Protein AF-0000000065863231 (afdb_homodimer)

Secondary structure (DSSP, 8-state):
------EEEE--SHHHHHHHHHHHHTT---EEEE-SS-TT---SGGGT---EE----SSHHHHHHHHHHHHHHHH-EETTEESEE---EEEEESSHHHHHHHHHHHHHHHHHT---EEE-HHHHHHHSTTS-GGG--EEEEETT-EEE-HHHHHHHHHHHHHHTT-EEE-S--EEEEEEETTEEEEEEETTEEEE-SEEEE--GGGHHHHHHTTT-----EEEEEEEEEESPPGGGTTTS-TTT---SPEEEEGGGTEEEEEETTEEEEEE--SPP-B--GGGS-PPPGGG--SSS-TTEEPP-HHHHHHHHHHHHHH-GGGGG--EEEEEEEEEEE-TTS--EEEE-SSSBTEEEEES--GGGHHHHHHHHHHHHHHSS-SS--TTTBTT-S-GGGGSHHHHHHHHHHHHHTTT----TTPPP-SS--SB--TTHHHHHHTTEEEEEETTEEEEEEEGGGTTHHHHS-GGGSPPPPPHHHHTT--THHHHHHHHHHHS-EEEE-TTSEEEEEESTTHHHHHHHHBSS-----TTBEEEEEEE-TTS-EEEEEEEEEEETTEEEEEESSHHHHHHHHHHHHHHHHHS-GGG--EEEE-GGGEEEEEEESTTHHHHHHTS--S--STTTS-TTBEEEEEETTEEEEEE---SSSSSEEEEEEEHHHHHHHHHHHHHHHGGGT-EEE-HHHHHHHHHHTT---BTTTB-TTS-TTTTT-GGG--TTSS--TTHHHHTT--STT-SEEEEEEEETTS-----S--EEEETTEEEEEEEEEEEETTTTEEEEEEEEETT--TT-EEEEEETTEEEEEEEE-S-SS-TT-TTT--/------EEEE--SHHHHHHHHHHHHTT---EEEE-SS-TT---SGGGT---EE----SSHHHHHHHHHHHHHHHH-EETTEESEE---EEEEESSHHHHHHHHHHHHHHHHHT---EEE-HHHHHHHSTTS-GGG--EEEEETT-EEE-HHHHHHHHHHHHHHTT-EEE-S--EEEEEEETTEEEEEEETTEEEE-SEEEE--GGGHHHHHHTTT-----EEEEEEEEEESPPGGGTTTS-TTT---SPEEEEGGGTEEEEEETTEEEEEE--SPP-B--GGGS-PPPGGG-BTTB-TTEEPP-HHHHHHHHHHHHHH-GGGGG--EEEEEEEEEEE-TTS--EEEE-SSSBTEEEEES--GGGHHHHHHHHHHHHHHSS-SS--TTTBTT-S-GGGGSHHHHHHHHHHHHHTTT----TTPPP-SS--SB--TTHHHHHHTTEEEEEETTEEEEEEEGGGTTHHHHS-GGGSPPPPPHHHHTT--THHHHHHHHHHHS-EEEE-TTSEEEEEESTTHHHHHHHHBSS-----TTBEEEEEEE-TTS-EEEEEEEEE-SSSEEEEEESSHHHHHHHHHHHHHHHHHS-GGG--EEEE-GGGEEEEEEESTTHHHHHHTS--S--STTTS-TTBEEEEEETTEEEEEE---SSSSSEEEEEEEHHHHHHHHHHHHHHHGGGT-EEE-HHHHHHHHHHTT---BTTTB-TTS-TTTTT-GGG--TTSS--TTHHHHTT--STT-SEEEEEEEETTS-----S--EEEETTEEEEEEEEEEEETTTTEEEEEEEEETT--TT-EEEEEETTEEEEEEEE-S-SS-TT-TTT--

Structure (mmCIF, N/CA/C/O backbone):
data_AF-0000000065863231-model_v1
#
loop_
_entity.id
_entity.type
_entity.pdbx_description
1 polymer 'Dimethylglycine oxidase'
#
loop_
_atom_site.group_PDB
_atom_site.id
_atom_site.type_symbol
_atom_site.label_atom_id
_atom_site.label_alt_id
_atom_site.label_comp_id
_atom_site.label_asym_id
_atom_site.label_entity_id
_atom_site.label_seq_id
_atom_site.pdbx_PDB_ins_code
_atom_site.Cartn_x
_atom_site.Cartn_y
_atom_site.Cartn_z
_atom_site.occupancy
_atom_site.B_iso_or_equiv
_atom_site.auth_seq_id
_atom_site.auth_comp_id
_atom_site.auth_asym_id
_atom_site.auth_atom_id
_atom_site.pdbx_PDB_model_num
ATOM 1 N N . MET A 1 1 ? -0.089 5.148 50.938 1 31.55 1 MET A N 1
ATOM 2 C CA . MET A 1 1 ? -0.491 6.164 49.969 1 31.55 1 MET A CA 1
ATOM 3 C C . MET A 1 1 ? 0.252 5.988 48.656 1 31.55 1 MET A C 1
ATOM 5 O O . MET A 1 1 ? 1.481 5.91 48.625 1 31.55 1 MET A O 1
ATOM 9 N N . ALA A 1 2 ? -0.28 5.426 47.781 1 48.28 2 ALA A N 1
ATOM 10 C CA . ALA A 1 2 ? 0.37 4.93 46.562 1 48.28 2 ALA A CA 1
ATOM 11 C C . ALA A 1 2 ? 1.344 5.961 46 1 48.28 2 ALA A C 1
ATOM 13 O O . ALA A 1 2 ? 0.968 7.113 45.781 1 48.28 2 ALA A O 1
ATOM 14 N N . SER A 1 3 ? 2.662 5.938 46.125 1 68.88 3 SER A N 1
ATOM 15 C CA . SER A 1 3 ? 3.695 6.898 45.719 1 68.88 3 SER A CA 1
ATOM 16 C C . SER A 1 3 ? 3.525 7.355 44.281 1 68.88 3 SER A C 1
ATOM 18 O O . SER A 1 3 ? 3.061 6.59 43.438 1 68.88 3 SER A O 1
ATOM 20 N N . THR A 1 4 ? 3.271 8.703 44.031 1 86.69 4 THR A N 1
ATOM 21 C CA . THR A 1 4 ? 3.242 9.289 42.688 1 86.69 4 THR A CA 1
ATOM 22 C C . THR A 1 4 ? 4.379 8.742 41.844 1 86.69 4 THR A C 1
ATOM 24 O O . THR A 1 4 ? 5.422 8.344 42.344 1 86.69 4 THR A O 1
ATOM 27 N N . PRO A 1 5 ? 3.959 8.477 40.531 1 94.06 5 PRO A N 1
ATOM 28 C CA . PRO A 1 5 ? 5.039 8 39.688 1 94.06 5 PRO A CA 1
ATOM 29 C C . PRO A 1 5 ? 6.277 8.898 39.75 1 94.06 5 PRO A C 1
ATOM 31 O O . PRO A 1 5 ? 6.176 10.078 40.062 1 94.06 5 PRO A O 1
ATOM 34 N N . ARG A 1 6 ? 7.527 8.211 39.75 1 95.38 6 ARG A N 1
ATOM 35 C CA . ARG A 1 6 ? 8.766 8.969 39.594 1 95.38 6 ARG A CA 1
ATOM 36 C C . ARG A 1 6 ? 8.836 9.594 38.188 1 95.38 6 ARG A C 1
ATOM 38 O O . ARG A 1 6 ? 8.859 8.875 37.188 1 95.38 6 ARG A O 1
ATOM 45 N N . ILE A 1 7 ? 8.781 10.992 38 1 98.44 7 ILE A N 1
ATOM 46 C CA . ILE A 1 7 ? 8.797 11.68 36.719 1 98.44 7 ILE A CA 1
ATOM 47 C C . ILE A 1 7 ? 10.109 12.445 36.531 1 98.44 7 ILE A C 1
ATOM 49 O O . ILE A 1 7 ? 10.562 13.117 37.469 1 98.44 7 ILE A O 1
ATOM 53 N N . VAL A 1 8 ? 10.773 12.258 35.406 1 98.75 8 VAL A N 1
ATOM 54 C CA . VAL A 1 8 ? 11.914 13.094 35.031 1 98.75 8 VAL A CA 1
ATOM 55 C C . VAL A 1 8 ? 11.531 14.023 33.906 1 98.75 8 VAL A C 1
ATOM 57 O O . VAL A 1 8 ? 11.062 13.562 32.844 1 98.75 8 VAL A O 1
ATOM 60 N N . ILE A 1 9 ? 11.609 15.281 34.094 1 98.81 9 ILE A N 1
ATOM 61 C CA . ILE A 1 9 ? 11.414 16.297 33.062 1 98.81 9 ILE A CA 1
ATOM 62 C C . ILE A 1 9 ? 12.773 16.766 32.531 1 98.81 9 ILE A C 1
ATOM 64 O O . ILE A 1 9 ? 13.625 17.203 33.312 1 98.81 9 ILE A O 1
ATOM 68 N N . ILE A 1 10 ? 12.992 16.625 31.266 1 98.69 10 ILE A N 1
ATOM 69 C CA . ILE A 1 10 ? 14.242 17.047 30.656 1 98.69 10 ILE A CA 1
ATOM 70 C C . ILE A 1 10 ? 14.086 18.469 30.094 1 98.69 10 ILE A C 1
ATOM 72 O O . ILE A 1 10 ? 13.516 18.656 29.016 1 98.69 10 ILE A O 1
ATOM 76 N N . GLY A 1 11 ? 14.656 19.422 30.766 1 97.56 11 GLY A N 1
ATOM 77 C CA . GLY A 1 11 ? 14.531 20.828 30.438 1 97.56 11 GLY A CA 1
ATOM 78 C C . GLY A 1 11 ? 13.883 21.641 31.531 1 97.56 11 GLY A C 1
ATOM 79 O O . GLY A 1 11 ? 12.734 21.406 31.906 1 97.56 11 GLY A O 1
ATOM 80 N N . ALA A 1 12 ? 14.625 22.594 32.062 1 97.12 12 ALA A N 1
ATOM 81 C CA . ALA A 1 12 ? 14.133 23.469 33.125 1 97.12 12 ALA A CA 1
ATOM 82 C C . ALA A 1 12 ? 13.805 24.859 32.562 1 97.12 12 ALA A C 1
ATOM 84 O O . ALA A 1 12 ? 14.031 25.875 33.219 1 97.12 12 ALA A O 1
ATOM 85 N N . GLY A 1 13 ? 13.391 24.844 31.281 1 95.88 13 GLY A N 1
ATOM 86 C CA . GLY A 1 13 ? 12.891 26.062 30.688 1 95.88 13 GLY A CA 1
ATOM 87 C C . GLY A 1 13 ? 11.445 26.359 31.062 1 95.88 13 GLY A C 1
ATOM 88 O O . GLY A 1 13 ? 10.93 25.812 32.031 1 95.88 13 GLY A O 1
ATOM 89 N N . ILE A 1 14 ? 10.852 27.266 30.266 1 96.25 14 ILE A N 1
ATOM 90 C CA . ILE A 1 14 ? 9.531 27.797 30.578 1 96.25 14 ILE A CA 1
ATOM 91 C C . ILE A 1 14 ? 8.492 26.688 30.531 1 96.25 14 ILE A C 1
ATOM 93 O O . ILE A 1 14 ? 7.555 26.656 31.328 1 96.25 14 ILE A O 1
ATOM 97 N N . VAL A 1 15 ? 8.609 25.688 29.656 1 97.94 15 VAL A N 1
ATOM 98 C CA . VAL A 1 15 ? 7.645 24.594 29.531 1 97.94 15 VAL A CA 1
ATOM 99 C C . VAL A 1 15 ? 7.84 23.594 30.672 1 97.94 15 VAL A C 1
ATOM 101 O O . VAL A 1 15 ? 6.887 23.234 31.359 1 97.94 15 VAL A O 1
ATOM 104 N N . GLY A 1 16 ? 9.086 23.125 30.922 1 98.25 16 GLY A N 1
ATOM 105 C CA . GLY A 1 16 ? 9.375 22.109 31.938 1 98.25 16 GLY A CA 1
ATOM 106 C C . GLY A 1 16 ? 8.992 22.562 33.344 1 98.25 16 GLY A C 1
ATOM 107 O O . GLY A 1 16 ? 8.406 21.781 34.094 1 98.25 16 GLY A O 1
ATOM 108 N N . THR A 1 17 ? 9.336 23.844 33.688 1 97.88 17 THR A N 1
ATOM 109 C CA . THR A 1 17 ? 9.047 24.344 35 1 97.88 17 THR A CA 1
ATOM 110 C C . THR A 1 17 ? 7.547 24.531 35.219 1 97.88 17 THR A C 1
ATOM 112 O O . THR A 1 17 ? 7.016 24.281 36.281 1 97.88 17 THR A O 1
ATOM 115 N N . ASN A 1 18 ? 6.898 25.031 34.156 1 98.38 18 ASN A N 1
ATOM 116 C CA . ASN A 1 18 ? 5.441 25.094 34.219 1 98.38 18 ASN A CA 1
ATOM 117 C C . ASN A 1 18 ? 4.82 23.719 34.375 1 98.38 18 ASN A C 1
ATOM 119 O O . ASN A 1 18 ? 3.84 23.547 35.094 1 98.38 18 ASN A O 1
ATOM 123 N N . LEU A 1 19 ? 5.32 22.734 33.656 1 98.75 19 LEU A N 1
ATOM 124 C CA . LEU A 1 19 ? 4.809 21.375 33.781 1 98.75 19 LEU A CA 1
ATOM 125 C C . LEU A 1 19 ? 4.984 20.844 35.188 1 98.75 19 LEU A C 1
ATOM 127 O O . LEU A 1 19 ? 4.059 20.25 35.781 1 98.75 19 LEU A O 1
ATOM 131 N N . ALA A 1 20 ? 6.203 20.984 35.75 1 98.56 20 ALA A N 1
ATOM 132 C CA . ALA A 1 20 ? 6.43 20.578 37.156 1 98.56 20 ALA A CA 1
ATOM 133 C C . ALA A 1 20 ? 5.395 21.219 38.062 1 98.56 20 ALA A C 1
ATOM 135 O O . ALA A 1 20 ? 4.82 20.531 38.938 1 98.56 20 ALA A O 1
ATOM 136 N N . ASP A 1 21 ? 5.148 22.547 37.875 1 98.44 21 ASP A N 1
ATOM 137 C CA . ASP A 1 21 ? 4.203 23.281 38.719 1 98.44 21 ASP A CA 1
ATOM 138 C C . ASP A 1 21 ? 2.785 22.734 38.562 1 98.44 21 ASP A C 1
ATOM 140 O O . ASP A 1 21 ? 2.064 22.547 39.531 1 98.44 21 ASP A O 1
ATOM 144 N N . GLU A 1 22 ? 2.383 22.516 37.312 1 98.5 22 GLU A N 1
ATOM 145 C CA . GLU A 1 22 ? 1.055 21.984 37.062 1 98.5 22 GLU A CA 1
ATOM 146 C C . GLU A 1 22 ? 0.883 20.594 37.688 1 98.5 22 GLU A C 1
ATOM 148 O O . GLU A 1 22 ? -0.194 20.266 38.188 1 98.5 22 GLU A O 1
ATOM 153 N N . LEU A 1 23 ? 1.875 19.766 37.625 1 98.31 23 LEU A N 1
ATOM 154 C CA . LEU A 1 23 ? 1.817 18.438 38.219 1 98.31 23 LEU A CA 1
ATOM 155 C C . LEU A 1 23 ? 1.711 18.516 39.719 1 98.31 23 LEU A C 1
ATOM 157 O O . LEU A 1 23 ? 0.911 17.797 40.344 1 98.31 23 LEU A O 1
ATOM 161 N N . VAL A 1 24 ? 2.541 19.375 40.344 1 97.62 24 VAL A N 1
ATOM 162 C CA . VAL A 1 24 ? 2.52 19.547 41.781 1 97.62 24 VAL A CA 1
ATOM 163 C C . VAL A 1 24 ? 1.123 19.984 42.25 1 97.62 24 VAL A C 1
ATOM 165 O O . VAL A 1 24 ? 0.597 19.469 43.219 1 97.62 24 VAL A O 1
ATOM 168 N N . THR A 1 25 ? 0.495 20.953 41.469 1 96.44 25 THR A N 1
ATOM 169 C CA . THR A 1 25 ? -0.843 21.438 41.781 1 96.44 25 THR A CA 1
ATOM 170 C C . THR A 1 25 ? -1.862 20.297 41.719 1 96.44 25 THR A C 1
ATOM 172 O O . THR A 1 25 ? -2.92 20.359 42.344 1 96.44 25 THR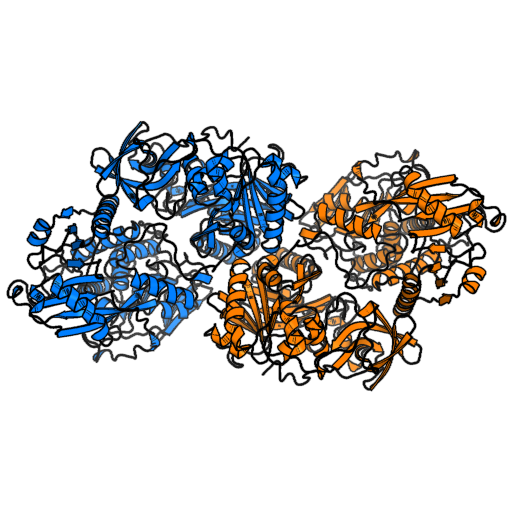 A O 1
ATOM 175 N N . ARG A 1 26 ? -1.47 19.234 41.062 1 96.75 26 ARG A N 1
ATOM 176 C CA . ARG A 1 26 ? -2.369 18.094 40.875 1 96.75 26 ARG A CA 1
ATOM 177 C C . ARG A 1 26 ? -1.982 16.938 41.781 1 96.75 26 ARG A C 1
ATOM 179 O O . ARG A 1 26 ? -2.479 15.82 41.594 1 96.75 26 ARG A O 1
ATOM 186 N N . GLY A 1 27 ? -1.04 17.156 42.594 1 95.75 27 GLY A N 1
ATOM 187 C CA . GLY A 1 27 ? -0.721 16.203 43.625 1 95.75 27 GLY A CA 1
ATOM 188 C C . GLY A 1 27 ? 0.46 15.312 43.281 1 95.75 27 GLY A C 1
ATOM 189 O O . GLY A 1 27 ? 0.761 14.367 44 1 95.75 27 GLY A O 1
ATOM 190 N N . TRP A 1 28 ? 1.171 15.508 42.188 1 95.94 28 TRP A N 1
ATOM 191 C CA . TRP A 1 28 ? 2.355 14.742 41.812 1 95.94 28 TRP A CA 1
ATOM 192 C C . TRP A 1 28 ? 3.629 15.508 42.156 1 95.94 28 TRP A C 1
ATOM 194 O O . TRP A 1 28 ? 3.877 16.594 41.625 1 95.94 28 TRP A O 1
ATOM 204 N N . ASN A 1 29 ? 4.438 14.961 43.062 1 92.06 29 ASN A N 1
ATOM 205 C CA . ASN A 1 29 ? 5.586 15.766 43.5 1 92.06 29 ASN A CA 1
ATOM 206 C C . ASN A 1 29 ? 6.883 14.969 43.438 1 92.06 29 ASN A C 1
ATOM 208 O O . ASN A 1 29 ? 7.945 15.469 43.812 1 92.06 29 ASN A O 1
ATOM 212 N N . ASN A 1 30 ? 6.781 13.727 43.062 1 96.88 30 ASN A N 1
ATOM 213 C CA . ASN A 1 30 ? 8 12.953 42.812 1 96.88 30 ASN A CA 1
ATOM 214 C C . ASN A 1 30 ? 8.625 13.266 41.469 1 96.88 30 ASN A C 1
ATOM 216 O O . ASN A 1 30 ? 8.656 12.414 40.594 1 96.88 30 ASN A O 1
ATOM 220 N N . ILE A 1 31 ? 9.102 14.5 41.375 1 98.31 31 ILE A N 1
ATOM 221 C CA . ILE A 1 31 ? 9.531 15.047 40.094 1 98.31 31 ILE A CA 1
ATOM 222 C C . ILE A 1 31 ? 10.992 15.469 40.156 1 98.31 31 ILE A C 1
ATOM 224 O O . ILE A 1 31 ? 11.398 16.125 41.125 1 98.31 31 ILE A O 1
ATOM 228 N N . THR A 1 32 ? 11.812 15.023 39.219 1 98.44 32 THR A N 1
ATOM 229 C CA . THR A 1 32 ? 13.164 15.539 39 1 98.44 32 THR A CA 1
ATOM 230 C C . THR A 1 32 ? 13.266 16.266 37.656 1 98.44 32 THR A C 1
ATOM 232 O O . THR A 1 32 ? 12.945 15.703 36.625 1 98.44 32 THR A O 1
ATOM 235 N N . VAL A 1 33 ? 13.656 17.5 37.719 1 98.5 33 VAL A N 1
ATOM 236 C CA . VAL A 1 33 ? 13.844 18.297 36.5 1 98.5 33 VAL A CA 1
ATOM 237 C C . VAL A 1 33 ? 15.336 18.453 36.219 1 98.5 33 VAL A C 1
ATOM 239 O O . VAL A 1 33 ? 16.094 18.891 37.094 1 98.5 33 VAL A O 1
ATOM 242 N N . LEU A 1 34 ? 15.719 18.094 35 1 97.94 34 LEU A N 1
ATOM 243 C CA . LEU A 1 34 ? 17.125 18.156 34.625 1 97.94 34 LEU A CA 1
ATOM 244 C C . LEU A 1 34 ? 17.328 19.234 33.562 1 97.94 34 LEU A C 1
ATOM 246 O O . LEU A 1 34 ? 16.469 19.453 32.688 1 97.94 34 LEU A O 1
ATOM 250 N N . ASP A 1 35 ? 18.422 19.844 33.594 1 96.12 35 ASP A N 1
ATOM 251 C CA . ASP A 1 35 ? 18.844 20.75 32.531 1 96.12 35 ASP A CA 1
ATOM 252 C C . ASP A 1 35 ? 20.359 20.656 32.312 1 96.12 35 ASP A C 1
ATOM 254 O O . ASP A 1 35 ? 21.125 20.5 33.25 1 96.12 35 ASP A O 1
ATOM 258 N N . GLN A 1 36 ? 20.75 20.766 31.062 1 93.25 36 GLN A N 1
ATOM 259 C CA . GLN A 1 36 ? 22.172 20.688 30.766 1 93.25 36 GLN A CA 1
ATOM 260 C C . GLN A 1 36 ? 22.906 21.969 31.125 1 93.25 36 GLN A C 1
ATOM 262 O O . GLN A 1 36 ? 24.109 21.969 31.344 1 93.25 36 GLN A O 1
ATOM 267 N N . GLY A 1 37 ? 22.156 23.094 31.188 1 91.31 37 GLY A N 1
ATOM 268 C CA . GLY A 1 37 ? 22.719 24.359 31.609 1 91.31 37 GLY A CA 1
ATOM 269 C C . GLY A 1 37 ? 22.453 24.656 33.094 1 91.31 37 GLY A C 1
ATOM 270 O O . GLY A 1 37 ? 21.844 23.859 33.781 1 91.31 37 GLY A O 1
ATOM 271 N N . PRO A 1 38 ? 23.047 25.812 33.5 1 91.5 38 PRO A N 1
ATOM 272 C CA . PRO A 1 38 ? 22.75 26.234 34.875 1 91.5 38 PRO A CA 1
ATOM 273 C C . PRO A 1 38 ? 21.281 26.578 35.094 1 91.5 38 PRO A C 1
ATOM 275 O O . PRO A 1 38 ? 20.641 27.156 34.188 1 91.5 38 PRO A O 1
ATOM 278 N N . LEU A 1 39 ? 20.672 26.297 36.281 1 91.5 39 LEU A N 1
ATOM 279 C CA . LEU A 1 39 ? 19.25 26.453 36.562 1 91.5 39 LEU A CA 1
ATOM 280 C C . LEU A 1 39 ? 18.844 27.922 36.531 1 91.5 39 LEU A C 1
ATOM 282 O O . LEU A 1 39 ? 17.688 28.25 36.219 1 91.5 39 LEU A O 1
ATOM 286 N N . ASN A 1 40 ? 19.75 28.766 36.844 1 85.62 40 ASN A N 1
ATOM 287 C CA . ASN A 1 40 ? 19.422 30.188 36.875 1 85.62 40 ASN A CA 1
ATOM 288 C C . ASN A 1 40 ? 19.359 30.781 35.469 1 85.62 40 ASN A C 1
ATOM 290 O O . ASN A 1 40 ? 18.766 31.828 35.25 1 85.62 40 ASN A O 1
ATOM 294 N N . MET A 1 41 ? 20 30.031 34.594 1 83.31 41 MET A N 1
ATOM 295 C CA . MET A 1 41 ? 20.016 30.422 33.188 1 83.31 41 MET A CA 1
ATOM 296 C C . MET A 1 41 ? 20.234 29.219 32.281 1 83.31 41 MET A C 1
ATOM 298 O O . MET A 1 41 ? 21.328 29.047 31.719 1 83.31 41 MET A O 1
ATOM 302 N N . PRO A 1 42 ? 19.359 28.469 32.031 1 77.75 42 PRO A N 1
ATOM 303 C CA . PRO A 1 42 ? 19.5 27.172 31.359 1 77.75 42 PRO A CA 1
ATOM 304 C C . PRO A 1 42 ? 20.031 27.297 29.938 1 77.75 42 PRO A C 1
ATOM 306 O O . PRO A 1 42 ? 20.594 26.344 29.391 1 77.75 42 PRO A O 1
ATOM 309 N N . GLY A 1 43 ? 19.953 28.453 29.266 1 76.19 43 GLY A N 1
ATOM 310 C CA . GLY A 1 43 ? 20.625 28.688 28 1 76.19 43 GLY A CA 1
ATOM 311 C C . GLY A 1 43 ? 19.781 28.328 26.797 1 76.19 43 GLY A C 1
ATOM 312 O O . GLY A 1 43 ? 20.266 28.375 25.656 1 76.19 43 GLY A O 1
ATOM 313 N N . GLY A 1 44 ? 18.578 27.844 26.953 1 85.81 44 GLY A N 1
ATOM 314 C CA . GLY A 1 44 ? 17.656 27.609 25.859 1 85.81 44 GLY A CA 1
ATOM 315 C C . GLY A 1 44 ? 16.938 28.859 25.391 1 85.81 44 GLY A C 1
ATOM 316 O O . GLY A 1 44 ? 17.406 29.969 25.656 1 85.81 44 GLY A O 1
ATOM 317 N N . SER A 1 45 ? 15.867 28.641 24.625 1 83.75 45 SER A N 1
ATOM 318 C CA . SER A 1 45 ? 15.156 29.766 24.031 1 83.75 45 SER A CA 1
ATOM 319 C C . SER A 1 45 ? 14.5 30.641 25.094 1 83.75 45 SER A C 1
ATOM 321 O O . SER A 1 45 ? 14.297 31.828 24.891 1 83.75 45 SER A O 1
ATOM 323 N N . THR A 1 46 ? 14.242 30.109 26.188 1 82.44 46 THR A N 1
ATOM 324 C CA . THR A 1 46 ? 13.617 30.812 27.297 1 82.44 46 THR A CA 1
ATOM 325 C C . THR A 1 46 ? 14.492 31.984 27.766 1 82.44 46 THR A C 1
ATOM 327 O O . THR A 1 46 ? 13.984 33.031 28.156 1 82.44 46 THR A O 1
ATOM 330 N N . SER A 1 47 ? 15.75 31.875 27.656 1 80.06 47 SER A N 1
ATOM 331 C CA . SER A 1 47 ? 16.719 32.812 28.234 1 80.06 47 SER A CA 1
ATOM 332 C C . SER A 1 47 ? 16.844 34.062 27.391 1 80.06 47 SER A C 1
ATOM 334 O O . SER A 1 47 ? 17.297 35.094 27.875 1 80.06 47 SER A O 1
ATOM 336 N N . HIS A 1 48 ? 16.516 33.938 26.172 1 79.69 48 HIS A N 1
ATOM 337 C CA . HIS A 1 48 ? 16.703 35.125 25.328 1 79.69 48 HIS A CA 1
ATOM 338 C C . HIS A 1 48 ? 15.391 35.562 24.672 1 79.69 48 HIS A C 1
ATOM 340 O O . HIS A 1 48 ? 15.359 36.531 23.906 1 79.69 48 HIS A O 1
ATOM 346 N N . ALA A 1 49 ? 14.32 34.969 24.969 1 84.69 49 ALA A N 1
ATOM 347 C CA . ALA A 1 49 ? 13.039 35.281 24.344 1 84.69 49 ALA A CA 1
ATOM 348 C C . ALA A 1 49 ? 12.594 36.688 24.703 1 84.69 49 ALA A C 1
ATOM 350 O O . ALA A 1 49 ? 12.703 37.125 25.859 1 84.69 49 ALA A O 1
ATOM 351 N N . PRO A 1 50 ? 12.07 37.344 23.75 1 88.31 50 PRO A N 1
ATOM 352 C CA . PRO A 1 50 ? 11.578 38.688 24.031 1 88.31 50 PRO A CA 1
ATOM 353 C C . PRO A 1 50 ? 10.289 38.688 24.844 1 88.31 50 PRO A C 1
ATOM 355 O O . PRO A 1 50 ? 9.891 39.719 25.391 1 88.31 50 PRO A O 1
ATOM 358 N N . GLY A 1 51 ? 9.641 37.562 24.766 1 92.19 51 GLY A N 1
ATOM 359 C CA . GLY A 1 51 ? 8.516 37.406 25.672 1 92.19 51 GLY A CA 1
ATOM 360 C C . GLY A 1 51 ? 7.195 37.844 25.078 1 92.19 51 GLY A C 1
ATOM 361 O O . GLY A 1 51 ? 6.215 38.062 25.797 1 92.19 51 GLY A O 1
ATOM 362 N N . LEU A 1 52 ? 7.102 38.062 23.812 1 95.06 52 LEU A N 1
ATOM 363 C CA . LEU A 1 52 ? 5.863 38.531 23.188 1 95.06 52 LEU A CA 1
ATOM 364 C C . LEU A 1 52 ? 4.793 37.438 23.234 1 95.06 52 LEU A C 1
ATOM 366 O O . LEU A 1 52 ? 5.047 36.281 22.859 1 95.06 52 LEU A O 1
ATOM 370 N N . VAL A 1 53 ? 3.686 37.844 23.75 1 96.88 53 VAL A N 1
ATOM 371 C CA . VAL A 1 53 ? 2.539 36.938 23.766 1 96.88 53 VAL A CA 1
ATOM 372 C C . VAL A 1 53 ? 1.374 37.562 23 1 96.88 53 VAL A C 1
ATOM 374 O O . VAL A 1 53 ? 0.685 38.438 23.516 1 96.88 53 VAL A O 1
ATOM 377 N N . PHE A 1 54 ? 1.199 37.156 21.797 1 95.69 54 PHE A N 1
ATOM 378 C CA . PHE A 1 54 ? -0.029 37.375 21.047 1 95.69 54 PHE A CA 1
ATOM 379 C C . PHE A 1 54 ? -0.963 36.188 21.156 1 95.69 54 PHE A C 1
ATOM 381 O O . PHE A 1 54 ? -0.636 35.094 20.688 1 95.69 54 PHE A O 1
ATOM 388 N N . GLN A 1 55 ? -2.152 36.438 21.609 1 97.06 55 GLN A N 1
ATOM 389 C CA . GLN A 1 55 ? -3.025 35.312 21.969 1 97.06 55 GLN A CA 1
ATOM 390 C C . GLN A 1 55 ? -3.797 34.812 20.75 1 97.06 55 GLN A C 1
ATOM 392 O O . GLN A 1 55 ? -4.098 33.625 20.656 1 97.06 55 GLN A O 1
ATOM 397 N N . THR A 1 56 ? -4.148 35.656 19.828 1 96.38 56 THR A N 1
ATOM 398 C CA . THR A 1 56 ? -5.051 35.281 18.734 1 96.38 56 THR A CA 1
ATOM 399 C C . THR A 1 56 ? -4.367 34.344 17.75 1 96.38 56 THR A C 1
ATOM 401 O O . THR A 1 56 ? -3.227 34.562 17.344 1 96.38 56 THR A O 1
ATOM 404 N N . ASN A 1 57 ? -4.949 33.312 17.438 1 95.75 57 ASN A N 1
ATOM 405 C CA . ASN A 1 57 ? -4.5 32.25 16.531 1 95.75 57 ASN A CA 1
ATOM 406 C C . ASN A 1 57 ? -5.668 31.609 15.797 1 95.75 57 ASN A C 1
ATOM 408 O O . ASN A 1 57 ? -6.777 31.531 16.328 1 95.75 57 ASN A O 1
ATOM 412 N N . PRO A 1 58 ? -5.473 31.203 14.5 1 94.62 58 PRO A N 1
ATOM 413 C CA . PRO A 1 58 ? -6.551 30.469 13.828 1 94.62 58 PRO A CA 1
ATOM 414 C C . PRO A 1 58 ? -6.914 29.172 14.547 1 94.62 58 PRO A C 1
ATOM 416 O O . PRO A 1 58 ? -8.062 28.719 14.469 1 94.62 58 PRO A O 1
ATOM 419 N N . SER A 1 59 ? -6.027 28.594 15.188 1 96.25 59 SER A N 1
ATOM 420 C CA . SER A 1 59 ? -6.258 27.359 15.938 1 96.25 59 SER A CA 1
ATOM 421 C C . SER A 1 59 ? -6.871 27.656 17.312 1 96.25 59 SER A C 1
ATOM 423 O O . SER A 1 59 ? -6.297 28.406 18.094 1 96.25 59 SER A O 1
ATOM 425 N N . LYS A 1 60 ? -8 27.031 17.562 1 97.06 60 LYS A N 1
ATOM 426 C CA . LYS A 1 60 ? -8.633 27.172 18.875 1 97.06 60 LYS A CA 1
ATOM 427 C C . LYS A 1 60 ? -7.707 26.672 19.984 1 97.06 60 LYS A C 1
ATOM 429 O O . LYS A 1 60 ? -7.578 27.328 21.031 1 97.06 60 LYS A O 1
ATOM 434 N N . THR A 1 61 ? -7.074 25.578 19.719 1 97.5 61 THR A N 1
ATOM 435 C CA . THR A 1 61 ? -6.164 24.969 20.672 1 97.5 61 THR A CA 1
ATOM 436 C C . THR A 1 61 ? -5.027 25.922 21.031 1 97.5 61 THR A C 1
ATOM 438 O O . THR A 1 61 ? -4.762 26.156 22.219 1 97.5 61 THR A O 1
ATOM 441 N N . MET A 1 62 ? -4.43 26.516 20.078 1 97.88 62 MET A N 1
ATOM 442 C CA . MET A 1 62 ? -3.305 27.422 20.297 1 97.88 62 MET A CA 1
ATOM 443 C C . MET A 1 62 ? -3.76 28.688 21.016 1 97.88 62 MET A C 1
ATOM 445 O O . MET A 1 62 ? -3.066 29.188 21.906 1 97.88 62 MET A O 1
ATOM 449 N N . ALA A 1 63 ? -4.91 29.156 20.641 1 97.88 63 ALA A N 1
ATOM 450 C CA . ALA A 1 63 ? -5.449 30.344 21.312 1 97.88 63 ALA A CA 1
ATOM 451 C C . ALA A 1 63 ? -5.746 30.047 22.781 1 97.88 63 ALA A C 1
ATOM 453 O O . ALA A 1 63 ? -5.48 30.875 23.656 1 97.88 63 ALA A O 1
ATOM 454 N N . SER A 1 64 ? -6.281 28.891 22.984 1 97.81 64 SER A N 1
ATOM 455 C CA . SER A 1 64 ? -6.574 28.469 24.359 1 97.81 64 SER A CA 1
ATOM 456 C C . SER A 1 64 ? -5.301 28.359 25.188 1 97.81 64 SER A C 1
ATOM 458 O O . SER A 1 64 ? -5.273 28.766 26.344 1 97.81 64 SER A O 1
ATOM 460 N N . PHE A 1 65 ? -4.289 27.797 24.672 1 98.38 65 PHE A N 1
ATOM 461 C CA . PHE A 1 65 ? -3.008 27.703 25.359 1 98.38 65 PHE A CA 1
ATOM 462 C C . PHE A 1 65 ? -2.477 29.094 25.703 1 98.38 65 PHE A C 1
ATOM 464 O O . PHE A 1 65 ? -2.012 29.312 26.828 1 98.38 65 PHE A O 1
ATOM 471 N N . ALA A 1 66 ? -2.549 30 24.75 1 98.25 66 ALA A N 1
ATOM 472 C CA . ALA A 1 66 ? -2.051 31.359 24.953 1 98.25 66 ALA A CA 1
ATOM 473 C C . ALA A 1 66 ? -2.846 32.062 26.047 1 98.25 66 ALA A C 1
ATOM 475 O O . ALA A 1 66 ? -2.27 32.719 26.922 1 98.25 66 ALA A O 1
ATOM 476 N N . LYS A 1 67 ? -4.133 31.922 26.031 1 98.06 67 LYS A N 1
ATOM 477 C CA . LYS A 1 67 ? -4.996 32.531 27.031 1 98.06 67 LYS A CA 1
ATOM 478 C C . LYS A 1 67 ? -4.637 32.062 28.438 1 98.06 67 LYS A C 1
ATOM 480 O O . LYS A 1 67 ? -4.48 32.875 29.344 1 98.06 67 LYS A O 1
ATOM 485 N N . TYR A 1 68 ? -4.488 30.797 28.578 1 98.19 68 TYR A N 1
ATOM 486 C CA . TYR A 1 68 ? -4.129 30.266 29.875 1 98.19 68 TYR A CA 1
ATOM 487 C C . TYR A 1 68 ? -2.74 30.75 30.297 1 98.19 68 TYR A C 1
ATOM 489 O O . TYR A 1 68 ? -2.492 31 31.484 1 98.19 68 TYR A O 1
ATOM 497 N N . THR A 1 69 ? -1.825 30.828 29.375 1 98.31 69 THR A N 1
ATOM 498 C CA . THR A 1 69 ? -0.479 31.297 29.688 1 98.31 69 THR A CA 1
ATOM 499 C C . THR A 1 69 ? -0.515 32.719 30.266 1 98.31 69 THR A C 1
ATOM 501 O O . THR A 1 69 ? 0.142 33 31.266 1 98.31 69 THR A O 1
ATOM 504 N N . VAL A 1 70 ? -1.297 33.562 29.688 1 98.19 70 VAL A N 1
ATOM 505 C CA . VAL A 1 70 ? -1.454 34.938 30.188 1 98.19 70 VAL A CA 1
ATOM 506 C C . VAL A 1 70 ? -1.998 34.906 31.609 1 98.19 70 VAL A C 1
ATOM 508 O O . VAL A 1 70 ? -1.444 35.531 32.5 1 98.19 70 VAL A O 1
ATOM 511 N N . GLU A 1 71 ? -3.016 34.125 31.812 1 98.06 71 GLU A N 1
ATOM 512 C CA . GLU A 1 71 ? -3.627 34 33.125 1 98.06 71 GLU A CA 1
ATOM 513 C C . GLU A 1 71 ? -2.619 33.531 34.156 1 98.06 71 GLU A C 1
ATOM 515 O O . GLU A 1 71 ? -2.512 34.094 35.25 1 98.06 71 GLU A O 1
ATOM 520 N N . LYS A 1 72 ? -1.937 32.531 33.844 1 98 72 LYS A N 1
ATOM 521 C CA . LYS A 1 72 ? -0.971 31.906 34.781 1 98 72 LYS A CA 1
ATOM 522 C C . LYS A 1 72 ? 0.164 32.875 35.094 1 98 72 LYS A C 1
ATOM 524 O O . LYS A 1 72 ? 0.533 33.031 36.25 1 98 72 LYS A O 1
ATOM 529 N N . LEU A 1 73 ? 0.742 33.469 34.094 1 97.31 73 LEU A N 1
ATOM 530 C CA . LEU A 1 73 ? 1.886 34.375 34.312 1 97.31 73 LEU A CA 1
ATOM 531 C C . LEU A 1 73 ? 1.462 35.625 35.031 1 97.31 73 LEU A C 1
ATOM 533 O O . LEU A 1 73 ? 2.242 36.188 35.812 1 97.31 73 LEU A O 1
ATOM 537 N N . LEU A 1 74 ? 0.241 36.031 34.844 1 97.69 74 LEU A N 1
ATOM 538 C CA . LEU A 1 74 ? -0.311 37.156 35.625 1 97.69 74 LEU A CA 1
ATOM 539 C C . LEU A 1 74 ? -0.402 36.781 37.125 1 97.69 74 LEU A C 1
ATOM 541 O O . LEU A 1 74 ? -0.151 37.625 37.969 1 97.69 74 LEU A O 1
ATOM 545 N N . SER A 1 75 ? -0.676 35.594 37.344 1 96.69 75 SER A N 1
ATOM 546 C CA . SER A 1 75 ? -0.87 35.156 38.688 1 96.69 75 SER A CA 1
ATOM 547 C C . SER A 1 75 ? 0.465 34.906 39.406 1 96.69 75 SER A C 1
ATOM 549 O O . SER A 1 75 ? 0.532 34.844 40.625 1 96.69 75 SER A O 1
ATOM 551 N N . LEU A 1 76 ? 1.519 34.656 38.688 1 96.81 76 LEU A N 1
ATOM 552 C CA . LEU A 1 76 ? 2.844 34.469 39.281 1 96.81 76 LEU A CA 1
ATOM 553 C C . LEU A 1 76 ? 3.5 35.781 39.625 1 96.81 76 LEU A C 1
ATOM 555 O O . LEU A 1 76 ? 4.105 36.438 38.781 1 96.81 76 LEU A O 1
ATOM 559 N N . THR A 1 77 ? 3.34 36.125 40.906 1 95.25 77 THR A N 1
ATOM 560 C CA . THR A 1 77 ? 3.801 37.438 41.375 1 95.25 77 THR A CA 1
ATOM 561 C C . THR A 1 77 ? 4.734 37.25 42.562 1 95.25 77 THR A C 1
ATOM 563 O O . THR A 1 77 ? 4.566 36.344 43.375 1 95.25 77 THR A O 1
ATOM 566 N N . GLU A 1 78 ? 5.699 38 42.625 1 94.56 78 GLU A N 1
ATOM 567 C CA . GLU A 1 78 ? 6.566 38.156 43.781 1 94.56 78 GLU A CA 1
ATOM 568 C C . GLU A 1 78 ? 6.914 39.625 44.031 1 94.56 78 GLU A C 1
ATOM 570 O O . GLU A 1 78 ? 7.273 40.344 43.094 1 94.56 78 GLU A O 1
ATOM 575 N N . ASP A 1 79 ? 6.891 40.062 45.312 1 92.88 79 ASP A N 1
ATOM 576 C CA . ASP A 1 79 ? 7.168 41.438 45.719 1 92.88 79 ASP A CA 1
ATOM 577 C C . ASP A 1 79 ? 6.332 42.438 44.906 1 92.88 79 ASP A C 1
ATOM 579 O O . ASP A 1 79 ? 6.844 43.469 44.469 1 92.88 79 ASP A O 1
ATOM 583 N N . GLY A 1 80 ? 5.129 42.062 44.5 1 90.44 80 GLY A N 1
ATOM 584 C CA . GLY A 1 80 ? 4.172 42.938 43.844 1 90.44 80 GLY A CA 1
ATOM 585 C C . GLY A 1 80 ? 4.371 43.031 42.344 1 90.44 80 GLY A C 1
ATOM 586 O O . GLY A 1 80 ? 3.662 43.75 41.656 1 90.44 80 GLY A O 1
ATOM 587 N N . VAL A 1 81 ? 5.34 42.25 41.844 1 92.44 81 VAL A N 1
ATOM 588 C CA . VAL A 1 81 ? 5.605 42.312 40.406 1 92.44 81 VAL A CA 1
ATOM 589 C C . VAL A 1 81 ? 5.211 40.969 39.781 1 92.44 81 VAL A C 1
ATOM 591 O O . VAL A 1 81 ? 5.695 39.906 40.188 1 92.44 81 VAL A O 1
ATOM 594 N N . SER A 1 82 ? 4.379 41.125 38.75 1 94.44 82 SER A N 1
ATOM 595 C CA . SER A 1 82 ? 3.902 39.969 38.031 1 94.44 82 SER A CA 1
ATOM 596 C C . SER A 1 82 ? 4.91 39.531 36.969 1 94.44 82 SER A C 1
ATOM 598 O O . SER A 1 82 ? 5.742 40.312 36.531 1 94.44 82 SER A O 1
ATOM 600 N N . CYS A 1 83 ? 4.832 38.219 36.594 1 96.94 83 CYS A N 1
ATOM 601 C CA . CYS A 1 83 ? 5.688 37.688 35.531 1 96.94 83 CYS A CA 1
ATOM 602 C C . CYS A 1 83 ? 5.102 38 34.156 1 96.94 83 CYS A C 1
ATOM 604 O O . CYS A 1 83 ? 5.582 37.469 33.156 1 96.94 83 CYS A O 1
ATOM 606 N N . PHE A 1 84 ? 4.035 38.781 34.156 1 97.38 84 PHE A N 1
ATOM 607 C CA . PHE A 1 84 ? 3.418 39.219 32.906 1 97.38 84 PHE A CA 1
ATOM 608 C C . PHE A 1 84 ? 3.074 40.688 32.938 1 97.38 84 PHE A C 1
ATOM 610 O O . PHE A 1 84 ? 2.41 41.156 33.875 1 97.38 84 PHE A O 1
ATOM 617 N N . ASN A 1 85 ? 3.594 41.406 31.984 1 97.31 85 ASN A N 1
ATOM 618 C CA . ASN A 1 85 ? 3.246 42.812 31.781 1 97.31 85 ASN A CA 1
ATOM 619 C C . ASN A 1 85 ? 2.213 42.969 30.672 1 97.31 85 ASN A C 1
ATOM 621 O O . ASN A 1 85 ? 2.555 42.906 29.484 1 97.31 85 ASN A O 1
ATOM 625 N N . GLN A 1 86 ? 0.947 43.219 31.062 1 97.56 86 GLN A N 1
ATOM 626 C CA . GLN A 1 86 ? -0.18 43.188 30.141 1 97.56 86 GLN A CA 1
ATOM 627 C C . GLN A 1 86 ? -0.344 44.531 29.453 1 97.56 86 GLN A C 1
ATOM 629 O O . GLN A 1 86 ? -1.37 45.219 29.609 1 97.56 86 GLN A O 1
ATOM 634 N N . VAL A 1 87 ? 0.61 44.844 28.594 1 97.62 87 VAL A N 1
ATOM 635 C CA . VAL A 1 87 ? 0.646 46.125 27.906 1 97.62 87 VAL A CA 1
ATOM 636 C C . VAL A 1 87 ? -0.281 46.094 26.703 1 97.62 87 VAL A C 1
ATOM 638 O O . VAL A 1 87 ? -0.582 47.156 26.109 1 97.62 87 VAL A O 1
ATOM 641 N N . GLY A 1 88 ? -0.819 44.875 26.344 1 98.06 88 GLY A N 1
ATOM 642 C CA . GLY A 1 88 ? -1.631 44.75 25.141 1 98.06 88 GLY A CA 1
ATOM 643 C C . GLY A 1 88 ? -0.81 44.469 23.891 1 98.06 88 GLY A C 1
ATOM 644 O O . GLY A 1 88 ? 0.419 44.406 23.953 1 98.06 88 GLY A O 1
ATOM 645 N N . GLY A 1 89 ? -1.503 44.125 22.828 1 98.38 89 GLY A N 1
ATOM 646 C CA . GLY A 1 89 ? -0.897 43.938 21.516 1 98.38 89 GLY A CA 1
ATOM 647 C C . GLY A 1 89 ? -1.566 44.75 20.422 1 98.38 89 GLY A C 1
ATOM 648 O O . GLY A 1 89 ? -2.781 44.938 20.453 1 98.38 89 GLY A O 1
ATOM 649 N N . LEU A 1 90 ? -0.8 45.219 19.5 1 98.5 90 LEU A N 1
ATOM 650 C CA . LEU A 1 90 ? -1.286 45.969 18.328 1 98.5 90 LEU A CA 1
ATOM 651 C C . LEU A 1 90 ? -0.671 45.406 17.047 1 98.5 90 LEU A C 1
ATOM 653 O O . LEU A 1 90 ? 0.552 45.406 16.891 1 98.5 90 LEU A O 1
ATOM 657 N N . GLU A 1 91 ? -1.503 44.875 16.172 1 98.44 91 GLU A N 1
ATOM 658 C CA . GLU A 1 91 ? -1.103 44.469 14.828 1 98.44 91 GLU A CA 1
ATOM 659 C C . GLU A 1 91 ? -1.561 45.469 13.781 1 98.44 91 GLU A C 1
ATOM 661 O O . GLU A 1 91 ? -2.754 45.75 13.672 1 98.44 91 GLU A O 1
ATOM 666 N N . VAL A 1 92 ? -0.659 45.938 13 1 98.19 92 VAL A N 1
ATOM 667 C CA . VAL A 1 92 ? -1.034 47 12.062 1 98.19 92 VAL A CA 1
ATOM 668 C C . VAL A 1 92 ? -1.044 46.438 10.641 1 98.19 92 VAL A C 1
ATOM 670 O O . VAL A 1 92 ? -0.346 45.469 10.336 1 98.19 92 VAL A O 1
ATOM 673 N N . ALA A 1 93 ? -1.88 47.062 9.773 1 98.25 93 ALA A N 1
ATOM 674 C CA . ALA A 1 93 ? -2.008 46.688 8.359 1 98.25 93 ALA A CA 1
ATOM 675 C C . ALA A 1 93 ? -1.567 47.844 7.457 1 98.25 93 ALA A C 1
ATOM 677 O O . ALA A 1 93 ? -1.994 48.969 7.645 1 98.25 93 ALA A O 1
ATOM 678 N N . THR A 1 94 ? -0.687 47.531 6.508 1 97.31 94 THR A N 1
ATOM 679 C CA . THR A 1 94 ? -0.277 48.5 5.516 1 97.31 94 THR A CA 1
ATOM 680 C C . THR A 1 94 ? -0.774 48.125 4.125 1 97.31 94 THR A C 1
ATOM 682 O O . THR A 1 94 ? -0.509 48.812 3.148 1 97.31 94 THR A O 1
ATOM 685 N N . THR A 1 95 ? -1.339 47.031 3.947 1 97.06 95 THR A N 1
ATOM 686 C CA . THR A 1 95 ? -1.971 46.594 2.711 1 97.06 95 THR A CA 1
ATOM 687 C C . THR A 1 95 ? -3.438 46.25 2.951 1 97.06 95 THR A C 1
ATOM 689 O O . THR A 1 95 ? -3.834 45.938 4.078 1 97.06 95 THR A O 1
ATOM 692 N N . GLU A 1 96 ? -4.211 46.312 1.881 1 96.94 96 GLU A N 1
ATOM 693 C CA . GLU A 1 96 ? -5.621 45.938 1.973 1 96.94 96 GLU A CA 1
ATOM 694 C C . GLU A 1 96 ? -5.789 44.469 2.336 1 96.94 96 GLU A C 1
ATOM 696 O O . GLU A 1 96 ? -6.715 44.094 3.061 1 96.94 96 GLU A O 1
ATOM 701 N N . THR A 1 97 ? -4.922 43.656 1.817 1 97.25 97 THR A N 1
ATOM 702 C CA . THR A 1 97 ? -4.941 42.25 2.125 1 97.25 97 THR A CA 1
ATOM 703 C C . THR A 1 97 ? -4.738 42 3.619 1 97.25 97 THR A C 1
ATOM 705 O O . THR A 1 97 ? -5.457 41.219 4.234 1 97.25 97 THR A O 1
ATOM 708 N N . ARG A 1 98 ? -3.818 42.688 4.219 1 98.12 98 ARG A N 1
ATOM 709 C CA . ARG A 1 98 ? -3.553 42.531 5.648 1 98.12 98 ARG A CA 1
ATOM 710 C C . ARG A 1 98 ? -4.715 43.094 6.473 1 98.12 98 ARG A C 1
ATOM 712 O O . ARG A 1 98 ? -5.09 42.5 7.488 1 98.12 98 ARG A O 1
ATOM 719 N N . LEU A 1 99 ? -5.238 44.188 6.027 1 98.12 99 LEU A N 1
ATOM 720 C CA . LEU A 1 99 ? -6.383 44.75 6.746 1 98.12 99 LEU A CA 1
ATOM 721 C C . LEU A 1 99 ? -7.535 43.75 6.781 1 98.12 99 LEU A C 1
ATOM 723 O O . LEU A 1 99 ? -8.164 43.562 7.824 1 98.12 99 LEU A O 1
ATOM 727 N N . ALA A 1 100 ? -7.77 43.156 5.645 1 97.69 100 ALA A N 1
ATOM 728 C CA . ALA A 1 100 ? -8.789 42.125 5.582 1 97.69 100 ALA A CA 1
ATOM 729 C C . ALA A 1 100 ? -8.453 40.969 6.512 1 97.69 100 ALA A C 1
ATOM 731 O O . ALA A 1 100 ? -9.336 40.406 7.18 1 97.69 100 ALA A O 1
ATOM 732 N N . ASP A 1 101 ? -7.238 40.594 6.539 1 97.62 101 ASP A N 1
ATOM 733 C CA . ASP A 1 101 ? -6.805 39.5 7.395 1 97.62 101 ASP A CA 1
ATOM 734 C C . ASP A 1 101 ? -6.992 39.844 8.867 1 97.62 101 ASP A C 1
ATOM 736 O O . ASP A 1 101 ? -7.309 38.969 9.68 1 97.62 101 ASP A O 1
ATOM 740 N N . LEU A 1 102 ? -6.727 41.094 9.258 1 98.25 102 LEU A N 1
ATOM 741 C CA . LEU A 1 102 ? -6.938 41.5 10.641 1 98.25 102 LEU A CA 1
ATOM 742 C C . LEU A 1 102 ? -8.406 41.375 11.031 1 98.25 102 LEU A C 1
ATOM 744 O O . LEU A 1 102 ? -8.727 41.062 12.18 1 98.25 102 LEU A O 1
ATOM 748 N N . LYS A 1 103 ? -9.289 41.625 10.07 1 98 103 LYS A N 1
ATOM 749 C CA . LYS A 1 103 ? -10.711 41.406 10.312 1 98 103 LYS A CA 1
ATOM 750 C C . LYS A 1 103 ? -10.992 39.906 10.578 1 98 103 LYS A C 1
ATOM 752 O O . LYS A 1 103 ? -11.766 39.562 11.469 1 98 103 LYS A O 1
ATOM 757 N N . ARG A 1 104 ? -10.398 39.062 9.781 1 97.31 104 ARG A N 1
ATOM 758 C CA . ARG A 1 104 ? -10.531 37.625 10 1 97.31 104 ARG A CA 1
ATOM 759 C C . ARG A 1 104 ? -10 37.219 11.375 1 97.31 104 ARG A C 1
ATOM 761 O O . ARG A 1 104 ? -10.633 36.438 12.086 1 97.31 104 ARG A O 1
ATOM 768 N N . LYS A 1 105 ? -8.836 37.812 11.75 1 97.69 105 LYS A N 1
ATOM 769 C CA . LYS A 1 105 ? -8.234 37.5 13.039 1 97.69 105 LYS A CA 1
ATOM 770 C C . LYS A 1 105 ? -9.141 37.938 14.188 1 97.69 105 LYS A C 1
ATOM 772 O O . LYS A 1 105 ? -9.234 37.281 15.211 1 97.69 105 LYS A O 1
ATOM 777 N N . LEU A 1 106 ? -9.727 39.125 14.016 1 97.94 106 LEU A N 1
ATOM 778 C CA . LEU A 1 106 ? -10.711 39.562 15.008 1 97.94 106 LEU A CA 1
ATOM 779 C C . LEU A 1 106 ? -11.828 38.531 15.141 1 97.94 106 LEU A C 1
ATOM 781 O O . LEU A 1 106 ? -12.32 38.281 16.25 1 97.94 106 LEU A O 1
ATOM 785 N N . GLY A 1 107 ? -12.25 38 14.023 1 97.25 107 GLY A N 1
ATOM 786 C CA . GLY A 1 107 ? -13.219 36.906 14.047 1 97.25 107 GLY A CA 1
ATOM 787 C C . GLY A 1 107 ? -12.758 35.719 14.852 1 97.25 107 GLY A C 1
ATOM 788 O O . GLY A 1 107 ? -13.523 35.156 15.648 1 97.25 107 GLY A O 1
ATOM 789 N N . TYR A 1 108 ? -11.492 35.281 14.625 1 96.5 108 TYR A N 1
ATOM 790 C CA . TYR A 1 108 ? -10.93 34.219 15.422 1 96.5 108 TYR A CA 1
ATOM 791 C C . TYR A 1 108 ? -10.984 34.531 16.906 1 96.5 108 TYR A C 1
ATOM 793 O O . TYR A 1 108 ? -11.375 33.688 17.719 1 96.5 108 TYR A O 1
ATOM 801 N N . ALA A 1 109 ? -10.562 35.719 17.281 1 97 109 ALA A N 1
ATOM 802 C CA . ALA A 1 109 ? -10.586 36.156 18.688 1 97 109 ALA A CA 1
ATOM 803 C C . ALA A 1 109 ? -11.977 36.031 19.281 1 97 109 ALA A C 1
ATOM 805 O O . ALA A 1 109 ? -12.133 35.469 20.375 1 97 109 ALA A O 1
ATOM 806 N N . ALA A 1 110 ? -12.914 36.469 18.531 1 96.19 110 ALA A N 1
ATOM 807 C CA . ALA A 1 110 ? -14.297 36.375 19 1 96.19 110 ALA A CA 1
ATOM 808 C C . ALA A 1 110 ? -14.719 34.906 19.156 1 96.19 110 ALA A C 1
ATOM 810 O O . ALA A 1 110 ? -15.352 34.531 20.141 1 96.19 110 ALA A O 1
ATOM 811 N N . ALA A 1 111 ? -14.383 34.156 18.203 1 96 111 ALA A N 1
ATOM 812 C CA . ALA A 1 111 ? -14.719 32.719 18.203 1 96 111 ALA A CA 1
ATOM 813 C C . ALA A 1 111 ? -14.156 32.031 19.438 1 96 111 ALA A C 1
ATOM 815 O O . ALA A 1 111 ? -14.781 31.109 19.984 1 96 111 ALA A O 1
ATOM 816 N N . TRP A 1 112 ? -12.984 32.5 19.922 1 96.12 112 TRP A N 1
ATOM 817 C CA . TRP A 1 112 ? -12.273 31.797 20.984 1 96.12 112 TRP A CA 1
ATOM 818 C C . TRP A 1 112 ? -12.477 32.5 22.328 1 96.12 112 TRP A C 1
ATOM 820 O O . TRP A 1 112 ? -11.891 32.125 23.344 1 96.12 112 TRP A O 1
ATOM 830 N N . GLY A 1 113 ? -13.156 33.562 22.391 1 94.88 113 GLY A N 1
ATOM 831 C CA . GLY A 1 113 ? -13.43 34.281 23.625 1 94.88 113 GLY A CA 1
ATOM 832 C C . GLY A 1 113 ? -12.32 35.219 24.016 1 94.88 113 GLY A C 1
ATOM 833 O O . GLY A 1 113 ? -12.023 35.375 25.203 1 94.88 113 GLY A O 1
ATOM 834 N N . ILE A 1 114 ? -11.617 35.812 23.094 1 97 114 ILE A N 1
ATOM 835 C CA . ILE A 1 114 ? -10.578 36.812 23.328 1 97 114 ILE A CA 1
ATOM 836 C C . ILE A 1 114 ? -11.078 38.188 22.875 1 97 114 ILE A C 1
ATOM 838 O O . ILE A 1 114 ? -11.594 38.312 21.766 1 97 114 ILE A O 1
ATOM 842 N N . GLU A 1 115 ? -10.922 39.125 23.734 1 96.62 115 GLU A N 1
ATOM 843 C CA . GLU A 1 115 ? -11.375 40.469 23.406 1 96.62 115 GLU A CA 1
ATOM 844 C C . GLU A 1 115 ? -10.383 41.188 22.5 1 96.62 115 GLU A C 1
ATOM 846 O O . GLU A 1 115 ? -9.164 41.094 22.703 1 96.62 115 GLU A O 1
ATOM 851 N N . GLY A 1 116 ? -10.914 41.781 21.484 1 96.94 116 GLY A N 1
ATOM 852 C CA . GLY A 1 116 ? -10.133 42.594 20.562 1 96.94 116 GLY A CA 1
ATOM 853 C C . GLY A 1 116 ? -10.953 43.656 19.859 1 96.94 116 GLY A C 1
ATOM 854 O O . GLY A 1 116 ? -12.18 43.656 19.953 1 96.94 116 GLY A O 1
ATOM 855 N N . ARG A 1 117 ? -10.195 44.594 19.25 1 97.31 117 ARG A N 1
ATOM 856 C CA . ARG A 1 117 ? -10.859 45.688 18.547 1 97.31 117 ARG A CA 1
ATOM 857 C C . ARG A 1 117 ? -10.039 46.125 17.328 1 97.31 117 ARG A C 1
ATOM 859 O O . ARG A 1 117 ? -8.805 46.188 17.406 1 97.31 117 ARG A O 1
ATOM 866 N N . LEU A 1 118 ? -10.828 46.375 16.312 1 97.81 118 LEU A N 1
ATOM 867 C CA . LEU A 1 118 ? -10.18 46.969 15.156 1 97.81 118 LEU A CA 1
ATOM 868 C C . LEU A 1 118 ? -10.07 48.5 15.344 1 97.81 118 LEU A C 1
ATOM 870 O O . LEU A 1 118 ? -11.031 49.156 15.766 1 97.81 118 LEU A O 1
ATOM 874 N N . LEU A 1 119 ? -8.914 49 15.047 1 98.12 119 LEU A N 1
ATOM 875 C CA . LEU A 1 119 ? -8.641 50.438 15.227 1 98.12 119 LEU A CA 1
ATOM 876 C C . LEU A 1 119 ? -8.438 51.125 13.883 1 98.12 119 LEU A C 1
ATOM 878 O O . LEU A 1 119 ? -7.867 50.531 12.953 1 98.12 119 LEU A O 1
ATOM 882 N N . SER A 1 120 ? -8.906 52.375 13.883 1 97.25 120 SER A N 1
ATOM 883 C CA . SER A 1 120 ? -8.555 53.25 12.766 1 97.25 120 SER A CA 1
ATOM 884 C C . SER A 1 120 ? -7.094 53.688 12.844 1 97.25 120 SER A C 1
ATOM 886 O O . SER A 1 120 ? -6.441 53.5 13.867 1 97.25 120 SER A O 1
ATOM 888 N N . PRO A 1 121 ? -6.613 54.188 11.75 1 96.62 121 PRO A N 1
ATOM 889 C CA . PRO A 1 121 ? -5.246 54.688 11.805 1 96.62 121 PRO A CA 1
ATOM 890 C C . PRO A 1 121 ? -5.039 55.719 12.93 1 96.62 121 PRO A C 1
ATOM 892 O O . PRO A 1 121 ? -4.035 55.656 13.641 1 96.62 121 PRO A O 1
ATOM 895 N N . ALA A 1 122 ? -5.992 56.594 13.164 1 96.44 122 ALA A N 1
ATOM 896 C CA . ALA A 1 122 ? -5.895 57.625 14.203 1 96.44 122 ALA A CA 1
ATOM 897 C C . ALA A 1 122 ? -5.871 56.969 15.594 1 96.44 122 ALA A C 1
ATOM 899 O O . ALA A 1 122 ? -5.098 57.375 16.453 1 96.44 122 ALA A O 1
ATOM 900 N N . GLU A 1 123 ? -6.684 56.062 15.758 1 97.44 123 GLU A N 1
ATOM 901 C CA . GLU A 1 123 ? -6.723 55.375 17.047 1 97.44 123 GLU A CA 1
ATOM 902 C C . GLU A 1 123 ? -5.426 54.594 17.297 1 97.44 123 GLU A C 1
ATOM 904 O O . GLU A 1 123 ? -4.965 54.5 18.438 1 97.44 123 GLU A O 1
ATOM 909 N N . CYS A 1 124 ? -4.914 54 16.234 1 97.62 124 CYS A N 1
ATOM 910 C CA . CYS A 1 124 ? -3.623 53.312 16.359 1 97.62 124 CYS A CA 1
ATOM 911 C C . CYS A 1 124 ? -2.549 54.312 16.828 1 97.62 124 CYS A C 1
ATOM 913 O O . CYS A 1 124 ? -1.752 53.969 17.719 1 97.62 124 CYS A O 1
ATOM 915 N N . GLN A 1 125 ? -2.555 55.438 16.281 1 95.62 125 GLN A N 1
ATOM 916 C CA . GLN A 1 125 ? -1.573 56.469 16.641 1 95.62 125 GLN A CA 1
ATOM 917 C C . GLN A 1 125 ? -1.778 56.938 18.078 1 95.62 125 GLN A C 1
ATOM 919 O O . GLN A 1 125 ? -0.814 57.281 18.766 1 95.62 125 GLN A O 1
ATOM 924 N N . GLU A 1 126 ? -3.01 57.062 18.406 1 96.31 126 GLU A N 1
ATOM 925 C CA . GLU A 1 126 ? -3.305 57.438 19.781 1 96.31 126 GLU A CA 1
ATOM 926 C C . GLU A 1 126 ? -2.789 56.406 20.766 1 96.31 126 GLU A C 1
ATOM 928 O O . GLU A 1 126 ? -2.229 56.75 21.812 1 96.31 126 GLU A O 1
ATOM 933 N N . LEU A 1 127 ? -2.973 55.25 20.438 1 97.06 127 LEU A N 1
ATOM 934 C CA . LEU A 1 127 ? -2.547 54.125 21.281 1 97.06 127 LEU A CA 1
ATOM 935 C C . LEU A 1 127 ? -1.029 53.969 21.25 1 97.06 127 LEU A C 1
ATOM 937 O O . LEU A 1 127 ? -0.416 53.625 22.25 1 97.06 127 LEU A O 1
ATOM 941 N N . TYR A 1 128 ? -0.452 54.188 20.109 1 97.12 128 TYR A N 1
ATOM 942 C CA . TYR A 1 128 ? 0.983 54.062 19.875 1 97.12 128 TYR A CA 1
ATOM 943 C C . TYR A 1 128 ? 1.521 55.312 19.203 1 97.12 128 TYR A C 1
ATOM 945 O O . TYR A 1 128 ? 1.747 55.344 17.984 1 97.12 128 TYR A O 1
ATOM 953 N N . PRO A 1 129 ? 1.864 56.312 19.953 1 94.19 129 PRO A N 1
ATOM 954 C CA . PRO A 1 129 ? 2.135 57.625 19.438 1 94.19 129 PRO A CA 1
ATOM 955 C C . PRO A 1 129 ? 3.346 57.688 18.5 1 94.19 129 PRO A C 1
ATOM 957 O O . PRO A 1 129 ? 3.445 58.562 17.656 1 94.19 129 PRO A O 1
ATOM 960 N N . LEU A 1 130 ? 4.219 56.781 18.609 1 93.06 130 LEU A N 1
ATOM 961 C CA . LEU A 1 130 ? 5.434 56.812 17.797 1 93.06 130 LEU A CA 1
ATOM 962 C C . LEU A 1 130 ? 5.176 56.25 16.406 1 93.06 130 LEU A C 1
ATOM 964 O O . LEU A 1 130 ? 6.043 56.312 15.539 1 93.06 130 LEU A O 1
ATOM 968 N N . LEU A 1 131 ? 4.027 55.75 16.188 1 95.12 131 LEU A N 1
ATOM 969 C CA . LEU A 1 131 ? 3.65 55.125 14.922 1 95.12 131 LEU A CA 1
ATOM 970 C C . LEU A 1 131 ? 3.436 56.188 13.836 1 95.12 131 LEU A C 1
ATOM 972 O O . LEU A 1 131 ? 2.842 57.219 14.094 1 95.12 131 LEU A O 1
ATOM 976 N N . ASP A 1 132 ? 3.984 55.875 12.703 1 90.56 132 ASP A N 1
ATOM 977 C CA . ASP A 1 132 ? 3.617 56.688 11.562 1 90.56 132 ASP A CA 1
ATOM 978 C C . ASP A 1 132 ? 2.18 56.438 11.125 1 90.56 132 ASP A C 1
ATOM 980 O O . ASP A 1 132 ? 1.929 55.5 10.344 1 90.56 132 ASP A O 1
ATOM 984 N N . GLY A 1 133 ? 1.317 57.156 11.453 1 84.75 133 GLY A N 1
ATOM 985 C CA . GLY A 1 133 ? -0.102 56.969 11.211 1 84.75 133 GLY A CA 1
ATOM 986 C C . GLY A 1 133 ? -0.487 57.125 9.75 1 84.75 133 GLY A C 1
ATOM 987 O O . GLY A 1 133 ? -1.522 56.594 9.312 1 84.75 133 GLY A O 1
ATOM 988 N N . GLU A 1 134 ? 0.356 57.75 8.922 1 88.25 134 GLU A N 1
ATOM 989 C CA . GLU A 1 134 ? 0.003 58.062 7.539 1 88.25 134 GLU A CA 1
ATOM 990 C C . GLU A 1 134 ? 0.122 56.812 6.652 1 88.25 134 GLU A C 1
ATOM 992 O O . GLU A 1 134 ? -0.549 56.719 5.625 1 88.25 134 GLU A O 1
ATOM 997 N N . ASN A 1 135 ? 0.796 55.906 7.098 1 89.25 135 ASN A N 1
ATOM 998 C CA . ASN A 1 135 ? 1.048 54.75 6.238 1 89.25 135 ASN A CA 1
ATOM 999 C C . ASN A 1 135 ? 0.39 53.469 6.789 1 89.25 135 ASN A C 1
ATOM 1001 O O . ASN A 1 135 ? 0.782 52.375 6.438 1 89.25 135 ASN A O 1
ATOM 1005 N N . ILE A 1 136 ? -0.44 53.594 7.699 1 95.25 136 ILE A N 1
ATOM 1006 C CA . ILE A 1 136 ? -1.169 52.438 8.234 1 95.25 136 ILE A CA 1
ATOM 1007 C C . ILE A 1 136 ? -2.643 52.562 7.844 1 95.25 136 ILE A C 1
ATOM 1009 O O . ILE A 1 136 ? -3.195 53.656 7.762 1 95.25 136 ILE A O 1
ATOM 1013 N N . LEU A 1 137 ? -3.24 51.438 7.5 1 97.69 137 LEU A N 1
ATOM 1014 C CA . LEU A 1 137 ? -4.641 51.344 7.098 1 97.69 137 LEU A CA 1
ATOM 1015 C C . LEU A 1 137 ? -5.531 51.031 8.289 1 97.69 137 LEU A C 1
ATOM 1017 O O . LEU A 1 137 ? -6.746 51.219 8.242 1 97.69 137 LEU A O 1
ATOM 1021 N N . GLY A 1 138 ? -5.016 50.531 9.383 1 97.62 138 GLY A N 1
ATOM 1022 C CA . GLY A 1 138 ? -5.695 50.125 10.602 1 97.62 138 GLY A CA 1
ATOM 1023 C C . GLY A 1 138 ? -4.891 49.125 11.43 1 97.62 138 GLY A C 1
ATOM 1024 O O . GLY A 1 138 ? -3.729 48.875 11.125 1 97.62 138 GLY A O 1
ATOM 1025 N N . GLY A 1 139 ? -5.508 48.75 12.516 1 98.19 139 GLY A N 1
ATOM 1026 C CA . GLY A 1 139 ? -4.82 47.812 13.383 1 98.19 139 GLY A CA 1
ATOM 1027 C C . GLY A 1 139 ? -5.762 47 14.25 1 98.19 139 GLY A C 1
ATOM 1028 O O . GLY A 1 139 ? -6.914 47.406 14.461 1 98.19 139 GLY A O 1
ATOM 1029 N N . LEU A 1 140 ? -5.352 45.844 14.609 1 98.69 140 LEU A N 1
ATOM 1030 C CA . LEU A 1 140 ? -6.055 45 15.578 1 98.69 140 LEU A CA 1
ATOM 1031 C C . LEU A 1 140 ? -5.422 45.125 16.969 1 98.69 140 LEU A C 1
ATOM 1033 O O . LEU A 1 140 ? -4.234 44.812 17.125 1 98.69 140 LEU A O 1
ATOM 1037 N N . HIS A 1 141 ? -6.172 45.625 17.922 1 98.69 141 HIS A N 1
ATOM 1038 C CA . HIS A 1 141 ? -5.719 45.75 19.312 1 98.69 141 HIS A CA 1
ATOM 1039 C C . HIS A 1 141 ? -6.32 44.688 20.188 1 98.69 141 HIS A C 1
ATOM 1041 O O . HIS A 1 141 ? -7.539 44.5 20.203 1 98.69 141 HIS A O 1
ATOM 1047 N N . VAL A 1 142 ? -5.48 43.938 20.875 1 98.62 142 VAL A N 1
ATOM 1048 C CA . VAL A 1 142 ? -5.875 42.938 21.875 1 98.62 142 VAL A CA 1
ATOM 1049 C C . VAL A 1 142 ? -5.316 43.344 23.234 1 98.62 142 VAL A C 1
ATOM 1051 O O . VAL A 1 142 ? -4.133 43.125 23.516 1 98.62 142 VAL A O 1
ATOM 1054 N N . PRO A 1 143 ? -6.145 43.844 24.109 1 98.12 143 PRO A N 1
ATOM 1055 C CA . PRO A 1 143 ? -5.664 44.438 25.359 1 98.12 143 PRO A CA 1
ATOM 1056 C C . PRO A 1 143 ? -5.051 43.406 26.312 1 98.12 143 PRO A C 1
ATOM 1058 O O . PRO A 1 143 ? -4.223 43.75 27.156 1 98.12 143 PRO A O 1
ATOM 1061 N N . SER A 1 144 ? -5.438 42.188 26.188 1 98.06 144 SER A N 1
ATOM 1062 C CA . SER A 1 144 ? -4.977 41.188 27.125 1 98.06 144 SER A CA 1
ATOM 1063 C C . SER A 1 144 ? -3.639 40.594 26.703 1 98.06 144 SER A C 1
ATOM 1065 O O . SER A 1 144 ? -3.053 39.781 27.422 1 98.06 144 SER A O 1
ATOM 1067 N N . ASP A 1 145 ? -3.115 41 25.531 1 98.19 145 ASP A N 1
ATOM 1068 C CA . ASP A 1 145 ? -1.767 40.625 25.125 1 98.19 145 ASP A CA 1
ATOM 1069 C C . ASP A 1 145 ? -0.717 41.312 25.984 1 98.19 145 ASP A C 1
ATOM 1071 O O . ASP A 1 145 ? -1.046 42.188 26.781 1 98.19 145 ASP A O 1
ATOM 1075 N N . GLY A 1 146 ? 0.538 40.781 25.844 1 98.19 146 GLY A N 1
ATOM 1076 C CA . GLY A 1 146 ? 1.562 41.438 26.641 1 98.19 146 GLY A CA 1
ATOM 1077 C C . GLY A 1 146 ? 2.91 40.75 26.578 1 98.19 146 GLY A C 1
ATOM 1078 O O . GLY A 1 146 ? 3.244 40.125 25.562 1 98.19 146 GLY A O 1
ATOM 1079 N N . LEU A 1 147 ? 3.682 41.094 27.578 1 97.56 147 LEU A N 1
ATOM 1080 C CA . LEU A 1 147 ? 5.066 40.656 27.656 1 97.56 147 LEU A CA 1
ATOM 1081 C C . LEU A 1 147 ? 5.258 39.688 28.828 1 97.56 147 LEU A C 1
ATOM 1083 O O . LEU A 1 147 ? 5.016 40.031 29.984 1 97.56 147 LEU A O 1
ATOM 1087 N N . ALA A 1 148 ? 5.73 38.531 28.438 1 96.81 148 ALA A N 1
ATOM 1088 C CA . ALA A 1 148 ? 6.062 37.531 29.453 1 96.81 148 ALA A CA 1
ATOM 1089 C C . ALA A 1 148 ? 7.492 37.719 29.953 1 96.81 148 ALA A C 1
ATOM 1091 O O . ALA A 1 148 ? 8.414 37.906 29.156 1 96.81 148 ALA A O 1
ATOM 1092 N N . SER A 1 149 ? 7.68 37.719 31.281 1 94.38 149 SER A N 1
ATOM 1093 C CA . SER A 1 149 ? 9 37.625 31.875 1 94.38 149 SER A CA 1
ATOM 1094 C C . SER A 1 149 ? 9.367 36.156 32.125 1 94.38 149 SER A C 1
ATOM 1096 O O . SER A 1 149 ? 9.352 35.688 33.281 1 94.38 149 SER A O 1
ATOM 1098 N N . ALA A 1 150 ? 9.789 35.562 31.062 1 93 150 ALA A N 1
ATOM 1099 C CA . ALA A 1 150 ? 9.945 34.125 31.078 1 93 150 ALA A CA 1
ATOM 1100 C C . ALA A 1 150 ? 11.008 33.688 32.094 1 93 150 ALA A C 1
ATOM 1102 O O . ALA A 1 150 ? 10.797 32.75 32.844 1 93 150 ALA A O 1
ATOM 1103 N N . ALA A 1 151 ? 12.172 34.281 32.062 1 90.69 151 ALA A N 1
ATOM 1104 C CA . ALA A 1 151 ? 13.25 33.906 33 1 90.69 151 ALA A CA 1
ATOM 1105 C C . ALA A 1 151 ? 12.797 34.062 34.438 1 90.69 151 ALA A C 1
ATOM 1107 O O . ALA A 1 151 ? 13.07 33.188 35.281 1 90.69 151 ALA A O 1
ATOM 1108 N N . ARG A 1 152 ? 12.148 35.188 34.75 1 92.69 152 ARG A N 1
ATOM 1109 C CA . ARG A 1 152 ? 11.633 35.438 36.094 1 92.69 152 ARG A CA 1
ATOM 1110 C C . ARG A 1 152 ? 10.602 34.375 36.469 1 92.69 152 ARG A C 1
ATOM 1112 O O . ARG A 1 152 ? 10.609 33.875 37.594 1 92.69 152 ARG A O 1
ATOM 1119 N N . ALA A 1 153 ? 9.719 34.094 35.531 1 95.19 153 ALA A N 1
ATOM 1120 C CA . ALA A 1 153 ? 8.703 33.094 35.781 1 95.19 153 ALA A CA 1
ATOM 1121 C C . ALA A 1 153 ? 9.344 31.75 36.125 1 95.19 153 ALA A C 1
ATOM 1123 O O . ALA A 1 153 ? 8.914 31.062 37.062 1 95.19 153 ALA A O 1
ATOM 1124 N N . VAL A 1 154 ? 10.352 31.375 35.375 1 95.94 154 VAL A N 1
ATOM 1125 C CA . VAL A 1 154 ? 11.047 30.109 35.594 1 95.94 154 VAL A CA 1
ATOM 1126 C C . VAL A 1 154 ? 11.617 30.062 37 1 95.94 154 VAL A C 1
ATOM 1128 O O . VAL A 1 154 ? 11.453 29.078 37.719 1 95.94 154 VAL A O 1
ATOM 1131 N N . GLN A 1 155 ? 12.234 31.125 37.438 1 94.56 155 GLN A N 1
ATOM 1132 C CA . GLN A 1 155 ? 12.844 31.188 38.75 1 94.56 155 GLN A CA 1
ATOM 1133 C C . GLN A 1 155 ? 11.781 31.062 39.844 1 94.56 155 GLN A C 1
ATOM 1135 O O . GLN A 1 155 ? 11.977 30.359 40.844 1 94.56 155 GLN A O 1
ATOM 1140 N N . LEU A 1 156 ? 10.703 31.781 39.656 1 96.12 156 LEU A N 1
ATOM 1141 C CA . LEU A 1 156 ? 9.633 31.719 40.656 1 96.12 156 LEU A CA 1
ATOM 1142 C C . LEU A 1 156 ? 9.023 30.328 40.688 1 96.12 156 LEU A C 1
ATOM 1144 O O . LEU A 1 156 ? 8.695 29.828 41.781 1 96.12 156 LEU A O 1
ATOM 1148 N N . LEU A 1 157 ? 8.906 29.734 39.562 1 97.31 157 LEU A N 1
ATOM 1149 C CA . LEU A 1 157 ? 8.336 28.391 39.5 1 97.31 157 LEU A CA 1
ATOM 1150 C C . LEU A 1 157 ? 9.273 27.375 40.125 1 97.31 157 LEU A C 1
ATOM 1152 O O . LEU A 1 157 ? 8.828 26.453 40.812 1 97.31 157 LEU A O 1
ATOM 1156 N N . ILE A 1 158 ? 10.586 27.5 39.875 1 97.12 158 ILE A N 1
ATOM 1157 C CA . ILE A 1 158 ? 11.562 26.609 40.5 1 97.12 158 ILE A CA 1
ATOM 1158 C C . ILE A 1 158 ? 11.469 26.719 42 1 97.12 158 ILE A C 1
ATOM 1160 O O . ILE A 1 158 ? 11.359 25.703 42.688 1 97.12 158 ILE A O 1
ATOM 1164 N N . LYS A 1 159 ? 11.461 27.953 42.469 1 96 159 LYS A N 1
ATOM 1165 C CA . LYS A 1 159 ? 11.367 28.188 43.906 1 96 159 LYS A CA 1
ATOM 1166 C C . LYS A 1 159 ? 10.109 27.547 44.5 1 96 159 LYS A C 1
ATOM 1168 O O . LYS A 1 159 ? 10.172 26.844 45.5 1 96 159 LYS A O 1
ATOM 1173 N N . ARG A 1 160 ? 9.039 27.766 43.844 1 96.12 160 ARG A N 1
ATOM 1174 C CA . ARG A 1 160 ? 7.746 27.266 44.312 1 96.12 160 ARG A CA 1
ATOM 1175 C C . ARG A 1 160 ? 7.703 25.75 44.312 1 96.12 160 ARG A C 1
ATOM 1177 O O . ARG A 1 160 ? 7.266 25.125 45.281 1 96.12 160 ARG A O 1
ATOM 1184 N N . THR A 1 161 ? 8.188 25.172 43.281 1 97.62 161 THR A N 1
ATOM 1185 C CA . THR A 1 161 ? 8.062 23.719 43.156 1 97.62 161 THR A CA 1
ATOM 1186 C C . THR A 1 161 ? 9.125 23 43.969 1 97.62 161 THR A C 1
ATOM 1188 O O . THR A 1 161 ? 8.898 21.891 44.469 1 97.62 161 THR A O 1
ATOM 1191 N N . GLU A 1 162 ? 10.234 23.594 44.125 1 97.12 162 GLU A N 1
ATOM 1192 C CA . GLU A 1 162 ? 11.227 23.031 45.062 1 97.12 162 GLU A CA 1
ATOM 1193 C C . GLU A 1 162 ? 10.672 22.906 46.469 1 97.12 162 GLU A C 1
ATOM 1195 O O . GLU A 1 162 ? 10.922 21.922 47.156 1 97.12 162 GLU A O 1
ATOM 1200 N N . SER A 1 163 ? 10.023 23.938 46.812 1 95.81 163 SER A N 1
ATOM 1201 C CA . SER A 1 163 ? 9.406 23.938 48.125 1 95.81 163 SER A CA 1
ATOM 1202 C C . SER A 1 163 ? 8.391 22.812 48.281 1 95.81 163 SER A C 1
ATOM 1204 O O . SER A 1 163 ? 8.094 22.359 49.375 1 95.81 163 SER A O 1
ATOM 1206 N N . ALA A 1 164 ? 7.875 22.375 47.188 1 96.31 164 ALA A N 1
ATOM 1207 C CA . ALA A 1 164 ? 6.867 21.312 47.188 1 96.31 164 ALA A CA 1
ATOM 1208 C C . ALA A 1 164 ? 7.516 19.938 47.031 1 96.31 164 ALA A C 1
ATOM 1210 O O . ALA A 1 164 ? 6.824 18.922 46.969 1 96.31 164 ALA A O 1
ATOM 1211 N N . GLY A 1 165 ? 8.812 19.922 46.844 1 95.38 165 GLY A N 1
ATOM 1212 C CA . GLY A 1 165 ? 9.5 18.625 46.844 1 95.38 165 GLY A CA 1
ATOM 1213 C C . GLY A 1 165 ? 10.133 18.281 45.531 1 95.38 165 GLY A C 1
ATOM 1214 O O . GLY A 1 165 ? 10.781 17.234 45.406 1 95.38 165 GLY A O 1
ATOM 1215 N N . VAL A 1 166 ? 9.992 19.062 44.562 1 98.06 166 VAL A N 1
ATOM 1216 C CA . VAL A 1 166 ? 10.578 18.812 43.25 1 98.06 166 VAL A CA 1
ATOM 1217 C C . VAL A 1 166 ? 12.094 18.984 43.312 1 98.06 166 VAL A C 1
ATOM 1219 O O . VAL A 1 166 ? 12.594 19.922 43.969 1 98.06 166 VAL A O 1
ATOM 1222 N N . THR A 1 167 ? 12.812 18.109 42.719 1 98.06 167 THR A N 1
ATOM 1223 C CA . THR A 1 167 ? 14.266 18.188 42.656 1 98.06 167 THR A CA 1
ATOM 1224 C C . THR A 1 167 ? 14.727 18.766 41.312 1 98.06 167 THR A C 1
ATOM 1226 O O . THR A 1 167 ? 14.297 18.297 40.25 1 98.06 167 THR A O 1
ATOM 1229 N N . TYR A 1 168 ? 15.523 19.734 41.438 1 97.88 168 TYR A N 1
ATOM 1230 C CA . TYR A 1 168 ? 16.125 20.328 40.25 1 97.88 168 TYR A CA 1
ATOM 1231 C C . TYR A 1 168 ? 17.625 20.047 40.188 1 97.88 168 TYR A C 1
ATOM 1233 O O . TYR A 1 168 ? 18.312 20.141 41.188 1 97.88 168 TYR A O 1
ATOM 1241 N N . ARG A 1 169 ? 18.078 19.609 39.031 1 97.12 169 ARG A N 1
ATOM 1242 C CA . ARG A 1 169 ? 19.516 19.391 38.781 1 97.12 169 ARG A CA 1
ATOM 1243 C C . ARG A 1 169 ? 19.984 20.141 37.562 1 97.12 169 ARG A C 1
ATOM 1245 O O . ARG A 1 169 ? 19.688 19.719 36.438 1 97.12 169 ARG A O 1
ATOM 1252 N N . GLY A 1 170 ? 20.734 21.188 37.719 1 94.62 170 GLY A N 1
ATOM 1253 C CA . GLY A 1 170 ? 21.375 21.906 36.625 1 94.62 170 GLY A CA 1
ATOM 1254 C C . GLY A 1 170 ? 22.688 21.297 36.219 1 94.62 170 GLY A C 1
ATOM 1255 O O . GLY A 1 170 ? 23.188 20.359 36.844 1 94.62 170 GLY A O 1
ATOM 1256 N N . SER A 1 171 ? 23.203 21.734 35.062 1 93.62 171 SER A N 1
ATOM 1257 C CA . SER A 1 171 ? 24.484 21.266 34.531 1 93.62 171 SER A CA 1
ATOM 1258 C C . SER A 1 171 ? 24.531 19.75 34.469 1 93.62 171 SER A C 1
ATOM 1260 O O . SER A 1 171 ? 25.516 19.141 34.844 1 93.62 171 SER A O 1
ATOM 1262 N N . THR A 1 172 ? 23.422 19.172 34.125 1 95.19 172 THR A N 1
ATOM 1263 C CA . THR A 1 172 ? 23.266 17.734 34.031 1 95.19 172 THR A CA 1
ATOM 1264 C C . THR A 1 172 ? 22.766 17.344 32.625 1 95.19 172 THR A C 1
ATOM 1266 O O . THR A 1 172 ? 21.578 17.422 32.344 1 95.19 172 THR A O 1
ATOM 1269 N N . THR A 1 173 ? 23.703 16.906 31.828 1 94.38 173 THR A N 1
ATOM 1270 C CA . THR A 1 173 ? 23.375 16.516 30.453 1 94.38 173 THR A CA 1
ATOM 1271 C C . THR A 1 173 ? 22.828 15.094 30.406 1 94.38 173 THR A C 1
ATOM 1273 O O . THR A 1 173 ? 23.422 14.18 30.984 1 94.38 173 THR A O 1
ATOM 1276 N N . VAL A 1 174 ? 21.672 14.984 29.844 1 97.56 174 VAL A N 1
ATOM 1277 C CA . VAL A 1 174 ? 21.094 13.664 29.609 1 97.56 174 VAL A CA 1
ATOM 1278 C C . VAL A 1 174 ? 21.812 12.984 28.438 1 97.56 174 VAL A C 1
ATOM 1280 O O . VAL A 1 174 ? 21.938 13.57 27.359 1 97.56 174 VAL A O 1
ATOM 1283 N N . THR A 1 175 ? 22.219 11.703 28.578 1 97.31 175 THR A N 1
ATOM 1284 C CA . THR A 1 175 ? 23.016 11.016 27.562 1 97.31 175 THR A CA 1
ATOM 1285 C C . THR A 1 175 ? 22.266 9.781 27.047 1 97.31 175 THR A C 1
ATOM 1287 O O . THR A 1 175 ? 22.703 9.156 26.078 1 97.31 175 THR A O 1
ATOM 1290 N N . GLY A 1 176 ? 21.156 9.531 27.688 1 98.12 176 GLY A N 1
ATOM 1291 C CA . GLY A 1 176 ? 20.391 8.367 27.266 1 98.12 176 GLY A CA 1
ATOM 1292 C C . GLY A 1 176 ? 19.125 8.156 28.062 1 98.12 176 GLY A C 1
ATOM 1293 O O . GLY A 1 176 ? 18.922 8.805 29.094 1 98.12 176 GLY A O 1
ATOM 1294 N N . ILE A 1 177 ? 18.281 7.348 27.547 1 98.56 177 ILE A N 1
ATOM 1295 C CA . ILE A 1 177 ? 17.031 6.953 28.219 1 98.56 177 ILE A CA 1
ATOM 1296 C C . ILE A 1 177 ? 17.047 5.449 28.484 1 98.56 177 ILE A C 1
ATOM 1298 O O . ILE A 1 177 ? 17.188 4.648 27.547 1 98.56 177 ILE A O 1
ATOM 1302 N N . GLU A 1 178 ? 16.953 5.109 29.75 1 97.81 178 GLU A N 1
ATOM 1303 C CA . GLU A 1 178 ? 16.891 3.699 30.109 1 97.81 178 GLU A CA 1
ATOM 1304 C C . GLU A 1 178 ? 15.492 3.139 29.906 1 97.81 178 GLU A C 1
ATOM 1306 O O . GLU A 1 178 ? 14.5 3.82 30.172 1 97.81 178 GLU A O 1
ATOM 1311 N N . GLN A 1 179 ? 15.398 2.012 29.375 1 96.62 179 GLN A N 1
ATOM 1312 C CA . GLN A 1 179 ? 14.102 1.394 29.109 1 96.62 179 GLN A CA 1
ATOM 1313 C C . GLN A 1 179 ? 14.156 -0.115 29.328 1 96.62 179 GLN A C 1
ATOM 1315 O O . GLN A 1 179 ? 15.227 -0.722 29.25 1 96.62 179 GLN A O 1
ATOM 1320 N N . SER A 1 180 ? 13.156 -0.75 29.688 1 94.25 180 SER A N 1
ATOM 1321 C CA . SER A 1 180 ? 12.945 -2.188 29.828 1 94.25 180 SER A CA 1
ATOM 1322 C C . SER A 1 180 ? 11.523 -2.578 29.422 1 94.25 180 SER A C 1
ATOM 1324 O O . SER A 1 180 ? 10.562 -1.912 29.812 1 94.25 180 SER A O 1
ATOM 1326 N N . GLY A 1 181 ? 11.383 -3.584 28.656 1 87.88 181 GLY A N 1
ATOM 1327 C CA . GLY A 1 181 ? 10.078 -4.066 28.25 1 87.88 181 GLY A CA 1
ATOM 1328 C C . GLY A 1 181 ? 9.281 -3.031 27.469 1 87.88 181 GLY A C 1
ATOM 1329 O O . GLY A 1 181 ? 8.062 -2.934 27.641 1 87.88 181 GLY A O 1
ATOM 1330 N N . GLY A 1 182 ? 9.93 -2.152 26.812 1 91.5 182 GLY A N 1
ATOM 1331 C CA . GLY A 1 182 ? 9.25 -1.151 26.016 1 91.5 182 GLY A CA 1
ATOM 1332 C C . GLY A 1 182 ? 8.758 0.033 26.828 1 91.5 182 GLY A C 1
ATOM 1333 O O . GLY A 1 182 ? 7.941 0.824 26.344 1 91.5 182 GLY A O 1
ATOM 1334 N N . ARG A 1 183 ? 9.273 0.142 28.016 1 96.12 183 ARG A N 1
ATOM 1335 C CA . ARG A 1 183 ? 8.867 1.229 28.906 1 96.12 183 ARG A CA 1
ATOM 1336 C C . ARG A 1 183 ? 10.086 1.938 29.5 1 96.12 183 ARG A C 1
ATOM 1338 O O . ARG A 1 183 ? 11.109 1.307 29.766 1 96.12 183 ARG A O 1
ATOM 1345 N N . VAL A 1 184 ? 9.867 3.166 29.766 1 97.81 184 VAL A N 1
ATOM 1346 C CA . VAL A 1 184 ? 10.914 3.967 30.406 1 97.81 184 VAL A CA 1
ATOM 1347 C C . VAL A 1 184 ? 11.195 3.432 31.812 1 97.81 184 VAL A C 1
ATOM 1349 O O . VAL A 1 184 ? 10.273 3.068 32.531 1 97.81 184 VAL A O 1
ATOM 1352 N N . THR A 1 185 ? 12.539 3.402 32.125 1 98.06 185 THR A N 1
ATOM 1353 C CA . THR A 1 185 ? 12.891 3.027 33.5 1 98.06 185 THR A CA 1
ATOM 1354 C C . THR A 1 185 ? 13.82 4.059 34.125 1 98.06 185 THR A C 1
ATOM 1356 O O . THR A 1 185 ? 14.078 4.027 35.312 1 98.06 185 THR A O 1
ATOM 1359 N N . GLY A 1 186 ? 14.32 4.957 33.312 1 98.31 186 GLY A N 1
ATOM 1360 C CA . GLY A 1 186 ? 15.203 5.965 33.875 1 98.31 186 GLY A CA 1
ATOM 1361 C C . GLY A 1 186 ? 15.859 6.84 32.812 1 98.31 186 GLY A C 1
ATOM 1362 O O . GLY A 1 186 ? 15.609 6.684 31.625 1 98.31 186 GLY A O 1
ATOM 1363 N N . VAL A 1 187 ? 16.625 7.793 33.25 1 98.69 187 VAL A N 1
ATOM 1364 C CA . VAL A 1 187 ? 17.375 8.719 32.406 1 98.69 187 VAL A CA 1
ATOM 1365 C C . VAL A 1 187 ? 18.875 8.633 32.719 1 98.69 187 VAL A C 1
ATOM 1367 O O . VAL A 1 187 ? 19.25 8.688 33.906 1 98.69 187 VAL A O 1
ATOM 1370 N N . GLN A 1 188 ? 19.672 8.484 31.719 1 98.5 188 GLN A N 1
ATOM 1371 C CA . GLN A 1 188 ? 21.125 8.375 31.906 1 98.5 188 GLN A CA 1
ATOM 1372 C C . GLN A 1 188 ? 21.781 9.742 31.875 1 98.5 188 GLN A C 1
ATOM 1374 O O . GLN A 1 188 ? 21.453 10.586 31.047 1 98.5 188 GLN A O 1
ATOM 1379 N N . THR A 1 189 ? 22.641 9.992 32.875 1 97.44 189 THR A N 1
ATOM 1380 C CA . THR A 1 189 ? 23.484 11.18 32.938 1 97.44 189 THR A CA 1
ATOM 1381 C C . THR A 1 189 ? 24.938 10.789 33.219 1 97.44 189 THR A C 1
ATOM 1383 O O . THR A 1 189 ? 25.234 9.609 33.406 1 97.44 189 THR A O 1
ATOM 1386 N N . ALA A 1 190 ? 25.844 11.734 33.156 1 93.62 190 ALA A N 1
ATOM 1387 C CA . ALA A 1 190 ? 27.25 11.477 33.5 1 93.62 190 ALA A CA 1
ATOM 1388 C C . ALA A 1 190 ? 27.391 10.977 34.906 1 93.62 190 ALA A C 1
ATOM 1390 O O . ALA A 1 190 ? 28.312 10.219 35.219 1 93.62 190 ALA A O 1
ATOM 1391 N N . ASP A 1 191 ? 26.469 11.281 35.812 1 94.5 191 ASP A N 1
ATOM 1392 C CA . ASP A 1 191 ? 26.547 10.953 37.25 1 94.5 191 ASP A CA 1
ATOM 1393 C C . ASP A 1 191 ? 25.766 9.672 37.562 1 94.5 191 ASP A C 1
ATOM 1395 O O . ASP A 1 191 ? 25.594 9.312 38.719 1 94.5 191 ASP A O 1
ATOM 1399 N N . GLY A 1 192 ? 25.281 9.047 36.531 1 96.12 192 GLY A N 1
ATOM 1400 C CA . GLY A 1 192 ? 24.531 7.816 36.75 1 96.12 192 GLY A CA 1
ATOM 1401 C C . GLY A 1 192 ? 23.125 7.867 36.188 1 96.12 192 GLY A C 1
ATOM 1402 O O . GLY A 1 192 ? 22.797 8.773 35.406 1 96.12 192 GLY A O 1
ATOM 1403 N N . VAL A 1 193 ? 22.312 6.863 36.594 1 97.94 193 VAL A N 1
ATOM 1404 C CA . VAL A 1 193 ? 20.953 6.734 36.094 1 97.94 193 VAL A CA 1
ATOM 1405 C C . VAL A 1 193 ? 19.953 7.277 37.125 1 97.94 193 VAL A C 1
ATOM 1407 O O . VAL A 1 193 ? 20.047 6.949 38.312 1 97.94 193 VAL A O 1
ATOM 1410 N N . ILE A 1 194 ? 19.109 8.164 36.75 1 98.19 194 ILE A N 1
ATOM 1411 C CA . ILE A 1 194 ? 17.984 8.633 37.562 1 98.19 194 ILE A CA 1
ATOM 1412 C C . ILE A 1 194 ? 16.75 7.805 37.25 1 98.19 194 ILE A C 1
ATOM 1414 O O . ILE A 1 194 ? 16.219 7.863 36.125 1 98.19 194 ILE A O 1
ATOM 1418 N N . PRO A 1 195 ? 16.297 7.008 38.156 1 97.56 195 PRO A N 1
ATOM 1419 C CA . PRO A 1 195 ? 15.109 6.188 37.906 1 97.56 195 PRO A CA 1
ATOM 1420 C C . PRO A 1 195 ? 13.875 7.023 37.562 1 97.56 195 PRO A C 1
ATOM 1422 O O . PRO A 1 195 ? 13.672 8.086 38.156 1 97.56 195 PRO A O 1
ATOM 1425 N N . ALA A 1 196 ? 13.125 6.637 36.625 1 98.12 196 ALA A N 1
ATOM 1426 C CA . ALA A 1 196 ? 11.93 7.355 36.188 1 98.12 196 ALA A CA 1
ATOM 1427 C C . ALA A 1 196 ? 10.891 6.395 35.625 1 98.12 196 ALA A C 1
ATOM 1429 O O . ALA A 1 196 ? 11.242 5.473 34.875 1 98.12 196 ALA A O 1
ATOM 1430 N N . ASP A 1 197 ? 9.625 6.559 36.031 1 97.81 197 ASP A N 1
ATOM 1431 C CA . ASP A 1 197 ? 8.5 5.863 35.438 1 97.81 197 ASP A CA 1
ATOM 1432 C C . ASP A 1 197 ? 8.008 6.59 34.188 1 97.81 197 ASP A C 1
ATOM 1434 O O . ASP A 1 197 ? 7.469 5.969 33.25 1 97.81 197 ASP A O 1
ATOM 1438 N N . ILE A 1 198 ? 8.125 7.855 34.188 1 98.5 198 ILE A N 1
ATOM 1439 C CA . ILE A 1 198 ? 7.723 8.734 33.094 1 98.5 198 ILE A CA 1
ATOM 1440 C C . ILE A 1 198 ? 8.844 9.727 32.781 1 98.5 198 ILE A C 1
ATOM 1442 O O . ILE A 1 198 ? 9.477 10.258 33.719 1 98.5 198 ILE A O 1
ATOM 1446 N N . VAL A 1 199 ? 9.164 9.914 31.594 1 98.81 199 VAL A N 1
ATOM 1447 C CA . VAL A 1 199 ? 10.102 10.938 31.141 1 98.81 199 VAL A CA 1
ATOM 1448 C C . VAL A 1 199 ? 9.391 11.898 30.188 1 98.81 199 VAL A C 1
ATOM 1450 O O . VAL A 1 199 ? 8.703 11.461 29.25 1 98.81 199 VAL A O 1
ATOM 1453 N N . VAL A 1 200 ? 9.422 13.125 30.406 1 98.88 200 VAL A N 1
ATOM 1454 C CA . VAL A 1 200 ? 8.867 14.133 29.516 1 98.88 200 VAL A CA 1
ATOM 1455 C C . VAL A 1 200 ? 9.992 14.992 28.938 1 98.88 200 VAL A C 1
ATOM 1457 O O . VAL A 1 200 ? 10.703 15.672 29.688 1 98.88 200 VAL A O 1
ATOM 1460 N N . SER A 1 201 ? 10.141 14.945 27.672 1 98.81 201 SER A N 1
ATOM 1461 C CA . SER A 1 201 ? 11.141 15.766 26.984 1 98.81 201 SER A CA 1
ATOM 1462 C C . SER A 1 201 ? 10.625 17.188 26.75 1 98.81 201 SER A C 1
ATOM 1464 O O . SER A 1 201 ? 9.719 17.391 25.938 1 98.81 201 SER A O 1
ATOM 1466 N N . CYS A 1 202 ? 11.102 18.125 27.438 1 98.38 202 CYS A N 1
ATOM 1467 C CA . CYS A 1 202 ? 10.906 19.562 27.281 1 98.38 202 CYS A CA 1
ATOM 1468 C C . CYS A 1 202 ? 12.219 20.266 26.969 1 98.38 202 CYS A C 1
ATOM 1470 O O . CYS A 1 202 ? 12.539 21.297 27.578 1 98.38 202 CYS A O 1
ATOM 1472 N N . ALA A 1 203 ? 12.953 19.734 26.047 1 96.69 203 ALA A N 1
ATOM 1473 C CA . ALA A 1 203 ? 14.344 20.109 25.828 1 96.69 203 ALA A CA 1
ATOM 1474 C C . ALA A 1 203 ? 14.453 21.219 24.781 1 96.69 203 ALA A C 1
ATOM 1476 O O . ALA A 1 203 ? 15.555 21.594 24.375 1 96.69 203 ALA A O 1
ATOM 1477 N N . GLY A 1 204 ? 13.312 21.766 24.328 1 94.69 204 GLY A N 1
ATOM 1478 C CA . GLY A 1 204 ? 13.344 22.828 23.344 1 94.69 204 GLY A CA 1
ATOM 1479 C C . GLY A 1 204 ? 13.922 22.375 22.016 1 94.69 204 GLY A C 1
ATOM 1480 O O . GLY A 1 204 ? 13.516 21.344 21.469 1 94.69 204 GLY A O 1
ATOM 1481 N N . PHE A 1 205 ? 14.859 23.172 21.469 1 94.81 205 PHE A N 1
ATOM 1482 C CA . PHE A 1 205 ? 15.359 22.891 20.125 1 94.81 205 PHE A CA 1
ATOM 1483 C C . PHE A 1 205 ? 16.312 21.703 20.141 1 94.81 205 PHE A C 1
ATOM 1485 O O . PHE A 1 205 ? 16.719 21.219 19.078 1 94.81 205 PHE A O 1
ATOM 1492 N N . TRP A 1 206 ? 16.656 21.156 21.344 1 95.81 206 TRP A N 1
ATOM 1493 C CA . TRP A 1 206 ? 17.406 19.906 21.453 1 95.81 206 TRP A CA 1
ATOM 1494 C C . TRP A 1 206 ? 16.484 18.703 21.422 1 95.81 206 TRP A C 1
ATOM 1496 O O . TRP A 1 206 ? 16.938 17.562 21.516 1 95.81 206 TRP A O 1
ATOM 1506 N N . GLY A 1 207 ? 15.18 18.969 21.328 1 96.94 207 GLY A N 1
ATOM 1507 C CA . GLY A 1 207 ? 14.172 17.922 21.422 1 96.94 207 GLY A CA 1
ATOM 1508 C C . GLY A 1 207 ? 14.422 16.781 20.469 1 96.94 207 GLY A C 1
ATOM 1509 O O . GLY A 1 207 ? 14.211 15.617 20.828 1 96.94 207 GLY A O 1
ATOM 1510 N N . ALA A 1 208 ? 14.812 17.047 19.219 1 97.25 208 ALA A N 1
ATOM 1511 C CA . ALA A 1 208 ? 15.078 16 18.219 1 97.25 208 ALA A CA 1
ATOM 1512 C C . ALA A 1 208 ? 16.188 15.07 18.688 1 97.25 208 ALA A C 1
ATOM 1514 O O . ALA A 1 208 ? 16.141 13.867 18.469 1 97.25 208 ALA A O 1
ATOM 1515 N N . LYS A 1 209 ? 17.219 15.617 19.359 1 96.38 209 LYS A N 1
ATOM 1516 C CA . LYS A 1 209 ? 18.328 14.828 19.875 1 96.38 209 LYS A CA 1
ATOM 1517 C C . LYS A 1 209 ? 17.859 13.891 20.984 1 96.38 209 LYS A C 1
ATOM 1519 O O . LYS A 1 209 ? 18.297 12.742 21.062 1 96.38 209 LYS A O 1
ATOM 1524 N N . ILE A 1 210 ? 17 14.422 21.891 1 97.75 210 ILE A N 1
ATOM 1525 C CA . ILE A 1 210 ? 16.469 13.609 22.969 1 97.75 210 ILE A CA 1
ATOM 1526 C C . ILE A 1 210 ? 15.633 12.469 22.406 1 97.75 210 ILE A C 1
ATOM 1528 O O . ILE A 1 210 ? 15.758 11.32 22.844 1 97.75 210 ILE A O 1
ATOM 1532 N N . GLY A 1 211 ? 14.688 12.82 21.438 1 98 211 GLY A N 1
ATOM 1533 C CA . GLY A 1 211 ? 13.906 11.773 20.797 1 98 211 GLY A CA 1
ATOM 1534 C C . GLY A 1 211 ? 14.758 10.68 20.188 1 98 211 GLY A C 1
ATOM 1535 O O . GLY A 1 211 ? 14.43 9.492 20.281 1 98 211 GLY A O 1
ATOM 1536 N N . ALA A 1 212 ? 15.898 11.086 19.562 1 96.75 212 ALA A N 1
ATOM 1537 C CA . ALA A 1 212 ? 16.781 10.148 18.891 1 96.75 212 ALA A CA 1
ATOM 1538 C C . ALA A 1 212 ? 17.344 9.117 19.859 1 96.75 212 ALA A C 1
ATOM 1540 O O . ALA A 1 212 ? 17.672 7.992 19.469 1 96.75 212 ALA A O 1
ATOM 1541 N N . MET A 1 213 ? 17.484 9.453 21.156 1 97.25 213 MET A N 1
ATOM 1542 C CA . MET A 1 213 ? 18.016 8.555 22.172 1 97.25 213 MET A CA 1
ATOM 1543 C C . MET A 1 213 ? 17.141 7.32 22.328 1 97.25 213 MET A C 1
ATOM 1545 O O . MET A 1 213 ? 17.609 6.285 22.812 1 97.25 213 MET A O 1
ATOM 1549 N N . ILE A 1 214 ? 15.883 7.43 21.922 1 97 214 ILE A N 1
ATOM 1550 C CA . ILE A 1 214 ? 15 6.27 22.016 1 97 214 ILE A CA 1
ATOM 1551 C C . ILE A 1 214 ? 14.586 5.82 20.625 1 97 214 ILE A C 1
ATOM 1553 O O . ILE A 1 214 ? 13.602 5.094 20.469 1 97 214 ILE A O 1
ATOM 1557 N N . GLY A 1 215 ? 15.195 6.379 19.609 1 94.5 215 GLY A N 1
ATOM 1558 C CA . GLY A 1 215 ? 14.891 6.012 18.234 1 94.5 215 GLY A CA 1
ATOM 1559 C C . GLY A 1 215 ? 13.664 6.711 17.688 1 94.5 215 GLY A C 1
ATOM 1560 O O . GLY A 1 215 ? 13.07 6.262 16.703 1 94.5 215 GLY A O 1
ATOM 1561 N N . MET A 1 216 ? 13.234 7.734 18.281 1 96.88 216 MET A N 1
ATOM 1562 C CA . MET A 1 216 ? 12.055 8.492 17.859 1 96.88 216 MET A CA 1
ATOM 1563 C C . MET A 1 216 ? 12.453 9.68 17 1 96.88 216 MET A C 1
ATOM 1565 O O . MET A 1 216 ? 13.328 10.461 17.375 1 96.88 216 MET A O 1
ATOM 1569 N N . ALA A 1 217 ? 11.789 9.773 15.844 1 96.81 217 ALA A N 1
ATOM 1570 C CA . ALA A 1 217 ? 11.953 10.961 15.008 1 96.81 217 ALA A CA 1
ATOM 1571 C C . ALA A 1 217 ? 11.023 12.086 15.453 1 96.81 217 ALA A C 1
ATOM 1573 O O . ALA A 1 217 ? 9.805 11.984 15.289 1 96.81 217 ALA A O 1
ATOM 1574 N N . VAL A 1 218 ? 11.539 13.039 16.078 1 98.12 218 VAL A N 1
ATOM 1575 C CA . VAL A 1 218 ? 10.781 14.234 16.438 1 98.12 218 VAL A CA 1
ATOM 1576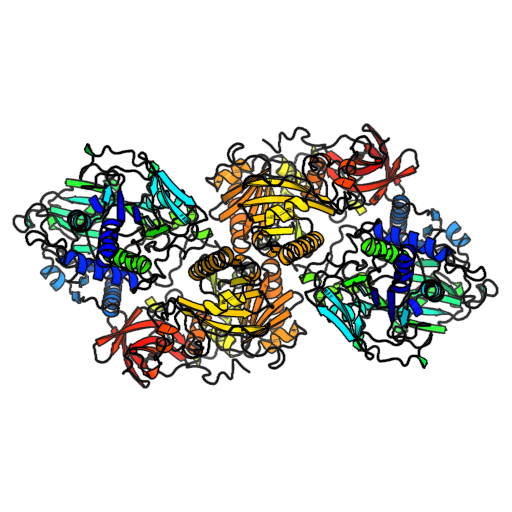 C C . VAL A 1 218 ? 10.898 15.281 15.328 1 98.12 218 VAL A C 1
ATOM 1578 O O . VAL A 1 218 ? 11.984 15.797 15.07 1 98.12 218 VAL A O 1
ATOM 1581 N N . PRO A 1 219 ? 9.82 15.594 14.625 1 98.12 219 PRO A N 1
ATOM 1582 C CA . PRO A 1 219 ? 9.906 16.5 13.484 1 98.12 219 PRO A CA 1
ATOM 1583 C C . PRO A 1 219 ? 10.031 17.969 13.898 1 98.12 219 PRO A C 1
ATOM 1585 O O . PRO A 1 219 ? 9.078 18.734 13.75 1 98.12 219 PRO A O 1
ATOM 1588 N N . LEU A 1 220 ? 11.211 18.297 14.359 1 98.19 220 LEU A N 1
ATOM 1589 C CA . LEU A 1 220 ? 11.562 19.625 14.867 1 98.19 220 LEU A CA 1
ATOM 1590 C C . LEU A 1 220 ? 12.852 20.125 14.227 1 98.19 220 LEU A C 1
ATOM 1592 O O . LEU A 1 220 ? 13.82 19.375 14.102 1 98.19 220 LEU A O 1
ATOM 1596 N N . LEU A 1 221 ? 12.82 21.359 13.664 1 98.12 221 LEU A N 1
ATOM 1597 C CA . LEU A 1 221 ? 14 21.969 13.07 1 98.12 221 LEU A CA 1
ATOM 1598 C C . LEU A 1 221 ? 14.375 23.25 13.812 1 98.12 221 LEU A C 1
ATOM 1600 O O . LEU A 1 221 ? 13.594 24.203 13.859 1 98.12 221 LEU A O 1
ATOM 1604 N N . PRO A 1 222 ? 15.562 23.312 14.531 1 97.38 222 PRO A N 1
ATOM 1605 C CA . PRO A 1 222 ? 16.047 24.578 15.086 1 97.38 222 PRO A CA 1
ATOM 1606 C C . PRO A 1 222 ? 16.391 25.609 14.008 1 97.38 222 PRO A C 1
ATOM 1608 O O . PRO A 1 222 ? 17.094 25.281 13.047 1 97.38 222 PRO A O 1
ATOM 1611 N N . LEU A 1 223 ? 15.828 26.766 14.141 1 97.31 223 LEU A N 1
ATOM 1612 C CA . LEU A 1 223 ? 16.094 27.875 13.227 1 97.31 223 LEU A CA 1
ATOM 1613 C C . LEU A 1 223 ? 16.5 29.125 14 1 97.31 223 LEU A C 1
ATOM 1615 O O . LEU A 1 223 ? 15.977 29.391 15.086 1 97.31 223 LEU A O 1
ATOM 1619 N N . ALA A 1 224 ? 17.422 29.875 13.484 1 96.06 224 ALA A N 1
ATOM 1620 C CA . ALA A 1 224 ? 17.812 31.141 14.078 1 96.06 224 ALA A CA 1
ATOM 1621 C C . ALA A 1 224 ? 16.875 32.281 13.641 1 96.06 224 ALA A C 1
ATOM 1623 O O . ALA A 1 224 ? 16.375 32.25 12.508 1 96.06 224 ALA A O 1
ATOM 1624 N N . HIS A 1 225 ? 16.562 33.094 14.531 1 95.25 225 HIS A N 1
ATOM 1625 C CA . HIS A 1 225 ? 15.719 34.281 14.359 1 95.25 225 HIS A CA 1
ATOM 1626 C C . HIS A 1 225 ? 16.422 35.531 14.836 1 95.25 225 HIS A C 1
ATOM 1628 O O . HIS A 1 225 ? 17.047 35.562 15.891 1 95.25 225 HIS A O 1
ATOM 1634 N N . GLN A 1 226 ? 16.328 36.625 14.125 1 97 226 GLN A N 1
ATOM 1635 C CA . GLN A 1 226 ? 17.078 37.844 14.453 1 97 226 GLN A CA 1
ATOM 1636 C C . GLN A 1 226 ? 16.266 38.719 15.391 1 97 226 GLN A C 1
ATOM 1638 O O . GLN A 1 226 ? 15.078 38.938 15.18 1 97 226 GLN A O 1
ATOM 1643 N N . TYR A 1 227 ? 16.938 39.188 16.391 1 96.88 227 TYR A N 1
ATOM 1644 C CA . TYR A 1 227 ? 16.406 40.156 17.344 1 96.88 227 TYR A CA 1
ATOM 1645 C C . TYR A 1 227 ? 17.453 41.219 17.688 1 96.88 227 TYR A C 1
ATOM 1647 O O . TYR A 1 227 ? 18.625 40.906 17.922 1 96.88 227 TYR A O 1
ATOM 1655 N N . VAL A 1 228 ? 17.078 42.531 17.734 1 97.19 228 VAL A N 1
ATOM 1656 C CA . VAL A 1 228 ? 18.031 43.594 18.031 1 97.19 228 VAL A CA 1
ATOM 1657 C C . VAL A 1 228 ? 17.453 44.5 19.125 1 97.19 228 VAL A C 1
ATOM 1659 O O . VAL A 1 228 ? 16.25 44.531 19.328 1 97.19 228 VAL A O 1
ATOM 1662 N N . LYS A 1 229 ? 18.297 45.125 19.828 1 96.44 229 LYS A N 1
ATOM 1663 C CA . LYS A 1 229 ? 17.984 46.219 20.734 1 96.44 229 LYS A CA 1
ATOM 1664 C C . LYS A 1 229 ? 18.641 47.531 20.25 1 96.44 229 LYS A C 1
ATOM 1666 O O . LYS A 1 229 ? 19.781 47.531 19.828 1 96.44 229 LYS A O 1
ATOM 1671 N N . THR A 1 230 ? 17.922 48.531 20.359 1 97.5 230 THR A N 1
ATOM 1672 C CA . THR A 1 230 ? 18.422 49.812 19.875 1 97.5 230 THR A CA 1
ATOM 1673 C C . THR A 1 230 ? 19.188 50.562 20.969 1 97.5 230 THR A C 1
ATOM 1675 O O . THR A 1 230 ? 19.125 50.188 22.141 1 97.5 230 THR A O 1
ATOM 1678 N N . THR A 1 231 ? 19.891 51.562 20.5 1 96.81 231 THR A N 1
ATOM 1679 C CA . THR A 1 231 ? 20.297 52.594 21.453 1 96.81 231 THR A CA 1
ATOM 1680 C C . THR A 1 231 ? 19.094 53.312 22.016 1 96.81 231 THR A C 1
ATOM 1682 O O . THR A 1 231 ? 17.969 53.156 21.516 1 96.81 231 THR A O 1
ATOM 1685 N N . PRO A 1 232 ? 19.281 53.969 23.156 1 96.25 232 PRO A N 1
ATOM 1686 C CA . PRO A 1 232 ? 18.141 54.719 23.703 1 96.25 232 PRO A CA 1
ATOM 1687 C C . PRO A 1 232 ? 17.438 55.594 22.656 1 96.25 232 PRO A C 1
ATOM 1689 O O . PRO A 1 232 ? 18.109 56.219 21.844 1 96.25 232 PRO A O 1
ATOM 1692 N N . VAL A 1 233 ? 16.234 55.5 22.703 1 96.25 233 VAL A N 1
ATOM 1693 C CA . VAL A 1 233 ? 15.406 56.312 21.812 1 96.25 233 VAL A CA 1
ATOM 1694 C C . VAL A 1 233 ? 15 57.594 22.516 1 96.25 233 VAL A C 1
ATOM 1696 O O . VAL A 1 233 ? 14.289 57.562 23.531 1 96.25 233 VAL A O 1
ATOM 1699 N N . PRO A 1 234 ? 15.281 58.688 22.016 1 93.88 234 PRO A N 1
ATOM 1700 C CA . PRO A 1 234 ? 15.008 59.938 22.688 1 93.88 234 PRO A CA 1
ATOM 1701 C C . PRO A 1 234 ? 13.539 60.125 23.031 1 93.88 234 PRO A C 1
ATOM 1703 O O . PRO A 1 234 ? 13.211 60.594 24.141 1 93.88 234 PRO A O 1
ATOM 1706 N N . ALA A 1 235 ? 12.766 59.75 22.219 1 92.69 235 ALA A N 1
ATOM 1707 C CA . ALA A 1 235 ? 11.336 59.906 22.422 1 92.69 235 ALA A CA 1
ATOM 1708 C C . ALA A 1 235 ? 10.844 59.062 23.594 1 92.69 235 ALA A C 1
ATOM 1710 O O . ALA A 1 235 ? 9.742 59.281 24.094 1 92.69 235 ALA A O 1
ATOM 1711 N N . GLN A 1 236 ? 11.656 58.094 24.031 1 92.69 236 GLN A N 1
ATOM 1712 C CA . GLN A 1 236 ? 11.258 57.156 25.078 1 92.69 236 GLN A CA 1
ATOM 1713 C C . GLN A 1 236 ? 11.914 57.531 26.406 1 92.69 236 GLN A C 1
ATOM 1715 O O . GLN A 1 236 ? 11.68 56.875 27.438 1 92.69 236 GLN A O 1
ATOM 1720 N N . GLN A 1 237 ? 12.602 58.531 26.484 1 91.25 237 GLN A N 1
ATOM 1721 C CA . GLN A 1 237 ? 13.344 58.906 27.688 1 91.25 237 GLN A CA 1
ATOM 1722 C C . GLN A 1 237 ? 12.406 59.188 28.844 1 91.25 237 GLN A C 1
ATOM 1724 O O . GLN A 1 237 ? 11.477 60 28.703 1 91.25 237 GLN A O 1
ATOM 1729 N N . GLY A 1 238 ? 12.633 58.562 29.906 1 91.06 238 GLY A N 1
ATOM 1730 C CA . GLY A 1 238 ? 11.914 58.844 31.141 1 91.06 238 GLY A CA 1
ATOM 1731 C C . GLY A 1 238 ? 10.516 58.25 31.156 1 91.06 238 GLY A C 1
ATOM 1732 O O . GLY A 1 238 ? 9.766 58.469 32.125 1 91.06 238 GLY A O 1
ATOM 1733 N N . ARG A 1 239 ? 10.242 57.531 30.219 1 92.81 239 ARG A N 1
ATOM 1734 C CA . ARG A 1 239 ? 8.875 57.062 30.109 1 92.81 239 ARG A CA 1
ATOM 1735 C C . ARG A 1 239 ? 8.703 55.719 30.844 1 92.81 239 ARG A C 1
ATOM 1737 O O . ARG A 1 239 ? 7.66 55.469 31.453 1 92.81 239 ARG A O 1
ATOM 1744 N N . ASN A 1 240 ? 9.672 54.844 30.766 1 95 240 ASN A N 1
ATOM 1745 C CA . ASN A 1 240 ? 9.594 53.531 31.359 1 95 240 ASN A CA 1
ATOM 1746 C C . ASN A 1 240 ? 10.656 53.312 32.438 1 95 240 ASN A C 1
ATOM 1748 O O . ASN A 1 240 ? 11.703 53.969 32.406 1 95 240 ASN A O 1
ATOM 1752 N N . ASP A 1 241 ? 10.32 52.406 33.281 1 92.5 241 ASP A N 1
ATOM 1753 C CA . ASP A 1 241 ? 11.352 52 34.25 1 92.5 241 ASP A CA 1
ATOM 1754 C C . ASP A 1 241 ? 12.492 51.281 33.531 1 92.5 241 ASP A C 1
ATOM 1756 O O . ASP A 1 241 ? 12.266 50.469 32.625 1 92.5 241 ASP A O 1
ATOM 1760 N N . GLN A 1 242 ? 13.688 51.656 33.969 1 90.19 242 GLN A N 1
ATOM 1761 C CA . GLN A 1 242 ? 14.867 51.031 33.375 1 90.19 242 GLN A CA 1
ATOM 1762 C C . GLN A 1 242 ? 15.219 49.75 34.125 1 90.19 242 GLN A C 1
ATOM 1764 O O . GLN A 1 242 ? 14.953 49.625 35.344 1 90.19 242 GLN A O 1
ATOM 1769 N N . PRO A 1 243 ? 15.664 48.688 33.469 1 86.25 243 PRO A N 1
ATOM 1770 C CA . PRO A 1 243 ? 16.078 48.688 32.062 1 86.25 243 PRO A CA 1
ATOM 1771 C C . PRO A 1 243 ? 15.031 48.062 31.141 1 86.25 243 PRO A C 1
ATOM 1773 O O . PRO A 1 243 ? 15.148 48.156 29.922 1 86.25 243 PRO A O 1
ATOM 1776 N N . ASN A 1 244 ? 14.008 47.531 31.688 1 88.38 244 ASN A N 1
ATOM 1777 C CA . ASN A 1 244 ? 13.188 46.688 30.828 1 88.38 244 ASN A CA 1
ATOM 1778 C C . ASN A 1 244 ? 11.719 47.062 30.906 1 88.38 244 ASN A C 1
ATOM 1780 O O . ASN A 1 244 ? 10.852 46.344 30.422 1 88.38 244 ASN A O 1
ATOM 1784 N N . GLY A 1 245 ? 11.445 48.156 31.422 1 92.69 245 GLY A N 1
ATOM 1785 C CA . GLY A 1 245 ? 10.062 48.594 31.516 1 92.69 245 GLY A CA 1
ATOM 1786 C C . GLY A 1 245 ? 9.406 48.781 30.156 1 92.69 245 GLY A C 1
ATOM 1787 O O . GLY A 1 245 ? 10.086 49.094 29.172 1 92.69 245 GLY A O 1
ATOM 1788 N N . ALA A 1 246 ? 8.125 48.625 30.141 1 95.88 246 ALA A N 1
ATOM 1789 C CA . ALA A 1 246 ? 7.332 48.781 28.922 1 95.88 246 ALA A CA 1
ATOM 1790 C C . ALA A 1 246 ? 5.91 49.219 29.25 1 95.88 246 ALA A C 1
ATOM 1792 O O . ALA A 1 246 ? 5.316 48.75 30.234 1 95.88 246 ALA A O 1
ATOM 1793 N N . ARG A 1 247 ? 5.406 50.156 28.438 1 95.81 247 ARG A N 1
ATOM 1794 C CA . ARG A 1 247 ? 4.051 50.656 28.656 1 95.81 247 ARG A CA 1
ATOM 1795 C C . ARG A 1 247 ? 3.232 50.594 27.375 1 95.81 247 ARG A C 1
ATOM 1797 O O . ARG A 1 247 ? 2.004 50.5 27.406 1 95.81 247 ARG A O 1
ATOM 1804 N N . LEU A 1 248 ? 3.91 50.688 26.266 1 97 248 LEU A N 1
ATOM 1805 C CA . LEU A 1 248 ? 3.215 50.594 24.984 1 97 248 LEU A CA 1
ATOM 1806 C C . LEU A 1 248 ? 2.916 49.156 24.609 1 97 248 LEU A C 1
ATOM 1808 O O . LEU A 1 248 ? 3.672 48.25 24.969 1 97 248 LEU A O 1
ATOM 1812 N N . PRO A 1 249 ? 1.786 49 23.906 1 97.69 249 PRO A N 1
ATOM 1813 C CA . PRO A 1 249 ? 1.51 47.625 23.438 1 97.69 249 PRO A CA 1
ATOM 1814 C C . PRO A 1 249 ? 2.639 47.062 22.578 1 97.69 249 PRO A C 1
ATOM 1816 O O . PRO A 1 249 ? 3.328 47.812 21.875 1 97.69 249 PRO A O 1
ATOM 1819 N N . ILE A 1 250 ? 2.809 45.75 22.656 1 98.12 250 ILE A N 1
ATOM 1820 C CA . ILE A 1 250 ? 3.695 45.125 21.672 1 98.12 250 ILE A CA 1
ATOM 1821 C C . ILE A 1 250 ? 3.148 45.344 20.266 1 98.12 250 ILE A C 1
ATOM 1823 O O . ILE A 1 250 ? 1.935 45.312 20.047 1 98.12 250 ILE A O 1
ATOM 1827 N N . LEU A 1 251 ? 4.027 45.656 19.375 1 98.06 251 LEU A N 1
ATOM 1828 C CA . LEU A 1 251 ? 3.635 46.031 18.016 1 98.06 251 LEU A CA 1
ATOM 1829 C C . LEU A 1 251 ? 4.098 45 17.016 1 98.06 251 LEU A C 1
ATOM 1831 O O . LEU A 1 251 ? 5.242 44.531 17.062 1 98.06 251 LEU A O 1
ATOM 1835 N N . ARG A 1 252 ? 3.176 44.562 16.094 1 97.94 252 ARG A N 1
ATOM 1836 C CA . ARG A 1 252 ? 3.523 43.656 15.008 1 97.94 252 ARG A CA 1
ATOM 1837 C C . ARG A 1 252 ? 3.232 44.281 13.648 1 97.94 252 ARG A C 1
ATOM 1839 O O . ARG A 1 252 ? 2.139 44.812 13.43 1 97.94 252 ARG A O 1
ATOM 1846 N N . HIS A 1 253 ? 4.215 44.375 12.82 1 97.5 253 HIS A N 1
ATOM 1847 C CA . HIS A 1 253 ? 4.141 44.781 11.422 1 97.5 253 HIS A CA 1
ATOM 1848 C C . HIS A 1 253 ? 4.379 43.594 10.492 1 97.5 253 HIS A C 1
ATOM 1850 O O . HIS A 1 253 ? 5.406 43.531 9.812 1 97.5 253 HIS A O 1
ATOM 1856 N N . GLN A 1 254 ? 3.32 42.781 10.289 1 97.44 254 GLN A N 1
ATOM 1857 C CA . GLN A 1 254 ? 3.439 41.469 9.633 1 97.44 254 GLN A CA 1
ATOM 1858 C C . GLN A 1 254 ? 3.715 41.625 8.141 1 97.44 254 GLN A C 1
ATOM 1860 O O . GLN A 1 254 ? 4.324 40.75 7.523 1 97.44 254 GLN A O 1
ATOM 1865 N N . ASP A 1 255 ? 3.303 42.781 7.539 1 97.12 255 ASP A N 1
ATOM 1866 C CA . ASP A 1 255 ? 3.533 43 6.113 1 97.12 255 ASP A CA 1
ATOM 1867 C C . ASP A 1 255 ? 5.027 43.062 5.805 1 97.12 255 ASP A C 1
ATOM 1869 O O . ASP A 1 255 ? 5.434 42.875 4.652 1 97.12 255 ASP A O 1
ATOM 1873 N N . GLN A 1 256 ? 5.824 43.375 6.852 1 97.12 256 GLN A N 1
ATOM 1874 C CA . GLN A 1 256 ? 7.273 43.438 6.68 1 97.12 256 GLN A CA 1
ATOM 1875 C C . GLN A 1 256 ? 7.973 42.438 7.602 1 97.12 256 GLN A C 1
ATOM 1877 O O . GLN A 1 256 ? 9.172 42.562 7.852 1 97.12 256 GLN A O 1
ATOM 1882 N N . ASP A 1 257 ? 7.207 41.531 8.164 1 97.81 257 ASP A N 1
ATOM 1883 C CA . ASP A 1 257 ? 7.715 40.469 9 1 97.81 257 ASP A CA 1
ATOM 1884 C C . ASP A 1 257 ? 8.469 41 10.211 1 97.81 257 ASP A C 1
ATOM 1886 O O . ASP A 1 257 ? 9.547 40.5 10.555 1 97.81 257 ASP A O 1
ATOM 1890 N N . LEU A 1 258 ? 7.883 42.031 10.906 1 98.06 258 LEU A N 1
ATOM 1891 C CA . LEU A 1 258 ? 8.539 42.688 12.016 1 98.06 258 LEU A CA 1
ATOM 1892 C C . LEU A 1 258 ? 7.645 42.719 13.25 1 98.06 258 LEU A C 1
ATOM 1894 O O . LEU A 1 258 ? 6.418 42.688 13.133 1 98.06 258 LEU A O 1
ATOM 1898 N N . TYR A 1 259 ? 8.289 42.75 14.422 1 98.06 259 TYR A N 1
ATOM 1899 C CA . TYR A 1 259 ? 7.609 43.031 15.68 1 98.06 259 TYR A CA 1
ATOM 1900 C C . TYR A 1 259 ? 8.484 43.875 16.594 1 98.06 259 TYR A C 1
ATOM 1902 O O . TYR A 1 259 ? 9.711 43.938 16.422 1 98.06 259 TYR A O 1
ATOM 1910 N N . TYR A 1 260 ? 7.809 44.594 17.562 1 97.75 260 TYR A N 1
ATOM 1911 C CA . TYR A 1 260 ? 8.492 45.562 18.422 1 97.75 260 TYR A CA 1
ATOM 1912 C C . TYR A 1 260 ? 8 45.469 19.859 1 97.75 260 TYR A C 1
ATOM 1914 O O . TYR A 1 260 ? 6.824 45.156 20.094 1 97.75 260 TYR A O 1
ATOM 1922 N N . ARG A 1 261 ? 8.938 45.688 20.703 1 97.44 261 ARG A N 1
ATOM 1923 C CA . ARG A 1 261 ? 8.586 45.969 22.094 1 97.44 261 ARG A CA 1
ATOM 1924 C C . ARG A 1 261 ? 9.523 47 22.703 1 97.44 261 ARG A C 1
ATOM 1926 O O . ARG A 1 261 ? 10.602 47.281 22.172 1 97.44 261 ARG A O 1
ATOM 1933 N N . GLU A 1 262 ? 9.07 47.625 23.859 1 96.94 262 GLU A N 1
ATOM 1934 C CA . GLU A 1 262 ? 9.914 48.562 24.609 1 96.94 262 GLU A CA 1
ATOM 1935 C C . GLU A 1 262 ? 10.852 47.812 25.547 1 96.94 262 GLU A C 1
ATOM 1937 O O . GLU A 1 262 ? 10.492 46.75 26.094 1 96.94 262 GLU A O 1
ATOM 1942 N N . HIS A 1 263 ? 12.094 48.281 25.641 1 95.5 263 HIS A N 1
ATOM 1943 C CA . HIS A 1 263 ? 13.062 47.969 26.688 1 95.5 263 HIS A CA 1
ATOM 1944 C C . HIS A 1 263 ? 13.547 49.219 27.391 1 95.5 263 HIS A C 1
ATOM 1946 O O . HIS A 1 263 ? 14.617 49.75 27.062 1 95.5 263 HIS A O 1
ATOM 1952 N N . GLY A 1 264 ? 12.758 49.594 28.438 1 95.88 264 GLY A N 1
ATOM 1953 C CA . GLY A 1 264 ? 13.086 50.906 29 1 95.88 264 GLY A CA 1
ATOM 1954 C C . GLY A 1 264 ? 12.984 52.031 27.984 1 95.88 264 GLY A C 1
ATOM 1955 O O . GLY A 1 264 ? 11.922 52.25 27.391 1 95.88 264 GLY A O 1
ATOM 1956 N N . ASP A 1 265 ? 14.094 52.688 27.75 1 95.56 265 ASP A N 1
ATOM 1957 C CA . ASP A 1 265 ? 14.078 53.75 26.75 1 95.56 265 ASP A CA 1
ATOM 1958 C C . ASP A 1 265 ? 14.602 53.281 25.406 1 95.56 265 ASP A C 1
ATOM 1960 O O . ASP A 1 265 ? 14.906 54.062 24.516 1 95.56 265 ASP A O 1
ATOM 1964 N N . ARG A 1 266 ? 14.727 51.969 25.281 1 96.5 266 ARG A N 1
ATOM 1965 C CA . ARG A 1 266 ? 15.172 51.312 24.047 1 96.5 266 ARG A CA 1
ATOM 1966 C C . ARG A 1 266 ? 14.055 50.5 23.438 1 96.5 266 ARG A C 1
ATOM 1968 O O . ARG A 1 266 ? 13 50.312 24.031 1 96.5 266 ARG A O 1
ATOM 1975 N N . TYR A 1 267 ? 14.312 50.094 22.203 1 97.12 267 TYR A N 1
ATOM 1976 C CA . TYR A 1 267 ? 13.383 49.188 21.516 1 97.12 267 TYR A CA 1
ATOM 1977 C C . TYR A 1 267 ? 14.031 47.844 21.219 1 97.12 267 TYR A C 1
ATOM 1979 O O . TYR A 1 267 ? 15.203 47.781 20.844 1 97.12 267 TYR A O 1
ATOM 1987 N N . GLY A 1 268 ? 13.312 46.781 21.5 1 97.31 268 GLY A N 1
ATOM 1988 C CA . GLY A 1 268 ? 13.609 45.5 20.922 1 97.31 268 GLY A CA 1
ATOM 1989 C C . GLY A 1 268 ? 12.875 45.25 19.625 1 97.31 268 GLY A C 1
ATOM 1990 O O . GLY A 1 268 ? 11.68 45.531 19.516 1 97.31 268 GLY A O 1
ATOM 1991 N N . ILE A 1 269 ? 13.523 44.75 18.562 1 98.06 269 ILE A N 1
ATOM 1992 C CA . ILE A 1 269 ? 12.953 44.531 17.234 1 98.06 269 ILE A CA 1
ATOM 1993 C C . ILE A 1 269 ? 13.312 43.125 16.734 1 98.06 269 ILE A C 1
ATOM 1995 O O . ILE A 1 269 ? 14.492 42.781 16.688 1 98.06 269 ILE A O 1
ATOM 1999 N N . GLY A 1 270 ? 12.273 42.344 16.422 1 97.69 270 GLY A N 1
ATOM 2000 C CA . GLY A 1 270 ? 12.477 41.031 15.797 1 97.69 270 GLY A CA 1
ATOM 2001 C C . GLY A 1 270 ? 12.016 41 14.352 1 97.69 270 GLY A C 1
ATOM 2002 O O . GLY A 1 270 ? 11.07 41.688 13.977 1 97.69 270 GLY A O 1
ATOM 2003 N N . SER A 1 271 ? 12.695 40.156 13.445 1 97.5 271 SER A N 1
ATOM 2004 C CA . SER A 1 271 ? 12.359 40.062 12.031 1 97.5 271 SER A CA 1
ATOM 2005 C C . SER A 1 271 ? 12.375 38.625 11.539 1 97.5 271 SER A C 1
ATOM 2007 O O . SER A 1 271 ? 13.289 37.844 11.867 1 97.5 271 SER A O 1
ATOM 2009 N N . TYR A 1 272 ? 11.344 38.281 10.766 1 96.94 272 TYR A N 1
ATOM 2010 C CA . TYR A 1 272 ? 11.289 37 10.07 1 96.94 272 TYR A CA 1
ATOM 2011 C C . TYR A 1 272 ? 11.57 37.156 8.578 1 96.94 272 TYR A C 1
ATOM 2013 O O . TYR A 1 272 ? 11.336 36.25 7.785 1 96.94 272 TYR A O 1
ATOM 2021 N N . ALA A 1 273 ? 12.047 38.281 8.141 1 96.62 273 ALA A N 1
ATOM 2022 C CA . ALA A 1 273 ? 12.234 38.594 6.73 1 96.62 273 ALA A CA 1
ATOM 2023 C C . ALA A 1 273 ? 13.547 38.031 6.211 1 96.62 273 ALA A C 1
ATOM 2025 O O . ALA A 1 273 ? 13.758 37.938 4.996 1 96.62 273 ALA A O 1
ATOM 2026 N N . HIS A 1 274 ? 14.43 37.594 7.094 1 96.44 274 HIS A N 1
ATOM 2027 C CA . HIS A 1 274 ? 15.719 37.062 6.68 1 96.44 274 HIS A CA 1
ATOM 2028 C C . HIS A 1 274 ? 15.57 35.625 6.18 1 96.44 274 HIS A C 1
ATOM 2030 O O . HIS A 1 274 ? 14.539 35 6.395 1 96.44 274 HIS A O 1
ATOM 2036 N N . ARG A 1 275 ? 16.531 35.219 5.426 1 96.62 275 ARG A N 1
ATOM 2037 C CA . ARG A 1 275 ? 16.547 33.812 4.969 1 96.62 275 ARG A CA 1
ATOM 2038 C C . ARG A 1 275 ? 16.484 32.844 6.148 1 96.62 275 ARG A C 1
ATOM 2040 O O . ARG A 1 275 ? 17 33.125 7.227 1 96.62 275 ARG A O 1
ATOM 2047 N N . PRO A 1 276 ? 15.828 31.672 5.945 1 97.44 276 PRO A N 1
ATOM 2048 C CA . PRO A 1 276 ? 15.898 30.656 7.008 1 97.44 276 PRO A CA 1
ATOM 2049 C C . PRO A 1 276 ? 17.328 30.25 7.336 1 97.44 276 PRO A C 1
ATOM 2051 O O . PRO A 1 276 ? 18.172 30.141 6.434 1 97.44 276 PRO A O 1
ATOM 2054 N N . MET A 1 277 ? 17.656 30.094 8.547 1 97.5 277 MET A N 1
ATOM 2055 C CA . MET A 1 277 ? 18.984 29.734 9.031 1 97.5 277 MET A CA 1
ATOM 2056 C C . MET A 1 277 ? 18.922 28.516 9.938 1 97.5 277 MET A C 1
ATOM 2058 O O . MET A 1 277 ? 18.984 28.641 11.164 1 97.5 277 MET A O 1
ATOM 2062 N N . PRO A 1 278 ? 18.734 27.297 9.297 1 97.06 278 PRO A N 1
ATOM 2063 C CA . PRO A 1 278 ? 18.75 26.094 10.125 1 97.06 278 PRO A CA 1
ATOM 2064 C C . PRO A 1 278 ? 20.047 25.938 10.922 1 97.06 278 PRO A C 1
ATOM 2066 O O . PRO A 1 278 ? 21.109 26.328 10.453 1 97.06 278 PRO A O 1
ATOM 2069 N N . VAL A 1 279 ? 19.953 25.422 12.156 1 95.94 279 VAL A N 1
ATOM 2070 C CA . VAL A 1 279 ? 21.078 25.297 13.062 1 95.94 279 VAL A CA 1
ATOM 2071 C C . VAL A 1 279 ? 21.297 23.828 13.422 1 95.94 279 VAL A C 1
ATOM 2073 O O . VAL A 1 279 ? 20.344 23.125 13.758 1 95.94 279 VAL A O 1
ATOM 2076 N N . ASP A 1 280 ? 22.484 23.422 13.258 1 93.06 280 ASP A N 1
ATOM 2077 C CA . ASP A 1 280 ? 22.875 22.109 13.773 1 93.06 280 ASP A CA 1
ATOM 2078 C C . ASP A 1 280 ? 23.25 22.203 15.258 1 93.06 280 ASP A C 1
ATOM 2080 O O . ASP A 1 280 ? 24.281 22.766 15.609 1 93.06 280 ASP A O 1
ATOM 2084 N N . VAL A 1 281 ? 22.438 21.562 16.047 1 91.38 281 VAL A N 1
ATOM 2085 C CA . VAL A 1 281 ? 22.578 21.719 17.5 1 91.38 281 VAL A CA 1
ATOM 2086 C C . VAL A 1 281 ? 23.891 21.094 17.953 1 91.38 281 VAL A C 1
ATOM 2088 O O . VAL A 1 281 ? 24.422 21.453 19 1 91.38 281 VAL A O 1
ATOM 2091 N N . ASP A 1 282 ? 24.391 20.219 17.172 1 88.62 282 ASP A N 1
ATOM 2092 C CA . ASP A 1 282 ? 25.625 19.562 17.531 1 88.62 282 ASP A CA 1
ATOM 2093 C C . ASP A 1 282 ? 26.828 20.5 17.375 1 88.62 282 ASP A C 1
ATOM 2095 O O . ASP A 1 282 ? 27.906 20.234 17.906 1 88.62 282 ASP A O 1
ATOM 2099 N N . THR A 1 283 ? 26.578 21.594 16.703 1 86.88 283 THR A N 1
ATOM 2100 C CA . THR A 1 283 ? 27.672 22.531 16.469 1 86.88 283 THR A CA 1
ATOM 2101 C C . THR A 1 283 ? 27.672 23.625 17.516 1 86.88 283 THR A C 1
ATOM 2103 O O . THR A 1 283 ? 28.594 24.453 17.562 1 86.88 283 THR A O 1
ATOM 2106 N N . LEU A 1 284 ? 26.625 23.828 18.422 1 85.62 284 LEU A N 1
ATOM 2107 C CA . LEU A 1 284 ? 26.5 24.891 19.406 1 85.62 284 LEU A CA 1
ATOM 2108 C C . LEU A 1 284 ? 27.516 24.719 20.531 1 85.62 284 LEU A C 1
ATOM 2110 O O . LEU A 1 284 ? 27.844 25.672 21.234 1 85.62 284 LEU A O 1
ATOM 2114 N N . GLY A 1 285 ? 28.656 24.109 20.406 1 71.25 285 GLY A N 1
ATOM 2115 C CA . GLY A 1 285 ? 29.734 23.906 21.344 1 71.25 285 GLY A CA 1
ATOM 2116 C C . GLY A 1 285 ? 29.25 23.703 22.766 1 71.25 285 GLY A C 1
ATOM 2117 O O . GLY A 1 285 ? 28.062 23.828 23.047 1 71.25 285 GLY A O 1
ATOM 2118 N N . ALA A 1 286 ? 30.047 23.422 23.703 1 70.38 286 ALA A N 1
ATOM 2119 C CA . ALA A 1 286 ? 29.812 23.234 25.125 1 70.38 286 ALA A CA 1
ATOM 2120 C C . ALA A 1 286 ? 30.109 24.531 25.891 1 70.38 286 ALA A C 1
ATOM 2122 O O . ALA A 1 286 ? 31.062 25.25 25.594 1 70.38 286 ALA A O 1
ATOM 2123 N N . TYR A 1 287 ? 29.125 24.922 26.609 1 77.69 287 TYR A N 1
ATOM 2124 C CA . TYR A 1 287 ? 29.297 26.109 27.438 1 77.69 287 TYR A CA 1
ATOM 2125 C C . TYR A 1 287 ? 29.516 25.734 28.906 1 77.69 287 TYR A C 1
ATOM 2127 O O . TYR A 1 287 ? 28.766 24.938 29.469 1 77.69 287 TYR A O 1
ATOM 2135 N N . ALA A 1 288 ? 30.656 26.25 29.422 1 74.38 288 ALA A N 1
ATOM 2136 C CA . ALA A 1 288 ? 30.844 26.094 30.859 1 74.38 288 ALA A CA 1
ATOM 2137 C C . ALA A 1 288 ? 29.781 26.875 31.625 1 74.38 288 ALA A C 1
ATOM 2139 O O . ALA A 1 288 ? 29.453 28.016 31.266 1 74.38 288 ALA A O 1
ATOM 2140 N N . PRO A 1 289 ? 29.141 26.297 32.562 1 77.06 289 PRO A N 1
ATOM 2141 C CA . PRO A 1 289 ? 28.062 26.953 33.312 1 77.06 289 PRO A CA 1
ATOM 2142 C C . PRO A 1 289 ? 28.438 28.359 33.781 1 77.06 289 PRO A C 1
ATOM 2144 O O . PRO A 1 289 ? 27.594 29.25 33.812 1 77.06 289 PRO A O 1
ATOM 2147 N N . GLU A 1 290 ? 29.672 28.547 34.125 1 78.94 290 GLU A N 1
ATOM 2148 C CA . GLU A 1 290 ? 30.109 29.812 34.688 1 78.94 290 GLU A CA 1
ATOM 2149 C C . GLU A 1 290 ? 30.203 30.891 33.594 1 78.94 290 GLU A C 1
ATOM 2151 O O . GLU A 1 290 ? 30.25 32.094 33.906 1 78.94 290 GLU A O 1
ATOM 2156 N N . THR A 1 291 ? 30.219 30.406 32.406 1 80.31 291 THR A N 1
ATOM 2157 C CA . THR A 1 291 ? 30.406 31.359 31.328 1 80.31 291 THR A CA 1
ATOM 2158 C C . THR A 1 291 ? 29.078 31.734 30.688 1 80.31 291 THR A C 1
ATOM 2160 O O . THR A 1 291 ? 29.016 32.656 29.875 1 80.31 291 THR A O 1
ATOM 2163 N N . VAL A 1 292 ? 28.078 31.094 31.094 1 82 292 VAL A N 1
ATOM 2164 C CA . VAL A 1 292 ? 26.766 31.344 30.516 1 82 292 VAL A CA 1
ATOM 2165 C C . VAL A 1 292 ? 26.219 32.688 31.031 1 82 292 VAL A C 1
ATOM 2167 O O . VAL A 1 292 ? 26.281 32.938 32.219 1 82 292 VAL A O 1
ATOM 2170 N N . SER A 1 293 ? 25.859 33.469 30.125 1 80.81 293 SER A N 1
ATOM 2171 C CA . SER A 1 293 ? 25.266 34.781 30.422 1 80.81 293 SER A CA 1
ATOM 2172 C C . SER A 1 293 ? 24.219 35.156 29.391 1 80.81 293 SER A C 1
ATOM 2174 O O . SER A 1 293 ? 23.984 34.438 28.438 1 80.81 293 SER A O 1
ATOM 2176 N N . GLU A 1 294 ? 23.734 36.281 29.656 1 79.12 294 GLU A N 1
ATOM 2177 C CA . GLU A 1 294 ? 22.703 36.781 28.75 1 79.12 294 GLU A CA 1
ATOM 2178 C C . GLU A 1 294 ? 23.266 37 27.344 1 79.12 294 GLU A C 1
ATOM 2180 O O . GLU A 1 294 ? 22.531 36.906 26.359 1 79.12 294 GLU A O 1
ATOM 2185 N N . HIS A 1 295 ? 24.531 37.219 27.312 1 80.38 295 HIS A N 1
ATOM 2186 C CA . HIS A 1 295 ? 25.141 37.531 26.016 1 80.38 295 HIS A CA 1
ATOM 2187 C C . HIS A 1 295 ? 25.984 36.344 25.531 1 80.38 295 HIS A C 1
ATOM 2189 O O . HIS A 1 295 ? 26.531 36.375 24.422 1 80.38 295 HIS A O 1
ATOM 2195 N N . HIS A 1 296 ? 26.047 35.406 26.375 1 82.94 296 HIS A N 1
ATOM 2196 C CA . HIS A 1 296 ? 26.859 34.219 26.047 1 82.94 296 HIS A CA 1
ATOM 2197 C C . HIS A 1 296 ? 26.156 32.938 26.438 1 82.94 296 HIS A C 1
ATOM 2199 O O . HIS A 1 296 ? 26.281 32.469 27.578 1 82.94 296 HIS A O 1
ATOM 2205 N N . MET A 1 297 ? 25.484 32.438 25.469 1 86.62 297 MET A N 1
ATOM 2206 C CA . MET A 1 297 ? 24.75 31.219 25.688 1 86.62 297 MET A CA 1
ATOM 2207 C C . MET A 1 297 ? 24.547 30.469 24.375 1 86.62 297 MET A C 1
ATOM 2209 O O . MET A 1 297 ? 24.672 31.047 23.297 1 86.62 297 MET A O 1
ATOM 2213 N N . PRO A 1 298 ? 24.328 29.172 24.406 1 85.69 298 PRO A N 1
ATOM 2214 C CA . PRO A 1 298 ? 24.281 28.344 23.203 1 85.69 298 PRO A CA 1
ATOM 2215 C C . PRO A 1 298 ? 23.203 28.797 22.219 1 85.69 298 PRO A C 1
ATOM 2217 O O . PRO A 1 298 ? 23.375 28.656 21 1 85.69 298 PRO A O 1
ATOM 2220 N N . SER A 1 299 ? 22.094 29.359 22.672 1 89.19 299 SER A N 1
ATOM 2221 C CA . SER A 1 299 ? 20.953 29.672 21.828 1 89.19 299 SER A CA 1
ATOM 2222 C C . SER A 1 299 ? 21.125 31.031 21.156 1 89.19 299 SER A C 1
ATOM 2224 O O . SER A 1 299 ? 20.266 31.469 20.391 1 89.19 299 SER A O 1
ATOM 2226 N N . ARG A 1 300 ? 22.188 31.734 21.438 1 90.69 300 ARG A N 1
ATOM 2227 C CA . ARG A 1 300 ? 22.469 33.031 20.844 1 90.69 300 ARG A CA 1
ATOM 2228 C C . ARG A 1 300 ? 23.641 32.938 19.875 1 90.69 300 ARG A C 1
ATOM 2230 O O . ARG A 1 300 ? 24.781 32.719 20.281 1 90.69 300 ARG A O 1
ATOM 2237 N N . LEU A 1 301 ? 23.359 33.125 18.625 1 92.88 301 LEU A N 1
ATOM 2238 C CA . LEU A 1 301 ? 24.391 33.094 17.594 1 92.88 301 LEU A CA 1
ATOM 2239 C C . LEU A 1 301 ? 24.75 34.5 17.125 1 92.88 301 LEU A C 1
ATOM 2241 O O . LEU A 1 301 ? 24.078 35.469 17.484 1 92.88 301 LEU A O 1
ATOM 2245 N N . ASP A 1 302 ? 25.797 34.531 16.375 1 92.94 302 ASP A N 1
ATOM 2246 C CA . ASP A 1 302 ? 26.281 35.812 15.875 1 92.94 302 ASP A CA 1
ATOM 2247 C C . ASP A 1 302 ? 25.234 36.469 14.984 1 92.94 302 ASP A C 1
ATOM 2249 O O . ASP A 1 302 ? 24.578 35.812 14.18 1 92.94 302 ASP A O 1
ATOM 2253 N N . PHE A 1 303 ? 25.172 37.719 15.266 1 95.62 303 PHE A N 1
ATOM 2254 C CA . PHE A 1 303 ? 24.234 38.531 14.516 1 95.62 303 PHE A CA 1
ATOM 2255 C C . PHE A 1 303 ? 24.719 38.75 13.086 1 95.62 303 PHE A C 1
ATOM 2257 O O . PHE A 1 303 ? 25.906 38.938 12.852 1 95.62 303 PHE A O 1
ATOM 2264 N N . THR A 1 304 ? 23.875 38.625 12.148 1 96.62 304 THR A N 1
ATOM 2265 C CA . THR A 1 304 ? 24.156 38.938 10.75 1 96.62 304 THR A CA 1
ATOM 2266 C C . THR A 1 304 ? 23.484 40.219 10.32 1 96.62 304 THR A C 1
ATOM 2268 O O . THR A 1 304 ? 22.344 40.219 9.836 1 96.62 304 THR A O 1
ATOM 2271 N N . LEU A 1 305 ? 24.203 41.25 10.312 1 96.56 305 LEU A N 1
ATOM 2272 C CA . LEU A 1 305 ? 23.688 42.594 10.062 1 96.56 305 LEU A CA 1
ATOM 2273 C C . LEU A 1 305 ? 23.078 42.688 8.672 1 96.56 305 LEU A C 1
ATOM 2275 O O . LEU A 1 305 ? 22 43.25 8.492 1 96.56 305 LEU A O 1
ATOM 2279 N N . GLU A 1 306 ? 23.734 42.062 7.699 1 96.31 306 GLU A N 1
ATOM 2280 C CA . GLU A 1 306 ? 23.297 42.156 6.312 1 96.31 306 GLU A CA 1
ATOM 2281 C C . GLU A 1 306 ? 21.875 41.625 6.152 1 96.31 306 GLU A C 1
ATOM 2283 O O . GLU A 1 306 ? 21.094 42.156 5.371 1 96.31 306 GLU A O 1
ATOM 2288 N N . ASP A 1 307 ? 21.531 40.625 6.895 1 97.06 307 ASP A N 1
ATOM 2289 C CA . ASP A 1 307 ? 20.203 40 6.82 1 97.06 307 ASP A CA 1
ATOM 2290 C C . ASP A 1 307 ? 19.156 40.906 7.465 1 97.06 307 ASP A C 1
ATOM 2292 O O . ASP A 1 307 ? 17.969 40.781 7.156 1 97.06 307 ASP A O 1
ATOM 2296 N N . PHE A 1 308 ? 19.562 41.812 8.375 1 97.5 308 PHE A N 1
ATOM 2297 C CA . PHE A 1 308 ? 18.609 42.594 9.156 1 97.5 308 PHE A CA 1
ATOM 2298 C C . PHE A 1 308 ? 18.406 43.969 8.547 1 97.5 308 PHE A C 1
ATOM 2300 O O . PHE A 1 308 ? 17.453 44.688 8.883 1 97.5 308 PHE A O 1
ATOM 2307 N N . LEU A 1 309 ? 19.266 44.438 7.672 1 96.88 309 LEU A N 1
ATOM 2308 C CA . LEU A 1 309 ? 19.281 45.812 7.16 1 96.88 309 LEU A CA 1
ATOM 2309 C C . LEU A 1 309 ? 17.953 46.156 6.508 1 96.88 309 LEU A C 1
ATOM 2311 O O . LEU A 1 309 ? 17.406 47.25 6.758 1 96.88 309 LEU A O 1
ATOM 2315 N N . PRO A 1 310 ? 17.422 45.25 5.691 1 97.12 310 PRO A N 1
ATOM 2316 C CA . PRO A 1 310 ? 16.109 45.594 5.133 1 97.12 310 PRO A CA 1
ATOM 2317 C C . PRO A 1 310 ? 15.055 45.812 6.211 1 97.12 310 PRO A C 1
ATOM 2319 O O . PRO A 1 310 ? 14.227 46.719 6.094 1 97.12 310 PRO A O 1
ATOM 2322 N N . ALA A 1 311 ? 15.062 45.031 7.242 1 97.62 311 ALA A N 1
ATOM 2323 C CA . ALA A 1 311 ? 14.125 45.156 8.352 1 97.62 311 ALA A CA 1
ATOM 2324 C C . ALA A 1 311 ? 14.359 46.469 9.109 1 97.62 311 ALA A C 1
ATOM 2326 O O . ALA A 1 311 ? 13.406 47.094 9.555 1 97.62 311 ALA A O 1
ATOM 2327 N N . TRP A 1 312 ? 15.562 46.875 9.281 1 97.56 312 TRP A N 1
ATOM 2328 C CA . TRP A 1 312 ? 15.914 48.125 9.961 1 97.56 312 TRP A CA 1
ATOM 2329 C C . TRP A 1 312 ? 15.352 49.312 9.211 1 97.56 312 TRP A C 1
ATOM 2331 O O . TRP A 1 312 ? 14.781 50.219 9.82 1 97.56 312 TRP A O 1
ATOM 2341 N N . GLU A 1 313 ? 15.516 49.25 7.91 1 96.75 313 GLU A N 1
ATOM 2342 C CA . GLU A 1 313 ? 14.977 50.344 7.098 1 96.75 313 GLU A CA 1
ATOM 2343 C C . GLU A 1 313 ? 13.453 50.406 7.184 1 96.75 313 GLU A C 1
ATOM 2345 O O . GLU A 1 313 ? 12.875 51.469 7.293 1 96.75 313 GLU A O 1
ATOM 2350 N N . ALA A 1 314 ? 12.867 49.25 7.098 1 96.69 314 ALA A N 1
ATOM 2351 C CA . ALA A 1 314 ? 11.414 49.188 7.25 1 96.69 314 ALA A CA 1
ATOM 2352 C C . ALA A 1 314 ? 10.984 49.719 8.625 1 96.69 314 ALA A C 1
ATOM 2354 O O . ALA A 1 314 ? 9.938 50.344 8.75 1 96.69 314 ALA A O 1
ATOM 2355 N N . THR A 1 315 ? 11.75 49.469 9.664 1 97.44 315 THR A N 1
ATOM 2356 C CA . THR A 1 315 ? 11.477 49.906 11.023 1 97.44 315 THR A CA 1
ATOM 2357 C C . THR A 1 315 ? 11.461 51.438 11.078 1 97.44 315 THR A C 1
ATOM 2359 O O . THR A 1 315 ? 10.539 52.031 11.656 1 97.44 315 THR A O 1
ATOM 2362 N N . LYS A 1 316 ? 12.406 52.062 10.438 1 95.81 316 LYS A N 1
ATOM 2363 C CA . LYS A 1 316 ? 12.508 53.5 10.453 1 95.81 316 LYS A CA 1
ATOM 2364 C C . LYS A 1 316 ? 11.312 54.156 9.75 1 95.81 316 LYS A C 1
ATOM 2366 O O . LYS A 1 316 ? 10.898 55.25 10.094 1 95.81 316 LYS A O 1
ATOM 2371 N N . GLN A 1 317 ? 10.828 53.406 8.844 1 95.12 317 GLN A N 1
ATOM 2372 C CA . GLN A 1 317 ? 9.672 53.906 8.117 1 95.12 317 GLN A CA 1
ATOM 2373 C C . GLN A 1 317 ? 8.406 53.844 8.977 1 95.12 317 GLN A C 1
ATOM 2375 O O . GLN A 1 317 ? 7.613 54.781 9.016 1 95.12 317 GLN A O 1
ATOM 2380 N N . LEU A 1 318 ? 8.227 52.781 9.695 1 96.81 318 LEU A N 1
ATOM 2381 C CA . LEU A 1 318 ? 7.035 52.594 10.508 1 96.81 318 LEU A CA 1
ATOM 2382 C C . LEU A 1 318 ? 7.109 53.406 11.789 1 96.81 318 LEU A C 1
ATOM 2384 O O . LEU A 1 318 ? 6.094 53.938 12.25 1 96.81 318 LEU A O 1
ATOM 2388 N N . LEU A 1 319 ? 8.266 53.469 12.438 1 97 319 LEU A N 1
ATOM 2389 C CA . LEU A 1 319 ? 8.547 54.219 13.648 1 97 319 LEU A CA 1
ATOM 2390 C C . LEU A 1 319 ? 9.656 55.219 13.406 1 97 319 LEU A C 1
ATOM 2392 O O . LEU A 1 319 ? 10.797 55.031 13.828 1 97 319 LEU A O 1
ATOM 2396 N N . PRO A 1 320 ? 9.273 56.375 12.992 1 95.25 320 PRO A N 1
ATOM 2397 C CA . PRO A 1 320 ? 10.273 57.344 12.594 1 95.25 320 PRO A CA 1
ATOM 2398 C C . PRO A 1 320 ? 11.18 57.781 13.75 1 95.25 320 PRO A C 1
ATOM 2400 O O . PRO A 1 320 ? 12.328 58.156 13.531 1 95.25 320 PRO A O 1
ATOM 2403 N N . ALA A 1 321 ? 10.711 57.656 14.922 1 94.88 321 ALA A N 1
ATOM 2404 C CA . ALA A 1 321 ? 11.5 58.031 16.094 1 94.88 321 ALA A CA 1
ATOM 2405 C C . ALA A 1 321 ? 12.758 57.156 16.188 1 94.88 321 ALA A C 1
ATOM 2407 O O . ALA A 1 321 ? 13.727 57.531 16.875 1 94.88 321 ALA A O 1
ATOM 2408 N N . LEU A 1 322 ? 12.789 56.094 15.531 1 96.25 322 LEU A N 1
ATOM 2409 C CA . LEU A 1 322 ? 13.93 55.188 15.602 1 96.25 322 LEU A CA 1
ATOM 2410 C C . LEU A 1 322 ? 14.984 55.531 14.57 1 96.25 322 LEU A C 1
ATOM 2412 O O . LEU A 1 322 ? 16.078 54.969 14.562 1 96.25 322 LEU A O 1
ATOM 2416 N N . ALA A 1 323 ? 14.719 56.469 13.773 1 93.94 323 ALA A N 1
ATOM 2417 C CA . ALA A 1 323 ? 15.68 56.906 12.758 1 93.94 323 ALA A CA 1
ATOM 2418 C C . ALA A 1 323 ? 16.922 57.5 13.406 1 93.94 323 ALA A C 1
ATOM 2420 O O . ALA A 1 323 ? 18 57.5 12.82 1 93.94 323 ALA A O 1
ATOM 2421 N N . ASP A 1 324 ? 16.719 58 14.609 1 91.88 324 ASP A N 1
ATOM 2422 C CA . ASP A 1 324 ? 17.828 58.656 15.297 1 91.88 324 ASP A CA 1
ATOM 2423 C C . ASP A 1 324 ? 18.547 57.656 16.203 1 91.88 324 ASP A C 1
ATOM 2425 O O . ASP A 1 324 ? 19.422 58.062 16.984 1 91.88 324 ASP A O 1
ATOM 2429 N N . SER A 1 325 ? 18.203 56.5 16.172 1 95.5 325 SER A N 1
ATOM 2430 C CA . SER A 1 325 ? 18.812 55.469 16.984 1 95.5 325 SER A CA 1
ATOM 2431 C C . SER A 1 325 ? 19.609 54.469 16.141 1 95.5 325 SER A C 1
ATOM 2433 O O . SER A 1 325 ? 19.609 54.562 14.906 1 95.5 325 SER A O 1
ATOM 2435 N N . GLU A 1 326 ? 20.406 53.625 16.797 1 96.5 326 GLU A N 1
ATOM 2436 C CA . GLU A 1 326 ? 21.203 52.594 16.141 1 96.5 326 GLU A CA 1
ATOM 2437 C C . GLU A 1 326 ? 20.984 51.25 16.781 1 96.5 326 GLU A C 1
ATOM 2439 O O . GLU A 1 326 ? 20.375 51.125 17.844 1 96.5 326 GLU A O 1
ATOM 2444 N N . ILE A 1 327 ? 21.328 50.281 15.977 1 96.56 327 ILE A N 1
ATOM 2445 C CA . ILE A 1 327 ? 21.344 48.938 16.562 1 96.56 327 ILE A CA 1
ATOM 2446 C C . ILE A 1 327 ? 22.484 48.812 17.547 1 96.56 327 ILE A C 1
ATOM 2448 O O . ILE A 1 327 ? 23.656 48.938 17.172 1 96.56 327 ILE A O 1
ATOM 2452 N N . GLU A 1 328 ? 22.141 48.719 18.781 1 96.31 328 GLU A N 1
ATOM 2453 C CA . GLU A 1 328 ? 23.156 48.625 19.812 1 96.31 328 GLU A CA 1
ATOM 2454 C C . GLU A 1 328 ? 23.609 47.188 20.016 1 96.31 328 GLU A C 1
ATOM 2456 O O . GLU A 1 328 ? 24.797 46.906 20.203 1 96.31 328 GLU A O 1
ATOM 2461 N N . ASP A 1 329 ? 22.625 46.312 19.984 1 94.31 329 ASP A N 1
ATOM 2462 C CA . ASP A 1 329 ? 22.875 44.906 20.203 1 94.31 329 ASP A CA 1
ATOM 2463 C C . ASP A 1 329 ? 21.953 44.031 19.328 1 94.31 329 ASP A C 1
ATOM 2465 O O . ASP A 1 329 ? 20.812 44.438 19.078 1 94.31 329 ASP A O 1
ATOM 2469 N N . GLY A 1 330 ? 22.531 43.031 18.766 1 95 330 GLY A N 1
ATOM 2470 C CA . GLY A 1 330 ? 21.766 42.094 17.969 1 95 330 GLY A CA 1
ATOM 2471 C C . GLY A 1 330 ? 22.266 40.656 18.078 1 95 330 GLY A C 1
ATOM 2472 O O . GLY A 1 330 ? 23.438 40.438 18.375 1 95 330 GLY A O 1
ATOM 2473 N N . PHE A 1 331 ? 21.359 39.719 17.844 1 95.06 331 PHE A N 1
ATOM 2474 C CA . PHE A 1 331 ? 21.75 38.312 17.859 1 95.06 331 PHE A CA 1
ATOM 2475 C C . PHE A 1 331 ? 20.797 37.469 17.031 1 95.06 331 PHE A C 1
ATOM 2477 O O . PHE A 1 331 ? 19.719 37.938 16.656 1 95.06 331 PHE A O 1
ATOM 2484 N N . ASN A 1 332 ? 21.266 36.344 16.578 1 95.56 332 ASN A N 1
ATOM 2485 C CA . ASN A 1 332 ? 20.453 35.281 16.031 1 95.56 332 ASN A CA 1
ATOM 2486 C C . ASN A 1 332 ? 20.078 34.25 17.094 1 95.56 332 ASN A C 1
ATOM 2488 O O . ASN A 1 332 ? 20.891 33.406 17.469 1 95.56 332 ASN A O 1
ATOM 2492 N N . GLY A 1 333 ? 18.812 34.375 17.562 1 95 333 GLY A N 1
ATOM 2493 C CA . GLY A 1 333 ? 18.359 33.469 18.594 1 95 333 GLY A CA 1
ATOM 2494 C C . GLY A 1 333 ? 17.75 32.188 18.016 1 95 333 GLY A C 1
ATOM 2495 O O . GLY A 1 333 ? 16.984 32.25 17.047 1 95 333 GLY A O 1
ATOM 2496 N N . ILE A 1 334 ? 18.078 31.062 18.609 1 95.06 334 ILE A N 1
ATOM 2497 C CA . ILE A 1 334 ? 17.609 29.781 18.094 1 95.06 334 ILE A CA 1
ATOM 2498 C C . ILE A 1 334 ? 16.234 29.453 18.688 1 95.06 334 ILE A C 1
ATOM 2500 O O . ILE A 1 334 ? 16.016 29.609 19.891 1 95.06 334 ILE A O 1
ATOM 2504 N N . PHE A 1 335 ? 15.234 29.094 17.844 1 92.69 335 PHE A N 1
ATOM 2505 C CA . PHE A 1 335 ? 13.969 28.531 18.312 1 92.69 335 PHE A CA 1
ATOM 2506 C C . PHE A 1 335 ? 13.555 27.344 17.438 1 92.69 335 PHE A C 1
ATOM 2508 O O . PHE A 1 335 ? 14.305 26.922 16.562 1 92.69 335 PHE A O 1
ATOM 2515 N N . SER A 1 336 ? 12.422 26.766 17.766 1 95 336 SER A N 1
ATOM 2516 C CA . SER A 1 336 ? 12 25.5 17.156 1 95 336 SER A CA 1
ATOM 2517 C C . SER A 1 336 ? 10.898 25.719 16.125 1 95 336 SER A C 1
ATOM 2519 O O . SER A 1 336 ? 9.961 26.484 16.375 1 95 336 SER A O 1
ATOM 2521 N N . PHE A 1 337 ? 11.023 25.078 14.945 1 97.25 337 PHE A N 1
ATOM 2522 C CA . PHE A 1 337 ? 9.977 25.016 13.938 1 97.25 337 PHE A CA 1
ATOM 2523 C C . PHE A 1 337 ? 9.625 23.578 13.602 1 97.25 337 PHE A C 1
ATOM 2525 O O . PHE A 1 337 ? 10.445 22.672 13.781 1 97.25 337 PHE A O 1
ATOM 2532 N N . THR A 1 338 ? 8.398 23.328 13.219 1 97.94 338 THR A N 1
ATOM 2533 C CA . THR A 1 338 ? 7.898 22.016 12.828 1 97.94 338 THR A CA 1
ATOM 2534 C C . THR A 1 338 ? 7.277 22.062 11.438 1 97.94 338 THR A C 1
ATOM 2536 O O . THR A 1 338 ? 7.02 23.156 10.906 1 97.94 338 THR A O 1
ATOM 2539 N N . PRO A 1 339 ? 7 20.891 10.789 1 96.81 339 PRO A N 1
ATOM 2540 C CA . PRO A 1 339 ? 6.535 20.844 9.398 1 96.81 339 PRO A CA 1
ATOM 2541 C C . PRO A 1 339 ? 5.195 21.562 9.203 1 96.81 339 PRO A C 1
ATOM 2543 O O . PRO A 1 339 ? 4.922 22.078 8.109 1 96.81 339 PRO A O 1
ATOM 2546 N N . ASP A 1 340 ? 4.391 21.578 10.234 1 95.19 340 ASP A N 1
ATOM 2547 C CA . ASP A 1 340 ? 3.08 22.203 10.055 1 95.19 340 ASP A CA 1
ATOM 2548 C C . ASP A 1 340 ? 2.889 23.375 11 1 95.19 340 ASP A C 1
ATOM 2550 O O . ASP A 1 340 ? 1.774 23.875 11.156 1 95.19 340 ASP A O 1
ATOM 2554 N N . GLY A 1 341 ? 3.924 23.734 11.734 1 95.06 341 GLY A N 1
ATOM 2555 C CA . GLY A 1 341 ? 3.895 24.938 12.562 1 95.06 341 GLY A CA 1
ATOM 2556 C C . GLY A 1 341 ? 3.311 24.703 13.938 1 95.06 341 GLY A C 1
ATOM 2557 O O . GLY A 1 341 ? 3.312 25.594 14.789 1 95.06 341 GLY A O 1
ATOM 2558 N N . GLY A 1 342 ? 2.838 23.5 14.219 1 96 342 GLY A N 1
ATOM 2559 C CA . GLY A 1 342 ? 2.24 23.203 15.508 1 96 342 GLY A CA 1
ATOM 2560 C C . GLY A 1 342 ? 3.219 22.594 16.5 1 96 342 GLY A C 1
ATOM 2561 O O . GLY A 1 342 ? 4.262 22.062 16.094 1 96 342 GLY A O 1
ATOM 2562 N N . PRO A 1 343 ? 2.912 22.766 17.844 1 97.69 343 PRO A N 1
ATOM 2563 C CA . PRO A 1 343 ? 3.742 22.094 18.844 1 97.69 343 PRO A CA 1
ATOM 2564 C C . PRO A 1 343 ? 3.668 20.578 18.75 1 97.69 343 PRO A C 1
ATOM 2566 O O . PRO A 1 343 ? 2.895 20.031 17.969 1 97.69 343 PRO A O 1
ATOM 2569 N N . LEU A 1 344 ? 4.531 19.938 19.375 1 98.5 344 LEU A N 1
ATOM 2570 C CA . LEU A 1 344 ? 4.602 18.469 19.438 1 98.5 344 LEU A CA 1
ATOM 2571 C C . LEU A 1 344 ? 4.34 17.969 20.844 1 98.5 344 LEU A C 1
ATOM 2573 O O . LEU A 1 344 ? 5.172 18.156 21.734 1 98.5 344 LEU A O 1
ATOM 2577 N N . LEU A 1 345 ? 3.213 17.375 21.031 1 98.69 345 LEU A N 1
ATOM 2578 C CA . LEU A 1 345 ? 2.807 16.953 22.375 1 98.69 345 LEU A CA 1
ATOM 2579 C C . LEU A 1 345 ? 2.334 15.508 22.375 1 98.69 345 LEU A C 1
ATOM 2581 O O . LEU A 1 345 ? 1.673 15.062 21.438 1 98.69 345 LEU A O 1
ATOM 2585 N N . GLY A 1 346 ? 2.682 14.852 23.406 1 98.06 346 GLY A N 1
ATOM 2586 C CA . GLY A 1 346 ? 2.061 13.547 23.625 1 98.06 346 GLY A CA 1
ATOM 2587 C C . GLY A 1 346 ? 3.064 12.445 23.875 1 98.06 346 GLY A C 1
ATOM 2588 O O . GLY A 1 346 ? 4.254 12.711 24.062 1 98.06 346 GLY A O 1
ATOM 2589 N N . GLU A 1 347 ? 2.619 11.266 23.969 1 98 347 GLU A N 1
ATOM 2590 C CA . GLU A 1 347 ? 3.42 10.094 24.281 1 98 347 GLU A CA 1
ATOM 2591 C C . GLU A 1 347 ? 4.043 9.492 23.016 1 98 347 GLU A C 1
ATOM 2593 O O . GLU A 1 347 ? 3.393 9.422 21.969 1 98 347 GLU A O 1
ATOM 2598 N N . SER A 1 348 ? 5.285 9.117 23.172 1 97.88 348 SER A N 1
ATOM 2599 C CA . SER A 1 348 ? 5.988 8.453 22.078 1 97.88 348 SER A CA 1
ATOM 2600 C C . SER A 1 348 ? 5.301 7.141 21.703 1 97.88 348 SER A C 1
ATOM 2602 O O . SER A 1 348 ? 4.836 6.402 22.578 1 97.88 348 SER A O 1
ATOM 2604 N N . LYS A 1 349 ? 5.18 6.91 20.422 1 95.38 349 LYS A N 1
ATOM 2605 C CA . LYS A 1 349 ? 4.664 5.613 19.984 1 95.38 349 LYS A CA 1
ATOM 2606 C C . LYS A 1 349 ? 5.715 4.52 20.156 1 95.38 349 LYS A C 1
ATOM 2608 O O . LYS A 1 349 ? 5.387 3.334 20.172 1 95.38 349 LYS A O 1
ATOM 2613 N N . GLU A 1 350 ? 7.035 4.852 20.281 1 93.94 350 GLU A N 1
ATOM 2614 C CA . GLU A 1 350 ? 8.156 3.916 20.312 1 93.94 350 GLU A CA 1
ATOM 2615 C C . GLU A 1 350 ? 8.383 3.381 21.734 1 93.94 350 GLU A C 1
ATOM 2617 O O . GLU A 1 350 ? 8.844 2.252 21.906 1 93.94 350 GLU A O 1
ATOM 2622 N N . LEU A 1 351 ? 8.07 4.227 22.734 1 96.88 351 LEU A N 1
ATOM 2623 C CA . LEU A 1 351 ? 8.43 3.873 24.094 1 96.88 351 LEU A CA 1
ATOM 2624 C C . LEU A 1 351 ? 7.375 4.363 25.078 1 96.88 351 LEU A C 1
ATOM 2626 O O . LEU A 1 351 ? 7.152 5.57 25.203 1 96.88 351 LEU A O 1
ATOM 2630 N N . ASP A 1 352 ? 6.781 3.457 25.797 1 97.25 352 ASP A N 1
ATOM 2631 C CA . ASP A 1 352 ? 5.777 3.807 26.797 1 97.25 352 ASP A CA 1
ATOM 2632 C C . ASP A 1 352 ? 6.398 4.59 27.953 1 97.25 352 ASP A C 1
ATOM 2634 O O . ASP A 1 352 ? 7.496 4.262 28.406 1 97.25 352 ASP A O 1
ATOM 2638 N N . GLY A 1 353 ? 5.75 5.645 28.266 1 98.12 353 GLY A N 1
ATOM 2639 C CA . GLY A 1 353 ? 6.223 6.449 29.391 1 98.12 353 GLY A CA 1
ATOM 2640 C C . GLY A 1 353 ? 7.102 7.605 28.953 1 98.12 353 GLY A C 1
ATOM 2641 O O . GLY A 1 353 ? 7.473 8.445 29.781 1 98.12 353 GLY A O 1
ATOM 2642 N N . PHE A 1 354 ? 7.449 7.609 27.719 1 98.69 354 PHE A N 1
ATOM 2643 C CA . PHE A 1 354 ? 8.211 8.727 27.172 1 98.69 354 PHE A CA 1
ATOM 2644 C C . PHE A 1 354 ? 7.289 9.742 26.5 1 98.69 354 PHE A C 1
ATOM 2646 O O . PHE A 1 354 ? 6.613 9.414 25.531 1 98.69 354 PHE A O 1
ATOM 2653 N N . TYR A 1 355 ? 7.23 10.93 26.984 1 98.69 355 TYR A N 1
ATOM 2654 C CA . TYR A 1 355 ? 6.375 12 26.484 1 98.69 355 TYR A CA 1
ATOM 2655 C C . TYR A 1 355 ? 7.211 13.148 25.938 1 98.69 355 TYR A C 1
ATOM 2657 O O . TYR A 1 355 ? 8.375 13.312 26.297 1 98.69 355 TYR A O 1
ATOM 2665 N N . VAL A 1 356 ? 6.57 13.898 25.031 1 98.38 356 VAL A N 1
ATOM 2666 C CA . VAL A 1 356 ? 7.219 15.055 24.438 1 98.38 356 VAL A CA 1
ATOM 2667 C C . VAL A 1 356 ? 6.332 16.297 24.594 1 98.38 356 VAL A C 1
ATOM 2669 O O . VAL A 1 356 ? 5.109 16.203 24.469 1 98.38 356 VAL A O 1
ATOM 2672 N N . ALA A 1 357 ? 6.84 17.344 24.953 1 98.62 357 ALA A N 1
ATOM 2673 C CA . ALA A 1 357 ? 6.297 18.703 24.891 1 98.62 357 ALA A CA 1
ATOM 2674 C C . ALA A 1 357 ? 7.316 19.672 24.297 1 98.62 357 ALA A C 1
ATOM 2676 O O . ALA A 1 357 ? 7.953 20.422 25.031 1 98.62 357 ALA A O 1
ATOM 2677 N N . GLU A 1 358 ? 7.43 19.641 23 1 97.88 358 GLU A N 1
ATOM 2678 C CA . GLU A 1 358 ? 8.484 20.344 22.266 1 97.88 358 GLU A CA 1
ATOM 2679 C C . GLU A 1 358 ? 7.895 21.328 21.266 1 97.88 358 GLU A C 1
ATOM 2681 O O . GLU A 1 358 ? 6.703 21.266 20.953 1 97.88 358 GLU A O 1
ATOM 2686 N N . ALA A 1 359 ? 8.758 22.203 20.797 1 97.5 359 ALA A N 1
ATOM 2687 C CA . ALA A 1 359 ? 8.375 23.219 19.828 1 97.5 359 ALA A CA 1
ATOM 2688 C C . ALA A 1 359 ? 7.273 24.125 20.375 1 97.5 359 ALA A C 1
ATOM 2690 O O . ALA A 1 359 ? 6.254 24.344 19.719 1 97.5 359 ALA A O 1
ATOM 2691 N N . VAL A 1 360 ? 7.539 24.562 21.594 1 97 360 VAL A N 1
ATOM 2692 C CA . VAL A 1 360 ? 6.594 25.406 22.312 1 97 360 VAL A CA 1
ATOM 2693 C C . VAL A 1 360 ? 7.258 26.75 22.656 1 97 360 VAL A C 1
ATOM 2695 O O . VAL A 1 360 ? 8.305 26.781 23.312 1 97 360 VAL A O 1
ATOM 2698 N N . TRP A 1 361 ? 6.68 27.766 22.234 1 93 361 TRP A N 1
ATOM 2699 C CA . TRP A 1 361 ? 7.16 29.109 22.578 1 93 361 TRP A CA 1
ATOM 2700 C C . TRP A 1 361 ? 6.504 29.609 23.859 1 93 361 TRP A C 1
ATOM 2702 O O . TRP A 1 361 ? 5.516 29.047 24.328 1 93 361 TRP A O 1
ATOM 2712 N N . VAL A 1 362 ? 7.105 30.688 24.406 1 95.31 362 VAL A N 1
ATOM 2713 C CA . VAL A 1 362 ? 6.637 31.219 25.672 1 95.31 362 VAL A CA 1
ATOM 2714 C C . VAL A 1 362 ? 5.145 31.531 25.594 1 95.31 362 VAL A C 1
ATOM 2716 O O . VAL A 1 362 ? 4.414 31.375 26.578 1 95.31 362 VAL A O 1
ATOM 2719 N N . THR A 1 363 ? 4.648 31.828 24.391 1 96.56 363 THR A N 1
ATOM 2720 C CA . THR A 1 363 ? 3.258 32.219 24.156 1 96.56 363 THR A CA 1
ATOM 2721 C C . THR A 1 363 ? 2.314 31.094 24.625 1 96.56 363 THR A C 1
ATOM 2723 O O . THR A 1 363 ? 1.205 31.375 25.094 1 96.56 363 THR A O 1
ATOM 2726 N N . HIS A 1 364 ? 2.752 29.891 24.469 1 97.88 364 HIS A N 1
ATOM 2727 C CA . HIS A 1 364 ? 1.856 28.766 24.734 1 97.88 364 HIS A CA 1
ATOM 2728 C C . HIS A 1 364 ? 2.369 27.906 25.875 1 97.88 364 HIS A C 1
ATOM 2730 O O . HIS A 1 364 ? 1.806 26.844 26.156 1 97.88 364 HIS A O 1
ATOM 2736 N N . SER A 1 365 ? 3.385 28.281 26.625 1 97.69 365 SER A N 1
ATOM 2737 C CA . SER A 1 365 ? 4.18 27.438 27.531 1 97.69 365 SER A CA 1
ATOM 2738 C C . SER A 1 365 ? 3.328 26.891 28.672 1 97.69 365 SER A C 1
ATOM 2740 O O . SER A 1 365 ? 3.242 25.672 28.859 1 97.69 365 SER A O 1
ATOM 2742 N N . ALA A 1 366 ? 2.613 27.812 29.375 1 98.31 366 ALA A N 1
ATOM 2743 C CA . ALA A 1 366 ? 1.827 27.375 30.5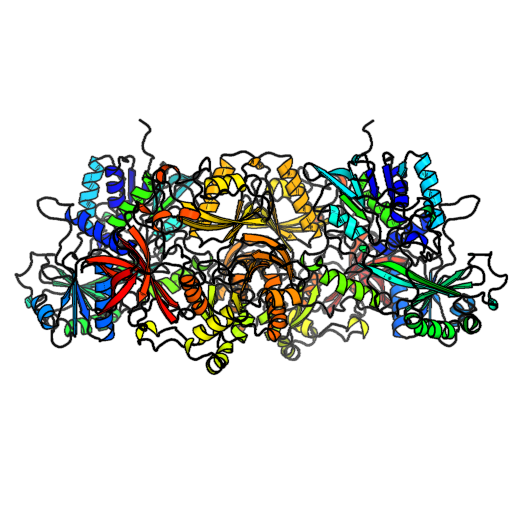16 1 98.31 366 ALA A CA 1
ATOM 2744 C C . ALA A 1 366 ? 0.622 26.547 30.078 1 98.31 366 ALA A C 1
ATOM 2746 O O . ALA A 1 366 ? 0.234 25.594 30.734 1 98.31 366 ALA A O 1
ATOM 2747 N N . GLY A 1 367 ? 0.02 26.984 28.969 1 98.56 367 GLY A N 1
ATOM 2748 C CA . GLY A 1 367 ? -1.1 26.219 28.438 1 98.56 367 GLY A CA 1
ATOM 2749 C C . GLY A 1 367 ? -0.725 24.812 28.047 1 98.56 367 GLY A C 1
ATOM 2750 O O . GLY A 1 367 ? -1.448 23.859 28.359 1 98.56 367 GLY A O 1
ATOM 2751 N N . VAL A 1 368 ? 0.343 24.641 27.391 1 98.62 368 VAL A N 1
ATOM 2752 C CA . VAL A 1 368 ? 0.853 23.328 27 1 98.62 368 VAL A CA 1
ATOM 2753 C C . VAL A 1 368 ? 1.176 22.5 28.234 1 98.62 368 VAL A C 1
ATOM 2755 O O . VAL A 1 368 ? 0.848 21.312 28.312 1 98.62 368 VAL A O 1
ATOM 2758 N N . ALA A 1 369 ? 1.818 23.141 29.188 1 98.75 369 ALA A N 1
ATOM 2759 C CA . ALA A 1 369 ? 2.152 22.469 30.438 1 98.75 369 ALA A CA 1
ATOM 2760 C C . ALA A 1 369 ? 0.9 21.922 31.125 1 98.75 369 ALA A C 1
ATOM 2762 O O . ALA A 1 369 ? 0.887 20.797 31.609 1 98.75 369 ALA A O 1
ATOM 2763 N N . LYS A 1 370 ? -0.112 22.797 31.156 1 98.69 370 LYS A N 1
ATOM 2764 C CA . LYS A 1 370 ? -1.372 22.359 31.75 1 98.69 370 LYS A CA 1
ATOM 2765 C C . LYS A 1 370 ? -1.942 21.141 31.016 1 98.69 370 LYS A C 1
ATOM 2767 O O . LYS A 1 370 ? -2.336 20.156 31.641 1 98.69 370 LYS A O 1
ATOM 2772 N N . ALA A 1 371 ? -2.008 21.234 29.719 1 98.5 371 ALA A N 1
ATOM 2773 C CA . ALA A 1 371 ? -2.541 20.156 28.906 1 98.5 371 ALA A CA 1
ATOM 2774 C C . ALA A 1 371 ? -1.756 18.859 29.125 1 98.5 371 ALA A C 1
ATOM 2776 O O . ALA A 1 371 ? -2.344 17.781 29.266 1 98.5 371 ALA A O 1
ATOM 2777 N N . MET A 1 372 ? -0.42 18.953 29.156 1 98.62 372 MET A N 1
ATOM 2778 C CA . MET A 1 372 ? 0.429 17.781 29.375 1 98.62 372 MET A CA 1
ATOM 2779 C C . MET A 1 372 ? 0.198 17.203 30.766 1 98.62 372 MET A C 1
ATOM 2781 O O . MET A 1 372 ? 0.156 15.984 30.938 1 98.62 372 MET A O 1
ATOM 2785 N N . ALA A 1 373 ? 0.088 18.078 31.781 1 98.62 373 ALA A N 1
ATOM 2786 C CA . ALA A 1 373 ? -0.186 17.609 33.125 1 98.62 373 ALA A CA 1
ATOM 2787 C C . ALA A 1 373 ? -1.514 16.859 33.188 1 98.62 373 ALA A C 1
ATOM 2789 O O . ALA A 1 373 ? -1.619 15.828 33.875 1 98.62 373 ALA A O 1
ATOM 2790 N N . GLU A 1 374 ? -2.471 17.484 32.531 1 97.94 374 GLU A N 1
ATOM 2791 C CA . GLU A 1 374 ? -3.764 16.812 32.469 1 97.94 374 GLU A CA 1
ATOM 2792 C C . GLU A 1 374 ? -3.639 15.445 31.797 1 97.94 374 GLU A C 1
ATOM 2794 O O . GLU A 1 374 ? -4.168 14.453 32.312 1 97.94 374 GLU A O 1
ATOM 2799 N N . LEU A 1 375 ? -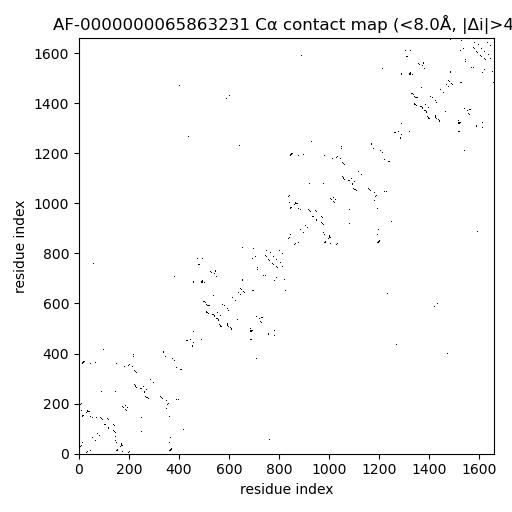2.969 15.391 30.719 1 97.25 375 LEU A N 1
ATOM 2800 C CA . LEU A 1 375 ? -2.768 14.141 29.984 1 97.25 375 LEU A CA 1
ATOM 2801 C C . LEU A 1 375 ? -2.102 13.094 30.875 1 97.25 375 LEU A C 1
ATOM 2803 O O . LEU A 1 375 ? -2.512 11.938 30.875 1 97.25 375 LEU A O 1
ATOM 2807 N N . LEU A 1 376 ? -1.091 13.484 31.625 1 97.56 376 LEU A N 1
ATOM 2808 C CA . LEU A 1 376 ? -0.314 12.578 32.469 1 97.56 376 LEU A CA 1
ATOM 2809 C C . LEU A 1 376 ? -1.144 12.094 33.656 1 97.56 376 LEU A C 1
ATOM 2811 O O . LEU A 1 376 ? -1.071 10.914 34 1 97.56 376 LEU A O 1
ATOM 2815 N N . THR A 1 377 ? -1.972 12.914 34.25 1 96.44 377 THR A N 1
ATOM 2816 C CA . THR A 1 377 ? -2.605 12.602 35.5 1 96.44 377 THR A CA 1
ATOM 2817 C C . THR A 1 377 ? -3.984 11.984 35.281 1 96.44 377 THR A C 1
ATOM 2819 O O . THR A 1 377 ? -4.43 11.148 36.094 1 96.44 377 THR A O 1
ATOM 2822 N N . THR A 1 378 ? -4.656 12.492 34.188 1 94.19 378 THR A N 1
ATOM 2823 C CA . THR A 1 378 ? -6.031 12.031 34.031 1 94.19 378 THR A CA 1
ATOM 2824 C C . THR A 1 378 ? -6.172 11.203 32.75 1 94.19 378 THR A C 1
ATOM 2826 O O . THR A 1 378 ? -7.207 10.57 32.531 1 94.19 378 THR A O 1
ATOM 2829 N N . GLY A 1 379 ? -5.184 11.266 31.969 1 92.56 379 GLY A N 1
ATOM 2830 C CA . GLY A 1 379 ? -5.234 10.516 30.719 1 92.56 379 GLY A CA 1
ATOM 2831 C C . GLY A 1 379 ? -5.832 11.312 29.578 1 92.56 379 GLY A C 1
ATOM 2832 O O . GLY A 1 379 ? -5.973 10.805 28.453 1 92.56 379 GLY A O 1
ATOM 2833 N N . ARG A 1 380 ? -6.195 12.531 29.828 1 94.06 380 ARG A N 1
ATOM 2834 C CA . ARG A 1 380 ? -6.762 13.375 28.781 1 94.06 380 ARG A CA 1
ATOM 2835 C C . ARG A 1 380 ? -6.531 14.852 29.078 1 94.06 380 ARG A C 1
ATOM 2837 O O . ARG A 1 380 ? -6.43 15.242 30.25 1 94.06 380 ARG A O 1
ATOM 2844 N N . SER A 1 381 ? -6.422 15.641 27.969 1 96.69 381 SER A N 1
ATOM 2845 C CA . SER A 1 381 ? -6.398 17.094 28.078 1 96.69 381 SER A CA 1
ATOM 2846 C C . SER A 1 381 ? -7.781 17.688 27.859 1 96.69 381 SER A C 1
ATOM 2848 O O . SER A 1 381 ? -8.539 17.203 27 1 96.69 381 SER A O 1
ATOM 2850 N N . GLU A 1 382 ? -8.07 18.703 28.688 1 95.88 382 GLU A N 1
ATOM 2851 C CA . GLU A 1 382 ? -9.336 19.391 28.469 1 95.88 382 GLU A CA 1
ATOM 2852 C C . GLU A 1 382 ? -9.367 20.094 27.125 1 95.88 382 GLU A C 1
ATOM 2854 O O . GLU A 1 382 ? -10.414 20.172 26.484 1 95.88 382 GLU A O 1
ATOM 2859 N N . THR A 1 383 ? -8.273 20.562 26.719 1 96.75 383 THR A N 1
ATOM 2860 C CA . THR A 1 383 ? -8.109 21.125 25.391 1 96.75 383 THR A CA 1
ATOM 2861 C C . THR A 1 383 ? -7.727 20.031 24.391 1 96.75 383 THR A C 1
ATOM 2863 O O . THR A 1 383 ? -6.852 19.203 24.672 1 96.75 383 THR A O 1
ATOM 2866 N N . ASP A 1 384 ? -8.422 20.031 23.266 1 96.31 384 ASP A N 1
ATOM 2867 C CA . ASP A 1 384 ? -8.125 19.031 22.25 1 96.31 384 ASP A CA 1
ATOM 2868 C C . ASP A 1 384 ? -6.688 19.172 21.75 1 96.31 384 ASP A C 1
ATOM 2870 O O . ASP A 1 384 ? -6.219 20.266 21.469 1 96.31 384 ASP A O 1
ATOM 2874 N N . LEU A 1 385 ? -5.969 18.031 21.594 1 97.25 385 LEU A N 1
ATOM 2875 C CA . LEU A 1 385 ? -4.559 18.062 21.219 1 97.25 385 LEU A CA 1
ATOM 2876 C C . LEU A 1 385 ? -4.352 17.484 19.828 1 97.25 385 LEU A C 1
ATOM 2878 O O . LEU A 1 385 ? -3.217 17.203 19.422 1 97.25 385 LEU A O 1
ATOM 2882 N N . GLY A 1 386 ? -5.406 17.312 19.062 1 95.94 386 GLY A N 1
ATOM 2883 C CA . GLY A 1 386 ? -5.293 16.688 17.75 1 95.94 386 GLY A CA 1
ATOM 2884 C C . GLY A 1 386 ? -4.27 17.359 16.859 1 95.94 386 GLY A C 1
ATOM 2885 O O . GLY A 1 386 ? -3.465 16.672 16.219 1 95.94 386 GLY A O 1
ATOM 2886 N N . GLU A 1 387 ? -4.215 18.625 16.828 1 94.94 387 GLU A N 1
ATOM 2887 C CA . GLU A 1 387 ? -3.346 19.359 15.922 1 94.94 387 GLU A CA 1
ATOM 2888 C C . GLU A 1 387 ? -1.936 19.5 16.484 1 94.94 387 GLU A C 1
ATOM 2890 O O . GLU A 1 387 ? -1.036 20.016 15.82 1 94.94 387 GLU A O 1
ATOM 2895 N N . CYS A 1 388 ? -1.741 19.062 17.75 1 97.38 388 CYS A N 1
ATOM 2896 C CA . CYS A 1 388 ? -0.441 19.156 18.406 1 97.38 388 CYS A CA 1
ATOM 2897 C C . CYS A 1 388 ? 0.143 17.781 18.656 1 97.38 388 CYS A C 1
ATOM 2899 O O . CYS A 1 388 ? 1.301 17.656 19.062 1 97.38 388 CYS A O 1
ATOM 2901 N N . ASP A 1 389 ? -0.636 16.75 18.359 1 97.69 389 ASP A N 1
ATOM 2902 C CA . ASP A 1 389 ? -0.269 15.391 18.719 1 97.69 389 ASP A CA 1
ATOM 2903 C C . ASP A 1 389 ? 1.016 14.953 18.016 1 97.69 389 ASP A C 1
ATOM 2905 O O . ASP A 1 389 ? 1.155 15.125 16.812 1 97.69 389 ASP A O 1
ATOM 2909 N N . ILE A 1 390 ? 1.922 14.375 18.781 1 98.12 390 ILE A N 1
ATOM 2910 C CA . ILE A 1 390 ? 3.246 14.016 18.281 1 98.12 390 ILE A CA 1
ATOM 2911 C C . ILE A 1 390 ? 3.127 12.898 17.25 1 98.12 390 ILE A C 1
ATOM 2913 O O . ILE A 1 390 ? 4.004 12.742 16.391 1 98.12 390 ILE A O 1
ATOM 2917 N N . THR A 1 391 ? 2.006 12.141 17.219 1 97.56 391 THR A N 1
ATOM 2918 C CA . THR A 1 391 ? 1.873 10.969 16.375 1 97.56 391 THR A CA 1
ATOM 2919 C C . THR A 1 391 ? 1.13 11.32 15.086 1 97.56 391 THR A C 1
ATOM 2921 O O . THR A 1 391 ? 0.845 10.445 14.266 1 97.56 391 THR A O 1
ATOM 2924 N N . ARG A 1 392 ? 0.861 12.523 14.766 1 97.31 392 ARG A N 1
ATOM 2925 C CA . ARG A 1 392 ? -0.032 12.93 13.68 1 97.31 392 ARG A CA 1
ATOM 2926 C C . ARG A 1 392 ? 0.661 12.812 12.328 1 97.31 392 ARG A C 1
ATOM 2928 O O . ARG A 1 392 ? 0.007 12.867 11.281 1 97.31 392 ARG A O 1
ATOM 2935 N N . PHE A 1 393 ? 1.999 12.609 12.273 1 97.5 393 PHE A N 1
ATOM 2936 C CA . PHE A 1 393 ? 2.76 12.633 11.031 1 97.5 393 PHE A CA 1
ATOM 2937 C C . PHE A 1 393 ? 2.91 11.227 10.461 1 97.5 393 PHE A C 1
ATOM 2939 O O . PHE A 1 393 ? 3.102 10.266 11.211 1 97.5 393 PHE A O 1
ATOM 2946 N N . GLU A 1 394 ? 2.842 11.18 9.148 1 96.38 394 GLU A N 1
ATOM 2947 C CA . GLU A 1 394 ? 3.188 9.938 8.461 1 96.38 394 GLU A CA 1
ATOM 2948 C C . GLU A 1 394 ? 4.699 9.734 8.414 1 96.38 394 GLU A C 1
ATOM 2950 O O . GLU A 1 394 ? 5.465 10.68 8.586 1 96.38 394 GLU A O 1
ATOM 2955 N N . ASP A 1 395 ? 5.117 8.5 8.133 1 95.75 395 ASP A N 1
ATOM 2956 C CA . ASP A 1 395 ? 6.539 8.172 8.133 1 95.75 395 ASP A CA 1
ATOM 2957 C C . ASP A 1 395 ? 7.301 9.047 7.141 1 95.75 395 ASP A C 1
ATOM 2959 O O . ASP A 1 395 ? 8.398 9.531 7.441 1 95.75 395 ASP A O 1
ATOM 2963 N N . VAL A 1 396 ? 6.711 9.297 6.012 1 97.19 396 VAL A N 1
ATOM 2964 C CA . VAL A 1 396 ? 7.359 10.078 4.961 1 97.19 396 VAL A CA 1
ATOM 2965 C C . VAL A 1 396 ? 7.508 11.531 5.406 1 97.19 396 VAL A C 1
ATOM 2967 O O . VAL A 1 396 ? 8.414 12.234 4.949 1 97.19 396 VAL A O 1
ATOM 2970 N N . GLN A 1 397 ? 6.707 11.922 6.359 1 97.5 397 GLN A N 1
ATOM 2971 C CA . GLN A 1 397 ? 6.73 13.297 6.855 1 97.5 397 GLN A CA 1
ATOM 2972 C C . GLN A 1 397 ? 7.723 13.445 8.008 1 97.5 397 GLN A C 1
ATOM 2974 O O . GLN A 1 397 ? 7.941 14.555 8.5 1 97.5 397 GLN A O 1
ATOM 2979 N N . LEU A 1 398 ? 8.328 12.352 8.414 1 97.75 398 LEU A N 1
ATOM 2980 C CA . LEU A 1 398 ? 9.273 12.367 9.523 1 97.75 398 LEU A CA 1
ATOM 2981 C C . LEU A 1 398 ? 10.711 12.367 9.016 1 97.75 398 LEU A C 1
ATOM 2983 O O . LEU A 1 398 ? 11.656 12.453 9.805 1 97.75 398 LEU A O 1
ATOM 2987 N N . THR A 1 399 ? 10.891 12.328 7.676 1 97.44 399 THR A N 1
ATOM 2988 C CA . THR A 1 399 ? 12.242 12.305 7.129 1 97.44 399 THR A CA 1
ATOM 2989 C C . THR A 1 399 ? 12.93 13.648 7.332 1 97.44 399 THR A C 1
ATOM 2991 O O . THR A 1 399 ? 12.273 14.695 7.328 1 97.44 399 THR A O 1
ATOM 2994 N N . PRO A 1 400 ? 14.25 13.641 7.516 1 96.75 400 PRO A N 1
ATOM 2995 C CA . PRO A 1 400 ? 14.961 14.898 7.727 1 96.75 400 PRO A CA 1
ATOM 2996 C C . PRO A 1 400 ? 14.766 15.891 6.582 1 96.75 400 PRO A C 1
ATOM 2998 O O . PRO A 1 400 ? 14.633 17.094 6.82 1 96.75 400 PRO A O 1
ATOM 3001 N N . GLU A 1 401 ? 14.695 15.359 5.359 1 96.5 401 GLU A N 1
ATOM 3002 C CA . GLU A 1 401 ? 14.523 16.234 4.199 1 96.5 401 GLU A CA 1
ATOM 3003 C C . GLU A 1 401 ? 13.172 16.938 4.23 1 96.5 401 GLU A C 1
ATOM 3005 O O . GLU A 1 401 ? 13.094 18.141 3.996 1 96.5 401 GLU A O 1
ATOM 3010 N N . TYR A 1 402 ? 12.18 16.203 4.516 1 97.5 402 TYR A N 1
ATOM 3011 C CA . TYR A 1 402 ? 10.836 16.766 4.598 1 97.5 402 TYR A CA 1
ATOM 3012 C C . TYR A 1 402 ? 10.75 17.797 5.719 1 97.5 402 TYR A C 1
ATOM 3014 O O . TYR A 1 402 ? 10.234 18.906 5.523 1 97.5 402 TYR A O 1
ATOM 3022 N N . VAL A 1 403 ? 11.203 17.391 6.93 1 98.12 403 VAL A N 1
ATOM 3023 C CA . VAL A 1 403 ? 11.141 18.25 8.102 1 98.12 403 VAL A CA 1
ATOM 3024 C C . VAL A 1 403 ? 11.898 19.547 7.84 1 98.12 403 VAL A C 1
ATOM 3026 O O . VAL A 1 403 ? 11.391 20.641 8.094 1 98.12 403 VAL A O 1
ATOM 3029 N N . SER A 1 404 ? 13.078 19.438 7.273 1 97.88 404 SER A N 1
ATOM 3030 C CA . SER A 1 404 ? 13.898 20.609 6.996 1 97.88 404 SER A CA 1
ATOM 3031 C C . SER A 1 404 ? 13.211 21.531 6 1 97.88 404 SER A C 1
ATOM 3033 O O . SER A 1 404 ? 13.016 22.719 6.277 1 97.88 404 SER A O 1
ATOM 3035 N N . GLU A 1 405 ? 12.773 20.969 4.93 1 97.38 405 GLU A N 1
ATOM 3036 C CA . GLU A 1 405 ? 12.195 21.781 3.863 1 97.38 405 GLU A CA 1
ATOM 3037 C C . GLU A 1 405 ? 10.906 22.469 4.324 1 97.38 405 GLU A C 1
ATOM 3039 O O . GLU A 1 405 ? 10.742 23.688 4.137 1 97.38 405 GLU A O 1
ATOM 3044 N N . THR A 1 406 ? 10.062 21.781 4.945 1 97.56 406 THR A N 1
ATOM 3045 C CA . THR A 1 406 ? 8.742 22.297 5.285 1 97.56 406 THR A CA 1
ATOM 3046 C C . THR A 1 406 ? 8.82 23.219 6.5 1 97.56 406 THR A C 1
ATOM 3048 O O . THR A 1 406 ? 8.07 24.188 6.594 1 97.56 406 THR A O 1
ATOM 3051 N N . SER A 1 407 ? 9.711 22.969 7.453 1 98.12 407 SER A N 1
ATOM 3052 C CA . SER A 1 407 ? 9.883 23.844 8.602 1 98.12 407 SER A CA 1
ATOM 3053 C C . SER A 1 407 ? 10.469 25.188 8.18 1 98.12 407 SER A C 1
ATOM 3055 O O . SER A 1 407 ? 10.062 26.234 8.688 1 98.12 407 SER A O 1
ATOM 3057 N N . GLN A 1 408 ? 11.406 25.156 7.25 1 97.94 408 GLN A N 1
ATOM 3058 C CA . GLN A 1 408 ? 11.953 26.391 6.711 1 97.94 408 GLN A CA 1
ATOM 3059 C C . GLN A 1 408 ? 10.875 27.203 5.988 1 97.94 408 GLN A C 1
ATOM 3061 O O . GLN A 1 408 ? 10.812 28.422 6.113 1 97.94 408 GLN A O 1
ATOM 3066 N N . GLN A 1 409 ? 10.039 26.453 5.289 1 96.94 409 GLN A N 1
ATOM 3067 C CA . GLN A 1 409 ? 8.93 27.125 4.621 1 96.94 409 GLN A CA 1
ATOM 3068 C C . GLN A 1 409 ? 7.984 27.75 5.633 1 96.94 409 GLN A C 1
ATOM 3070 O O . GLN A 1 409 ? 7.469 28.859 5.402 1 96.94 409 GLN A O 1
ATOM 3075 N N . ASN A 1 410 ? 7.715 27.125 6.699 1 96.38 410 ASN A N 1
ATOM 3076 C CA . ASN A 1 410 ? 6.867 27.656 7.754 1 96.38 410 ASN A CA 1
ATOM 3077 C C . ASN A 1 410 ? 7.465 28.938 8.359 1 96.38 410 ASN A C 1
ATOM 3079 O O . ASN A 1 410 ? 6.734 29.844 8.734 1 96.38 410 ASN A O 1
ATOM 3083 N N . PHE A 1 411 ? 8.82 28.938 8.492 1 96.75 411 PHE A N 1
ATOM 3084 C CA . PHE A 1 411 ? 9.516 30.125 8.953 1 96.75 411 PHE A CA 1
ATOM 3085 C C . PHE A 1 411 ? 9.234 31.312 8.023 1 96.75 411 PHE A C 1
ATOM 3087 O O . PHE A 1 411 ? 8.891 32.406 8.484 1 96.75 411 PHE A O 1
ATOM 3094 N N . VAL A 1 412 ? 9.297 30.984 6.75 1 96.62 412 VAL A N 1
ATOM 3095 C CA . VAL A 1 412 ? 9.109 32.031 5.734 1 96.62 412 VAL A CA 1
ATOM 3096 C C . VAL A 1 412 ? 7.676 32.531 5.77 1 96.62 412 VAL A C 1
ATOM 3098 O O . VAL A 1 412 ? 7.426 33.719 5.559 1 96.62 412 VAL A O 1
ATOM 3101 N N . GLU A 1 413 ? 6.758 31.672 6.168 1 95.69 413 GLU A N 1
ATOM 3102 C CA . GLU A 1 413 ? 5.34 32 6.035 1 95.69 413 GLU A CA 1
ATOM 3103 C C . GLU A 1 413 ? 4.738 32.406 7.379 1 95.69 413 GLU A C 1
ATOM 3105 O O . GLU A 1 413 ? 3.521 32.562 7.492 1 95.69 413 GLU A O 1
ATOM 3110 N N . ILE A 1 414 ? 5.492 32.625 8.336 1 94.38 414 ILE A N 1
ATOM 3111 C CA . ILE A 1 414 ? 5.008 32.781 9.703 1 94.38 414 ILE A CA 1
ATOM 3112 C C . ILE A 1 414 ? 4.035 33.969 9.766 1 94.38 414 ILE A C 1
ATOM 3114 O O . ILE A 1 414 ? 3.047 33.906 10.5 1 94.38 414 ILE A O 1
ATOM 3118 N N . TYR A 1 415 ? 4.25 35.062 9.039 1 96.44 415 TYR A N 1
ATOM 3119 C CA . TYR A 1 415 ? 3.414 36.25 9.086 1 96.44 415 TYR A CA 1
ATOM 3120 C C . TYR A 1 415 ? 2.602 36.406 7.805 1 96.44 415 TYR A C 1
ATOM 3122 O O . TYR A 1 415 ? 1.938 37.406 7.598 1 96.44 415 TYR A O 1
ATOM 3130 N N . ASP A 1 416 ? 2.637 35.344 6.938 1 96.12 416 ASP A N 1
ATOM 3131 C CA . ASP A 1 416 ? 1.922 35.406 5.668 1 96.12 416 ASP A CA 1
ATOM 3132 C C . ASP A 1 416 ? 0.415 35.281 5.879 1 96.12 416 ASP A C 1
ATOM 3134 O O . ASP A 1 416 ? -0.03 34.719 6.879 1 96.12 416 ASP A O 1
ATOM 3138 N N . VAL A 1 417 ? -0.284 35.969 5.039 1 97.06 417 VAL A N 1
ATOM 3139 C CA . VAL A 1 417 ? -1.711 35.688 4.926 1 97.06 417 VAL A CA 1
ATOM 3140 C C . VAL A 1 417 ? -1.922 34.406 4.094 1 97.06 417 VAL A C 1
ATOM 3142 O O . VAL A 1 417 ? -1.671 34.406 2.887 1 97.06 417 VAL A O 1
ATOM 3145 N N . LEU A 1 418 ? -2.324 33.406 4.695 1 95.19 418 LEU A N 1
ATOM 3146 C CA . LEU A 1 418 ? -2.449 32.125 4.023 1 95.19 418 LEU A CA 1
ATOM 3147 C C . LEU A 1 418 ? -3.912 31.703 3.902 1 95.19 418 LEU A C 1
ATOM 3149 O O . LEU A 1 418 ? -4.676 31.812 4.863 1 95.19 418 LEU A O 1
ATOM 3153 N N . HIS A 1 419 ? -4.293 31.312 2.691 1 96.12 419 HIS A N 1
ATOM 3154 C CA . HIS A 1 419 ? -5.617 30.75 2.49 1 96.12 419 HIS A CA 1
ATOM 3155 C C . HIS A 1 419 ? -5.723 29.359 3.117 1 96.12 419 HIS A C 1
ATOM 3157 O O . HIS A 1 419 ? -4.77 28.578 3.076 1 96.12 419 HIS A O 1
ATOM 3163 N N . PRO A 1 420 ? -6.863 29.031 3.643 1 92.69 420 PRO A N 1
ATOM 3164 C CA . PRO A 1 420 ? -6.984 27.734 4.305 1 92.69 420 PRO A CA 1
ATOM 3165 C C . PRO A 1 420 ? -6.75 26.562 3.354 1 92.69 420 PRO A C 1
ATOM 3167 O O . PRO A 1 420 ? -6.34 25.484 3.787 1 92.69 420 PRO A O 1
ATOM 3170 N N . LEU A 1 421 ? -6.953 26.672 2.076 1 94.12 421 LEU A N 1
ATOM 3171 C CA . LEU A 1 421 ? -6.801 25.594 1.105 1 94.12 421 LEU A CA 1
ATOM 3172 C C . LEU A 1 421 ? -5.512 25.766 0.309 1 94.12 421 LEU A C 1
ATOM 3174 O O . LEU A 1 421 ? -5.262 25.016 -0.637 1 94.12 421 LEU A O 1
ATOM 3178 N N . GLN A 1 422 ? -4.715 26.75 0.674 1 92.19 422 GLN A N 1
ATOM 3179 C CA . GLN A 1 422 ? -3.492 27 -0.082 1 92.19 422 GLN A CA 1
ATOM 3180 C C . GLN A 1 422 ? -2.578 25.766 -0.056 1 92.19 422 GLN A C 1
ATOM 3182 O O . GLN A 1 422 ? -2.203 25.297 1.016 1 92.19 422 GLN A O 1
ATOM 3187 N N . PRO A 1 423 ? -2.279 25.234 -1.227 1 87.19 423 PRO A N 1
ATOM 3188 C CA . PRO A 1 423 ? -1.45 24.016 -1.241 1 87.19 423 PRO A CA 1
ATOM 3189 C C . PRO A 1 423 ? 0.033 24.328 -1.039 1 87.19 423 PRO A C 1
ATOM 3191 O O . PRO A 1 423 ? 0.498 25.422 -1.383 1 87.19 423 PRO A O 1
ATOM 3194 N N . ARG A 1 424 ? 0.67 23.312 -0.425 1 91 424 ARG A N 1
ATOM 3195 C CA . ARG A 1 424 ? 2.129 23.359 -0.459 1 91 424 ARG A CA 1
ATOM 3196 C C . ARG A 1 424 ? 2.65 23.156 -1.878 1 91 424 ARG A C 1
ATOM 3198 O O . ARG A 1 424 ? 2.16 22.297 -2.611 1 91 424 ARG A O 1
ATOM 3205 N N . LEU A 1 425 ? 3.602 23.969 -2.301 1 92.56 425 LEU A N 1
ATOM 3206 C CA . LEU A 1 425 ? 4.176 23.844 -3.639 1 92.56 425 LEU A CA 1
ATOM 3207 C C . LEU A 1 425 ? 5.262 22.781 -3.676 1 92.56 425 LEU A C 1
ATOM 3209 O O . LEU A 1 425 ? 5.52 22.188 -4.727 1 92.56 425 LEU A O 1
ATOM 3213 N N . SER A 1 426 ? 5.875 22.562 -2.537 1 94.38 426 SER A N 1
ATOM 3214 C CA . SER A 1 426 ? 6.922 21.562 -2.371 1 94.38 426 SER A CA 1
ATOM 3215 C C . SER A 1 426 ? 7.066 21.156 -0.91 1 94.38 426 SER A C 1
ATOM 3217 O O . SER A 1 426 ? 6.93 21.984 -0.009 1 94.38 426 SER A O 1
ATOM 3219 N N . PRO A 1 427 ? 7.367 19.875 -0.65 1 95.5 427 PRO A N 1
ATOM 3220 C CA . PRO A 1 427 ? 7.473 18.781 -1.623 1 95.5 427 PRO A CA 1
ATOM 3221 C C . PRO A 1 427 ? 6.113 18.25 -2.066 1 95.5 427 PRO A C 1
ATOM 3223 O O . PRO A 1 427 ? 5.121 18.406 -1.347 1 95.5 427 PRO A O 1
ATOM 3226 N N . ARG A 1 428 ? 6.031 17.75 -3.268 1 95.12 428 ARG A N 1
ATOM 3227 C CA . ARG A 1 428 ? 4.828 17.141 -3.83 1 95.12 428 ARG A CA 1
ATOM 3228 C C . ARG A 1 428 ? 5.066 15.695 -4.227 1 95.12 428 ARG A C 1
ATOM 3230 O O . ARG A 1 428 ? 6.207 15.227 -4.223 1 95.12 428 ARG A O 1
ATOM 3237 N N . ASN A 1 429 ? 3.973 14.938 -4.414 1 95.56 429 ASN A N 1
ATOM 3238 C CA . ASN A 1 429 ? 3.973 13.547 -4.863 1 95.56 429 ASN A CA 1
ATOM 3239 C C . ASN A 1 429 ? 4.66 12.633 -3.854 1 95.56 429 ASN A C 1
ATOM 3241 O O . ASN A 1 429 ? 5.34 11.68 -4.238 1 95.56 429 ASN A O 1
ATOM 3245 N N . LEU A 1 430 ? 4.578 12.992 -2.607 1 96.88 430 LEU A N 1
ATOM 3246 C CA . LEU A 1 430 ? 5.129 12.133 -1.566 1 96.88 430 LEU A CA 1
ATOM 3247 C C . LEU A 1 430 ? 4.434 10.773 -1.56 1 96.88 430 LEU A C 1
ATOM 3249 O O . LEU A 1 430 ? 5.098 9.734 -1.539 1 96.88 430 LEU A O 1
ATOM 3253 N N . ARG A 1 431 ? 3.131 10.781 -1.567 1 97.62 431 ARG A N 1
ATOM 3254 C CA . ARG A 1 431 ? 2.262 9.617 -1.658 1 97.62 431 ARG A CA 1
ATOM 3255 C C . ARG A 1 431 ? 1.267 9.766 -2.805 1 97.62 431 ARG A C 1
ATOM 3257 O O . ARG A 1 431 ? 0.585 10.781 -2.918 1 97.62 431 ARG A O 1
ATOM 3264 N N . VAL A 1 432 ? 1.181 8.742 -3.619 1 98.31 432 VAL A N 1
ATOM 3265 C CA . VAL A 1 432 ? 0.208 8.75 -4.707 1 98.31 432 VAL A CA 1
ATOM 3266 C C . VAL A 1 432 ? -0.528 7.414 -4.754 1 98.31 432 VAL A C 1
ATOM 3268 O O . VAL A 1 432 ? 0.033 6.375 -4.398 1 98.31 432 VAL A O 1
ATOM 3271 N N . SER A 1 433 ? -1.818 7.426 -5.105 1 98.12 433 SER A N 1
ATOM 3272 C CA . SER A 1 433 ? -2.598 6.203 -5.258 1 98.12 433 SER A CA 1
ATOM 3273 C C . SER A 1 433 ? -2.287 5.512 -6.582 1 98.12 433 SER A C 1
ATOM 3275 O O . SER A 1 433 ? -1.655 6.098 -7.461 1 98.12 433 SER A O 1
ATOM 3277 N N . PRO A 1 434 ? -2.719 4.211 -6.762 1 97.94 434 PRO A N 1
ATOM 3278 C CA . PRO A 1 434 ? -2.537 3.518 -8.039 1 97.94 434 PRO A CA 1
ATOM 3279 C C . PRO A 1 434 ? -3.279 4.195 -9.188 1 97.94 434 PRO A C 1
ATOM 3281 O O . PRO A 1 434 ? -3.059 3.857 -10.352 1 97.94 434 PRO A O 1
ATOM 3284 N N . PHE A 1 435 ? -4.105 5.215 -8.914 1 98.5 435 PHE A N 1
ATOM 3285 C CA . PHE A 1 435 ? -4.938 5.867 -9.922 1 98.5 435 PHE A CA 1
ATOM 3286 C C . PHE A 1 435 ? -4.258 7.125 -10.453 1 98.5 435 PHE A C 1
ATOM 3288 O O . PHE A 1 435 ? -4.777 7.781 -11.359 1 98.5 435 PHE A O 1
ATOM 3295 N N . HIS A 1 436 ? -3.119 7.496 -9.891 1 98.19 436 HIS A N 1
ATOM 3296 C CA . HIS A 1 436 ? -2.494 8.797 -10.086 1 98.19 436 HIS A CA 1
ATOM 3297 C C . HIS A 1 436 ? -2.252 9.078 -11.57 1 98.19 436 HIS A C 1
ATOM 3299 O O . HIS A 1 436 ? -2.52 10.18 -12.047 1 98.19 436 HIS A O 1
ATOM 3305 N N . ALA A 1 437 ? -1.722 8.078 -12.289 1 97.69 437 ALA A N 1
ATOM 3306 C CA . ALA A 1 437 ? -1.468 8.281 -13.711 1 97.69 437 ALA A CA 1
ATOM 3307 C C . ALA A 1 437 ? -2.758 8.617 -14.453 1 97.69 437 ALA A C 1
ATOM 3309 O O . ALA A 1 437 ? -2.766 9.484 -15.328 1 97.69 437 ALA A O 1
ATOM 3310 N N . ARG A 1 438 ? -3.863 7.938 -14.148 1 98.38 438 ARG A N 1
ATOM 3311 C CA . ARG A 1 438 ? -5.16 8.203 -14.758 1 98.38 438 ARG A CA 1
ATOM 3312 C C . ARG A 1 438 ? -5.684 9.578 -14.344 1 98.38 438 ARG A C 1
ATOM 3314 O O . ARG A 1 438 ? -6.293 10.281 -15.156 1 98.38 438 ARG A O 1
ATOM 3321 N N . HIS A 1 439 ? -5.469 9.977 -13.055 1 98.62 439 HIS A N 1
ATOM 3322 C CA . HIS A 1 439 ? -5.855 11.305 -12.594 1 98.62 439 HIS A CA 1
ATOM 3323 C C . HIS A 1 439 ? -5.195 12.398 -13.438 1 98.62 439 HIS A C 1
ATOM 3325 O O . HIS A 1 439 ? -5.852 13.359 -13.844 1 98.62 439 HIS A O 1
ATOM 3331 N N . LYS A 1 440 ? -3.941 12.25 -13.672 1 97.81 440 LYS A N 1
ATOM 3332 C CA . LYS A 1 440 ? -3.197 13.219 -14.469 1 97.81 440 LYS A CA 1
ATOM 3333 C C . LYS A 1 440 ? -3.744 13.297 -15.891 1 97.81 440 LYS A C 1
ATOM 3335 O O . LYS A 1 440 ? -3.896 14.391 -16.438 1 97.81 440 LYS A O 1
ATOM 3340 N N . GLU A 1 441 ? -4.035 12.109 -16.453 1 98 441 GLU A N 1
ATOM 3341 C CA . GLU A 1 441 ? -4.598 12.055 -17.797 1 98 441 GLU A CA 1
ATOM 3342 C C . GLU A 1 441 ? -5.926 12.805 -17.875 1 98 441 GLU A C 1
ATOM 3344 O O . GLU A 1 441 ? -6.254 13.391 -18.906 1 98 441 GLU A O 1
ATOM 3349 N N . LEU A 1 442 ? -6.629 12.82 -16.781 1 98.69 442 LEU A N 1
ATOM 3350 C CA . LEU A 1 442 ? -7.949 13.438 -16.75 1 98.69 442 LEU A CA 1
ATOM 3351 C C . LEU A 1 442 ? -7.852 14.891 -16.297 1 98.69 442 LEU A C 1
ATOM 3353 O O . LEU A 1 442 ? -8.875 15.547 -16.078 1 98.69 442 LEU A O 1
ATOM 3357 N N . GLY A 1 443 ? -6.652 15.453 -16.125 1 98.62 443 GLY A N 1
ATOM 3358 C CA . GLY A 1 443 ? -6.445 16.859 -15.797 1 98.62 443 GLY A CA 1
ATOM 3359 C C . GLY A 1 443 ? -6.82 17.188 -14.367 1 98.62 443 GLY A C 1
ATOM 3360 O O . GLY A 1 443 ? -7.414 18.25 -14.102 1 98.62 443 GLY A O 1
ATOM 3361 N N . ALA A 1 444 ? -6.484 16.359 -13.422 1 98.62 444 ALA A N 1
ATOM 3362 C CA . ALA A 1 444 ? -6.805 16.594 -12.016 1 98.62 444 ALA A CA 1
ATOM 3363 C C . ALA A 1 444 ? -6.066 17.812 -11.484 1 98.62 444 ALA A C 1
ATOM 3365 O O . ALA A 1 444 ? -4.879 18 -11.766 1 98.62 444 ALA A O 1
ATOM 3366 N N . PHE A 1 445 ? -6.77 18.719 -10.836 1 98.19 445 PHE A N 1
ATOM 3367 C CA . PHE A 1 445 ? -6.172 19.703 -9.938 1 98.19 445 PHE A CA 1
ATOM 3368 C C . PHE A 1 445 ? -5.977 19.125 -8.547 1 98.19 445 PHE A C 1
ATOM 3370 O O . PHE A 1 445 ? -6.949 18.828 -7.844 1 98.19 445 PHE A O 1
ATOM 3377 N N . PHE A 1 446 ? -4.68 19.016 -8.133 1 97.81 446 PHE A N 1
ATOM 3378 C CA . PHE A 1 446 ? -4.379 18.297 -6.898 1 97.81 446 PHE A CA 1
ATOM 3379 C C . PHE A 1 446 ? -4.191 19.266 -5.742 1 97.81 446 PHE A C 1
ATOM 3381 O O . PHE A 1 446 ? -3.572 20.328 -5.902 1 97.81 446 PHE A O 1
ATOM 3388 N N . LEU A 1 447 ? -4.758 18.953 -4.633 1 96.25 447 LEU A N 1
ATOM 3389 C CA . LEU A 1 447 ? -4.363 19.5 -3.342 1 96.25 447 LEU A CA 1
ATOM 3390 C C . LEU A 1 447 ? -3.805 18.406 -2.432 1 96.25 447 LEU A C 1
ATOM 3392 O O . LEU A 1 447 ? -4.297 17.281 -2.434 1 96.25 447 LEU A O 1
ATOM 3396 N N . GLU A 1 448 ? -2.781 18.719 -1.787 1 94.31 448 GLU A N 1
ATOM 3397 C CA . GLU A 1 448 ? -2.07 17.734 -0.978 1 94.31 448 GLU A CA 1
ATOM 3398 C C . GLU A 1 448 ? -2.561 17.75 0.467 1 94.31 448 GLU A C 1
ATOM 3400 O O . GLU A 1 448 ? -2.793 18.828 1.039 1 94.31 448 GLU A O 1
ATOM 3405 N N . ALA A 1 449 ? -2.826 16.594 1.062 1 91.56 449 ALA A N 1
ATOM 3406 C CA . ALA A 1 449 ? -3.113 16.406 2.484 1 91.56 449 ALA A CA 1
ATOM 3407 C C . ALA A 1 449 ? -2.539 15.094 2.998 1 91.56 449 ALA A C 1
ATOM 3409 O O . ALA A 1 449 ? -2.707 14.047 2.365 1 91.56 449 ALA A O 1
ATOM 3410 N N . GLY A 1 450 ? -1.876 15.125 4.148 1 90.75 450 GLY A N 1
ATOM 3411 C CA . GLY A 1 450 ? -1.281 13.922 4.707 1 90.75 450 GLY A CA 1
ATOM 3412 C C . GLY A 1 450 ? -0.239 13.297 3.803 1 90.75 450 GLY A C 1
ATOM 3413 O O . GLY A 1 450 ? -0.008 12.086 3.861 1 90.75 450 GLY A O 1
ATOM 3414 N N . GLY A 1 451 ? 0.304 14.031 2.928 1 94.44 451 GLY A N 1
ATOM 3415 C CA . GLY A 1 451 ? 1.292 13.555 1.974 1 94.44 451 GLY A CA 1
ATOM 3416 C C . GLY A 1 451 ? 0.678 13.039 0.687 1 94.44 451 GLY A C 1
ATOM 3417 O O . GLY A 1 451 ? 1.379 12.844 -0.309 1 94.44 451 GLY A O 1
ATOM 3418 N N . TRP A 1 452 ? -0.644 12.852 0.612 1 97.31 452 TRP A N 1
ATOM 3419 C CA . TRP A 1 452 ? -1.324 12.297 -0.553 1 97.31 452 TRP A CA 1
ATOM 3420 C C . TRP A 1 452 ? -1.637 13.383 -1.573 1 97.31 452 TRP A C 1
ATOM 3422 O O . TRP A 1 452 ? -2.061 14.484 -1.208 1 97.31 452 TRP A O 1
ATOM 3432 N N . GLU A 1 453 ? -1.41 13.102 -2.797 1 97.62 453 GLU A N 1
ATOM 3433 C CA . GLU A 1 453 ? -2.01 13.898 -3.863 1 97.62 453 GLU A CA 1
ATOM 3434 C C . GLU A 1 453 ? -3.486 13.562 -4.039 1 97.62 453 GLU A C 1
ATOM 3436 O O . GLU A 1 453 ? -3.828 12.445 -4.449 1 97.62 453 GLU A O 1
ATOM 3441 N N . ARG A 1 454 ? -4.359 14.477 -3.787 1 97.62 454 ARG A N 1
ATOM 3442 C CA . ARG A 1 454 ? -5.797 14.25 -3.854 1 97.62 454 ARG A CA 1
ATOM 3443 C C . ARG A 1 454 ? -6.441 15.117 -4.93 1 97.62 454 ARG A C 1
ATOM 3445 O O . ARG A 1 454 ? -6.34 16.344 -4.879 1 97.62 454 ARG A O 1
ATOM 3452 N N . PRO A 1 455 ? -7.137 14.523 -5.867 1 98.44 455 PRO A N 1
ATOM 3453 C CA . PRO A 1 455 ? -7.84 15.352 -6.852 1 98.44 455 PRO A CA 1
ATOM 3454 C C . PRO A 1 455 ? -8.969 16.172 -6.23 1 98.44 455 PRO A C 1
ATOM 3456 O O . PRO A 1 455 ? -9.789 15.641 -5.484 1 98.44 455 PRO A O 1
ATOM 3459 N N . TYR A 1 456 ? -8.938 17.484 -6.59 1 97.94 456 TYR A N 1
ATOM 3460 C CA . TYR A 1 456 ? -9.984 18.375 -6.094 1 97.94 456 TYR A CA 1
ATOM 3461 C C . TYR A 1 456 ? -11.062 18.594 -7.148 1 97.94 456 TYR A C 1
ATOM 3463 O O . TYR A 1 456 ? -12.227 18.797 -6.816 1 97.94 456 TYR A O 1
ATOM 3471 N N . TRP A 1 457 ? -10.766 18.609 -8.367 1 98.69 457 TRP A N 1
ATOM 3472 C CA . TRP A 1 457 ? -11.648 18.5 -9.523 1 98.69 457 TRP A CA 1
ATOM 3473 C C . TRP A 1 457 ? -10.883 18.031 -10.758 1 98.69 457 TRP A C 1
ATOM 3475 O O . TRP A 1 457 ? -9.656 17.922 -10.727 1 98.69 457 TRP A O 1
ATOM 3485 N N . PHE A 1 458 ? -11.555 17.625 -11.766 1 98.88 458 PHE A N 1
ATOM 3486 C CA . PHE A 1 458 ? -10.938 17.125 -12.992 1 98.88 458 PHE A CA 1
ATOM 3487 C C . PHE A 1 458 ? -11.289 18.031 -14.172 1 98.88 458 PHE A C 1
ATOM 3489 O O . PHE A 1 458 ? -12.461 18.172 -14.516 1 98.88 458 PHE A O 1
ATOM 3496 N N . GLU A 1 459 ? -10.297 18.516 -14.859 1 98.69 459 GLU A N 1
ATOM 3497 C CA . GLU A 1 459 ? -10.492 19.406 -16 1 98.69 459 GLU A CA 1
ATOM 3498 C C . GLU A 1 459 ? -11.25 18.703 -17.125 1 98.69 459 GLU A C 1
ATOM 3500 O O . GLU A 1 459 ? -11.953 19.344 -17.906 1 98.69 459 GLU A O 1
ATOM 3505 N N . ALA A 1 460 ? -11.141 17.422 -17.125 1 98.62 460 ALA A N 1
ATOM 3506 C CA . ALA A 1 460 ? -11.844 16.625 -18.141 1 98.62 460 ALA A CA 1
ATOM 3507 C C . ALA A 1 460 ? -13.352 16.859 -18.047 1 98.62 460 ALA A C 1
ATOM 3509 O O . ALA A 1 460 ? -14.078 16.609 -19.016 1 98.62 460 ALA A O 1
ATOM 3510 N N . ASN A 1 461 ? -13.852 17.344 -16.953 1 98.75 461 ASN A N 1
ATOM 3511 C CA . ASN A 1 461 ? -15.281 17.547 -16.734 1 98.75 461 ASN A CA 1
ATOM 3512 C C . ASN A 1 461 ? -15.727 18.953 -17.109 1 98.75 461 ASN A C 1
ATOM 3514 O O . ASN A 1 461 ? -16.891 19.312 -16.953 1 98.75 461 ASN A O 1
ATOM 3518 N N . ALA A 1 462 ? -14.898 19.812 -17.609 1 98.25 462 ALA A N 1
ATOM 3519 C CA . ALA A 1 462 ? -15.195 21.203 -17.938 1 98.25 462 ALA A CA 1
ATOM 3520 C C . ALA A 1 462 ? -16.312 21.312 -18.969 1 98.25 462 ALA A C 1
ATOM 3522 O O . ALA A 1 462 ? -17.141 22.219 -18.906 1 98.25 462 ALA A O 1
ATOM 3523 N N . ALA A 1 463 ? -16.344 20.422 -19.875 1 97.56 463 ALA A N 1
ATOM 3524 C CA . ALA A 1 463 ? -17.344 20.453 -20.953 1 97.56 463 ALA A CA 1
ATOM 3525 C C . ALA A 1 463 ? -18.75 20.25 -20.391 1 97.56 463 ALA A C 1
ATOM 3527 O O . ALA A 1 463 ? -19.719 20.703 -21 1 97.56 463 ALA A O 1
ATOM 3528 N N . LEU A 1 464 ? -18.859 19.656 -19.297 1 98 464 LEU A N 1
ATOM 3529 C CA . LEU A 1 464 ? -20.156 19.375 -18.703 1 98 464 LEU A CA 1
ATOM 3530 C C . LEU A 1 464 ? -20.828 20.656 -18.219 1 98 464 LEU A C 1
ATOM 3532 O O . LEU A 1 464 ? -22.031 20.688 -18 1 98 464 LEU A O 1
ATOM 3536 N N . LEU A 1 465 ? -20.094 21.719 -17.969 1 97.19 465 LEU A N 1
ATOM 3537 C CA . LEU A 1 465 ? -20.656 22.984 -17.516 1 97.19 465 LEU A CA 1
ATOM 3538 C C . LEU A 1 465 ? -21.656 23.531 -18.531 1 97.19 465 LEU A C 1
ATOM 3540 O O . LEU A 1 465 ? -22.609 24.219 -18.156 1 97.19 465 LEU A O 1
ATOM 3544 N N . LYS A 1 466 ? -21.406 23.219 -19.75 1 96.38 466 LYS A N 1
ATOM 3545 C CA . LYS A 1 466 ? -22.297 23.672 -20.812 1 96.38 466 LYS A CA 1
ATOM 3546 C C . LYS A 1 466 ? -23.578 22.844 -20.844 1 96.38 466 LYS A C 1
ATOM 3548 O O . LYS A 1 466 ? -24.641 23.344 -21.266 1 96.38 466 LYS A O 1
ATOM 3553 N N . GLU A 1 467 ? -23.469 21.656 -20.375 1 96.69 467 GLU A N 1
ATOM 3554 C CA . GLU A 1 467 ? -24.594 20.734 -20.422 1 96.69 467 GLU A CA 1
ATOM 3555 C C . GLU A 1 467 ? -25.422 20.797 -19.141 1 96.69 467 GLU A C 1
ATOM 3557 O O . GLU A 1 467 ? -26.609 20.5 -19.141 1 96.69 467 GLU A O 1
ATOM 3562 N N . MET A 1 468 ? -24.781 21.125 -18.094 1 97.19 468 MET A N 1
ATOM 3563 C CA . MET A 1 468 ? -25.391 21.109 -16.766 1 97.19 468 MET A CA 1
ATOM 3564 C C . MET A 1 468 ? -26.531 22.125 -16.688 1 97.19 468 MET A C 1
ATOM 3566 O O . MET A 1 468 ? -26.406 23.25 -17.172 1 97.19 468 MET A O 1
ATOM 3570 N N . PRO A 1 469 ? -27.688 21.781 -16.125 1 96.94 469 PRO A N 1
ATOM 3571 C CA . PRO A 1 469 ? -28.766 22.75 -15.914 1 96.94 469 PRO A CA 1
ATOM 3572 C C . PRO A 1 469 ? -28.297 23.969 -15.125 1 96.94 469 PRO A C 1
ATOM 3574 O O . PRO A 1 469 ? -27.5 23.844 -14.195 1 96.94 469 PRO A O 1
ATOM 3577 N N . ALA A 1 470 ? -28.875 25.031 -15.406 1 94.25 470 ALA A N 1
ATOM 3578 C CA . ALA A 1 470 ? -28.453 26.312 -14.852 1 94.25 470 ALA A CA 1
ATOM 3579 C C . ALA A 1 470 ? -28.641 26.344 -13.336 1 94.25 470 ALA A C 1
ATOM 3581 O O . ALA A 1 470 ? -27.875 27.016 -12.625 1 94.25 470 ALA A O 1
ATOM 3582 N N . GLU A 1 471 ? -29.578 25.625 -12.844 1 93.44 471 GLU A N 1
ATOM 3583 C CA . GLU A 1 471 ? -29.875 25.641 -11.414 1 93.44 471 GLU A CA 1
ATOM 3584 C C . GLU A 1 471 ? -28.734 25.031 -10.602 1 93.44 471 GLU A C 1
ATOM 3586 O O . GLU A 1 471 ? -28.672 25.234 -9.383 1 93.44 471 GLU A O 1
ATOM 3591 N N . TRP A 1 472 ? -27.859 24.328 -11.242 1 95.62 472 TRP A N 1
ATOM 3592 C CA . TRP A 1 472 ? -26.734 23.703 -10.547 1 95.62 472 TRP A CA 1
ATOM 3593 C C . TRP A 1 472 ? -25.547 24.641 -10.477 1 95.62 472 TRP A C 1
ATOM 3595 O O . TRP A 1 472 ? -24.594 24.406 -9.742 1 95.62 472 TRP A O 1
ATOM 3605 N N . LEU A 1 473 ? -25.516 25.656 -11.273 1 92.56 473 LEU A N 1
ATOM 3606 C CA . LEU A 1 473 ? -24.406 26.609 -11.273 1 92.56 473 LEU A CA 1
ATOM 3607 C C . LEU A 1 473 ? -24.422 27.453 -10.008 1 92.56 473 LEU A C 1
ATOM 3609 O O . LEU A 1 473 ? -25.422 28.109 -9.711 1 92.56 473 LEU A O 1
ATOM 3613 N N . PRO A 1 474 ? -23.359 27.406 -9.242 1 90.5 474 PRO A N 1
ATOM 3614 C CA . PRO A 1 474 ? -23.312 28.219 -8.031 1 90.5 474 PRO A CA 1
ATOM 3615 C C . PRO A 1 474 ? -23.141 29.703 -8.336 1 90.5 474 PRO A C 1
ATOM 3617 O O . PRO A 1 474 ? -22.719 30.078 -9.438 1 90.5 474 PRO A O 1
ATOM 3620 N N . PRO A 1 475 ? -23.531 30.469 -7.379 1 92.56 475 PRO A N 1
ATOM 3621 C CA . PRO A 1 475 ? -23.281 31.906 -7.562 1 92.56 475 PRO A CA 1
ATOM 3622 C C . PRO A 1 475 ? -21.797 32.25 -7.555 1 92.56 475 PRO A C 1
ATOM 3624 O O . PRO A 1 475 ? -20.969 31.422 -7.164 1 92.56 475 PRO A O 1
ATOM 3627 N N . ALA A 1 476 ? -21.562 33.438 -8.031 1 93.25 476 ALA A N 1
ATOM 3628 C CA . ALA A 1 476 ? -20.188 33.938 -8 1 93.25 476 ALA A CA 1
ATOM 3629 C C . ALA A 1 476 ? -19.688 34.094 -6.57 1 93.25 476 ALA A C 1
ATOM 3631 O O . ALA A 1 476 ? -20.422 34.531 -5.691 1 93.25 476 ALA A O 1
ATOM 3632 N N . ARG A 1 477 ? -18.531 33.75 -6.32 1 94.5 477 ARG A N 1
ATOM 3633 C CA . ARG A 1 477 ? -17.875 33.844 -5.012 1 94.5 477 ARG A CA 1
ATOM 3634 C C . ARG A 1 477 ? -17.109 35.156 -4.898 1 94.5 477 ARG A C 1
ATOM 3636 O O . ARG A 1 477 ? -16.766 35.781 -5.906 1 94.5 477 ARG A O 1
ATOM 3643 N N . ASP A 1 478 ? -17 35.594 -3.686 1 94.88 478 ASP A N 1
ATOM 3644 C CA . ASP A 1 478 ? -16.047 36.688 -3.488 1 94.88 478 ASP A CA 1
ATOM 3645 C C . ASP A 1 478 ? -14.609 36.219 -3.762 1 94.88 478 ASP A C 1
ATOM 3647 O O . ASP A 1 478 ? -14.367 35.031 -3.955 1 94.88 478 ASP A O 1
ATOM 3651 N N . ALA A 1 479 ? -13.68 37.125 -3.771 1 94.81 479 ALA A N 1
ATOM 3652 C CA . ALA A 1 479 ? -12.312 36.844 -4.211 1 94.81 479 ALA A CA 1
ATOM 3653 C C . ALA A 1 479 ? -11.641 35.812 -3.305 1 94.81 479 ALA A C 1
ATOM 3655 O O . ALA A 1 479 ? -10.914 34.938 -3.779 1 94.81 479 ALA A O 1
ATOM 3656 N N . TRP A 1 480 ? -11.836 35.906 -2.01 1 96.12 480 TRP A N 1
ATOM 3657 C CA . TRP A 1 480 ? -11.18 35.031 -1.05 1 96.12 480 TRP A CA 1
ATOM 3658 C C . TRP A 1 480 ? -11.758 33.625 -1.121 1 96.12 480 TRP A C 1
ATOM 3660 O O . TRP A 1 480 ? -11.016 32.656 -1.308 1 96.12 480 TRP A O 1
ATOM 3670 N N . SER A 1 481 ? -13.031 33.438 -1.045 1 96.38 481 SER A N 1
ATOM 3671 C CA . SER A 1 481 ? -13.664 32.125 -1.103 1 96.38 481 SER A CA 1
ATOM 3672 C C . SER A 1 481 ? -13.57 31.547 -2.502 1 96.38 481 SER A C 1
ATOM 3674 O O . SER A 1 481 ? -13.789 30.344 -2.688 1 96.38 481 SER A O 1
ATOM 3676 N N . GLY A 1 482 ? -13.242 32.344 -3.498 1 96.19 482 GLY A N 1
ATOM 3677 C CA . GLY A 1 482 ? -13.094 31.906 -4.871 1 96.19 482 GLY A CA 1
ATOM 3678 C C . GLY A 1 482 ? -11.75 31.266 -5.152 1 96.19 482 GLY A C 1
ATOM 3679 O O . GLY A 1 482 ? -11.586 30.562 -6.152 1 96.19 482 GLY A O 1
ATOM 3680 N N . MET A 1 483 ? -10.82 31.547 -4.266 1 96.06 483 MET A N 1
ATOM 3681 C CA . MET A 1 483 ? -9.508 30.922 -4.441 1 96.06 483 MET A CA 1
ATOM 3682 C C . MET A 1 483 ? -9.594 29.422 -4.289 1 96.06 483 MET A C 1
ATOM 3684 O O . MET A 1 483 ? -10.352 28.922 -3.455 1 96.06 483 MET A O 1
ATOM 3688 N N . PHE A 1 484 ? -8.883 28.625 -5.199 1 95.88 484 PHE A N 1
ATOM 3689 C CA . PHE A 1 484 ? -8.805 27.172 -5.191 1 95.88 484 PHE A CA 1
ATOM 3690 C C . PHE A 1 484 ? -10.195 26.562 -5.309 1 95.88 484 PHE A C 1
ATOM 3692 O O . PHE A 1 484 ? -10.508 25.594 -4.613 1 95.88 484 PHE A O 1
ATOM 3699 N N . SER A 1 485 ? -11.07 27.188 -5.984 1 95.94 485 SER A N 1
ATOM 3700 C CA . SER A 1 485 ? -12.398 26.688 -6.309 1 95.94 485 SER A CA 1
ATOM 3701 C C . SER A 1 485 ? -12.633 26.672 -7.816 1 95.94 485 SER A C 1
ATOM 3703 O O . SER A 1 485 ? -11.938 27.359 -8.562 1 95.94 485 SER A O 1
ATOM 3705 N N . SER A 1 486 ? -13.547 25.812 -8.258 1 96.75 486 SER A N 1
ATOM 3706 C CA . SER A 1 486 ? -13.93 25.719 -9.664 1 96.75 486 SER A CA 1
ATOM 3707 C C . SER A 1 486 ? -15.398 25.344 -9.812 1 96.75 486 SER A C 1
ATOM 3709 O O . SER A 1 486 ? -15.914 24.516 -9.062 1 96.75 486 SER A O 1
ATOM 3711 N N . PRO A 1 487 ? -16.047 25.969 -10.797 1 96.69 487 PRO A N 1
ATOM 3712 C CA . PRO A 1 487 ? -17.438 25.547 -11.062 1 96.69 487 PRO A CA 1
ATOM 3713 C C . PRO A 1 487 ? -17.531 24.094 -11.523 1 96.69 487 PRO A C 1
ATOM 3715 O O . PRO A 1 487 ? -18.625 23.516 -11.531 1 96.69 487 PRO A O 1
ATOM 3718 N N . ILE A 1 488 ? -16.406 23.531 -11.875 1 98.25 488 ILE A N 1
ATOM 3719 C CA . ILE A 1 488 ? -16.375 22.141 -12.297 1 98.25 488 ILE A CA 1
ATOM 3720 C C . ILE A 1 488 ? -16.906 21.25 -11.172 1 98.25 488 ILE A C 1
ATOM 3722 O O . ILE A 1 488 ? -17.547 20.219 -11.43 1 98.25 488 ILE A O 1
ATOM 3726 N N . ALA A 1 489 ? -16.719 21.703 -9.961 1 98.31 489 ALA A N 1
ATOM 3727 C CA . ALA A 1 489 ? -17.219 20.938 -8.82 1 98.31 489 ALA A CA 1
ATOM 3728 C C . ALA A 1 489 ? -18.734 20.781 -8.883 1 98.31 489 ALA A C 1
ATOM 3730 O O . ALA A 1 489 ? -19.281 19.766 -8.461 1 98.31 489 ALA A O 1
ATOM 3731 N N . ALA A 1 490 ? -19.375 21.75 -9.438 1 98.44 490 ALA A N 1
ATOM 3732 C CA . ALA A 1 490 ? -20.828 21.688 -9.602 1 98.44 490 ALA A CA 1
ATOM 3733 C C . ALA A 1 490 ? -21.234 20.594 -10.586 1 98.44 490 ALA A C 1
ATOM 3735 O O . ALA A 1 490 ? -22.172 19.844 -10.344 1 98.44 490 ALA A O 1
ATOM 3736 N N . ALA A 1 491 ? -20.5 20.547 -11.648 1 98.62 491 ALA A N 1
ATOM 3737 C CA . ALA A 1 491 ? -20.766 19.5 -12.648 1 98.62 491 ALA A CA 1
ATOM 3738 C C . ALA A 1 491 ? -20.516 18.109 -12.07 1 98.62 491 ALA A C 1
ATOM 3740 O O . ALA A 1 491 ? -21.266 17.172 -12.352 1 98.62 491 ALA A O 1
ATOM 3741 N N . GLU A 1 492 ? -19.484 17.984 -11.32 1 98.81 492 GLU A N 1
ATOM 3742 C CA . GLU A 1 492 ? -19.156 16.703 -10.688 1 98.81 492 GLU A CA 1
ATOM 3743 C C . GLU A 1 492 ? -20.234 16.297 -9.68 1 98.81 492 GLU A C 1
ATOM 3745 O O . GLU A 1 492 ? -20.641 15.133 -9.625 1 98.81 492 GLU A O 1
ATOM 3750 N N . ALA A 1 493 ? -20.719 17.25 -8.914 1 98.75 493 ALA A N 1
ATOM 3751 C CA . ALA A 1 493 ? -21.828 16.984 -8 1 98.75 493 ALA A CA 1
ATOM 3752 C C . ALA A 1 493 ? -23.078 16.578 -8.766 1 98.75 493 ALA A C 1
ATOM 3754 O O . ALA A 1 493 ? -23.766 15.633 -8.383 1 98.75 493 ALA A O 1
ATOM 3755 N N . TRP A 1 494 ? -23.344 17.297 -9.867 1 98.62 494 TRP A N 1
ATOM 3756 C CA . TRP A 1 494 ? -24.5 17.031 -10.703 1 98.62 494 TRP A CA 1
ATOM 3757 C C . TRP A 1 494 ? -24.469 15.609 -11.242 1 98.62 494 TRP A C 1
ATOM 3759 O O . TRP A 1 494 ? -25.453 14.867 -11.125 1 98.62 494 TRP A O 1
ATOM 3769 N N . LYS A 1 495 ? -23.391 15.219 -11.75 1 98.69 495 LYS A N 1
ATOM 3770 C CA . LYS A 1 495 ? -23.266 13.883 -12.32 1 98.69 495 LYS A CA 1
ATOM 3771 C C . LYS A 1 495 ? -23.328 12.812 -11.234 1 98.69 495 LYS A C 1
ATOM 3773 O O . LYS A 1 495 ? -23.844 11.719 -11.461 1 98.69 495 LYS A O 1
ATOM 3778 N N . THR A 1 496 ? -22.781 13.102 -10.062 1 98.69 496 THR A N 1
ATOM 3779 C CA . THR A 1 496 ? -22.875 12.172 -8.938 1 98.69 496 THR A CA 1
ATOM 3780 C C . THR A 1 496 ? -24.344 11.945 -8.555 1 98.69 496 THR A C 1
ATOM 3782 O O . THR A 1 496 ? -24.75 10.812 -8.281 1 98.69 496 THR A O 1
ATOM 3785 N N . ARG A 1 497 ? -25.172 12.977 -8.602 1 98.12 497 ARG A N 1
ATOM 3786 C CA . ARG A 1 497 ? -26.562 12.922 -8.188 1 98.12 497 ARG A CA 1
ATOM 3787 C C . ARG A 1 497 ? -27.438 12.312 -9.273 1 98.12 497 ARG A C 1
ATOM 3789 O O . ARG A 1 497 ? -28.531 11.805 -8.992 1 98.12 497 ARG A O 1
ATOM 3796 N N . THR A 1 498 ? -26.984 12.312 -10.539 1 98.06 498 THR A N 1
ATOM 3797 C CA . THR A 1 498 ? -27.922 11.984 -11.609 1 98.06 498 THR A CA 1
ATOM 3798 C C . THR A 1 498 ? -27.406 10.805 -12.438 1 98.06 498 THR A C 1
ATOM 3800 O O . THR A 1 498 ? -28.172 10.18 -13.172 1 98.06 498 THR A O 1
ATOM 3803 N N . ALA A 1 499 ? -26.156 10.508 -12.297 1 98.5 499 ALA A N 1
ATOM 3804 C CA . ALA A 1 499 ? -25.547 9.406 -13.039 1 98.5 499 ALA A CA 1
ATOM 3805 C C . ALA A 1 499 ? -24.672 8.555 -12.133 1 98.5 499 ALA A C 1
ATOM 3807 O O . ALA A 1 499 ? -25.188 7.859 -11.25 1 98.5 499 ALA A O 1
ATOM 3808 N N . VAL A 1 500 ? -23.344 8.656 -12.305 1 98.69 500 VAL A N 1
ATOM 3809 C CA . VAL A 1 500 ? -22.406 7.891 -11.5 1 98.69 500 VAL A CA 1
ATOM 3810 C C . VAL A 1 500 ? -21.016 8.531 -11.57 1 98.69 500 VAL A C 1
ATOM 3812 O O . VAL A 1 500 ? -20.625 9.039 -12.625 1 98.69 500 VAL A O 1
ATOM 3815 N N . ALA A 1 501 ? -20.375 8.547 -10.508 1 98.88 501 ALA A N 1
ATOM 3816 C CA . ALA A 1 501 ? -19.047 9.125 -10.422 1 98.88 501 ALA A CA 1
ATOM 3817 C C . ALA A 1 501 ? -18.109 8.219 -9.641 1 98.88 501 ALA A C 1
ATOM 3819 O O . ALA A 1 501 ? -18.547 7.461 -8.773 1 98.88 501 ALA A O 1
ATOM 3820 N N . MET A 1 502 ? -16.828 8.25 -9.992 1 98.94 502 MET A N 1
ATOM 3821 C CA . MET A 1 502 ? -15.75 7.562 -9.273 1 98.94 502 MET A CA 1
ATOM 3822 C C . MET A 1 502 ? -14.93 8.539 -8.445 1 98.94 502 MET A C 1
ATOM 3824 O O . MET A 1 502 ? -14.438 9.547 -8.969 1 98.94 502 MET A O 1
ATOM 3828 N N . TYR A 1 503 ? -14.812 8.305 -7.148 1 98.88 503 TYR A N 1
ATOM 3829 C CA . TYR A 1 503 ? -14.016 9.094 -6.223 1 98.88 503 TYR A CA 1
ATOM 3830 C C . TYR A 1 503 ? -12.828 8.297 -5.699 1 98.88 503 TYR A C 1
ATOM 3832 O O . TYR A 1 503 ? -12.969 7.117 -5.352 1 98.88 503 TYR A O 1
ATOM 3840 N N . ASP A 1 504 ? -11.617 8.891 -5.719 1 98.69 504 ASP A N 1
ATOM 3841 C CA . ASP A 1 504 ? -10.461 8.258 -5.086 1 98.69 504 ASP A CA 1
ATOM 3842 C C . ASP A 1 504 ? -10.539 8.367 -3.564 1 98.69 504 ASP A C 1
ATOM 3844 O O . ASP A 1 504 ? -10.297 9.438 -3.004 1 98.69 504 ASP A O 1
ATOM 3848 N N . MET A 1 505 ? -10.805 7.277 -2.916 1 98.25 505 MET A N 1
ATOM 3849 C CA . MET A 1 505 ? -10.914 7.238 -1.462 1 98.25 505 MET A CA 1
ATOM 3850 C C . MET A 1 505 ? -9.664 6.629 -0.834 1 98.25 505 MET A C 1
ATOM 3852 O O . MET A 1 505 ? -9.641 6.359 0.368 1 98.25 505 MET A O 1
ATOM 3856 N N . THR A 1 506 ? -8.586 6.449 -1.601 1 98.31 506 THR A N 1
ATOM 3857 C CA . THR A 1 506 ? -7.367 5.77 -1.166 1 98.31 506 THR A CA 1
ATOM 3858 C C . THR A 1 506 ? -6.75 6.477 0.036 1 98.31 506 THR A C 1
ATOM 3860 O O . THR A 1 506 ? -6.242 5.828 0.953 1 98.31 506 THR A O 1
ATOM 3863 N N . PRO A 1 507 ? -6.816 7.812 0.117 1 97.31 507 PRO A N 1
ATOM 3864 C CA . PRO A 1 507 ? -6.145 8.5 1.22 1 97.31 507 PRO A CA 1
ATOM 3865 C C . PRO A 1 507 ? -6.812 8.25 2.568 1 97.31 507 PRO A C 1
ATOM 3867 O O . PRO A 1 507 ? -6.254 8.594 3.613 1 97.31 507 PRO A O 1
ATOM 3870 N N . LEU A 1 508 ? -8.016 7.734 2.637 1 96.31 508 LEU A N 1
ATOM 3871 C CA . LEU A 1 508 ? -8.641 7.352 3.902 1 96.31 508 LEU A CA 1
ATOM 3872 C C . LEU A 1 508 ? -7.805 6.293 4.617 1 96.31 508 LEU A C 1
ATOM 3874 O O . LEU A 1 508 ? -7.488 5.254 4.039 1 96.31 508 LEU A O 1
ATOM 3878 N N . LYS A 1 509 ? -7.414 6.613 5.871 1 97.88 509 LYS A N 1
ATOM 3879 C CA . LYS A 1 509 ? -6.594 5.68 6.637 1 97.88 509 LYS A CA 1
ATOM 3880 C C . LYS A 1 509 ? -7.301 4.336 6.805 1 97.88 509 LYS A C 1
ATOM 3882 O O . LYS A 1 509 ? -8.477 4.289 7.16 1 97.88 509 LYS A O 1
ATOM 3887 N N . ARG A 1 510 ? -6.586 3.268 6.461 1 98.31 510 ARG A N 1
ATOM 3888 C CA . ARG A 1 510 ? -7.109 1.909 6.582 1 98.31 510 ARG A CA 1
ATOM 3889 C C . ARG A 1 510 ? -6.23 1.065 7.5 1 98.31 510 ARG A C 1
ATOM 3891 O O . ARG A 1 510 ? -5.043 0.878 7.234 1 98.31 510 ARG A O 1
ATOM 3898 N N . LEU A 1 511 ? -6.809 0.545 8.562 1 98.56 511 LEU A N 1
ATOM 3899 C CA . LEU A 1 511 ? -6.102 -0.314 9.508 1 98.56 511 LEU A CA 1
ATOM 3900 C C . LEU A 1 511 ? -6.684 -1.723 9.5 1 98.56 511 LEU A C 1
ATOM 3902 O O . LEU A 1 511 ? -7.906 -1.894 9.438 1 98.56 511 LEU A O 1
ATOM 3906 N N . GLU A 1 512 ? -5.871 -2.643 9.43 1 98.06 512 GLU A N 1
ATOM 3907 C CA . GLU A 1 512 ? -6.262 -4.027 9.664 1 98.06 512 GLU A CA 1
ATOM 3908 C C . GLU A 1 512 ? -6.02 -4.438 11.117 1 98.06 512 GLU A C 1
ATOM 3910 O O . GLU A 1 512 ? -4.91 -4.273 11.633 1 98.06 512 GLU A O 1
ATOM 3915 N N . VAL A 1 513 ? -6.973 -4.832 11.797 1 98.12 513 VAL A N 1
ATOM 3916 C CA . VAL A 1 513 ? -6.879 -5.41 13.133 1 98.12 513 VAL A CA 1
ATOM 3917 C C . VAL A 1 513 ? -7.137 -6.91 13.062 1 98.12 513 VAL A C 1
ATOM 3919 O O . VAL A 1 513 ? -8.227 -7.344 12.688 1 98.12 513 VAL A O 1
ATOM 3922 N N . SER A 1 514 ? -6.148 -7.656 13.398 1 95.06 514 SER A N 1
ATOM 3923 C CA . SER A 1 514 ? -6.281 -9.094 13.211 1 95.06 514 SER A CA 1
ATOM 3924 C C . SER A 1 514 ? -5.719 -9.867 14.398 1 95.06 514 SER A C 1
ATOM 3926 O O . SER A 1 514 ? -4.879 -9.352 15.141 1 95.06 514 SER A O 1
ATOM 3928 N N . GLY A 1 515 ? -6.125 -11.102 14.586 1 92.31 515 GLY A N 1
ATOM 3929 C CA . GLY A 1 515 ? -5.754 -11.984 15.68 1 92.31 515 GLY A CA 1
ATOM 3930 C C . GLY A 1 515 ? -6.941 -12.422 16.516 1 92.31 515 GLY A C 1
ATOM 3931 O O . GLY A 1 515 ? -8.016 -11.836 16.438 1 92.31 515 GLY A O 1
ATOM 3932 N N . PRO A 1 516 ? -6.781 -13.461 17.297 1 91.56 516 PRO A N 1
ATOM 3933 C CA . PRO A 1 516 ? -7.883 -13.969 18.109 1 91.56 516 PRO A CA 1
ATOM 3934 C C . PRO A 1 516 ? -8.422 -12.922 19.094 1 91.56 516 PRO A C 1
ATOM 3936 O O . PRO A 1 516 ? -9.578 -13.008 19.516 1 91.56 516 PRO A O 1
ATOM 3939 N N . GLY A 1 517 ? -7.625 -11.938 19.406 1 95.44 517 GLY A N 1
ATOM 3940 C CA . GLY A 1 517 ? -8.031 -10.914 20.344 1 95.44 517 GLY A CA 1
ATOM 3941 C C . GLY A 1 517 ? -8.602 -9.672 19.688 1 95.44 517 GLY A C 1
ATOM 3942 O O . GLY A 1 517 ? -8.883 -8.672 20.344 1 95.44 517 GLY A O 1
ATOM 3943 N N . ALA A 1 518 ? -8.789 -9.688 18.391 1 97.5 518 ALA A N 1
ATOM 3944 C CA . ALA A 1 518 ? -9.195 -8.508 17.641 1 97.5 518 ALA A CA 1
ATOM 3945 C C . ALA A 1 518 ? -10.555 -7.996 18.094 1 97.5 518 ALA A C 1
ATOM 3947 O O . ALA A 1 518 ? -10.727 -6.801 18.359 1 97.5 518 ALA A O 1
ATOM 3948 N N . LEU A 1 519 ? -11.539 -8.883 18.203 1 98.06 519 LEU A N 1
ATOM 3949 C CA . LEU A 1 519 ? -12.875 -8.477 18.625 1 98.06 519 LEU A CA 1
ATOM 3950 C C . LEU A 1 519 ? -12.836 -7.895 20.031 1 98.06 519 LEU A C 1
ATOM 3952 O O . LEU A 1 519 ? -13.461 -6.863 20.297 1 98.06 519 LEU A O 1
ATOM 3956 N N . LYS A 1 520 ? -12.109 -8.57 20.891 1 97.56 520 LYS A N 1
ATOM 3957 C CA . LYS A 1 520 ? -11.992 -8.086 22.266 1 97.56 520 LYS A CA 1
ATOM 3958 C C . LYS A 1 520 ? -11.477 -6.648 22.297 1 97.56 520 LYS A C 1
ATOM 3960 O O . LYS A 1 520 ? -12.039 -5.797 22.984 1 97.56 520 LYS A O 1
ATOM 3965 N N . LEU A 1 521 ? -10.422 -6.371 21.547 1 98.25 521 LEU A N 1
ATOM 3966 C CA . LEU A 1 521 ? -9.82 -5.043 21.484 1 98.25 521 LEU A CA 1
ATOM 3967 C C . LEU A 1 521 ? -10.836 -4.008 21.016 1 98.25 521 LEU A C 1
ATOM 3969 O O . LEU A 1 521 ? -11.016 -2.973 21.672 1 98.25 521 LEU A O 1
ATOM 3973 N N . LEU A 1 522 ? -11.477 -4.316 19.922 1 98.62 522 LEU A N 1
ATOM 3974 C CA . LEU A 1 522 ? -12.367 -3.346 19.281 1 98.62 522 LEU A CA 1
ATOM 3975 C C . LEU A 1 522 ? -13.617 -3.127 20.125 1 98.62 522 LEU A C 1
ATOM 3977 O O . LEU A 1 522 ? -14.141 -2.01 20.188 1 98.62 522 LEU A O 1
ATOM 3981 N N . GLN A 1 523 ? -14.141 -4.188 20.75 1 97.88 523 GLN A N 1
ATOM 3982 C CA . GLN A 1 523 ? -15.297 -4.07 21.641 1 97.88 523 GLN A CA 1
ATOM 3983 C C . GLN A 1 523 ? -15.016 -3.102 22.781 1 97.88 523 GLN A C 1
ATOM 3985 O O . GLN A 1 523 ? -15.883 -2.307 23.156 1 97.88 523 GLN A O 1
ATOM 3990 N N . GLU A 1 524 ? -13.891 -3.174 23.234 1 97.81 524 GLU A N 1
ATOM 3991 C CA . GLU A 1 524 ? -13.531 -2.334 24.375 1 97.81 524 GLU A CA 1
ATOM 3992 C C . GLU A 1 524 ? -13.344 -0.88 23.953 1 97.81 524 GLU A C 1
ATOM 3994 O O . GLU A 1 524 ? -13.688 0.04 24.688 1 97.81 524 GLU A O 1
ATOM 3999 N N . LEU A 1 525 ? -12.82 -0.666 22.797 1 98.5 525 LEU A N 1
ATOM 4000 C CA . LEU A 1 525 ? -12.367 0.667 22.422 1 98.5 525 LEU A CA 1
ATOM 4001 C C . LEU A 1 525 ? -13.484 1.45 21.75 1 98.5 525 LEU A C 1
ATOM 4003 O O . LEU A 1 525 ? -13.391 2.67 21.594 1 98.5 525 LEU A O 1
ATOM 4007 N N . THR A 1 526 ? -14.523 0.775 21.234 1 98.62 526 THR A N 1
ATOM 4008 C CA . THR A 1 526 ? -15.516 1.468 20.422 1 98.62 526 THR A CA 1
ATOM 4009 C C . THR A 1 526 ? -16.875 1.456 21.094 1 98.62 526 THR A C 1
ATOM 4011 O O . THR A 1 526 ? -17.141 0.642 21.984 1 98.62 526 THR A O 1
ATOM 4014 N N . THR A 1 527 ? -17.797 2.281 20.609 1 98.62 527 THR A N 1
ATOM 4015 C CA . THR A 1 527 ? -19.094 2.494 21.25 1 98.62 527 THR A CA 1
ATOM 4016 C C . THR A 1 527 ? -20.141 1.528 20.703 1 98.62 527 THR A C 1
ATOM 4018 O O . THR A 1 527 ? -21.203 1.349 21.312 1 98.62 527 THR A O 1
ATOM 4021 N N . ALA A 1 528 ? -19.922 0.986 19.562 1 98.12 528 ALA A N 1
ATOM 4022 C CA . ALA A 1 528 ? -20.906 0.095 18.938 1 98.12 528 ALA A CA 1
ATOM 4023 C C . ALA A 1 528 ? -20.594 -1.364 19.266 1 98.12 528 ALA A C 1
ATOM 4025 O O . ALA A 1 528 ? -19.5 -1.69 19.719 1 98.12 528 ALA A O 1
ATOM 4026 N N . ASP A 1 529 ? -21.625 -2.203 19.125 1 97.62 529 ASP A N 1
ATOM 4027 C CA . ASP A 1 529 ? -21.438 -3.645 19.266 1 97.62 529 ASP A CA 1
ATOM 4028 C C . ASP A 1 529 ? -20.859 -4.234 17.969 1 97.62 529 ASP A C 1
ATOM 4030 O O . ASP A 1 529 ? -21.516 -4.199 16.922 1 97.62 529 ASP A O 1
ATOM 4034 N N . LEU A 1 530 ? -19.656 -4.777 18.062 1 97.94 530 LEU A N 1
ATOM 4035 C CA . LEU A 1 530 ? -18.984 -5.273 16.875 1 97.94 530 LEU A CA 1
ATOM 4036 C C . LEU A 1 530 ? -19.031 -6.797 16.812 1 97.94 530 LEU A C 1
ATOM 4038 O O . LEU A 1 530 ? -18.469 -7.406 15.898 1 97.94 530 LEU A O 1
ATOM 4042 N N . ALA A 1 531 ? -19.688 -7.383 17.797 1 97 531 ALA A N 1
ATOM 4043 C CA . ALA A 1 531 ? -19.859 -8.836 17.797 1 97 531 ALA A CA 1
ATOM 4044 C C . ALA A 1 531 ? -20.938 -9.266 16.812 1 97 531 ALA A C 1
ATOM 4046 O O . ALA A 1 531 ? -21.938 -9.867 17.219 1 97 531 ALA A O 1
ATOM 4047 N N . LYS A 1 532 ? -20.766 -8.945 15.656 1 97.06 532 LYS A N 1
ATOM 4048 C CA . LYS A 1 532 ? -21.625 -9.312 14.539 1 97.06 532 LYS A CA 1
ATOM 4049 C C . LYS A 1 532 ? -20.953 -10.336 13.633 1 97.06 532 LYS A C 1
ATOM 4051 O O . LYS A 1 532 ? -19.781 -10.656 13.82 1 97.06 532 LYS A O 1
ATOM 4056 N N . LYS A 1 533 ? -21.703 -10.906 12.734 1 96.25 533 LYS A N 1
ATOM 4057 C CA . LYS A 1 533 ? -21.141 -11.867 11.789 1 96.25 533 LYS A CA 1
ATOM 4058 C C . LYS A 1 533 ? -20.234 -11.188 10.781 1 96.25 533 LYS A C 1
ATOM 4060 O O . LYS A 1 533 ? -20.406 -10 10.477 1 96.25 533 LYS A O 1
ATOM 4065 N N . PRO A 1 534 ? -19.234 -11.906 10.273 1 96.94 534 PRO A N 1
ATOM 4066 C CA . PRO A 1 534 ? -18.438 -11.336 9.195 1 96.94 534 PRO A CA 1
ATOM 4067 C C . PRO A 1 534 ? -19.281 -10.758 8.062 1 96.94 534 PRO A C 1
ATOM 4069 O O . PRO A 1 534 ? -20.312 -11.344 7.699 1 96.94 534 PRO A O 1
ATOM 4072 N N . GLY A 1 535 ? -18.812 -9.664 7.578 1 98 535 GLY A N 1
ATOM 4073 C CA . GLY A 1 535 ? -19.578 -8.945 6.57 1 98 535 GLY A CA 1
ATOM 4074 C C . GLY A 1 535 ? -20.234 -7.684 7.105 1 98 535 GLY A C 1
ATOM 4075 O O . GLY A 1 535 ? -20.609 -6.801 6.332 1 98 535 GLY A O 1
ATOM 4076 N N . ALA A 1 536 ? -20.312 -7.629 8.352 1 98.44 536 ALA A N 1
ATOM 4077 C CA . ALA A 1 536 ? -20.938 -6.461 8.961 1 98.44 536 ALA A CA 1
ATOM 4078 C C . ALA A 1 536 ? -20.016 -5.25 8.922 1 98.44 536 ALA A C 1
ATOM 4080 O O . ALA A 1 536 ? -18.812 -5.375 9.148 1 98.44 536 ALA A O 1
ATOM 4081 N N . VAL A 1 537 ? -20.562 -4.117 8.562 1 98.38 537 VAL A N 1
ATOM 4082 C CA . VAL A 1 537 ? -19.891 -2.824 8.633 1 98.38 537 VAL A CA 1
ATOM 4083 C C . VAL A 1 537 ? -20.594 -1.936 9.656 1 98.38 537 VAL A C 1
ATOM 4085 O O . VAL A 1 537 ? -21.812 -1.823 9.656 1 98.38 537 VAL A O 1
ATOM 4088 N N . THR A 1 538 ? -19.812 -1.378 10.516 1 98.38 538 THR A N 1
ATOM 4089 C CA . THR A 1 538 ? -20.391 -0.604 11.609 1 98.38 538 THR A CA 1
ATOM 4090 C C . THR A 1 538 ? -19.703 0.754 11.734 1 98.38 538 THR A C 1
ATOM 4092 O O . THR A 1 538 ? -18.469 0.835 11.758 1 98.38 538 THR A O 1
ATOM 4095 N N . TYR A 1 539 ? -20.531 1.839 11.648 1 97.81 539 TYR A N 1
ATOM 4096 C CA . TYR A 1 539 ? -20.047 3.154 12.07 1 97.81 539 TYR A CA 1
ATOM 4097 C C . TYR A 1 539 ? -20.016 3.268 13.586 1 97.81 539 TYR A C 1
ATOM 4099 O O . TYR A 1 539 ? -21 2.939 14.258 1 97.81 539 TYR A O 1
ATOM 4107 N N . THR A 1 540 ? -18.844 3.676 14.172 1 98.5 540 THR A N 1
ATOM 4108 C CA . THR A 1 540 ? -18.703 3.697 15.625 1 98.5 540 THR A CA 1
ATOM 4109 C C . THR A 1 540 ? -17.734 4.789 16.047 1 98.5 540 THR A C 1
ATOM 4111 O O . THR A 1 540 ? -17.141 5.469 15.211 1 98.5 540 THR A O 1
ATOM 4114 N N . LEU A 1 541 ? -17.688 5.055 17.328 1 98.75 541 LEU A N 1
ATOM 4115 C CA . LEU A 1 541 ? -16.875 6.141 17.859 1 98.75 541 LEU A CA 1
ATOM 4116 C C . LEU A 1 541 ? -15.805 5.602 18.812 1 98.75 541 LEU A C 1
ATOM 4118 O O . LEU A 1 541 ? -15.969 4.535 19.406 1 98.75 541 LEU A O 1
ATOM 4122 N N . LEU A 1 542 ? -14.688 6.188 18.891 1 98.62 542 LEU A N 1
ATOM 4123 C CA . LEU A 1 542 ? -13.711 6.109 19.969 1 98.62 542 LEU A CA 1
ATOM 4124 C C . LEU A 1 542 ? -13.875 7.281 20.938 1 98.62 542 LEU A C 1
ATOM 4126 O O . LEU A 1 542 ? -13.867 8.438 20.516 1 98.62 542 LEU A O 1
ATOM 4130 N N . LEU A 1 543 ? -13.984 6.996 22.141 1 98.38 543 LEU A N 1
ATOM 4131 C CA . LEU A 1 543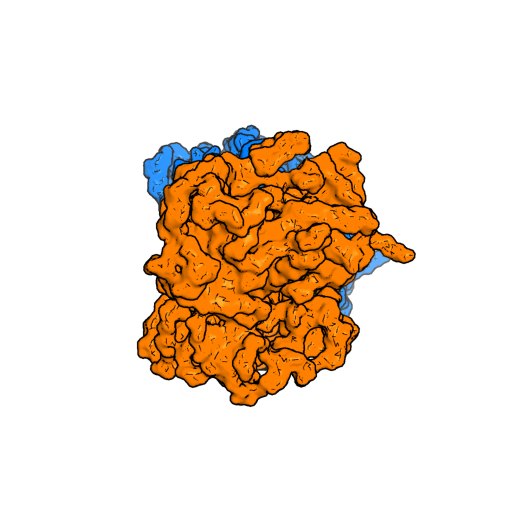 ? -14.148 8.055 23.141 1 98.38 543 LEU A CA 1
ATOM 4132 C C . LEU A 1 543 ? -12.992 8.039 24.141 1 98.38 543 LEU A C 1
ATOM 4134 O O . LEU A 1 543 ? -12.266 7.047 24.25 1 98.38 543 LEU A O 1
ATOM 4138 N N . ASP A 1 544 ? -12.727 9.133 24.719 1 96.94 544 ASP A N 1
ATOM 4139 C CA . ASP A 1 544 ? -11.875 9.125 25.906 1 96.94 544 ASP A CA 1
ATOM 4140 C C . ASP A 1 544 ? -12.695 8.82 27.156 1 96.94 544 ASP A C 1
ATOM 4142 O O . ASP A 1 544 ? -13.906 8.617 27.078 1 96.94 544 ASP A O 1
ATOM 4146 N N . HIS A 1 545 ? -12.094 8.773 28.344 1 95.88 545 HIS A N 1
ATOM 4147 C CA . HIS A 1 545 ? -12.734 8.328 29.562 1 95.88 545 HIS A CA 1
ATOM 4148 C C . HIS A 1 545 ? -13.773 9.344 30.047 1 95.88 545 HIS A C 1
ATOM 4150 O O . HIS A 1 545 ? -14.641 9.016 30.859 1 95.88 545 HIS A O 1
ATOM 4156 N N . ALA A 1 546 ? -13.688 10.594 29.484 1 96.62 546 ALA A N 1
ATOM 4157 C CA . ALA A 1 546 ? -14.641 11.633 29.859 1 96.62 546 ALA A CA 1
ATOM 4158 C C . ALA A 1 546 ? -15.789 11.719 28.859 1 96.62 546 ALA A C 1
ATOM 4160 O O . ALA A 1 546 ? -16.656 12.586 28.984 1 96.62 546 ALA A O 1
ATOM 4161 N N . GLY A 1 547 ? -15.781 10.852 27.875 1 97.56 547 GLY A N 1
ATOM 4162 C CA . GLY A 1 547 ? -16.875 10.789 26.922 1 97.56 547 GLY A CA 1
ATOM 4163 C C . GLY A 1 547 ? -16.641 11.68 25.703 1 97.56 547 GLY A C 1
ATOM 4164 O O . GLY A 1 547 ? -17.531 11.82 24.859 1 97.56 547 GLY A O 1
ATOM 4165 N N . GLY A 1 548 ? -15.523 12.328 25.594 1 97.88 548 GLY A N 1
ATOM 4166 C CA . GLY A 1 548 ? -15.195 13.117 24.422 1 97.88 548 GLY A CA 1
ATOM 4167 C C . GLY A 1 548 ? -14.875 12.266 23.203 1 97.88 548 GLY A C 1
ATOM 4168 O O . GLY A 1 548 ? -14.281 11.188 23.328 1 97.88 548 GLY A O 1
ATOM 4169 N N . VAL A 1 549 ? -15.195 12.742 22 1 98.25 549 VAL A N 1
ATOM 4170 C CA . VAL A 1 549 ? -15.031 11.961 20.781 1 98.25 549 VAL A CA 1
ATOM 4171 C C . VAL A 1 549 ? -13.57 12.023 20.328 1 98.25 549 VAL A C 1
ATOM 4173 O O . VAL A 1 549 ? -13.125 13.039 19.797 1 98.25 549 VAL A O 1
ATOM 4176 N N . ARG A 1 550 ? -12.859 10.992 20.5 1 97.44 550 ARG A N 1
ATOM 4177 C CA . ARG A 1 550 ? -11.469 10.891 20.062 1 97.44 550 ARG A CA 1
ATOM 4178 C C . ARG A 1 550 ? -11.391 10.648 18.562 1 97.44 550 ARG A C 1
ATOM 4180 O O . ARG A 1 550 ? -10.422 11.039 17.906 1 97.44 550 ARG A O 1
ATOM 4187 N N . SER A 1 551 ? -12.43 9.906 18.062 1 98 551 SER A N 1
ATOM 4188 C CA . SER A 1 551 ? -12.492 9.625 16.641 1 98 551 SER A CA 1
ATOM 4189 C C . SER A 1 551 ? -13.828 8.984 16.266 1 98 551 SER A C 1
ATOM 4191 O O . SER A 1 551 ? -14.57 8.531 17.125 1 98 551 SER A O 1
ATOM 4193 N N . ASP A 1 552 ? -14.164 9.008 15.047 1 98.25 552 ASP A N 1
ATOM 4194 C CA . ASP A 1 552 ? -15.203 8.18 14.438 1 98.25 552 ASP A CA 1
ATOM 4195 C C . ASP A 1 552 ? -14.625 7.277 13.344 1 98.25 552 ASP A C 1
ATOM 4197 O O . ASP A 1 552 ? -13.781 7.715 12.562 1 98.25 552 ASP A O 1
ATOM 4201 N N . ILE A 1 553 ? -15.023 6.094 13.359 1 98.38 553 ILE A N 1
ATOM 4202 C CA . ILE A 1 553 ? -14.438 5.148 12.414 1 98.38 553 ILE A CA 1
ATOM 4203 C C . ILE A 1 553 ? -15.516 4.211 11.883 1 98.38 553 ILE A C 1
ATOM 4205 O O . ILE A 1 553 ? -16.609 4.141 12.43 1 98.38 553 ILE A O 1
ATOM 4209 N N . THR A 1 554 ? -15.242 3.627 10.758 1 98.38 554 THR A N 1
ATOM 4210 C CA . THR A 1 554 ? -16.016 2.508 10.219 1 98.38 554 THR A CA 1
ATOM 4211 C C . THR A 1 554 ? -15.258 1.195 10.406 1 98.38 554 THR A C 1
ATOM 4213 O O . THR A 1 554 ? -14.047 1.125 10.156 1 98.38 554 THR A O 1
ATOM 4216 N N . VAL A 1 555 ? -15.945 0.182 10.953 1 98.75 555 VAL A N 1
ATOM 4217 C CA . VAL A 1 555 ? -15.328 -1.116 11.211 1 98.75 555 VAL A CA 1
ATOM 4218 C C . VAL A 1 555 ? -16.031 -2.195 10.391 1 98.75 555 VAL A C 1
ATOM 4220 O O . VAL A 1 555 ? -17.234 -2.441 10.578 1 98.75 555 VAL A O 1
ATOM 4223 N N . ALA A 1 556 ? -15.344 -2.773 9.469 1 98.81 556 ALA A N 1
ATOM 4224 C CA . ALA A 1 556 ? -15.844 -3.93 8.727 1 98.81 556 ALA A CA 1
ATOM 4225 C C . ALA A 1 556 ? -15.266 -5.227 9.281 1 98.81 556 ALA A C 1
ATOM 4227 O O . ALA A 1 556 ? -14.047 -5.375 9.375 1 98.81 556 ALA A O 1
ATOM 4228 N N . ARG A 1 557 ? -16.078 -6.098 9.766 1 98.62 557 ARG A N 1
ATOM 4229 C CA . ARG A 1 557 ? -15.617 -7.422 10.148 1 98.62 557 ARG A CA 1
ATOM 4230 C C . ARG A 1 557 ? -15.492 -8.336 8.93 1 98.62 557 ARG A C 1
ATOM 4232 O O . ARG A 1 557 ? -16.5 -8.805 8.398 1 98.62 557 ARG A O 1
ATOM 4239 N N . LEU A 1 558 ? -14.32 -8.562 8.469 1 97.75 558 LEU A N 1
ATOM 4240 C CA . LEU A 1 558 ? -14.07 -9.281 7.223 1 97.75 558 LEU A CA 1
ATOM 4241 C C . LEU A 1 558 ? -14.078 -10.789 7.457 1 97.75 558 LEU A C 1
ATOM 4243 O O . LEU A 1 558 ? -14.43 -11.562 6.559 1 97.75 558 LEU A O 1
ATOM 4247 N N . SER A 1 559 ? -13.602 -11.25 8.539 1 94.94 559 SER A N 1
ATOM 4248 C CA . SER A 1 559 ? -13.617 -12.633 8.984 1 94.94 559 SER A CA 1
ATOM 4249 C C . SER A 1 559 ? -13.781 -12.719 10.5 1 94.94 559 SER A C 1
ATOM 4251 O O . SER A 1 559 ? -14.023 -11.711 11.164 1 94.94 559 SER A O 1
ATOM 4253 N N . GLU A 1 560 ? -13.641 -13.883 10.992 1 92.62 560 GLU A N 1
ATOM 4254 C CA . GLU A 1 560 ? -13.836 -14.078 12.422 1 92.62 560 GLU A CA 1
ATOM 4255 C C . GLU A 1 560 ? -12.828 -13.258 13.234 1 92.62 560 GLU A C 1
ATOM 4257 O O . GLU A 1 560 ? -13.164 -12.719 14.281 1 92.62 560 GLU A O 1
ATOM 4262 N N . ASP A 1 561 ? -11.625 -13.141 12.672 1 93.25 561 ASP A N 1
ATOM 4263 C CA . ASP A 1 561 ? -10.562 -12.539 13.484 1 93.25 561 ASP A CA 1
ATOM 4264 C C . ASP A 1 561 ? -9.898 -11.391 12.734 1 93.25 561 ASP A C 1
ATOM 4266 O O . ASP A 1 561 ? -8.758 -11.023 13.039 1 93.25 561 ASP A O 1
ATOM 4270 N N . THR A 1 562 ? -10.508 -10.891 11.688 1 96.5 562 THR A N 1
ATOM 4271 C CA . THR A 1 562 ? -9.898 -9.82 10.906 1 96.5 562 THR A CA 1
ATOM 4272 C C . THR A 1 562 ? -10.891 -8.688 10.664 1 96.5 562 THR A C 1
ATOM 4274 O O . THR A 1 562 ? -12.008 -8.93 10.195 1 96.5 562 THR A O 1
ATOM 4277 N N . PHE A 1 563 ? -10.5 -7.551 11.031 1 98.69 563 PHE A N 1
ATOM 4278 C CA . PHE A 1 563 ? -11.305 -6.348 10.852 1 98.69 563 PHE A CA 1
ATOM 4279 C C . PHE A 1 563 ? -10.562 -5.316 10.008 1 98.69 563 PHE A C 1
ATOM 4281 O O . PHE A 1 563 ? -9.336 -5.234 10.062 1 98.69 563 PHE A O 1
ATOM 4288 N N . GLN A 1 564 ? -11.273 -4.613 9.203 1 98.69 564 GLN A N 1
ATOM 4289 C CA . GLN A 1 564 ? -10.758 -3.438 8.508 1 98.69 564 GLN A CA 1
ATOM 4290 C C . GLN A 1 564 ? -11.383 -2.16 9.062 1 98.69 564 GLN A C 1
ATOM 4292 O O . GLN A 1 564 ? -12.609 -2.027 9.086 1 98.69 564 GLN A O 1
ATOM 4297 N N . LEU A 1 565 ? -10.562 -1.267 9.469 1 98.75 565 LEU A N 1
ATOM 4298 C CA . LEU A 1 565 ? -11.023 0.019 9.984 1 98.75 565 LEU A CA 1
ATOM 4299 C C . LEU A 1 565 ? -10.789 1.126 8.961 1 98.75 565 LEU A C 1
ATOM 4301 O O . LEU A 1 565 ? -9.719 1.204 8.352 1 98.75 565 LEU A O 1
ATOM 4305 N N . GLY A 1 566 ? -11.844 1.882 8.664 1 98.31 566 GLY A N 1
ATOM 4306 C CA . GLY A 1 566 ? -11.656 3.217 8.117 1 98.31 566 GLY A CA 1
ATOM 4307 C C . GLY A 1 566 ? -11.453 4.277 9.18 1 98.31 566 GLY A C 1
ATOM 4308 O O . GLY A 1 566 ? -12.383 4.625 9.906 1 98.31 566 GLY A O 1
ATOM 4309 N N . ALA A 1 567 ? -10.219 4.777 9.312 1 97.88 567 ALA A N 1
ATOM 4310 C CA . ALA A 1 567 ? -9.852 5.707 10.375 1 97.88 567 ALA A CA 1
ATOM 4311 C C . ALA A 1 567 ? -9.508 7.082 9.812 1 97.88 567 ALA A C 1
ATOM 4313 O O . ALA A 1 567 ? -9.641 7.316 8.609 1 97.88 567 ALA A O 1
ATOM 4314 N N . ASN A 1 568 ? -9.148 7.98 10.672 1 96.81 568 ASN A N 1
ATOM 4315 C CA . ASN A 1 568 ? -8.992 9.367 10.234 1 96.81 568 ASN A CA 1
ATOM 4316 C C . ASN A 1 568 ? -7.523 9.719 10.023 1 96.81 568 ASN A C 1
ATOM 4318 O O . ASN A 1 568 ? -7.207 10.664 9.289 1 96.81 568 ASN A O 1
ATOM 4322 N N . GLY A 1 569 ? -6.609 9.039 10.656 1 95.88 569 GLY A N 1
ATOM 4323 C CA . GLY A 1 569 ? -5.203 9.383 10.492 1 95.88 569 GLY A CA 1
ATOM 4324 C C . GLY A 1 569 ? -4.285 8.602 11.414 1 95.88 569 GLY A C 1
ATOM 4325 O O . GLY A 1 569 ? -4.695 7.594 11.992 1 95.88 569 GLY A O 1
ATOM 4326 N N . ASN A 1 570 ? -3.059 9.055 11.539 1 96.75 570 ASN A N 1
ATOM 4327 C CA . ASN A 1 570 ? -2.02 8.336 12.266 1 96.75 570 ASN A CA 1
ATOM 4328 C C . ASN A 1 570 ? -2.244 8.398 13.773 1 96.75 570 ASN A C 1
ATOM 4330 O O . ASN A 1 570 ? -1.746 7.555 14.516 1 96.75 570 ASN A O 1
ATOM 4334 N N . ILE A 1 571 ? -2.961 9.398 14.227 1 97.31 571 ILE A N 1
ATOM 4335 C CA . ILE A 1 571 ? -3.303 9.461 15.641 1 97.31 571 ILE A CA 1
ATOM 4336 C C . ILE A 1 571 ? -4.094 8.211 16.031 1 97.31 571 ILE A C 1
ATOM 4338 O O . ILE A 1 571 ? -3.828 7.598 17.062 1 97.31 571 ILE A O 1
ATOM 4342 N N . ASP A 1 572 ? -5.043 7.852 15.148 1 98.06 572 ASP A N 1
ATOM 4343 C CA . ASP A 1 572 ? -5.793 6.617 15.367 1 98.06 572 ASP A CA 1
ATOM 4344 C C . ASP A 1 572 ? -4.875 5.398 15.312 1 98.06 572 ASP A C 1
ATOM 4346 O O . ASP A 1 572 ? -4.988 4.496 16.141 1 98.06 572 ASP A O 1
ATOM 4350 N N . THR A 1 573 ? -3.959 5.422 14.359 1 97.94 573 THR A N 1
ATOM 4351 C CA . THR A 1 573 ? -3.037 4.301 14.195 1 97.94 573 THR A CA 1
ATOM 4352 C C . THR A 1 573 ? -2.236 4.066 15.469 1 97.94 573 THR A C 1
ATOM 4354 O O . THR A 1 573 ? -2.17 2.941 15.969 1 97.94 573 THR A O 1
ATOM 4357 N N . ALA A 1 574 ? -1.68 5.152 15.992 1 97.31 574 ALA A N 1
ATOM 4358 C CA . ALA A 1 574 ? -0.872 5.051 17.203 1 97.31 574 ALA A CA 1
ATOM 4359 C C . ALA A 1 574 ? -1.71 4.555 18.375 1 97.31 574 ALA A C 1
ATOM 4361 O O . ALA A 1 574 ? -1.243 3.75 19.188 1 97.31 574 ALA A O 1
ATOM 4362 N N . TYR A 1 575 ? -2.924 4.977 18.5 1 97.38 575 TYR A N 1
ATOM 4363 C CA . TYR A 1 575 ? -3.838 4.582 19.562 1 97.38 575 TYR A CA 1
ATOM 4364 C C . TYR A 1 575 ? -4.117 3.084 19.516 1 97.38 575 TYR A C 1
ATOM 4366 O O . TYR A 1 575 ? -3.979 2.389 20.531 1 97.38 575 TYR A O 1
ATOM 4374 N N . PHE A 1 576 ? -4.477 2.615 18.297 1 98.56 576 PHE A N 1
ATOM 4375 C CA . PHE A 1 576 ? -4.816 1.207 18.156 1 98.56 576 PHE A CA 1
ATOM 4376 C C . PHE A 1 576 ? -3.588 0.327 18.344 1 98.56 576 PHE A C 1
ATOM 4378 O O . PHE A 1 576 ? -3.67 -0.741 18.953 1 98.56 576 PHE A O 1
ATOM 4385 N N . GLU A 1 577 ? -2.482 0.728 17.797 1 96.88 577 GLU A N 1
ATOM 4386 C CA . GLU A 1 577 ? -1.255 -0.053 17.922 1 96.88 577 GLU A CA 1
ATOM 4387 C C . GLU A 1 577 ? -0.843 -0.196 19.391 1 96.88 577 GLU A C 1
ATOM 4389 O O . GLU A 1 577 ? -0.449 -1.28 19.828 1 96.88 577 GLU A O 1
ATOM 4394 N N . ARG A 1 578 ? -0.917 0.865 20.125 1 96.31 578 ARG A N 1
ATOM 4395 C CA . ARG A 1 578 ? -0.559 0.825 21.547 1 96.31 578 ARG A CA 1
ATOM 4396 C C . ARG A 1 578 ? -1.514 -0.071 22.328 1 96.31 578 ARG A C 1
ATOM 4398 O O . ARG A 1 578 ? -1.079 -0.901 23.125 1 96.31 578 ARG A O 1
ATOM 4405 N N . ALA A 1 579 ? -2.803 0.129 22.078 1 97.5 579 ALA A N 1
ATOM 4406 C CA . ALA A 1 579 ? -3.795 -0.696 22.766 1 97.5 579 ALA A CA 1
ATOM 4407 C C . ALA A 1 579 ? -3.584 -2.176 22.453 1 97.5 579 ALA A C 1
ATOM 4409 O O . ALA A 1 579 ? -3.672 -3.02 23.344 1 97.5 579 ALA A O 1
ATOM 4410 N N . ALA A 1 580 ? -3.326 -2.445 21.234 1 96.19 580 ALA A N 1
ATOM 4411 C CA . ALA A 1 580 ? -3.088 -3.824 20.812 1 96.19 580 ALA A CA 1
ATOM 4412 C C . ALA A 1 580 ? -1.856 -4.406 21.5 1 96.19 580 ALA A C 1
ATOM 4414 O O . ALA A 1 580 ? -1.888 -5.535 21.984 1 96.19 580 ALA A O 1
ATOM 4415 N N . ARG A 1 581 ? -0.771 -3.658 21.5 1 92.75 581 ARG A N 1
ATOM 4416 C CA . ARG A 1 581 ? 0.454 -4.098 22.172 1 92.75 581 ARG A CA 1
ATOM 4417 C C . ARG A 1 581 ? 0.202 -4.402 23.641 1 92.75 581 ARG A C 1
ATOM 4419 O O . ARG A 1 581 ? 0.638 -5.438 24.156 1 92.75 581 ARG A O 1
ATOM 4426 N N . HIS A 1 582 ? -0.525 -3.576 24.297 1 95.06 582 HIS A N 1
ATOM 4427 C CA . HIS A 1 582 ? -0.805 -3.758 25.719 1 95.06 582 HIS A CA 1
ATOM 4428 C C . HIS A 1 582 ? -1.669 -4.992 25.953 1 95.06 582 HIS A C 1
ATOM 4430 O O . HIS A 1 582 ? -1.405 -5.773 26.875 1 95.06 582 HIS A O 1
ATOM 4436 N N . GLN A 1 583 ? -2.713 -5.086 25.141 1 94.69 583 GLN A N 1
ATOM 4437 C CA . GLN A 1 583 ? -3.562 -6.266 25.266 1 94.69 583 GLN A CA 1
ATOM 4438 C C . GLN A 1 583 ? -2.76 -7.547 25.062 1 94.69 583 GLN A C 1
ATOM 4440 O O . GLN A 1 583 ? -2.891 -8.5 25.828 1 94.69 583 GLN A O 1
ATOM 4445 N N . THR A 1 584 ? -1.948 -7.598 24.031 1 90.81 584 THR A N 1
ATOM 4446 C CA . THR A 1 584 ? -1.152 -8.766 23.688 1 90.81 584 THR A CA 1
ATOM 4447 C C . THR A 1 584 ? -0.151 -9.086 24.797 1 90.81 584 THR A C 1
ATOM 4449 O O . THR A 1 584 ? -0.01 -10.242 25.203 1 90.81 584 THR A O 1
ATOM 4452 N N . GLN A 1 585 ? 0.5 -8.062 25.359 1 87.06 585 GLN A N 1
ATOM 4453 C CA . GLN A 1 585 ? 1.541 -8.242 26.359 1 87.06 585 GLN A CA 1
ATOM 4454 C C . GLN A 1 585 ? 0.949 -8.711 27.688 1 87.06 585 GLN A C 1
ATOM 4456 O O . GLN A 1 585 ? 1.582 -9.469 28.422 1 87.06 585 GLN A O 1
ATOM 4461 N N . SER A 1 586 ? -0.223 -8.266 28.016 1 89.69 586 SER A N 1
ATOM 4462 C CA . SER A 1 586 ? -0.809 -8.547 29.312 1 89.69 586 SER A CA 1
ATOM 4463 C C . SER A 1 586 ? -1.752 -9.742 29.266 1 89.69 586 SER A C 1
ATOM 4465 O O . SER A 1 586 ? -2.326 -10.133 30.281 1 89.69 586 SER A O 1
ATOM 4467 N N . GLY A 1 587 ? -1.917 -10.258 28.062 1 88.94 587 GLY A N 1
ATOM 4468 C CA . GLY A 1 587 ? -2.959 -11.266 27.938 1 88.94 587 GLY A CA 1
ATOM 4469 C C . GLY A 1 587 ? -2.424 -12.641 27.578 1 88.94 587 GLY A C 1
ATOM 4470 O O . GLY A 1 587 ? -1.233 -12.906 27.75 1 88.94 587 GLY A O 1
ATOM 4471 N N . SER A 1 588 ? -3.369 -13.555 27.219 1 87.19 588 SER A N 1
ATOM 4472 C CA . SER A 1 588 ? -3.092 -14.914 26.797 1 87.19 588 SER A CA 1
ATOM 4473 C C . SER A 1 588 ? -3.004 -15.008 25.266 1 87.19 588 SER A C 1
ATOM 4475 O O . SER A 1 588 ? -3.041 -13.984 24.578 1 87.19 588 SER A O 1
ATOM 4477 N N . ALA A 1 589 ? -2.824 -16.188 24.844 1 83.06 589 ALA A N 1
ATOM 4478 C CA . ALA A 1 589 ? -2.742 -16.422 23.391 1 83.06 589 ALA A CA 1
ATOM 4479 C C . ALA A 1 589 ? -4.016 -15.961 22.688 1 83.06 589 ALA A C 1
ATOM 4481 O O . ALA A 1 589 ? -3.961 -15.492 21.547 1 83.06 589 ALA A O 1
ATOM 4482 N N . THR A 1 590 ? -5.035 -16.016 23.344 1 88.25 590 THR A N 1
ATOM 4483 C CA . THR A 1 590 ? -6.316 -15.664 22.75 1 88.25 590 THR A CA 1
ATOM 4484 C C . THR A 1 590 ? -6.508 -14.156 22.703 1 88.25 590 THR A C 1
ATOM 4486 O O . THR A 1 590 ? -7.414 -13.656 22.047 1 88.25 590 THR A O 1
ATOM 4489 N N . ASP A 1 591 ? -5.621 -13.43 23.406 1 92.12 591 ASP A N 1
ATOM 4490 C CA . ASP A 1 591 ? -5.719 -11.977 23.453 1 92.12 591 ASP A CA 1
ATOM 4491 C C . ASP A 1 591 ? -4.797 -11.32 22.438 1 92.12 591 ASP A C 1
ATOM 4493 O O . ASP A 1 591 ? -4.785 -10.102 22.297 1 92.12 591 ASP A O 1
ATOM 4497 N N . TRP A 1 592 ? -4.043 -12.141 21.766 1 90.69 592 TRP A N 1
ATOM 4498 C CA . TRP A 1 592 ? -3.082 -11.602 20.812 1 90.69 592 TRP A CA 1
ATOM 4499 C C . TRP A 1 592 ? -3.791 -10.836 19.703 1 90.69 592 TRP A C 1
ATOM 4501 O O . TRP A 1 592 ? -4.801 -11.297 19.172 1 90.69 592 TRP A O 1
ATOM 4511 N N . VAL A 1 593 ? -3.352 -9.641 19.438 1 94.44 593 VAL A N 1
ATOM 4512 C CA . VAL A 1 593 ? -3.947 -8.797 18.406 1 94.44 593 VAL A CA 1
ATOM 4513 C C . VAL A 1 593 ? -2.873 -7.914 17.766 1 94.44 593 VAL A C 1
ATOM 4515 O O . VAL A 1 593 ? -1.933 -7.488 18.453 1 94.44 593 VAL A O 1
ATOM 4518 N N . GLN A 1 594 ? -2.939 -7.75 16.5 1 93.06 594 GLN A N 1
ATOM 4519 C CA . GLN A 1 594 ? -2.02 -6.891 15.766 1 93.06 594 GLN A CA 1
ATOM 4520 C C . GLN A 1 594 ? -2.775 -5.852 14.945 1 93.06 594 GLN A C 1
ATOM 4522 O O . GLN A 1 594 ? -3.854 -6.133 14.414 1 93.06 594 GLN A O 1
ATOM 4527 N N . VAL A 1 595 ? -2.266 -4.637 14.906 1 96.69 595 VAL A N 1
ATOM 4528 C CA . VAL A 1 595 ? -2.781 -3.545 14.086 1 96.69 595 VAL A CA 1
ATOM 4529 C C . VAL A 1 595 ? -1.774 -3.201 12.992 1 96.69 595 VAL A C 1
ATOM 4531 O O . VAL A 1 595 ? -0.579 -3.064 13.258 1 96.69 595 VAL A O 1
ATOM 4534 N N . ARG A 1 596 ? -2.254 -3.123 11.766 1 95.06 596 ARG A N 1
ATOM 4535 C CA . ARG A 1 596 ? -1.389 -2.781 10.633 1 95.06 596 ARG A CA 1
ATOM 4536 C C . ARG A 1 596 ? -2.008 -1.679 9.781 1 95.06 596 ARG A C 1
ATOM 4538 O O . ARG A 1 596 ? -3.201 -1.718 9.477 1 95.06 596 ARG A O 1
ATOM 4545 N N . ASP A 1 597 ? -1.211 -0.718 9.508 1 97 597 ASP A N 1
ATOM 4546 C CA . ASP A 1 597 ? -1.605 0.274 8.516 1 97 597 ASP A CA 1
ATOM 4547 C C . ASP A 1 597 ? -1.47 -0.284 7.098 1 97 597 ASP A C 1
ATOM 4549 O O . ASP A 1 597 ? -0.358 -0.521 6.625 1 97 597 ASP A O 1
ATOM 4553 N N . THR A 1 598 ? -2.58 -0.489 6.41 1 97.38 598 THR A N 1
ATOM 4554 C CA . THR A 1 598 ? -2.551 -1.085 5.078 1 97.38 598 THR A CA 1
ATOM 4555 C C . THR A 1 598 ? -2.84 -0.036 4.008 1 97.38 598 THR A C 1
ATOM 4557 O O . THR A 1 598 ? -3.002 -0.369 2.832 1 97.38 598 THR A O 1
ATOM 4560 N N . THR A 1 599 ? -2.865 1.227 4.359 1 98 599 THR A N 1
ATOM 4561 C CA . THR A 1 599 ? -3.307 2.297 3.473 1 98 599 THR A CA 1
ATOM 4562 C C . THR A 1 599 ? -2.457 2.334 2.205 1 98 599 THR A C 1
ATOM 4564 O O . THR A 1 599 ? -2.986 2.279 1.094 1 98 599 THR A O 1
ATOM 4567 N N . GLY A 1 600 ? -1.16 2.373 2.357 1 97.25 600 GLY A N 1
ATOM 4568 C CA . GLY A 1 600 ? -0.269 2.545 1.222 1 97.25 600 GLY A CA 1
ATOM 4569 C C . GLY A 1 600 ? -0.208 1.326 0.32 1 97.25 600 GLY A C 1
ATOM 4570 O O . GLY A 1 600 ? 0.265 1.41 -0.815 1 97.25 600 GLY A O 1
ATOM 4571 N N . GLY A 1 601 ? -0.672 0.171 0.833 1 97.94 601 GLY A N 1
ATOM 4572 C CA . GLY A 1 601 ? -0.633 -1.069 0.077 1 97.94 601 GLY A CA 1
ATOM 4573 C C . GLY A 1 601 ? -1.969 -1.432 -0.546 1 97.94 601 GLY A C 1
ATOM 4574 O O . GLY A 1 601 ? -2.09 -2.463 -1.211 1 97.94 601 GLY A O 1
ATOM 4575 N N . THR A 1 602 ? -2.977 -0.594 -0.34 1 98.31 602 THR A N 1
ATOM 4576 C CA . THR A 1 602 ? -4.312 -0.806 -0.884 1 98.31 602 THR A CA 1
ATOM 4577 C C . THR A 1 602 ? -4.84 0.468 -1.541 1 98.31 602 THR A C 1
ATOM 4579 O O . THR A 1 602 ? -4.137 1.481 -1.591 1 98.31 602 THR A O 1
ATOM 4582 N N . CYS A 1 603 ? -5.977 0.391 -2.121 1 98.56 603 CYS A N 1
ATOM 4583 C CA . CYS A 1 603 ? -6.664 1.536 -2.707 1 98.56 603 CYS A CA 1
ATOM 4584 C C . CYS A 1 603 ? -8.18 1.363 -2.625 1 98.56 603 CYS A C 1
ATOM 4586 O O . CYS A 1 603 ? -8.664 0.293 -2.256 1 98.56 603 CYS A O 1
ATOM 4588 N N . CYS A 1 604 ? -8.914 2.418 -2.922 1 98.75 604 CYS A N 1
ATOM 4589 C CA . CYS A 1 604 ? -10.359 2.408 -2.777 1 98.75 604 CYS A CA 1
ATOM 4590 C C . CYS A 1 604 ? -11.016 3.365 -3.768 1 98.75 604 CYS A C 1
ATOM 4592 O O . CYS A 1 604 ? -10.57 4.5 -3.928 1 98.75 604 CYS A O 1
ATOM 4594 N N . ILE A 1 605 ? -11.977 2.92 -4.473 1 98.81 605 ILE A N 1
ATOM 4595 C CA . ILE A 1 605 ? -12.812 3.734 -5.352 1 98.81 605 ILE A CA 1
ATOM 4596 C C . ILE A 1 605 ? -14.211 3.859 -4.77 1 98.81 605 ILE A C 1
ATOM 4598 O O . ILE A 1 605 ? -14.883 2.852 -4.52 1 98.81 605 ILE A O 1
ATOM 4602 N N . GLY A 1 606 ? -14.594 5.062 -4.43 1 98.81 606 GLY A N 1
ATOM 4603 C CA . GLY A 1 606 ? -16.016 5.289 -4.219 1 98.81 606 GLY A CA 1
ATOM 4604 C C . GLY A 1 606 ? -16.812 5.359 -5.512 1 98.81 606 GLY A C 1
ATOM 4605 O O . GLY A 1 606 ? -16.609 6.27 -6.316 1 98.81 606 GLY A O 1
ATOM 4606 N N . LEU A 1 607 ? -17.547 4.375 -5.758 1 98.88 607 LEU A N 1
ATOM 4607 C CA . LEU A 1 607 ? -18.438 4.348 -6.914 1 98.88 607 LEU A CA 1
ATOM 4608 C C . LEU A 1 607 ? -19.875 4.691 -6.504 1 98.88 607 LEU A C 1
ATOM 4610 O O . LEU A 1 607 ? -20.594 3.844 -5.965 1 98.88 607 LEU A O 1
ATOM 4614 N N . TRP A 1 608 ? -20.297 5.895 -6.891 1 98.69 608 TRP A N 1
ATOM 4615 C CA . TRP A 1 608 ? -21.547 6.359 -6.305 1 98.69 608 TRP A CA 1
ATOM 4616 C C . TRP A 1 608 ? -22.406 7.062 -7.352 1 98.69 608 TRP A C 1
ATOM 4618 O O . TRP A 1 608 ? -21.891 7.766 -8.219 1 98.69 608 TRP A O 1
ATOM 4628 N N . GLY A 1 609 ? -23.688 6.945 -7.277 1 98.44 609 GLY A N 1
ATOM 4629 C CA . GLY A 1 609 ? -24.688 7.535 -8.148 1 98.44 609 GLY A CA 1
ATOM 4630 C C . GLY A 1 609 ? -25.828 6.594 -8.461 1 98.44 609 GLY A C 1
ATOM 4631 O O . GLY A 1 609 ? -25.719 5.383 -8.25 1 98.44 609 GLY A O 1
ATOM 4632 N N . PRO A 1 610 ? -26.938 7.121 -8.93 1 98 610 PRO A N 1
ATOM 4633 C CA . PRO A 1 610 ? -28.109 6.285 -9.211 1 98 610 PRO A CA 1
ATOM 4634 C C . PRO A 1 610 ? -27.844 5.207 -10.25 1 98 610 PRO A C 1
ATOM 4636 O O . PRO A 1 610 ? -28.531 4.184 -10.281 1 98 610 PRO A O 1
ATOM 4639 N N . LEU A 1 611 ? -26.797 5.348 -11.062 1 98.5 611 LEU A N 1
ATOM 4640 C CA . LEU A 1 611 ? -26.516 4.387 -12.125 1 98.5 611 LEU A CA 1
ATOM 4641 C C . LEU A 1 611 ? -25.328 3.5 -11.742 1 98.5 611 LEU A C 1
ATOM 4643 O O . LEU A 1 611 ? -24.797 2.764 -12.586 1 98.5 611 LEU A O 1
ATOM 4647 N N . ALA A 1 612 ? -24.891 3.588 -10.492 1 98.62 612 ALA A N 1
ATOM 4648 C CA . ALA A 1 612 ? -23.75 2.809 -10.031 1 98.62 612 ALA A CA 1
ATOM 4649 C C . ALA A 1 612 ? -24.016 1.312 -10.172 1 98.62 612 ALA A C 1
ATOM 4651 O O . ALA A 1 612 ? -23.125 0.559 -10.586 1 98.62 612 ALA A O 1
ATOM 4652 N N . ARG A 1 613 ? -25.188 0.866 -9.812 1 98.19 613 ARG A N 1
ATOM 4653 C CA . ARG A 1 613 ? -25.531 -0.55 -9.898 1 98.19 613 ARG A CA 1
ATOM 4654 C C . ARG A 1 613 ? -25.5 -1.032 -11.344 1 98.19 613 ARG A C 1
ATOM 4656 O O . ARG A 1 613 ? -25.016 -2.127 -11.633 1 98.19 613 ARG A O 1
ATOM 4663 N N . ASP A 1 614 ? -26.047 -0.236 -12.234 1 98.19 614 ASP A N 1
ATOM 4664 C CA . ASP A 1 614 ? -26.016 -0.567 -13.656 1 98.19 614 ASP A CA 1
ATOM 4665 C C . ASP A 1 614 ? -24.578 -0.721 -14.148 1 98.19 614 ASP A C 1
ATOM 4667 O O . ASP A 1 614 ? -24.266 -1.659 -14.883 1 98.19 614 ASP A O 1
ATOM 4671 N N . LEU A 1 615 ? -23.797 0.187 -13.711 1 98.62 615 LEU A N 1
ATOM 4672 C CA . LEU A 1 615 ? -22.391 0.176 -14.133 1 98.62 615 LEU A CA 1
ATOM 4673 C C . LEU A 1 615 ? -21.688 -1.083 -13.641 1 98.62 615 LEU A C 1
ATOM 4675 O O . LEU A 1 615 ? -21.078 -1.807 -14.43 1 98.62 615 LEU A O 1
ATOM 4679 N N . VAL A 1 616 ? -21.766 -1.378 -12.336 1 98.44 616 VAL A N 1
ATOM 4680 C CA . VAL A 1 616 ? -20.984 -2.471 -11.758 1 98.44 616 VAL A CA 1
ATOM 4681 C C . VAL A 1 616 ? -21.469 -3.805 -12.32 1 98.44 616 VAL A C 1
ATOM 4683 O O . VAL A 1 616 ? -20.688 -4.738 -12.5 1 98.44 616 VAL A O 1
ATOM 4686 N N . SER A 1 617 ? -22.719 -3.91 -12.656 1 97.44 617 SER A N 1
ATOM 4687 C CA . SER A 1 617 ? -23.312 -5.141 -13.172 1 97.44 617 SER A CA 1
ATOM 4688 C C . SER A 1 617 ? -22.734 -5.496 -14.539 1 97.44 617 SER A C 1
ATOM 4690 O O . SER A 1 617 ? -22.828 -6.645 -14.977 1 97.44 617 SER A O 1
ATOM 4692 N N . LYS A 1 618 ? -22.188 -4.488 -15.211 1 97.94 618 LYS A N 1
ATOM 4693 C CA . LYS A 1 618 ? -21.578 -4.746 -16.516 1 97.94 618 LYS A CA 1
ATOM 4694 C C . LYS A 1 618 ? -20.266 -5.508 -16.359 1 97.94 618 LYS A C 1
ATOM 4696 O O . LYS A 1 618 ? -19.812 -6.176 -17.297 1 97.94 618 LYS A O 1
ATOM 4701 N N . VAL A 1 619 ? -19.672 -5.469 -15.195 1 98.12 619 VAL A N 1
ATOM 4702 C CA . VAL A 1 619 ? -18.312 -6.004 -15.078 1 98.12 619 VAL A CA 1
ATOM 4703 C C . VAL A 1 619 ? -18.234 -6.93 -13.867 1 98.12 619 VAL A C 1
ATOM 4705 O O . VAL A 1 619 ? -17.141 -7.234 -13.383 1 98.12 619 VAL A O 1
ATOM 4708 N N . SER A 1 620 ? -19.297 -7.332 -13.32 1 98 620 SER A N 1
ATOM 4709 C CA . SER A 1 620 ? -19.328 -8.266 -12.195 1 98 620 SER A CA 1
ATOM 4710 C C . SER A 1 620 ? -20.547 -9.164 -12.25 1 98 620 SER A C 1
ATOM 4712 O O . SER A 1 620 ? -21.641 -8.719 -12.594 1 98 620 SER A O 1
ATOM 4714 N N . ASP A 1 621 ? -20.375 -10.43 -11.852 1 96.31 621 ASP A N 1
ATOM 4715 C CA . ASP A 1 621 ? -21.484 -11.375 -11.789 1 96.31 621 ASP A CA 1
ATOM 4716 C C . ASP A 1 621 ? -22.031 -11.492 -10.367 1 96.31 621 ASP A C 1
ATOM 4718 O O . ASP A 1 621 ? -23.016 -12.188 -10.133 1 96.31 621 ASP A O 1
ATOM 4722 N N . ASP A 1 622 ? -21.406 -10.797 -9.43 1 97.31 622 ASP A N 1
ATOM 4723 C CA . ASP A 1 622 ? -21.891 -10.812 -8.055 1 97.31 622 ASP A CA 1
ATOM 4724 C C . ASP A 1 622 ? -23.203 -10.047 -7.918 1 97.31 622 ASP A C 1
ATOM 4726 O O . ASP A 1 622 ? -23.547 -9.242 -8.781 1 97.31 622 ASP A O 1
ATOM 4730 N N . ASP A 1 623 ? -23.953 -10.391 -6.898 1 97.56 623 ASP A N 1
ATOM 4731 C CA . ASP A 1 623 ? -25.266 -9.781 -6.672 1 97.56 623 ASP A CA 1
ATOM 4732 C C . ASP A 1 623 ? -25.125 -8.461 -5.914 1 97.56 623 ASP A C 1
ATOM 4734 O O . ASP A 1 623 ? -24.938 -8.453 -4.699 1 97.56 623 ASP A O 1
ATOM 4738 N N . PHE A 1 624 ? -25.344 -7.352 -6.648 1 97.5 624 PHE A N 1
ATOM 4739 C CA . PHE A 1 624 ? -25.234 -6.023 -6.055 1 97.5 624 PHE A CA 1
ATOM 4740 C C . PHE A 1 624 ? -26.625 -5.438 -5.789 1 97.5 624 PHE A C 1
ATOM 4742 O O . PHE A 1 624 ? -26.766 -4.238 -5.547 1 97.5 624 PHE A O 1
ATOM 4749 N N . THR A 1 625 ? -27.625 -6.25 -5.879 1 96.44 625 THR A N 1
ATOM 4750 C CA . THR A 1 625 ? -28.969 -5.793 -5.52 1 96.44 625 THR A CA 1
ATOM 4751 C C . THR A 1 625 ? -29.047 -5.512 -4.023 1 96.44 625 THR A C 1
ATOM 4753 O O . THR A 1 625 ? -28.125 -5.805 -3.271 1 96.44 625 THR A O 1
ATOM 4756 N N . ASN A 1 626 ? -30.109 -4.961 -3.615 1 95.62 626 ASN A N 1
ATOM 4757 C CA . ASN A 1 626 ? -30.312 -4.641 -2.207 1 95.62 626 ASN A CA 1
ATOM 4758 C C . ASN A 1 626 ? -30.312 -5.898 -1.341 1 95.62 626 ASN A C 1
ATOM 4760 O O . ASN A 1 626 ? -30 -5.84 -0.153 1 95.62 626 ASN A O 1
ATOM 4764 N N . ASP A 1 627 ? -30.641 -6.977 -1.908 1 95.19 627 ASP A N 1
ATOM 4765 C CA . ASP A 1 627 ? -30.641 -8.242 -1.177 1 95.19 627 ASP A CA 1
ATOM 4766 C C . ASP A 1 627 ? -29.266 -8.891 -1.192 1 95.19 627 ASP A C 1
ATOM 4768 O O . ASP A 1 627 ? -28.875 -9.555 -0.231 1 95.19 627 ASP A O 1
ATOM 4772 N N . GLY A 1 628 ? -28.609 -8.672 -2.252 1 96.12 628 GLY A N 1
ATOM 4773 C CA . GLY A 1 628 ? -27.297 -9.297 -2.408 1 96.12 628 GLY A CA 1
ATOM 4774 C C . GLY A 1 628 ? -26.219 -8.656 -1.549 1 96.12 628 GLY A C 1
ATOM 4775 O O . GLY A 1 628 ? -25.328 -9.344 -1.047 1 96.12 628 GLY A O 1
ATOM 4776 N N . LEU A 1 629 ? -26.281 -7.395 -1.442 1 97.12 629 LEU A N 1
ATOM 4777 C CA . LEU A 1 629 ? -25.375 -6.609 -0.62 1 97.12 629 LEU A CA 1
ATOM 4778 C C . LEU A 1 629 ? -26.109 -5.465 0.07 1 97.12 629 LEU A C 1
ATOM 4780 O O . LEU A 1 629 ? -26.219 -4.367 -0.479 1 97.12 629 LEU A O 1
ATOM 4784 N N . LYS A 1 630 ? -26.5 -5.754 1.246 1 96.25 630 LYS A N 1
ATOM 4785 C CA . LYS A 1 630 ? -27.344 -4.828 1.995 1 96.25 630 LYS A CA 1
ATOM 4786 C C . LYS A 1 630 ? -26.531 -3.627 2.486 1 96.25 630 LYS A C 1
ATOM 4788 O O . LYS A 1 630 ? -25.297 -3.66 2.502 1 96.25 630 LYS A O 1
ATOM 4793 N N . TYR A 1 631 ? -27.297 -2.535 2.787 1 95.62 631 TYR A N 1
ATOM 4794 C CA . TYR A 1 631 ? -26.688 -1.335 3.34 1 95.62 631 TYR A CA 1
ATOM 4795 C C . TYR A 1 631 ? -25.875 -1.664 4.586 1 95.62 631 TYR A C 1
ATOM 4797 O O . TYR A 1 631 ? -26.312 -2.449 5.43 1 95.62 631 TYR A O 1
ATOM 4805 N N . PHE A 1 632 ? -24.609 -1.199 4.672 1 96.62 632 PHE A N 1
ATOM 4806 C CA . PHE A 1 632 ? -23.656 -1.415 5.754 1 96.62 632 PHE A CA 1
ATOM 4807 C C . PHE A 1 632 ? -23.25 -2.885 5.84 1 96.62 632 PHE A C 1
ATOM 4809 O O . PHE A 1 632 ? -23.188 -3.453 6.934 1 96.62 632 PHE A O 1
ATOM 4816 N N . ARG A 1 633 ? -23.078 -3.482 4.766 1 98 633 ARG A N 1
ATOM 4817 C CA . ARG A 1 633 ? -22.5 -4.816 4.645 1 98 633 ARG A CA 1
ATOM 4818 C C . ARG A 1 633 ? -21.312 -4.816 3.699 1 98 633 ARG A C 1
ATOM 4820 O O . ARG A 1 633 ? -21.203 -3.947 2.832 1 98 633 ARG A O 1
ATOM 4827 N N . ALA A 1 634 ? -20.453 -5.695 3.928 1 98.38 634 ALA A N 1
ATOM 4828 C CA . ALA A 1 634 ? -19.281 -5.902 3.076 1 98.38 634 ALA A CA 1
ATOM 4829 C C . ALA A 1 634 ? -19.281 -7.312 2.492 1 98.38 634 ALA A C 1
ATOM 4831 O O . ALA A 1 634 ? -19.766 -8.258 3.121 1 98.38 634 ALA A O 1
ATOM 4832 N N . LYS A 1 635 ? -18.75 -7.43 1.358 1 97.5 635 LYS A N 1
ATOM 4833 C CA . LYS A 1 635 ? -18.656 -8.719 0.674 1 97.5 635 LYS A CA 1
ATOM 4834 C C . LYS A 1 635 ? -17.422 -8.766 -0.231 1 97.5 635 LYS A C 1
ATOM 4836 O O . LYS A 1 635 ? -17.047 -7.762 -0.832 1 97.5 635 LYS A O 1
ATOM 4841 N N . ASN A 1 636 ? -16.734 -9.891 -0.222 1 97 636 ASN A N 1
ATOM 4842 C CA . ASN A 1 636 ? -15.727 -10.125 -1.246 1 97 636 ASN A CA 1
ATOM 4843 C C . ASN A 1 636 ? -16.359 -10.414 -2.604 1 97 636 ASN A C 1
ATOM 4845 O O . ASN A 1 636 ? -17.203 -11.305 -2.723 1 97 636 ASN A O 1
ATOM 4849 N N . VAL A 1 637 ? -16 -9.68 -3.588 1 97.94 637 VAL A N 1
ATOM 4850 C CA . VAL A 1 637 ? -16.562 -9.805 -4.926 1 97.94 637 VAL A CA 1
ATOM 4851 C C . VAL A 1 637 ? -15.453 -9.758 -5.969 1 97.94 637 VAL A C 1
ATOM 4853 O O . VAL A 1 637 ? -14.281 -9.578 -5.629 1 97.94 637 VAL A O 1
ATOM 4856 N N . VAL A 1 638 ? -15.805 -10.016 -7.113 1 98.19 638 VAL A N 1
ATOM 4857 C CA . VAL A 1 638 ? -14.906 -9.875 -8.258 1 98.19 638 VAL A CA 1
ATOM 4858 C C . VAL A 1 638 ? -15.461 -8.836 -9.219 1 98.19 638 VAL A C 1
ATOM 4860 O O . VAL A 1 638 ? -16.609 -8.938 -9.672 1 98.19 638 VAL A O 1
ATOM 4863 N N . ILE A 1 639 ? -14.695 -7.809 -9.5 1 98.5 639 ILE A N 1
ATOM 4864 C CA . ILE A 1 639 ? -15.07 -6.773 -10.453 1 98.5 639 ILE A CA 1
ATOM 4865 C C . ILE A 1 639 ? -14.023 -6.672 -11.555 1 98.5 639 ILE A C 1
ATOM 4867 O O . ILE A 1 639 ? -12.859 -6.344 -11.289 1 98.5 639 ILE A O 1
ATOM 4871 N N . GLY A 1 640 ? -14.445 -6.883 -12.836 1 97 640 GLY A N 1
ATOM 4872 C CA . GLY A 1 640 ? -13.5 -6.836 -13.938 1 97 640 GLY A CA 1
ATOM 4873 C C . GLY A 1 640 ? -12.359 -7.816 -13.789 1 97 640 GLY A C 1
ATOM 4874 O O . GLY A 1 640 ? -11.219 -7.512 -14.148 1 97 640 GLY A O 1
ATOM 4875 N N . GLY A 1 641 ? -12.617 -8.906 -13.125 1 97.12 641 GLY A N 1
ATOM 4876 C CA . GLY A 1 641 ? -11.594 -9.906 -12.906 1 97.12 641 GLY A CA 1
ATOM 4877 C C . GLY A 1 641 ? -10.648 -9.562 -11.773 1 97.12 641 GLY A C 1
ATOM 4878 O O . GLY A 1 641 ? -9.539 -10.102 -11.688 1 97.12 641 GLY A O 1
ATOM 4879 N N . ILE A 1 642 ? -10.984 -8.648 -10.938 1 98.12 642 ILE A N 1
ATOM 4880 C CA . ILE A 1 642 ? -10.148 -8.203 -9.828 1 98.12 642 ILE A CA 1
ATOM 4881 C C . ILE A 1 642 ? -10.82 -8.555 -8.5 1 98.12 642 ILE A C 1
ATOM 4883 O O . ILE A 1 642 ? -12.008 -8.273 -8.305 1 98.12 642 ILE A O 1
ATOM 4887 N N . PRO A 1 643 ? -10.094 -9.219 -7.559 1 97.88 643 PRO A N 1
ATOM 4888 C CA . PRO A 1 643 ? -10.656 -9.398 -6.219 1 97.88 643 PRO A CA 1
ATOM 4889 C C . PRO A 1 643 ? -10.883 -8.07 -5.492 1 97.88 643 PRO A C 1
ATOM 4891 O O . PRO A 1 643 ? -9.969 -7.246 -5.406 1 97.88 643 PRO A O 1
ATOM 4894 N N . VAL A 1 644 ? -12.07 -7.859 -5.016 1 98.56 644 VAL A N 1
ATOM 4895 C CA . VAL A 1 644 ? -12.453 -6.578 -4.43 1 98.56 644 VAL A CA 1
ATOM 4896 C C . VAL A 1 644 ? -13.242 -6.816 -3.146 1 98.56 644 VAL A C 1
ATOM 4898 O O . VAL A 1 644 ? -14.078 -7.719 -3.082 1 98.56 644 VAL A O 1
ATOM 4901 N N . THR A 1 645 ? -12.953 -6.137 -2.096 1 98.62 645 THR A N 1
ATOM 4902 C CA . THR A 1 645 ? -13.852 -6.012 -0.955 1 98.62 645 THR A CA 1
ATOM 4903 C C . THR A 1 645 ? -14.812 -4.844 -1.148 1 98.62 645 THR A C 1
ATOM 4905 O O . THR A 1 645 ? -14.398 -3.682 -1.136 1 98.62 645 THR A O 1
ATOM 4908 N N . ALA A 1 646 ? -16.047 -5.133 -1.379 1 98.75 646 ALA A N 1
ATOM 4909 C CA . ALA A 1 646 ? -17.062 -4.102 -1.579 1 98.75 646 ALA A CA 1
ATOM 4910 C C . ALA A 1 646 ? -17.797 -3.801 -0.281 1 98.75 646 ALA A C 1
ATOM 4912 O O . ALA A 1 646 ? -18.266 -4.715 0.406 1 98.75 646 ALA A O 1
ATOM 4913 N N . MET A 1 647 ? -17.875 -2.605 0.104 1 98.56 647 MET A N 1
ATOM 4914 C CA . MET A 1 647 ? -18.641 -2.143 1.248 1 98.56 647 MET A CA 1
ATOM 4915 C C . MET A 1 647 ? -19.75 -1.19 0.803 1 98.56 647 MET A C 1
ATOM 4917 O O . MET A 1 647 ? -19.484 -0.171 0.166 1 98.56 647 MET A O 1
ATOM 4921 N N . ARG A 1 648 ? -20.953 -1.566 1.137 1 98.25 648 ARG A N 1
ATOM 4922 C CA . ARG A 1 648 ? -22.062 -0.701 0.744 1 98.25 648 ARG A CA 1
ATOM 4923 C C . ARG A 1 648 ? -22.219 0.454 1.726 1 98.25 648 ARG A C 1
ATOM 4925 O O . ARG A 1 648 ? -22.953 0.335 2.713 1 98.25 648 ARG A O 1
ATOM 4932 N N . LEU A 1 649 ? -21.594 1.489 1.424 1 95.44 649 LEU A N 1
ATOM 4933 C CA . LEU A 1 649 ? -21.656 2.756 2.145 1 95.44 649 LEU A CA 1
ATOM 4934 C C . LEU A 1 649 ? -21.328 3.924 1.224 1 95.44 649 LEU A C 1
ATOM 4936 O O . LEU A 1 649 ? -20.766 3.727 0.139 1 95.44 649 LEU A O 1
ATOM 4940 N N . SER A 1 650 ? -21.719 5.055 1.58 1 95.38 650 SER A N 1
ATOM 4941 C CA . SER A 1 650 ? -21.516 6.258 0.782 1 95.38 650 SER A CA 1
ATOM 4942 C C . SER A 1 650 ? -21.312 7.48 1.67 1 95.38 650 SER A C 1
ATOM 4944 O O . SER A 1 650 ? -22.062 7.684 2.631 1 95.38 650 SER A O 1
ATOM 4946 N N . TYR A 1 651 ? -20.328 8.219 1.329 1 93.81 651 TYR A N 1
ATOM 4947 C CA . TYR A 1 651 ? -20.078 9.453 2.068 1 93.81 651 TYR A CA 1
ATOM 4948 C C . TYR A 1 651 ? -20.641 10.656 1.324 1 93.81 651 TYR A C 1
ATOM 4950 O O . TYR A 1 651 ? -20.516 11.789 1.783 1 93.81 651 TYR A O 1
ATOM 4958 N N . VAL A 1 652 ? -21.266 10.406 0.144 1 96.44 652 VAL A N 1
ATOM 4959 C CA . VAL A 1 652 ? -21.844 11.516 -0.619 1 96.44 652 VAL A CA 1
ATOM 4960 C C . VAL A 1 652 ? -23.359 11.391 -0.646 1 96.44 652 VAL A C 1
ATOM 4962 O O . VAL A 1 652 ? -24.047 12.188 -1.286 1 96.44 652 VAL A O 1
ATOM 4965 N N . GLY A 1 653 ? -23.922 10.414 -0.049 1 96.25 653 GLY A N 1
ATOM 4966 C CA . GLY A 1 653 ? -25.359 10.289 0.123 1 96.25 653 GLY A CA 1
ATOM 4967 C C . GLY A 1 653 ? -26.062 9.711 -1.094 1 96.25 653 GLY A C 1
ATOM 4968 O O . GLY A 1 653 ? -27.219 10.047 -1.369 1 96.25 653 GLY A O 1
ATOM 4969 N N . GLU A 1 654 ? -25.359 8.906 -1.854 1 96.56 654 GLU A N 1
ATOM 4970 C CA . GLU A 1 654 ? -25.938 8.242 -3.023 1 96.56 654 GLU A CA 1
ATOM 4971 C C . GLU A 1 654 ? -25.766 6.73 -2.945 1 96.56 654 GLU A C 1
ATOM 4973 O O . GLU A 1 654 ? -24.984 6.234 -2.131 1 96.56 654 GLU A O 1
ATOM 4978 N N . LEU A 1 655 ? -26.516 6.066 -3.777 1 97.69 655 LEU A N 1
ATOM 4979 C CA . LEU A 1 655 ? -26.328 4.633 -3.973 1 97.69 655 LEU A CA 1
ATOM 4980 C C . LEU A 1 655 ? -24.891 4.332 -4.41 1 97.69 655 LEU A C 1
ATOM 4982 O O . LEU A 1 655 ? -24.328 5.055 -5.227 1 97.69 655 LEU A O 1
ATOM 4986 N N . GLY A 1 656 ? -24.422 3.225 -3.836 1 98 656 GLY A N 1
ATOM 4987 C CA . GLY A 1 656 ? -23.125 2.777 -4.328 1 98 656 GLY A CA 1
ATOM 4988 C C . GLY A 1 656 ? -22.281 2.094 -3.264 1 98 656 GLY A C 1
ATOM 4989 O O . GLY A 1 656 ? -22.828 1.548 -2.299 1 98 656 GLY A O 1
ATOM 4990 N N . TRP A 1 657 ? -20.969 2.037 -3.541 1 98.62 657 TRP A N 1
ATOM 4991 C CA . TRP A 1 657 ? -20.062 1.217 -2.732 1 98.62 657 TRP A CA 1
ATOM 4992 C C . TRP A 1 657 ? -18.688 1.847 -2.645 1 98.62 657 TRP A C 1
ATOM 4994 O O . TRP A 1 657 ? -18.266 2.584 -3.545 1 98.62 657 TRP A O 1
ATOM 5004 N N . GLU A 1 658 ? -18.016 1.614 -1.543 1 98.69 658 GLU A N 1
ATOM 5005 C CA . GLU A 1 658 ? -16.562 1.671 -1.505 1 98.69 658 GLU A CA 1
ATOM 5006 C C . GLU A 1 658 ? -15.938 0.354 -1.971 1 98.69 658 GLU A C 1
ATOM 5008 O O . GLU A 1 658 ? -16.234 -0.707 -1.419 1 98.69 658 GLU A O 1
ATOM 5013 N N . LEU A 1 659 ? -15.117 0.432 -2.984 1 98.88 659 LEU A N 1
ATOM 5014 C CA . LEU A 1 659 ? -14.508 -0.749 -3.586 1 98.88 659 LEU A CA 1
ATOM 5015 C C . LEU A 1 659 ? -13.008 -0.797 -3.289 1 98.88 659 LEU A C 1
ATOM 5017 O O . LEU A 1 659 ? -12.242 0.003 -3.824 1 98.88 659 LEU A O 1
ATOM 5021 N N . TYR A 1 660 ? -12.625 -1.765 -2.422 1 98.69 660 TYR A N 1
ATOM 5022 C CA . TYR A 1 660 ? -11.242 -1.874 -1.964 1 98.69 660 TYR A CA 1
ATOM 5023 C C . TYR A 1 660 ? -10.516 -2.998 -2.689 1 98.69 660 TYR A C 1
ATOM 5025 O O . TYR A 1 660 ? -11.086 -4.062 -2.934 1 98.69 660 TYR A O 1
ATOM 5033 N N . THR A 1 661 ? -9.281 -2.77 -3.062 1 98.5 661 THR A N 1
ATOM 5034 C CA . THR A 1 661 ? -8.398 -3.826 -3.543 1 98.5 661 THR A CA 1
ATOM 5035 C C . THR A 1 661 ? -6.934 -3.479 -3.27 1 98.5 661 THR A C 1
ATOM 5037 O O . THR A 1 661 ? -6.641 -2.439 -2.676 1 98.5 661 THR A O 1
ATOM 5040 N N . SER A 1 662 ? -5.988 -4.379 -3.539 1 97.94 662 SER A N 1
ATOM 5041 C CA . SER A 1 662 ? -4.559 -4.145 -3.35 1 97.94 662 SER A CA 1
ATOM 5042 C C . SER A 1 662 ? -4.027 -3.125 -4.355 1 97.94 662 SER A C 1
ATOM 5044 O O . SER A 1 662 ? -4.617 -2.93 -5.418 1 97.94 662 SER A O 1
ATOM 5046 N N . ALA A 1 663 ? -2.971 -2.461 -3.988 1 98.5 663 ALA A N 1
ATOM 5047 C CA . ALA A 1 663 ? -2.42 -1.388 -4.812 1 98.5 663 ALA A CA 1
ATOM 5048 C C . ALA A 1 663 ? -2.016 -1.904 -6.191 1 98.5 663 ALA A C 1
ATOM 5050 O O . ALA A 1 663 ? -2.223 -1.228 -7.199 1 98.5 663 ALA A O 1
ATOM 5051 N N . ASP A 1 664 ? -1.505 -3.127 -6.238 1 98.19 664 ASP A N 1
ATOM 5052 C CA . ASP A 1 664 ? -0.993 -3.674 -7.492 1 98.19 664 ASP A CA 1
ATOM 5053 C C . ASP A 1 664 ? -2.129 -3.963 -8.469 1 98.19 664 ASP A C 1
ATOM 5055 O O . ASP A 1 664 ? -1.909 -4.035 -9.68 1 98.19 664 ASP A O 1
ATOM 5059 N N . ASN A 1 665 ? -3.389 -4.09 -7.992 1 98.38 665 ASN A N 1
ATOM 5060 C CA . ASN A 1 665 ? -4.551 -4.375 -8.828 1 98.38 665 ASN A CA 1
ATOM 5061 C C . ASN A 1 665 ? -5.352 -3.111 -9.125 1 98.38 665 ASN A C 1
ATOM 5063 O O . ASN A 1 665 ? -6.254 -3.127 -9.961 1 98.38 665 ASN A O 1
ATOM 5067 N N . GLY A 1 666 ? -5.004 -2.053 -8.477 1 98.44 666 GLY A N 1
ATOM 5068 C CA . GLY A 1 666 ? -5.84 -0.862 -8.445 1 98.44 666 GLY A CA 1
ATOM 5069 C C . GLY A 1 666 ? -6.047 -0.249 -9.82 1 98.44 666 GLY A C 1
ATOM 5070 O O . GLY A 1 666 ? -7.16 0.149 -10.164 1 98.44 666 GLY A O 1
ATOM 5071 N N . GLN A 1 667 ? -4.973 -0.125 -10.586 1 97.81 667 GLN A N 1
ATOM 5072 C CA . GLN A 1 667 ? -5.082 0.504 -11.898 1 97.81 667 GLN A CA 1
ATOM 5073 C C . GLN A 1 667 ? -6.066 -0.247 -12.789 1 97.81 667 GLN A C 1
ATOM 5075 O O . GLN A 1 667 ? -6.871 0.369 -13.484 1 97.81 667 GLN A O 1
ATOM 5080 N N . ARG A 1 668 ? -5.98 -1.59 -12.773 1 97.69 668 ARG A N 1
ATOM 5081 C CA . ARG A 1 668 ? -6.887 -2.391 -13.594 1 97.69 668 ARG A CA 1
ATOM 5082 C C . ARG A 1 668 ? -8.336 -2.213 -13.141 1 97.69 668 ARG A C 1
ATOM 5084 O O . ARG A 1 668 ? -9.25 -2.17 -13.969 1 97.69 668 ARG A O 1
ATOM 5091 N N . LEU A 1 669 ? -8.516 -2.154 -11.812 1 98.62 669 LEU A N 1
ATOM 5092 C CA . LEU A 1 669 ? -9.859 -1.925 -11.297 1 98.62 669 LEU A CA 1
ATOM 5093 C C . LEU A 1 669 ? -10.422 -0.605 -11.82 1 98.62 669 LEU A C 1
ATOM 5095 O O . LEU A 1 669 ? -11.562 -0.552 -12.289 1 98.62 669 LEU A O 1
ATOM 5099 N N . TRP A 1 670 ? -9.625 0.459 -11.727 1 98.69 670 TRP A N 1
ATOM 5100 C CA . TRP A 1 670 ? -10.039 1.762 -12.234 1 98.69 670 TRP A CA 1
ATOM 5101 C C . TRP A 1 670 ? -10.422 1.673 -13.711 1 98.69 670 TRP A C 1
ATOM 5103 O O . TRP A 1 670 ? -11.492 2.143 -14.109 1 98.69 670 TRP A O 1
ATOM 5113 N N . ASP A 1 671 ? -9.617 1.081 -14.508 1 98.38 671 ASP A N 1
ATOM 5114 C CA . ASP A 1 671 ? -9.82 0.996 -15.953 1 98.38 671 ASP A CA 1
ATOM 5115 C C . ASP A 1 671 ? -11.078 0.203 -16.281 1 98.38 671 ASP A C 1
ATOM 5117 O O . ASP A 1 671 ? -11.836 0.579 -17.172 1 98.38 671 ASP A O 1
ATOM 5121 N N . ALA A 1 672 ? -11.266 -0.916 -15.57 1 98.44 672 ALA A N 1
ATOM 5122 C CA . ALA A 1 672 ? -12.438 -1.749 -15.812 1 98.44 672 ALA A CA 1
ATOM 5123 C C . ALA A 1 672 ? -13.727 -0.973 -15.547 1 98.44 672 ALA A C 1
ATOM 5125 O O . ALA A 1 672 ? -14.648 -0.986 -16.375 1 98.44 672 ALA A O 1
ATOM 5126 N N . LEU A 1 673 ? -13.75 -0.281 -14.438 1 98.88 673 LEU A N 1
ATOM 5127 C CA . LEU A 1 673 ? -14.93 0.502 -14.086 1 98.88 673 LEU A CA 1
ATOM 5128 C C . LEU A 1 673 ? -15.102 1.684 -15.031 1 98.88 673 LEU A C 1
ATOM 5130 O O . LEU A 1 673 ? -16.219 1.978 -15.469 1 98.88 673 LEU A O 1
ATOM 5134 N N . TRP A 1 674 ? -14.023 2.367 -15.336 1 98.81 674 TRP A N 1
ATOM 5135 C CA . TRP A 1 674 ? -14.047 3.531 -16.219 1 98.81 674 TRP A CA 1
ATOM 5136 C C . TRP A 1 674 ? -14.602 3.164 -17.594 1 98.81 674 TRP A C 1
ATOM 5138 O O . TRP A 1 674 ? -15.5 3.836 -18.109 1 98.81 674 TRP A O 1
ATOM 5148 N N . GLN A 1 675 ? -14.109 2.061 -18.172 1 98.31 675 GLN A N 1
ATOM 5149 C CA . GLN A 1 675 ? -14.547 1.627 -19.484 1 98.31 675 GLN A CA 1
ATOM 5150 C C . GLN A 1 675 ? -16.016 1.195 -19.469 1 98.31 675 GLN A C 1
ATOM 5152 O O . GLN A 1 675 ? -16.797 1.604 -20.328 1 98.31 675 GLN A O 1
ATOM 5157 N N . ALA A 1 676 ? -16.375 0.441 -18.5 1 98.56 676 ALA A N 1
ATOM 5158 C CA . ALA A 1 676 ? -17.734 -0.072 -18.391 1 98.56 676 ALA A CA 1
ATOM 5159 C C . ALA A 1 676 ? -18.734 1.053 -18.109 1 98.56 676 ALA A C 1
ATOM 5161 O O . ALA A 1 676 ? -19.922 0.944 -18.438 1 98.56 676 ALA A O 1
ATOM 5162 N N . GLY A 1 677 ? -18.266 2.117 -17.484 1 98.75 677 GLY A N 1
ATOM 5163 C CA . GLY A 1 677 ? -19.141 3.189 -17.031 1 98.75 677 GLY A CA 1
ATOM 5164 C C . GLY A 1 677 ? -19.422 4.227 -18.109 1 98.75 677 GLY A C 1
ATOM 5165 O O . GLY A 1 677 ? -20.344 5.039 -17.969 1 98.75 677 GLY A O 1
ATOM 5166 N N . GLN A 1 678 ? -18.688 4.203 -19.188 1 98.31 678 GLN A N 1
ATOM 5167 C CA . GLN A 1 678 ? -18.797 5.238 -20.219 1 98.31 678 GLN A CA 1
ATOM 5168 C C . GLN A 1 678 ? -20.219 5.34 -20.75 1 98.31 678 GLN A C 1
ATOM 5170 O O . GLN A 1 678 ? -20.766 6.441 -20.891 1 98.31 678 GLN A O 1
ATOM 5175 N N . PRO A 1 679 ? -20.938 4.18 -21.016 1 98.38 679 PRO A N 1
ATOM 5176 C CA . PRO A 1 679 ? -22.328 4.281 -21.5 1 98.38 679 PRO A CA 1
ATOM 5177 C C . PRO A 1 679 ? -23.266 4.938 -20.484 1 98.38 679 PRO A C 1
ATOM 5179 O O . PRO A 1 679 ? -24.328 5.426 -20.859 1 98.38 679 PRO A O 1
ATOM 5182 N N . PHE A 1 680 ? -22.828 4.965 -19.266 1 98.56 680 PHE A N 1
ATOM 5183 C CA . PHE A 1 680 ? -23.688 5.504 -18.219 1 98.56 680 PHE A CA 1
ATOM 5184 C C . PHE A 1 680 ? -23.25 6.918 -17.844 1 98.56 680 PHE A C 1
ATOM 5186 O O . PHE A 1 680 ? -23.766 7.492 -16.875 1 98.56 680 PHE A O 1
ATOM 5193 N N . GLY A 1 681 ? -22.266 7.434 -18.562 1 98 681 GLY A N 1
ATOM 5194 C CA . GLY A 1 681 ? -21.812 8.797 -18.328 1 98 681 GLY A CA 1
ATOM 5195 C C . GLY A 1 681 ? -20.969 8.93 -17.078 1 98 681 GLY A C 1
ATOM 5196 O O . GLY A 1 681 ? -21.016 9.945 -16.391 1 98 681 GLY A O 1
ATOM 5197 N N . VAL A 1 682 ? -20.203 7.945 -16.734 1 98.75 682 VAL A N 1
ATOM 5198 C CA . VAL A 1 682 ? -19.359 7.961 -15.555 1 98.75 682 VAL A CA 1
ATOM 5199 C C . VAL A 1 682 ? -18.328 9.078 -15.664 1 98.75 682 VAL A C 1
ATOM 5201 O O . VAL A 1 682 ? -17.812 9.344 -16.75 1 98.75 682 VAL A O 1
ATOM 5204 N N . ILE A 1 683 ? -18.031 9.734 -14.594 1 98.88 683 ILE A N 1
ATOM 5205 C CA . ILE A 1 683 ? -16.953 10.703 -14.539 1 98.88 683 ILE A CA 1
ATOM 5206 C C . ILE A 1 683 ? -16.078 10.43 -13.312 1 98.88 683 ILE A C 1
ATOM 5208 O O . ILE A 1 683 ? -16.484 9.703 -12.406 1 98.88 683 ILE A O 1
ATOM 5212 N N . ALA A 1 684 ? -14.836 10.938 -13.312 1 98.88 684 ALA A N 1
ATOM 5213 C CA . ALA A 1 684 ? -14.039 11.078 -12.102 1 98.88 684 ALA A CA 1
ATOM 5214 C C . ALA A 1 684 ? -14.375 12.383 -11.375 1 98.88 684 ALA A C 1
ATOM 5216 O O . ALA A 1 684 ? -14.477 13.438 -12 1 98.88 684 ALA A O 1
ATOM 5217 N N . ALA A 1 685 ? -14.641 12.297 -10.125 1 98.88 685 ALA A N 1
ATOM 5218 C CA . ALA A 1 685 ? -15 13.477 -9.344 1 98.88 685 ALA A CA 1
ATOM 5219 C C . ALA A 1 685 ? -14 13.711 -8.211 1 98.88 685 ALA A C 1
ATOM 5221 O O . ALA A 1 685 ? -13.305 12.781 -7.789 1 98.88 685 ALA A O 1
ATOM 5222 N N . GLY A 1 686 ? -13.922 14.984 -7.828 1 98.62 686 GLY A N 1
ATOM 5223 C CA . GLY A 1 686 ? -12.891 15.352 -6.871 1 98.62 686 GLY A CA 1
ATOM 5224 C C . GLY A 1 686 ? -13.445 15.695 -5.5 1 98.62 686 GLY A C 1
ATOM 5225 O O . GLY A 1 686 ? -14.641 15.547 -5.254 1 98.62 686 GLY A O 1
ATOM 5226 N N . ARG A 1 687 ? -12.57 16.156 -4.59 1 97.81 687 ARG A N 1
ATOM 5227 C CA . ARG A 1 687 ? -12.852 16.391 -3.18 1 97.81 687 ARG A CA 1
ATOM 5228 C C . ARG A 1 687 ? -13.766 17.609 -3.002 1 97.81 687 ARG A C 1
ATOM 5230 O O . ARG A 1 687 ? -14.484 17.703 -2.008 1 97.81 687 ARG A O 1
ATOM 5237 N N . ALA A 1 688 ? -13.766 18.547 -3.957 1 97.88 688 ALA A N 1
ATOM 5238 C CA . ALA A 1 688 ? -14.641 19.719 -3.842 1 97.88 688 ALA A CA 1
ATOM 5239 C C . ALA A 1 688 ? -16.109 19.297 -3.852 1 97.88 688 ALA A C 1
ATOM 5241 O O . ALA A 1 688 ? -16.875 19.703 -2.979 1 97.88 688 ALA A O 1
ATOM 5242 N N . ALA A 1 689 ? -16.438 18.516 -4.844 1 98.62 689 ALA A N 1
ATOM 5243 C CA . ALA A 1 689 ? -17.797 17.984 -4.891 1 98.62 689 ALA A CA 1
ATOM 5244 C C . ALA A 1 689 ? -18.078 17.094 -3.686 1 98.62 689 ALA A C 1
ATOM 5246 O O . ALA A 1 689 ? -19.156 17.172 -3.084 1 98.62 689 ALA A O 1
ATOM 5247 N N . PHE A 1 690 ? -17.172 16.328 -3.326 1 98.25 690 PHE A N 1
ATOM 5248 C CA . PHE A 1 690 ? -17.281 15.406 -2.211 1 98.25 690 PHE A CA 1
ATOM 5249 C C . PHE A 1 690 ? -17.672 16.141 -0.932 1 98.25 690 PHE A C 1
ATOM 5251 O O . PHE A 1 690 ? -18.594 15.727 -0.232 1 98.25 690 PHE A O 1
ATOM 5258 N N . SER A 1 691 ? -16.984 17.172 -0.616 1 96.81 691 SER A N 1
ATOM 5259 C CA . SER A 1 691 ? -17.219 17.938 0.602 1 96.81 691 SER A CA 1
ATOM 5260 C C . SER A 1 691 ? -18.625 18.547 0.597 1 96.81 691 SER A C 1
ATOM 5262 O O . SER A 1 691 ? -19.297 18.578 1.627 1 96.81 691 SER A O 1
ATOM 5264 N N . SER A 1 692 ? -18.984 19.047 -0.534 1 97.75 692 SER A N 1
ATOM 5265 C CA . SER A 1 692 ? -20.328 19.609 -0.676 1 97.75 692 SER A CA 1
ATOM 5266 C C . SER A 1 692 ? -21.406 18.562 -0.403 1 97.75 692 SER A C 1
ATOM 5268 O O . SER A 1 692 ? -22.281 18.781 0.426 1 97.75 692 SER A O 1
ATOM 5270 N N . LEU A 1 693 ? -21.25 17.469 -1.056 1 98.31 693 LEU A N 1
ATOM 5271 C CA . LEU A 1 693 ? -22.266 16.422 -0.979 1 98.31 693 LEU A CA 1
ATOM 5272 C C . LEU A 1 693 ? -22.312 15.82 0.422 1 98.31 693 LEU A C 1
ATOM 5274 O O . LEU A 1 693 ? -23.391 15.484 0.913 1 98.31 693 LEU A O 1
ATOM 5278 N N . ARG A 1 694 ? -21.203 15.703 1.068 1 97.25 694 ARG A N 1
ATOM 5279 C CA . ARG A 1 694 ? -21.125 15.219 2.443 1 97.25 694 ARG A CA 1
ATOM 5280 C C . ARG A 1 694 ? -21.922 16.125 3.385 1 97.25 694 ARG A C 1
ATOM 5282 O O . ARG A 1 694 ? -22.672 15.648 4.23 1 97.25 694 ARG A O 1
ATOM 5289 N N . LEU A 1 695 ? -21.766 17.406 3.197 1 97.44 695 LEU A N 1
ATOM 5290 C CA . LEU A 1 695 ? -22.406 18.359 4.082 1 97.44 695 LEU A CA 1
ATOM 5291 C C . LEU A 1 695 ? -23.922 18.375 3.844 1 97.44 695 LEU A C 1
ATOM 5293 O O . LEU A 1 695 ? -24.703 18.531 4.789 1 97.44 695 LEU A O 1
ATOM 5297 N N . GLU A 1 696 ? -24.328 18.234 2.566 1 97.81 696 GLU A N 1
ATOM 5298 C CA . GLU A 1 696 ? -25.766 18.125 2.262 1 97.81 696 GLU A CA 1
ATOM 5299 C C . GLU A 1 696 ? -26.406 16.953 3.012 1 97.81 696 GLU A C 1
ATOM 5301 O O . GLU A 1 696 ? -27.547 17.047 3.432 1 97.81 696 GLU A O 1
ATOM 5306 N N . LYS A 1 697 ? -25.609 15.961 3.203 1 97 697 LYS A N 1
ATOM 5307 C CA . LYS A 1 697 ? -26.125 14.742 3.832 1 97 697 LYS A CA 1
ATOM 5308 C C . LYS A 1 697 ? -25.922 14.781 5.344 1 97 697 LYS A C 1
ATOM 5310 O O . LYS A 1 697 ? -26.281 13.836 6.047 1 97 697 LYS A O 1
ATOM 5315 N N . GLY A 1 698 ? -25.281 15.844 5.84 1 96.5 698 GLY A N 1
ATOM 5316 C CA . GLY A 1 698 ? -25.125 16.031 7.273 1 96.5 698 GLY A CA 1
ATOM 5317 C C . GLY A 1 698 ? -24.047 15.164 7.875 1 96.5 698 GLY A C 1
ATOM 5318 O O . GLY A 1 698 ? -24.047 14.898 9.078 1 96.5 698 GLY A O 1
ATOM 5319 N N . TYR A 1 699 ? -23.125 14.609 7.082 1 96.19 699 TYR A N 1
ATOM 5320 C CA . TYR A 1 699 ? -22.047 13.781 7.602 1 96.19 699 TYR A CA 1
ATOM 5321 C C . TYR A 1 699 ? -20.969 14.641 8.25 1 96.19 699 TYR A C 1
ATOM 5323 O O . TYR A 1 699 ? -20.562 15.672 7.703 1 96.19 699 TYR A O 1
ATOM 5331 N N . ARG A 1 700 ? -20.547 14.188 9.445 1 96.19 700 ARG A N 1
ATOM 5332 C CA . ARG A 1 700 ? -19.562 14.898 10.234 1 96.19 700 ARG A CA 1
ATOM 5333 C C . ARG A 1 700 ? -18.141 14.484 9.844 1 96.19 700 ARG A C 1
ATOM 5335 O O . ARG A 1 700 ? -17.953 13.445 9.211 1 96.19 700 ARG A O 1
ATOM 5342 N N . SER A 1 701 ? -17.203 15.32 10.133 1 94.94 701 SER A N 1
ATOM 5343 C CA . SER A 1 701 ? -15.781 15.062 9.984 1 94.94 701 SER A CA 1
ATOM 5344 C C . SER A 1 701 ? -15.047 15.234 11.305 1 94.94 701 SER A C 1
ATOM 5346 O O . SER A 1 701 ? -15.102 16.312 11.914 1 94.94 701 SER A O 1
ATOM 5348 N N . TRP A 1 702 ? -14.359 14.219 11.742 1 95.19 702 TRP A N 1
ATOM 5349 C CA . TRP A 1 702 ? -13.578 14.32 12.977 1 95.19 702 TRP A CA 1
ATOM 5350 C C . TRP A 1 702 ? -12.43 15.305 12.812 1 95.19 702 TRP A C 1
ATOM 5352 O O . TRP A 1 702 ? -11.789 15.352 11.758 1 95.19 702 TRP A O 1
ATOM 5362 N N . GLY A 1 703 ? -12.062 16.031 13.883 1 94.38 703 GLY A N 1
ATOM 5363 C CA . GLY A 1 703 ? -11 17.031 13.844 1 94.38 703 GLY A CA 1
ATOM 5364 C C . GLY A 1 703 ? -11.492 18.406 13.469 1 94.38 703 GLY A C 1
ATOM 5365 O O . GLY A 1 703 ? -10.867 19.422 13.805 1 94.38 703 GLY A O 1
ATOM 5366 N N . THR A 1 704 ? -12.711 18.359 12.758 1 94.88 704 THR A N 1
ATOM 5367 C CA . THR A 1 704 ? -13.297 19.609 12.312 1 94.88 704 THR A CA 1
ATOM 5368 C C . THR A 1 704 ? -14.656 19.844 12.969 1 94.88 704 THR A C 1
ATOM 5370 O O . THR A 1 704 ? -14.875 20.875 13.609 1 94.88 704 THR A O 1
ATOM 5373 N N . ASP A 1 705 ? -15.5 18.859 12.891 1 97.62 705 ASP A N 1
ATOM 5374 C CA . ASP A 1 705 ? -16.859 18.969 13.43 1 97.62 705 ASP A CA 1
ATOM 5375 C C . ASP A 1 705 ? -16.922 18.438 14.852 1 97.62 705 ASP A C 1
ATOM 5377 O O . ASP A 1 705 ? -17.844 18.781 15.602 1 97.62 705 ASP A O 1
ATOM 5381 N N . MET A 1 706 ? -16.062 17.594 15.188 1 97.62 706 MET A N 1
ATOM 5382 C CA . MET A 1 706 ? -16.062 17.016 16.531 1 97.62 706 MET A CA 1
ATOM 5383 C C . MET A 1 706 ? -14.648 16.656 16.969 1 97.62 706 MET A C 1
ATOM 5385 O O . MET A 1 706 ? -13.828 16.25 16.141 1 97.62 706 MET A O 1
ATOM 5389 N N . THR A 1 707 ? -14.336 16.828 18.156 1 97.38 707 THR A N 1
ATOM 5390 C CA . THR A 1 707 ? -13.086 16.484 18.828 1 97.38 707 THR A CA 1
ATOM 5391 C C . THR A 1 707 ? -13.352 15.93 20.219 1 97.38 707 THR A C 1
ATOM 5393 O O . THR A 1 707 ? -14.5 15.648 20.578 1 97.38 707 THR A O 1
ATOM 5396 N N . THR A 1 708 ? -12.352 15.742 21.047 1 97.25 708 THR A N 1
ATOM 5397 C CA . THR A 1 708 ? -12.492 15.242 22.406 1 97.25 708 THR A CA 1
ATOM 5398 C C . THR A 1 708 ? -13.227 16.25 23.281 1 97.25 708 THR A C 1
ATOM 5400 O O . THR A 1 708 ? -13.656 15.922 24.391 1 97.25 708 THR A O 1
ATOM 5403 N N . GLU A 1 709 ? -13.406 17.453 22.766 1 97.12 709 GLU A N 1
ATOM 5404 C CA . GLU A 1 709 ? -14.133 18.484 23.531 1 97.12 709 GLU A CA 1
ATOM 5405 C C . GLU A 1 709 ? -15.641 18.297 23.391 1 97.12 709 GLU A C 1
ATOM 5407 O O . GLU A 1 709 ? -16.406 18.953 24.094 1 97.12 709 GLU A O 1
ATOM 5412 N N . HIS A 1 710 ? -16.047 17.422 22.516 1 97.56 710 HIS A N 1
ATOM 5413 C CA . HIS A 1 710 ? -17.453 17.188 22.234 1 97.56 710 HIS A CA 1
ATOM 5414 C C . HIS A 1 710 ? -17.859 15.758 22.578 1 97.56 710 HIS A C 1
ATOM 5416 O O . HIS A 1 710 ? -17.047 14.828 22.438 1 97.56 710 HIS A O 1
ATOM 5422 N N . ASP A 1 711 ? -19.031 15.578 23.078 1 97.38 711 ASP A N 1
ATOM 5423 C CA . ASP A 1 711 ? -19.531 14.211 23.25 1 97.38 711 ASP A CA 1
ATOM 5424 C C . ASP A 1 711 ? -20.453 13.82 22.109 1 97.38 711 ASP A C 1
ATOM 5426 O O . ASP A 1 711 ? -20.812 14.656 21.266 1 97.38 711 ASP A O 1
ATOM 5430 N N . PRO A 1 712 ? -20.797 12.602 21.984 1 98.25 712 PRO A N 1
ATOM 5431 C CA . PRO A 1 712 ? -21.578 12.117 20.844 1 98.25 712 PRO A CA 1
ATOM 5432 C C . PRO A 1 712 ? -22.938 12.797 20.734 1 98.25 712 PRO A C 1
ATOM 5434 O O . PRO A 1 712 ? -23.422 13.039 19.625 1 98.25 712 PRO A O 1
ATOM 5437 N N . PHE A 1 713 ? -23.578 13.117 21.781 1 98 713 PHE A N 1
ATOM 5438 C CA . PHE A 1 713 ? -24.922 13.711 21.781 1 98 713 PHE A CA 1
ATOM 5439 C C . PHE A 1 713 ? -24.859 15.164 21.312 1 98 713 PHE A C 1
ATOM 5441 O O . PHE A 1 713 ? -25.703 15.602 20.531 1 98 713 PHE A O 1
ATOM 5448 N N . GLU A 1 714 ? -23.859 15.906 21.719 1 98 714 GLU A N 1
ATOM 5449 C CA . GLU A 1 714 ? -23.625 17.25 21.219 1 98 714 GLU A CA 1
ATOM 5450 C C . GLU A 1 714 ? -23.391 17.266 19.719 1 98 714 GLU A C 1
ATOM 5452 O O . GLU A 1 714 ? -23.828 18.172 19.016 1 98 714 GLU A O 1
ATOM 5457 N N . ALA A 1 715 ? -22.688 16.25 19.234 1 97.94 715 ALA A N 1
ATOM 5458 C CA . ALA A 1 715 ? -22.281 16.172 17.828 1 97.94 715 ALA A CA 1
ATOM 5459 C C . ALA A 1 715 ? -23.375 15.586 16.969 1 97.94 715 ALA A C 1
ATOM 5461 O O . ALA A 1 715 ? -23.219 15.484 15.742 1 97.94 715 ALA A O 1
ATOM 5462 N N . GLY A 1 716 ? -24.484 15.203 17.547 1 96.5 716 GLY A N 1
ATOM 5463 C CA . GLY A 1 716 ? -25.578 14.586 16.797 1 96.5 716 GLY A CA 1
ATOM 5464 C C . GLY A 1 716 ? -25.281 13.148 16.406 1 96.5 716 GLY A C 1
ATOM 5465 O O . GLY A 1 716 ? -25.781 12.664 15.383 1 96.5 716 GLY A O 1
ATOM 5466 N N . LEU A 1 717 ? -24.453 12.438 17.172 1 97.56 717 LEU A N 1
ATOM 5467 C CA . LEU A 1 717 ? -24.031 11.086 16.828 1 97.56 717 LEU A CA 1
ATOM 5468 C C . LEU A 1 717 ? -24.516 10.086 17.891 1 97.56 717 LEU A C 1
ATOM 5470 O O . LEU A 1 717 ? -23.922 9.016 18.047 1 97.56 717 LEU A O 1
ATOM 5474 N N . GLY A 1 718 ? -25.516 10.445 18.625 1 96.88 718 GLY A N 1
ATOM 5475 C CA . GLY A 1 718 ? -26.062 9.555 19.641 1 96.88 718 GLY A CA 1
ATOM 5476 C C . GLY A 1 718 ? -26.406 8.18 19.109 1 96.88 718 GLY A C 1
ATOM 5477 O O . GLY A 1 718 ? -26.328 7.188 19.828 1 96.88 718 GLY A O 1
ATOM 5478 N N . PHE A 1 719 ? -26.797 8.102 17.844 1 95.69 719 PHE A N 1
ATOM 5479 C CA . PHE A 1 719 ? -27.219 6.848 17.234 1 95.69 719 PHE A CA 1
ATOM 5480 C C . PHE A 1 719 ? -26.062 5.855 17.203 1 95.69 719 PHE A C 1
ATOM 5482 O O . PHE A 1 719 ? -26.281 4.648 17.094 1 95.69 719 PHE A O 1
ATOM 5489 N N . ALA A 1 720 ? -24.781 6.32 17.297 1 97.38 720 ALA A N 1
ATOM 5490 C CA . ALA A 1 720 ? -23.594 5.477 17.188 1 97.38 720 ALA A CA 1
ATOM 5491 C C . ALA A 1 720 ? -23.141 4.98 18.562 1 97.38 720 ALA A C 1
ATOM 5493 O O . ALA A 1 720 ? -22.094 4.359 18.703 1 97.38 720 ALA A O 1
ATOM 5494 N N . VAL A 1 721 ? -23.891 5.234 19.578 1 98 721 VAL A N 1
ATOM 5495 C CA . VAL A 1 721 ? -23.547 4.832 20.938 1 98 721 VAL A CA 1
ATOM 5496 C C . VAL A 1 721 ? -24.516 3.748 21.406 1 98 721 VAL A C 1
ATOM 5498 O O . VAL A 1 721 ? -25.719 3.975 21.484 1 98 721 VAL A O 1
ATOM 5501 N N . LYS A 1 722 ? -23.984 2.57 21.719 1 97.31 722 LYS A N 1
ATOM 5502 C CA . LYS A 1 722 ? -24.781 1.479 22.266 1 97.31 722 LYS A CA 1
ATOM 5503 C C . LYS A 1 722 ? -24.578 1.341 23.766 1 97.31 722 LYS A C 1
ATOM 5505 O O . LYS A 1 722 ? -23.781 0.515 24.219 1 97.31 722 LYS A O 1
ATOM 5510 N N . MET A 1 723 ? -25.438 1.927 24.469 1 96 723 MET A N 1
ATOM 5511 C CA . MET A 1 723 ? -25.312 1.979 25.922 1 96 723 MET A CA 1
ATOM 5512 C C . MET A 1 723 ? -25.594 0.618 26.547 1 96 723 MET A C 1
ATOM 5514 O O . MET A 1 723 ? -25.25 0.371 27.703 1 96 723 MET A O 1
ATOM 5518 N N . ALA A 1 724 ? -26.188 -0.292 25.875 1 94.81 724 ALA A N 1
ATOM 5519 C CA . ALA A 1 724 ? -26.516 -1.625 26.375 1 94.81 724 ALA A CA 1
ATOM 5520 C C . ALA A 1 724 ? -25.266 -2.504 26.453 1 94.81 724 ALA A C 1
ATOM 5522 O O . ALA A 1 724 ? -25.266 -3.533 27.125 1 94.81 724 ALA A O 1
ATOM 5523 N N . LYS A 1 725 ? -24.25 -2.102 25.703 1 95.38 725 LYS A N 1
ATOM 5524 C CA . LYS A 1 725 ? -22.984 -2.824 25.781 1 95.38 725 LYS A CA 1
ATOM 5525 C C . LYS A 1 725 ? -22.484 -2.891 27.234 1 95.38 725 LYS A C 1
ATOM 5527 O O . LYS A 1 725 ? -22.703 -1.958 28 1 95.38 725 LYS A O 1
ATOM 5532 N N . GLU A 1 726 ? -21.844 -3.98 27.516 1 94.62 726 GLU A N 1
ATOM 5533 C CA . GLU A 1 726 ? -21.328 -4.164 28.859 1 94.62 726 GLU A CA 1
ATOM 5534 C C . GLU A 1 726 ? -20.312 -3.08 29.219 1 94.62 726 GLU A C 1
ATOM 5536 O O . GLU A 1 726 ? -20.359 -2.535 30.328 1 94.62 726 GLU A O 1
ATOM 5541 N N . SER A 1 727 ? -19.406 -2.881 28.375 1 95.75 727 SER A N 1
ATOM 5542 C CA . SER A 1 727 ? -18.375 -1.886 28.672 1 95.75 727 SER A CA 1
ATOM 5543 C C . SER A 1 727 ? -17.75 -1.349 27.391 1 95.75 727 SER A C 1
ATOM 5545 O O . SER A 1 727 ? -17.703 -2.047 26.375 1 95.75 727 SER A O 1
ATOM 5547 N N . PHE A 1 728 ? -17.375 -0.166 27.422 1 97.94 728 PHE A N 1
ATOM 5548 C CA . PHE A 1 728 ? -16.5 0.481 26.453 1 97.94 728 PHE A CA 1
ATOM 5549 C C . PHE A 1 728 ? -15.898 1.756 27.047 1 97.94 728 PHE A C 1
ATOM 5551 O O . PHE A 1 728 ? -16.438 2.314 28 1 97.94 728 PHE A O 1
ATOM 5558 N N . ILE A 1 729 ? -14.836 2.184 26.562 1 97.88 729 ILE A N 1
ATOM 5559 C CA . ILE A 1 729 ? -14.164 3.379 27.062 1 97.88 729 ILE A CA 1
ATOM 5560 C C . ILE A 1 729 ? -15.086 4.586 26.906 1 97.88 729 ILE A C 1
ATOM 5562 O O . ILE A 1 729 ? -15.578 4.863 25.812 1 97.88 729 ILE A O 1
ATOM 5566 N N . GLY A 1 730 ? -15.336 5.301 27.969 1 97.69 730 GLY A N 1
ATOM 5567 C CA . GLY A 1 730 ? -16.156 6.496 27.969 1 97.69 730 GLY A CA 1
ATOM 5568 C C . GLY A 1 730 ? -17.594 6.234 28.375 1 97.69 730 GLY A C 1
ATOM 5569 O O . GLY A 1 730 ? -18.391 7.168 28.547 1 97.69 730 GLY A O 1
ATOM 5570 N N . LYS A 1 731 ? -18 4.969 28.578 1 98.06 731 LYS A N 1
ATOM 5571 C CA . LYS A 1 731 ? -19.375 4.617 28.875 1 98.06 731 LYS A CA 1
ATOM 5572 C C . LYS A 1 731 ? -19.859 5.289 30.156 1 98.06 731 LYS A C 1
ATOM 5574 O O . LYS A 1 731 ? -20.938 5.887 30.188 1 98.06 731 LYS A O 1
ATOM 5579 N N . GLY A 1 732 ? -19.078 5.137 31.188 1 97.5 732 GLY A N 1
ATOM 5580 C CA . GLY A 1 732 ? -19.453 5.73 32.469 1 97.5 732 GLY A CA 1
ATOM 5581 C C . GLY A 1 732 ? -19.719 7.219 32.375 1 97.5 732 GLY A C 1
ATOM 5582 O O . GLY A 1 732 ? -20.656 7.727 33 1 97.5 732 GLY A O 1
ATOM 5583 N N . ALA A 1 733 ? -18.969 7.898 31.609 1 97.38 733 ALA A N 1
ATOM 5584 C CA . ALA A 1 733 ? -19.094 9.344 31.469 1 97.38 733 ALA A CA 1
ATOM 5585 C C . ALA A 1 733 ? -20.359 9.719 30.719 1 97.38 733 ALA A C 1
ATOM 5587 O O . ALA A 1 733 ? -20.891 10.828 30.875 1 97.38 733 ALA A O 1
ATOM 5588 N N . LEU A 1 734 ? -20.859 8.883 29.812 1 97.81 734 LEU A N 1
ATOM 5589 C CA . LEU A 1 734 ? -22 9.188 28.969 1 97.81 734 LEU A CA 1
ATOM 5590 C C . LEU A 1 734 ? -23.312 8.906 29.703 1 97.81 734 LEU A C 1
ATOM 5592 O O . LEU A 1 734 ? -24.391 9.32 29.25 1 97.81 734 LEU A O 1
ATOM 5596 N N . GLU A 1 735 ? -23.281 8.195 30.797 1 96.62 735 GLU A N 1
ATOM 5597 C CA . GLU A 1 735 ? -24.5 7.848 31.531 1 96.62 735 GLU A CA 1
ATOM 5598 C C . GLU A 1 735 ? -25.281 9.102 31.906 1 96.62 735 GLU A C 1
ATOM 5600 O O . GLU A 1 735 ? -24.719 10.047 32.469 1 96.62 735 GLU A O 1
ATOM 5605 N N . GLY A 1 736 ? -26.5 9.07 31.562 1 94.31 736 GLY A N 1
ATOM 5606 C CA . GLY A 1 736 ? -27.391 10.164 31.922 1 94.31 736 GLY A CA 1
ATOM 5607 C C . GLY A 1 736 ? -27.391 11.289 30.906 1 94.31 736 GLY A C 1
ATOM 5608 O O . GLY A 1 736 ? -28.234 12.188 30.969 1 94.31 736 GLY A O 1
ATOM 5609 N N . ARG A 1 737 ? -26.5 11.297 29.984 1 95.56 737 ARG A N 1
ATOM 5610 C CA . ARG A 1 737 ? -26.438 12.344 28.969 1 95.56 737 ARG A CA 1
ATOM 5611 C C . ARG A 1 737 ? -27.391 12.039 27.812 1 95.56 737 ARG A C 1
ATOM 5613 O O . ARG A 1 737 ? -27.594 10.867 27.453 1 95.56 737 ARG A O 1
ATOM 5620 N N . THR A 1 738 ? -28 13.047 27.25 1 94.44 738 THR A N 1
ATOM 5621 C CA . THR A 1 738 ? -28.875 12.93 26.094 1 94.44 738 THR A CA 1
ATOM 5622 C C . THR A 1 738 ? -28.688 14.117 25.156 1 94.44 738 THR A C 1
ATOM 5624 O O . THR A 1 738 ? -28.094 15.125 25.531 1 94.44 738 THR A O 1
ATOM 5627 N N . GLU A 1 739 ? -29.156 13.953 24 1 92.38 739 GLU A N 1
ATOM 5628 C CA . GLU A 1 739 ? -29.094 15.039 23.031 1 92.38 739 GLU A CA 1
ATOM 5629 C C . GLU A 1 739 ? -29.891 16.25 23.5 1 92.38 739 GLU A C 1
ATOM 5631 O O . GLU A 1 739 ? -29.438 17.391 23.375 1 92.38 739 GLU A O 1
ATOM 5636 N N . GLU A 1 740 ? -31.031 16.047 24.094 1 91.06 740 GLU A N 1
ATOM 5637 C CA . GLU A 1 740 ? -31.938 17.094 24.516 1 91.06 740 GLU A CA 1
ATOM 5638 C C . GLU A 1 740 ? -31.359 17.906 25.672 1 91.06 740 GLU A C 1
ATOM 5640 O O . GLU A 1 740 ? -31.562 19.109 25.75 1 91.06 740 GLU A O 1
ATOM 5645 N N . ALA A 1 741 ? -30.656 17.219 26.406 1 93 741 ALA A N 1
ATOM 5646 C CA . ALA A 1 741 ? -30.141 17.875 27.609 1 93 741 ALA A CA 1
ATOM 5647 C C . ALA A 1 741 ? -28.766 18.484 27.359 1 93 741 ALA A C 1
ATOM 5649 O O . ALA A 1 741 ? -28.188 19.109 28.25 1 93 741 ALA A O 1
ATOM 5650 N N . SER A 1 742 ? -28.297 18.391 26.188 1 95.38 742 SER A N 1
ATOM 5651 C CA . SER A 1 742 ? -26.969 18.906 25.875 1 95.38 742 SER A CA 1
ATOM 5652 C C . SER A 1 742 ? -26.922 20.422 25.953 1 95.38 742 SER A C 1
ATOM 5654 O O . SER A 1 742 ? -27.859 21.094 25.516 1 95.38 742 SER A O 1
ATOM 5656 N N . ALA A 1 743 ? -25.875 20.953 26.516 1 94.31 743 ALA A N 1
ATOM 5657 C CA . ALA A 1 743 ? -25.719 22.391 26.656 1 94.31 743 ALA A CA 1
ATOM 5658 C C . ALA A 1 743 ? -25.484 23.047 25.297 1 94.31 743 ALA A C 1
ATOM 5660 O O . ALA A 1 743 ? -25.797 24.234 25.109 1 94.31 743 ALA A O 1
ATOM 5661 N N . ARG A 1 744 ? -24.891 22.406 24.406 1 96.94 744 ARG A N 1
ATOM 5662 C CA . ARG A 1 744 ? -24.656 22.844 23.031 1 96.94 744 ARG A CA 1
ATOM 5663 C C . ARG A 1 744 ? -24.875 21.703 22.047 1 96.94 744 ARG A C 1
ATOM 5665 O O . ARG A 1 744 ? -24.781 20.531 22.422 1 96.94 744 ARG A O 1
ATOM 5672 N N . ARG A 1 745 ? -25.094 22.031 20.828 1 97.5 745 ARG A N 1
ATOM 5673 C CA . ARG A 1 745 ? -25.297 21.047 19.766 1 97.5 745 ARG A CA 1
ATOM 5674 C C . ARG A 1 745 ? -24.734 21.531 18.438 1 97.5 745 ARG A C 1
ATOM 5676 O O . ARG A 1 745 ? -24.812 22.719 18.125 1 97.5 745 ARG A O 1
ATOM 5683 N N . LEU A 1 746 ? -24.156 20.594 17.719 1 98.19 746 LEU A N 1
ATOM 5684 C CA . LEU A 1 746 ? -23.781 20.906 16.344 1 98.19 746 LEU A CA 1
ATOM 5685 C C . LEU A 1 746 ? -25.016 21.078 15.461 1 98.19 746 LEU A C 1
ATOM 5687 O O . LEU A 1 746 ? -25.812 20.156 15.32 1 98.19 746 LEU A O 1
ATOM 5691 N N . ARG A 1 747 ? -25.188 22.281 14.898 1 97.94 747 ARG A N 1
ATOM 5692 C CA . ARG A 1 747 ? -26.375 22.609 14.109 1 97.94 747 ARG A CA 1
ATOM 5693 C C . ARG A 1 747 ? -26 22.906 12.664 1 97.94 747 ARG A C 1
ATOM 5695 O O . ARG A 1 747 ? -24.922 23.469 12.398 1 97.94 747 ARG A O 1
ATOM 5702 N N . CYS A 1 748 ? -26.859 22.516 11.758 1 98.38 748 CYS A N 1
ATOM 5703 C CA . CYS A 1 748 ? -26.75 22.891 10.352 1 98.38 748 CYS A CA 1
ATOM 5704 C C . CYS A 1 748 ? -27.312 24.281 10.109 1 98.38 748 CYS A C 1
ATOM 5706 O O . CYS A 1 748 ? -28.375 24.641 10.633 1 98.38 748 CYS A O 1
ATOM 5708 N N . LEU A 1 749 ? -26.609 25.062 9.375 1 98.69 749 LEU A N 1
ATOM 5709 C CA . LEU A 1 749 ? -27.031 26.406 8.992 1 98.69 749 LEU A CA 1
ATOM 5710 C C . LEU A 1 749 ? -27.141 26.516 7.473 1 98.69 749 LEU A C 1
ATOM 5712 O O . LEU A 1 749 ? -26.312 25.984 6.742 1 98.69 749 LEU A O 1
ATOM 5716 N N . THR A 1 750 ? -28.109 27.219 7 1 98.5 750 THR A N 1
ATOM 5717 C CA . THR A 1 750 ? -28.172 27.688 5.621 1 98.5 750 THR A CA 1
ATOM 5718 C C . THR A 1 750 ? -28.062 29.203 5.559 1 98.5 750 THR A C 1
ATOM 5720 O O . THR A 1 750 ? -28.703 29.906 6.344 1 98.5 750 THR A O 1
ATOM 5723 N N . ILE A 1 751 ? -27.234 29.672 4.766 1 98.31 751 ILE A N 1
ATOM 5724 C CA . ILE A 1 751 ? -27.016 31.109 4.652 1 98.31 751 ILE A CA 1
ATOM 5725 C C . ILE A 1 751 ? -28.172 31.766 3.898 1 98.31 751 ILE A C 1
ATOM 5727 O O . ILE A 1 751 ? -28.5 31.344 2.789 1 98.31 751 ILE A O 1
ATOM 5731 N N . ASP A 1 752 ? -28.734 32.844 4.379 1 97.94 752 ASP A N 1
ATOM 5732 C CA . ASP A 1 752 ? -30.016 33.375 3.936 1 97.94 752 ASP A CA 1
ATOM 5733 C C . ASP A 1 752 ? -29.891 34.062 2.592 1 97.94 752 ASP A C 1
ATOM 5735 O O . ASP A 1 752 ? -30.812 34.031 1.772 1 97.94 752 ASP A O 1
ATOM 5739 N N . ASP A 1 753 ? -28.766 34.75 2.342 1 96.69 753 ASP A N 1
ATOM 5740 C CA . ASP A 1 753 ? -28.641 35.5 1.104 1 96.69 753 ASP A CA 1
ATOM 5741 C C . ASP A 1 753 ? -28.406 34.594 -0.091 1 96.69 753 ASP A C 1
ATOM 5743 O O . ASP A 1 753 ? -28.406 35.031 -1.238 1 96.69 753 ASP A O 1
ATOM 5747 N N . GLY A 1 754 ? -28.078 33.375 0.169 1 95.5 754 GLY A N 1
ATOM 5748 C CA . GLY A 1 754 ? -27.984 32.344 -0.861 1 95.5 754 GLY A CA 1
ATOM 5749 C C . GLY A 1 754 ? -26.688 32.406 -1.645 1 95.5 754 GLY A C 1
ATOM 5750 O O . GLY A 1 754 ? -26.469 31.609 -2.557 1 95.5 754 GLY A O 1
ATOM 5751 N N . ARG A 1 755 ? -25.734 33.188 -1.297 1 93.94 755 ARG A N 1
ATOM 5752 C CA . ARG A 1 755 ? -24.594 33.375 -2.174 1 93.94 755 ARG A CA 1
ATOM 5753 C C . ARG A 1 755 ? -23.297 33.438 -1.371 1 93.94 755 ARG A C 1
ATOM 5755 O O . ARG A 1 755 ? -22.234 33.062 -1.871 1 93.94 755 ARG A O 1
ATOM 5762 N N . SER A 1 756 ? -23.359 33.969 -0.125 1 96.25 756 SER A N 1
ATOM 5763 C CA . SER A 1 756 ? -22.141 34.094 0.668 1 96.25 756 SER A CA 1
ATOM 5764 C C . SER A 1 756 ? -21.609 32.75 1.103 1 96.25 756 SER A C 1
ATOM 5766 O O . SER A 1 756 ? -22.344 31.922 1.632 1 96.25 756 SER A O 1
ATOM 5768 N N . ILE A 1 757 ? -20.391 32.531 0.81 1 95.5 757 ILE A N 1
ATOM 5769 C CA . ILE A 1 757 ? -19.734 31.297 1.198 1 95.5 757 ILE A CA 1
ATOM 5770 C C . ILE A 1 757 ? -18.672 31.594 2.258 1 95.5 757 ILE A C 1
ATOM 5772 O O . ILE A 1 757 ? -17.75 32.375 2.025 1 95.5 757 ILE A O 1
ATOM 5776 N N . VAL A 1 758 ? -18.844 30.984 3.406 1 96.75 758 VAL A N 1
ATOM 5777 C CA . VAL A 1 758 ? -17.844 31.047 4.461 1 96.75 758 VAL A CA 1
ATOM 5778 C C . VAL A 1 758 ? -16.938 29.812 4.406 1 96.75 758 VAL A C 1
ATOM 5780 O O . VAL A 1 758 ? -17.219 28.859 3.674 1 96.75 758 VAL A O 1
ATOM 5783 N N . LEU A 1 759 ? -15.781 29.812 5.082 1 95.44 759 LEU A N 1
ATOM 5784 C CA . LEU A 1 759 ? -14.789 28.766 4.852 1 95.44 759 LEU A CA 1
ATOM 5785 C C . LEU A 1 759 ? -14.508 28 6.133 1 95.44 759 LEU A C 1
ATOM 5787 O O . LEU A 1 759 ? -13.844 26.953 6.102 1 95.44 759 LEU A O 1
ATOM 5791 N N . GLY A 1 760 ? -14.938 28.422 7.246 1 95.62 760 GLY A N 1
ATOM 5792 C CA . GLY A 1 760 ? -14.648 27.766 8.508 1 95.62 760 GLY A CA 1
ATOM 5793 C C . GLY A 1 760 ? -13.969 28.672 9.516 1 95.62 760 GLY A C 1
ATOM 5794 O O . GLY A 1 760 ? -13.148 29.516 9.148 1 95.62 760 GLY A O 1
ATOM 5795 N N . LYS A 1 761 ? -14.336 28.5 10.859 1 96.88 761 LYS A N 1
ATOM 5796 C CA . LYS A 1 761 ? -13.75 29.156 12.023 1 96.88 761 LYS A CA 1
ATOM 5797 C C . LYS A 1 761 ? -14.336 30.547 12.219 1 96.88 761 LYS A C 1
ATOM 5799 O O . LYS A 1 761 ? -14.016 31.234 13.195 1 96.88 761 LYS A O 1
ATOM 5804 N N . GLU A 1 762 ? -15.211 30.984 11.344 1 97.94 762 GLU A N 1
ATOM 5805 C CA . GLU A 1 762 ? -15.891 32.281 11.531 1 97.94 762 GLU A CA 1
ATOM 5806 C C . GLU A 1 762 ? -16.781 32.25 12.773 1 97.94 762 GLU A C 1
ATOM 5808 O O . GLU A 1 762 ? -17.469 31.25 13.031 1 97.94 762 GLU A O 1
ATOM 5813 N N . PRO A 1 763 ? -16.766 33.281 13.547 1 98.19 763 PRO A N 1
ATOM 5814 C CA . PRO A 1 763 ? -17.625 33.312 14.727 1 98.19 763 PRO A CA 1
ATOM 5815 C C . PRO A 1 763 ? -19.109 33.375 14.367 1 98.19 763 PRO A C 1
ATOM 5817 O O . PRO A 1 763 ? -19.484 34 13.383 1 98.19 763 PRO A O 1
ATOM 5820 N N . VAL A 1 764 ? -19.875 32.781 15.117 1 98.69 764 VAL A N 1
ATOM 5821 C CA . VAL A 1 764 ? -21.328 32.75 14.977 1 98.69 764 VAL A CA 1
ATOM 5822 C C . VAL A 1 764 ? -21.969 33.5 16.172 1 98.69 764 VAL A C 1
ATOM 5824 O O . VAL A 1 764 ? -21.625 33.219 17.328 1 98.69 764 VAL A O 1
ATOM 5827 N N . PHE A 1 765 ? -22.828 34.375 15.875 1 98.12 765 PHE A N 1
ATOM 5828 C CA . PHE A 1 765 ? -23.469 35.219 16.891 1 98.12 765 PHE A CA 1
ATOM 5829 C C . PHE A 1 765 ? -24.953 34.875 17.016 1 98.12 765 PHE A C 1
ATOM 5831 O O . PHE A 1 765 ? -25.625 34.594 16.031 1 98.12 765 PHE A O 1
ATOM 5838 N N . TYR A 1 766 ? -25.406 34.781 18.188 1 97.62 766 TYR A N 1
ATOM 5839 C CA . TYR A 1 766 ? -26.812 34.688 18.562 1 97.62 766 TYR A CA 1
ATOM 5840 C C . TYR A 1 766 ? -27.188 35.75 19.578 1 97.62 766 TYR A C 1
ATOM 5842 O O . TYR A 1 766 ? -26.562 35.844 20.625 1 97.62 766 TYR A O 1
ATOM 5850 N N . LYS A 1 767 ? -28.141 36.625 19.25 1 94.25 767 LYS A N 1
ATOM 5851 C CA . LYS A 1 767 ? -28.516 37.75 20.094 1 94.25 767 LYS A CA 1
ATOM 5852 C C . LYS A 1 767 ? -27.297 38.625 20.438 1 94.25 767 LYS A C 1
ATOM 5854 O O . LYS A 1 767 ? -27.047 38.906 21.609 1 94.25 767 LYS A O 1
ATOM 5859 N N . GLU A 1 768 ? -26.484 38.75 19.531 1 92.19 768 GLU A N 1
ATOM 5860 C CA . GLU A 1 768 ? -25.359 39.688 19.531 1 92.19 768 GLU A CA 1
ATOM 5861 C C . GLU A 1 768 ? -24.203 39.156 20.391 1 92.19 768 GLU A C 1
ATOM 5863 O O . GLU A 1 768 ? -23.25 39.875 20.656 1 92.19 768 GLU A O 1
ATOM 5868 N N . GLN A 1 769 ? -24.297 38 20.734 1 94.94 769 GLN A N 1
ATOM 5869 C CA . GLN A 1 769 ? -23.219 37.344 21.469 1 94.94 769 GLN A CA 1
ATOM 5870 C C . GLN A 1 769 ? -22.578 36.219 20.656 1 94.94 769 GLN A C 1
ATOM 5872 O O . GLN A 1 769 ? -23.281 35.438 20.016 1 94.94 769 GLN A O 1
ATOM 5877 N N . ALA A 1 770 ? -21.281 36.25 20.672 1 96.44 770 ALA A N 1
ATOM 5878 C CA . ALA A 1 770 ? -20.578 35.125 20.031 1 96.44 770 ALA A CA 1
ATOM 5879 C C . ALA A 1 770 ? -20.828 33.812 20.797 1 96.44 770 ALA A C 1
ATOM 5881 O O . ALA A 1 770 ? -20.484 33.719 21.969 1 96.44 770 ALA A O 1
ATOM 5882 N N . VAL A 1 771 ? -21.359 32.844 20.156 1 96.62 771 VAL A N 1
ATOM 5883 C CA . VAL A 1 771 ? -21.797 31.656 20.875 1 96.62 771 VAL A CA 1
ATOM 5884 C C . VAL A 1 771 ? -21.109 30.422 20.281 1 96.62 771 VAL A C 1
ATOM 5886 O O . VAL A 1 771 ? -21.25 29.312 20.812 1 96.62 771 VAL A O 1
ATOM 5889 N N . GLY A 1 772 ? -20.453 30.578 19.219 1 95.31 772 GLY A N 1
ATOM 5890 C CA . GLY A 1 772 ? -19.766 29.484 18.547 1 95.31 772 GLY A CA 1
ATOM 5891 C C . GLY A 1 772 ? -18.984 29.922 17.312 1 95.31 772 GLY A C 1
ATOM 5892 O O . GLY A 1 772 ? -18.688 31.109 17.156 1 95.31 772 GLY A O 1
ATOM 5893 N N . TYR A 1 773 ? -18.578 28.984 16.453 1 97.88 773 TYR A N 1
ATOM 5894 C CA . TYR A 1 773 ? -17.891 29.25 15.188 1 97.88 773 TYR A CA 1
ATOM 5895 C C . TYR A 1 773 ? -18.266 28.203 14.141 1 97.88 773 TYR A C 1
ATOM 5897 O O . TYR A 1 773 ? -18.766 27.125 14.484 1 97.88 773 TYR A O 1
ATOM 5905 N N . VAL A 1 774 ? -18.062 28.484 12.891 1 98.38 774 VAL A N 1
ATOM 5906 C CA . VAL A 1 774 ? -18.328 27.578 11.773 1 98.38 774 VAL A CA 1
ATOM 5907 C C . VAL A 1 774 ? -17.297 26.453 11.758 1 98.38 774 VAL A C 1
ATOM 5909 O O . VAL A 1 774 ? -16.094 26.719 11.68 1 98.38 774 VAL A O 1
ATOM 5912 N N . THR A 1 775 ? -17.766 25.203 11.852 1 97.75 775 THR A N 1
ATOM 5913 C CA . THR A 1 775 ? -16.844 24.062 11.82 1 97.75 775 THR A CA 1
ATOM 5914 C C . THR A 1 775 ? -16.594 23.609 10.383 1 97.75 775 THR A C 1
ATOM 5916 O O . THR A 1 775 ? -15.445 23.438 9.969 1 97.75 775 THR A O 1
ATOM 5919 N N . SER A 1 776 ? -17.594 23.453 9.594 1 97.69 776 SER A N 1
ATOM 5920 C CA . SER A 1 776 ? -17.531 23.062 8.188 1 97.69 776 SER A CA 1
ATOM 5921 C C . SER A 1 776 ? -18.438 23.953 7.336 1 97.69 776 SER A C 1
ATOM 5923 O O . SER A 1 776 ? -19.438 24.484 7.828 1 97.69 776 SER A O 1
ATOM 5925 N N . ALA A 1 777 ? -18.047 24.078 6.109 1 97.81 777 ALA A N 1
ATOM 5926 C CA . ALA A 1 777 ? -18.875 24.875 5.207 1 97.81 777 ALA A CA 1
ATOM 5927 C C . ALA A 1 777 ? -18.609 24.5 3.75 1 97.81 777 ALA A C 1
ATOM 5929 O O . ALA A 1 777 ? -17.5 24.078 3.404 1 97.81 777 ALA A O 1
ATOM 5930 N N . ALA A 1 778 ? -19.562 24.609 2.922 1 96.81 778 ALA A N 1
ATOM 5931 C CA . ALA A 1 778 ? -19.484 24.422 1.475 1 96.81 778 ALA A CA 1
ATOM 5932 C C . ALA A 1 778 ? -20.781 24.891 0.796 1 96.81 778 ALA A C 1
ATOM 5934 O O . ALA A 1 778 ? -21.781 25.156 1.465 1 96.81 778 ALA A O 1
ATOM 5935 N N . TYR A 1 779 ? -20.688 25.141 -0.461 1 97.56 779 TYR A N 1
ATOM 5936 C CA . TYR A 1 779 ? -21.906 25.359 -1.22 1 97.56 779 TYR A CA 1
ATOM 5937 C C . TYR A 1 779 ? -22.609 24.031 -1.523 1 97.56 779 TYR A C 1
ATOM 5939 O O . TYR A 1 779 ? -21.984 23.109 -2.037 1 97.56 779 TYR A O 1
ATOM 5947 N N . GLY A 1 780 ? -23.875 23.938 -1.123 1 97.88 780 GLY A N 1
ATOM 5948 C CA . GLY A 1 780 ? -24.656 22.781 -1.497 1 97.88 780 GLY A CA 1
ATOM 5949 C C . GLY A 1 780 ? -25.203 22.859 -2.908 1 97.88 780 GLY A C 1
ATOM 5950 O O . GLY A 1 780 ? -26.203 23.547 -3.154 1 97.88 780 GLY A O 1
ATOM 5951 N N . TYR A 1 781 ? -24.656 22.109 -3.807 1 97.69 781 TYR A N 1
ATOM 5952 C CA . TYR A 1 781 ? -25.016 22.203 -5.215 1 97.69 781 TYR A CA 1
ATOM 5953 C C . TYR A 1 781 ? -26.406 21.641 -5.457 1 97.69 781 TYR A C 1
ATOM 5955 O O . TYR A 1 781 ? -27.172 22.188 -6.258 1 97.69 781 TYR A O 1
ATOM 5963 N N . THR A 1 782 ? -26.766 20.594 -4.77 1 96.69 782 THR A N 1
ATOM 5964 C CA . THR A 1 782 ? -28.062 19.953 -4.941 1 96.69 782 THR A CA 1
ATOM 5965 C C . THR A 1 782 ? -29.172 20.828 -4.355 1 96.69 782 THR A C 1
ATOM 5967 O O . THR A 1 782 ? -30.234 20.984 -4.957 1 96.69 782 THR A O 1
ATOM 5970 N N . VAL A 1 783 ? -28.906 21.438 -3.195 1 96.38 783 VAL A N 1
ATOM 5971 C CA . VAL A 1 783 ? -29.938 22.172 -2.467 1 96.38 783 VAL A CA 1
ATOM 5972 C C . VAL A 1 783 ? -29.875 23.641 -2.832 1 96.38 783 VAL A C 1
ATOM 5974 O O . VAL A 1 783 ? -30.719 24.438 -2.395 1 96.38 783 VAL A O 1
ATOM 5977 N N . ALA A 1 784 ? -28.859 24.078 -3.605 1 96.19 784 ALA A N 1
ATOM 5978 C CA . ALA A 1 784 ? -28.688 25.422 -4.16 1 96.19 784 ALA A CA 1
ATOM 5979 C C . ALA A 1 784 ? -28.609 26.469 -3.051 1 96.19 784 ALA A C 1
ATOM 5981 O O . ALA A 1 784 ? -29.281 27.5 -3.111 1 96.19 784 ALA A O 1
ATOM 5982 N N . LYS A 1 785 ? -27.812 26.172 -2.02 1 95.81 785 LYS A N 1
ATOM 5983 C CA . LYS A 1 785 ? -27.578 27.094 -0.908 1 95.81 785 LYS A CA 1
ATOM 5984 C C . LYS A 1 785 ? -26.219 26.859 -0.28 1 95.81 785 LYS A C 1
ATOM 5986 O O . LYS A 1 785 ? -25.734 25.719 -0.221 1 95.81 785 LYS A O 1
ATOM 5991 N N . PRO A 1 786 ? -25.578 27.984 0.233 1 97.88 786 PRO A N 1
ATOM 5992 C CA . PRO A 1 786 ? -24.406 27.75 1.092 1 97.88 786 PRO A CA 1
ATOM 5993 C C . PRO A 1 786 ? -24.781 27.109 2.428 1 97.88 786 PRO A C 1
ATOM 5995 O O . PRO A 1 786 ? -25.781 27.484 3.041 1 97.88 786 PRO A O 1
ATOM 5998 N N . ILE A 1 787 ? -24.016 26.109 2.82 1 98.31 787 ILE A N 1
ATOM 5999 C CA . ILE A 1 787 ? -24.234 25.328 4.039 1 98.31 787 ILE A CA 1
ATOM 6000 C C . ILE A 1 787 ? -23.078 25.562 5.008 1 98.31 787 ILE A C 1
ATOM 6002 O O . ILE A 1 787 ? -21.922 25.656 4.594 1 98.31 787 ILE A O 1
ATOM 6006 N N . ALA A 1 788 ? -23.359 25.625 6.281 1 98.5 788 ALA A N 1
ATOM 6007 C CA . ALA A 1 788 ? -22.359 25.656 7.34 1 98.5 788 ALA A CA 1
ATOM 6008 C C . ALA A 1 788 ? -22.812 24.859 8.555 1 98.5 788 ALA A C 1
ATOM 6010 O O . ALA A 1 788 ? -24 24.578 8.703 1 98.5 788 ALA A O 1
ATOM 6011 N N . TYR A 1 789 ? -21.906 24.422 9.352 1 98.56 789 TYR A N 1
ATOM 6012 C CA . TYR A 1 789 ? -22.172 23.797 10.633 1 98.56 789 TYR A CA 1
ATOM 6013 C C . TYR A 1 789 ? -21.5 24.562 11.766 1 98.56 789 TYR A C 1
ATOM 6015 O O . TYR A 1 789 ? -20.438 25.141 11.586 1 98.56 789 TYR A O 1
ATOM 6023 N N . SER A 1 790 ? -22.172 24.609 12.898 1 98.44 790 SER A N 1
ATOM 6024 C CA . SER A 1 790 ? -21.641 25.281 14.086 1 98.44 790 SER A CA 1
ATOM 6025 C C . SER A 1 790 ? -22.266 24.703 15.359 1 98.44 790 SER A C 1
ATOM 6027 O O . SER A 1 790 ? -23.438 24.328 15.367 1 98.44 790 SER A O 1
ATOM 6029 N N . TYR A 1 791 ? -21.5 24.609 16.375 1 98.12 791 TYR A N 1
ATOM 6030 C CA . TYR A 1 791 ? -22.062 24.328 17.688 1 98.12 791 TYR A CA 1
ATOM 6031 C C . TYR A 1 791 ? -22.797 25.547 18.234 1 98.12 791 TYR A C 1
ATOM 6033 O O . TYR A 1 791 ? -22.25 26.656 18.266 1 98.12 791 TYR A O 1
ATOM 6041 N N . LEU A 1 792 ? -23.984 25.406 18.672 1 98.12 792 LEU A N 1
ATOM 6042 C CA . LEU A 1 792 ? -24.828 26.453 19.234 1 98.12 792 LEU A CA 1
ATOM 6043 C C . LEU A 1 792 ? -25.406 26.031 20.578 1 98.12 792 LEU A C 1
ATOM 6045 O O . LEU A 1 792 ? -25.562 24.844 20.844 1 98.12 792 LEU A O 1
ATOM 6049 N N . PRO A 1 793 ? -25.672 27.031 21.406 1 97.44 793 PRO A N 1
ATOM 6050 C CA . PRO A 1 793 ? -26.328 26.688 22.672 1 97.44 793 PRO A CA 1
ATOM 6051 C C . PRO A 1 793 ? -27.609 25.875 22.484 1 97.44 793 PRO A C 1
ATOM 6053 O O . PRO A 1 793 ? -28.328 26.078 21.5 1 97.44 793 PRO A O 1
ATOM 6056 N N . GLY A 1 794 ? -27.875 25.031 23.453 1 95.31 794 GLY A N 1
ATOM 6057 C CA . GLY A 1 794 ? -29.031 24.156 23.391 1 95.31 794 GLY A CA 1
ATOM 6058 C C . GLY A 1 794 ? -30.344 24.922 23.25 1 95.31 794 GLY A C 1
ATOM 6059 O O . GLY A 1 794 ? -31.328 24.375 22.781 1 95.31 794 GLY A O 1
ATOM 6060 N N . THR A 1 795 ? -30.344 26.156 23.562 1 93.94 795 THR A N 1
ATOM 6061 C CA . THR A 1 795 ? -31.547 26.984 23.547 1 93.94 795 THR A CA 1
ATOM 6062 C C . THR A 1 795 ? -31.859 27.438 22.125 1 93.94 795 THR A C 1
ATOM 6064 O O . THR A 1 795 ? -32.969 27.922 21.859 1 93.94 795 THR A O 1
ATOM 6067 N N . VAL A 1 796 ? -30.875 27.375 21.234 1 96.62 796 VAL A N 1
ATOM 6068 C CA . VAL A 1 796 ? -31.094 27.766 19.844 1 96.62 796 VAL A CA 1
ATOM 6069 C C . VAL A 1 796 ? -31.812 26.641 19.109 1 96.62 796 VAL A C 1
ATOM 6071 O O . VAL A 1 796 ? -31.391 25.484 19.156 1 96.62 796 VAL A O 1
ATOM 6074 N N . SER A 1 797 ? -32.875 26.922 18.422 1 95.31 797 SER A N 1
ATOM 6075 C CA . SER A 1 797 ? -33.719 25.906 17.781 1 95.31 797 SER A CA 1
ATOM 6076 C C . SER A 1 797 ? -33.719 26.047 16.266 1 95.31 797 SER A C 1
ATOM 6078 O O . SER A 1 797 ? -33.312 27.094 15.742 1 95.31 797 SER A O 1
ATOM 6080 N N . VAL A 1 798 ? -34.156 25.031 15.617 1 97.06 798 VAL A N 1
ATOM 6081 C CA . VAL A 1 798 ? -34.375 25.094 14.18 1 97.06 798 VAL A CA 1
ATOM 6082 C C . VAL A 1 798 ? -35.281 26.25 13.836 1 97.06 798 VAL A C 1
ATOM 6084 O O . VAL A 1 798 ? -36.312 26.438 14.492 1 97.06 798 VAL A O 1
ATOM 6087 N N . GLY A 1 799 ? -34.906 26.938 12.852 1 97.88 799 GLY A N 1
ATOM 6088 C CA . GLY A 1 799 ? -35.719 28.109 12.469 1 97.88 799 GLY A CA 1
ATOM 6089 C C . GLY A 1 799 ? -35.156 29.406 13 1 97.88 799 GLY A C 1
ATOM 6090 O O . GLY A 1 799 ? -35.438 30.484 12.469 1 97.88 799 GLY A O 1
ATOM 6091 N N . ASP A 1 800 ? -34.344 29.344 14.055 1 98.06 800 ASP A N 1
ATOM 6092 C CA . ASP A 1 800 ? -33.75 30.547 14.617 1 98.06 800 ASP A CA 1
ATOM 6093 C C . ASP A 1 800 ? -32.719 31.141 13.656 1 98.06 800 ASP A C 1
ATOM 6095 O O . ASP A 1 800 ? -32.125 30.422 12.852 1 98.06 800 ASP A O 1
ATOM 6099 N N . SER A 1 801 ? -32.594 32.406 13.773 1 98.12 801 SER A N 1
ATOM 6100 C CA . SER A 1 801 ? -31.594 33.125 12.984 1 98.12 801 SER A CA 1
ATOM 6101 C C . SER A 1 801 ? -30.312 33.375 13.781 1 98.12 801 SER A C 1
ATOM 6103 O O . SER A 1 801 ? -30.375 33.656 14.969 1 98.12 801 SER A O 1
ATOM 6105 N N . VAL A 1 802 ? -29.219 33.188 13.172 1 98.56 802 VAL A N 1
ATOM 6106 C CA . VAL A 1 802 ? -27.906 33.5 13.727 1 98.56 802 VAL A CA 1
ATOM 6107 C C . VAL A 1 802 ? -27.109 34.344 12.711 1 98.56 802 VAL A C 1
ATOM 6109 O O . VAL A 1 802 ? -27.5 34.438 11.539 1 98.56 802 VAL A O 1
ATOM 6112 N N . ASP A 1 803 ? -26.078 34.969 13.156 1 98.5 803 ASP A N 1
ATOM 6113 C CA . ASP A 1 803 ? -25.219 35.75 12.273 1 98.5 803 ASP A CA 1
ATOM 6114 C C . ASP A 1 803 ? -23.797 35.188 12.273 1 98.5 803 ASP A C 1
ATOM 6116 O O . ASP A 1 803 ? -23.219 34.938 13.336 1 98.5 803 ASP A O 1
ATOM 6120 N N . ILE A 1 804 ? -23.266 34.969 11.094 1 98.62 804 ILE A N 1
ATOM 6121 C CA . ILE A 1 804 ? -21.875 34.594 10.922 1 98.62 804 ILE A CA 1
ATOM 6122 C C . ILE A 1 804 ? -21.047 35.844 10.539 1 98.62 804 ILE A C 1
ATOM 6124 O O . ILE A 1 804 ? -21.391 36.531 9.586 1 98.62 804 ILE A O 1
ATOM 6128 N N . GLU A 1 805 ? -20.031 36.125 11.281 1 97.88 805 GLU A N 1
ATOM 6129 C CA . GLU A 1 805 ? -19.188 37.25 10.922 1 97.88 805 GLU A CA 1
ATOM 6130 C C . GLU A 1 805 ? -18.078 36.812 9.961 1 97.88 805 GLU A C 1
ATOM 6132 O O . GLU A 1 805 ? -17.281 35.938 10.273 1 97.88 805 GLU A O 1
ATOM 6137 N N . TYR A 1 806 ? -18.141 37.344 8.773 1 97.31 806 TYR A N 1
ATOM 6138 C CA . TYR A 1 806 ? -17.188 37.094 7.703 1 97.31 806 TYR A CA 1
ATOM 6139 C C . TYR A 1 806 ? -16.469 38.375 7.293 1 97.31 806 TYR A C 1
ATOM 6141 O O . TYR A 1 806 ? -17.062 39.219 6.629 1 97.31 806 TYR A O 1
ATOM 6149 N N . PHE A 1 807 ? -15.164 38.562 7.691 1 96.25 807 PHE A N 1
ATOM 6150 C CA . PHE A 1 807 ? -14.352 39.719 7.422 1 96.25 807 PHE A CA 1
ATOM 6151 C C . PHE A 1 807 ? -15.031 41 7.938 1 96.25 807 PHE A C 1
ATOM 6153 O O . PHE A 1 807 ? -15.07 42 7.246 1 96.25 807 PHE A O 1
ATOM 6160 N N . GLY A 1 808 ? -15.625 40.875 9.094 1 94.31 808 GLY A N 1
ATOM 6161 C CA . GLY A 1 808 ? -16.234 42.031 9.727 1 94.31 808 GLY A CA 1
ATOM 6162 C C . GLY A 1 808 ? -17.672 42.25 9.328 1 94.31 808 GLY A C 1
ATOM 6163 O O . GLY A 1 808 ? -18.375 43.094 9.914 1 94.31 808 GLY A O 1
ATOM 6164 N N . ARG A 1 809 ? -18.078 41.469 8.422 1 95.69 809 ARG A N 1
ATOM 6165 C CA . ARG A 1 809 ? -19.469 41.594 7.969 1 95.69 809 ARG A CA 1
ATOM 6166 C C . ARG A 1 809 ? -20.328 40.469 8.562 1 95.69 809 ARG A C 1
ATOM 6168 O O . ARG A 1 809 ? -19.891 39.312 8.625 1 95.69 809 ARG A O 1
ATOM 6175 N N . ARG A 1 810 ? -21.547 40.875 9.008 1 97.31 810 ARG A N 1
ATOM 6176 C CA . ARG A 1 810 ? -22.469 39.906 9.531 1 97.31 810 ARG A CA 1
ATOM 6177 C C . ARG A 1 810 ? -23.328 39.312 8.414 1 97.31 810 ARG A C 1
ATOM 6179 O O . ARG A 1 810 ? -23.938 40.031 7.637 1 97.31 810 ARG A O 1
ATOM 6186 N N . ILE A 1 811 ? -23.266 38.062 8.266 1 98.12 811 ILE A N 1
ATOM 6187 C CA . ILE A 1 811 ? -24.062 37.281 7.305 1 98.12 811 ILE A CA 1
ATOM 6188 C C . ILE A 1 811 ? -25.125 36.469 8.047 1 98.12 811 ILE A C 1
ATOM 6190 O O . ILE A 1 811 ? -24.781 35.625 8.859 1 98.12 811 ILE A O 1
ATOM 6194 N N . THR A 1 812 ? -26.344 36.719 7.707 1 98.5 812 THR A N 1
ATOM 6195 C CA . THR A 1 812 ? -27.438 36.031 8.406 1 98.5 812 THR A CA 1
ATOM 6196 C C . THR A 1 812 ? -27.609 34.625 7.879 1 98.5 812 THR A C 1
ATOM 6198 O O . THR A 1 812 ? -27.531 34.375 6.668 1 98.5 812 THR A O 1
ATOM 6201 N N . ALA A 1 813 ? -27.766 33.719 8.781 1 98.62 813 ALA A N 1
ATOM 6202 C CA . ALA A 1 813 ? -28.047 32.312 8.477 1 98.62 813 ALA A CA 1
ATOM 6203 C C . ALA A 1 813 ? -29.203 31.797 9.328 1 98.62 813 ALA A C 1
ATOM 6205 O O . ALA A 1 813 ? -29.531 32.375 10.359 1 98.62 813 ALA A O 1
ATOM 6206 N N . THR A 1 814 ? -29.812 30.75 8.898 1 98.69 814 THR A N 1
ATOM 6207 C CA . THR A 1 814 ? -30.922 30.125 9.594 1 98.69 814 THR A CA 1
ATOM 6208 C C . THR A 1 814 ? -30.578 28.703 10.016 1 98.69 814 THR A C 1
ATOM 6210 O O . THR A 1 814 ? -30.031 27.922 9.227 1 98.69 814 THR A O 1
ATOM 6213 N N . VAL A 1 815 ? -30.781 28.438 11.32 1 98.56 815 VAL A N 1
ATOM 6214 C CA . VAL A 1 815 ? -30.609 27.062 11.805 1 98.56 815 VAL A CA 1
ATOM 6215 C C . VAL A 1 815 ? -31.625 26.156 11.109 1 98.56 815 VAL A C 1
ATOM 6217 O O . VAL A 1 815 ? -32.812 26.391 11.156 1 98.56 815 VAL A O 1
ATOM 6220 N N . THR A 1 816 ? -31.125 25.156 10.484 1 98.12 816 THR A N 1
ATOM 6221 C CA . THR A 1 816 ? -31.953 24.281 9.648 1 98.12 816 THR A CA 1
ATOM 6222 C C . THR A 1 816 ? -31.781 22.828 10.07 1 98.12 816 THR A C 1
ATOM 6224 O O . THR A 1 816 ? -30.719 22.422 10.523 1 98.12 816 THR A O 1
ATOM 6227 N N . GLU A 1 817 ? -32.906 22.141 9.938 1 96 817 GLU A N 1
ATOM 6228 C CA . GLU A 1 817 ? -32.875 20.719 10.227 1 96 817 GLU A CA 1
ATOM 6229 C C . GLU A 1 817 ? -31.984 19.969 9.219 1 96 817 GLU A C 1
ATOM 6231 O O . GLU A 1 817 ? -32.094 20.219 8.016 1 96 817 GLU A O 1
ATOM 6236 N N . ASP A 1 818 ? -31.094 19.141 9.648 1 94.12 818 ASP A N 1
ATOM 6237 C CA . ASP A 1 818 ? -30.266 18.328 8.781 1 94.12 818 ASP A CA 1
ATOM 6238 C C . ASP A 1 818 ? -30.656 16.844 8.859 1 94.12 818 ASP A C 1
ATOM 6240 O O . ASP A 1 818 ? -31.266 16.422 9.844 1 94.12 818 ASP A O 1
ATOM 6244 N N . PRO A 1 819 ? -30.422 16.078 7.844 1 96.25 819 PRO A N 1
ATOM 6245 C CA . PRO A 1 819 ? -29.734 16.469 6.617 1 96.25 819 PRO A CA 1
ATOM 6246 C C . PRO A 1 819 ? -30.609 17.266 5.664 1 96.25 819 PRO A C 1
ATOM 6248 O O . PRO A 1 819 ? -31.844 17.125 5.684 1 96.25 819 PRO A O 1
ATOM 6251 N N . LEU A 1 820 ? -29.984 18.031 4.84 1 97.44 820 LEU A N 1
ATOM 6252 C CA . LEU A 1 820 ? -30.688 18.859 3.865 1 97.44 820 LEU A CA 1
ATOM 6253 C C . LEU A 1 820 ? -31.109 18.031 2.658 1 97.44 820 LEU A C 1
ATOM 6255 O O . LEU A 1 820 ? -32.031 18.406 1.936 1 97.44 820 LEU A O 1
ATOM 6259 N N . TYR A 1 821 ? -30.438 17 2.434 1 96.12 821 TYR A N 1
ATOM 6260 C CA . TYR A 1 821 ? -30.688 16.156 1.271 1 96.12 821 TYR A CA 1
ATOM 6261 C C . TYR A 1 821 ? -31.031 14.734 1.691 1 96.12 821 TYR A C 1
ATOM 6263 O O . TYR A 1 821 ? -30.328 14.133 2.504 1 96.12 821 TYR A O 1
ATOM 6271 N N . ASP A 1 822 ? -32.094 14.188 1.134 1 95.31 822 ASP A N 1
ATOM 6272 C CA . ASP A 1 822 ? -32.562 12.805 1.279 1 95.31 822 ASP A CA 1
ATOM 6273 C C . ASP A 1 822 ? -32.625 12.398 2.75 1 95.31 822 ASP A C 1
ATOM 6275 O O . ASP A 1 822 ? -32 11.406 3.146 1 95.31 822 ASP A O 1
ATOM 6279 N N . PRO A 1 823 ? -33.281 13.109 3.596 1 94.38 823 PRO A N 1
ATOM 6280 C CA . PRO A 1 823 ? -33.375 12.789 5.023 1 94.38 823 PRO A CA 1
ATOM 6281 C C . PRO A 1 823 ? -33.938 11.398 5.285 1 94.38 823 PRO A C 1
ATOM 6283 O O . PRO A 1 823 ? -33.656 10.797 6.324 1 94.38 823 PRO A O 1
ATOM 6286 N N . LYS A 1 824 ? -34.688 10.852 4.328 1 93.75 824 LYS A N 1
ATOM 6287 C CA . LYS A 1 824 ? -35.312 9.539 4.5 1 93.75 824 LYS A CA 1
ATOM 6288 C C . LYS A 1 824 ? -34.375 8.422 4.031 1 93.75 824 LYS A C 1
ATOM 6290 O O . LYS A 1 824 ? -34.719 7.242 4.156 1 93.75 824 LYS A O 1
ATOM 6295 N N . MET A 1 825 ? -33.25 8.773 3.494 1 93.06 825 MET A N 1
ATOM 6296 C CA . MET A 1 825 ? -32.219 7.832 3.076 1 93.06 825 MET A CA 1
ATOM 6297 C C . MET A 1 825 ? -32.719 6.957 1.929 1 93.06 825 MET A C 1
ATOM 6299 O O . MET A 1 825 ? -32.344 5.789 1.831 1 93.06 825 MET A O 1
ATOM 6303 N N . THR A 1 826 ? -33.562 7.445 1.069 1 93.81 826 THR A N 1
ATOM 6304 C CA . THR A 1 826 ? -34.125 6.68 -0.036 1 93.81 826 THR A CA 1
ATOM 6305 C C . THR A 1 826 ? -33.094 6.488 -1.143 1 93.81 826 THR A C 1
ATOM 6307 O O . THR A 1 826 ? -33.062 5.441 -1.796 1 93.81 826 THR A O 1
ATOM 6310 N N . ARG A 1 827 ? -32.25 7.457 -1.302 1 92.31 827 ARG A N 1
ATOM 6311 C CA . ARG A 1 827 ? -31.219 7.375 -2.34 1 92.31 827 ARG A CA 1
ATOM 6312 C C . ARG A 1 827 ? -30.109 6.414 -1.937 1 92.31 827 ARG A C 1
ATOM 6314 O O . ARG A 1 827 ? -29.609 5.652 -2.768 1 92.31 827 ARG A O 1
ATOM 6321 N N . LEU A 1 828 ? -29.75 6.465 -0.727 1 89.19 828 LEU A N 1
ATOM 6322 C CA . LEU A 1 828 ? -28.672 5.645 -0.192 1 89.19 828 LEU A CA 1
ATOM 6323 C C . LEU A 1 828 ? -29.062 4.176 -0.154 1 89.19 828 LEU A C 1
ATOM 6325 O O . LEU A 1 828 ? -28.25 3.299 -0.464 1 89.19 828 LEU A O 1
ATOM 6329 N N . ARG A 1 829 ? -30.312 3.904 0.177 1 87.5 829 ARG A N 1
ATOM 6330 C CA . ARG A 1 829 ? -30.781 2.533 0.373 1 87.5 829 ARG A CA 1
ATOM 6331 C C . ARG A 1 829 ? -31.516 2.021 -0.863 1 87.5 829 ARG A C 1
ATOM 6333 O O . ARG A 1 829 ? -32.125 0.953 -0.829 1 87.5 829 ARG A O 1
ATOM 6340 N N . GLY A 1 830 ? -31.578 2.834 -1.873 1 84 830 GLY A N 1
ATOM 6341 C CA . GLY A 1 830 ? -32.281 2.469 -3.086 1 84 830 GLY A CA 1
ATOM 6342 C C . GLY A 1 830 ? -31.578 1.428 -3.916 1 84 830 GLY A C 1
ATOM 6343 O O . GLY A 1 830 ? -30.406 1.134 -3.672 1 84 830 GLY A O 1
ATOM 6344 N N . MET B 1 1 ? -1.796 -50.719 17.75 1 29.8 1 MET B N 1
ATOM 6345 C CA . MET B 1 1 ? -1.334 -50.344 16.406 1 29.8 1 MET B CA 1
ATOM 6346 C C . MET B 1 1 ? -2.01 -49.062 15.922 1 29.8 1 MET B C 1
ATOM 6348 O O . MET B 1 1 ? -3.236 -48.969 15.945 1 29.8 1 MET B O 1
ATOM 6352 N N . ALA B 1 2 ? -1.484 -48.031 15.953 1 48.69 2 ALA B N 1
ATOM 6353 C CA . ALA B 1 2 ? -2.09 -46.719 15.766 1 48.69 2 ALA B CA 1
ATOM 6354 C C . ALA B 1 2 ? -2.99 -46.688 14.531 1 48.69 2 ALA B C 1
ATOM 6356 O O . ALA B 1 2 ? -2.553 -47.031 13.43 1 48.69 2 ALA B O 1
ATOM 6357 N N . SER B 1 3 ? -4.336 -46.781 14.484 1 68.44 3 SER B N 1
ATOM 6358 C CA . SER B 1 3 ? -5.297 -46.875 13.391 1 68.44 3 SER B CA 1
ATOM 6359 C C . SER B 1 3 ? -5.012 -45.844 12.312 1 68.44 3 SER B C 1
ATOM 6361 O O . SER B 1 3 ? -4.52 -44.75 12.609 1 68.44 3 SER B O 1
ATOM 6363 N N . THR B 1 4 ? -4.691 -46.312 10.938 1 86.19 4 THR B N 1
ATOM 6364 C CA . THR B 1 4 ? -4.551 -45.406 9.789 1 86.19 4 THR B CA 1
ATOM 6365 C C . THR B 1 4 ? -5.656 -44.344 9.789 1 86.19 4 THR B C 1
ATOM 6367 O O . THR B 1 4 ? -6.75 -44.594 10.305 1 86.19 4 THR B O 1
ATOM 6370 N N . PRO B 1 5 ? -5.219 -43.094 9.477 1 94.12 5 PRO B N 1
ATOM 6371 C CA . PRO B 1 5 ? -6.262 -42.062 9.414 1 94.12 5 PRO B CA 1
ATOM 6372 C C . PRO B 1 5 ? -7.465 -42.5 8.578 1 94.12 5 PRO B C 1
ATOM 6374 O O . PRO B 1 5 ? -7.34 -43.375 7.711 1 94.12 5 PRO B O 1
ATOM 6377 N N . ARG B 1 6 ? -8.664 -42.156 9.055 1 95.5 6 ARG B N 1
ATOM 6378 C CA . ARG B 1 6 ? -9.859 -42.312 8.227 1 95.5 6 ARG B CA 1
ATOM 6379 C C . ARG B 1 6 ? -9.82 -41.406 7.016 1 95.5 6 ARG B C 1
ATOM 6381 O O . ARG B 1 6 ? -9.805 -40.188 7.164 1 95.5 6 ARG B O 1
ATOM 6388 N N . ILE B 1 7 ? -9.75 -41.875 5.703 1 98.38 7 ILE B N 1
ATOM 6389 C CA . ILE B 1 7 ? -9.648 -41.094 4.488 1 98.38 7 ILE B CA 1
ATOM 6390 C C . ILE B 1 7 ? -10.922 -41.25 3.654 1 98.38 7 ILE B C 1
ATOM 6392 O O . ILE B 1 7 ? -11.406 -42.375 3.475 1 98.38 7 ILE B O 1
ATOM 6396 N N . VAL B 1 8 ? -11.484 -40.156 3.23 1 98.75 8 VAL B N 1
ATOM 6397 C CA . VAL B 1 8 ? -12.562 -40.188 2.252 1 98.75 8 VAL B CA 1
ATOM 6398 C C . VAL B 1 8 ? -12.07 -39.625 0.915 1 98.75 8 VAL B C 1
ATOM 6400 O O . VAL B 1 8 ? -11.555 -38.5 0.848 1 98.75 8 VAL B O 1
ATOM 6403 N N . ILE B 1 9 ? -12.133 -40.406 -0.117 1 98.81 9 ILE B N 1
ATOM 6404 C CA . ILE B 1 9 ? -11.836 -40 -1.482 1 98.81 9 ILE B CA 1
ATOM 6405 C C . ILE B 1 9 ? -13.133 -39.719 -2.232 1 98.81 9 ILE B C 1
ATOM 6407 O O . ILE B 1 9 ? -14.016 -40.562 -2.307 1 98.81 9 ILE B O 1
ATOM 6411 N N . ILE B 1 10 ? -13.266 -38.5 -2.719 1 98.69 10 ILE B N 1
ATOM 6412 C CA . ILE B 1 10 ? -14.461 -38.125 -3.469 1 98.69 10 ILE B CA 1
ATOM 6413 C C . ILE B 1 10 ? -14.211 -38.312 -4.965 1 98.69 10 ILE B C 1
ATOM 6415 O O . ILE B 1 10 ? -13.57 -37.469 -5.609 1 98.69 10 ILE B O 1
ATOM 6419 N N . GLY B 1 11 ? -14.797 -39.375 -5.531 1 97.62 11 GLY B N 1
ATOM 6420 C CA . GLY B 1 11 ? -14.602 -39.75 -6.922 1 97.62 11 GLY B CA 1
ATOM 6421 C C . GLY B 1 11 ? -13.992 -41.125 -7.074 1 97.62 11 GLY B C 1
ATOM 6422 O O . GLY B 1 11 ? -12.875 -41.375 -6.609 1 97.62 11 GLY B O 1
ATOM 6423 N N . ALA B 1 12 ? -14.711 -42 -7.723 1 97.12 12 ALA B N 1
ATOM 6424 C CA . ALA B 1 12 ? -14.25 -43.375 -7.961 1 97.12 12 ALA B CA 1
ATOM 6425 C C . ALA B 1 12 ? -13.836 -43.562 -9.422 1 97.12 12 ALA B C 1
ATOM 6427 O O . ALA B 1 12 ? -14.047 -44.625 -10 1 97.12 12 ALA B O 1
ATOM 6428 N N . GLY B 1 13 ? -13.359 -42.469 -9.992 1 95.81 13 GLY B N 1
ATOM 6429 C CA . GLY B 1 13 ? -12.766 -42.531 -11.312 1 95.81 13 GLY B CA 1
ATOM 6430 C C . GLY B 1 13 ? -11.344 -43.062 -11.305 1 95.81 13 GLY B C 1
ATOM 6431 O O . GLY B 1 13 ? -10.914 -43.688 -10.328 1 95.81 13 GLY B O 1
ATOM 6432 N N . ILE B 1 14 ? -10.656 -42.812 -12.43 1 96.38 14 ILE B N 1
ATOM 6433 C CA . ILE B 1 14 ? -9.344 -43.406 -12.664 1 96.38 14 ILE B CA 1
ATOM 6434 C C . ILE B 1 14 ? -8.352 -42.875 -11.633 1 96.38 14 ILE B C 1
ATOM 6436 O O . ILE B 1 14 ? -7.469 -43.625 -11.172 1 96.38 14 ILE B O 1
ATOM 6440 N N . VAL B 1 15 ? -8.461 -41.625 -11.148 1 97.88 15 VAL B N 1
ATOM 6441 C CA . VAL B 1 15 ? -7.531 -41.031 -10.188 1 97.88 15 VAL B CA 1
ATOM 6442 C C . VAL B 1 15 ? -7.836 -41.531 -8.781 1 97.88 15 VAL B C 1
ATOM 6444 O O . VAL B 1 15 ? -6.941 -42 -8.078 1 97.88 15 VAL B O 1
ATOM 6447 N N . GLY B 1 16 ? -9.086 -41.5 -8.375 1 98.25 16 GLY B N 1
ATOM 6448 C CA . GLY B 1 16 ? -9.477 -41.906 -7.031 1 98.25 16 GLY B CA 1
ATOM 6449 C C . GLY B 1 16 ? -9.172 -43.344 -6.73 1 98.25 16 GLY B C 1
ATOM 6450 O O . GLY B 1 16 ? -8.672 -43.656 -5.652 1 98.25 16 GLY B O 1
ATOM 6451 N N . THR B 1 17 ? -9.523 -44.25 -7.676 1 98 17 THR B N 1
ATOM 6452 C CA . THR B 1 17 ? -9.305 -45.656 -7.453 1 98 17 THR B CA 1
ATOM 6453 C C . THR B 1 17 ? -7.816 -45.969 -7.43 1 98 17 THR B C 1
ATOM 6455 O O . THR B 1 17 ? -7.371 -46.844 -6.664 1 98 17 THR B O 1
ATOM 6458 N N . ASN B 1 18 ? -7.055 -45.312 -8.367 1 98.5 18 ASN B N 1
ATOM 6459 C CA . ASN B 1 18 ? -5.605 -45.5 -8.297 1 98.5 18 ASN B CA 1
ATOM 6460 C C . ASN B 1 18 ? -5.051 -45 -6.965 1 98.5 18 ASN B C 1
ATOM 6462 O O . ASN B 1 18 ? -4.125 -45.594 -6.414 1 98.5 18 ASN B O 1
ATOM 6466 N N . LEU B 1 19 ? -5.559 -43.844 -6.434 1 98.75 19 LEU B N 1
ATOM 6467 C CA . LEU B 1 19 ? -5.102 -43.312 -5.152 1 98.75 19 LEU B CA 1
ATOM 6468 C C . LEU B 1 19 ? -5.391 -44.312 -4.023 1 98.75 19 LEU B C 1
ATOM 6470 O O . LEU B 1 19 ? -4.531 -44.562 -3.178 1 98.75 19 LEU B O 1
ATOM 6474 N N . ALA B 1 20 ? -6.613 -44.844 -4.004 1 98.62 20 ALA B N 1
ATOM 6475 C CA . ALA B 1 20 ? -6.945 -45.875 -3.01 1 98.62 20 ALA B CA 1
ATOM 6476 C C . ALA B 1 20 ? -5.953 -47.031 -3.053 1 98.62 20 ALA B C 1
ATOM 6478 O O . ALA B 1 20 ? -5.461 -47.469 -2.012 1 98.62 20 ALA B O 1
ATOM 6479 N N . ASP B 1 21 ? -5.68 -47.469 -4.25 1 98.5 21 ASP B N 1
ATOM 6480 C CA . ASP B 1 21 ? -4.766 -48.594 -4.422 1 98.5 21 ASP B CA 1
ATOM 6481 C C . ASP B 1 21 ? -3.363 -48.25 -3.932 1 98.5 21 ASP B C 1
ATOM 6483 O O . ASP B 1 21 ? -2.711 -49.062 -3.262 1 98.5 21 ASP B O 1
ATOM 6487 N N . GLU B 1 22 ? -2.859 -47.094 -4.348 1 98.5 22 GLU B N 1
ATOM 6488 C CA . GLU B 1 22 ? -1.54 -46.656 -3.914 1 98.5 22 GLU B CA 1
ATOM 6489 C C . GLU B 1 22 ? -1.462 -46.531 -2.395 1 98.5 22 GLU B C 1
ATOM 6491 O O . GLU B 1 22 ? -0.433 -46.875 -1.797 1 98.5 22 GLU B O 1
ATOM 6496 N N . LEU B 1 23 ? -2.498 -46.062 -1.738 1 98.38 23 LEU B N 1
ATOM 6497 C CA . LEU B 1 23 ? -2.529 -45.906 -0.285 1 98.38 23 LEU B CA 1
ATOM 6498 C C . LEU B 1 23 ? -2.52 -47.281 0.381 1 98.38 23 LEU B C 1
ATOM 6500 O O . LEU B 1 23 ? -1.786 -47.5 1.348 1 98.38 23 LEU B O 1
ATOM 6504 N N . VAL B 1 24 ? -3.322 -48.25 -0.143 1 97.5 24 VAL B N 1
ATOM 6505 C CA . VAL B 1 24 ? -3.389 -49.594 0.391 1 97.5 24 VAL B CA 1
ATOM 6506 C C . VAL B 1 24 ? -2.01 -50.25 0.317 1 97.5 24 VAL B C 1
ATOM 6508 O O . VAL B 1 24 ? -1.57 -50.906 1.271 1 97.5 24 VAL B O 1
ATOM 6511 N N . THR B 1 25 ? -1.371 -50.062 -0.828 1 96.62 25 THR B N 1
ATOM 6512 C CA . THR B 1 25 ? -0.038 -50.625 -1.017 1 96.62 25 THR B CA 1
ATOM 6513 C C . THR B 1 25 ? 0.941 -50.031 0.003 1 96.62 25 THR B C 1
ATOM 6515 O O . THR B 1 25 ? 1.958 -50.656 0.315 1 96.62 25 THR B O 1
ATOM 6518 N N . ARG B 1 26 ? 0.626 -48.938 0.599 1 96.75 26 ARG B N 1
ATOM 6519 C CA . ARG B 1 26 ? 1.492 -48.281 1.559 1 96.75 26 ARG B CA 1
ATOM 6520 C C . ARG B 1 26 ? 1.004 -48.5 2.986 1 96.75 26 ARG B C 1
ATOM 6522 O O . ARG B 1 26 ? 1.467 -47.812 3.916 1 96.75 26 ARG B O 1
ATOM 6529 N N . GLY B 1 27 ? -0.035 -49.25 3.117 1 95.5 27 GLY B N 1
ATOM 6530 C CA . GLY B 1 27 ? -0.452 -49.688 4.434 1 95.5 27 GLY B CA 1
ATOM 6531 C C . GLY B 1 27 ? -1.646 -48.938 4.977 1 95.5 27 GLY B C 1
ATOM 6532 O O . GLY B 1 27 ? -2.031 -49.125 6.133 1 95.5 27 GLY B O 1
ATOM 6533 N N . TRP B 1 28 ? -2.242 -48.031 4.242 1 96.19 28 TRP B N 1
ATOM 6534 C CA . TRP B 1 28 ? -3.432 -47.312 4.66 1 96.19 28 TRP B CA 1
ATOM 6535 C C . TRP B 1 28 ? -4.691 -47.938 4.07 1 96.19 28 TRP B C 1
ATOM 6537 O O . TRP B 1 28 ? -4.859 -47.969 2.85 1 96.19 28 TRP B O 1
ATOM 6547 N N . ASN B 1 29 ? -5.586 -48.438 4.918 1 92.12 29 ASN B N 1
ATOM 6548 C CA . ASN B 1 29 ? -6.723 -49.125 4.324 1 92.12 29 ASN B CA 1
ATOM 6549 C C . ASN B 1 29 ? -8.047 -48.656 4.914 1 92.12 29 ASN B C 1
ATOM 6551 O O . ASN B 1 29 ? -9.109 -49.188 4.578 1 92.12 29 ASN B O 1
ATOM 6555 N N . ASN B 1 30 ? -7.98 -47.719 5.84 1 96.81 30 ASN B N 1
ATOM 6556 C CA . ASN B 1 30 ? -9.211 -47.125 6.328 1 96.81 30 ASN B CA 1
ATOM 6557 C C . ASN B 1 30 ? -9.727 -46.062 5.367 1 96.81 30 ASN B C 1
ATOM 6559 O O . ASN B 1 30 ? -9.742 -44.875 5.695 1 96.81 30 ASN B O 1
ATOM 6563 N N . ILE B 1 31 ? -10.148 -46.531 4.188 1 98.12 31 ILE B N 1
ATOM 6564 C CA . ILE B 1 31 ? -10.469 -45.625 3.074 1 98.12 31 ILE B CA 1
ATOM 6565 C C . ILE B 1 31 ? -11.914 -45.875 2.643 1 98.12 31 ILE B C 1
ATOM 6567 O O . ILE B 1 31 ? -12.359 -47 2.5 1 98.12 31 ILE B O 1
ATOM 6571 N N . THR B 1 32 ? -12.664 -44.781 2.525 1 98.44 32 THR B N 1
ATOM 6572 C CA . THR B 1 32 ? -13.977 -44.781 1.888 1 98.44 32 THR B CA 1
ATOM 6573 C C . THR B 1 32 ? -13.961 -43.938 0.608 1 98.44 32 THR B C 1
ATOM 6575 O O . THR B 1 32 ? -13.586 -42.781 0.629 1 98.44 32 THR B O 1
ATOM 6578 N N . VAL B 1 33 ? -14.336 -44.594 -0.495 1 98.5 33 VAL B N 1
ATOM 6579 C CA . VAL B 1 33 ? -14.406 -43.875 -1.777 1 98.5 33 VAL B CA 1
ATOM 6580 C C . VAL B 1 33 ? -15.867 -43.656 -2.158 1 98.5 33 VAL B C 1
ATOM 6582 O O . VAL B 1 33 ? -16.656 -44.594 -2.18 1 98.5 33 VAL B O 1
ATOM 6585 N N . LEU B 1 34 ? -16.172 -42.406 -2.414 1 97.94 34 LEU B N 1
ATOM 6586 C CA . LEU B 1 34 ? -17.547 -42.031 -2.754 1 97.94 34 LEU B CA 1
ATOM 6587 C C . LEU B 1 34 ? -17.641 -41.594 -4.215 1 97.94 34 LEU B C 1
ATOM 6589 O O . LEU B 1 34 ? -16.719 -40.969 -4.75 1 97.94 34 LEU B O 1
ATOM 6593 N N . ASP B 1 35 ? -18.719 -41.906 -4.832 1 95.88 35 ASP B N 1
ATOM 6594 C CA . ASP B 1 35 ? -19.031 -41.406 -6.16 1 95.88 35 ASP B CA 1
ATOM 6595 C C . ASP B 1 35 ? -20.531 -41.094 -6.285 1 95.88 35 ASP B C 1
ATOM 6597 O O . ASP B 1 35 ? -21.359 -41.812 -5.742 1 95.88 35 ASP B O 1
ATOM 6601 N N . GLN B 1 36 ? -20.828 -40.031 -6.969 1 93.25 36 GLN B N 1
ATOM 6602 C CA . GLN B 1 36 ? -22.234 -39.656 -7.129 1 93.25 36 GLN B CA 1
ATOM 6603 C C . GLN B 1 36 ? -22.938 -40.562 -8.133 1 93.25 36 GLN B C 1
ATOM 6605 O O . GLN B 1 36 ? -24.156 -40.688 -8.109 1 93.25 36 GLN B O 1
ATOM 6610 N N . GLY B 1 37 ? -22.156 -41.156 -9.078 1 91.38 37 GLY B N 1
ATOM 6611 C CA . GLY B 1 37 ? -22.703 -42.125 -10.023 1 91.38 37 GLY B CA 1
ATOM 6612 C C . GLY B 1 37 ? -22.531 -43.562 -9.578 1 91.38 37 GLY B C 1
ATOM 6613 O O . GLY B 1 37 ? -21.984 -43.844 -8.5 1 91.38 37 GLY B O 1
ATOM 6614 N N . PRO B 1 38 ? -23.047 -44.5 -10.422 1 91.69 38 PRO B N 1
ATOM 6615 C CA . PRO B 1 38 ? -22.828 -45.938 -10.117 1 91.69 38 PRO B CA 1
ATOM 6616 C C . PRO B 1 38 ? -21.359 -46.344 -10.234 1 91.69 38 PRO B C 1
ATOM 6618 O O . PRO B 1 38 ? -20.641 -45.844 -11.117 1 91.69 38 PRO B O 1
ATOM 6621 N N . LEU B 1 39 ? -20.891 -47.25 -9.391 1 91.88 39 LEU B N 1
ATOM 6622 C CA . LEU B 1 39 ? -19.484 -47.625 -9.297 1 91.88 39 LEU B CA 1
ATOM 6623 C C . LEU B 1 39 ? -19.016 -48.312 -10.57 1 91.88 39 LEU B C 1
ATOM 6625 O O . LEU B 1 39 ? -17.844 -48.25 -10.93 1 91.88 39 LEU B O 1
ATOM 6629 N N . ASN B 1 40 ? -19.875 -49 -11.195 1 85.94 40 ASN B N 1
ATOM 6630 C CA . ASN B 1 40 ? -19.484 -49.719 -12.414 1 85.94 40 ASN B CA 1
ATOM 6631 C C . ASN B 1 40 ? -19.312 -48.75 -13.586 1 85.94 40 ASN B C 1
ATOM 6633 O O . ASN B 1 40 ? -18.641 -49.094 -14.57 1 85.94 40 ASN B O 1
ATOM 6637 N N . MET B 1 41 ? -19.953 -47.594 -13.469 1 83.75 41 MET B N 1
ATOM 6638 C CA . MET B 1 41 ? -19.844 -46.531 -14.484 1 83.75 41 MET B CA 1
ATOM 6639 C C . MET B 1 41 ? -20.078 -45.156 -13.875 1 83.75 41 MET B C 1
ATOM 6641 O O . MET B 1 41 ? -21.125 -44.562 -14.07 1 83.75 41 MET B O 1
ATOM 6645 N N . PRO B 1 42 ? -19.203 -44.625 -13.219 1 77.62 42 PRO B N 1
ATOM 6646 C CA . PRO B 1 42 ? -19.375 -43.406 -12.414 1 77.62 42 PRO B CA 1
ATOM 6647 C C . PRO B 1 42 ? -19.797 -42.188 -13.234 1 77.62 42 PRO B C 1
ATOM 6649 O O . PRO B 1 42 ? -20.375 -41.25 -12.695 1 77.62 42 PRO B O 1
ATOM 6652 N N . GLY B 1 43 ? -19.594 -42.188 -14.586 1 76.5 43 GLY B N 1
ATOM 6653 C CA . GLY B 1 43 ? -20.188 -41.156 -15.445 1 76.5 43 GLY B CA 1
ATOM 6654 C C . GLY B 1 43 ? -19.281 -39.938 -15.633 1 76.5 43 GLY B C 1
ATOM 6655 O O . GLY B 1 43 ? -19.688 -38.969 -16.25 1 76.5 43 GLY B O 1
ATOM 6656 N N . GLY B 1 44 ? -18.109 -39.906 -15.055 1 86.19 44 GLY B N 1
ATOM 6657 C CA . GLY B 1 44 ? -17.125 -38.875 -15.305 1 86.19 44 GLY B CA 1
ATOM 6658 C C . GLY B 1 44 ? -16.344 -39.094 -16.578 1 86.19 44 GLY B C 1
ATOM 6659 O O . GLY B 1 44 ? -16.781 -39.812 -17.469 1 86.19 44 GLY B O 1
ATOM 6660 N N . SER B 1 45 ? -15.25 -38.344 -16.688 1 84.19 45 SER B N 1
ATOM 6661 C CA . SER B 1 45 ? -14.461 -38.375 -17.906 1 84.19 45 SER B CA 1
ATOM 6662 C C . SER B 1 45 ? -13.844 -39.75 -18.125 1 84.19 45 SER B C 1
ATOM 6664 O O . SER B 1 45 ? -13.578 -40.156 -19.266 1 84.19 45 SER B O 1
ATOM 6666 N N . THR B 1 46 ? -13.656 -40.469 -17.125 1 82.69 46 THR B N 1
ATOM 6667 C CA . THR B 1 46 ? -13.07 -41.812 -17.188 1 82.69 46 THR B CA 1
ATOM 6668 C C . THR B 1 46 ? -13.938 -42.75 -18.031 1 82.69 46 THR B C 1
ATOM 6670 O O . THR B 1 46 ? -13.422 -43.625 -18.734 1 82.69 46 THR B O 1
ATOM 6673 N N . SER B 1 47 ? -15.195 -42.562 -18.094 1 80.12 47 SER B N 1
ATOM 6674 C CA . SER B 1 47 ? -16.156 -43.469 -18.688 1 80.12 47 SER B CA 1
ATOM 6675 C C . SER B 1 47 ? -16.188 -43.344 -20.203 1 80.12 47 SER B C 1
ATOM 6677 O O . SER B 1 47 ? -16.625 -44.25 -20.906 1 80.12 47 SER B O 1
ATOM 6679 N N . HIS B 1 48 ? -15.773 -42.219 -20.688 1 80.31 48 HIS B N 1
ATOM 6680 C CA . HIS B 1 48 ? -15.859 -42.062 -22.141 1 80.31 48 HIS B CA 1
ATOM 6681 C C . HIS B 1 48 ? -14.492 -41.719 -22.734 1 80.31 48 HIS B C 1
ATOM 6683 O O . HIS B 1 48 ? -14.383 -41.531 -23.938 1 80.31 48 HIS B O 1
ATOM 6689 N N . ALA B 1 49 ? -13.477 -41.75 -21.984 1 84.62 49 ALA B N 1
ATOM 6690 C CA . ALA B 1 49 ? -12.148 -41.406 -22.469 1 84.62 49 ALA B CA 1
ATOM 6691 C C . ALA B 1 49 ? -11.664 -42.406 -23.516 1 84.62 49 ALA B C 1
ATOM 6693 O O . ALA B 1 49 ? -11.836 -43.594 -23.344 1 84.62 49 ALA B O 1
ATOM 6694 N N . PRO B 1 50 ? -11.062 -41.875 -24.547 1 88.31 50 PRO B N 1
ATOM 6695 C CA . PRO B 1 50 ? -10.547 -42.781 -25.578 1 88.31 50 PRO B CA 1
ATOM 6696 C C . PRO B 1 50 ? -9.305 -43.531 -25.109 1 88.31 50 PRO B C 1
ATOM 6698 O O . PRO B 1 50 ? -8.922 -44.531 -25.734 1 88.31 50 PRO B O 1
ATOM 6701 N N . GLY B 1 51 ? -8.672 -43 -24.109 1 92.19 51 GLY B N 1
ATOM 6702 C CA . GLY B 1 51 ? -7.617 -43.75 -23.453 1 92.19 51 GLY B CA 1
ATOM 6703 C C . GLY B 1 51 ? -6.246 -43.5 -24.062 1 92.19 51 GLY B C 1
ATOM 6704 O O . GLY B 1 51 ? -5.312 -44.25 -23.812 1 92.19 51 GLY B O 1
ATOM 6705 N N . LEU B 1 52 ? -6.078 -42.469 -24.891 1 95.06 52 LEU B N 1
ATOM 6706 C CA . LEU B 1 52 ? -4.785 -42.219 -25.5 1 95.06 52 LEU B CA 1
ATOM 6707 C C . LEU B 1 52 ? -3.762 -41.781 -24.453 1 95.06 52 LEU B C 1
ATOM 6709 O O . LEU B 1 52 ? -4.035 -40.875 -23.656 1 95.06 52 LEU B O 1
ATOM 6713 N N . VAL B 1 53 ? -2.67 -42.438 -24.469 1 96.94 53 VAL B N 1
ATOM 6714 C CA . VAL B 1 53 ? -1.567 -42.062 -23.594 1 96.94 53 VAL B CA 1
ATOM 6715 C C . VAL B 1 53 ? -0.33 -41.75 -24.422 1 96.94 53 VAL B C 1
ATOM 6717 O O . VAL B 1 53 ? 0.369 -42.656 -24.891 1 96.94 53 VAL B O 1
ATOM 6720 N N . PHE B 1 54 ? -0.103 -40.5 -24.656 1 95.81 54 PHE B N 1
ATOM 6721 C CA . PHE B 1 54 ? 1.182 -40 -25.125 1 95.81 54 PHE B CA 1
ATOM 6722 C C . PHE B 1 54 ? 2.055 -39.562 -23.953 1 95.81 54 PHE B C 1
ATOM 6724 O O . PHE B 1 54 ? 1.713 -38.594 -23.25 1 95.81 54 PHE B O 1
ATOM 6731 N N . GLN B 1 55 ? 3.213 -40.094 -23.812 1 97.12 55 GLN B N 1
ATOM 6732 C CA . GLN B 1 55 ? 4.004 -39.906 -22.609 1 97.12 55 GLN B CA 1
ATOM 6733 C C . GLN B 1 55 ? 4.832 -38.625 -22.688 1 97.12 55 GLN B C 1
ATOM 6735 O O . GLN B 1 55 ? 5.082 -37.969 -21.656 1 97.12 55 GLN B O 1
ATOM 6740 N N . THR B 1 56 ? 5.285 -38.188 -23.859 1 96.38 56 THR B N 1
ATOM 6741 C CA . THR B 1 56 ? 6.242 -37.125 -24 1 96.38 56 THR B CA 1
ATOM 6742 C C . THR B 1 56 ? 5.586 -35.781 -23.672 1 96.38 56 THR B C 1
ATOM 6744 O O . THR B 1 56 ? 4.484 -35.469 -24.156 1 96.38 56 THR B O 1
ATOM 6747 N N . ASN B 1 57 ? 6.164 -35.031 -22.828 1 95.69 57 ASN B N 1
ATOM 6748 C CA . ASN B 1 57 ? 5.734 -33.719 -22.359 1 95.69 57 ASN B CA 1
ATOM 6749 C C . ASN B 1 57 ? 6.926 -32.781 -22.078 1 95.69 57 ASN B C 1
ATOM 6751 O O . ASN B 1 57 ? 7.996 -33.281 -21.672 1 95.69 57 ASN B O 1
ATOM 6755 N N . PRO B 1 58 ? 6.758 -31.469 -22.359 1 94.62 58 PRO B N 1
ATOM 6756 C CA . PRO B 1 58 ? 7.848 -30.562 -21.953 1 94.62 58 PRO B CA 1
ATOM 6757 C C . PRO B 1 58 ? 8.109 -30.594 -20.453 1 94.62 58 PRO B C 1
ATOM 6759 O O . PRO B 1 58 ? 9.242 -30.359 -20.016 1 94.62 58 PRO B O 1
ATOM 6762 N N . SER B 1 59 ? 7.184 -30.844 -19.688 1 96.19 59 SER B N 1
ATOM 6763 C CA . SER B 1 59 ? 7.316 -30.922 -18.234 1 96.19 59 SER B CA 1
ATOM 6764 C C . SER B 1 59 ? 7.848 -32.281 -17.812 1 96.19 59 SER B C 1
ATOM 6766 O O . SER B 1 59 ? 7.254 -33.312 -18.125 1 96.19 59 SER B O 1
ATOM 6768 N N . LYS B 1 60 ? 8.922 -32.25 -17.078 1 97.06 60 LYS B N 1
ATOM 6769 C CA . LYS B 1 60 ? 9.469 -33.5 -16.531 1 97.06 60 LYS B CA 1
ATOM 6770 C C . LYS B 1 60 ? 8.461 -34.188 -15.641 1 97.06 60 LYS B C 1
ATOM 6772 O O . LYS B 1 60 ? 8.305 -35.406 -15.719 1 97.06 60 LYS B O 1
ATOM 6777 N N . THR B 1 61 ? 7.797 -33.438 -14.812 1 97.44 61 THR B N 1
ATOM 6778 C CA . THR B 1 61 ? 6.812 -33.969 -13.875 1 97.44 61 THR B CA 1
ATOM 6779 C C . THR B 1 61 ? 5.688 -34.688 -14.617 1 97.44 61 THR B C 1
ATOM 6781 O O . THR B 1 61 ? 5.355 -35.812 -14.281 1 97.44 61 THR B O 1
ATOM 6784 N N . MET B 1 62 ? 5.184 -34.094 -15.625 1 97.88 62 MET B N 1
ATOM 6785 C CA . MET B 1 62 ? 4.078 -34.688 -16.391 1 97.88 62 MET B CA 1
ATOM 6786 C C . MET B 1 62 ? 4.535 -35.938 -17.125 1 97.88 62 MET B C 1
ATOM 6788 O O . MET B 1 62 ? 3.803 -36.906 -17.203 1 97.88 62 MET B O 1
ATOM 6792 N N . ALA B 1 63 ? 5.742 -35.844 -17.688 1 97.88 63 ALA B N 1
ATOM 6793 C CA . ALA B 1 63 ? 6.277 -37.031 -18.375 1 97.88 63 ALA B CA 1
ATOM 6794 C C . ALA B 1 63 ? 6.469 -38.188 -17.391 1 97.88 63 ALA B C 1
ATOM 6796 O O . ALA B 1 63 ? 6.184 -39.344 -17.734 1 97.88 63 ALA B O 1
ATOM 6797 N N . SER B 1 64 ? 6.926 -37.875 -16.219 1 97.81 64 SER B N 1
ATOM 6798 C CA . SER B 1 64 ? 7.121 -38.875 -15.188 1 97.81 64 SER B CA 1
ATOM 6799 C C . SER B 1 64 ? 5.793 -39.5 -14.773 1 97.81 64 SER B C 1
ATOM 6801 O O . SER B 1 64 ? 5.711 -40.719 -14.586 1 97.81 64 SER B O 1
ATOM 6803 N N . PHE B 1 65 ? 4.793 -38.75 -14.602 1 98.38 65 PHE B N 1
ATOM 6804 C CA . PHE B 1 65 ? 3.469 -39.25 -14.273 1 98.38 65 PHE B CA 1
ATOM 6805 C C . PHE B 1 65 ? 2.967 -40.188 -15.359 1 98.38 65 PHE B C 1
ATOM 6807 O O . PHE B 1 65 ? 2.439 -41.281 -15.062 1 98.38 65 PHE B O 1
ATOM 6814 N N . ALA B 1 66 ? 3.146 -39.781 -16.609 1 98.31 66 ALA B N 1
ATOM 6815 C CA . ALA B 1 66 ? 2.684 -40.594 -17.719 1 98.31 66 ALA B CA 1
ATOM 6816 C C . ALA B 1 66 ? 3.432 -41.938 -17.781 1 98.31 66 ALA B C 1
ATOM 6818 O O . ALA B 1 66 ? 2.824 -43 -17.984 1 98.31 66 ALA B O 1
ATOM 6819 N N . LYS B 1 67 ? 4.711 -41.906 -17.609 1 98.06 67 LYS B N 1
ATOM 6820 C CA . LYS B 1 67 ? 5.535 -43.094 -17.625 1 98.06 67 LYS B CA 1
ATOM 6821 C C . LYS B 1 67 ? 5.07 -44.094 -16.562 1 98.06 67 LYS B C 1
ATOM 6823 O O . LYS B 1 67 ? 4.898 -45.281 -16.859 1 98.06 67 LYS B O 1
ATOM 6828 N N . TYR B 1 68 ? 4.855 -43.625 -15.383 1 98.19 68 TYR B N 1
ATOM 6829 C CA . TYR B 1 68 ? 4.395 -44.5 -14.32 1 98.19 68 TYR B CA 1
ATOM 6830 C C . TYR B 1 68 ? 3.004 -45.031 -14.617 1 98.19 68 TYR B C 1
ATOM 6832 O O . TYR B 1 68 ? 2.695 -46.188 -14.297 1 98.19 68 TYR B O 1
ATOM 6840 N N . THR B 1 69 ? 2.148 -44.25 -15.172 1 98.38 69 THR B N 1
ATOM 6841 C CA . THR B 1 69 ? 0.804 -44.688 -15.523 1 98.38 69 THR B CA 1
ATOM 6842 C C . THR B 1 69 ? 0.856 -45.875 -16.484 1 98.38 69 THR B C 1
ATOM 6844 O O . THR B 1 69 ? 0.141 -46.875 -16.312 1 98.38 69 THR B O 1
ATOM 6847 N N . VAL B 1 70 ? 1.73 -45.812 -17.5 1 98.19 70 VAL B N 1
ATOM 6848 C CA . VAL B 1 70 ? 1.904 -46.906 -18.453 1 98.19 70 VAL B CA 1
ATOM 6849 C C . VAL B 1 70 ? 2.352 -48.156 -17.719 1 98.19 70 VAL B C 1
ATOM 6851 O O . VAL B 1 70 ? 1.767 -49.219 -17.891 1 98.19 70 VAL B O 1
ATOM 6854 N N . GLU B 1 71 ? 3.312 -48.031 -16.859 1 98 71 GLU B N 1
ATOM 6855 C CA . GLU B 1 71 ? 3.836 -49.156 -16.094 1 98 71 GLU B CA 1
ATOM 6856 C C . GLU B 1 71 ? 2.75 -49.781 -15.242 1 98 71 GLU B C 1
ATOM 6858 O O . GLU B 1 71 ? 2.598 -51.031 -15.234 1 98 71 GLU B O 1
ATOM 6863 N N . LYS B 1 72 ? 2.049 -49 -14.562 1 98 72 LYS B N 1
ATOM 6864 C CA . LYS B 1 72 ? 1.007 -49.469 -13.648 1 98 72 LYS B CA 1
ATOM 6865 C C . LYS B 1 72 ? -0.111 -50.156 -14.414 1 98 72 LYS B C 1
ATOM 6867 O O . LYS B 1 72 ? -0.545 -51.25 -14.031 1 98 72 LYS B O 1
ATOM 6872 N N . LEU B 1 73 ? -0.602 -49.562 -15.445 1 97.56 73 LEU B N 1
ATOM 6873 C CA . LEU B 1 73 ? -1.727 -50.156 -16.172 1 97.56 73 LEU B CA 1
ATOM 6874 C C . LEU B 1 73 ? -1.308 -51.406 -16.922 1 97.56 73 LEU B C 1
ATOM 6876 O O . LEU B 1 73 ? -2.115 -52.312 -17.094 1 97.56 73 LEU B O 1
ATOM 6880 N N . LEU B 1 74 ? -0.033 -51.5 -17.328 1 97.69 74 LEU B N 1
ATOM 6881 C CA . LEU B 1 74 ? 0.509 -52.719 -17.906 1 97.69 74 LEU B CA 1
ATOM 6882 C C . LEU B 1 74 ? 0.488 -53.875 -16.875 1 97.69 74 LEU B C 1
ATOM 6884 O O . LEU B 1 74 ? 0.214 -55 -17.219 1 97.69 74 LEU B O 1
ATOM 6888 N N . SER B 1 75 ? 0.673 -53.5 -15.672 1 96.75 75 SER B N 1
ATOM 6889 C CA . SER B 1 75 ? 0.763 -54.5 -14.609 1 96.75 75 SER B CA 1
ATOM 6890 C C . SER B 1 75 ? -0.621 -54.938 -14.148 1 96.75 75 SER B C 1
ATOM 6892 O O . SER B 1 75 ? -0.768 -56 -13.539 1 96.75 75 SER B O 1
ATOM 6894 N N . LEU B 1 76 ? -1.632 -54.156 -14.359 1 96.94 76 LEU B N 1
ATOM 6895 C CA . LEU B 1 76 ? -2.998 -54.5 -13.977 1 96.94 76 LEU B CA 1
ATOM 6896 C C . LEU B 1 76 ? -3.629 -55.438 -15.008 1 96.94 76 LEU B C 1
ATOM 6898 O O . LEU B 1 76 ? -4.156 -55 -16.031 1 96.94 76 LEU B O 1
ATOM 6902 N N . THR B 1 77 ? -3.562 -56.75 -14.727 1 95.25 77 THR B N 1
ATOM 6903 C CA . THR B 1 77 ? -4 -57.75 -15.672 1 95.25 77 THR B CA 1
ATOM 6904 C C . THR B 1 77 ? -5.02 -58.688 -15.031 1 95.25 77 THR B C 1
ATOM 6906 O O . THR B 1 77 ? -4.945 -58.969 -13.828 1 95.25 77 THR B O 1
ATOM 6909 N N . GLU B 1 78 ? -5.969 -59.031 -15.703 1 94.81 78 GLU B N 1
ATOM 6910 C CA . GLU B 1 78 ? -6.906 -60.094 -15.352 1 94.81 78 GLU B CA 1
ATOM 6911 C C . GLU B 1 78 ? -7.207 -61 -16.547 1 94.81 78 GLU B C 1
ATOM 6913 O O . GLU B 1 78 ? -7.477 -60.5 -17.656 1 94.81 78 GLU B O 1
ATOM 6918 N N . ASP B 1 79 ? -7.219 -62.375 -16.391 1 93.06 79 ASP B N 1
ATOM 6919 C CA . ASP B 1 79 ? -7.469 -63.375 -17.422 1 93.06 79 ASP B CA 1
ATOM 6920 C C . ASP B 1 79 ? -6.539 -63.188 -18.625 1 93.06 79 ASP B C 1
ATOM 6922 O O . ASP B 1 79 ? -6.973 -63.25 -19.781 1 93.06 79 ASP B O 1
ATOM 6926 N N . GLY B 1 80 ? -5.336 -62.719 -18.375 1 91.31 80 GLY B N 1
ATOM 6927 C CA . GLY B 1 80 ? -4.297 -62.594 -19.391 1 91.31 80 GLY B CA 1
ATOM 6928 C C . GLY B 1 80 ? -4.391 -61.312 -20.188 1 91.31 80 GLY B C 1
ATOM 6929 O O . GLY B 1 80 ? -3.615 -61.094 -21.125 1 91.31 80 GLY B O 1
ATOM 6930 N N . VAL B 1 81 ? -5.332 -60.406 -19.891 1 92.75 81 VAL B N 1
ATOM 6931 C CA . VAL B 1 81 ? -5.492 -59.156 -20.625 1 92.75 81 VAL B CA 1
ATOM 6932 C C . VAL B 1 81 ? -5.109 -58 -19.719 1 92.75 81 VAL B C 1
ATOM 6934 O O . VAL B 1 81 ? -5.664 -57.812 -18.641 1 92.75 81 VAL B O 1
ATOM 6937 N N . SER B 1 82 ? -4.227 -57.188 -20.234 1 95.12 82 SER B N 1
ATOM 6938 C CA . SER B 1 82 ? -3.758 -56 -19.516 1 95.12 82 SER B CA 1
ATOM 6939 C C . SER B 1 82 ? -4.711 -54.844 -19.703 1 95.12 82 SER B C 1
ATOM 6941 O O . SER B 1 82 ? -5.477 -54.781 -20.672 1 95.12 82 SER B O 1
ATOM 6943 N N . CYS B 1 83 ? -4.637 -53.906 -18.734 1 97 83 CYS B N 1
ATOM 6944 C CA . CYS B 1 83 ? -5.445 -52.688 -18.844 1 97 83 CYS B CA 1
ATOM 6945 C C . CYS B 1 83 ? -4.762 -51.656 -19.719 1 97 83 CYS B C 1
ATOM 6947 O O . CYS B 1 83 ? -5.203 -50.5 -19.797 1 97 83 CYS B O 1
ATOM 6949 N N . PHE B 1 84 ? -3.68 -52.062 -20.328 1 97.5 84 PHE B N 1
ATOM 6950 C CA . PHE B 1 84 ? -2.969 -51.188 -21.25 1 97.5 84 PHE B CA 1
ATOM 6951 C C . PHE B 1 84 ? -2.568 -51.938 -22.516 1 97.5 84 PHE B C 1
ATOM 6953 O O . PHE B 1 84 ? -1.941 -52.969 -22.438 1 97.5 84 PHE B O 1
ATOM 6960 N N . ASN B 1 85 ? -2.979 -51.406 -23.656 1 97.31 85 ASN B N 1
ATOM 6961 C CA . ASN B 1 85 ? -2.561 -51.906 -24.953 1 97.31 85 ASN B CA 1
ATOM 6962 C C . ASN B 1 85 ? -1.448 -51.062 -25.562 1 97.31 85 ASN B C 1
ATOM 6964 O O . ASN B 1 85 ? -1.71 -50 -26.109 1 97.31 85 ASN B O 1
ATOM 6968 N N . GLN B 1 86 ? -0.205 -51.562 -25.531 1 97.56 86 GLN B N 1
ATOM 6969 C CA . GLN B 1 86 ? 0.979 -50.781 -25.875 1 97.56 86 GLN B CA 1
ATOM 6970 C C . GLN B 1 86 ? 1.246 -50.844 -27.391 1 97.56 86 GLN B C 1
ATOM 6972 O O . GLN B 1 86 ? 2.295 -51.312 -27.812 1 97.56 86 GLN B O 1
ATOM 6977 N N . VAL B 1 87 ? 0.358 -50.219 -28.109 1 97.69 87 VAL B N 1
ATOM 6978 C CA . VAL B 1 87 ? 0.416 -50.219 -29.562 1 97.69 87 VAL B CA 1
ATOM 6979 C C . VAL B 1 87 ? 1.423 -49.188 -30.062 1 97.69 87 VAL B C 1
ATOM 6981 O O . VAL B 1 87 ? 1.807 -49.219 -31.234 1 97.69 87 VAL B O 1
ATOM 6984 N N . GLY B 1 88 ? 1.94 -48.281 -29.141 1 98.06 88 GLY B N 1
ATOM 6985 C CA . GLY B 1 88 ? 2.822 -47.219 -29.547 1 98.06 88 GLY B CA 1
ATOM 6986 C C . GLY B 1 88 ? 2.076 -45.969 -29.953 1 98.06 88 GLY B C 1
ATOM 6987 O O . GLY B 1 88 ? 0.843 -45.938 -29.953 1 98.06 88 GLY B O 1
ATOM 6988 N N . GLY B 1 89 ? 2.822 -44.875 -30.109 1 98.38 89 GLY B N 1
ATOM 6989 C CA . GLY B 1 89 ? 2.291 -43.625 -30.594 1 98.38 89 GLY B CA 1
ATOM 6990 C C . GLY B 1 89 ? 3.055 -43.062 -31.781 1 98.38 89 GLY B C 1
ATOM 6991 O O . GLY B 1 89 ? 4.273 -43.219 -31.875 1 98.38 89 GLY B O 1
ATOM 6992 N N . LEU B 1 90 ? 2.377 -42.438 -32.688 1 98.56 90 LEU B N 1
ATOM 6993 C CA . LEU B 1 90 ? 2.965 -41.781 -33.844 1 98.56 90 LEU B CA 1
ATOM 6994 C C . LEU B 1 90 ? 2.406 -40.375 -34 1 98.56 90 LEU B C 1
ATOM 6996 O O . LEU B 1 90 ? 1.195 -40.188 -34.156 1 98.56 90 LEU B O 1
ATOM 7000 N N . GLU B 1 91 ? 3.26 -39.375 -33.906 1 98.44 91 GLU B N 1
ATOM 7001 C CA . GLU B 1 91 ? 2.924 -37.969 -34.219 1 98.44 91 GLU B CA 1
ATOM 7002 C C . GLU B 1 91 ? 3.49 -37.562 -35.562 1 98.44 91 GLU B C 1
ATOM 7004 O O . GLU B 1 91 ? 4.699 -37.625 -35.781 1 98.44 91 GLU B O 1
ATOM 7009 N N . VAL B 1 92 ? 2.674 -37.062 -36.406 1 98.19 92 VAL B N 1
ATOM 7010 C CA . VAL B 1 92 ? 3.15 -36.75 -37.75 1 98.19 92 VAL B CA 1
ATOM 7011 C C . VAL B 1 92 ? 3.236 -35.25 -37.969 1 98.19 92 VAL B C 1
ATOM 7013 O O . VAL B 1 92 ? 2.527 -34.469 -37.281 1 98.19 92 VAL B O 1
ATOM 7016 N N . ALA B 1 93 ? 4.16 -34.812 -38.875 1 98.31 93 ALA B N 1
ATOM 7017 C CA . ALA B 1 93 ? 4.363 -33.406 -39.219 1 98.31 93 ALA B CA 1
ATOM 7018 C C . ALA B 1 93 ? 4.023 -33.156 -40.688 1 98.31 93 ALA B C 1
ATOM 7020 O O . ALA B 1 93 ? 4.48 -33.875 -41.562 1 98.31 93 ALA B O 1
ATOM 7021 N N . THR B 1 94 ? 3.189 -32.125 -40.906 1 97.38 94 THR B N 1
ATOM 7022 C CA . THR B 1 94 ? 2.881 -31.719 -42.25 1 97.38 94 THR B CA 1
ATOM 7023 C C . THR B 1 94 ? 3.453 -30.344 -42.562 1 97.38 94 THR B C 1
ATOM 7025 O O . THR B 1 94 ? 3.279 -29.812 -43.656 1 97.38 94 THR B O 1
ATOM 7028 N N . THR B 1 95 ? 3.992 -29.688 -41.625 1 97.19 95 THR B N 1
ATOM 7029 C CA . THR B 1 95 ? 4.684 -28.406 -41.781 1 97.19 95 THR B CA 1
ATOM 7030 C C . THR B 1 95 ? 6.117 -28.516 -41.281 1 97.19 95 THR B C 1
ATOM 7032 O O . THR B 1 95 ? 6.434 -29.375 -40.469 1 97.19 95 THR B O 1
ATOM 7035 N N . GLU B 1 96 ? 6.953 -27.625 -41.781 1 97.06 96 GLU B N 1
ATOM 7036 C CA . GLU B 1 96 ? 8.336 -27.578 -41.312 1 97.06 96 GLU B CA 1
ATOM 7037 C C . GLU B 1 96 ? 8.422 -27.219 -39.844 1 97.06 96 GLU B C 1
ATOM 7039 O O . GLU B 1 96 ? 9.289 -27.719 -39.125 1 97.06 96 GLU B O 1
ATOM 7044 N N . THR B 1 97 ? 7.562 -26.328 -39.438 1 97.25 97 THR B N 1
ATOM 7045 C CA . THR B 1 97 ? 7.508 -25.922 -38.031 1 97.25 97 THR B CA 1
ATOM 7046 C C . THR B 1 97 ? 7.199 -27.109 -37.125 1 97.25 97 THR B C 1
ATOM 7048 O O . THR B 1 97 ? 7.836 -27.281 -36.094 1 97.25 97 THR B O 1
ATOM 7051 N N . ARG B 1 98 ? 6.281 -27.906 -37.5 1 98.12 98 ARG B N 1
ATOM 7052 C CA . ARG B 1 98 ? 5.918 -29.078 -36.719 1 98.12 98 ARG B CA 1
ATOM 7053 C C . ARG B 1 98 ? 7.043 -30.109 -36.719 1 98.12 98 ARG B C 1
ATOM 7055 O O . ARG B 1 98 ? 7.32 -30.75 -35.719 1 98.12 98 ARG B O 1
ATOM 7062 N N . LEU B 1 99 ? 7.621 -30.297 -37.875 1 98.12 99 LEU B N 1
ATOM 7063 C CA . LEU B 1 99 ? 8.734 -31.234 -37.938 1 98.12 99 LEU B CA 1
ATOM 7064 C C . LEU B 1 99 ? 9.844 -30.828 -36.969 1 98.12 99 LEU B C 1
ATOM 7066 O O . LEU B 1 99 ? 10.406 -31.672 -36.281 1 98.12 99 LEU B O 1
ATOM 7070 N N . ALA B 1 100 ? 10.133 -29.531 -36.969 1 97.69 100 ALA B N 1
ATOM 7071 C CA . ALA B 1 100 ? 11.117 -29.031 -36.031 1 97.69 100 ALA B CA 1
ATOM 7072 C C . ALA B 1 100 ? 10.672 -29.281 -34.594 1 97.69 100 ALA B C 1
ATOM 7074 O O . ALA B 1 100 ? 11.484 -29.625 -33.75 1 97.69 100 ALA B O 1
ATOM 7075 N N . ASP B 1 101 ? 9.461 -29.094 -34.344 1 97.62 101 ASP B N 1
ATOM 7076 C CA . ASP B 1 101 ? 8.93 -29.297 -33 1 97.62 101 ASP B CA 1
ATOM 7077 C C . ASP B 1 101 ? 9.039 -30.766 -32.594 1 97.62 101 ASP B C 1
ATOM 7079 O O . ASP B 1 101 ? 9.258 -31.062 -31.406 1 97.62 101 ASP B O 1
ATOM 7083 N N . LEU B 1 102 ? 8.781 -31.656 -33.5 1 98.19 102 LEU B N 1
ATOM 7084 C CA . LEU B 1 102 ? 8.922 -33.094 -33.188 1 98.19 102 LEU B CA 1
ATOM 7085 C C . LEU B 1 102 ? 10.352 -33.406 -32.812 1 98.19 102 LEU B C 1
ATOM 7087 O O . LEU B 1 102 ? 10.586 -34.281 -31.953 1 98.19 102 LEU B O 1
ATOM 7091 N N . LYS B 1 103 ? 11.312 -32.75 -33.406 1 98.06 103 LYS B N 1
ATOM 7092 C CA . LYS B 1 103 ? 12.703 -32.906 -33 1 98.06 103 LYS B CA 1
ATOM 7093 C C . LYS B 1 103 ? 12.898 -32.438 -31.562 1 98.06 103 LYS B C 1
ATOM 7095 O O . LYS B 1 103 ? 13.609 -33.094 -30.797 1 98.06 103 LYS B O 1
ATOM 7100 N N . ARG B 1 104 ? 12.328 -31.297 -31.203 1 97.25 104 ARG B N 1
ATOM 7101 C CA . ARG B 1 104 ? 12.391 -30.812 -29.828 1 97.25 104 ARG B CA 1
ATOM 7102 C C . ARG B 1 104 ? 11.758 -31.812 -28.875 1 97.25 104 ARG B C 1
ATOM 7104 O O . ARG B 1 104 ? 12.305 -32.062 -27.797 1 97.25 104 ARG B O 1
ATOM 7111 N N . LYS B 1 105 ? 10.609 -32.344 -29.281 1 97.69 105 LYS B N 1
ATOM 7112 C CA . LYS B 1 105 ? 9.906 -33.312 -28.453 1 97.69 105 LYS B CA 1
ATOM 7113 C C . LYS B 1 105 ? 10.75 -34.594 -28.234 1 97.69 105 LYS B C 1
ATOM 7115 O O . LYS B 1 105 ? 10.75 -35.156 -27.141 1 97.69 105 LYS B O 1
ATOM 7120 N N . LEU B 1 106 ? 11.383 -35.031 -29.297 1 97.94 106 LEU B N 1
ATOM 7121 C CA . LEU B 1 106 ? 12.305 -36.125 -29.125 1 97.94 106 LEU B CA 1
ATOM 7122 C C . LEU B 1 106 ? 13.375 -35.812 -28.094 1 97.94 106 LEU B C 1
ATOM 7124 O O . LEU B 1 106 ? 13.781 -36.656 -27.312 1 97.94 106 LEU B O 1
ATOM 7128 N N . GLY B 1 107 ? 13.836 -34.562 -28.125 1 97.19 107 GLY B N 1
ATOM 7129 C CA . GLY B 1 107 ? 14.758 -34.094 -27.094 1 97.19 107 GLY B CA 1
ATOM 7130 C C . GLY B 1 107 ? 14.203 -34.219 -25.688 1 97.19 107 GLY B C 1
ATOM 7131 O O . GLY B 1 107 ? 14.891 -34.688 -24.781 1 97.19 107 GLY B O 1
ATOM 7132 N N . TYR B 1 108 ? 12.945 -33.781 -25.5 1 96.44 108 TYR B N 1
ATOM 7133 C CA . TYR B 1 108 ? 12.289 -33.969 -24.203 1 96.44 108 TYR B CA 1
ATOM 7134 C C . TYR B 1 108 ? 12.266 -35.406 -23.781 1 96.44 108 TYR B C 1
ATOM 7136 O O . TYR B 1 108 ? 12.57 -35.75 -22.641 1 96.44 108 TYR B O 1
ATOM 7144 N N . ALA B 1 109 ? 11.867 -36.281 -24.703 1 97.06 109 ALA B N 1
ATOM 7145 C CA . ALA B 1 109 ? 11.812 -37.719 -24.406 1 97.06 109 ALA B CA 1
ATOM 7146 C C . ALA B 1 109 ? 13.164 -38.219 -23.906 1 97.06 109 ALA B C 1
ATOM 7148 O O . ALA B 1 109 ? 13.227 -38.938 -22.891 1 97.06 109 ALA B O 1
ATOM 7149 N N . ALA B 1 110 ? 14.172 -37.812 -24.578 1 96.25 110 ALA B N 1
ATOM 7150 C CA . ALA B 1 110 ? 15.516 -38.219 -24.188 1 96.25 110 ALA B CA 1
ATOM 7151 C C . ALA B 1 110 ? 15.867 -37.688 -22.797 1 96.25 110 ALA B C 1
ATOM 7153 O O . ALA B 1 110 ? 16.422 -38.406 -21.969 1 96.25 110 ALA B O 1
ATOM 7154 N N . ALA B 1 111 ? 15.547 -36.469 -22.594 1 96.06 111 ALA B N 1
ATOM 7155 C CA . ALA B 1 111 ? 15.828 -35.812 -21.312 1 96.06 111 ALA B CA 1
ATOM 7156 C C . ALA B 1 111 ? 15.156 -36.531 -20.156 1 96.06 111 ALA B C 1
ATOM 7158 O O . ALA B 1 111 ? 15.711 -36.594 -19.062 1 96.06 111 ALA B O 1
ATOM 7159 N N . TRP B 1 112 ? 13.992 -37.125 -20.438 1 96.12 112 TRP B N 1
ATOM 7160 C CA . TRP B 1 112 ? 13.188 -37.719 -19.375 1 96.12 112 TRP B CA 1
ATOM 7161 C C . TRP B 1 112 ? 13.336 -39.219 -19.344 1 96.12 112 TRP B C 1
ATOM 7163 O O . TRP B 1 112 ? 12.672 -39.906 -18.547 1 96.12 112 TRP B O 1
ATOM 7173 N N . GLY B 1 113 ? 14.039 -39.812 -20.203 1 94.94 113 GLY B N 1
ATOM 7174 C CA . GLY B 1 113 ? 14.273 -41.25 -20.234 1 94.94 113 GLY B CA 1
ATOM 7175 C C . GLY B 1 113 ? 13.172 -42 -20.938 1 94.94 113 GLY B C 1
ATOM 7176 O O . GLY B 1 113 ? 12.82 -43.125 -20.531 1 94.94 113 GLY B O 1
ATOM 7177 N N . ILE B 1 114 ? 12.539 -41.469 -21.938 1 97.06 114 ILE B N 1
ATOM 7178 C CA . ILE B 1 114 ? 11.531 -42.094 -22.766 1 97.06 114 ILE B CA 1
ATOM 7179 C C . ILE B 1 114 ? 12.102 -42.375 -24.156 1 97.06 114 ILE B C 1
ATOM 7181 O O . ILE B 1 114 ? 12.688 -41.5 -24.781 1 97.06 114 ILE B O 1
ATOM 7185 N N . GLU B 1 115 ? 11.938 -43.594 -24.609 1 96.69 115 GLU B N 1
ATOM 7186 C CA . GLU B 1 115 ? 12.477 -43.969 -25.906 1 96.69 115 GLU B CA 1
ATOM 7187 C C . GLU B 1 115 ? 11.578 -43.469 -27.047 1 96.69 115 GLU B C 1
ATOM 7189 O O . GLU B 1 115 ? 10.352 -43.562 -26.953 1 96.69 115 GLU B O 1
ATOM 7194 N N . GLY B 1 116 ? 12.188 -42.906 -28.047 1 97.06 116 GLY B N 1
ATOM 7195 C CA . GLY B 1 116 ? 11.5 -42.469 -29.25 1 97.06 116 GLY B CA 1
ATOM 7196 C C . GLY B 1 116 ? 12.398 -42.406 -30.469 1 97.06 116 GLY B C 1
ATOM 7197 O O . GLY B 1 116 ? 13.617 -42.5 -30.359 1 97.06 116 GLY B O 1
ATOM 7198 N N . ARG B 1 117 ? 11.742 -42.25 -31.609 1 97.31 117 ARG B N 1
ATOM 7199 C CA . ARG B 1 117 ? 12.5 -42.156 -32.875 1 97.31 117 ARG B CA 1
ATOM 7200 C C . ARG B 1 117 ? 11.773 -41.281 -33.875 1 97.31 117 ARG B C 1
ATOM 7202 O O . ARG B 1 117 ? 10.547 -41.344 -34 1 97.31 117 ARG B O 1
ATOM 7209 N N . LEU B 1 118 ? 12.641 -40.562 -34.562 1 97.88 118 LEU B N 1
ATOM 7210 C CA . LEU B 1 118 ? 12.094 -39.812 -35.719 1 97.88 118 LEU B CA 1
ATOM 7211 C C . LEU B 1 118 ? 12.039 -40.688 -36.938 1 97.88 118 LEU B C 1
ATOM 7213 O O . LEU B 1 118 ? 13 -41.375 -37.281 1 97.88 118 LEU B O 1
ATOM 7217 N N . LEU B 1 119 ? 10.914 -40.656 -37.625 1 98.12 119 LEU B N 1
ATOM 7218 C CA . LEU B 1 119 ? 10.695 -41.469 -38.812 1 98.12 119 LEU B CA 1
ATOM 7219 C C . LEU B 1 119 ? 10.602 -40.625 -40.062 1 98.12 119 LEU B C 1
ATOM 7221 O O . LEU B 1 119 ? 10.078 -39.5 -40.031 1 98.12 119 LEU B O 1
ATOM 7225 N N . SER B 1 120 ? 11.117 -41.219 -41.188 1 97.19 120 SER B N 1
ATOM 7226 C CA . SER B 1 120 ? 10.875 -40.656 -42.5 1 97.19 120 SER B CA 1
ATOM 7227 C C . SER B 1 120 ? 9.438 -40.875 -42.938 1 97.19 120 SER B C 1
ATOM 7229 O O . SER B 1 120 ? 8.711 -41.656 -42.344 1 97.19 120 SER B O 1
ATOM 7231 N N . PRO B 1 121 ? 9.023 -40.188 -43.969 1 96.75 121 PRO B N 1
ATOM 7232 C CA . PRO B 1 121 ? 7.68 -40.438 -44.469 1 96.75 121 PRO B CA 1
ATOM 7233 C C . PRO B 1 121 ? 7.438 -41.875 -44.844 1 96.75 121 PRO B C 1
ATOM 7235 O O . PRO B 1 121 ? 6.387 -42.438 -44.531 1 96.75 121 PRO B O 1
ATOM 7238 N N . ALA B 1 122 ? 8.438 -42.562 -45.438 1 96.69 122 ALA B N 1
ATOM 7239 C CA . ALA B 1 122 ? 8.312 -43.969 -45.844 1 96.69 122 ALA B CA 1
ATOM 7240 C C . ALA B 1 122 ? 8.172 -44.875 -44.656 1 96.69 122 ALA B C 1
ATOM 7242 O O . ALA B 1 122 ? 7.375 -45.812 -44.656 1 96.69 122 ALA B O 1
ATOM 7243 N N . GLU B 1 123 ? 8.945 -44.625 -43.688 1 97.56 123 GLU B N 1
ATOM 7244 C CA . GLU B 1 123 ? 8.875 -45.406 -42.469 1 97.56 123 GLU B CA 1
ATOM 7245 C C . GLU B 1 123 ? 7.531 -45.219 -41.75 1 97.56 123 GLU B C 1
ATOM 7247 O O . GLU B 1 123 ? 6.992 -46.156 -41.156 1 97.56 123 GLU B O 1
ATOM 7252 N N . CYS B 1 124 ? 7.031 -44 -41.75 1 97.62 124 CYS B N 1
ATOM 7253 C CA . CYS B 1 124 ? 5.707 -43.719 -41.188 1 97.62 124 CYS B CA 1
ATOM 7254 C C . CYS B 1 124 ? 4.645 -44.562 -41.906 1 97.62 124 CYS B C 1
ATOM 7256 O O . CYS B 1 124 ? 3.775 -45.156 -41.25 1 97.62 124 CYS B O 1
ATOM 7258 N N . GLN B 1 125 ? 4.75 -44.625 -43.156 1 95.81 125 GLN B N 1
ATOM 7259 C CA . GLN B 1 125 ? 3.781 -45.375 -43.938 1 95.81 125 GLN B CA 1
ATOM 7260 C C . GLN B 1 125 ? 3.908 -46.875 -43.688 1 95.81 125 GLN B C 1
ATOM 7262 O O . GLN B 1 125 ? 2.912 -47.594 -43.719 1 95.81 125 GLN B O 1
ATOM 7267 N N . GLU B 1 126 ? 5.145 -47.312 -43.562 1 96.56 126 GLU B N 1
ATOM 7268 C CA . GLU B 1 126 ? 5.363 -48.719 -43.219 1 96.56 126 GLU B CA 1
ATOM 7269 C C . GLU B 1 126 ? 4.734 -49.062 -41.875 1 96.56 126 GLU B C 1
ATOM 7271 O O . GLU B 1 126 ? 4.133 -50.125 -41.719 1 96.56 126 GLU B O 1
ATOM 7276 N N . LEU B 1 127 ? 4.871 -48.188 -40.969 1 97.19 127 LEU B N 1
ATOM 7277 C CA . LEU B 1 127 ? 4.344 -48.375 -39.625 1 97.19 127 LEU B CA 1
ATOM 7278 C C . LEU B 1 127 ? 2.828 -48.219 -39.594 1 97.19 127 LEU B C 1
ATOM 7280 O O . LEU B 1 127 ? 2.139 -48.906 -38.844 1 97.19 127 LEU B O 1
ATOM 7284 N N . TYR B 1 128 ? 2.334 -47.281 -40.406 1 97.31 128 TYR B N 1
ATOM 7285 C CA . TYR B 1 128 ? 0.911 -46.969 -40.5 1 97.31 128 TYR B CA 1
ATOM 7286 C C . TYR B 1 128 ? 0.466 -46.969 -41.969 1 97.31 128 TYR B C 1
ATOM 7288 O O . TYR B 1 128 ? 0.313 -45.906 -42.562 1 97.31 128 TYR B O 1
ATOM 7296 N N . PRO B 1 129 ? 0.123 -48.031 -42.469 1 94.31 129 PRO B N 1
ATOM 7297 C CA . PRO B 1 129 ? -0.055 -48.219 -43.906 1 94.31 129 PRO B CA 1
ATOM 7298 C C . PRO B 1 129 ? -1.2 -47.375 -44.469 1 94.31 129 PRO B C 1
ATOM 7300 O O . PRO B 1 129 ? -1.207 -47.031 -45.656 1 94.31 129 PRO B O 1
ATOM 7303 N N . LEU B 1 130 ? -2.137 -47.031 -43.719 1 93.44 130 LEU B N 1
ATOM 7304 C CA . LEU B 1 130 ? -3.301 -46.281 -44.188 1 93.44 130 LEU B CA 1
ATOM 7305 C C . LEU B 1 130 ? -2.967 -44.812 -44.344 1 93.44 130 LEU B C 1
ATOM 7307 O O . LEU B 1 130 ? -3.773 -44.031 -44.875 1 93.44 130 LEU B O 1
ATOM 7311 N N . LEU B 1 131 ? -1.797 -44.375 -43.969 1 95.25 131 LEU B N 1
ATOM 7312 C CA . LEU B 1 131 ? -1.368 -43 -44 1 95.25 131 LEU B CA 1
ATOM 7313 C C . LEU B 1 131 ? -1.052 -42.562 -45.406 1 95.25 131 LEU B C 1
ATOM 7315 O O . LEU B 1 131 ? -0.446 -43.312 -46.188 1 95.25 131 LEU B O 1
ATOM 7319 N N . ASP B 1 132 ? -1.548 -41.406 -45.719 1 90.62 132 ASP B N 1
ATOM 7320 C CA . ASP B 1 132 ? -1.079 -40.812 -46.969 1 90.62 132 ASP B CA 1
ATOM 7321 C C . ASP B 1 132 ? 0.378 -40.375 -46.844 1 90.62 132 ASP B C 1
ATOM 7323 O O . ASP B 1 132 ? 0.661 -39.281 -46.344 1 90.62 132 ASP B O 1
ATOM 7327 N N . GLY B 1 133 ? 1.261 -41.062 -47.312 1 84.62 133 GLY B N 1
ATOM 7328 C CA . GLY B 1 133 ? 2.686 -40.812 -47.156 1 84.62 133 GLY B CA 1
ATOM 7329 C C . GLY B 1 133 ? 3.172 -39.625 -47.969 1 84.62 133 GLY B C 1
ATOM 7330 O O . GLY B 1 133 ? 4.219 -39.031 -47.656 1 84.62 133 GLY B O 1
ATOM 7331 N N . GLU B 1 134 ? 2.406 -39.125 -48.938 1 88.31 134 GLU B N 1
ATOM 7332 C CA . GLU B 1 134 ? 2.857 -38.062 -49.812 1 88.31 134 GLU B CA 1
ATOM 7333 C C . GLU B 1 134 ? 2.754 -36.719 -49.156 1 88.31 134 GLU B C 1
ATOM 7335 O O . GLU B 1 134 ? 3.494 -35.781 -49.5 1 88.31 134 GLU B O 1
ATOM 7340 N N . ASN B 1 135 ? 1.987 -36.594 -48.156 1 89.88 135 ASN B N 1
ATOM 7341 C CA . ASN B 1 135 ? 1.756 -35.281 -47.562 1 89.88 135 ASN B CA 1
ATOM 7342 C C . ASN B 1 135 ? 2.33 -35.219 -46.156 1 89.88 135 ASN B C 1
ATOM 7344 O O . ASN B 1 135 ? 1.931 -34.344 -45.375 1 89.88 135 ASN B O 1
ATOM 7348 N N . ILE B 1 136 ? 3.125 -36.094 -45.75 1 95.25 136 ILE B N 1
ATOM 7349 C CA . ILE B 1 136 ? 3.771 -36.031 -44.438 1 95.25 136 ILE B CA 1
ATOM 7350 C C . ILE B 1 136 ? 5.27 -35.812 -44.625 1 95.25 136 ILE B C 1
ATOM 7352 O O . ILE B 1 136 ? 5.871 -36.281 -45.594 1 95.25 136 ILE B O 1
ATOM 7356 N N . LEU B 1 137 ? 5.824 -35 -43.719 1 97.69 137 LEU B N 1
ATOM 7357 C CA . LEU B 1 137 ? 7.246 -34.656 -43.75 1 97.69 137 LEU B CA 1
ATOM 7358 C C . LEU B 1 137 ? 8.039 -35.594 -42.844 1 97.69 137 LEU B C 1
ATOM 7360 O O . LEU B 1 137 ? 9.266 -35.688 -42.969 1 97.69 137 LEU B O 1
ATOM 7364 N N . GLY B 1 138 ? 7.453 -36.281 -41.938 1 97.75 138 GLY B N 1
ATOM 7365 C CA . GLY B 1 138 ? 8.031 -37.188 -40.938 1 97.75 138 GLY B CA 1
ATOM 7366 C C . GLY B 1 138 ? 7.137 -37.406 -39.75 1 97.75 138 GLY B C 1
ATOM 7367 O O . GLY B 1 138 ? 5.984 -36.969 -39.719 1 97.75 138 GLY B O 1
ATOM 7368 N N . GLY B 1 139 ? 7.664 -38.219 -38.844 1 98.25 139 GLY B N 1
ATOM 7369 C CA . GLY B 1 139 ? 6.883 -38.5 -37.625 1 98.25 139 GLY B CA 1
ATOM 7370 C C . GLY B 1 139 ? 7.734 -38.906 -36.469 1 98.25 139 GLY B C 1
ATOM 7371 O O . GLY B 1 139 ? 8.883 -39.312 -36.625 1 98.25 139 GLY B O 1
ATOM 7372 N N . LEU B 1 140 ? 7.258 -38.625 -35.25 1 98.69 140 LEU B N 1
ATOM 7373 C CA . LEU B 1 140 ? 7.867 -39.094 -34 1 98.69 140 LEU B CA 1
ATOM 7374 C C . LEU B 1 140 ? 7.152 -40.344 -33.5 1 98.69 140 LEU B C 1
ATOM 7376 O O . LEU B 1 140 ? 5.945 -40.312 -33.25 1 98.69 140 LEU B O 1
ATOM 7380 N N . HIS B 1 141 ? 7.844 -41.469 -33.438 1 98.69 141 HIS B N 1
ATOM 7381 C CA . HIS B 1 141 ? 7.305 -42.719 -32.938 1 98.69 141 HIS B CA 1
ATOM 7382 C C . HIS B 1 141 ? 7.809 -43 -31.516 1 98.69 141 HIS B C 1
ATOM 7384 O O . HIS B 1 141 ? 9.016 -42.969 -31.266 1 98.69 141 HIS B O 1
ATOM 7390 N N . VAL B 1 142 ? 6.922 -43.219 -30.562 1 98.62 142 VAL B N 1
ATOM 7391 C CA . VAL B 1 142 ? 7.215 -43.656 -29.203 1 98.62 142 VAL B CA 1
ATOM 7392 C C . VAL B 1 142 ? 6.586 -45 -28.938 1 98.62 142 VAL B C 1
ATOM 7394 O O . VAL B 1 142 ? 5.383 -45.125 -28.672 1 98.62 142 VAL B O 1
ATOM 7397 N N . PRO B 1 143 ? 7.344 -46.031 -28.891 1 98.06 143 PRO B N 1
ATOM 7398 C CA . PRO B 1 143 ? 6.809 -47.406 -28.859 1 98.06 143 PRO B CA 1
ATOM 7399 C C . PRO B 1 143 ? 6.086 -47.719 -27.562 1 98.06 143 PRO B C 1
ATOM 7401 O O . PRO B 1 143 ? 5.23 -48.594 -27.531 1 98.06 143 PRO B O 1
ATOM 7404 N N . SER B 1 144 ? 6.422 -47.031 -26.531 1 98.06 144 SER B N 1
ATOM 7405 C CA . SER B 1 144 ? 5.852 -47.375 -25.219 1 98.06 144 SER B CA 1
ATOM 7406 C C . SER B 1 144 ? 4.52 -46.656 -25 1 98.06 144 SER B C 1
ATOM 7408 O O . SER B 1 144 ? 3.854 -46.875 -23.984 1 98.06 144 SER B O 1
ATOM 7410 N N . ASP B 1 145 ? 4.105 -45.812 -25.938 1 98.25 145 ASP B N 1
ATOM 7411 C CA . ASP B 1 145 ? 2.77 -45.219 -25.875 1 98.25 145 ASP B CA 1
ATOM 7412 C C . ASP B 1 145 ? 1.693 -46.281 -26.156 1 98.25 145 ASP B C 1
ATOM 7414 O O . ASP B 1 145 ? 2.004 -47.406 -26.531 1 98.25 145 ASP B O 1
ATOM 7418 N N . GLY B 1 146 ? 0.45 -45.812 -25.828 1 98.19 146 GLY B N 1
ATOM 7419 C CA . GLY B 1 146 ? -0.593 -46.781 -26.109 1 98.19 146 GLY B CA 1
ATOM 7420 C C . GLY B 1 146 ? -1.963 -46.344 -25.625 1 98.19 146 GLY B C 1
ATOM 7421 O O . GLY B 1 146 ? -2.266 -45.156 -25.594 1 98.19 146 GLY B O 1
ATOM 7422 N N . LEU B 1 147 ? -2.816 -47.406 -25.5 1 97.56 147 LEU B N 1
ATOM 7423 C CA . LEU B 1 147 ? -4.219 -47.188 -25.156 1 97.56 147 LEU B CA 1
ATOM 7424 C C . LEU B 1 147 ? -4.523 -47.75 -23.75 1 97.56 147 LEU B C 1
ATOM 7426 O O . LEU B 1 147 ? -4.352 -48.938 -23.5 1 97.56 147 LEU B O 1
ATOM 7430 N N . ALA B 1 148 ? -5.008 -46.812 -22.922 1 96.88 148 ALA B N 1
ATOM 7431 C CA . ALA B 1 148 ? -5.441 -47.219 -21.594 1 96.88 148 ALA B CA 1
ATOM 7432 C C . ALA B 1 148 ? -6.891 -47.688 -21.594 1 96.88 148 ALA B C 1
ATOM 7434 O O . ALA B 1 148 ? -7.754 -47.062 -22.203 1 96.88 148 ALA B O 1
ATOM 7435 N N . SER B 1 149 ? -7.129 -48.844 -21 1 94.44 149 SER B N 1
ATOM 7436 C CA . SER B 1 149 ? -8.492 -49.25 -20.703 1 94.44 149 SER B CA 1
ATOM 7437 C C . SER B 1 149 ? -8.93 -48.781 -19.328 1 94.44 149 SER B C 1
ATOM 7439 O O . SER B 1 149 ? -9.008 -49.562 -18.375 1 94.44 149 SER B O 1
ATOM 7441 N N . ALA B 1 150 ? -9.344 -47.562 -19.297 1 93.12 150 ALA B N 1
ATOM 7442 C CA . ALA B 1 150 ? -9.555 -46.844 -18.031 1 93.12 150 ALA B CA 1
ATOM 7443 C C . ALA B 1 150 ? -10.695 -47.5 -17.234 1 93.12 150 ALA B C 1
ATOM 7445 O O . ALA B 1 150 ? -10.57 -47.719 -16.031 1 93.12 150 ALA B O 1
ATOM 7446 N N . ALA B 1 151 ? -11.812 -47.75 -17.875 1 90.75 151 ALA B N 1
ATOM 7447 C CA . ALA B 1 151 ? -12.961 -48.344 -17.188 1 90.75 151 ALA B CA 1
ATOM 7448 C C . ALA B 1 151 ? -12.609 -49.688 -16.609 1 90.75 151 ALA B C 1
ATOM 7450 O O . ALA B 1 151 ? -12.977 -50 -15.469 1 90.75 151 ALA B O 1
ATOM 7451 N N . ARG B 1 152 ? -11.953 -50.5 -17.391 1 92.88 152 ARG B N 1
ATOM 7452 C CA . ARG B 1 152 ? -11.516 -51.844 -16.922 1 92.88 152 ARG B CA 1
ATOM 7453 C C . ARG B 1 152 ? -10.555 -51.688 -15.742 1 92.88 152 ARG B C 1
ATOM 7455 O O . ARG B 1 152 ? -10.664 -52.438 -14.766 1 92.88 152 ARG B O 1
ATOM 7462 N N . ALA B 1 153 ? -9.609 -50.781 -15.891 1 95.75 153 ALA B N 1
ATOM 7463 C CA . ALA B 1 153 ? -8.648 -50.562 -14.812 1 95.75 153 ALA B CA 1
ATOM 7464 C C . ALA B 1 153 ? -9.367 -50.188 -13.516 1 95.75 153 ALA B C 1
ATOM 7466 O O . ALA B 1 153 ? -9.023 -50.719 -12.445 1 95.75 153 ALA B O 1
ATOM 7467 N N . VAL B 1 154 ? -10.352 -49.312 -13.594 1 95.94 154 VAL B N 1
ATOM 7468 C CA . VAL B 1 154 ? -11.109 -48.875 -12.43 1 95.94 154 VAL B CA 1
ATOM 7469 C C . VAL B 1 154 ? -11.781 -50.062 -11.758 1 95.94 154 VAL B C 1
ATOM 7471 O O . VAL B 1 154 ? -11.703 -50.25 -10.539 1 95.94 154 VAL B O 1
ATOM 7474 N N . GLN B 1 155 ? -12.359 -50.938 -12.539 1 94.62 155 GLN B N 1
ATOM 7475 C CA . GLN B 1 155 ? -13.055 -52.094 -12 1 94.62 155 GLN B CA 1
ATOM 7476 C C . GLN B 1 155 ? -12.078 -53.062 -11.312 1 94.62 155 GLN B C 1
ATOM 7478 O O . GLN B 1 155 ? -12.367 -53.562 -10.234 1 94.62 155 GLN B O 1
ATOM 7483 N N . LEU B 1 156 ? -10.969 -53.281 -11.945 1 96.56 156 LEU B N 1
ATOM 7484 C CA . LEU B 1 156 ? -9.961 -54.156 -11.352 1 96.56 156 LEU B CA 1
ATOM 7485 C C . LEU B 1 156 ? -9.422 -53.562 -10.055 1 96.56 156 LEU B C 1
ATOM 7487 O O . LEU B 1 156 ? -9.18 -54.281 -9.086 1 96.56 156 LEU B O 1
ATOM 7491 N N . LEU B 1 157 ? -9.242 -52.281 -10.047 1 97.56 157 LEU B N 1
ATOM 7492 C CA . LEU B 1 157 ? -8.719 -51.594 -8.867 1 97.56 157 LEU B CA 1
ATOM 7493 C C . LEU B 1 157 ? -9.742 -51.625 -7.73 1 97.56 157 LEU B C 1
ATOM 7495 O O . LEU B 1 157 ? -9.375 -51.812 -6.566 1 97.56 157 LEU B O 1
ATOM 7499 N N . ILE B 1 158 ? -11.016 -51.406 -8.07 1 97 158 ILE B N 1
ATOM 7500 C CA . ILE B 1 158 ? -12.055 -51.5 -7.059 1 97 158 ILE B CA 1
ATOM 7501 C C . ILE B 1 158 ? -12.062 -52.875 -6.426 1 97 158 ILE B C 1
ATOM 7503 O O . ILE B 1 158 ? -12.039 -53.031 -5.203 1 97 158 ILE B O 1
ATOM 7507 N N . LYS B 1 159 ? -12.047 -53.875 -7.27 1 96.19 159 LYS B N 1
ATOM 7508 C CA . LYS B 1 159 ? -12.047 -55.25 -6.785 1 96.19 159 LYS B CA 1
ATOM 7509 C C . LYS B 1 159 ? -10.852 -55.5 -5.871 1 96.19 159 LYS B C 1
ATOM 7511 O O . LYS B 1 159 ? -11.008 -56.062 -4.777 1 96.19 159 LYS B O 1
ATOM 7516 N N . ARG B 1 160 ? -9.727 -55.125 -6.305 1 96.5 160 ARG B N 1
ATOM 7517 C CA . ARG B 1 160 ? -8.477 -55.344 -5.578 1 96.5 160 ARG B CA 1
ATOM 7518 C C . ARG B 1 160 ? -8.492 -54.594 -4.234 1 96.5 160 ARG B C 1
ATOM 7520 O O . ARG B 1 160 ? -8.148 -55.188 -3.205 1 96.5 160 ARG B O 1
ATOM 7527 N N . THR B 1 161 ? -8.93 -53.375 -4.191 1 97.75 161 THR B N 1
ATOM 7528 C CA . THR B 1 161 ? -8.852 -52.562 -2.98 1 97.75 161 THR B CA 1
ATOM 7529 C C . THR B 1 161 ? -9.992 -52.906 -2.023 1 97.75 161 THR B C 1
ATOM 7531 O O . THR B 1 161 ? -9.836 -52.812 -0.805 1 97.75 161 THR B O 1
ATOM 7534 N N . GLU B 1 162 ? -11.086 -53.312 -2.568 1 96.81 162 GLU B N 1
ATOM 7535 C CA . GLU B 1 162 ? -12.164 -53.812 -1.705 1 96.81 162 GLU B CA 1
ATOM 7536 C C . GLU B 1 162 ? -11.703 -55 -0.893 1 96.81 162 GLU B C 1
ATOM 7538 O O . GLU B 1 162 ? -12.039 -55.125 0.288 1 96.81 162 GLU B O 1
ATOM 7543 N N . SER B 1 163 ? -11.055 -55.812 -1.534 1 96.19 163 SER B N 1
ATOM 7544 C CA . SER B 1 163 ? -10.531 -57 -0.865 1 96.19 163 SER B CA 1
ATOM 7545 C C . SER B 1 163 ? -9.555 -56.625 0.248 1 96.19 163 SER B C 1
ATOM 7547 O O . SER B 1 163 ? -9.352 -57.406 1.191 1 96.19 163 SER B O 1
ATOM 7549 N N . ALA B 1 164 ? -8.992 -55.469 0.097 1 96.25 164 ALA B N 1
ATOM 7550 C CA . ALA B 1 164 ? -8.031 -55 1.089 1 96.25 164 ALA B CA 1
ATOM 7551 C C . ALA B 1 164 ? -8.719 -54.188 2.178 1 96.25 164 ALA B C 1
ATOM 7553 O O . ALA B 1 164 ? -8.062 -53.688 3.092 1 96.25 164 ALA B O 1
ATOM 7554 N N . GLY B 1 165 ? -9.992 -53.938 2.082 1 95.19 165 GLY B N 1
ATOM 7555 C CA . GLY B 1 165 ? -10.727 -53.312 3.17 1 95.19 165 GLY B CA 1
ATOM 7556 C C . GLY B 1 165 ? -11.281 -51.969 2.805 1 95.19 165 GLY B C 1
ATOM 7557 O O . GLY B 1 165 ? -11.969 -51.312 3.611 1 95.19 165 GLY B O 1
ATOM 7558 N N . VAL B 1 166 ? -11.078 -51.5 1.616 1 97.75 166 VAL B N 1
ATOM 7559 C CA . VAL B 1 166 ? -11.586 -50.219 1.173 1 97.75 166 VAL B CA 1
ATOM 7560 C C . VAL B 1 166 ? -13.094 -50.281 0.95 1 97.75 166 VAL B C 1
ATOM 7562 O O . VAL B 1 166 ? -13.594 -51.281 0.411 1 97.75 166 VAL B O 1
ATOM 7565 N N . THR B 1 167 ? -13.781 -49.281 1.438 1 98.06 167 THR B N 1
ATOM 7566 C CA . THR B 1 167 ? -15.227 -49.219 1.243 1 98.06 167 THR B CA 1
ATOM 7567 C C . THR B 1 167 ? -15.57 -48.312 0.074 1 98.06 167 THR B C 1
ATOM 7569 O O . THR B 1 167 ? -15.086 -47.188 -0.003 1 98.06 167 THR B O 1
ATOM 7572 N N . TYR B 1 168 ? -16.359 -48.844 -0.828 1 97.75 168 TYR B N 1
ATOM 7573 C CA . TYR B 1 168 ? -16.844 -48.062 -1.948 1 97.75 168 TYR B CA 1
ATOM 7574 C C . TYR B 1 168 ? -18.344 -47.812 -1.827 1 97.75 168 TYR B C 1
ATOM 7576 O O . TYR B 1 168 ? -19.094 -48.719 -1.484 1 97.75 168 TYR B O 1
ATOM 7584 N N . ARG B 1 169 ? -18.75 -46.562 -1.988 1 97.12 169 ARG B N 1
ATOM 7585 C CA . ARG B 1 169 ? -20.172 -46.219 -2.006 1 97.12 169 ARG B CA 1
ATOM 7586 C C . ARG B 1 169 ? -20.516 -45.438 -3.281 1 97.12 169 ARG B C 1
ATOM 7588 O O . ARG B 1 169 ? -20.172 -44.281 -3.436 1 97.12 169 ARG B O 1
ATOM 7595 N N . GLY B 1 170 ? -21.25 -46.094 -4.195 1 94.62 170 GLY B N 1
ATOM 7596 C CA . GLY B 1 170 ? -21.781 -45.438 -5.387 1 94.62 170 GLY B CA 1
ATOM 7597 C C . GLY B 1 170 ? -23.094 -44.719 -5.141 1 94.62 170 GLY B C 1
ATOM 7598 O O . GLY B 1 170 ? -23.672 -44.812 -4.055 1 94.62 170 GLY B O 1
ATOM 7599 N N . SER B 1 171 ? -23.516 -43.875 -6.094 1 93.62 171 SER B N 1
ATOM 7600 C CA . SER B 1 171 ? -24.766 -43.156 -6.02 1 93.62 171 SER B CA 1
ATOM 7601 C C . SER B 1 171 ? -24.875 -42.344 -4.719 1 93.62 171 SER B C 1
ATOM 7603 O O . SER B 1 171 ? -25.906 -42.375 -4.059 1 93.62 171 SER B O 1
ATOM 7605 N N . THR B 1 172 ? -23.766 -41.844 -4.285 1 95.19 172 THR B N 1
ATOM 7606 C CA . THR B 1 172 ? -23.656 -41.062 -3.055 1 95.19 172 THR B CA 1
ATOM 7607 C C . THR B 1 172 ? -23.078 -39.656 -3.344 1 95.19 172 THR B C 1
ATOM 7609 O O . THR B 1 172 ? -21.875 -39.5 -3.469 1 95.19 172 THR B O 1
ATOM 7612 N N . THR B 1 173 ? -23.969 -38.719 -3.408 1 94.38 173 THR B N 1
ATOM 7613 C CA . THR B 1 173 ? -23.562 -37.344 -3.697 1 94.38 173 THR B CA 1
ATOM 7614 C C . THR B 1 173 ? -23.062 -36.625 -2.434 1 94.38 173 THR B C 1
ATOM 7616 O O . THR B 1 173 ? -23.734 -36.688 -1.396 1 94.38 173 THR B O 1
ATOM 7619 N N . VAL B 1 174 ? -21.875 -36.125 -2.5 1 97.56 174 VAL B N 1
ATOM 7620 C CA . VAL B 1 174 ? -21.344 -35.312 -1.41 1 97.56 174 VAL B CA 1
ATOM 7621 C C . VAL B 1 174 ? -22.016 -33.938 -1.414 1 97.56 174 VAL B C 1
ATOM 7623 O O . VAL B 1 174 ? -22.047 -33.25 -2.445 1 97.56 174 VAL B O 1
ATOM 7626 N N . THR B 1 175 ? -22.469 -33.438 -0.261 1 97.25 175 THR B N 1
ATOM 7627 C CA . THR B 1 175 ? -23.203 -32.188 -0.193 1 97.25 175 THR B CA 1
ATOM 7628 C C . THR B 1 175 ? -22.5 -31.172 0.699 1 97.25 175 THR B C 1
ATOM 7630 O O . THR B 1 175 ? -22.875 -30.016 0.763 1 97.25 175 THR B O 1
ATOM 7633 N N . GLY B 1 176 ? -21.438 -31.641 1.289 1 98.06 176 GLY B N 1
ATOM 7634 C CA . GLY B 1 176 ? -20.703 -30.734 2.164 1 98.06 176 GLY B CA 1
ATOM 7635 C C . GLY B 1 176 ? -19.5 -31.391 2.809 1 98.06 176 GLY B C 1
ATOM 7636 O O . GLY B 1 176 ? -19.328 -32.594 2.744 1 98.06 176 GLY B O 1
ATOM 7637 N N . ILE B 1 177 ? -18.656 -30.609 3.344 1 98.56 177 ILE B N 1
ATOM 7638 C CA . ILE B 1 177 ? -17.484 -31.047 4.082 1 98.56 177 ILE B CA 1
ATOM 7639 C C . ILE B 1 177 ? -17.562 -30.562 5.527 1 98.56 177 ILE B C 1
ATOM 7641 O O . ILE B 1 177 ? -17.672 -29.359 5.785 1 98.56 177 ILE B O 1
ATOM 7645 N N . GLU B 1 178 ? -17.562 -31.469 6.422 1 97.75 178 GLU B N 1
ATOM 7646 C CA . GLU B 1 178 ? -17.578 -31.125 7.84 1 97.75 178 GLU B CA 1
ATOM 7647 C C . GLU B 1 178 ? -16.188 -30.734 8.328 1 97.75 178 GLU B C 1
ATOM 7649 O O . GLU B 1 178 ? -15.188 -31.328 7.922 1 97.75 178 GLU B O 1
ATOM 7654 N N . GLN B 1 179 ? -16.109 -29.734 9.094 1 96.56 179 GLN B N 1
ATOM 7655 C CA . GLN B 1 179 ? -14.82 -29.25 9.594 1 96.56 179 GLN B CA 1
ATOM 7656 C C . GLN B 1 179 ? -14.945 -28.719 11.016 1 96.56 179 GLN B C 1
ATOM 7658 O O . GLN B 1 179 ? -16.031 -28.328 11.445 1 96.56 179 GLN B O 1
ATOM 7663 N N . SER B 1 180 ? -13.984 -28.781 11.781 1 93.88 180 SER B N 1
ATOM 7664 C CA . SER B 1 180 ? -13.836 -28.219 13.117 1 93.88 180 SER B CA 1
ATOM 7665 C C . SER B 1 180 ? -12.414 -27.734 13.367 1 93.88 180 SER B C 1
ATOM 7667 O O . SER B 1 180 ? -11.453 -28.438 13.023 1 93.88 180 SER B O 1
ATOM 7669 N N . GLY B 1 181 ? -12.266 -26.562 13.93 1 87.81 181 GLY B N 1
ATOM 7670 C CA . GLY B 1 181 ? -10.953 -26.016 14.242 1 87.81 181 GLY B CA 1
ATOM 7671 C C . GLY B 1 181 ? -10.07 -25.859 13.016 1 87.81 181 GLY B C 1
ATOM 7672 O O . GLY B 1 181 ? -8.859 -26.094 13.086 1 87.81 181 GLY B O 1
ATOM 7673 N N . GLY B 1 182 ? -10.641 -25.703 11.883 1 91.38 182 GLY B N 1
ATOM 7674 C CA . GLY B 1 182 ? -9.875 -25.516 10.664 1 91.38 182 GLY B CA 1
ATOM 7675 C C . GLY B 1 182 ? -9.398 -26.812 10.039 1 91.38 182 GLY B C 1
ATOM 7676 O O . GLY B 1 182 ? -8.523 -26.797 9.172 1 91.38 182 GLY B O 1
ATOM 7677 N N . ARG B 1 183 ? -9.969 -27.906 10.484 1 96 183 ARG B N 1
ATOM 7678 C CA . ARG B 1 183 ? -9.586 -29.219 9.977 1 96 183 ARG B CA 1
ATOM 7679 C C . ARG B 1 183 ? -10.812 -30.031 9.555 1 96 183 ARG B C 1
ATOM 7681 O O . ARG B 1 183 ? -11.867 -29.922 10.172 1 96 183 ARG B O 1
ATOM 7688 N N . VAL B 1 184 ? -10.578 -30.859 8.617 1 97.75 184 VAL B N 1
ATOM 7689 C CA . VAL B 1 184 ? -11.633 -31.75 8.148 1 97.75 184 VAL B CA 1
ATOM 7690 C C . VAL B 1 184 ? -12.023 -32.719 9.266 1 97.75 184 VAL B C 1
ATOM 7692 O O . VAL B 1 184 ? -11.164 -33.219 9.992 1 97.75 184 VAL B O 1
ATOM 7695 N N . THR B 1 185 ? -13.383 -32.938 9.344 1 98.06 185 THR B N 1
ATOM 7696 C CA . THR B 1 185 ? -13.828 -33.938 10.305 1 98.06 185 THR B CA 1
ATOM 7697 C C . THR B 1 185 ? -14.766 -34.969 9.641 1 98.06 185 THR B C 1
ATOM 7699 O O . THR B 1 185 ? -15.094 -36 10.227 1 98.06 185 THR B O 1
ATOM 7702 N N . GLY B 1 186 ? -15.18 -34.625 8.438 1 98.31 186 GLY B N 1
ATOM 7703 C CA . GLY B 1 186 ? -16.062 -35.594 7.766 1 98.31 186 GLY B CA 1
ATOM 7704 C C . GLY B 1 186 ? -16.609 -35.062 6.453 1 98.31 186 GLY B C 1
ATOM 7705 O O . GLY B 1 186 ? -16.281 -33.938 6.035 1 98.31 186 GLY B O 1
ATOM 7706 N N . VAL B 1 187 ? -17.359 -35.875 5.75 1 98.62 187 VAL B N 1
ATOM 7707 C CA . VAL B 1 187 ? -18.016 -35.562 4.488 1 98.62 187 VAL B CA 1
ATOM 7708 C C . VAL B 1 187 ? -19.531 -35.75 4.625 1 98.62 187 VAL B C 1
ATOM 7710 O O . VAL B 1 187 ? -19.984 -36.781 5.105 1 98.62 187 VAL B O 1
ATOM 7713 N N . GLN B 1 188 ? -20.266 -34.75 4.227 1 98.5 188 GLN B N 1
ATOM 7714 C CA . GLN B 1 188 ? -21.719 -34.781 4.316 1 98.5 188 GLN B CA 1
ATOM 7715 C C . GLN B 1 188 ? -22.328 -35.406 3.059 1 98.5 188 GLN B C 1
ATOM 7717 O O . GLN B 1 188 ? -21.922 -35.094 1.943 1 98.5 188 GLN B O 1
ATOM 7722 N N . THR B 1 189 ? -23.25 -36.344 3.232 1 97.31 189 THR B N 1
ATOM 7723 C CA . THR B 1 189 ? -24.047 -36.969 2.172 1 97.31 189 THR B CA 1
ATOM 7724 C C . THR B 1 189 ? -25.531 -36.969 2.553 1 97.31 189 THR B C 1
ATOM 7726 O O . THR B 1 189 ? -25.891 -36.594 3.662 1 97.31 189 THR B O 1
ATOM 7729 N N . ALA B 1 190 ? -26.375 -37.344 1.659 1 93.5 190 ALA B N 1
ATOM 7730 C CA . ALA B 1 190 ? -27.812 -37.438 1.948 1 93.5 190 ALA B CA 1
ATOM 7731 C C . ALA B 1 190 ? -28.078 -38.469 3.049 1 93.5 190 ALA B C 1
ATOM 7733 O O . ALA B 1 190 ? -29.047 -38.344 3.801 1 93.5 190 ALA B O 1
ATOM 7734 N N . ASP B 1 191 ? -27.219 -39.406 3.25 1 94.44 191 ASP B N 1
ATOM 7735 C CA . ASP B 1 191 ? -27.391 -40.5 4.207 1 94.44 191 ASP B CA 1
ATOM 7736 C C . ASP B 1 191 ? -26.688 -40.188 5.527 1 94.44 191 ASP B C 1
ATOM 7738 O O . ASP B 1 191 ? -26.609 -41.062 6.406 1 94.44 191 ASP B O 1
ATOM 7742 N N . GLY B 1 192 ? -26.156 -39.031 5.633 1 96.12 192 GLY B N 1
ATOM 7743 C CA . GLY B 1 192 ? -25.469 -38.656 6.867 1 96.12 192 GLY B CA 1
ATOM 7744 C C . GLY B 1 192 ? -24.031 -38.25 6.648 1 96.12 192 GLY B C 1
ATOM 7745 O O . GLY B 1 192 ? -23.609 -38 5.516 1 96.12 192 GLY B O 1
ATOM 7746 N N . VAL B 1 193 ? -23.297 -38.156 7.785 1 97.81 193 VAL B N 1
ATOM 7747 C CA . VAL B 1 193 ? -21.906 -37.688 7.746 1 97.81 193 VAL B CA 1
ATOM 7748 C C . VAL B 1 193 ? -20.969 -38.906 7.824 1 97.81 193 VAL B C 1
ATOM 7750 O O . VAL B 1 193 ? -21.141 -39.781 8.672 1 97.81 193 VAL B O 1
ATOM 7753 N N . ILE B 1 194 ? -20.047 -39.031 6.934 1 98.12 194 ILE B N 1
ATOM 7754 C CA . ILE B 1 194 ? -18.969 -40 6.98 1 98.12 194 ILE B CA 1
ATOM 7755 C C . ILE B 1 194 ? -17.734 -39.375 7.641 1 98.12 194 ILE B C 1
ATOM 7757 O O . ILE B 1 194 ? -17.125 -38.469 7.094 1 98.12 194 ILE B O 1
ATOM 7761 N N . PRO B 1 195 ? -17.391 -39.812 8.789 1 97.5 195 PRO B N 1
ATOM 7762 C CA . PRO B 1 195 ? -16.219 -39.25 9.469 1 97.5 195 PRO B CA 1
ATOM 7763 C C . PRO B 1 195 ? -14.93 -39.406 8.656 1 97.5 195 PRO B C 1
ATOM 7765 O O . PRO B 1 195 ? -14.719 -40.438 8.016 1 97.5 195 PRO B O 1
ATOM 7768 N N . ALA B 1 196 ? -14.133 -38.406 8.617 1 98.12 196 ALA B N 1
ATOM 7769 C CA . ALA B 1 196 ? -12.891 -38.438 7.855 1 98.12 196 ALA B CA 1
ATOM 7770 C C . ALA B 1 196 ? -11.852 -37.5 8.492 1 98.12 196 ALA B C 1
ATOM 7772 O O . ALA B 1 196 ? -12.188 -36.406 8.93 1 98.12 196 ALA B O 1
ATOM 7773 N N . ASP B 1 197 ? -10.625 -38 8.617 1 97.75 197 ASP B N 1
ATOM 7774 C CA . ASP B 1 197 ? -9.484 -37.188 9.016 1 97.75 197 ASP B CA 1
ATOM 7775 C C . ASP B 1 197 ? -8.891 -36.438 7.816 1 97.75 197 ASP B C 1
ATOM 7777 O O . ASP B 1 197 ? -8.32 -35.375 7.961 1 97.75 197 ASP B O 1
ATOM 7781 N N . ILE B 1 198 ? -8.953 -37.062 6.691 1 98.44 198 ILE B N 1
ATOM 7782 C CA . ILE B 1 198 ? -8.445 -36.531 5.426 1 98.44 198 ILE B CA 1
ATOM 7783 C C . ILE B 1 198 ? -9.508 -36.688 4.336 1 98.44 198 ILE B C 1
ATOM 7785 O O . ILE B 1 198 ? -10.172 -37.75 4.266 1 98.44 198 ILE B O 1
ATOM 7789 N N . VAL B 1 199 ? -9.727 -35.719 3.582 1 98.81 199 VAL B N 1
ATOM 7790 C CA . VAL B 1 199 ? -10.586 -35.781 2.406 1 98.81 199 VAL B CA 1
ATOM 7791 C C . VAL B 1 199 ? -9.781 -35.406 1.157 1 98.81 199 VAL B C 1
ATOM 7793 O O . VAL B 1 199 ? -9.047 -34.438 1.141 1 98.81 199 VAL B O 1
ATOM 7796 N N . VAL B 1 200 ? -9.789 -36.219 0.173 1 98.88 200 VAL B N 1
ATOM 7797 C CA . VAL B 1 200 ? -9.141 -35.938 -1.1 1 98.88 200 VAL B CA 1
ATOM 7798 C C . VAL B 1 200 ? -10.188 -35.812 -2.199 1 98.88 200 VAL B C 1
ATOM 7800 O O . VAL B 1 200 ? -10.914 -36.781 -2.492 1 98.88 200 VAL B O 1
ATOM 7803 N N . SER B 1 201 ? -10.258 -34.656 -2.781 1 98.81 201 SER B N 1
ATOM 7804 C CA . SER B 1 201 ? -11.18 -34.406 -3.887 1 98.81 201 SER B CA 1
ATOM 7805 C C . SER B 1 201 ? -10.602 -34.906 -5.207 1 98.81 201 SER B C 1
ATOM 7807 O O . SER B 1 201 ? -9.641 -34.312 -5.723 1 98.81 201 SER B O 1
ATOM 7809 N N . CYS B 1 202 ? -11.086 -35.938 -5.738 1 98.38 202 CYS B N 1
ATOM 7810 C CA . CYS B 1 202 ? -10.82 -36.5 -7.062 1 98.38 202 CYS B CA 1
ATOM 7811 C C . CYS B 1 202 ? -12.086 -36.5 -7.914 1 98.38 202 CYS B C 1
ATOM 7813 O O . CYS B 1 202 ? -12.398 -37.5 -8.555 1 98.38 202 CYS B O 1
ATOM 7815 N N . ALA B 1 203 ? -12.758 -35.406 -7.941 1 96.69 203 ALA B N 1
ATOM 7816 C CA . ALA B 1 203 ? -14.125 -35.375 -8.469 1 96.69 203 ALA B CA 1
ATOM 7817 C C . ALA B 1 203 ? -14.125 -34.969 -9.945 1 96.69 203 ALA B C 1
ATOM 7819 O O . ALA B 1 203 ? -15.18 -34.75 -10.531 1 96.69 203 ALA B O 1
ATOM 7820 N N . GLY B 1 204 ? -12.938 -34.875 -10.539 1 94.69 204 GLY B N 1
ATOM 7821 C CA . GLY B 1 204 ? -12.859 -34.5 -11.945 1 94.69 204 GLY B CA 1
ATOM 7822 C C . GLY B 1 204 ? -13.367 -33.094 -12.227 1 94.69 204 GLY B C 1
ATOM 7823 O O . GLY B 1 204 ? -12.969 -32.125 -11.555 1 94.69 204 GLY B O 1
ATOM 7824 N N . PHE B 1 205 ? -14.234 -32.969 -13.273 1 94.75 205 PHE B N 1
ATOM 7825 C CA . PHE B 1 205 ? -14.648 -31.625 -13.688 1 94.75 205 PHE B CA 1
ATOM 7826 C C . PHE B 1 205 ? -15.648 -31.031 -12.695 1 94.75 205 PHE B C 1
ATOM 7828 O O . PHE B 1 205 ? -16 -29.859 -12.797 1 94.75 205 PHE B O 1
ATOM 7835 N N . TRP B 1 206 ? -16.094 -31.812 -11.656 1 95.81 206 TRP B N 1
ATOM 7836 C CA . TRP B 1 206 ? -16.906 -31.281 -10.562 1 95.81 206 TRP B CA 1
ATOM 7837 C C . TRP B 1 206 ? -16.016 -30.703 -9.453 1 95.81 206 TRP B C 1
ATOM 7839 O O . TRP B 1 206 ? -16.516 -30.234 -8.438 1 95.81 206 TRP B O 1
ATOM 7849 N N . GLY B 1 207 ? -14.703 -30.812 -9.625 1 97 207 GLY B N 1
ATOM 7850 C CA . GLY B 1 207 ? -13.742 -30.438 -8.602 1 97 207 GLY B CA 1
ATOM 7851 C C . GLY B 1 207 ? -13.977 -29.031 -8.062 1 97 207 GLY B C 1
ATOM 7852 O O . GLY B 1 207 ? -13.836 -28.797 -6.855 1 97 207 GLY B O 1
ATOM 7853 N N . ALA B 1 208 ? -14.289 -28.047 -8.922 1 97.25 208 ALA B N 1
ATOM 7854 C CA . ALA B 1 208 ? -14.523 -26.672 -8.492 1 97.25 208 ALA B CA 1
ATOM 7855 C C . ALA B 1 208 ? -15.703 -26.594 -7.523 1 97.25 208 ALA B C 1
ATOM 7857 O O . ALA B 1 208 ? -15.672 -25.812 -6.566 1 97.25 208 ALA B O 1
ATOM 7858 N N . LYS B 1 209 ? -16.734 -27.391 -7.766 1 96.38 209 LYS B N 1
ATOM 7859 C CA . LYS B 1 209 ? -17.891 -27.422 -6.891 1 96.38 209 LYS B CA 1
ATOM 7860 C C . LYS B 1 209 ? -17.531 -27.984 -5.512 1 96.38 209 LYS B C 1
ATOM 7862 O O . LYS B 1 209 ? -18.016 -27.469 -4.496 1 96.38 209 LYS B O 1
ATOM 7867 N N . ILE B 1 210 ? -16.734 -29.031 -5.477 1 97.81 210 ILE B N 1
ATOM 7868 C CA . ILE B 1 210 ? -16.312 -29.625 -4.215 1 97.81 210 ILE B CA 1
ATOM 7869 C C . ILE B 1 210 ? -15.484 -28.609 -3.428 1 97.81 210 ILE B C 1
ATOM 7871 O O . ILE B 1 210 ? -15.672 -28.453 -2.221 1 97.81 210 ILE B O 1
ATOM 7875 N N . GLY B 1 211 ? -14.461 -27.984 -4.156 1 98 211 GLY B N 1
ATOM 7876 C CA . GLY B 1 211 ? -13.68 -26.953 -3.492 1 98 211 GLY B CA 1
ATOM 7877 C C . GLY B 1 211 ? -14.531 -25.859 -2.881 1 98 211 GLY B C 1
ATOM 7878 O O . GLY B 1 211 ? -14.258 -25.391 -1.771 1 98 211 GLY B O 1
ATOM 7879 N N . ALA B 1 212 ? -15.602 -25.453 -3.57 1 96.69 212 ALA B N 1
ATOM 7880 C CA . ALA B 1 212 ? -16.484 -24.375 -3.127 1 96.69 212 ALA B CA 1
ATOM 7881 C C . ALA B 1 212 ? -17.141 -24.719 -1.792 1 96.69 212 ALA B C 1
ATOM 7883 O O . ALA B 1 212 ? -17.484 -23.828 -1.014 1 96.69 212 ALA B O 1
ATOM 7884 N N . MET B 1 213 ? -17.344 -26.016 -1.503 1 97.25 213 MET B N 1
ATOM 7885 C CA . MET B 1 213 ? -17.969 -26.469 -0.267 1 97.25 213 MET B CA 1
ATOM 7886 C C . MET B 1 213 ? -17.156 -26.031 0.949 1 97.25 213 MET B C 1
ATOM 7888 O O . MET B 1 213 ? -17.688 -25.938 2.057 1 97.25 213 MET B O 1
ATOM 7892 N N . ILE B 1 214 ? -15.883 -25.781 0.757 1 97 214 ILE B N 1
ATOM 7893 C CA . ILE B 1 214 ? -15.062 -25.344 1.878 1 97 214 ILE B CA 1
ATOM 7894 C C . ILE B 1 214 ? -14.578 -23.906 1.633 1 97 214 ILE B C 1
ATOM 7896 O O . ILE B 1 214 ? -13.609 -23.469 2.252 1 97 214 ILE B O 1
ATOM 7900 N N . GLY B 1 215 ? -15.094 -23.266 0.617 1 94.44 215 GLY B N 1
ATOM 7901 C CA . GLY B 1 215 ? -14.719 -21.891 0.305 1 94.44 215 GLY B CA 1
ATOM 7902 C C . GLY B 1 215 ? -13.422 -21.781 -0.485 1 94.44 215 GLY B C 1
ATOM 7903 O O . GLY B 1 215 ? -12.789 -20.734 -0.516 1 94.44 215 GLY B O 1
ATOM 7904 N N . MET B 1 216 ? -13 -22.812 -1.079 1 96.88 216 MET B N 1
ATOM 7905 C CA . MET B 1 216 ? -11.766 -22.844 -1.862 1 96.88 216 MET B CA 1
ATOM 7906 C C . MET B 1 216 ? -12.062 -22.641 -3.346 1 96.88 216 MET B C 1
ATOM 7908 O O . MET B 1 216 ? -12.93 -23.312 -3.906 1 96.88 216 MET B O 1
ATOM 7912 N N . ALA B 1 217 ? -11.328 -21.703 -3.943 1 96.81 217 ALA B N 1
ATOM 7913 C CA . ALA B 1 217 ? -11.398 -21.531 -5.391 1 96.81 217 ALA B CA 1
ATOM 7914 C C . ALA B 1 217 ? -10.445 -22.5 -6.102 1 96.81 217 ALA B C 1
ATOM 7916 O O . ALA B 1 217 ? -9.227 -22.359 -6.012 1 96.81 217 ALA B O 1
ATOM 791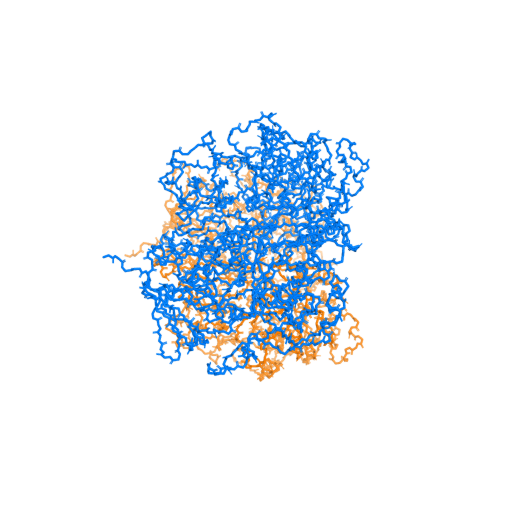7 N N . VAL B 1 218 ? -10.961 -23.484 -6.684 1 98.12 218 VAL B N 1
ATOM 7918 C CA . VAL B 1 218 ? -10.18 -24.406 -7.508 1 98.12 218 VAL B CA 1
ATOM 7919 C C . VAL B 1 218 ? -10.188 -23.922 -8.961 1 98.12 218 VAL B C 1
ATOM 7921 O O . VAL B 1 218 ? -11.234 -23.906 -9.609 1 98.12 218 VAL B O 1
ATOM 7924 N N . PRO B 1 219 ? -9.078 -23.5 -9.492 1 98.12 219 PRO B N 1
ATOM 7925 C CA . PRO B 1 219 ? -9.047 -22.922 -10.844 1 98.12 219 PRO B CA 1
ATOM 7926 C C . PRO B 1 219 ? -9.141 -23.984 -11.938 1 98.12 219 PRO B C 1
ATOM 7928 O O . PRO B 1 219 ? -8.156 -24.266 -12.625 1 98.12 219 PRO B O 1
ATOM 7931 N N . LEU B 1 220 ? -10.32 -24.516 -12.102 1 98.19 220 LEU B N 1
ATOM 7932 C CA . LEU B 1 220 ? -10.656 -25.562 -13.047 1 98.19 220 LEU B CA 1
ATOM 7933 C C . LEU B 1 220 ? -11.875 -25.203 -13.875 1 98.19 220 LEU B C 1
ATOM 7935 O O . LEU B 1 220 ? -12.867 -24.688 -13.336 1 98.19 220 LEU B O 1
ATOM 7939 N N . LEU B 1 221 ? -11.766 -25.312 -15.219 1 98.06 221 LEU B N 1
ATOM 7940 C CA . LEU B 1 221 ? -12.883 -25.047 -16.125 1 98.06 221 LEU B CA 1
ATOM 7941 C C . LEU B 1 221 ? -13.25 -26.297 -16.906 1 98.06 221 LEU B C 1
ATOM 7943 O O . LEU B 1 221 ? -12.43 -26.828 -17.672 1 98.06 221 LEU B O 1
ATOM 7947 N N . PRO B 1 222 ? -14.477 -26.891 -16.75 1 97.38 222 PRO B N 1
ATOM 7948 C CA . PRO B 1 222 ? -14.945 -27.969 -17.625 1 97.38 222 PRO B CA 1
ATOM 7949 C C . PRO B 1 222 ? -15.164 -27.5 -19.062 1 97.38 222 PRO B C 1
ATOM 7951 O O . PRO B 1 222 ? -15.82 -26.484 -19.281 1 97.38 222 PRO B O 1
ATOM 7954 N N . LEU B 1 223 ? -14.578 -28.219 -19.969 1 97.31 223 LEU B N 1
ATOM 7955 C CA . LEU B 1 223 ? -14.734 -27.938 -21.391 1 97.31 223 LEU B CA 1
ATOM 7956 C C . LEU B 1 223 ? -15.133 -29.203 -22.156 1 97.31 223 LEU B C 1
ATOM 7958 O O . LEU B 1 223 ? -14.688 -30.297 -21.828 1 97.31 223 LEU B O 1
ATOM 7962 N N . ALA B 1 224 ? -15.992 -29.047 -23.156 1 96.06 224 ALA B N 1
ATOM 7963 C CA . ALA B 1 224 ? -16.375 -30.172 -24 1 96.06 224 ALA B CA 1
ATOM 7964 C C . ALA B 1 224 ? -15.359 -30.359 -25.141 1 96.06 224 ALA B C 1
ATOM 7966 O O . ALA B 1 224 ? -14.789 -29.391 -25.641 1 96.06 224 ALA B O 1
ATOM 7967 N N . HIS B 1 225 ? -15.078 -31.594 -25.438 1 95.19 225 HIS B N 1
ATOM 7968 C CA . HIS B 1 225 ? -14.18 -32.031 -26.5 1 95.19 225 HIS B CA 1
ATOM 7969 C C . HIS B 1 225 ? -14.867 -33.031 -27.438 1 95.19 225 HIS B C 1
ATOM 7971 O O . HIS B 1 225 ? -15.562 -33.938 -26.984 1 95.19 225 HIS B O 1
ATOM 7977 N N . GLN B 1 226 ? -14.695 -32.906 -28.734 1 96.94 226 GLN B N 1
ATOM 7978 C CA . GLN B 1 226 ? -15.414 -33.75 -29.688 1 96.94 226 GLN B CA 1
ATOM 7979 C C . GLN B 1 226 ? -14.648 -35.031 -29.984 1 96.94 226 GLN B C 1
ATOM 7981 O O . GLN B 1 226 ? -13.43 -35 -30.203 1 96.94 226 GLN B O 1
ATOM 7986 N N . TYR B 1 227 ? -15.344 -36.125 -30 1 96.94 227 TYR B N 1
ATOM 7987 C CA . TYR B 1 227 ? -14.844 -37.438 -30.359 1 96.94 227 TYR B CA 1
ATOM 7988 C C . TYR B 1 227 ? -15.859 -38.219 -31.188 1 96.94 227 TYR B C 1
ATOM 7990 O O . TYR B 1 227 ? -17.062 -38.219 -30.875 1 96.94 227 TYR B O 1
ATOM 7998 N N . VAL B 1 228 ? -15.445 -38.875 -32.281 1 97.25 228 VAL B N 1
ATOM 7999 C CA . VAL B 1 228 ? -16.375 -39.625 -33.125 1 97.25 228 VAL B CA 1
ATOM 8000 C C . VAL B 1 228 ? -15.852 -41.031 -33.375 1 97.25 228 VAL B C 1
ATOM 8002 O O . VAL B 1 228 ? -14.648 -41.281 -33.219 1 97.25 228 VAL B O 1
ATOM 8005 N N . LYS B 1 229 ? -16.703 -41.938 -33.688 1 96.44 229 LYS B N 1
ATOM 8006 C CA . LYS B 1 229 ? -16.406 -43.281 -34.219 1 96.44 229 LYS B CA 1
ATOM 8007 C C . LYS B 1 229 ? -16.984 -43.469 -35.625 1 96.44 229 LYS B C 1
ATOM 8009 O O . LYS B 1 229 ? -18.109 -43.031 -35.906 1 96.44 229 LYS B O 1
ATOM 8014 N N . THR B 1 230 ? -16.25 -44.062 -36.469 1 97.44 230 THR B N 1
ATOM 8015 C CA . THR B 1 230 ? -16.672 -44.219 -37.844 1 97.44 230 THR B CA 1
ATOM 8016 C C . THR B 1 230 ? -17.469 -45.5 -38.031 1 97.44 230 THR B C 1
ATOM 8018 O O . THR B 1 230 ? -17.5 -46.375 -37.125 1 97.44 230 THR B O 1
ATOM 8021 N N . THR B 1 231 ? -18.125 -45.594 -39.188 1 96.81 231 THR B N 1
ATOM 8022 C CA . THR B 1 231 ? -18.562 -46.875 -39.656 1 96.81 231 THR B CA 1
ATOM 8023 C C . THR B 1 231 ? -17.359 -47.781 -39.938 1 96.81 231 THR B C 1
ATOM 8025 O O . THR B 1 231 ? -16.219 -47.312 -39.969 1 96.81 231 THR B O 1
ATOM 8028 N N . PRO B 1 232 ? -17.594 -49.094 -40.062 1 96.19 232 PRO B N 1
ATOM 8029 C CA . PRO B 1 232 ? -16.453 -49.969 -40.344 1 96.19 232 PRO B CA 1
ATOM 8030 C C . PRO B 1 232 ? -15.664 -49.5 -41.562 1 96.19 232 PRO B C 1
ATOM 8032 O O . PRO B 1 232 ? -16.25 -49.094 -42.562 1 96.19 232 PRO B O 1
ATOM 8035 N N . VAL B 1 233 ? -14.43 -49.531 -41.406 1 96.12 233 VAL B N 1
ATOM 8036 C CA . VAL B 1 233 ? -13.523 -49.188 -42.5 1 96.12 233 VAL B CA 1
ATOM 8037 C C . VAL B 1 233 ? -13.109 -50.438 -43.281 1 96.12 233 VAL B C 1
ATOM 8039 O O . VAL B 1 233 ? -12.469 -51.312 -42.719 1 96.12 233 VAL B O 1
ATOM 8042 N N . PRO B 1 234 ? -13.336 -50.5 -44.5 1 93.75 234 PRO B N 1
ATOM 8043 C CA . PRO B 1 234 ? -13.078 -51.719 -45.281 1 93.75 234 PRO B CA 1
ATOM 8044 C C . PRO B 1 234 ? -11.625 -52.156 -45.188 1 93.75 234 PRO B C 1
ATOM 8046 O O . PRO B 1 234 ? -11.359 -53.375 -45.031 1 93.75 234 PRO B O 1
ATOM 8049 N N . ALA B 1 235 ? -10.789 -51.25 -45.188 1 92.56 235 ALA B N 1
ATOM 8050 C CA . ALA B 1 235 ? -9.359 -51.594 -45.156 1 92.56 235 ALA B CA 1
ATOM 8051 C C . ALA B 1 235 ? -8.984 -52.219 -43.812 1 92.56 235 ALA B C 1
ATOM 8053 O O . ALA B 1 235 ? -7.914 -52.844 -43.688 1 92.56 235 ALA B O 1
ATOM 8054 N N . GLN B 1 236 ? -9.859 -52.156 -42.75 1 92.5 236 GLN B N 1
ATOM 8055 C CA . GLN B 1 236 ? -9.57 -52.656 -41.406 1 92.5 236 GLN B CA 1
ATOM 8056 C C . GLN B 1 236 ? -10.297 -53.969 -41.156 1 92.5 236 GLN B C 1
ATOM 8058 O O . GLN B 1 236 ? -10.156 -54.562 -40.062 1 92.5 236 GLN B O 1
ATOM 8063 N N . GLN B 1 237 ? -10.984 -54.5 -42.094 1 90.88 237 GLN B N 1
ATOM 8064 C CA . GLN B 1 237 ? -11.805 -55.688 -41.875 1 90.88 237 GLN B CA 1
ATOM 8065 C C . GLN B 1 237 ? -10.938 -56.875 -41.531 1 90.88 237 GLN B C 1
ATOM 8067 O O . GLN B 1 237 ? -9.984 -57.188 -42.25 1 90.88 237 GLN B O 1
ATOM 8072 N N . GLY B 1 238 ? -11.258 -57.531 -40.469 1 90.94 238 GLY B N 1
ATOM 8073 C CA . GLY B 1 238 ? -10.617 -58.781 -40.062 1 90.94 238 GLY B CA 1
ATOM 8074 C C . GLY B 1 238 ? -9.242 -58.594 -39.438 1 90.94 238 GLY B C 1
ATOM 8075 O O . GLY B 1 238 ? -8.547 -59.562 -39.156 1 90.94 238 GLY B O 1
ATOM 8076 N N . ARG B 1 239 ? -8.883 -57.375 -39.25 1 92.69 239 ARG B N 1
ATOM 8077 C CA . ARG B 1 239 ? -7.523 -57.094 -38.781 1 92.69 239 ARG B CA 1
ATOM 8078 C C . ARG B 1 239 ? -7.453 -57.125 -37.25 1 92.69 239 ARG B C 1
ATOM 8080 O O . ARG B 1 239 ? -6.445 -57.562 -36.688 1 92.69 239 ARG B O 1
ATOM 8087 N N . ASN B 1 240 ? -8.477 -56.594 -36.531 1 94.81 240 ASN B N 1
ATOM 8088 C CA . ASN B 1 240 ? -8.484 -56.469 -35.062 1 94.81 240 ASN B CA 1
ATOM 8089 C C . ASN B 1 240 ? -9.625 -57.281 -34.438 1 94.81 240 ASN B C 1
ATOM 8091 O O . ASN B 1 240 ? -10.641 -57.531 -35.094 1 94.81 240 ASN B O 1
ATOM 8095 N N . ASP B 1 241 ? -9.375 -57.625 -33.25 1 92.44 241 ASP B N 1
ATOM 8096 C CA . ASP B 1 241 ? -10.484 -58.219 -32.5 1 92.44 241 ASP B CA 1
ATOM 8097 C C . ASP B 1 241 ? -11.617 -57.219 -32.281 1 92.44 241 ASP B C 1
ATOM 8099 O O . ASP B 1 241 ? -11.367 -56.031 -32.031 1 92.44 241 ASP B O 1
ATOM 8103 N N . GLN B 1 242 ? -12.805 -57.688 -32.5 1 89.88 242 GLN B N 1
ATOM 8104 C CA . GLN B 1 242 ? -13.969 -56.844 -32.281 1 89.88 242 GLN B CA 1
ATOM 8105 C C . GLN B 1 242 ? -14.414 -56.875 -30.828 1 89.88 242 GLN B C 1
ATOM 8107 O O . GLN B 1 242 ? -14.242 -57.875 -30.141 1 89.88 242 GLN B O 1
ATOM 8112 N N . PRO B 1 243 ? -14.875 -55.781 -30.234 1 86.56 243 PRO B N 1
ATOM 8113 C CA . PRO B 1 243 ? -15.188 -54.531 -30.938 1 86.56 243 PRO B CA 1
ATOM 8114 C C . PRO B 1 243 ? -14.109 -53.469 -30.75 1 86.56 243 PRO B C 1
ATOM 8116 O O . PRO B 1 243 ? -14.141 -52.438 -31.422 1 86.56 243 PRO B O 1
ATOM 8119 N N . ASN B 1 244 ? -13.133 -53.688 -29.938 1 88.44 244 ASN B N 1
ATOM 8120 C CA . ASN B 1 244 ? -12.289 -52.562 -29.562 1 88.44 244 ASN B CA 1
ATOM 8121 C C . ASN B 1 244 ? -10.812 -52.844 -29.766 1 88.44 244 ASN B C 1
ATOM 8123 O O . ASN B 1 244 ? -9.945 -52.125 -29.297 1 88.44 244 ASN B O 1
ATOM 8127 N N . GLY B 1 245 ? -10.539 -53.875 -30.438 1 92.69 245 GLY B N 1
ATOM 8128 C CA . GLY B 1 245 ? -9.148 -54.219 -30.688 1 92.69 245 GLY B CA 1
ATOM 8129 C C . GLY B 1 245 ? -8.398 -53.156 -31.469 1 92.69 245 GLY B C 1
ATOM 8130 O O . GLY B 1 245 ? -8.992 -52.406 -32.25 1 92.69 245 GLY B O 1
ATOM 8131 N N . ALA B 1 246 ? -7.105 -53.062 -31.234 1 96.12 246 ALA B N 1
ATOM 8132 C CA . ALA B 1 246 ? -6.227 -52.125 -31.906 1 96.12 246 ALA B CA 1
ATOM 8133 C C . ALA B 1 246 ? -4.816 -52.688 -32.062 1 96.12 246 ALA B C 1
ATOM 8135 O O . ALA B 1 246 ? -4.305 -53.344 -31.141 1 96.12 246 ALA B O 1
ATOM 8136 N N . ARG B 1 247 ? -4.227 -52.438 -33.188 1 95.88 247 ARG B N 1
ATOM 8137 C CA . ARG B 1 247 ? -2.873 -52.938 -33.438 1 95.88 247 ARG B CA 1
ATOM 8138 C C . ARG B 1 247 ? -1.972 -51.812 -33.969 1 95.88 247 ARG B C 1
ATOM 8140 O O . ARG B 1 247 ? -0.753 -51.844 -33.781 1 95.88 247 ARG B O 1
ATOM 8147 N N . LEU B 1 248 ? -2.578 -50.844 -34.656 1 97.19 248 LEU B N 1
ATOM 8148 C CA . LEU B 1 248 ? -1.801 -49.719 -35.156 1 97.19 248 LEU B CA 1
ATOM 8149 C C . LEU B 1 248 ? -1.531 -48.688 -34.031 1 97.19 248 LEU B C 1
ATOM 8151 O O . LEU B 1 248 ? -2.34 -48.562 -33.125 1 97.19 248 LEU B O 1
ATOM 8155 N N . PRO B 1 249 ? -0.346 -48.031 -34.094 1 97.88 249 PRO B N 1
ATOM 8156 C CA . PRO B 1 249 ? -0.096 -46.969 -33.094 1 97.88 249 PRO B CA 1
ATOM 8157 C C . PRO B 1 249 ? -1.192 -45.906 -33.094 1 97.88 249 PRO B C 1
ATOM 8159 O O . PRO B 1 249 ? -1.801 -45.625 -34.125 1 97.88 249 PRO B O 1
ATOM 8162 N N . ILE B 1 250 ? -1.436 -45.344 -31.906 1 98.12 250 ILE B N 1
ATOM 8163 C CA . ILE B 1 250 ? -2.283 -44.156 -31.875 1 98.12 250 ILE B CA 1
ATOM 8164 C C . ILE B 1 250 ? -1.635 -43.062 -32.688 1 98.12 250 ILE B C 1
ATOM 8166 O O . ILE B 1 250 ? -0.412 -42.906 -32.688 1 98.12 250 ILE B O 1
ATOM 8170 N N . LEU B 1 251 ? -2.418 -42.344 -33.406 1 98.12 251 LEU B N 1
ATOM 8171 C CA . LEU B 1 251 ? -1.922 -41.344 -34.375 1 98.12 251 LEU B CA 1
ATOM 8172 C C . LEU B 1 251 ? -2.357 -39.938 -33.969 1 98.12 251 LEU B C 1
ATOM 8174 O O . LEU B 1 251 ? -3.516 -39.719 -33.625 1 98.12 251 LEU B O 1
ATOM 8178 N N . ARG B 1 252 ? -1.413 -38.969 -33.938 1 97.94 252 ARG B N 1
ATOM 8179 C CA . ARG B 1 252 ? -1.718 -37.562 -33.688 1 97.94 252 ARG B CA 1
ATOM 8180 C C . ARG B 1 252 ? -1.319 -36.688 -34.875 1 97.94 252 ARG B C 1
ATOM 8182 O O . ARG B 1 252 ? -0.195 -36.781 -35.375 1 97.94 252 ARG B O 1
ATOM 8189 N N . HIS B 1 253 ? -2.219 -35.969 -35.406 1 97.56 253 HIS B N 1
ATOM 8190 C CA . HIS B 1 253 ? -2.039 -34.938 -36.438 1 97.56 253 HIS B CA 1
ATOM 8191 C C . HIS B 1 253 ? -2.26 -33.531 -35.844 1 97.56 253 HIS B C 1
ATOM 8193 O O . HIS B 1 253 ? -3.244 -32.875 -36.188 1 97.56 253 HIS B O 1
ATOM 8199 N N . GLN B 1 254 ? -1.239 -33 -35.156 1 97.5 254 GLN B N 1
ATOM 8200 C CA . GLN B 1 254 ? -1.368 -31.797 -34.344 1 97.5 254 GLN B CA 1
ATOM 8201 C C . GLN B 1 254 ? -1.544 -30.547 -35.219 1 97.5 254 GLN B C 1
ATOM 8203 O O . GLN B 1 254 ? -2.152 -29.578 -34.781 1 97.5 254 GLN B O 1
ATOM 8208 N N . ASP B 1 255 ? -1.056 -30.594 -36.469 1 97.19 255 ASP B N 1
ATOM 8209 C CA . ASP B 1 255 ? -1.181 -29.453 -37.344 1 97.19 255 ASP B CA 1
ATOM 8210 C C . ASP B 1 255 ? -2.646 -29.141 -37.656 1 97.19 255 ASP B C 1
ATOM 8212 O O . ASP B 1 255 ? -2.984 -28.031 -38.062 1 97.19 255 ASP B O 1
ATOM 8216 N N . GLN B 1 256 ? -3.486 -30.172 -37.5 1 97.19 256 GLN B N 1
ATOM 8217 C CA . GLN B 1 256 ? -4.918 -29.984 -37.719 1 97.19 256 GLN B CA 1
ATOM 8218 C C . GLN B 1 256 ? -5.715 -30.297 -36.438 1 97.19 256 GLN B C 1
ATOM 8220 O O . GLN B 1 256 ? -6.926 -30.531 -36.5 1 97.19 256 GLN B O 1
ATOM 8225 N N . ASP B 1 257 ? -5.027 -30.406 -35.312 1 97.75 257 ASP B N 1
ATOM 8226 C CA . ASP B 1 257 ? -5.629 -30.594 -34 1 97.75 257 ASP B CA 1
ATOM 8227 C C . ASP B 1 257 ? -6.438 -31.891 -33.969 1 97.75 257 ASP B C 1
ATOM 8229 O O . ASP B 1 257 ? -7.551 -31.922 -33.438 1 97.75 257 ASP B O 1
ATOM 8233 N N . LEU B 1 258 ? -5.836 -33 -34.469 1 98 258 LEU B N 1
ATOM 8234 C CA . LEU B 1 258 ? -6.543 -34.25 -34.594 1 98 258 LEU B CA 1
ATOM 8235 C C . LEU B 1 258 ? -5.73 -35.406 -33.938 1 98 258 LEU B C 1
ATOM 8237 O O . LEU B 1 258 ? -4.5 -35.312 -33.906 1 98 258 LEU B O 1
ATOM 8241 N N . TYR B 1 259 ? -6.441 -36.438 -33.469 1 98.06 259 TYR B N 1
ATOM 8242 C CA . TYR B 1 259 ? -5.832 -37.719 -33.094 1 98.06 259 TYR B CA 1
ATOM 8243 C C . TYR B 1 259 ? -6.734 -38.875 -33.469 1 98.06 259 TYR B C 1
ATOM 8245 O O . TYR B 1 259 ? -7.941 -38.719 -33.656 1 98.06 259 TYR B O 1
ATOM 8253 N N . TYR B 1 260 ? -6.129 -40.062 -33.594 1 97.88 260 TYR B N 1
ATOM 8254 C CA . TYR B 1 260 ? -6.828 -41.25 -34.062 1 97.88 260 TYR B CA 1
ATOM 8255 C C . TYR B 1 260 ? -6.441 -42.5 -33.281 1 97.88 260 TYR B C 1
ATOM 8257 O O . TYR B 1 260 ? -5.297 -42.625 -32.844 1 97.88 260 TYR B O 1
ATOM 8265 N N . ARG B 1 261 ? -7.391 -43.375 -33.156 1 97.5 261 ARG B N 1
ATOM 8266 C CA . ARG B 1 261 ? -7.113 -44.75 -32.719 1 97.5 261 ARG B CA 1
ATOM 8267 C C . ARG B 1 261 ? -8.047 -45.719 -33.406 1 97.5 261 ARG B C 1
ATOM 8269 O O . ARG B 1 261 ? -9.086 -45.344 -33.938 1 97.5 261 ARG B O 1
ATOM 8276 N N . GLU B 1 262 ? -7.691 -47.031 -33.375 1 96.88 262 GLU B N 1
ATOM 8277 C CA . GLU B 1 262 ? -8.547 -48.094 -33.906 1 96.88 262 GLU B CA 1
ATOM 8278 C C . GLU B 1 262 ? -9.57 -48.531 -32.875 1 96.88 262 GLU B C 1
ATOM 8280 O O . GLU B 1 262 ? -9.289 -48.531 -31.656 1 96.88 262 GLU B O 1
ATOM 8285 N N . HIS B 1 263 ? -10.789 -48.844 -33.312 1 95.5 263 HIS B N 1
ATOM 8286 C CA . HIS B 1 263 ? -11.828 -49.562 -32.625 1 95.5 263 HIS B CA 1
ATOM 8287 C C . HIS B 1 263 ? -12.312 -50.75 -33.438 1 95.5 263 HIS B C 1
ATOM 8289 O O . HIS B 1 263 ? -13.344 -50.688 -34.094 1 95.5 263 HIS B O 1
ATOM 8295 N N . GLY B 1 264 ? -11.586 -51.906 -33.25 1 95.81 264 GLY B N 1
ATOM 8296 C CA . GLY B 1 264 ? -11.906 -53 -34.125 1 95.81 264 GLY B CA 1
ATOM 8297 C C . GLY B 1 264 ? -11.695 -52.656 -35.594 1 95.81 264 GLY B C 1
ATOM 8298 O O . GLY B 1 264 ? -10.586 -52.281 -36 1 95.81 264 GLY B O 1
ATOM 8299 N N . ASP B 1 265 ? -12.758 -52.688 -36.375 1 95.62 265 ASP B N 1
ATOM 8300 C CA . ASP B 1 265 ? -12.641 -52.344 -37.781 1 95.62 265 ASP B CA 1
ATOM 8301 C C . ASP B 1 265 ? -13.094 -50.906 -38.031 1 95.62 265 ASP B C 1
ATOM 8303 O O . ASP B 1 265 ? -13.312 -50.5 -39.156 1 95.62 265 ASP B O 1
ATOM 8307 N N . ARG B 1 266 ? -13.281 -50.156 -36.938 1 96.5 266 ARG B N 1
ATOM 8308 C CA . ARG B 1 266 ? -13.664 -48.75 -36.969 1 96.5 266 ARG B CA 1
ATOM 8309 C C . ARG B 1 266 ? -12.539 -47.844 -36.469 1 96.5 266 ARG B C 1
ATOM 8311 O O . ARG B 1 266 ? -11.523 -48.344 -35.969 1 96.5 266 ARG B O 1
ATOM 8318 N N . TYR B 1 267 ? -12.703 -46.562 -36.688 1 97.12 267 TYR B N 1
ATOM 8319 C CA . TYR B 1 267 ? -11.758 -45.562 -36.188 1 97.12 267 TYR B CA 1
ATOM 8320 C C . TYR B 1 267 ? -12.438 -44.625 -35.188 1 97.12 267 TYR B C 1
ATOM 8322 O O . TYR B 1 267 ? -13.594 -44.25 -35.375 1 97.12 267 TYR B O 1
ATOM 8330 N N . GLY B 1 268 ? -11.789 -44.375 -34.031 1 97.38 268 GLY B N 1
ATOM 8331 C CA . GLY B 1 268 ? -12.094 -43.25 -33.188 1 97.38 268 GLY B CA 1
ATOM 8332 C C . GLY B 1 268 ? -11.281 -42 -33.562 1 97.38 268 GLY B C 1
ATOM 8333 O O . GLY B 1 268 ? -10.07 -42.094 -33.781 1 97.38 268 GLY B O 1
ATOM 8334 N N . ILE B 1 269 ? -11.891 -40.812 -33.625 1 98.12 269 ILE B N 1
ATOM 8335 C CA . ILE B 1 269 ? -11.25 -39.562 -34.031 1 98.12 269 ILE B CA 1
ATOM 8336 C C . ILE B 1 269 ? -11.625 -38.438 -33.062 1 98.12 269 ILE B C 1
ATOM 8338 O O . ILE B 1 269 ? -12.812 -38.188 -32.844 1 98.12 269 ILE B O 1
ATOM 8342 N N . GLY B 1 270 ? -10.578 -37.812 -32.438 1 97.69 270 GLY B N 1
ATOM 8343 C CA . GLY B 1 270 ? -10.789 -36.625 -31.594 1 97.69 270 GLY B CA 1
ATOM 8344 C C . GLY B 1 270 ? -10.234 -35.344 -32.219 1 97.69 270 GLY B C 1
ATOM 8345 O O . GLY B 1 270 ? -9.242 -35.406 -32.938 1 97.69 270 GLY B O 1
ATOM 8346 N N . SER B 1 271 ? -10.898 -34.125 -31.922 1 97.5 271 SER B N 1
ATOM 8347 C CA . SER B 1 271 ? -10.477 -32.875 -32.5 1 97.5 271 SER B CA 1
ATOM 8348 C C . SER B 1 271 ? -10.516 -31.75 -31.453 1 97.5 271 SER B C 1
ATOM 8350 O O . SER B 1 271 ? -11.469 -31.641 -30.688 1 97.5 271 SER B O 1
ATOM 8352 N N . TYR B 1 272 ? -9.453 -30.922 -31.438 1 96.81 272 TYR B N 1
ATOM 8353 C CA . TYR B 1 272 ? -9.398 -29.703 -30.656 1 96.81 272 TYR B CA 1
ATOM 8354 C C . TYR B 1 272 ? -9.578 -28.469 -31.531 1 96.81 272 TYR B C 1
ATOM 8356 O O . TYR B 1 272 ? -9.336 -27.344 -31.094 1 96.81 272 TYR B O 1
ATOM 8364 N N . ALA B 1 273 ? -9.977 -28.609 -32.75 1 96.62 273 ALA B N 1
ATOM 8365 C CA . ALA B 1 273 ? -10.055 -27.516 -33.719 1 96.62 273 ALA B CA 1
ATOM 8366 C C . ALA B 1 273 ? -11.352 -26.734 -33.531 1 96.62 273 ALA B C 1
ATOM 8368 O O . ALA B 1 273 ? -11.484 -25.609 -34.062 1 96.62 273 ALA B O 1
ATOM 8369 N N . HIS B 1 274 ? -12.297 -27.25 -32.812 1 96.38 274 HIS B N 1
ATOM 8370 C CA . HIS B 1 274 ? -13.57 -26.578 -32.594 1 96.38 274 HIS B CA 1
ATOM 8371 C C . HIS B 1 274 ? -13.445 -25.453 -31.578 1 96.38 274 HIS B C 1
ATOM 8373 O O . HIS B 1 274 ? -12.469 -25.406 -30.828 1 96.38 274 HIS B O 1
ATOM 8379 N N . ARG B 1 275 ? -14.375 -24.562 -31.594 1 96.62 275 ARG B N 1
ATOM 8380 C CA . ARG B 1 275 ? -14.414 -23.5 -30.594 1 96.62 275 ARG B CA 1
ATOM 8381 C C . ARG B 1 275 ? -14.461 -24.078 -29.188 1 96.62 275 ARG B C 1
ATOM 8383 O O . ARG B 1 275 ? -15.039 -25.156 -28.969 1 96.62 275 ARG B O 1
ATOM 8390 N N . PRO B 1 276 ? -13.867 -23.359 -28.188 1 97.56 276 PRO B N 1
ATOM 8391 C CA . PRO B 1 276 ? -14.047 -23.812 -26.812 1 97.56 276 PRO B CA 1
ATOM 8392 C C . PRO B 1 276 ? -15.508 -23.844 -26.391 1 97.56 276 PRO B C 1
ATOM 8394 O O . PRO B 1 276 ? -16.281 -22.969 -26.766 1 97.56 276 PRO B O 1
ATOM 8397 N N . MET B 1 277 ? -15.898 -24.812 -25.672 1 97.44 277 MET B N 1
ATOM 8398 C CA . MET B 1 277 ? -17.266 -25.016 -25.219 1 97.44 277 MET B CA 1
ATOM 8399 C C . MET B 1 277 ? -17.312 -25.234 -23.703 1 97.44 277 MET B C 1
ATOM 8401 O O . MET B 1 277 ? -17.469 -26.359 -23.25 1 97.44 277 MET B O 1
ATOM 8405 N N . PRO B 1 278 ? -17.141 -24.094 -22.938 1 97.19 278 PRO B N 1
ATOM 8406 C CA . PRO B 1 278 ? -17.266 -24.25 -21.484 1 97.19 278 PRO B CA 1
ATOM 8407 C C . PRO B 1 278 ? -18.609 -24.828 -21.047 1 97.19 278 PRO B C 1
ATOM 8409 O O . PRO B 1 278 ? -19.625 -24.547 -21.688 1 97.19 278 PRO B O 1
ATOM 8412 N N . VAL B 1 279 ? -18.594 -25.641 -20 1 96 279 VAL B N 1
ATOM 8413 C CA . VAL B 1 279 ? -19.797 -26.328 -19.531 1 96 279 VAL B CA 1
ATOM 8414 C C . VAL B 1 279 ? -20.094 -25.938 -18.094 1 96 279 VAL B C 1
ATOM 8416 O O . VAL B 1 279 ? -19.188 -25.938 -17.25 1 96 279 VAL B O 1
ATOM 8419 N N . ASP B 1 280 ? -21.281 -25.562 -17.875 1 93.06 280 ASP B N 1
ATOM 8420 C CA . ASP B 1 280 ? -21.75 -25.375 -16.516 1 93.06 280 ASP B CA 1
ATOM 8421 C C . ASP B 1 280 ? -22.219 -26.703 -15.898 1 93.06 280 ASP B C 1
ATOM 8423 O O . ASP B 1 280 ? -23.25 -27.234 -16.297 1 93.06 280 ASP B O 1
ATOM 8427 N N . VAL B 1 281 ? -21.5 -27.125 -14.938 1 91.38 281 VAL B N 1
ATOM 8428 C CA . VAL B 1 281 ? -21.719 -28.453 -14.391 1 91.38 281 VAL B CA 1
ATOM 8429 C C . VAL B 1 281 ? -23.094 -28.5 -13.711 1 91.38 281 VAL B C 1
ATOM 8431 O O . VAL B 1 281 ? -23.688 -29.578 -13.57 1 91.38 281 VAL B O 1
ATOM 8434 N N . ASP B 1 282 ? -23.547 -27.391 -13.336 1 88.69 282 ASP B N 1
ATOM 8435 C CA . ASP B 1 282 ? -24.844 -27.344 -12.656 1 88.69 282 ASP B CA 1
ATOM 8436 C C . ASP B 1 282 ? -25.984 -27.609 -13.641 1 88.69 282 ASP B C 1
ATOM 8438 O O . ASP B 1 282 ? -27.109 -27.906 -13.227 1 88.69 282 ASP B O 1
ATOM 8442 N N . THR B 1 283 ? -25.641 -27.547 -14.914 1 87.19 283 THR B N 1
ATOM 8443 C CA . THR B 1 283 ? -26.688 -27.734 -15.922 1 87.19 283 THR B CA 1
ATOM 8444 C C . THR B 1 283 ? -26.719 -29.188 -16.391 1 87.19 283 THR B C 1
ATOM 8446 O O . THR B 1 283 ? -27.609 -29.578 -17.141 1 87.19 283 THR B O 1
ATOM 8449 N N . LEU B 1 284 ? -25.734 -30.125 -16.094 1 85.56 284 LEU B N 1
ATOM 8450 C CA . LEU B 1 284 ? -25.625 -31.516 -16.562 1 85.56 284 LEU B CA 1
ATOM 8451 C C . LEU B 1 284 ? -26.734 -32.375 -15.945 1 85.56 284 LEU B C 1
ATOM 8453 O O . LEU B 1 284 ? -27.062 -33.438 -16.469 1 85.56 284 LEU B O 1
ATOM 8457 N N . GLY B 1 285 ? -27.844 -31.891 -15.469 1 72.19 285 GLY B N 1
ATOM 8458 C CA . GLY B 1 285 ? -29 -32.594 -14.906 1 72.19 285 GLY B CA 1
ATOM 8459 C C . GLY B 1 285 ? -28.625 -33.781 -14.039 1 72.19 285 GLY B C 1
ATOM 8460 O O . GLY B 1 285 ? -27.438 -34.125 -13.945 1 72.19 285 GLY B O 1
ATOM 8461 N N . ALA B 1 286 ? -29.5 -34.438 -13.438 1 71.25 286 ALA B N 1
ATOM 8462 C CA . ALA B 1 286 ? -29.375 -35.625 -12.594 1 71.25 286 ALA B CA 1
ATOM 8463 C C . ALA B 1 286 ? -29.656 -36.906 -13.383 1 71.25 286 ALA B C 1
ATOM 8465 O O . ALA B 1 286 ? -30.547 -36.938 -14.227 1 71.25 286 ALA B O 1
ATOM 8466 N N . TYR B 1 287 ? -28.719 -37.781 -13.328 1 77.88 287 TYR B N 1
ATOM 8467 C CA . TYR B 1 287 ? -28.906 -39.062 -14 1 77.88 287 TYR B CA 1
ATOM 8468 C C . TYR B 1 287 ? -29.234 -40.156 -12.992 1 77.88 287 TYR B C 1
ATOM 8470 O O . TYR B 1 287 ? -28.547 -40.312 -11.984 1 77.88 287 TYR B O 1
ATOM 8478 N N . ALA B 1 288 ? -30.375 -40.812 -13.281 1 74.38 288 ALA B N 1
ATOM 8479 C CA . ALA B 1 288 ? -30.656 -42 -12.469 1 74.38 288 ALA B CA 1
ATOM 8480 C C . ALA B 1 288 ? -29.625 -43.094 -12.727 1 74.38 288 ALA B C 1
ATOM 8482 O O . ALA B 1 288 ? -29.234 -43.344 -13.875 1 74.38 288 ALA B O 1
ATOM 8483 N N . PRO B 1 289 ? -29.078 -43.688 -11.75 1 77.12 289 PRO B N 1
ATOM 8484 C CA . PRO B 1 289 ? -28.031 -44.688 -11.898 1 77.12 289 PRO B CA 1
ATOM 8485 C C . PRO B 1 289 ? -28.375 -45.75 -12.93 1 77.12 289 PRO B C 1
ATOM 8487 O O . PRO B 1 289 ? -27.484 -46.219 -13.664 1 77.12 289 PRO B O 1
ATOM 8490 N N . GLU B 1 290 ? -29.625 -46.062 -13.023 1 79.06 290 GLU B N 1
ATOM 8491 C CA . GLU B 1 290 ? -30.047 -47.156 -13.906 1 79.06 290 GLU B CA 1
ATOM 8492 C C . GLU B 1 290 ? -30.031 -46.719 -15.367 1 79.06 290 GLU B C 1
ATOM 8494 O O . GLU B 1 290 ? -30.016 -47.562 -16.266 1 79.06 290 GLU B O 1
ATOM 8499 N N . THR B 1 291 ? -29.969 -45.469 -15.5 1 80.56 291 THR B N 1
ATOM 8500 C CA . THR B 1 291 ? -30.062 -44.969 -16.859 1 80.56 291 THR B CA 1
ATOM 8501 C C . THR B 1 291 ? -28.672 -44.625 -17.406 1 80.56 291 THR B C 1
ATOM 8503 O O . THR B 1 291 ? -28.516 -44.375 -18.609 1 80.56 291 THR B O 1
ATOM 8506 N N . VAL B 1 292 ? -27.719 -44.719 -16.578 1 82.25 292 VAL B N 1
ATOM 8507 C CA . VAL B 1 292 ? -26.359 -44.375 -17 1 82.25 292 VAL B CA 1
ATOM 8508 C C . VAL B 1 292 ? -25.797 -45.469 -17.875 1 82.25 292 VAL B C 1
ATOM 8510 O O . VAL B 1 292 ? -25.906 -46.656 -17.547 1 82.25 292 VAL B O 1
ATOM 8513 N N . SER B 1 293 ? -25.359 -45.062 -19 1 81.19 293 SER B N 1
ATOM 8514 C CA . SER B 1 293 ? -24.75 -45.969 -19.938 1 81.19 293 SER B CA 1
ATOM 8515 C C . SER B 1 293 ? -23.625 -45.312 -20.719 1 81.19 293 SER B C 1
ATOM 8517 O O . SER B 1 293 ? -23.359 -44.125 -20.531 1 81.19 293 SER B O 1
ATOM 8519 N N . GLU B 1 294 ? -23.062 -46.125 -21.531 1 79.19 294 GLU B N 1
ATOM 8520 C CA . GLU B 1 294 ? -21.969 -45.594 -22.344 1 79.19 294 GLU B CA 1
ATOM 8521 C C . GLU B 1 294 ? -22.438 -44.438 -23.25 1 79.19 294 GLU B C 1
ATOM 8523 O O . GLU B 1 294 ? -21.641 -43.562 -23.594 1 79.19 294 GLU B O 1
ATOM 8528 N N . HIS B 1 295 ? -23.688 -44.469 -23.562 1 80.75 295 HIS B N 1
ATOM 8529 C CA . HIS B 1 295 ? -24.203 -43.438 -24.469 1 80.75 295 HIS B CA 1
ATOM 8530 C C . HIS B 1 295 ? -25.062 -42.406 -23.719 1 80.75 295 HIS B C 1
ATOM 8532 O O . HIS B 1 295 ? -25.531 -41.438 -24.328 1 80.75 295 HIS B O 1
ATOM 8538 N N . HIS B 1 296 ? -25.25 -42.719 -22.469 1 83.31 296 HIS B N 1
ATOM 8539 C CA . HIS B 1 296 ? -26.078 -41.844 -21.656 1 83.31 296 HIS B CA 1
ATOM 8540 C C . HIS B 1 296 ? -25.438 -41.594 -20.281 1 83.31 296 HIS B C 1
ATOM 8542 O O . HIS B 1 296 ? -25.656 -42.375 -19.344 1 83.31 296 HIS B O 1
ATOM 8548 N N . MET B 1 297 ? -24.719 -40.531 -20.266 1 86.94 297 MET B N 1
ATOM 8549 C CA . MET B 1 297 ? -24.031 -40.156 -19.031 1 86.94 297 MET B CA 1
ATOM 8550 C C . MET B 1 297 ? -23.797 -38.625 -18.984 1 86.94 297 MET B C 1
ATOM 8552 O O . MET B 1 297 ? -23.828 -37.969 -20.016 1 86.94 297 MET B O 1
ATOM 8556 N N . PRO B 1 298 ? -23.609 -38.062 -17.812 1 86.19 298 PRO B N 1
ATOM 8557 C CA . PRO B 1 298 ? -23.516 -36.625 -17.656 1 86.19 298 PRO B CA 1
ATOM 8558 C C . PRO B 1 298 ? -22.359 -36 -18.453 1 86.19 298 PRO B C 1
ATOM 8560 O O . PRO B 1 298 ? -22.469 -34.875 -18.922 1 86.19 298 PRO B O 1
ATOM 8563 N N . SER B 1 299 ? -21.281 -36.719 -18.656 1 89.44 299 SER B N 1
ATOM 8564 C CA . SER B 1 299 ? -20.078 -36.156 -19.266 1 89.44 299 SER B CA 1
ATOM 8565 C C . SER B 1 299 ? -20.156 -36.219 -20.781 1 89.44 299 SER B C 1
ATOM 8567 O O . SER B 1 299 ? -19.234 -35.781 -21.469 1 89.44 299 SER B O 1
ATOM 8569 N N . ARG B 1 300 ? -21.203 -36.75 -21.312 1 90.88 300 ARG B N 1
ATOM 8570 C CA . ARG B 1 300 ? -21.391 -36.844 -22.75 1 90.88 300 ARG B CA 1
ATOM 8571 C C . ARG B 1 300 ? -22.5 -35.906 -23.219 1 90.88 300 ARG B C 1
ATOM 8573 O O . ARG B 1 300 ? -23.672 -36.094 -22.906 1 90.88 300 ARG B O 1
ATOM 8580 N N . LEU B 1 301 ? -22.141 -34.906 -23.969 1 92.94 301 LEU B N 1
ATOM 8581 C CA . LEU B 1 301 ? -23.109 -33.938 -24.5 1 92.94 301 LEU B CA 1
ATOM 8582 C C . LEU B 1 301 ? -23.391 -34.188 -25.969 1 92.94 301 LEU B C 1
ATOM 8584 O O . LEU B 1 301 ? -22.688 -35 -26.609 1 92.94 301 LEU B O 1
ATOM 8588 N N . ASP B 1 302 ? -24.344 -33.531 -26.453 1 93.06 302 ASP B N 1
ATOM 8589 C CA . ASP B 1 302 ? -24.75 -33.688 -27.844 1 93.06 302 ASP B CA 1
ATOM 8590 C C . ASP B 1 302 ? -23.625 -33.25 -28.781 1 93.06 302 ASP B C 1
ATOM 8592 O O . ASP B 1 302 ? -22.938 -32.25 -28.547 1 93.06 302 ASP B O 1
ATOM 8596 N N . PHE B 1 303 ? -23.562 -34.094 -29.766 1 95.62 303 PHE B N 1
ATOM 8597 C CA . PHE B 1 303 ? -22.547 -33.875 -30.781 1 95.62 303 PHE B CA 1
ATOM 8598 C C . PHE B 1 303 ? -22.922 -32.688 -31.672 1 95.62 303 PHE B C 1
ATOM 8600 O O . PHE B 1 303 ? -24.094 -32.531 -32.031 1 95.62 303 PHE B O 1
ATOM 8607 N N . THR B 1 304 ? -22.031 -31.844 -31.984 1 96.56 304 THR B N 1
ATOM 8608 C CA . THR B 1 304 ? -22.219 -30.75 -32.938 1 96.56 304 THR B CA 1
ATOM 8609 C C . THR B 1 304 ? -21.469 -31.016 -34.219 1 96.56 304 THR B C 1
ATOM 8611 O O . THR B 1 304 ? -20.297 -30.625 -34.375 1 96.56 304 THR B O 1
ATOM 8614 N N . LEU B 1 305 ? -22.125 -31.469 -35.156 1 96.5 305 LEU B N 1
ATOM 8615 C CA . LEU B 1 305 ? -21.531 -31.906 -36.406 1 96.5 305 LEU B CA 1
ATOM 8616 C C . LEU B 1 305 ? -20.828 -30.75 -37.125 1 96.5 305 LEU B C 1
ATOM 8618 O O . LEU B 1 305 ? -19.734 -30.922 -37.656 1 96.5 305 LEU B O 1
ATOM 8622 N N . GLU B 1 306 ? -21.469 -29.578 -37.094 1 96.44 306 GLU B N 1
ATOM 8623 C CA . GLU B 1 306 ? -20.922 -28.422 -37.812 1 96.44 306 GLU B CA 1
ATOM 8624 C C . GLU B 1 306 ? -19.516 -28.094 -37.312 1 96.44 306 GLU B C 1
ATOM 8626 O O . GLU B 1 306 ? -18.656 -27.688 -38.125 1 96.44 306 GLU B O 1
ATOM 8631 N N . ASP B 1 307 ? -19.266 -28.281 -36.062 1 97 307 ASP B N 1
ATOM 8632 C CA . ASP B 1 307 ? -17.969 -27.969 -35.469 1 97 307 ASP B CA 1
ATOM 8633 C C . ASP B 1 307 ? -16.922 -29 -35.875 1 97 307 ASP B C 1
ATOM 8635 O O . ASP B 1 307 ? -15.719 -28.734 -35.844 1 97 307 ASP B O 1
ATOM 8639 N N . PHE B 1 308 ? -17.344 -30.219 -36.312 1 97.56 308 PHE B N 1
ATOM 8640 C CA . PHE B 1 308 ? -16.422 -31.328 -36.562 1 97.56 308 PHE B CA 1
ATOM 8641 C C . PHE B 1 308 ? -16.125 -31.453 -38.031 1 97.56 308 PHE B C 1
ATOM 8643 O O . PHE B 1 308 ? -15.156 -32.125 -38.438 1 97.56 308 PHE B O 1
ATOM 8650 N N . LEU B 1 309 ? -16.891 -30.891 -38.938 1 97.06 309 LEU B N 1
ATOM 8651 C CA . LEU B 1 309 ? -16.828 -31.094 -40.375 1 97.06 309 LEU B CA 1
ATOM 8652 C C . LEU B 1 309 ? -15.445 -30.75 -40.906 1 97.06 309 LEU B C 1
ATOM 8654 O O . LEU B 1 309 ? -14.883 -31.5 -41.719 1 97.06 309 LEU B O 1
ATOM 8658 N N . PRO B 1 310 ? -14.906 -29.625 -40.469 1 97.31 310 PRO B N 1
ATOM 8659 C CA . PRO B 1 310 ? -13.555 -29.359 -40.938 1 97.31 310 PRO B CA 1
ATOM 8660 C C . PRO B 1 310 ? -12.555 -30.453 -40.562 1 97.31 310 PRO B C 1
ATOM 8662 O O . PRO B 1 310 ? -11.68 -30.797 -41.344 1 97.31 310 PRO B O 1
ATOM 8665 N N . ALA B 1 311 ? -12.664 -30.953 -39.375 1 97.56 311 ALA B N 1
ATOM 8666 C CA . ALA B 1 311 ? -11.797 -32.031 -38.906 1 97.56 311 ALA B CA 1
ATOM 8667 C C . ALA B 1 311 ? -12.016 -33.312 -39.719 1 97.56 311 ALA B C 1
ATOM 8669 O O . ALA B 1 311 ? -11.07 -34.062 -39.969 1 97.56 311 ALA B O 1
ATOM 8670 N N . TRP B 1 312 ? -13.227 -33.625 -40.094 1 97.69 312 TRP B N 1
ATOM 8671 C CA . TRP B 1 312 ? -13.578 -34.781 -40.875 1 97.69 312 TRP B CA 1
ATOM 8672 C C . TRP B 1 312 ? -12.922 -34.75 -42.25 1 97.69 312 TRP B C 1
ATOM 8674 O O . TRP B 1 312 ? -12.375 -35.719 -42.719 1 97.69 312 TRP B O 1
ATOM 8684 N N . GLU B 1 313 ? -12.969 -33.562 -42.844 1 97.12 313 GLU B N 1
ATOM 8685 C CA . GLU B 1 313 ? -12.344 -33.375 -44.156 1 97.12 313 GLU B CA 1
ATOM 8686 C C . GLU B 1 313 ? -10.828 -33.562 -44.062 1 97.12 313 GLU B C 1
ATOM 8688 O O . GLU B 1 313 ? -10.211 -34.188 -44.938 1 97.12 313 GLU B O 1
ATOM 8693 N N . ALA B 1 314 ? -10.289 -32.969 -43.031 1 96.69 314 ALA B N 1
ATOM 8694 C CA . ALA B 1 314 ? -8.852 -33.125 -42.812 1 96.69 314 ALA B CA 1
ATOM 8695 C C . ALA B 1 314 ? -8.492 -34.594 -42.594 1 96.69 314 ALA B C 1
ATOM 8697 O O . ALA B 1 314 ? -7.426 -35.062 -43 1 96.69 314 ALA B O 1
ATOM 8698 N N . THR B 1 315 ? -9.328 -35.344 -41.938 1 97.5 315 THR B N 1
ATOM 8699 C CA . THR B 1 315 ? -9.133 -36.75 -41.688 1 97.5 315 THR B CA 1
ATOM 8700 C C . THR B 1 315 ? -9.055 -37.562 -43 1 97.5 315 THR B C 1
ATOM 8702 O O . THR B 1 315 ? -8.164 -38.375 -43.156 1 97.5 315 THR B O 1
ATOM 8705 N N . LYS B 1 316 ? -9.938 -37.25 -43.906 1 96.12 316 LYS B N 1
ATOM 8706 C CA . LYS B 1 316 ? -9.984 -37.969 -45.188 1 96.12 316 LYS B CA 1
ATOM 8707 C C . LYS B 1 316 ? -8.727 -37.688 -46.031 1 96.12 316 LYS B C 1
ATOM 8709 O O . LYS B 1 316 ? -8.297 -38.531 -46.812 1 96.12 316 LYS B O 1
ATOM 8714 N N . GLN B 1 317 ? -8.195 -36.562 -45.781 1 95.62 317 GLN B N 1
ATOM 8715 C CA . GLN B 1 317 ? -6.969 -36.219 -46.5 1 95.62 317 GLN B CA 1
ATOM 8716 C C . GLN B 1 317 ? -5.77 -36.969 -45.938 1 95.62 317 GLN B C 1
ATOM 8718 O O . GLN B 1 317 ? -4.941 -37.469 -46.688 1 95.62 317 GLN B O 1
ATOM 8723 N N . LEU B 1 318 ? -5.68 -37.125 -44.656 1 96.81 318 LEU B N 1
ATOM 8724 C CA . LEU B 1 318 ? -4.551 -37.781 -44 1 96.81 318 LEU B CA 1
ATOM 8725 C C . LEU B 1 318 ? -4.672 -39.312 -44.125 1 96.81 318 LEU B C 1
ATOM 8727 O O . LEU B 1 318 ? -3.668 -40 -44.312 1 96.81 318 LEU B O 1
ATOM 8731 N N . LEU B 1 319 ? -5.891 -39.875 -43.969 1 97 319 LEU B N 1
ATOM 8732 C CA . LEU B 1 319 ? -6.219 -41.281 -44.062 1 97 319 LEU B CA 1
ATOM 8733 C C . LEU B 1 319 ? -7.273 -41.5 -45.156 1 97 319 LEU B C 1
ATOM 8735 O O . LEU B 1 319 ? -8.445 -41.719 -44.844 1 97 319 LEU B O 1
ATOM 8739 N N . PRO B 1 320 ? -6.84 -41.688 -46.312 1 95.31 320 PRO B N 1
ATOM 8740 C CA . PRO B 1 320 ? -7.773 -41.75 -47.438 1 95.31 320 PRO B CA 1
ATOM 8741 C C . PRO B 1 320 ? -8.742 -42.938 -47.344 1 95.31 320 PRO B C 1
ATOM 8743 O O . PRO B 1 320 ? -9.859 -42.875 -47.844 1 95.31 320 PRO B O 1
ATOM 8746 N N . ALA B 1 321 ? -8.367 -44 -46.625 1 94.94 321 ALA B N 1
ATOM 8747 C CA . ALA B 1 321 ? -9.219 -45.156 -46.438 1 94.94 321 ALA B CA 1
ATOM 8748 C C . ALA B 1 321 ? -10.516 -44.781 -45.719 1 94.94 321 ALA B C 1
ATOM 8750 O O . ALA B 1 321 ? -11.508 -45.5 -45.812 1 94.94 321 ALA B O 1
ATOM 8751 N N . LEU B 1 322 ? -10.555 -43.656 -45.094 1 96.38 322 LEU B N 1
ATOM 8752 C CA . LEU B 1 322 ? -11.727 -43.25 -44.312 1 96.38 322 LEU B CA 1
ATOM 8753 C C . LEU B 1 322 ? -12.703 -42.469 -45.188 1 96.38 322 LEU B C 1
ATOM 8755 O O . LEU B 1 322 ? -13.828 -42.188 -44.781 1 96.38 322 LEU B O 1
ATOM 8759 N N . ALA B 1 323 ? -12.32 -42.219 -46.375 1 93.88 323 ALA B N 1
ATOM 8760 C CA . ALA B 1 323 ? -13.188 -41.5 -47.312 1 93.88 323 ALA B CA 1
ATOM 8761 C C . ALA B 1 323 ? -14.438 -42.312 -47.625 1 93.88 323 ALA B C 1
ATOM 8763 O O . ALA B 1 323 ? -15.484 -41.75 -47.969 1 93.88 323 ALA B O 1
ATOM 8764 N N . ASP B 1 324 ? -14.328 -43.625 -47.469 1 91.81 324 ASP B N 1
ATOM 8765 C CA . ASP B 1 324 ? -15.453 -44.5 -47.781 1 91.81 324 ASP B CA 1
ATOM 8766 C C . ASP B 1 324 ? -16.281 -44.812 -46.531 1 91.81 324 ASP B C 1
ATOM 8768 O O . ASP B 1 324 ? -17.156 -45.656 -46.562 1 91.81 324 ASP B O 1
ATOM 8772 N N . SER B 1 325 ? -15.953 -44.219 -45.469 1 95.56 325 SER B N 1
ATOM 8773 C CA . SER B 1 325 ? -16.656 -44.406 -44.219 1 95.56 325 SER B CA 1
ATOM 8774 C C . SER B 1 325 ? -17.438 -43.188 -43.812 1 95.56 325 SER B C 1
ATOM 8776 O O . SER B 1 325 ? -17.375 -42.156 -44.5 1 95.56 325 SER B O 1
ATOM 8778 N N . GLU B 1 326 ? -18.312 -43.281 -42.812 1 96.5 326 GLU B N 1
ATOM 8779 C CA . GLU B 1 326 ? -19.109 -42.188 -42.25 1 96.5 326 GLU B CA 1
ATOM 8780 C C . GLU B 1 326 ? -18.969 -42.094 -40.75 1 96.5 326 GLU B C 1
ATOM 8782 O O . GLU B 1 326 ? -18.438 -43 -40.094 1 96.5 326 GLU B O 1
ATOM 8787 N N . ILE B 1 327 ? -19.297 -40.938 -40.25 1 96.62 327 ILE B N 1
ATOM 8788 C CA . ILE B 1 327 ? -19.406 -40.812 -38.812 1 96.62 327 ILE B CA 1
ATOM 8789 C C . ILE B 1 327 ? -20.625 -41.562 -38.312 1 96.62 327 ILE B C 1
ATOM 8791 O O . ILE B 1 327 ? -21.75 -41.25 -38.656 1 96.62 327 ILE B O 1
ATOM 8795 N N . GLU B 1 328 ? -20.344 -42.594 -37.594 1 96.25 328 GLU B N 1
ATOM 8796 C CA . GLU B 1 328 ? -21.422 -43.406 -37.094 1 96.25 328 GLU B CA 1
ATOM 8797 C C . GLU B 1 328 ? -21.953 -42.875 -35.75 1 96.25 328 GLU B C 1
ATOM 8799 O O . GLU B 1 328 ? -23.156 -42.875 -35.5 1 96.25 328 GLU B O 1
ATOM 8804 N N . ASP B 1 329 ? -21.016 -42.469 -34.938 1 94.25 329 ASP B N 1
ATOM 8805 C CA . ASP B 1 329 ? -21.328 -41.969 -33.594 1 94.25 329 ASP B CA 1
ATOM 8806 C C . ASP B 1 329 ? -20.375 -40.812 -33.188 1 94.25 329 ASP B C 1
ATOM 8808 O O . ASP B 1 329 ? -19.219 -40.812 -33.594 1 94.25 329 ASP B O 1
ATOM 8812 N N . GLY B 1 330 ? -20.938 -39.812 -32.594 1 95.06 330 GLY B N 1
ATOM 8813 C CA . GLY B 1 330 ? -20.156 -38.688 -32.094 1 95.06 330 GLY B CA 1
ATOM 8814 C C . GLY B 1 330 ? -20.719 -38.094 -30.828 1 95.06 330 GLY B C 1
ATOM 8815 O O . GLY B 1 330 ? -21.906 -38.188 -30.562 1 95.06 330 GLY B O 1
ATOM 8816 N N . PHE B 1 331 ? -19.828 -37.469 -30.016 1 95.06 331 PHE B N 1
ATOM 8817 C CA . PHE B 1 331 ? -20.266 -36.781 -28.812 1 95.06 331 PHE B CA 1
ATOM 8818 C C . PHE B 1 331 ? -19.297 -35.688 -28.406 1 95.06 331 PHE B C 1
ATOM 8820 O O . PHE B 1 331 ? -18.172 -35.625 -28.922 1 95.06 331 PHE B O 1
ATOM 8827 N N . ASN B 1 332 ? -19.781 -34.75 -27.656 1 95.62 332 ASN B N 1
ATOM 8828 C CA . ASN B 1 332 ? -18.969 -33.781 -26.906 1 95.62 332 ASN B CA 1
ATOM 8829 C C . ASN B 1 332 ? -18.719 -34.25 -25.484 1 95.62 332 ASN B C 1
ATOM 8831 O O . ASN B 1 332 ? -19.578 -34.125 -24.609 1 95.62 332 ASN B O 1
ATOM 8835 N N . GLY B 1 333 ? -17.484 -34.75 -25.266 1 95 333 GLY B N 1
ATOM 8836 C CA . GLY B 1 333 ? -17.125 -35.219 -23.938 1 95 333 GLY B CA 1
ATOM 8837 C C . GLY B 1 333 ? -16.531 -34.156 -23.062 1 95 333 GLY B C 1
ATOM 8838 O O . GLY B 1 333 ? -15.711 -33.344 -23.516 1 95 333 GLY B O 1
ATOM 8839 N N . ILE B 1 334 ? -16.938 -34.125 -21.797 1 95.06 334 ILE B N 1
ATOM 8840 C CA . ILE B 1 334 ? -16.484 -33.062 -20.875 1 95.06 334 ILE B CA 1
ATOM 8841 C C . ILE B 1 334 ? -15.164 -33.5 -20.234 1 95.06 334 ILE B C 1
ATOM 8843 O O . ILE B 1 334 ? -15.023 -34.625 -19.781 1 95.06 334 ILE B O 1
ATOM 8847 N N . PHE B 1 335 ? -14.141 -32.594 -20.219 1 92.56 335 PHE B N 1
ATOM 8848 C CA . PHE B 1 335 ? -12.93 -32.781 -19.422 1 92.56 335 PHE B CA 1
ATOM 8849 C C . PHE B 1 335 ? -12.516 -31.469 -18.766 1 92.56 335 PHE B C 1
ATOM 8851 O O . PHE B 1 335 ? -13.219 -30.469 -18.859 1 92.56 335 PHE B O 1
ATOM 8858 N N . SER B 1 336 ? -11.414 -31.5 -18.016 1 94.94 336 SER B N 1
ATOM 8859 C CA . SER B 1 336 ? -11.008 -30.391 -17.172 1 94.94 336 SER B CA 1
ATOM 8860 C C . SER B 1 336 ? -9.828 -29.625 -17.781 1 94.94 336 SER B C 1
ATOM 8862 O O . SER B 1 336 ? -8.883 -30.25 -18.281 1 94.94 336 SER B O 1
ATOM 8864 N N . PHE B 1 337 ? -9.914 -28.281 -17.766 1 97.25 337 PHE B N 1
ATOM 8865 C CA . PHE B 1 337 ? -8.805 -27.406 -18.125 1 97.25 337 PHE B CA 1
ATOM 8866 C C . PHE B 1 337 ? -8.484 -26.453 -16.984 1 97.25 337 PHE B C 1
ATOM 8868 O O . PHE B 1 337 ? -9.352 -26.141 -16.156 1 97.25 337 PHE B O 1
ATOM 8875 N N . THR B 1 338 ? -7.262 -26 -16.875 1 97.88 338 THR B N 1
ATOM 8876 C CA . THR B 1 338 ? -6.789 -25.047 -15.883 1 97.88 338 THR B CA 1
ATOM 8877 C C . THR B 1 338 ? -6.074 -23.875 -16.547 1 97.88 338 THR B C 1
ATOM 8879 O O . THR B 1 338 ? -5.742 -23.938 -17.734 1 97.88 338 THR B O 1
ATOM 8882 N N . PRO B 1 339 ? -5.789 -22.797 -15.797 1 96.69 339 PRO B N 1
ATOM 8883 C CA . PRO B 1 339 ? -5.238 -21.578 -16.391 1 96.69 339 PRO B CA 1
ATOM 8884 C C . PRO B 1 339 ? -3.863 -21.781 -17.016 1 96.69 339 PRO B C 1
ATOM 8886 O O . PRO B 1 339 ? -3.496 -21.094 -17.953 1 96.69 339 PRO B O 1
ATOM 8889 N N . ASP B 1 340 ? -3.145 -22.734 -16.5 1 95 340 ASP B N 1
ATOM 8890 C CA . ASP B 1 340 ? -1.799 -22.922 -17.031 1 95 340 ASP B CA 1
ATOM 8891 C C . ASP B 1 340 ? -1.619 -24.328 -17.594 1 95 340 ASP B C 1
ATOM 8893 O O . ASP B 1 340 ? -0.496 -24.734 -17.891 1 95 340 ASP B O 1
ATOM 8897 N N . GLY B 1 341 ? -2.682 -25.094 -17.641 1 95 341 GLY B N 1
ATOM 8898 C CA . GLY B 1 341 ? -2.658 -26.391 -18.297 1 95 341 GLY B CA 1
ATOM 8899 C C . GLY B 1 341 ? -2.178 -27.516 -17.391 1 95 341 GLY B C 1
ATOM 8900 O O . GLY B 1 341 ? -2.211 -28.688 -17.781 1 95 341 GLY B O 1
ATOM 8901 N N . GLY B 1 342 ? -1.771 -27.203 -16.172 1 96 342 GLY B N 1
ATOM 8902 C CA . GLY B 1 342 ? -1.273 -28.219 -15.258 1 96 342 GLY B CA 1
ATOM 8903 C C . GLY B 1 342 ? -2.34 -28.766 -14.328 1 96 342 GLY B C 1
ATOM 8904 O O . GLY B 1 342 ? -3.371 -28.109 -14.117 1 96 342 GLY B O 1
ATOM 8905 N N . PRO B 1 343 ? -2.104 -30.031 -13.82 1 97.69 343 PRO B N 1
ATOM 8906 C CA . PRO B 1 343 ? -3.027 -30.562 -12.82 1 97.69 343 PRO B CA 1
ATOM 8907 C C . PRO B 1 343 ? -3.01 -29.766 -11.516 1 97.69 343 PRO B C 1
ATOM 8909 O O . PRO B 1 343 ? -2.203 -28.844 -11.367 1 97.69 343 PRO B O 1
ATOM 8912 N N . LEU B 1 344 ? -3.949 -29.953 -10.711 1 98.5 344 LEU B N 1
ATOM 8913 C CA . LEU B 1 344 ? -4.086 -29.297 -9.414 1 98.5 344 LEU B CA 1
ATOM 8914 C C . LEU B 1 344 ? -3.936 -30.312 -8.281 1 98.5 344 LEU B C 1
ATOM 8916 O O . LEU B 1 344 ? -4.828 -31.141 -8.062 1 98.5 344 LEU B O 1
ATOM 8920 N N . LEU B 1 345 ? -2.83 -30.234 -7.582 1 98.69 345 LEU B N 1
ATOM 8921 C CA . LEU B 1 345 ? -2.529 -31.234 -6.562 1 98.69 345 LEU B CA 1
ATOM 8922 C C . LEU B 1 345 ? -2.115 -30.578 -5.254 1 98.69 345 LEU B C 1
ATOM 8924 O O . LEU B 1 345 ? -1.415 -29.562 -5.262 1 98.69 345 LEU B O 1
ATOM 8928 N N . GLY B 1 346 ? -2.562 -31.141 -4.203 1 98.06 346 GLY B N 1
ATOM 8929 C CA . GLY B 1 346 ? -2.006 -30.734 -2.924 1 98.06 346 GLY B CA 1
ATOM 8930 C C . GLY B 1 346 ? -3.066 -30.375 -1.896 1 98.06 346 GLY B C 1
ATOM 8931 O O . GLY B 1 346 ? -4.254 -30.641 -2.109 1 98.06 346 GLY B O 1
ATOM 8932 N N . GLU B 1 347 ? -2.65 -29.922 -0.813 1 98 347 GLU B N 1
ATOM 8933 C CA . GLU B 1 347 ? -3.516 -29.609 0.319 1 98 347 GLU B CA 1
ATOM 8934 C C . GLU B 1 347 ? -4.074 -28.188 0.206 1 98 347 GLU B C 1
ATOM 8936 O O . GLU B 1 347 ? -3.361 -27.266 -0.187 1 98 347 GLU B O 1
ATOM 8941 N N . SER B 1 348 ? -5.332 -28.078 0.563 1 97.88 348 SER B N 1
ATOM 8942 C CA . SER B 1 348 ? -5.992 -26.781 0.592 1 97.88 348 SER B CA 1
ATOM 8943 C C . SER B 1 348 ? -5.336 -25.844 1.61 1 97.88 348 SER B C 1
ATOM 8945 O O . SER B 1 348 ? -4.957 -26.281 2.699 1 97.88 348 SER B O 1
ATOM 8947 N N . LYS B 1 349 ? -5.156 -24.609 1.203 1 95.31 349 LYS B N 1
ATOM 8948 C CA . LYS B 1 349 ? -4.664 -23.641 2.168 1 95.31 349 LYS B CA 1
ATOM 8949 C C . LYS B 1 349 ? -5.77 -23.219 3.133 1 95.31 349 LYS B C 1
ATOM 8951 O O . LYS B 1 349 ? -5.492 -22.672 4.207 1 95.31 349 LYS B O 1
ATOM 8956 N N . GLU B 1 350 ? -7.055 -23.453 2.812 1 94 350 GLU B N 1
ATOM 8957 C CA . GLU B 1 350 ? -8.211 -22.984 3.576 1 94 350 GLU B CA 1
ATOM 8958 C C . GLU B 1 350 ? -8.547 -23.953 4.703 1 94 350 GLU B C 1
ATOM 8960 O O . GLU B 1 350 ? -9.062 -23.547 5.746 1 94 350 GLU B O 1
ATOM 8965 N N . LEU B 1 351 ? -8.281 -25.25 4.457 1 96.81 351 LEU B N 1
ATOM 8966 C CA . LEU B 1 351 ? -8.742 -26.266 5.391 1 96.81 351 LEU B CA 1
ATOM 8967 C C . LEU B 1 351 ? -7.734 -27.406 5.496 1 96.81 351 LEU B C 1
ATOM 8969 O O . LEU B 1 351 ? -7.473 -28.094 4.512 1 96.81 351 LEU B O 1
ATOM 8973 N N . ASP B 1 352 ? -7.223 -27.625 6.68 1 97.19 352 ASP B N 1
ATOM 8974 C CA . ASP B 1 352 ? -6.273 -28.703 6.91 1 97.19 352 ASP B CA 1
ATOM 8975 C C . ASP B 1 352 ? -6.938 -30.062 6.734 1 97.19 352 ASP B C 1
ATOM 8977 O O . ASP B 1 352 ? -8.07 -30.266 7.18 1 97.19 352 ASP B O 1
ATOM 8981 N N . GLY B 1 353 ? -6.27 -30.906 5.977 1 98.12 353 GLY B N 1
ATOM 8982 C CA . GLY B 1 353 ? -6.785 -32.25 5.773 1 98.12 353 GLY B CA 1
ATOM 8983 C C . GLY B 1 353 ? -7.59 -32.406 4.496 1 98.12 353 GLY B C 1
ATOM 8984 O O . GLY B 1 353 ? -7.988 -33.5 4.129 1 98.12 353 GLY B O 1
ATOM 8985 N N . PHE B 1 354 ? -7.863 -31.281 3.879 1 98.69 354 PHE B N 1
ATOM 8986 C CA . PHE B 1 354 ? -8.547 -31.312 2.59 1 98.69 354 PHE B CA 1
ATOM 8987 C C . PHE B 1 354 ? -7.539 -31.25 1.445 1 98.69 354 PHE B C 1
ATOM 8989 O O . PHE B 1 354 ? -6.809 -30.266 1.315 1 98.69 354 PHE B O 1
ATOM 8996 N N . TYR B 1 355 ? -7.469 -32.25 0.634 1 98.69 355 TYR B N 1
ATOM 8997 C CA . TYR B 1 355 ? -6.543 -32.344 -0.49 1 98.69 355 TYR B CA 1
ATOM 8998 C C . TYR B 1 355 ? -7.297 -32.375 -1.814 1 98.69 355 TYR B C 1
ATOM 9000 O O . TYR B 1 355 ? -8.477 -32.719 -1.857 1 98.69 355 TYR B O 1
ATOM 9008 N N . VAL B 1 356 ? -6.57 -31.969 -2.861 1 98.38 356 VAL B N 1
ATOM 9009 C CA . VAL B 1 356 ? -7.137 -31.969 -4.207 1 98.38 356 VAL B CA 1
ATOM 9010 C C . VAL B 1 356 ? -6.215 -32.75 -5.156 1 98.38 356 VAL B C 1
ATOM 9012 O O . VAL B 1 356 ? -4.992 -32.625 -5.066 1 98.38 356 VAL B O 1
ATOM 9015 N N . ALA B 1 357 ? -6.707 -33.531 -5.949 1 98.69 357 ALA B N 1
ATOM 9016 C CA . ALA B 1 357 ? -6.109 -34.125 -7.133 1 98.69 357 ALA B CA 1
ATOM 9017 C C . ALA B 1 357 ? -7.051 -34.062 -8.328 1 98.69 357 ALA B C 1
ATOM 9019 O O . ALA B 1 357 ? -7.711 -35.031 -8.688 1 98.69 357 ALA B O 1
ATOM 9020 N N . GLU B 1 358 ? -7.066 -32.906 -8.93 1 97.88 358 GLU B N 1
ATOM 9021 C CA . GLU B 1 358 ? -8.047 -32.562 -9.961 1 97.88 358 GLU B CA 1
ATOM 9022 C C . GLU B 1 358 ? -7.355 -32.156 -11.266 1 97.88 358 GLU B C 1
ATOM 9024 O O . GLU B 1 358 ? -6.148 -31.906 -11.281 1 97.88 358 GLU B O 1
ATOM 9029 N N . ALA B 1 359 ? -8.156 -32.156 -12.32 1 97.5 359 ALA B N 1
ATOM 9030 C CA . ALA B 1 359 ? -7.676 -31.797 -13.648 1 97.5 359 ALA B CA 1
ATOM 9031 C C . ALA B 1 359 ? -6.586 -32.75 -14.117 1 97.5 359 ALA B C 1
ATOM 9033 O O . ALA B 1 359 ? -5.52 -32.312 -14.562 1 97.5 359 ALA B O 1
ATOM 9034 N N . VAL B 1 360 ? -6.918 -34.031 -13.93 1 97 360 VAL B N 1
ATOM 9035 C CA . VAL B 1 360 ? -5.988 -35.094 -14.281 1 97 360 VAL B CA 1
ATOM 9036 C C . VAL B 1 360 ? -6.613 -36 -15.336 1 97 360 VAL B C 1
ATOM 9038 O O . VAL B 1 360 ? -7.703 -36.531 -15.133 1 97 360 VAL B O 1
ATOM 9041 N N . TRP B 1 361 ? -5.969 -36.156 -16.422 1 92.75 361 TRP B N 1
ATOM 9042 C CA . TRP B 1 361 ? -6.422 -37.062 -17.469 1 92.75 361 TRP B CA 1
ATOM 9043 C C . TRP B 1 361 ? -5.836 -38.469 -17.266 1 92.75 361 TRP B C 1
ATOM 9045 O O . TRP B 1 361 ? -4.902 -38.656 -16.484 1 92.75 361 TRP B O 1
ATOM 9055 N N . VAL B 1 362 ? -6.402 -39.438 -17.984 1 95.25 362 VAL B N 1
ATOM 9056 C CA . VAL B 1 362 ? -6.008 -40.844 -17.812 1 95.25 362 VAL B CA 1
ATOM 9057 C C . VAL B 1 362 ? -4.504 -40.969 -18.031 1 95.25 362 VAL B C 1
ATOM 9059 O O . VAL B 1 362 ? -3.852 -41.812 -17.391 1 95.25 362 VAL B O 1
ATOM 9062 N N . THR B 1 363 ? -3.943 -40.094 -18.844 1 96.5 363 THR B N 1
ATOM 9063 C CA . THR B 1 363 ? -2.527 -40.125 -19.203 1 96.5 363 THR B CA 1
ATOM 9064 C C . THR B 1 363 ? -1.659 -40.031 -17.953 1 96.5 363 THR B C 1
ATOM 9066 O O . THR B 1 363 ? -0.571 -40.625 -17.906 1 96.5 363 THR B O 1
ATOM 9069 N N . HIS B 1 364 ? -2.119 -39.312 -16.953 1 97.94 364 HIS B N 1
ATOM 9070 C CA . HIS B 1 364 ? -1.284 -39.031 -15.789 1 97.94 364 HIS B CA 1
ATOM 9071 C C . HIS B 1 364 ? -1.899 -39.594 -14.516 1 97.94 364 HIS B C 1
ATOM 9073 O O . HIS B 1 364 ? -1.393 -39.375 -13.414 1 97.94 364 HIS B O 1
ATOM 9079 N N . SER B 1 365 ? -2.943 -40.406 -14.578 1 97.69 365 SER B N 1
ATOM 9080 C CA . SER B 1 365 ? -3.824 -40.75 -13.469 1 97.69 365 SER B CA 1
ATOM 9081 C C . SER B 1 365 ? -3.07 -41.531 -12.391 1 97.69 365 SER B C 1
ATOM 9083 O O . SER B 1 365 ? -3.037 -41.125 -11.234 1 97.69 365 SER B O 1
ATOM 9085 N N . ALA B 1 366 ? -2.385 -42.594 -12.789 1 98.31 366 ALA B N 1
ATOM 9086 C CA . ALA B 1 366 ? -1.697 -43.438 -11.805 1 98.31 366 ALA B CA 1
ATOM 9087 C C . ALA B 1 366 ? -0.491 -42.688 -11.219 1 98.31 366 ALA B C 1
ATOM 9089 O O . ALA B 1 366 ? -0.182 -42.844 -10.039 1 98.31 366 ALA B O 1
ATOM 9090 N N . GLY B 1 367 ? 0.212 -41.969 -12.094 1 98.56 367 GLY B N 1
ATOM 9091 C CA . GLY B 1 367 ? 1.335 -41.188 -11.602 1 98.56 367 GLY B CA 1
ATOM 9092 C C . GLY B 1 367 ? 0.934 -40.156 -10.57 1 98.56 367 GLY B C 1
ATOM 9093 O O . GLY B 1 367 ? 1.601 -40 -9.539 1 98.56 367 GLY B O 1
ATOM 9094 N N . VAL B 1 368 ? -0.113 -39.438 -10.805 1 98.62 368 VAL B N 1
ATOM 9095 C CA . VAL B 1 368 ? -0.644 -38.438 -9.875 1 98.62 368 VAL B CA 1
ATOM 9096 C C . VAL B 1 368 ? -1.076 -39.125 -8.586 1 98.62 368 VAL B C 1
ATOM 9098 O O . VAL B 1 368 ? -0.796 -38.656 -7.488 1 98.62 368 VAL B O 1
ATOM 9101 N N . ALA B 1 369 ? -1.744 -40.25 -8.719 1 98.75 369 ALA B N 1
ATOM 9102 C CA . ALA B 1 369 ? -2.188 -41 -7.547 1 98.75 369 ALA B CA 1
ATOM 9103 C C . ALA B 1 369 ? -1.003 -41.406 -6.672 1 98.75 369 ALA B C 1
ATOM 9105 O O . ALA B 1 369 ? -1.063 -41.281 -5.445 1 98.75 369 ALA B O 1
ATOM 9106 N N . LYS B 1 370 ? 0.023 -41.875 -7.34 1 98.75 370 LYS B N 1
ATOM 9107 C CA . LYS B 1 370 ? 1.223 -42.25 -6.594 1 98.75 370 LYS B CA 1
ATOM 9108 C C . LYS B 1 370 ? 1.795 -41.031 -5.852 1 98.75 370 LYS B C 1
ATOM 9110 O O . LYS B 1 370 ? 2.107 -41.125 -4.66 1 98.75 370 LYS B O 1
ATOM 9115 N N . ALA B 1 371 ? 1.952 -39.938 -6.551 1 98.5 371 ALA B N 1
ATOM 9116 C CA . ALA B 1 371 ? 2.494 -38.719 -5.945 1 98.5 371 ALA B CA 1
ATOM 9117 C C . ALA B 1 371 ? 1.648 -38.281 -4.758 1 98.5 371 ALA B C 1
ATOM 9119 O O . ALA B 1 371 ? 2.186 -37.906 -3.713 1 98.5 371 ALA B O 1
ATOM 9120 N N . MET B 1 372 ? 0.332 -38.281 -4.895 1 98.62 372 MET B N 1
ATOM 9121 C CA . MET B 1 372 ? -0.574 -37.906 -3.82 1 98.62 372 MET B CA 1
ATOM 9122 C C . MET B 1 372 ? -0.456 -38.844 -2.635 1 98.62 372 MET B C 1
ATOM 9124 O O . MET B 1 372 ? -0.475 -38.406 -1.481 1 98.62 372 MET B O 1
ATOM 9128 N N . ALA B 1 373 ? -0.395 -40.156 -2.928 1 98.62 373 ALA B N 1
ATOM 9129 C CA . ALA B 1 373 ? -0.232 -41.125 -1.856 1 98.62 373 ALA B CA 1
ATOM 9130 C C . ALA B 1 373 ? 1.058 -40.906 -1.079 1 98.62 373 ALA B C 1
ATOM 9132 O O . ALA B 1 373 ? 1.078 -41 0.15 1 98.62 373 ALA B O 1
ATOM 9133 N N . GLU B 1 374 ? 2.1 -40.625 -1.863 1 98 374 GLU B N 1
ATOM 9134 C CA . GLU B 1 374 ? 3.367 -40.312 -1.221 1 98 374 GLU B CA 1
ATOM 9135 C C . GLU B 1 374 ? 3.23 -39.062 -0.342 1 98 374 GLU B C 1
ATOM 9137 O O . GLU B 1 374 ? 3.686 -39.062 0.803 1 98 374 GLU B O 1
ATOM 9142 N N . LEU B 1 375 ? 2.615 -38.062 -0.868 1 97.25 375 LEU B N 1
ATOM 9143 C CA . LEU B 1 375 ? 2.412 -36.812 -0.133 1 97.25 375 LEU B CA 1
ATOM 9144 C C . LEU B 1 375 ? 1.647 -37.062 1.162 1 97.25 375 LEU B C 1
ATOM 9146 O O . LEU B 1 375 ? 2.008 -36.531 2.215 1 97.25 375 LEU B O 1
ATOM 9150 N N . LEU B 1 376 ? 0.639 -37.844 1.136 1 97.56 376 LEU B N 1
ATOM 9151 C CA . LEU B 1 376 ? -0.225 -38.125 2.279 1 97.56 376 LEU B CA 1
ATOM 9152 C C . LEU B 1 376 ? 0.503 -38.969 3.322 1 97.56 376 LEU B C 1
ATOM 9154 O O . LEU B 1 376 ? 0.369 -38.719 4.523 1 97.56 376 LEU B O 1
ATOM 9158 N N . THR B 1 377 ? 1.292 -39.938 2.912 1 96.44 377 THR B N 1
ATOM 9159 C CA . THR B 1 377 ? 1.826 -40.938 3.834 1 96.44 377 THR B CA 1
ATOM 9160 C C . THR B 1 377 ? 3.193 -40.5 4.359 1 96.44 377 THR B C 1
ATOM 9162 O O . THR B 1 377 ? 3.555 -40.812 5.496 1 96.44 377 THR B O 1
ATOM 9165 N N . THR B 1 378 ? 3.953 -39.812 3.453 1 94.31 378 THR B N 1
ATOM 9166 C CA . THR B 1 378 ? 5.316 -39.5 3.861 1 94.31 378 THR B CA 1
ATOM 9167 C C . THR B 1 378 ? 5.508 -37.969 3.998 1 94.31 378 THR B C 1
ATOM 9169 O O . THR B 1 378 ? 6.531 -37.531 4.512 1 94.31 378 THR B O 1
ATOM 9172 N N . GLY B 1 379 ? 4.574 -37.25 3.496 1 92.69 379 GLY B N 1
ATOM 9173 C CA . GLY B 1 379 ? 4.676 -35.812 3.562 1 92.69 379 GLY B CA 1
ATOM 9174 C C . GLY B 1 379 ? 5.379 -35.219 2.359 1 92.69 379 GLY B C 1
ATOM 9175 O O . GLY B 1 379 ? 5.566 -34 2.291 1 92.69 379 GLY B O 1
ATOM 9176 N N . ARG B 1 380 ? 5.789 -36.031 1.429 1 94.12 380 ARG B N 1
ATOM 9177 C CA . ARG B 1 380 ? 6.453 -35.531 0.229 1 94.12 380 ARG B CA 1
ATOM 9178 C C . ARG B 1 380 ? 6.266 -36.5 -0.94 1 94.12 380 ARG B C 1
ATOM 9180 O O . ARG B 1 380 ? 6.121 -37.688 -0.74 1 94.12 380 ARG B O 1
ATOM 9187 N N . SER B 1 381 ? 6.219 -35.906 -2.158 1 96.69 381 SER B N 1
ATOM 9188 C CA . SER B 1 381 ? 6.242 -36.719 -3.391 1 96.69 381 SER B CA 1
ATOM 9189 C C . SER B 1 381 ? 7.664 -36.844 -3.924 1 96.69 381 SER B C 1
ATOM 9191 O O . SER B 1 381 ? 8.461 -35.906 -3.84 1 96.69 381 SER B O 1
ATOM 9193 N N . GLU B 1 382 ? 7.984 -38 -4.398 1 95.81 382 GLU B N 1
ATOM 9194 C CA . GLU B 1 382 ? 9.289 -38.188 -5.027 1 95.81 382 GLU B CA 1
ATOM 9195 C C . GLU B 1 382 ? 9.438 -37.344 -6.281 1 95.81 382 GLU B C 1
ATOM 9197 O O . GLU B 1 382 ? 10.531 -36.875 -6.598 1 95.81 382 GLU B O 1
ATOM 9202 N N . THR B 1 383 ? 8.352 -37.188 -6.969 1 96.75 383 THR B N 1
ATOM 9203 C CA . THR B 1 383 ? 8.297 -36.281 -8.102 1 96.75 383 THR B CA 1
ATOM 9204 C C . THR B 1 383 ? 7.934 -34.875 -7.637 1 96.75 383 THR B C 1
ATOM 9206 O O . THR B 1 383 ? 7.008 -34.688 -6.844 1 96.75 383 THR B O 1
ATOM 9209 N N . ASP B 1 384 ? 8.711 -33.906 -8.117 1 96.31 384 ASP B N 1
ATOM 9210 C CA . ASP B 1 384 ? 8.438 -32.531 -7.738 1 96.31 384 ASP B CA 1
ATOM 9211 C C . ASP B 1 384 ? 7.035 -32.094 -8.18 1 96.31 384 ASP B C 1
ATOM 9213 O O . ASP B 1 384 ? 6.633 -32.375 -9.32 1 96.31 384 ASP B O 1
ATOM 9217 N N . LEU B 1 385 ? 6.305 -31.391 -7.332 1 97.25 385 LEU B N 1
ATOM 9218 C CA . LEU B 1 385 ? 4.922 -31.031 -7.629 1 97.25 385 LEU B CA 1
ATOM 9219 C C . LEU B 1 385 ? 4.781 -29.531 -7.805 1 97.25 385 LEU B C 1
ATOM 9221 O O . LEU B 1 385 ? 3.666 -29 -7.816 1 97.25 385 LEU B O 1
ATOM 9225 N N . GLY B 1 386 ? 5.867 -28.812 -7.922 1 95.94 386 GLY B N 1
ATOM 9226 C CA . GLY B 1 386 ? 5.812 -27.359 -7.992 1 95.94 386 GLY B CA 1
ATOM 9227 C C . GLY B 1 386 ? 4.875 -26.844 -9.07 1 95.94 386 GLY B C 1
ATOM 9228 O O . GLY B 1 386 ? 4.086 -25.938 -8.836 1 95.94 386 GLY B O 1
ATOM 9229 N N . GLU B 1 387 ? 4.879 -27.438 -10.227 1 95 387 GLU B N 1
ATOM 9230 C CA . GLU B 1 387 ? 4.098 -26.953 -11.359 1 95 387 GLU B CA 1
ATOM 9231 C C . GLU B 1 387 ? 2.66 -27.469 -11.297 1 95 387 GLU B C 1
ATOM 9233 O O . GLU B 1 387 ? 1.826 -27.094 -12.125 1 95 387 GLU B O 1
ATOM 9238 N N . CYS B 1 388 ? 2.373 -28.344 -10.32 1 97.38 388 CYS B N 1
ATOM 9239 C CA . CYS B 1 388 ? 1.04 -28.906 -10.18 1 97.38 388 CYS B CA 1
ATOM 9240 C C . CYS B 1 388 ? 0.386 -28.453 -8.883 1 97.38 388 CYS B C 1
ATOM 9242 O O . CYS B 1 388 ? -0.801 -28.703 -8.664 1 97.38 388 CYS B O 1
ATOM 9244 N N . ASP B 1 389 ? 1.137 -27.719 -8.07 1 97.69 389 ASP B N 1
ATOM 9245 C CA . ASP B 1 389 ? 0.692 -27.391 -6.723 1 97.69 389 ASP B CA 1
ATOM 9246 C C . ASP B 1 389 ? -0.559 -26.516 -6.758 1 97.69 389 ASP B C 1
ATOM 9248 O O . ASP B 1 389 ? -0.611 -25.516 -7.488 1 97.69 389 ASP B O 1
ATOM 9252 N N . ILE B 1 390 ? -1.511 -26.859 -5.938 1 98.12 390 ILE B N 1
ATOM 9253 C CA . ILE B 1 390 ? -2.811 -26.203 -5.945 1 98.12 390 ILE B CA 1
ATOM 9254 C C . ILE B 1 390 ? -2.662 -24.766 -5.445 1 98.12 390 ILE B C 1
ATOM 9256 O O . ILE B 1 390 ? -3.484 -23.906 -5.762 1 98.12 390 ILE B O 1
ATOM 9260 N N . THR B 1 391 ? -1.6 -24.422 -4.727 1 97.56 391 THR B N 1
ATOM 9261 C CA . THR B 1 391 ? -1.456 -23.109 -4.098 1 97.56 391 THR B CA 1
ATOM 9262 C C . THR B 1 391 ? -0.622 -22.172 -4.969 1 97.56 391 THR B C 1
ATOM 9264 O O . THR B 1 391 ? -0.324 -21.047 -4.574 1 97.56 391 THR B O 1
ATOM 9267 N N . ARG B 1 392 ? -0.269 -22.484 -6.137 1 97.31 392 ARG B N 1
ATOM 9268 C CA . ARG B 1 392 ? 0.708 -21.766 -6.941 1 97.31 392 ARG B CA 1
ATOM 9269 C C . ARG B 1 392 ? 0.099 -20.484 -7.531 1 97.31 392 ARG B C 1
ATOM 9271 O O . ARG B 1 392 ? 0.82 -19.625 -8.023 1 97.31 392 ARG B O 1
ATOM 9278 N N . PHE B 1 393 ? -1.236 -20.297 -7.469 1 97.44 393 PHE B N 1
ATOM 9279 C CA . PHE B 1 393 ? -1.916 -19.188 -8.125 1 97.44 393 PHE B CA 1
ATOM 9280 C C . PHE B 1 393 ? -2.082 -18 -7.172 1 97.44 393 PHE B C 1
ATOM 9282 O O . PHE B 1 393 ? -2.354 -18.203 -5.984 1 97.44 393 PHE B O 1
ATOM 9289 N N . GLU B 1 394 ? -1.936 -16.828 -7.746 1 96.38 394 GLU B N 1
ATOM 9290 C CA . GLU B 1 394 ? -2.285 -15.617 -7.008 1 96.38 394 GLU B CA 1
ATOM 9291 C C . GLU B 1 394 ? -3.797 -15.422 -6.945 1 96.38 394 GLU B C 1
ATOM 9293 O O . GLU B 1 394 ? -4.535 -16 -7.75 1 96.38 394 GLU B O 1
ATOM 9298 N N . ASP B 1 395 ? -4.23 -14.57 -6.027 1 95.69 395 ASP B N 1
ATOM 9299 C CA . ASP B 1 395 ? -5.66 -14.352 -5.832 1 95.69 395 ASP B CA 1
ATOM 9300 C C . ASP B 1 395 ? -6.324 -13.867 -7.121 1 95.69 395 ASP B C 1
ATOM 9302 O O . ASP B 1 395 ? -7.418 -14.312 -7.465 1 95.69 395 ASP B O 1
ATOM 9306 N N . VAL B 1 396 ? -5.676 -13.023 -7.836 1 97.12 396 VAL B N 1
ATOM 9307 C CA . VAL B 1 396 ? -6.227 -12.445 -9.062 1 97.12 396 VAL B CA 1
ATOM 9308 C C . VAL B 1 396 ? -6.348 -13.531 -10.133 1 97.12 396 VAL B C 1
ATOM 9310 O O . VAL B 1 396 ? -7.195 -13.43 -11.023 1 97.12 396 VAL B O 1
ATOM 9313 N N . GLN B 1 397 ? -5.578 -14.594 -9.969 1 97.5 397 GLN B N 1
ATOM 9314 C CA . GLN B 1 397 ? -5.582 -15.68 -10.938 1 97.5 397 GLN B CA 1
ATOM 9315 C C . GLN B 1 397 ? -6.641 -16.719 -10.586 1 97.5 397 GLN B C 1
ATOM 9317 O O . GLN B 1 397 ? -6.848 -17.688 -11.336 1 97.5 397 GLN B O 1
ATOM 9322 N N . LEU B 1 398 ? -7.309 -16.531 -9.477 1 97.75 398 LEU B N 1
ATOM 9323 C CA . LEU B 1 398 ? -8.32 -17.484 -9.023 1 97.75 398 LEU B CA 1
ATOM 9324 C C . LEU B 1 398 ? -9.719 -16.984 -9.359 1 97.75 398 LEU B C 1
ATOM 9326 O O . LEU B 1 398 ? -10.711 -17.672 -9.125 1 97.75 398 LEU B O 1
ATOM 9330 N N . THR B 1 399 ? -9.812 -15.789 -9.977 1 97.44 399 THR B N 1
ATOM 9331 C CA . THR B 1 399 ? -11.125 -15.25 -10.297 1 97.44 399 THR B CA 1
ATOM 9332 C C . THR B 1 399 ? -11.773 -16.047 -11.43 1 97.44 399 THR B C 1
ATOM 9334 O O . THR B 1 399 ? -11.078 -16.562 -12.305 1 97.44 399 THR B O 1
ATOM 9337 N N . PRO B 1 400 ? -13.102 -16.141 -11.43 1 96.81 400 PRO B N 1
ATOM 9338 C CA . PRO B 1 400 ? -13.773 -16.906 -12.484 1 96.81 400 PRO B CA 1
ATOM 9339 C C . PRO B 1 400 ? -13.461 -16.375 -13.883 1 96.81 400 PRO B C 1
ATOM 9341 O O . PRO B 1 400 ? -13.297 -17.156 -14.82 1 96.81 400 PRO B O 1
ATOM 9344 N N . GLU B 1 401 ? -13.336 -15.062 -13.984 1 96.5 401 GLU B N 1
ATOM 9345 C CA . GLU B 1 401 ? -13.062 -14.461 -15.289 1 96.5 401 GLU B CA 1
ATOM 9346 C C . GLU B 1 401 ? -11.688 -14.875 -15.805 1 96.5 401 GLU B C 1
ATOM 9348 O O . GLU B 1 401 ? -11.539 -15.242 -16.969 1 96.5 401 GLU B O 1
ATOM 9353 N N . TYR B 1 402 ? -10.742 -14.82 -14.945 1 97.44 402 TYR B N 1
ATOM 9354 C CA . TYR B 1 402 ? -9.391 -15.211 -15.328 1 97.44 402 TYR B CA 1
ATOM 9355 C C . TYR B 1 402 ? -9.344 -16.688 -15.695 1 97.44 402 TYR B C 1
ATOM 9357 O O . TYR B 1 402 ? -8.766 -17.062 -16.719 1 97.44 402 TYR B O 1
ATOM 9365 N N . VAL B 1 403 ? -9.883 -17.547 -14.82 1 98.12 403 VAL B N 1
ATOM 9366 C CA . VAL B 1 403 ? -9.859 -18.984 -15.016 1 98.12 403 VAL B CA 1
ATOM 9367 C C . VAL B 1 403 ? -10.555 -19.344 -16.328 1 98.12 403 VAL B C 1
ATOM 9369 O O . VAL B 1 403 ? -10.016 -20.109 -17.141 1 98.12 403 VAL B O 1
ATOM 9372 N N . SER B 1 404 ? -11.688 -18.75 -16.578 1 97.94 404 SER B N 1
ATOM 9373 C CA . SER B 1 404 ? -12.438 -19.031 -17.797 1 97.94 404 SER B CA 1
ATOM 9374 C C . SER B 1 404 ? -11.648 -18.625 -19.031 1 97.94 404 SER B C 1
ATOM 9376 O O . SER B 1 404 ? -11.43 -19.438 -19.938 1 97.94 404 SER B O 1
ATOM 9378 N N . GLU B 1 405 ? -11.18 -17.438 -19.016 1 97.38 405 GLU B N 1
ATOM 9379 C CA . GLU B 1 405 ? -10.5 -16.906 -20.203 1 97.38 405 GLU B CA 1
ATOM 9380 C C . GLU B 1 405 ? -9.227 -17.688 -20.5 1 97.38 405 GLU B C 1
ATOM 9382 O O . GLU B 1 405 ? -9 -18.094 -21.641 1 97.38 405 GLU B O 1
ATOM 9387 N N . THR B 1 406 ? -8.461 -17.938 -19.531 1 97.56 406 THR B N 1
ATOM 9388 C CA . THR B 1 406 ? -7.141 -18.531 -19.75 1 97.56 406 THR B CA 1
ATOM 9389 C C . THR B 1 406 ? -7.262 -20.031 -19.984 1 97.56 406 THR B C 1
ATOM 9391 O O . THR B 1 406 ? -6.48 -20.609 -20.75 1 97.56 406 THR B O 1
ATOM 9394 N N . SER B 1 407 ? -8.211 -20.719 -19.391 1 98.12 407 SER B N 1
ATOM 9395 C CA . SER B 1 407 ? -8.422 -22.141 -19.641 1 98.12 407 SER B CA 1
ATOM 9396 C C . SER B 1 407 ? -8.922 -22.391 -21.062 1 98.12 407 SER B C 1
ATOM 9398 O O . SER B 1 407 ? -8.516 -23.359 -21.703 1 98.12 407 SER B O 1
ATOM 9400 N N . GLN B 1 408 ? -9.797 -21.531 -21.531 1 98 408 GLN B N 1
ATOM 9401 C CA . GLN B 1 408 ? -10.25 -21.641 -22.922 1 98 408 GLN B CA 1
ATOM 9402 C C . GLN B 1 408 ? -9.094 -21.422 -23.891 1 98 408 GLN B C 1
ATOM 9404 O O . GLN B 1 408 ? -9 -22.125 -24.906 1 98 408 GLN B O 1
ATOM 9409 N N . GLN B 1 409 ? -8.266 -20.5 -23.516 1 96.94 409 GLN B N 1
ATOM 9410 C CA . GLN B 1 409 ? -7.09 -20.266 -24.344 1 96.94 409 GLN B CA 1
ATOM 9411 C C . GLN B 1 409 ? -6.184 -21.5 -24.359 1 96.94 409 GLN B C 1
ATOM 9413 O O . GLN B 1 409 ? -5.609 -21.844 -25.391 1 96.94 409 GLN B O 1
ATOM 9418 N N . ASN B 1 410 ? -6.02 -22.141 -23.281 1 96.38 410 ASN B N 1
ATOM 9419 C CA . ASN B 1 410 ? -5.219 -23.344 -23.188 1 96.38 410 ASN B CA 1
ATOM 9420 C C . ASN B 1 410 ? -5.805 -24.469 -24.062 1 96.38 410 ASN B C 1
ATOM 9422 O O . ASN B 1 410 ? -5.062 -25.281 -24.625 1 96.38 410 ASN B O 1
ATOM 9426 N N . PHE B 1 411 ? -7.145 -24.562 -24.125 1 96.69 411 PHE B N 1
ATOM 9427 C CA . PHE B 1 411 ? -7.82 -25.516 -25 1 96.69 411 PHE B CA 1
ATOM 9428 C C . PHE B 1 411 ? -7.434 -25.281 -26.469 1 96.69 411 PHE B C 1
ATOM 9430 O O . PHE B 1 411 ? -7.078 -26.219 -27.172 1 96.69 411 PHE B O 1
ATOM 9437 N N . VAL B 1 412 ? -7.422 -24 -26.781 1 96.62 412 VAL B N 1
ATOM 9438 C CA . VAL B 1 412 ? -7.133 -23.609 -28.156 1 96.62 412 VAL B CA 1
ATOM 9439 C C . VAL B 1 412 ? -5.68 -23.938 -28.484 1 96.62 412 VAL B C 1
ATOM 9441 O O . VAL B 1 412 ? -5.371 -24.328 -29.625 1 96.62 412 VAL B O 1
ATOM 9444 N N . GLU B 1 413 ? -4.84 -23.922 -27.484 1 95.56 413 GLU B N 1
ATOM 9445 C CA . GLU B 1 413 ? -3.404 -24 -27.75 1 95.56 413 GLU B CA 1
ATOM 9446 C C . GLU B 1 413 ? -2.871 -25.406 -27.422 1 95.56 413 GLU B C 1
ATOM 9448 O O . GLU B 1 413 ? -1.66 -25.625 -27.438 1 95.56 413 GLU B O 1
ATOM 9453 N N . ILE B 1 414 ? -3.66 -26.312 -27.219 1 94.25 414 ILE B N 1
ATOM 9454 C CA . ILE B 1 414 ? -3.26 -27.609 -26.688 1 94.25 414 ILE B CA 1
ATOM 9455 C C . ILE B 1 414 ? -2.246 -28.25 -27.625 1 94.25 414 ILE B C 1
ATOM 9457 O O . ILE B 1 414 ? -1.312 -28.922 -27.172 1 94.25 414 ILE B O 1
ATOM 9461 N N . TYR B 1 415 ? -2.379 -28.141 -28.953 1 96.44 415 TYR B N 1
ATOM 9462 C CA . TYR B 1 415 ? -1.499 -28.781 -29.922 1 96.44 415 TYR B CA 1
ATOM 9463 C C . TYR B 1 415 ? -0.603 -27.75 -30.609 1 96.44 415 TYR B C 1
ATOM 9465 O O . TYR B 1 415 ? 0.111 -28.094 -31.562 1 96.44 415 TYR B O 1
ATOM 9473 N N . ASP B 1 416 ? -0.627 -26.484 -30.094 1 96.12 416 ASP B N 1
ATOM 9474 C CA . ASP B 1 416 ? 0.171 -25.438 -30.719 1 96.12 416 ASP B CA 1
ATOM 9475 C C . ASP B 1 416 ? 1.655 -25.625 -30.406 1 96.12 416 ASP B C 1
ATOM 9477 O O . ASP B 1 416 ? 2.016 -26.25 -29.406 1 96.12 416 ASP B O 1
ATOM 9481 N N . VAL B 1 417 ? 2.432 -25.234 -31.359 1 97.06 417 VAL B N 1
ATOM 9482 C CA . VAL B 1 417 ? 3.85 -25.047 -31.062 1 97.06 417 VAL B CA 1
ATOM 9483 C C . VAL B 1 417 ? 4.066 -23.734 -30.344 1 97.06 417 VAL B C 1
ATOM 9485 O O . VAL B 1 417 ? 3.908 -22.656 -30.922 1 97.06 417 VAL B O 1
ATOM 9488 N N . LEU B 1 418 ? 4.395 -23.766 -29.109 1 95.12 418 LEU B N 1
ATOM 9489 C CA . LEU B 1 418 ? 4.512 -22.562 -28.297 1 95.12 418 LEU B CA 1
ATOM 9490 C C . LEU B 1 418 ? 5.965 -22.312 -27.891 1 95.12 418 LEU B C 1
ATOM 9492 O O . LEU B 1 418 ? 6.664 -23.25 -27.484 1 95.12 418 LEU B O 1
ATOM 9496 N N . HIS B 1 419 ? 6.379 -21.094 -28.094 1 96.06 419 HIS B N 1
ATOM 9497 C CA . HIS B 1 419 ? 7.691 -20.688 -27.594 1 96.06 419 HIS B CA 1
ATOM 9498 C C . HIS B 1 419 ? 7.703 -20.594 -26.078 1 96.06 419 HIS B C 1
ATOM 9500 O O . HIS B 1 419 ? 6.719 -20.156 -25.469 1 96.06 419 HIS B O 1
ATOM 9506 N N . PRO B 1 420 ? 8.797 -20.922 -25.453 1 92.62 420 PRO B N 1
ATOM 9507 C CA . PRO B 1 420 ? 8.82 -20.891 -23.984 1 92.62 420 PRO B CA 1
ATOM 9508 C C . PRO B 1 420 ? 8.594 -19.5 -23.422 1 92.62 420 PRO B C 1
ATOM 9510 O O . PRO B 1 420 ? 8.117 -19.344 -22.297 1 92.62 420 PRO B O 1
ATOM 9513 N N . LEU B 1 421 ? 8.883 -18.422 -24.094 1 94 421 LEU B N 1
ATOM 9514 C CA . LEU B 1 421 ? 8.742 -17.047 -23.609 1 94 421 LEU B CA 1
ATOM 9515 C C . LEU B 1 421 ? 7.508 -16.375 -24.219 1 94 421 LEU B C 1
ATOM 9517 O O . LEU B 1 421 ? 7.293 -15.18 -24.047 1 94 421 LEU B O 1
ATOM 9521 N N . GLN B 1 422 ? 6.746 -17.141 -24.969 1 92 422 GLN B N 1
ATOM 9522 C CA . GLN B 1 422 ? 5.578 -16.547 -25.609 1 92 422 GLN B CA 1
ATOM 9523 C C . GLN B 1 422 ? 4.613 -15.977 -24.578 1 92 422 GLN B C 1
ATOM 9525 O O . GLN B 1 422 ? 4.152 -16.688 -23.688 1 92 422 GLN B O 1
ATOM 9530 N N . PRO B 1 423 ? 4.352 -14.688 -24.656 1 87.12 423 PRO B N 1
ATOM 9531 C CA . PRO B 1 423 ? 3.473 -14.086 -23.656 1 87.12 423 PRO B CA 1
ATOM 9532 C C . PRO B 1 423 ? 1.994 -14.352 -23.922 1 87.12 423 PRO B C 1
ATOM 9534 O O . PRO B 1 423 ? 1.598 -14.539 -25.078 1 87.12 423 PRO B O 1
ATOM 9537 N N . ARG B 1 424 ? 1.298 -14.367 -22.797 1 91 424 ARG B N 1
ATOM 9538 C CA . ARG B 1 424 ? -0.153 -14.297 -22.938 1 91 424 ARG B CA 1
ATOM 9539 C C . ARG B 1 424 ? -0.585 -12.93 -23.469 1 91 424 ARG B C 1
ATOM 9541 O O . ARG B 1 424 ? -0.091 -11.898 -23.016 1 91 424 ARG B O 1
ATOM 9548 N N . LEU B 1 425 ? -1.468 -12.883 -24.438 1 92.44 425 LEU B N 1
ATOM 9549 C CA . LEU B 1 425 ? -1.95 -11.633 -25.016 1 92.44 425 LEU B CA 1
ATOM 9550 C C . LEU B 1 425 ? -3.066 -11.039 -24.156 1 92.44 425 LEU B C 1
ATOM 9552 O O . LEU B 1 425 ? -3.264 -9.82 -24.156 1 92.44 425 LEU B O 1
ATOM 9556 N N . SER B 1 426 ? -3.768 -11.914 -23.484 1 94.25 426 SER B N 1
ATOM 9557 C CA . SER B 1 426 ? -4.863 -11.531 -22.594 1 94.25 426 SER B CA 1
ATOM 9558 C C . SER B 1 426 ? -5.133 -12.609 -21.547 1 94.25 426 SER B C 1
ATOM 9560 O O . SER B 1 426 ? -5.035 -13.797 -21.844 1 94.25 426 SER B O 1
ATOM 9562 N N . PRO B 1 427 ? -5.48 -12.195 -20.328 1 95.44 427 PRO B N 1
ATOM 9563 C CA . PRO B 1 427 ? -5.562 -10.812 -19.844 1 95.44 427 PRO B CA 1
ATOM 9564 C C . PRO B 1 427 ? -4.195 -10.227 -19.5 1 95.44 427 PRO B C 1
ATOM 9566 O O . PRO B 1 427 ? -3.252 -10.977 -19.219 1 95.44 427 PRO B O 1
ATOM 9569 N N . ARG B 1 428 ? -4.07 -8.93 -19.594 1 95.06 428 ARG B N 1
ATOM 9570 C CA . ARG B 1 428 ? -2.854 -8.203 -19.25 1 95.06 428 ARG B CA 1
ATOM 9571 C C . ARG B 1 428 ? -3.123 -7.148 -18.188 1 95.06 428 ARG B C 1
ATOM 9573 O O . ARG B 1 428 ? -4.277 -6.875 -17.859 1 95.06 428 ARG B O 1
ATOM 9580 N N . ASN B 1 429 ? -2.047 -6.652 -17.547 1 95.5 429 ASN B N 1
ATOM 9581 C CA . ASN B 1 429 ? -2.07 -5.594 -16.531 1 95.5 429 ASN B CA 1
ATOM 9582 C C . ASN B 1 429 ? -2.859 -6.008 -15.297 1 95.5 429 ASN B C 1
ATOM 9584 O O . ASN B 1 429 ? -3.549 -5.188 -14.695 1 95.5 429 ASN B O 1
ATOM 9588 N N . LEU B 1 430 ? -2.85 -7.281 -15.008 1 96.81 430 LEU B N 1
ATOM 9589 C CA . LEU B 1 430 ? -3.502 -7.758 -13.797 1 96.81 430 LEU B CA 1
ATOM 9590 C C . LEU B 1 430 ? -2.861 -7.137 -12.555 1 96.81 430 LEU B C 1
ATOM 9592 O O . LEU B 1 430 ? -3.562 -6.633 -11.672 1 96.81 430 LEU B O 1
ATOM 9596 N N . ARG B 1 431 ? -1.55 -7.156 -12.492 1 97.56 431 ARG B N 1
ATOM 9597 C CA . ARG B 1 431 ? -0.724 -6.555 -11.445 1 97.56 431 ARG B CA 1
ATOM 9598 C C . ARG B 1 431 ? 0.345 -5.652 -12.055 1 97.56 431 ARG B C 1
ATOM 9600 O O . ARG B 1 431 ? 1.073 -6.062 -12.961 1 97.56 431 ARG B O 1
ATOM 9607 N N . VAL B 1 432 ? 0.452 -4.48 -11.531 1 98.31 432 VAL B N 1
ATOM 9608 C CA . VAL B 1 432 ? 1.491 -3.568 -11.992 1 98.31 432 VAL B CA 1
ATOM 9609 C C . VAL B 1 432 ? 2.182 -2.92 -10.797 1 98.31 432 VAL B C 1
ATOM 9611 O O . VAL B 1 432 ? 1.562 -2.719 -9.75 1 98.31 432 VAL B O 1
ATOM 9614 N N . SER B 1 433 ? 3.484 -2.656 -10.883 1 98.12 433 SER B N 1
ATOM 9615 C CA . SER B 1 433 ? 4.227 -1.968 -9.828 1 98.12 433 SER B CA 1
ATOM 9616 C C . SER B 1 433 ? 3.973 -0.465 -9.867 1 98.12 433 SER B C 1
ATOM 9618 O O . SER B 1 433 ? 3.416 0.052 -10.836 1 98.12 433 SER B O 1
ATOM 9620 N N . PRO B 1 434 ? 4.379 0.28 -8.797 1 98 434 PRO B N 1
ATOM 9621 C CA . PRO B 1 434 ? 4.254 1.739 -8.797 1 98 434 PRO B CA 1
ATOM 9622 C C . PRO B 1 434 ? 5.09 2.4 -9.891 1 98 434 PRO B C 1
ATOM 9624 O O . PRO B 1 434 ? 4.934 3.596 -10.156 1 98 434 PRO B O 1
ATOM 9627 N N . PHE B 1 435 ? 5.93 1.656 -10.602 1 98.5 435 PHE B N 1
ATOM 9628 C CA . PHE B 1 435 ? 6.848 2.195 -11.602 1 98.5 435 PHE B CA 1
ATOM 9629 C C . PHE B 1 435 ? 6.25 2.09 -13 1 98.5 435 PHE B C 1
ATOM 9631 O O . PHE B 1 435 ? 6.848 2.551 -13.969 1 98.5 435 PHE B O 1
ATOM 9638 N N . HIS B 1 436 ? 5.086 1.461 -13.133 1 98.25 436 HIS B N 1
ATOM 9639 C CA . HIS B 1 436 ? 4.527 1.039 -14.406 1 98.25 436 HIS B CA 1
ATOM 9640 C C . HIS B 1 436 ? 4.387 2.219 -15.367 1 98.25 436 HIS B C 1
ATOM 9642 O O . HIS B 1 436 ? 4.727 2.107 -16.547 1 98.25 436 HIS B O 1
ATOM 9648 N N . ALA B 1 437 ? 3.879 3.338 -14.867 1 97.69 437 ALA B N 1
ATOM 9649 C CA . ALA B 1 437 ? 3.725 4.504 -15.734 1 97.69 437 ALA B CA 1
ATOM 9650 C C . ALA B 1 437 ? 5.07 4.949 -16.297 1 97.69 437 ALA B C 1
ATOM 9652 O O . ALA B 1 437 ? 5.168 5.305 -17.484 1 97.69 437 ALA B O 1
ATOM 9653 N N . ARG B 1 438 ? 6.125 4.965 -15.484 1 98.44 438 ARG B N 1
ATOM 9654 C CA . ARG B 1 438 ? 7.469 5.32 -15.93 1 98.44 438 ARG B CA 1
ATOM 9655 C C . ARG B 1 438 ? 8.016 4.289 -16.906 1 98.44 438 ARG B C 1
ATOM 9657 O O . ARG B 1 438 ? 8.695 4.637 -17.875 1 98.44 438 ARG B O 1
ATOM 9664 N N . HIS B 1 439 ? 7.73 2.971 -16.656 1 98.62 439 HIS B N 1
ATOM 9665 C CA . HIS B 1 439 ? 8.133 1.919 -17.594 1 98.62 439 HIS B CA 1
ATOM 9666 C C . HIS B 1 439 ? 7.57 2.164 -18.984 1 98.62 439 HIS B C 1
ATOM 9668 O O . HIS B 1 439 ? 8.289 2.037 -19.984 1 98.62 439 HIS B O 1
ATOM 9674 N N . LYS B 1 440 ? 6.328 2.492 -19.047 1 97.81 440 LYS B N 1
ATOM 9675 C CA . LYS B 1 440 ? 5.676 2.76 -20.312 1 97.81 440 LYS B CA 1
ATOM 9676 C C . LYS B 1 440 ? 6.316 3.951 -21.031 1 97.81 440 LYS B C 1
ATOM 9678 O O . LYS B 1 440 ? 6.547 3.91 -22.234 1 97.81 440 LYS B O 1
ATOM 9683 N N . GLU B 1 441 ? 6.602 4.977 -20.234 1 98 441 GLU B N 1
ATOM 9684 C CA . GLU B 1 441 ? 7.246 6.164 -20.797 1 98 441 GLU B CA 1
ATOM 9685 C C . GLU B 1 441 ? 8.602 5.828 -21.391 1 98 441 GLU B C 1
ATOM 9687 O O . GLU B 1 441 ? 9.023 6.441 -22.375 1 98 441 GLU B O 1
ATOM 9692 N N . LEU B 1 442 ? 9.242 4.848 -20.844 1 98.69 442 LEU B N 1
ATOM 9693 C CA . LEU B 1 442 ? 10.578 4.465 -21.297 1 98.69 442 LEU B CA 1
ATOM 9694 C C . LEU B 1 442 ? 10.508 3.385 -22.359 1 98.69 442 LEU B C 1
ATOM 9696 O O . LEU B 1 442 ? 11.539 2.838 -22.766 1 98.69 442 LEU B O 1
ATOM 9700 N N . GLY B 1 443 ? 9.32 3.01 -22.875 1 98.56 443 GLY B N 1
ATOM 9701 C CA . GLY B 1 443 ? 9.141 2.059 -23.953 1 98.56 443 GLY B CA 1
ATOM 9702 C C . GLY B 1 443 ? 9.43 0.626 -23.547 1 98.56 443 GLY B C 1
ATOM 9703 O O . GLY B 1 443 ? 10.039 -0.128 -24.312 1 98.56 443 GLY B O 1
ATOM 9704 N N . ALA B 1 444 ? 9 0.203 -22.375 1 98.62 444 ALA B N 1
ATOM 9705 C CA . ALA B 1 444 ? 9.242 -1.157 -21.906 1 98.62 444 ALA B CA 1
ATOM 9706 C C . ALA B 1 444 ? 8.516 -2.178 -22.766 1 98.62 444 ALA B C 1
ATOM 9708 O O . ALA B 1 444 ? 7.359 -1.97 -23.156 1 98.62 444 ALA B O 1
ATOM 9709 N N . PHE B 1 445 ? 9.211 -3.215 -23.219 1 98.12 445 PHE B N 1
ATOM 9710 C CA . PHE B 1 445 ? 8.594 -4.445 -23.688 1 98.12 445 PHE B CA 1
ATOM 9711 C C . PHE B 1 445 ? 8.281 -5.383 -22.531 1 98.12 445 PHE B C 1
ATOM 9713 O O . PHE B 1 445 ? 9.188 -5.91 -21.891 1 98.12 445 PHE B O 1
ATOM 9720 N N . PHE B 1 446 ? 6.957 -5.629 -22.344 1 97.75 446 PHE B N 1
ATOM 9721 C CA . PHE B 1 446 ? 6.547 -6.359 -21.141 1 97.75 446 PHE B CA 1
ATOM 9722 C C . PHE B 1 446 ? 6.32 -7.832 -21.469 1 97.75 446 PHE B C 1
ATOM 9724 O O . PHE B 1 446 ? 5.758 -8.164 -22.516 1 97.75 446 PHE B O 1
ATOM 9731 N N . LEU B 1 447 ? 6.812 -8.672 -20.625 1 96.19 447 LEU B N 1
ATOM 9732 C CA . LEU B 1 447 ? 6.355 -10.055 -20.516 1 96.19 447 LEU B CA 1
ATOM 9733 C C . LEU B 1 447 ? 5.691 -10.312 -19.172 1 96.19 447 LEU B C 1
ATOM 9735 O O . LEU B 1 447 ? 6.117 -9.766 -18.156 1 96.19 447 LEU B O 1
ATOM 9739 N N . GLU B 1 448 ? 4.66 -11.031 -19.203 1 94.12 448 GLU B N 1
ATOM 9740 C CA . GLU B 1 448 ? 3.857 -11.25 -18.016 1 94.12 448 GLU B CA 1
ATOM 9741 C C . GLU B 1 448 ? 4.254 -12.547 -17.312 1 94.12 448 GLU B C 1
ATOM 9743 O O . GLU B 1 448 ? 4.492 -13.562 -17.969 1 94.12 448 GLU B O 1
ATOM 9748 N N . ALA B 1 449 ? 4.441 -12.516 -15.977 1 91.38 449 ALA B N 1
ATOM 9749 C CA . ALA B 1 449 ? 4.621 -13.688 -15.133 1 91.38 449 ALA B CA 1
ATOM 9750 C C . ALA B 1 449 ? 3.971 -13.484 -13.766 1 91.38 449 ALA B C 1
ATOM 9752 O O . ALA B 1 449 ? 4.137 -12.438 -13.148 1 91.38 449 ALA B O 1
ATOM 9753 N N . GLY B 1 450 ? 3.238 -14.484 -13.289 1 90.62 450 GLY B N 1
ATOM 9754 C CA . GLY B 1 450 ? 2.568 -14.383 -12 1 90.62 450 GLY B CA 1
ATOM 9755 C C . GLY B 1 450 ? 1.562 -13.242 -11.938 1 90.62 450 GLY B C 1
ATOM 9756 O O . GLY B 1 450 ? 1.281 -12.711 -10.867 1 90.62 450 GLY B O 1
ATOM 9757 N N . GLY B 1 451 ? 1.109 -12.805 -13.047 1 94.31 451 GLY B N 1
ATOM 9758 C CA . GLY B 1 451 ? 0.166 -11.703 -13.141 1 94.31 451 GLY B CA 1
ATOM 9759 C C . GLY B 1 451 ? 0.84 -10.344 -13.25 1 94.31 451 GLY B C 1
ATOM 9760 O O . GLY B 1 451 ? 0.197 -9.352 -13.602 1 94.31 451 GLY B O 1
ATOM 9761 N N . TRP B 1 452 ? 2.146 -10.242 -13.031 1 97.25 452 TRP B N 1
ATOM 9762 C CA . TRP B 1 452 ? 2.877 -8.977 -13.047 1 97.25 452 TRP B CA 1
ATOM 9763 C C . TRP B 1 452 ? 3.291 -8.602 -14.469 1 97.25 452 TRP B C 1
ATOM 9765 O O . TRP B 1 452 ? 3.73 -9.461 -15.242 1 97.25 452 TRP B O 1
ATOM 9775 N N . GLU B 1 453 ? 3.145 -7.375 -14.82 1 97.62 453 GLU B N 1
ATOM 9776 C CA . GLU B 1 453 ? 3.84 -6.844 -15.992 1 97.62 453 GLU B CA 1
ATOM 9777 C C . GLU B 1 453 ? 5.312 -6.582 -15.68 1 97.62 453 GLU B C 1
ATOM 9779 O O . GLU B 1 453 ? 5.637 -5.711 -14.875 1 97.62 453 GLU B O 1
ATOM 9784 N N . ARG B 1 454 ? 6.184 -7.27 -16.297 1 97.56 454 ARG B N 1
ATOM 9785 C CA . ARG B 1 454 ? 7.613 -7.16 -16.047 1 97.56 454 ARG B CA 1
ATOM 9786 C C . ARG B 1 454 ? 8.359 -6.656 -17.266 1 97.56 454 ARG B C 1
ATOM 9788 O O . ARG B 1 454 ? 8.297 -7.273 -18.344 1 97.56 454 ARG B O 1
ATOM 9795 N N . PRO B 1 455 ? 9.094 -5.586 -17.156 1 98.38 455 PRO B N 1
ATOM 9796 C CA . PRO B 1 455 ? 9.891 -5.141 -18.312 1 98.38 455 PRO B CA 1
ATOM 9797 C C . PRO B 1 455 ? 11.008 -6.121 -18.656 1 98.38 455 PRO B C 1
ATOM 9799 O O . PRO B 1 455 ? 11.766 -6.543 -17.781 1 98.38 455 PRO B O 1
ATOM 9802 N N . TYR B 1 456 ? 11.055 -6.441 -19.984 1 97.94 456 TYR B N 1
ATOM 9803 C CA . TYR B 1 456 ? 12.102 -7.34 -20.453 1 97.94 456 TYR B CA 1
ATOM 9804 C C . TYR B 1 456 ? 13.25 -6.555 -21.078 1 97.94 456 TYR B C 1
ATOM 9806 O O . TYR B 1 456 ? 14.406 -6.996 -21.031 1 97.94 456 TYR B O 1
ATOM 9814 N N . TRP B 1 457 ? 13.039 -5.48 -21.688 1 98.69 457 TRP B N 1
ATOM 9815 C CA . TRP B 1 457 ? 13.992 -4.449 -22.078 1 98.69 457 TRP B CA 1
ATOM 9816 C C . TRP B 1 457 ? 13.289 -3.113 -22.312 1 98.69 457 TRP B C 1
ATOM 9818 O O . TRP B 1 457 ? 12.062 -3.037 -22.281 1 98.69 457 TRP B O 1
ATOM 9828 N N . PHE B 1 458 ? 14.008 -2.068 -22.391 1 98.88 458 PHE B N 1
ATOM 9829 C CA . PHE B 1 458 ? 13.453 -0.732 -22.578 1 98.88 458 PHE B CA 1
ATOM 9830 C C . PHE B 1 458 ? 13.914 -0.138 -23.906 1 98.88 458 PHE B C 1
ATOM 9832 O O . PHE B 1 458 ? 15.117 0.055 -24.109 1 98.88 458 PHE B O 1
ATOM 9839 N N . GLU B 1 459 ? 12.977 0.279 -24.719 1 98.69 459 GLU B N 1
ATOM 9840 C CA . GLU B 1 459 ? 13.289 0.848 -26.031 1 98.69 459 GLU B CA 1
ATOM 9841 C C . GLU B 1 459 ? 14.086 2.141 -25.906 1 98.69 459 GLU B C 1
ATOM 9843 O O . GLU B 1 459 ? 14.859 2.494 -26.797 1 98.69 459 GLU B O 1
ATOM 9848 N N . ALA B 1 460 ? 13.93 2.756 -24.781 1 98.62 460 ALA B N 1
ATOM 9849 C CA . ALA B 1 460 ? 14.672 3.988 -24.516 1 98.62 460 ALA B CA 1
ATOM 9850 C C . ALA B 1 460 ? 16.172 3.746 -24.578 1 98.62 460 ALA B C 1
ATOM 9852 O O . ALA B 1 460 ? 16.953 4.684 -24.781 1 98.62 460 ALA B O 1
ATOM 9853 N N . ASN B 1 461 ? 16.609 2.543 -24.469 1 98.75 461 ASN B N 1
ATOM 9854 C CA . ASN B 1 461 ? 18.031 2.205 -24.438 1 98.75 461 ASN B CA 1
ATOM 9855 C C . ASN B 1 461 ? 18.547 1.85 -25.828 1 98.75 461 ASN B C 1
ATOM 9857 O O . ASN B 1 461 ? 19.719 1.506 -25.984 1 98.75 461 ASN B O 1
ATOM 9861 N N . ALA B 1 462 ? 17.797 1.889 -26.875 1 98.25 462 ALA B N 1
ATOM 9862 C CA . ALA B 1 462 ? 18.172 1.496 -28.234 1 98.25 462 ALA B CA 1
ATOM 9863 C C . ALA B 1 462 ? 19.344 2.314 -28.734 1 98.25 462 ALA B C 1
ATOM 9865 O O . ALA B 1 462 ? 20.203 1.799 -29.469 1 98.25 462 ALA B O 1
ATOM 9866 N N . ALA B 1 463 ? 19.406 3.533 -28.375 1 97.44 463 ALA B N 1
ATOM 9867 C CA . ALA B 1 463 ? 20.453 4.422 -28.859 1 97.44 463 ALA B CA 1
ATOM 9868 C C . ALA B 1 463 ? 21.828 3.977 -28.328 1 97.44 463 ALA B C 1
ATOM 9870 O O . ALA B 1 463 ? 22.844 4.254 -28.953 1 97.44 463 ALA B O 1
ATOM 9871 N N . LEU B 1 464 ? 21.844 3.305 -27.281 1 98 464 LEU B N 1
ATOM 9872 C CA . LEU B 1 464 ? 23.094 2.859 -26.672 1 98 464 LEU B CA 1
ATOM 9873 C C . LEU B 1 464 ? 23.781 1.798 -27.531 1 98 464 LEU B C 1
ATOM 9875 O O . LEU B 1 464 ? 24.969 1.551 -27.375 1 98 464 LEU B O 1
ATOM 9879 N N . LEU B 1 465 ? 23.078 1.086 -28.391 1 97.06 465 LEU B N 1
ATOM 9880 C CA . LEU B 1 465 ? 23.641 0.065 -29.266 1 97.06 465 LEU B CA 1
ATOM 9881 C C . LEU B 1 465 ? 24.734 0.656 -30.156 1 97.06 465 LEU B C 1
ATOM 9883 O O . LEU B 1 465 ? 25.688 -0.033 -30.516 1 97.06 465 LEU B O 1
ATOM 9887 N N . LYS B 1 466 ? 24.547 1.907 -30.469 1 96.25 466 LYS B N 1
ATOM 9888 C CA . LYS B 1 466 ? 25.531 2.588 -31.312 1 96.25 466 LYS B CA 1
ATOM 9889 C C . LYS B 1 466 ? 26.781 2.959 -30.531 1 96.25 466 LYS B C 1
ATOM 9891 O O . LYS B 1 466 ? 27.875 3.051 -31.094 1 96.25 466 LYS B O 1
ATOM 9896 N N . GLU B 1 467 ? 26.578 3.088 -29.266 1 96.69 467 GLU B N 1
ATOM 9897 C CA . GLU B 1 467 ? 27.688 3.531 -28.422 1 96.69 467 GLU B CA 1
ATOM 9898 C C . GLU B 1 467 ? 28.422 2.346 -27.812 1 96.69 467 GLU B C 1
ATOM 9900 O O . GLU B 1 467 ? 29.609 2.447 -27.484 1 96.69 467 GLU B O 1
ATOM 9905 N N . MET B 1 468 ? 27.734 1.319 -27.625 1 97.19 468 MET B N 1
ATOM 9906 C CA . MET B 1 468 ? 28.266 0.138 -26.953 1 97.19 468 MET B CA 1
ATOM 9907 C C . MET B 1 468 ? 29.422 -0.472 -27.734 1 97.19 468 MET B C 1
ATOM 9909 O O . MET B 1 468 ? 29.375 -0.562 -28.953 1 97.19 468 MET B O 1
ATOM 9913 N N . PRO B 1 469 ? 30.531 -0.849 -27.109 1 96.94 469 PRO B N 1
ATOM 9914 C CA . PRO B 1 469 ? 31.625 -1.541 -27.797 1 96.94 469 PRO B CA 1
ATOM 9915 C C . PRO B 1 469 ? 31.156 -2.803 -28.516 1 96.94 469 PRO B C 1
ATOM 9917 O O . PRO B 1 469 ? 30.297 -3.527 -28.016 1 96.94 469 PRO B O 1
ATOM 9920 N N . ALA B 1 470 ? 31.766 -3.088 -29.547 1 94.06 470 ALA B N 1
ATOM 9921 C CA . ALA B 1 470 ? 31.359 -4.172 -30.438 1 94.06 470 ALA B CA 1
ATOM 9922 C C . ALA B 1 470 ? 31.453 -5.523 -29.734 1 94.06 470 ALA B C 1
ATOM 9924 O O . ALA B 1 470 ? 30.672 -6.434 -30.016 1 94.06 470 ALA B O 1
ATOM 9925 N N . GLU B 1 471 ? 32.344 -5.652 -28.812 1 93.38 471 GLU B N 1
ATOM 9926 C CA . GLU B 1 471 ? 32.562 -6.926 -28.125 1 93.38 471 GLU B CA 1
ATOM 9927 C C . GLU B 1 471 ? 31.344 -7.312 -27.297 1 93.38 471 GLU B C 1
ATOM 9929 O O . GLU B 1 471 ? 31.203 -8.469 -26.891 1 93.38 471 GLU B O 1
ATOM 9934 N N . TRP B 1 472 ? 30.484 -6.375 -27.016 1 95.69 472 TRP B N 1
ATOM 9935 C CA . TRP B 1 472 ? 29.297 -6.645 -26.219 1 95.69 472 TRP B CA 1
ATOM 9936 C C . TRP B 1 472 ? 28.141 -7.109 -27.078 1 95.69 472 TRP B C 1
ATOM 9938 O O . TRP B 1 472 ? 27.125 -7.617 -26.578 1 95.69 472 TRP B O 1
ATOM 9948 N N . LEU B 1 473 ? 28.203 -6.898 -28.344 1 92.56 473 LEU B N 1
ATOM 9949 C CA . LEU B 1 473 ? 27.125 -7.316 -29.25 1 92.56 473 LEU B CA 1
ATOM 9950 C C . LEU B 1 473 ? 27.109 -8.828 -29.391 1 92.56 473 LEU B C 1
ATOM 9952 O O . LEU B 1 473 ? 28.109 -9.438 -29.781 1 92.56 473 LEU B O 1
ATOM 9956 N N . PRO B 1 474 ? 26 -9.445 -29.062 1 90.75 474 PRO B N 1
ATOM 9957 C CA . PRO B 1 474 ? 25.922 -10.906 -29.219 1 90.75 474 PRO B CA 1
ATOM 9958 C C . PRO B 1 474 ? 25.828 -11.336 -30.688 1 90.75 474 PRO B C 1
ATOM 9960 O O . PRO B 1 474 ? 25.469 -10.531 -31.547 1 90.75 474 PRO B O 1
ATOM 9963 N N . PRO B 1 475 ? 26.188 -12.555 -30.875 1 92.81 475 PRO B N 1
ATOM 9964 C CA . PRO B 1 475 ? 26 -13.062 -32.25 1 92.81 475 PRO B CA 1
ATOM 9965 C C . PRO B 1 475 ? 24.531 -13.18 -32.625 1 92.81 475 PRO B C 1
ATOM 9967 O O . PRO B 1 475 ? 23.641 -13.109 -31.75 1 92.81 475 PRO B O 1
ATOM 9970 N N . ALA B 1 476 ? 24.359 -13.352 -33.938 1 93.31 476 ALA B N 1
ATOM 9971 C CA . ALA B 1 476 ? 23 -13.547 -34.438 1 93.31 476 ALA B CA 1
ATOM 9972 C C . ALA B 1 476 ? 22.406 -14.867 -33.906 1 93.31 476 ALA B C 1
ATOM 9974 O O . ALA B 1 476 ? 23.109 -15.875 -33.844 1 93.31 476 ALA B O 1
ATOM 9975 N N . ARG B 1 477 ? 21.219 -14.859 -33.594 1 94.19 477 ARG B N 1
ATOM 9976 C CA . ARG B 1 477 ? 20.5 -16.047 -33.125 1 94.19 477 ARG B CA 1
ATOM 9977 C C . ARG B 1 477 ? 19.766 -16.734 -34.25 1 94.19 477 ARG B C 1
ATOM 9979 O O . ARG B 1 477 ? 19.531 -16.125 -35.312 1 94.19 477 ARG B O 1
ATOM 9986 N N . ASP B 1 478 ? 19.609 -18.016 -34.094 1 94.94 478 ASP B N 1
ATOM 9987 C CA . ASP B 1 478 ? 18.688 -18.672 -35 1 94.94 478 ASP B CA 1
ATOM 9988 C C . ASP B 1 478 ? 17.266 -18.156 -34.812 1 94.94 478 ASP B C 1
ATOM 9990 O O . ASP B 1 478 ? 16.984 -17.406 -33.875 1 94.94 478 ASP B O 1
ATOM 9994 N N . ALA B 1 479 ? 16.359 -18.547 -35.688 1 94.81 479 ALA B N 1
ATOM 9995 C CA . ALA B 1 479 ? 15.008 -17.984 -35.719 1 94.81 479 ALA B CA 1
ATOM 9996 C C . ALA B 1 479 ? 14.242 -18.266 -34.438 1 94.81 479 ALA B C 1
ATOM 9998 O O . ALA B 1 479 ? 13.508 -17.406 -33.938 1 94.81 479 ALA B O 1
ATOM 9999 N N . TRP B 1 480 ? 14.367 -19.453 -33.875 1 96.12 480 TRP B N 1
ATOM 10000 C CA . TRP B 1 480 ? 13.617 -19.844 -32.688 1 96.12 480 TRP B CA 1
ATOM 10001 C C . TRP B 1 480 ? 14.141 -19.141 -31.453 1 96.12 480 TRP B C 1
ATOM 10003 O O . TRP B 1 480 ? 13.383 -18.484 -30.734 1 96.12 480 TRP B O 1
ATOM 10013 N N . SER B 1 481 ? 15.406 -19.156 -31.188 1 96.31 481 SER B N 1
ATOM 10014 C CA . SER B 1 481 ? 15.992 -18.5 -30.016 1 96.31 481 SER B CA 1
ATOM 10015 C C . SER B 1 481 ? 15.961 -16.984 -30.156 1 96.31 481 SER B C 1
ATOM 10017 O O . SER B 1 481 ? 16.141 -16.266 -29.172 1 96.31 481 SER B O 1
ATOM 10019 N N . GLY B 1 482 ? 15.711 -16.484 -31.359 1 96.19 482 GLY B N 1
ATOM 10020 C CA . GLY B 1 482 ? 15.641 -15.062 -31.609 1 96.19 482 GLY B CA 1
ATOM 10021 C C . GLY B 1 482 ? 14.297 -14.461 -31.266 1 96.19 482 GLY B C 1
ATOM 10022 O O . GLY B 1 482 ? 14.172 -13.242 -31.141 1 96.19 482 GLY B O 1
ATOM 10023 N N . MET B 1 483 ? 13.328 -15.32 -31.156 1 96.06 483 MET B N 1
ATOM 10024 C CA . MET B 1 483 ? 12.008 -14.82 -30.781 1 96.06 483 MET B CA 1
ATOM 10025 C C . MET B 1 483 ? 12.031 -14.234 -29.375 1 96.06 483 MET B C 1
ATOM 10027 O O . MET B 1 483 ? 12.719 -14.758 -28.484 1 96.06 483 MET B O 1
ATOM 10031 N N . PHE B 1 484 ? 11.344 -13.023 -29.156 1 95.88 484 PHE B N 1
ATOM 10032 C CA . PHE B 1 484 ? 11.211 -12.336 -27.875 1 95.88 484 PHE B CA 1
ATOM 10033 C C . PHE B 1 484 ? 12.578 -11.992 -27.297 1 95.88 484 PHE B C 1
ATOM 10035 O O . PHE B 1 484 ? 12.805 -12.156 -26.094 1 95.88 484 PHE B O 1
ATOM 10042 N N . SER B 1 485 ? 13.508 -11.727 -28.094 1 95.88 485 SER B N 1
ATOM 10043 C CA . SER B 1 485 ? 14.836 -11.25 -27.734 1 95.88 485 SER B CA 1
ATOM 10044 C C . SER B 1 485 ? 15.172 -9.93 -28.422 1 95.88 485 SER B C 1
ATOM 10046 O O . SER B 1 485 ? 14.555 -9.578 -29.422 1 95.88 485 SER B O 1
ATOM 10048 N N . SER B 1 486 ? 16.078 -9.172 -27.797 1 96.62 486 SER B N 1
ATOM 10049 C CA . SER B 1 486 ? 16.547 -7.906 -28.359 1 96.62 486 SER B CA 1
ATOM 10050 C C . SER B 1 486 ? 18 -7.648 -28.016 1 96.62 486 SER B C 1
ATOM 10052 O O . SER B 1 486 ? 18.438 -7.938 -26.891 1 96.62 486 SER B O 1
ATOM 10054 N N . PRO B 1 487 ? 18.75 -7.094 -28.969 1 96.69 487 PRO B N 1
ATOM 10055 C CA . PRO B 1 487 ? 20.125 -6.719 -28.656 1 96.69 487 PRO B CA 1
ATOM 10056 C C . PRO B 1 487 ? 20.203 -5.625 -27.594 1 96.69 487 PRO B C 1
ATOM 10058 O O . PRO B 1 487 ? 21.266 -5.391 -27.016 1 96.69 487 PRO B O 1
ATOM 10061 N N . ILE B 1 488 ? 19.078 -4.996 -27.328 1 98.25 488 ILE B N 1
ATOM 10062 C CA . ILE B 1 488 ? 19.031 -3.957 -26.297 1 98.25 488 ILE B CA 1
ATOM 10063 C C . ILE B 1 488 ? 19.453 -4.539 -24.953 1 98.25 488 ILE B C 1
ATOM 10065 O O . ILE B 1 488 ? 20.062 -3.848 -24.141 1 98.25 488 ILE B O 1
ATOM 10069 N N . ALA B 1 489 ? 19.203 -5.805 -24.797 1 98.25 489 ALA B N 1
ATOM 10070 C CA . ALA B 1 489 ? 19.609 -6.469 -23.547 1 98.25 489 ALA B CA 1
ATOM 10071 C C . ALA B 1 489 ? 21.109 -6.395 -23.359 1 98.25 489 ALA B C 1
ATOM 10073 O O . ALA B 1 489 ? 21.594 -6.293 -22.219 1 98.25 489 ALA B O 1
ATOM 10074 N N . ALA B 1 490 ? 21.828 -6.398 -24.422 1 98.44 490 ALA B N 1
ATOM 10075 C CA . ALA B 1 490 ? 23.281 -6.281 -24.344 1 98.44 490 ALA B CA 1
ATOM 10076 C C . ALA B 1 490 ? 23.703 -4.91 -23.828 1 98.44 490 ALA B C 1
ATOM 10078 O O . ALA B 1 490 ? 24.609 -4.801 -23 1 98.44 490 ALA B O 1
ATOM 10079 N N . ALA B 1 491 ? 23.031 -3.908 -24.328 1 98.62 491 ALA B N 1
ATOM 10080 C CA . ALA B 1 491 ? 23.312 -2.549 -23.875 1 98.62 491 ALA B CA 1
ATOM 10081 C C . ALA B 1 491 ? 22.984 -2.383 -22.391 1 98.62 491 ALA B C 1
ATOM 10083 O O . ALA B 1 491 ? 23.719 -1.717 -21.656 1 98.62 491 ALA B O 1
ATOM 10084 N N . GLU B 1 492 ? 21.906 -2.918 -21.984 1 98.81 492 GLU B N 1
ATOM 10085 C CA . GLU B 1 492 ? 21.5 -2.852 -20.578 1 98.81 492 GLU B CA 1
ATOM 10086 C C . GLU B 1 492 ? 22.484 -3.578 -19.688 1 98.81 492 GLU B C 1
ATOM 10088 O O . GLU B 1 492 ? 22.844 -3.088 -18.609 1 98.81 492 GLU B O 1
ATOM 10093 N N . ALA B 1 493 ? 22.953 -4.746 -20.125 1 98.69 493 ALA B N 1
ATOM 10094 C CA . ALA B 1 493 ? 23.984 -5.465 -19.391 1 98.69 493 ALA B CA 1
ATOM 10095 C C . ALA B 1 493 ? 25.266 -4.648 -19.312 1 98.69 493 ALA B C 1
ATOM 10097 O O . ALA B 1 493 ? 25.906 -4.562 -18.266 1 98.69 493 ALA B O 1
ATOM 10098 N N . TRP B 1 494 ? 25.625 -4.02 -20.438 1 98.62 494 TRP B N 1
ATOM 10099 C CA . TRP B 1 494 ? 26.844 -3.207 -20.531 1 98.62 494 TRP B CA 1
ATOM 10100 C C . TRP B 1 494 ? 26.781 -2.049 -19.547 1 98.62 494 TRP B C 1
ATOM 10102 O O . TRP B 1 494 ? 27.734 -1.837 -18.766 1 98.62 494 TRP B O 1
ATOM 10112 N N . LYS B 1 495 ? 25.719 -1.389 -19.5 1 98.69 495 LYS B N 1
ATOM 10113 C CA . LYS B 1 495 ? 25.578 -0.245 -18.609 1 98.69 495 LYS B CA 1
ATOM 10114 C C . LYS B 1 495 ? 25.531 -0.692 -17.156 1 98.69 495 LYS B C 1
ATOM 10116 O O . LYS B 1 495 ? 26.016 0.014 -16.266 1 98.69 495 LYS B O 1
ATOM 10121 N N . THR B 1 496 ? 24.922 -1.824 -16.875 1 98.62 496 THR B N 1
ATOM 10122 C CA . THR B 1 496 ? 24.906 -2.369 -15.523 1 98.62 496 THR B CA 1
ATOM 10123 C C . THR B 1 496 ? 26.328 -2.648 -15.047 1 98.62 496 THR B C 1
ATOM 10125 O O . THR B 1 496 ? 26.672 -2.365 -13.898 1 98.62 496 THR B O 1
ATOM 10128 N N . ARG B 1 497 ? 27.203 -3.148 -15.938 1 98.12 497 ARG B N 1
ATOM 10129 C CA . ARG B 1 497 ? 28.578 -3.541 -15.602 1 98.12 497 ARG B CA 1
ATOM 10130 C C . ARG B 1 497 ? 29.484 -2.324 -15.523 1 98.12 497 ARG B C 1
ATOM 10132 O O . ARG B 1 497 ? 30.531 -2.367 -14.875 1 98.12 497 ARG B O 1
ATOM 10139 N N . THR B 1 498 ? 29.109 -1.183 -16.141 1 98.12 498 THR B N 1
ATOM 10140 C CA . THR B 1 498 ? 30.094 -0.123 -16.297 1 98.12 498 THR B CA 1
ATOM 10141 C C . THR B 1 498 ? 29.594 1.181 -15.68 1 98.12 498 THR B C 1
ATOM 10143 O O . THR B 1 498 ? 30.391 2.096 -15.438 1 98.12 498 THR B O 1
ATOM 10146 N N . ALA B 1 499 ? 28.328 1.247 -15.445 1 98.44 499 ALA B N 1
ATOM 10147 C CA . ALA B 1 499 ? 27.734 2.445 -14.875 1 98.44 499 ALA B CA 1
ATOM 10148 C C . ALA B 1 499 ? 26.766 2.088 -13.75 1 98.44 499 ALA B C 1
ATOM 10150 O O . ALA B 1 499 ? 27.188 1.614 -12.688 1 98.44 499 ALA B O 1
ATOM 10151 N N . VAL B 1 500 ? 25.453 2.266 -14 1 98.69 500 VAL B N 1
ATOM 10152 C CA . VAL B 1 500 ? 24.438 1.955 -13.008 1 98.69 500 VAL B CA 1
ATOM 10153 C C . VAL B 1 500 ? 23.078 1.773 -13.688 1 98.69 500 VAL B C 1
ATOM 10155 O O . VAL B 1 500 ? 22.766 2.471 -14.656 1 98.69 500 VAL B O 1
ATOM 10158 N N . ALA B 1 501 ? 22.375 0.839 -13.25 1 98.88 501 ALA B N 1
ATOM 10159 C CA . ALA B 1 501 ? 21.062 0.54 -13.805 1 98.88 501 ALA B CA 1
ATOM 10160 C C . ALA B 1 501 ? 20.047 0.318 -12.695 1 98.88 501 ALA B C 1
ATOM 10162 O O . ALA B 1 501 ? 20.391 -0.104 -11.594 1 98.88 501 ALA B O 1
ATOM 10163 N N . MET B 1 502 ? 18.781 0.659 -12.969 1 98.94 502 MET B N 1
ATOM 10164 C CA . MET B 1 502 ? 17.656 0.399 -12.094 1 98.94 502 MET B CA 1
ATOM 10165 C C . MET B 1 502 ? 16.812 -0.762 -12.617 1 98.94 502 MET B C 1
ATOM 10167 O O . MET B 1 502 ? 16.391 -0.758 -13.773 1 98.94 502 MET B O 1
ATOM 10171 N N . TYR B 1 503 ? 16.609 -1.789 -11.797 1 98.88 503 TYR B N 1
ATOM 10172 C CA . TYR B 1 503 ? 15.781 -2.951 -12.109 1 98.88 503 TYR B CA 1
ATOM 10173 C C . TYR B 1 503 ? 14.531 -2.979 -11.234 1 98.88 503 TYR B C 1
ATOM 10175 O O . TYR B 1 503 ? 14.609 -2.725 -10.031 1 98.88 503 TYR B O 1
ATOM 10183 N N . ASP B 1 504 ? 13.352 -3.201 -11.836 1 98.62 504 ASP B N 1
ATOM 10184 C CA . ASP B 1 504 ? 12.141 -3.412 -11.055 1 98.62 504 ASP B CA 1
ATOM 10185 C C . ASP B 1 504 ? 12.125 -4.805 -10.43 1 98.62 504 ASP B C 1
ATOM 10187 O O . ASP B 1 504 ? 11.891 -5.801 -11.117 1 98.62 504 ASP B O 1
ATOM 10191 N N . MET B 1 505 ? 12.305 -4.863 -9.148 1 98.25 505 MET B N 1
ATOM 10192 C CA . MET B 1 505 ? 12.32 -6.129 -8.414 1 98.25 505 MET B CA 1
ATOM 10193 C C . MET B 1 505 ? 11.016 -6.34 -7.664 1 98.25 505 MET B C 1
ATOM 10195 O O . MET B 1 505 ? 10.898 -7.266 -6.855 1 98.25 505 MET B O 1
ATOM 10199 N N . THR B 1 506 ? 9.969 -5.551 -7.941 1 98.31 506 THR B N 1
ATOM 10200 C CA . THR B 1 506 ? 8.703 -5.562 -7.219 1 98.31 506 THR B CA 1
ATOM 10201 C C . THR B 1 506 ? 8.039 -6.934 -7.309 1 98.31 506 THR B C 1
ATOM 10203 O O . THR B 1 506 ? 7.453 -7.41 -6.336 1 98.31 506 THR B O 1
ATOM 10206 N N . PRO B 1 507 ? 8.141 -7.66 -8.438 1 97.38 507 PRO B N 1
ATOM 10207 C CA . PRO B 1 507 ? 7.426 -8.93 -8.562 1 97.38 507 PRO B CA 1
ATOM 10208 C C . PRO B 1 507 ? 7.996 -10.023 -7.656 1 97.38 507 PRO B C 1
ATOM 10210 O O . PRO B 1 507 ? 7.387 -11.086 -7.504 1 97.38 507 PRO B O 1
ATOM 10213 N N . LEU B 1 508 ? 9.18 -9.859 -7.105 1 96.31 508 LEU B N 1
ATOM 10214 C CA . LEU B 1 508 ? 9.703 -10.812 -6.137 1 96.31 508 LEU B CA 1
ATOM 10215 C C . LEU B 1 508 ? 8.797 -10.898 -4.914 1 96.31 508 LEU B C 1
ATOM 10217 O O . LEU B 1 508 ? 8.477 -9.883 -4.297 1 96.31 508 LEU B O 1
ATOM 10221 N N . LYS B 1 509 ? 8.32 -12.156 -4.633 1 97.81 509 LYS B N 1
ATOM 10222 C CA . LYS B 1 509 ? 7.422 -12.352 -3.5 1 97.81 509 LYS B CA 1
ATOM 10223 C C . LYS B 1 509 ? 8.062 -11.883 -2.197 1 97.81 509 LYS B C 1
ATOM 10225 O O . LYS B 1 509 ? 9.219 -12.203 -1.92 1 97.81 509 LYS B O 1
ATOM 10230 N N . ARG B 1 510 ? 7.332 -11.047 -1.461 1 98.25 510 ARG B N 1
ATOM 10231 C CA . ARG B 1 510 ? 7.801 -10.523 -0.181 1 98.25 510 ARG B CA 1
ATOM 10232 C C . ARG B 1 510 ? 6.832 -10.883 0.942 1 98.25 510 ARG B C 1
ATOM 10234 O O . ARG B 1 510 ? 5.66 -10.508 0.903 1 98.25 510 ARG B O 1
ATOM 10241 N N . LEU B 1 511 ? 7.316 -11.594 1.939 1 98.56 511 LEU B N 1
ATOM 10242 C CA . LEU B 1 511 ? 6.512 -11.977 3.094 1 98.56 511 LEU B CA 1
ATOM 10243 C C . LEU B 1 511 ? 7.043 -11.328 4.367 1 98.56 511 LEU B C 1
ATOM 10245 O O . LEU B 1 511 ? 8.258 -11.25 4.57 1 98.56 511 LEU B O 1
ATOM 10249 N N . GLU B 1 512 ? 6.203 -10.812 5.082 1 98.06 512 GLU B N 1
ATOM 10250 C CA . GLU B 1 512 ? 6.523 -10.367 6.438 1 98.06 512 GLU B CA 1
ATOM 10251 C C . GLU B 1 512 ? 6.168 -11.43 7.469 1 98.06 512 GLU B C 1
ATOM 10253 O O . GLU B 1 512 ? 5.035 -11.914 7.5 1 98.06 512 GLU B O 1
ATOM 10258 N N . VAL B 1 513 ? 7.066 -11.867 8.203 1 98.19 513 VAL B N 1
ATOM 10259 C CA . VAL B 1 513 ? 6.859 -12.766 9.336 1 98.19 513 VAL B CA 1
ATOM 10260 C C . VAL B 1 513 ? 7.066 -12.008 10.641 1 98.19 513 VAL B C 1
ATOM 10262 O O . VAL B 1 513 ? 8.164 -11.516 10.914 1 98.19 513 VAL B O 1
ATOM 10265 N N . SER B 1 514 ? 6.039 -11.922 11.383 1 95.19 514 SER B N 1
ATOM 10266 C CA . SER B 1 514 ? 6.129 -11.07 12.562 1 95.19 514 SER B CA 1
ATOM 10267 C C . SER B 1 514 ? 5.461 -11.727 13.766 1 95.19 514 SER B C 1
ATOM 10269 O O . SER B 1 514 ? 4.594 -12.594 13.609 1 95.19 514 SER B O 1
ATOM 10271 N N . GLY B 1 515 ? 5.797 -11.305 14.984 1 92.38 515 GLY B N 1
ATOM 10272 C CA . GLY B 1 515 ? 5.324 -11.836 16.25 1 92.38 515 GLY B CA 1
ATOM 10273 C C . GLY B 1 515 ? 6.434 -12.414 17.109 1 92.38 515 GLY B C 1
ATOM 10274 O O . GLY B 1 515 ? 7.535 -12.672 16.625 1 92.38 515 GLY B O 1
ATOM 10275 N N . PRO B 1 516 ? 6.188 -12.602 18.375 1 91.62 516 PRO B N 1
ATOM 10276 C CA . PRO B 1 516 ? 7.215 -13.125 19.266 1 91.62 516 PRO B CA 1
ATOM 10277 C C . PRO B 1 516 ? 7.734 -14.5 18.844 1 91.62 516 PRO B C 1
ATOM 10279 O O . PRO B 1 516 ? 8.859 -14.875 19.203 1 91.62 516 PRO B O 1
ATOM 10282 N N . GLY B 1 517 ? 6.945 -15.219 18.078 1 95.5 517 GLY B N 1
ATOM 10283 C CA . GLY B 1 517 ? 7.328 -16.547 17.656 1 95.5 517 GLY B CA 1
ATOM 10284 C C . GLY B 1 517 ? 7.984 -16.578 16.281 1 95.5 517 GLY B C 1
ATOM 10285 O O . GLY B 1 517 ? 8.266 -17.656 15.742 1 95.5 517 GLY B O 1
ATOM 10286 N N . ALA B 1 518 ? 8.258 -15.438 15.711 1 97.56 518 ALA B N 1
ATOM 10287 C CA . ALA B 1 518 ? 8.758 -15.352 14.344 1 97.56 518 ALA B CA 1
ATOM 10288 C C . ALA B 1 518 ? 10.102 -16.047 14.203 1 97.56 518 ALA B C 1
ATOM 10290 O O . ALA B 1 518 ? 10.305 -16.859 13.289 1 97.56 518 ALA B O 1
ATOM 10291 N N . LEU B 1 519 ? 11.047 -15.758 15.094 1 98.06 519 LEU B N 1
ATOM 10292 C CA . LEU B 1 519 ? 12.367 -16.375 15.031 1 98.06 519 LEU B CA 1
ATOM 10293 C C . LEU B 1 519 ? 12.266 -17.891 15.18 1 98.06 519 LEU B C 1
ATOM 10295 O O . LEU B 1 519 ? 12.906 -18.641 14.445 1 98.06 519 LEU B O 1
ATOM 10299 N N . LYS B 1 520 ? 11.453 -18.328 16.125 1 97.56 520 LYS B N 1
ATOM 10300 C CA . LYS B 1 520 ? 11.258 -19.75 16.344 1 97.56 520 LYS B CA 1
ATOM 10301 C C . LYS B 1 520 ? 10.797 -20.438 15.062 1 97.56 520 LYS B C 1
ATOM 10303 O O . LYS B 1 520 ? 11.344 -21.484 14.68 1 97.56 520 LYS B O 1
ATOM 10308 N N . LEU B 1 521 ? 9.812 -19.844 14.406 1 98.25 521 LEU B N 1
ATOM 10309 C CA . LEU B 1 521 ? 9.273 -20.406 13.172 1 98.25 521 LEU B CA 1
ATOM 10310 C C . LEU B 1 521 ? 10.352 -20.516 12.102 1 98.25 521 LEU B C 1
ATOM 10312 O O . LEU B 1 521 ? 10.531 -21.594 11.508 1 98.25 521 LEU B O 1
ATOM 10316 N N . LEU B 1 522 ? 11.039 -19.453 11.883 1 98.62 522 LEU B N 1
ATOM 10317 C CA . LEU B 1 522 ? 12.008 -19.391 10.789 1 98.62 522 LEU B CA 1
ATOM 10318 C C . LEU B 1 522 ? 13.211 -20.281 11.078 1 98.62 522 LEU B C 1
ATOM 10320 O O . LEU B 1 522 ? 13.773 -20.891 10.164 1 98.62 522 LEU B O 1
ATOM 10324 N N . GLN B 1 523 ? 13.656 -20.344 12.336 1 97.88 523 GLN B N 1
ATOM 10325 C CA . GLN B 1 523 ? 14.758 -21.219 12.727 1 97.88 523 GLN B CA 1
ATOM 10326 C C . GLN B 1 523 ? 14.445 -22.672 12.398 1 97.88 523 GLN B C 1
ATOM 10328 O O . GLN B 1 523 ? 15.32 -23.422 11.938 1 97.88 523 GLN B O 1
ATOM 10333 N N . GLU B 1 524 ? 13.289 -23.016 12.594 1 97.81 524 GLU B N 1
ATOM 10334 C CA . GLU B 1 524 ? 12.891 -24.406 12.375 1 97.81 524 GLU B CA 1
ATOM 10335 C C . GLU B 1 524 ? 12.789 -24.703 10.883 1 97.81 524 GLU B C 1
ATOM 10337 O O . GLU B 1 524 ? 13.109 -25.812 10.445 1 97.81 524 GLU B O 1
ATOM 10342 N N . LEU B 1 525 ? 12.336 -23.781 10.117 1 98.5 525 LEU B N 1
ATOM 10343 C CA . LEU B 1 525 ? 11.961 -24.047 8.742 1 98.5 525 LEU B CA 1
ATOM 10344 C C . LEU B 1 525 ? 13.148 -23.875 7.801 1 98.5 525 LEU B C 1
ATOM 10346 O O . LEU B 1 525 ? 13.109 -24.312 6.652 1 98.5 525 LEU B O 1
ATOM 10350 N N . THR B 1 526 ? 14.203 -23.156 8.242 1 98.62 526 THR B N 1
ATOM 10351 C CA . THR B 1 526 ? 15.266 -22.797 7.309 1 98.62 526 THR B CA 1
ATOM 10352 C C . THR B 1 526 ? 16.594 -23.438 7.723 1 98.62 526 THR B C 1
ATOM 10354 O O . THR B 1 526 ? 16.75 -23.844 8.875 1 98.62 526 THR B O 1
ATOM 10357 N N . THR B 1 527 ? 17.562 -23.453 6.812 1 98.62 527 THR B N 1
ATOM 10358 C CA . THR B 1 527 ? 18.812 -24.172 7.016 1 98.62 527 THR B CA 1
ATOM 10359 C C . THR B 1 527 ? 19.859 -23.281 7.668 1 98.62 527 THR B C 1
ATOM 10361 O O . THR B 1 527 ? 20.875 -23.766 8.18 1 98.62 527 THR B O 1
ATOM 10364 N N . ALA B 1 528 ? 19.703 -21.969 7.598 1 98.12 528 ALA B N 1
ATOM 10365 C CA . ALA B 1 528 ? 20.688 -21.047 8.148 1 98.12 528 ALA B CA 1
ATOM 10366 C C . ALA B 1 528 ? 20.297 -20.625 9.562 1 98.12 528 ALA B C 1
ATOM 10368 O O . ALA B 1 528 ? 19.156 -20.812 9.992 1 98.12 528 ALA B O 1
ATOM 10369 N N . ASP B 1 529 ? 21.312 -20.156 10.281 1 97.62 529 ASP B N 1
ATOM 10370 C CA . ASP B 1 529 ? 21.047 -19.562 11.594 1 97.62 529 ASP B CA 1
ATOM 10371 C C . ASP B 1 529 ? 20.531 -18.141 11.461 1 97.62 529 ASP B C 1
ATOM 10373 O O . ASP B 1 529 ? 21.25 -17.25 10.977 1 97.62 529 ASP B O 1
ATOM 10377 N N . LEU B 1 530 ? 19.312 -17.891 11.938 1 97.94 530 LEU B N 1
ATOM 10378 C CA . LEU B 1 530 ? 18.688 -16.578 11.766 1 97.94 530 LEU B CA 1
ATOM 10379 C C . LEU B 1 530 ? 18.688 -15.805 13.078 1 97.94 530 LEU B C 1
ATOM 10381 O O . LEU B 1 530 ? 18.141 -14.695 13.148 1 97.94 530 LEU B O 1
ATOM 10385 N N . ALA B 1 531 ? 19.25 -16.438 14.094 1 97 531 ALA B N 1
ATOM 10386 C CA . ALA B 1 531 ? 19.359 -15.75 15.383 1 97 531 ALA B CA 1
ATOM 10387 C C . ALA B 1 531 ? 20.484 -14.719 15.367 1 97 531 ALA B C 1
ATOM 10389 O O . ALA B 1 531 ? 21.438 -14.82 16.156 1 97 531 ALA B O 1
ATOM 10390 N N . LYS B 1 532 ? 20.406 -13.859 14.531 1 97.06 532 LYS B N 1
ATOM 10391 C CA . LYS B 1 532 ? 21.328 -12.734 14.383 1 97.06 532 LYS B CA 1
ATOM 10392 C C . LYS B 1 532 ? 20.672 -11.422 14.812 1 97.06 532 LYS B C 1
ATOM 10394 O O . LYS B 1 532 ? 19.484 -11.398 15.117 1 97.06 532 LYS B O 1
ATOM 10399 N N . LYS B 1 533 ? 21.453 -10.367 14.938 1 96.25 533 LYS B N 1
ATOM 10400 C CA . LYS B 1 533 ? 20.922 -9.055 15.305 1 96.25 533 LYS B CA 1
ATOM 10401 C C . LYS B 1 533 ? 20.109 -8.453 14.164 1 96.25 533 LYS B C 1
ATOM 10403 O O . LYS B 1 533 ? 20.344 -8.758 12.992 1 96.25 533 LYS B O 1
ATOM 10408 N N . PRO B 1 534 ? 19.109 -7.645 14.484 1 97 534 PRO B N 1
ATOM 10409 C CA . PRO B 1 534 ? 18.391 -6.934 13.422 1 97 534 PRO B CA 1
ATOM 10410 C C . PRO B 1 534 ? 19.344 -6.242 12.445 1 97 534 PRO B C 1
ATOM 10412 O O . PRO B 1 534 ? 20.359 -5.684 12.852 1 97 534 PRO B O 1
ATOM 10415 N N . GLY B 1 535 ? 18.969 -6.301 11.203 1 98.06 535 GLY B N 1
ATOM 10416 C CA . GLY B 1 535 ? 19.812 -5.789 10.148 1 98.06 535 GLY B CA 1
ATOM 10417 C C . GLY B 1 535 ? 20.484 -6.883 9.336 1 98.06 535 GLY B C 1
ATOM 10418 O O . GLY B 1 535 ? 20.953 -6.641 8.219 1 98.06 535 GLY B O 1
ATOM 10419 N N . ALA B 1 536 ? 20.484 -8.039 9.891 1 98.44 536 ALA B N 1
ATOM 10420 C CA . ALA B 1 536 ? 21.109 -9.156 9.195 1 98.44 536 ALA B CA 1
ATOM 10421 C C . ALA B 1 536 ? 20.25 -9.664 8.047 1 98.44 536 ALA B C 1
ATOM 10423 O O . ALA B 1 536 ? 19.016 -9.75 8.188 1 98.44 536 ALA B O 1
ATOM 10424 N N . VAL B 1 537 ? 20.844 -9.883 6.926 1 98.44 537 VAL B N 1
ATOM 10425 C CA . VAL B 1 537 ? 20.219 -10.539 5.781 1 98.44 537 VAL B CA 1
ATOM 10426 C C . VAL B 1 537 ? 20.891 -11.891 5.531 1 98.44 537 VAL B C 1
ATOM 10428 O O . VAL B 1 537 ? 22.109 -11.992 5.523 1 98.44 537 VAL B O 1
ATOM 10431 N N . THR B 1 538 ? 20.078 -12.906 5.391 1 98.38 538 THR B N 1
ATOM 10432 C CA . THR B 1 538 ? 20.625 -14.258 5.266 1 98.38 538 THR B CA 1
ATOM 10433 C C . THR B 1 538 ? 19.984 -14.992 4.09 1 98.38 538 THR B C 1
ATOM 10435 O O . THR B 1 538 ? 18.75 -15 3.951 1 98.38 538 THR B O 1
ATOM 10438 N N . TYR B 1 539 ? 20.828 -15.453 3.154 1 97.81 539 TYR B N 1
ATOM 10439 C CA . TYR B 1 539 ? 20.375 -16.422 2.166 1 97.81 539 TYR B CA 1
ATOM 10440 C C . TYR B 1 539 ? 20.25 -17.812 2.783 1 97.81 539 TYR B C 1
ATOM 10442 O O . TYR B 1 539 ? 21.172 -18.281 3.463 1 97.81 539 TYR B O 1
ATOM 10450 N N . THR B 1 540 ? 19.078 -18.5 2.609 1 98.5 540 THR B N 1
ATOM 10451 C CA . THR B 1 540 ? 18.844 -19.781 3.266 1 98.5 540 THR B CA 1
ATOM 10452 C C . THR B 1 540 ? 17.891 -20.625 2.449 1 98.5 540 THR B C 1
ATOM 10454 O O . THR B 1 540 ? 17.375 -20.188 1.418 1 98.5 540 THR B O 1
ATOM 10457 N N . LEU B 1 541 ? 17.75 -21.891 2.828 1 98.69 541 LEU B N 1
ATOM 10458 C CA . LEU B 1 541 ? 16.953 -22.844 2.076 1 98.69 541 LEU B CA 1
ATOM 10459 C C . LEU B 1 541 ? 15.805 -23.375 2.93 1 98.69 541 LEU B C 1
ATOM 10461 O O . LEU B 1 541 ? 15.891 -23.391 4.16 1 98.69 541 LEU B O 1
ATOM 10465 N N . LEU B 1 542 ? 14.734 -23.688 2.355 1 98.62 542 LEU B N 1
ATOM 10466 C CA . LEU B 1 542 ? 13.688 -24.562 2.877 1 98.62 542 LEU B CA 1
ATOM 10467 C C . LEU B 1 542 ? 13.828 -25.969 2.314 1 98.62 542 LEU B C 1
ATOM 10469 O O . LEU B 1 542 ? 13.891 -26.156 1.097 1 98.62 542 LEU B O 1
ATOM 10473 N N . LEU B 1 543 ? 13.852 -26.922 3.18 1 98.44 543 LEU B N 1
ATOM 10474 C CA . LEU B 1 543 ? 13.992 -28.297 2.73 1 98.44 543 LEU B CA 1
ATOM 10475 C C . LEU B 1 543 ? 12.773 -29.125 3.133 1 98.44 543 LEU B C 1
ATOM 10477 O O . LEU B 1 543 ? 12.008 -28.719 4.02 1 98.44 543 LEU B O 1
ATOM 10481 N N . ASP B 1 544 ? 12.508 -30.141 2.432 1 96.94 544 ASP B N 1
ATOM 10482 C CA . ASP B 1 544 ? 11.578 -31.141 2.951 1 96.94 544 ASP B CA 1
ATOM 10483 C C . ASP B 1 544 ? 12.305 -32.125 3.859 1 96.94 544 ASP B C 1
ATOM 10485 O O . ASP B 1 544 ? 13.508 -32.031 4.078 1 96.94 544 ASP B O 1
ATOM 10489 N N . HIS B 1 545 ? 11.609 -33.156 4.395 1 96 545 HIS B N 1
ATOM 10490 C CA . HIS B 1 545 ? 12.164 -34.031 5.41 1 96 545 HIS B CA 1
ATOM 10491 C C . HIS B 1 545 ? 13.203 -35 4.809 1 96 545 HIS B C 1
ATOM 10493 O O . HIS B 1 545 ? 14 -35.562 5.535 1 96 545 HIS B O 1
ATOM 10499 N N . ALA B 1 546 ? 13.219 -35.062 3.473 1 96.69 546 ALA B N 1
ATOM 10500 C CA . ALA B 1 546 ? 14.18 -35.938 2.801 1 96.69 546 ALA B CA 1
ATOM 10501 C C . ALA B 1 546 ? 15.391 -35.156 2.316 1 96.69 546 ALA B C 1
ATOM 10503 O O . ALA B 1 546 ? 16.281 -35.688 1.665 1 96.69 546 ALA B O 1
ATOM 10504 N N . GLY B 1 547 ? 15.406 -33.875 2.59 1 97.56 547 GLY B N 1
ATOM 10505 C CA . GLY B 1 547 ? 16.547 -33.031 2.254 1 97.56 547 GLY B CA 1
ATOM 10506 C C . GLY B 1 547 ? 16.438 -32.375 0.889 1 97.56 547 GLY B C 1
ATOM 10507 O O . GLY B 1 547 ? 17.375 -31.734 0.424 1 97.56 547 GLY B O 1
ATOM 10508 N N . GLY B 1 548 ? 15.344 -32.531 0.218 1 97.88 548 GLY B N 1
ATOM 10509 C CA . GLY B 1 548 ? 15.117 -31.875 -1.052 1 97.88 548 GLY B CA 1
ATOM 10510 C C . GLY B 1 548 ? 14.852 -30.391 -0.9 1 97.88 548 GLY B C 1
ATOM 10511 O O . GLY B 1 548 ? 14.219 -29.953 0.072 1 97.88 548 GLY B O 1
ATOM 10512 N N . VAL B 1 549 ? 15.273 -29.578 -1.877 1 98.25 549 VAL B N 1
ATOM 10513 C CA . VAL B 1 549 ? 15.148 -28.125 -1.783 1 98.25 549 VAL B CA 1
ATOM 10514 C C . VAL B 1 549 ? 13.727 -27.688 -2.145 1 98.25 549 VAL B C 1
ATOM 10516 O O . VAL B 1 549 ? 13.359 -27.672 -3.32 1 98.25 549 VAL B O 1
ATOM 10519 N N . ARG B 1 550 ? 12.992 -27.312 -1.208 1 97.44 550 ARG B N 1
ATOM 10520 C CA . ARG B 1 550 ? 11.633 -26.828 -1.414 1 97.44 550 ARG B CA 1
ATOM 10521 C C . ARG B 1 550 ? 11.641 -25.391 -1.92 1 97.44 550 ARG B C 1
ATOM 10523 O O . ARG B 1 550 ? 10.727 -24.969 -2.635 1 97.44 550 ARG B O 1
ATOM 10530 N N . SER B 1 551 ? 12.656 -24.641 -1.422 1 98 551 SER B N 1
ATOM 10531 C CA . SER B 1 551 ? 12.797 -23.25 -1.842 1 98 551 SER B CA 1
ATOM 10532 C C . SER B 1 551 ? 14.125 -22.672 -1.376 1 98 551 SER B C 1
ATOM 10534 O O . SER B 1 551 ? 14.797 -23.25 -0.522 1 98 551 SER B O 1
ATOM 10536 N N . ASP B 1 552 ? 14.555 -21.625 -1.957 1 98.25 552 ASP B N 1
ATOM 10537 C CA . ASP B 1 552 ? 15.602 -20.734 -1.45 1 98.25 552 ASP B CA 1
ATOM 10538 C C . ASP B 1 552 ? 15.062 -19.328 -1.211 1 98.25 552 ASP B C 1
ATOM 10540 O O . ASP B 1 552 ? 14.289 -18.812 -2.021 1 98.25 552 ASP B O 1
ATOM 10544 N N . ILE B 1 553 ? 15.406 -18.781 -0.127 1 98.31 553 ILE B N 1
ATOM 10545 C CA . ILE B 1 553 ? 14.844 -17.484 0.217 1 98.31 553 ILE B CA 1
ATOM 10546 C C . ILE B 1 553 ? 15.922 -16.609 0.858 1 98.31 553 ILE B C 1
ATOM 10548 O O . ILE B 1 553 ? 16.984 -17.109 1.257 1 98.31 553 ILE B O 1
ATOM 10552 N N . THR B 1 554 ? 15.695 -15.328 0.81 1 98.38 554 THR B N 1
ATOM 10553 C CA . THR B 1 554 ? 16.453 -14.359 1.591 1 98.38 554 THR B CA 1
ATOM 10554 C C . THR B 1 554 ? 15.648 -13.859 2.781 1 98.38 554 THR B C 1
ATOM 10556 O O . THR B 1 554 ? 14.461 -13.547 2.641 1 98.38 554 THR B O 1
ATOM 10559 N N . VAL B 1 555 ? 16.266 -13.867 3.971 1 98.75 555 VAL B N 1
ATOM 10560 C CA . VAL B 1 555 ? 15.578 -13.445 5.188 1 98.75 555 VAL B CA 1
ATOM 10561 C C . VAL B 1 555 ? 16.297 -12.242 5.793 1 98.75 555 VAL B C 1
ATOM 10563 O O . VAL B 1 555 ? 17.453 -12.336 6.18 1 98.75 555 VAL B O 1
ATOM 10566 N N . ALA B 1 556 ? 15.633 -11.148 5.832 1 98.81 556 ALA B N 1
ATOM 10567 C CA . ALA B 1 556 ? 16.141 -9.969 6.531 1 98.81 556 ALA B CA 1
ATOM 10568 C C . ALA B 1 556 ? 15.469 -9.812 7.895 1 98.81 556 ALA B C 1
ATOM 10570 O O . ALA B 1 556 ? 14.242 -9.773 7.988 1 98.81 556 ALA B O 1
ATOM 10571 N N . ARG B 1 557 ? 16.234 -9.828 8.93 1 98.62 557 ARG B N 1
ATOM 10572 C CA . ARG B 1 557 ? 15.695 -9.516 10.25 1 98.62 557 ARG B CA 1
ATOM 10573 C C . ARG B 1 557 ? 15.617 -8.008 10.461 1 98.62 557 ARG B C 1
ATOM 10575 O O . ARG B 1 557 ? 16.641 -7.355 10.688 1 98.62 557 ARG B O 1
ATOM 10582 N N . LEU B 1 558 ? 14.445 -7.461 10.383 1 97.69 558 LEU B N 1
ATOM 10583 C CA . LEU B 1 558 ? 14.25 -6.016 10.414 1 97.69 558 LEU B CA 1
ATOM 10584 C C . LEU B 1 558 ? 14.18 -5.5 11.844 1 97.69 558 LEU B C 1
ATOM 10586 O O . LEU B 1 558 ? 14.555 -4.359 12.117 1 97.69 558 LEU B O 1
ATOM 10590 N N . SER B 1 559 ? 13.641 -6.207 12.711 1 95 559 SER B N 1
ATOM 10591 C CA . SER B 1 559 ? 13.578 -5.945 14.148 1 95 559 SER B CA 1
ATOM 10592 C C . SER B 1 559 ? 13.641 -7.238 14.953 1 95 559 SER B C 1
ATOM 10594 O O . SER B 1 559 ? 13.883 -8.312 14.391 1 95 559 SER B O 1
ATOM 10596 N N . GLU B 1 560 ? 13.43 -7.117 16.203 1 92.81 560 GLU B N 1
ATOM 10597 C CA . GLU B 1 560 ? 13.523 -8.297 17.078 1 92.81 560 GLU B CA 1
ATOM 10598 C C . GLU B 1 560 ? 12.5 -9.352 16.672 1 92.81 560 GLU B C 1
ATOM 10600 O O . GLU B 1 560 ? 12.781 -10.547 16.719 1 92.81 560 GLU B O 1
ATOM 10605 N N . ASP B 1 561 ? 11.32 -8.867 16.219 1 93.25 561 ASP B N 1
ATOM 10606 C CA . ASP B 1 561 ? 10.242 -9.82 16.016 1 93.25 561 ASP B CA 1
ATOM 10607 C C . ASP B 1 561 ? 9.664 -9.688 14.602 1 93.25 561 ASP B C 1
ATOM 10609 O O . ASP B 1 561 ? 8.523 -10.086 14.352 1 93.25 561 ASP B O 1
ATOM 10613 N N . THR B 1 562 ? 10.367 -9.031 13.703 1 96.56 562 THR B N 1
ATOM 10614 C CA . THR B 1 562 ? 9.844 -8.836 12.352 1 96.56 562 THR B CA 1
ATOM 10615 C C . THR B 1 562 ? 10.898 -9.203 11.305 1 96.56 562 THR B C 1
ATOM 10617 O O . THR B 1 562 ? 12.031 -8.719 11.367 1 96.56 562 THR B O 1
ATOM 10620 N N . PHE B 1 563 ? 10.531 -10.055 10.453 1 98.69 563 PHE B N 1
ATOM 10621 C CA . PHE B 1 563 ? 11.398 -10.5 9.367 1 98.69 563 PHE B CA 1
ATOM 10622 C C . PHE B 1 563 ? 10.75 -10.219 8.016 1 98.69 563 PHE B C 1
ATOM 10624 O O . PHE B 1 563 ? 9.523 -10.258 7.883 1 98.69 563 PHE B O 1
ATOM 10631 N N . GLN B 1 564 ? 11.531 -9.875 7.059 1 98.69 564 GLN B N 1
ATOM 10632 C CA . GLN B 1 564 ? 11.109 -9.805 5.664 1 98.69 564 GLN B CA 1
ATOM 10633 C C . GLN B 1 564 ? 11.75 -10.922 4.844 1 98.69 564 GLN B C 1
ATOM 10635 O O . GLN B 1 564 ? 12.977 -11.055 4.816 1 98.69 564 GLN B O 1
ATOM 10640 N N . LEU B 1 565 ? 10.93 -11.695 4.207 1 98.75 565 LEU B N 1
ATOM 10641 C CA . LEU B 1 565 ? 11.406 -12.773 3.346 1 98.75 565 LEU B CA 1
ATOM 10642 C C . LEU B 1 565 ? 11.289 -12.391 1.875 1 98.75 565 LEU B C 1
ATOM 10644 O O . LEU B 1 565 ? 10.258 -11.859 1.449 1 98.75 565 LEU B O 1
ATOM 10648 N N . GLY B 1 566 ? 12.375 -12.516 1.142 1 98.31 566 GLY B N 1
ATOM 10649 C CA . GLY B 1 566 ? 12.281 -12.664 -0.302 1 98.31 566 GLY B CA 1
ATOM 10650 C C . GLY B 1 566 ? 12.047 -14.102 -0.742 1 98.31 566 GLY B C 1
ATOM 10651 O O . GLY B 1 566 ? 12.945 -14.938 -0.643 1 98.31 566 GLY B O 1
ATOM 10652 N N . ALA B 1 567 ? 10.82 -14.414 -1.213 1 97.88 567 ALA B N 1
ATOM 10653 C CA . ALA B 1 567 ? 10.43 -15.781 -1.547 1 97.88 567 ALA B CA 1
ATOM 10654 C C . ALA B 1 567 ? 10.172 -15.93 -3.043 1 97.88 567 ALA B C 1
ATOM 10656 O O . ALA B 1 567 ? 10.383 -14.992 -3.812 1 97.88 567 ALA B O 1
ATOM 10657 N N . ASN B 1 568 ? 9.797 -17.094 -3.434 1 96.81 568 ASN B N 1
ATOM 10658 C CA . ASN B 1 568 ? 9.727 -17.359 -4.863 1 96.81 568 ASN B CA 1
ATOM 10659 C C . ASN B 1 568 ? 8.289 -17.297 -5.375 1 96.81 568 ASN B C 1
ATOM 10661 O O . ASN B 1 568 ? 8.062 -17.094 -6.57 1 96.81 568 ASN B O 1
ATOM 10665 N N . GLY B 1 569 ? 7.312 -17.5 -4.535 1 95.81 569 GLY B N 1
ATOM 10666 C CA . GLY B 1 569 ? 5.938 -17.469 -5.008 1 95.81 569 GLY B CA 1
ATOM 10667 C C . GLY B 1 569 ? 4.934 -17.859 -3.941 1 95.81 569 GLY B C 1
ATOM 10668 O O . GLY B 1 569 ? 5.266 -17.906 -2.754 1 95.81 569 GLY B O 1
ATOM 10669 N N . ASN B 1 570 ? 3.717 -18.141 -4.359 1 96.69 570 ASN B N 1
ATOM 10670 C CA . ASN B 1 570 ? 2.607 -18.406 -3.447 1 96.69 570 ASN B CA 1
ATOM 10671 C C . ASN B 1 570 ? 2.74 -19.766 -2.775 1 96.69 570 ASN B C 1
ATOM 10673 O O . ASN B 1 570 ? 2.162 -20 -1.712 1 96.69 570 ASN B O 1
ATOM 10677 N N . ILE B 1 571 ? 3.459 -20.672 -3.402 1 97.31 571 ILE B N 1
ATOM 10678 C CA . ILE B 1 571 ? 3.711 -21.969 -2.76 1 97.31 571 ILE B CA 1
ATOM 10679 C C . ILE B 1 571 ? 4.426 -21.75 -1.43 1 97.31 571 ILE B C 1
ATOM 10681 O O . ILE B 1 571 ? 4.074 -22.359 -0.418 1 97.31 571 ILE B O 1
ATOM 10685 N N . ASP B 1 572 ? 5.406 -20.812 -1.472 1 98 572 ASP B N 1
ATOM 10686 C CA . ASP B 1 572 ? 6.09 -20.453 -0.236 1 98 572 ASP B CA 1
ATOM 10687 C C . ASP B 1 572 ? 5.133 -19.797 0.751 1 98 572 ASP B C 1
ATOM 10689 O O . ASP B 1 572 ? 5.156 -20.094 1.946 1 98 572 ASP B O 1
ATOM 10693 N N . THR B 1 573 ? 4.305 -18.922 0.226 1 97.94 573 THR B N 1
ATOM 10694 C CA . THR B 1 573 ? 3.354 -18.203 1.069 1 97.94 573 THR B CA 1
ATOM 10695 C C . THR B 1 573 ? 2.463 -19.188 1.831 1 97.94 573 THR B C 1
ATOM 10697 O O . THR B 1 573 ? 2.318 -19.078 3.051 1 97.94 573 THR B O 1
ATOM 10700 N N . ALA B 1 574 ? 1.892 -20.141 1.085 1 97.31 574 ALA B N 1
ATOM 10701 C CA . ALA B 1 574 ? 1.005 -21.125 1.698 1 97.31 574 ALA B CA 1
ATOM 10702 C C . ALA B 1 574 ? 1.747 -21.953 2.742 1 97.31 574 ALA B C 1
ATOM 10704 O O . ALA B 1 574 ? 1.197 -22.266 3.803 1 97.31 574 ALA B O 1
ATOM 10705 N N . TYR B 1 575 ? 2.98 -22.312 2.496 1 97.38 575 TYR B N 1
ATOM 10706 C CA . TYR B 1 575 ? 3.807 -23.094 3.408 1 97.38 575 TYR B CA 1
ATOM 10707 C C . TYR B 1 575 ? 4.031 -22.344 4.719 1 97.38 575 TYR B C 1
ATOM 10709 O O . TYR B 1 575 ? 3.795 -22.891 5.797 1 97.38 575 TYR B O 1
ATOM 10717 N N . PHE B 1 576 ? 4.441 -21.062 4.586 1 98.56 576 PHE B N 1
ATOM 10718 C CA . PHE B 1 576 ? 4.742 -20.281 5.777 1 98.56 576 PHE B CA 1
ATOM 10719 C C . PHE B 1 576 ? 3.469 -19.984 6.562 1 98.56 576 PHE B C 1
ATOM 10721 O O . PHE B 1 576 ? 3.471 -20.016 7.793 1 98.56 576 PHE B O 1
ATOM 10728 N N . GLU B 1 577 ? 2.418 -19.641 5.875 1 96.88 577 GLU B N 1
ATOM 10729 C CA . GLU B 1 577 ? 1.155 -19.344 6.543 1 96.88 577 GLU B CA 1
ATOM 10730 C C . GLU B 1 577 ? 0.647 -20.531 7.34 1 96.88 577 GLU B C 1
ATOM 10732 O O . GLU B 1 577 ? 0.187 -20.391 8.469 1 96.88 577 GLU B O 1
ATOM 10737 N N . ARG B 1 578 ? 0.711 -21.719 6.754 1 96.31 578 ARG B N 1
ATOM 10738 C CA . ARG B 1 578 ? 0.262 -22.922 7.438 1 96.31 578 ARG B CA 1
ATOM 10739 C C . ARG B 1 578 ? 1.127 -23.219 8.656 1 96.31 578 ARG B C 1
ATOM 10741 O O . ARG B 1 578 ? 0.608 -23.5 9.742 1 96.31 578 ARG B O 1
ATOM 10748 N N . ALA B 1 579 ? 2.428 -23.125 8.461 1 97.5 579 ALA B N 1
ATOM 10749 C CA . ALA B 1 579 ? 3.34 -23.375 9.57 1 97.5 579 ALA B CA 1
ATOM 10750 C C . ALA B 1 579 ? 3.096 -22.391 10.711 1 97.5 579 ALA B C 1
ATOM 10752 O O . ALA B 1 579 ? 3.096 -22.781 11.883 1 97.5 579 ALA B O 1
ATOM 10753 N N . ALA B 1 580 ? 2.916 -21.188 10.336 1 96.25 580 ALA B N 1
ATOM 10754 C CA . ALA B 1 580 ? 2.652 -20.141 11.328 1 96.25 580 ALA B CA 1
ATOM 10755 C C . ALA B 1 580 ? 1.358 -20.422 12.086 1 96.25 580 ALA B C 1
ATOM 10757 O O . ALA B 1 580 ? 1.312 -20.312 13.312 1 96.25 580 ALA B O 1
ATOM 10758 N N . ARG B 1 581 ? 0.293 -20.734 11.383 1 92.75 581 ARG B N 1
ATOM 10759 C CA . ARG B 1 581 ? -0.987 -21.062 12.008 1 92.75 581 ARG B CA 1
ATOM 10760 C C . ARG B 1 581 ? -0.842 -22.219 12.992 1 92.75 581 ARG B C 1
ATOM 10762 O O . ARG B 1 581 ? -1.348 -22.156 14.109 1 92.75 581 ARG B O 1
ATOM 10769 N N . HIS B 1 582 ? -0.123 -23.25 12.602 1 95.06 582 HIS B N 1
ATOM 10770 C CA . HIS B 1 582 ? 0.054 -24.422 13.453 1 95.06 582 HIS B CA 1
ATOM 10771 C C . HIS B 1 582 ? 0.852 -24.078 14.711 1 95.06 582 HIS B C 1
ATOM 10773 O O . HIS B 1 582 ? 0.497 -24.484 15.812 1 95.06 582 HIS B O 1
ATOM 10779 N N . GLN B 1 583 ? 1.948 -23.328 14.484 1 94.88 583 GLN B N 1
ATOM 10780 C CA . GLN B 1 583 ? 2.742 -22.922 15.641 1 94.88 583 GLN B CA 1
ATOM 10781 C C . GLN B 1 583 ? 1.907 -22.094 16.609 1 94.88 583 GLN B C 1
ATOM 10783 O O . GLN B 1 583 ? 1.95 -22.312 17.828 1 94.88 583 GLN B O 1
ATOM 10788 N N . THR B 1 584 ? 1.148 -21.141 16.094 1 90.88 584 THR B N 1
ATOM 10789 C CA . THR B 1 584 ? 0.331 -20.25 16.906 1 90.88 584 THR B CA 1
ATOM 10790 C C . THR B 1 584 ? -0.752 -21.031 17.656 1 90.88 584 THR B C 1
ATOM 10792 O O . THR B 1 584 ? -0.965 -20.828 18.844 1 90.88 584 THR B O 1
ATOM 10795 N N . GLN B 1 585 ? -1.394 -21.969 16.984 1 87.06 585 GLN B N 1
ATOM 10796 C CA . GLN B 1 585 ? -2.504 -22.734 17.547 1 87.06 585 GLN B CA 1
ATOM 10797 C C . GLN B 1 585 ? -2.018 -23.703 18.625 1 87.06 585 GLN B C 1
ATOM 10799 O O . GLN B 1 585 ? -2.727 -23.953 19.594 1 87.06 585 GLN B O 1
ATOM 10804 N N . SER B 1 586 ? -0.864 -24.219 18.469 1 89.69 586 SER B N 1
ATOM 10805 C CA . SER B 1 586 ? -0.378 -25.266 19.359 1 89.69 586 SER B CA 1
ATOM 10806 C C . SER B 1 586 ? 0.517 -24.688 20.453 1 89.69 586 SER B C 1
ATOM 10808 O O . SER B 1 586 ? 1.006 -25.406 21.312 1 89.69 586 SER B O 1
ATOM 10810 N N . GLY B 1 587 ? 0.735 -23.391 20.344 1 89 587 GLY B N 1
ATOM 10811 C CA . GLY B 1 587 ? 1.741 -22.828 21.234 1 89 587 GLY B CA 1
ATOM 10812 C C . GLY B 1 587 ? 1.174 -21.844 22.234 1 89 587 GLY B C 1
ATOM 10813 O O . GLY B 1 587 ? -0.035 -21.812 22.484 1 89 587 GLY B O 1
ATOM 10814 N N . SER B 1 588 ? 2.125 -21.141 22.938 1 87.06 588 SER B N 1
ATOM 10815 C CA . SER B 1 588 ? 1.817 -20.094 23.906 1 87.06 588 SER B CA 1
ATOM 10816 C C . SER B 1 588 ? 1.829 -18.719 23.25 1 87.06 588 SER B C 1
ATOM 10818 O O . SER B 1 588 ? 1.96 -18.609 22.031 1 87.06 588 SER B O 1
ATOM 10820 N N . ALA B 1 589 ? 1.598 -17.734 24.078 1 82.94 589 ALA B N 1
ATOM 10821 C CA . ALA B 1 589 ? 1.602 -16.359 23.609 1 82.94 589 ALA B CA 1
ATOM 10822 C C . ALA B 1 589 ? 2.934 -16.016 22.953 1 82.94 589 ALA B C 1
ATOM 10824 O O . ALA B 1 589 ? 2.977 -15.234 21.984 1 82.94 589 ALA B O 1
ATOM 10825 N N . THR B 1 590 ? 3.941 -16.625 23.359 1 88.25 590 THR B N 1
ATOM 10826 C CA . THR B 1 590 ? 5.273 -16.312 22.859 1 88.25 590 THR B CA 1
ATOM 10827 C C . THR B 1 590 ? 5.527 -17.016 21.531 1 88.25 590 THR B C 1
ATOM 10829 O O . THR B 1 590 ? 6.496 -16.703 20.828 1 88.25 590 THR B O 1
ATOM 10832 N N . ASP B 1 591 ? 4.613 -17.922 21.172 1 92.12 591 ASP B N 1
ATOM 10833 C CA . ASP B 1 591 ? 4.762 -18.672 19.922 1 92.12 591 ASP B CA 1
ATOM 10834 C C . ASP B 1 591 ? 3.939 -18.047 18.797 1 92.12 591 ASP B C 1
ATOM 10836 O O . ASP B 1 591 ? 3.988 -18.516 17.656 1 92.12 591 ASP B O 1
ATOM 10840 N N . TRP B 1 592 ? 3.209 -17.031 19.156 1 90.75 592 TRP B N 1
ATOM 10841 C CA . TRP B 1 592 ? 2.336 -16.422 18.156 1 90.75 592 TRP B CA 1
ATOM 10842 C C . TRP B 1 592 ? 3.148 -15.836 17 1 90.75 592 TRP B C 1
ATOM 10844 O O . TRP B 1 592 ? 4.172 -15.188 17.219 1 90.75 592 TRP B O 1
ATOM 10854 N N . VAL B 1 593 ? 2.773 -16.156 15.812 1 94.38 593 VAL B N 1
ATOM 10855 C CA . VAL B 1 593 ? 3.467 -15.68 14.625 1 94.38 593 VAL B CA 1
ATOM 10856 C C . VAL B 1 593 ? 2.471 -15.5 13.477 1 94.38 593 VAL B C 1
ATOM 10858 O O . VAL B 1 593 ? 1.505 -16.266 13.367 1 94.38 593 VAL B O 1
ATOM 10861 N N . GLN B 1 594 ? 2.627 -14.469 12.727 1 93.12 594 GLN B N 1
ATOM 10862 C CA . GLN B 1 594 ? 1.789 -14.195 11.562 1 93.12 594 GLN B CA 1
ATOM 10863 C C . GLN B 1 594 ? 2.637 -13.992 10.312 1 93.12 594 GLN B C 1
ATOM 10865 O O . GLN B 1 594 ? 3.736 -13.438 10.383 1 93.12 594 GLN B O 1
ATOM 10870 N N . VAL B 1 595 ? 2.178 -14.516 9.203 1 96.69 595 VAL B N 1
ATOM 10871 C CA . VAL B 1 595 ? 2.787 -14.328 7.891 1 96.69 595 VAL B CA 1
ATOM 10872 C C . VAL B 1 595 ? 1.869 -13.484 7.008 1 96.69 595 VAL B C 1
ATOM 10874 O O . VAL B 1 595 ? 0.664 -13.734 6.941 1 96.69 595 VAL B O 1
ATOM 10877 N N . ARG B 1 596 ? 2.438 -12.477 6.379 1 95.06 596 ARG B N 1
ATOM 10878 C CA . ARG B 1 596 ? 1.664 -11.617 5.492 1 95.06 596 ARG B CA 1
ATOM 10879 C C . ARG B 1 596 ? 2.381 -11.422 4.16 1 95.06 596 ARG B C 1
ATOM 10881 O O . ARG B 1 596 ? 3.588 -11.172 4.129 1 95.06 596 ARG B O 1
ATOM 10888 N N . ASP B 1 597 ? 1.63 -11.602 3.135 1 97 597 ASP B N 1
ATOM 10889 C CA . ASP B 1 597 ? 2.129 -11.219 1.819 1 97 597 ASP B CA 1
ATOM 10890 C C . ASP B 1 597 ? 2.062 -9.703 1.63 1 97 597 ASP B C 1
ATOM 10892 O O . ASP B 1 597 ? 0.975 -9.133 1.533 1 97 597 ASP B O 1
ATOM 10896 N N . THR B 1 598 ? 3.213 -9.055 1.548 1 97.38 598 THR B N 1
ATOM 10897 C CA . THR B 1 598 ? 3.246 -7.598 1.439 1 97.38 598 THR B CA 1
ATOM 10898 C C . THR B 1 598 ? 3.645 -7.168 0.03 1 97.38 598 THR B C 1
ATOM 10900 O O . THR B 1 598 ? 3.867 -5.984 -0.224 1 97.38 598 THR B O 1
ATOM 10903 N N . THR B 1 599 ? 3.703 -8.062 -0.897 1 98.06 599 THR B N 1
ATOM 10904 C CA . THR B 1 599 ? 4.246 -7.812 -2.227 1 98.06 599 THR B CA 1
ATOM 10905 C C . THR B 1 599 ? 3.48 -6.684 -2.916 1 98.06 599 THR B C 1
ATOM 10907 O O . THR B 1 599 ? 4.078 -5.699 -3.357 1 98.06 599 THR B O 1
ATOM 10910 N N . GLY B 1 600 ? 2.188 -6.797 -2.963 1 97.31 600 GLY B N 1
ATOM 10911 C CA . GLY B 1 600 ? 1.377 -5.848 -3.715 1 97.31 600 GLY B CA 1
ATOM 10912 C C . GLY B 1 600 ? 1.321 -4.473 -3.078 1 97.31 600 GLY B C 1
ATOM 10913 O O . GLY B 1 600 ? 0.927 -3.5 -3.725 1 97.31 600 GLY B O 1
ATOM 10914 N N . GLY B 1 601 ? 1.693 -4.383 -1.794 1 97.94 601 GLY B N 1
ATOM 10915 C CA . GLY B 1 601 ? 1.652 -3.123 -1.067 1 97.94 601 GLY B CA 1
ATOM 10916 C C . GLY B 1 601 ? 3.01 -2.455 -0.957 1 97.94 601 GLY B C 1
ATOM 10917 O O . GLY B 1 601 ? 3.133 -1.386 -0.355 1 97.94 601 GLY B O 1
ATOM 10918 N N . THR B 1 602 ? 4.035 -3.061 -1.527 1 98.31 602 THR B N 1
ATOM 10919 C CA . THR B 1 602 ? 5.395 -2.529 -1.509 1 98.31 602 THR B CA 1
ATOM 10920 C C . THR B 1 602 ? 6.012 -2.574 -2.902 1 98.31 602 THR B C 1
ATOM 10922 O O . THR B 1 602 ? 5.359 -2.986 -3.863 1 98.31 602 THR B O 1
ATOM 10925 N N . CYS B 1 603 ? 7.172 -2.08 -3.041 1 98.56 603 CYS B N 1
ATOM 10926 C CA . CYS B 1 603 ? 7.945 -2.143 -4.277 1 98.56 603 CYS B CA 1
ATOM 10927 C C . CYS B 1 603 ? 9.438 -2.195 -3.988 1 98.56 603 CYS B C 1
ATOM 10929 O O . CYS B 1 603 ? 9.859 -2.029 -2.842 1 98.56 603 CYS B O 1
ATOM 10931 N N . CYS B 1 604 ? 10.227 -2.455 -5.004 1 98.75 604 CYS B N 1
ATOM 10932 C CA . CYS B 1 604 ? 11.664 -2.635 -4.832 1 98.75 604 CYS B CA 1
ATOM 10933 C C . CYS B 1 604 ? 12.422 -2.244 -6.098 1 98.75 604 CYS B C 1
ATOM 10935 O O . CYS B 1 604 ? 12.031 -2.629 -7.203 1 98.75 604 CYS B O 1
ATOM 10937 N N . ILE B 1 605 ? 13.414 -1.464 -5.984 1 98.81 605 ILE B N 1
ATOM 10938 C CA . ILE B 1 605 ? 14.328 -1.11 -7.062 1 98.81 605 ILE B CA 1
ATOM 10939 C C . ILE B 1 605 ? 15.695 -1.735 -6.805 1 98.81 605 ILE B C 1
ATOM 10941 O O . ILE B 1 605 ? 16.297 -1.502 -5.758 1 98.81 605 ILE B O 1
ATOM 10945 N N . GLY B 1 606 ? 16.094 -2.619 -7.664 1 98.81 606 GLY B N 1
ATOM 10946 C CA . GLY B 1 606 ? 17.5 -2.969 -7.676 1 98.81 606 GLY B CA 1
ATOM 10947 C C . GLY B 1 606 ? 18.375 -1.896 -8.297 1 98.81 606 GLY B C 1
ATOM 10948 O O . GLY B 1 606 ? 18.266 -1.613 -9.492 1 98.81 606 GLY B O 1
ATOM 10949 N N . LEU B 1 607 ? 19.094 -1.239 -7.512 1 98.88 607 LEU B N 1
ATOM 10950 C CA . LEU B 1 607 ? 20.062 -0.245 -7.977 1 98.88 607 LEU B CA 1
ATOM 10951 C C . LEU B 1 607 ? 21.469 -0.818 -7.992 1 98.88 607 LEU B C 1
ATOM 10953 O O . LEU B 1 607 ? 22.125 -0.913 -6.945 1 98.88 607 LEU B O 1
ATOM 10957 N N . TRP B 1 608 ? 21.969 -1.073 -9.211 1 98.69 608 TRP B N 1
ATOM 10958 C CA . TRP B 1 608 ? 23.203 -1.856 -9.258 1 98.69 608 TRP B CA 1
ATOM 10959 C C . TRP B 1 608 ? 24.156 -1.308 -10.32 1 98.69 608 TRP B C 1
ATOM 10961 O O . TRP B 1 608 ? 23.719 -0.859 -11.383 1 98.69 608 TRP B O 1
ATOM 10971 N N . GLY B 1 609 ? 25.406 -1.369 -10.094 1 98.5 609 GLY B N 1
ATOM 10972 C CA . GLY B 1 609 ? 26.484 -0.927 -10.961 1 98.5 609 GLY B CA 1
ATOM 10973 C C . GLY B 1 609 ? 27.609 -0.241 -10.211 1 98.5 609 GLY B C 1
ATOM 10974 O O . GLY B 1 609 ? 27.438 0.161 -9.062 1 98.5 609 GLY B O 1
ATOM 10975 N N . PRO B 1 610 ? 28.766 -0.118 -10.828 1 98 610 PRO B N 1
ATOM 10976 C CA . PRO B 1 610 ? 29.922 0.474 -10.148 1 98 610 PRO B CA 1
ATOM 10977 C C . PRO B 1 610 ? 29.672 1.915 -9.711 1 98 610 PRO B C 1
ATOM 10979 O O . PRO B 1 610 ? 30.328 2.404 -8.781 1 98 610 PRO B O 1
ATOM 10982 N N . LEU B 1 611 ? 28.688 2.604 -10.289 1 98.56 611 LEU B N 1
ATOM 10983 C CA . LEU B 1 611 ? 28.438 4 -9.953 1 98.56 611 LEU B CA 1
ATOM 10984 C C . LEU B 1 611 ? 27.203 4.137 -9.078 1 98.56 611 LEU B C 1
ATOM 10986 O O . LEU B 1 611 ? 26.703 5.246 -8.867 1 98.56 611 LEU B O 1
ATOM 10990 N N . ALA B 1 612 ? 26.688 3.021 -8.594 1 98.62 612 ALA B N 1
ATOM 10991 C CA . ALA B 1 612 ? 25.484 3.029 -7.766 1 98.62 612 ALA B CA 1
ATOM 10992 C C . ALA B 1 612 ? 25.688 3.861 -6.504 1 98.62 612 ALA B C 1
ATOM 10994 O O . ALA B 1 612 ? 24.812 4.613 -6.094 1 98.62 612 ALA B O 1
ATOM 10995 N N . ARG B 1 613 ? 26.828 3.701 -5.859 1 98.19 613 ARG B N 1
ATOM 10996 C CA . ARG B 1 613 ? 27.125 4.438 -4.633 1 98.19 613 ARG B CA 1
ATOM 10997 C C . ARG B 1 613 ? 27.172 5.938 -4.895 1 98.19 613 ARG B C 1
ATOM 10999 O O . ARG B 1 613 ? 26.672 6.73 -4.102 1 98.19 613 ARG B O 1
ATOM 11006 N N . ASP B 1 614 ? 27.797 6.328 -5.988 1 98.25 614 ASP B N 1
ATOM 11007 C CA . ASP B 1 614 ? 27.844 7.738 -6.371 1 98.25 614 ASP B CA 1
ATOM 11008 C C . ASP B 1 614 ? 26.438 8.305 -6.562 1 98.25 614 ASP B C 1
ATOM 11010 O O . ASP B 1 614 ? 26.141 9.406 -6.105 1 98.25 614 ASP B O 1
ATOM 11014 N N . LEU B 1 615 ? 25.672 7.508 -7.207 1 98.62 615 LEU B N 1
ATOM 11015 C CA . LEU B 1 615 ? 24.297 7.934 -7.484 1 98.62 615 LEU B CA 1
ATOM 11016 C C . LEU B 1 615 ? 23.516 8.125 -6.191 1 98.62 615 LEU B C 1
ATOM 11018 O O . LEU B 1 615 ? 22.938 9.188 -5.969 1 98.62 615 LEU B O 1
ATOM 11022 N N . VAL B 1 616 ? 23.484 7.137 -5.324 1 98.44 616 VAL B N 1
ATOM 11023 C CA . VAL B 1 616 ? 22.625 7.176 -4.141 1 98.44 616 VAL B CA 1
ATOM 11024 C C . VAL B 1 616 ? 23.094 8.281 -3.201 1 98.44 616 VAL B C 1
ATOM 11026 O O . VAL B 1 616 ? 22.297 8.914 -2.518 1 98.44 616 VAL B O 1
ATOM 11029 N N . SER B 1 617 ? 24.375 8.555 -3.178 1 97.44 617 SER B N 1
ATOM 11030 C CA . SER B 1 617 ? 24.953 9.57 -2.297 1 97.44 617 SER B CA 1
ATOM 11031 C C . SER B 1 617 ? 24.453 10.961 -2.67 1 97.44 617 SER B C 1
ATOM 11033 O O . SER B 1 617 ? 24.531 11.891 -1.862 1 97.44 617 SER B O 1
ATOM 11035 N N . LYS B 1 618 ? 24 11.102 -3.912 1 97.94 618 LYS B N 1
ATOM 11036 C CA . LYS B 1 618 ? 23.469 12.391 -4.34 1 97.94 618 LYS B CA 1
ATOM 11037 C C . LYS B 1 618 ? 22.109 12.68 -3.682 1 97.94 618 LYS B C 1
ATOM 11039 O O . LYS B 1 618 ? 21.703 13.836 -3.564 1 97.94 618 LYS B O 1
ATOM 11044 N N . VAL B 1 619 ? 21.438 11.664 -3.209 1 98.12 619 VAL B N 1
ATOM 11045 C CA . VAL B 1 619 ? 20.062 11.875 -2.77 1 98.12 619 VAL B CA 1
ATOM 11046 C C . VAL B 1 619 ? 19.859 11.25 -1.391 1 98.12 619 VAL B C 1
ATOM 11048 O O . VAL B 1 619 ? 18.734 11.016 -0.971 1 98.12 619 VAL B O 1
ATOM 11051 N N . SER B 1 620 ? 20.875 10.914 -0.699 1 98 620 SER B N 1
ATOM 11052 C CA . SER B 1 620 ? 20.781 10.367 0.65 1 98 620 SER B CA 1
ATOM 11053 C C . SER B 1 620 ? 21.969 10.805 1.501 1 98 620 SER B C 1
ATOM 11055 O O . SER B 1 620 ? 23.109 10.852 1.017 1 98 620 SER B O 1
ATOM 11057 N N . ASP B 1 621 ? 21.734 11.039 2.76 1 96.31 621 ASP B N 1
ATOM 11058 C CA . ASP B 1 621 ? 22.797 11.398 3.695 1 96.31 621 ASP B CA 1
ATOM 11059 C C . ASP B 1 621 ? 23.25 10.188 4.508 1 96.31 621 ASP B C 1
ATOM 11061 O O . ASP B 1 621 ? 24.188 10.281 5.305 1 96.31 621 ASP B O 1
ATOM 11065 N N . ASP B 1 622 ? 22.594 9.07 4.32 1 97.31 622 ASP B N 1
ATOM 11066 C CA . ASP B 1 622 ? 22.984 7.855 5.023 1 97.31 622 ASP B CA 1
ATOM 11067 C C . ASP B 1 622 ? 24.328 7.324 4.5 1 97.31 622 ASP B C 1
ATOM 11069 O O . ASP B 1 622 ? 24.75 7.691 3.406 1 97.31 622 ASP B O 1
ATOM 11073 N N . ASP B 1 623 ? 25 6.559 5.309 1 97.56 623 ASP B N 1
ATOM 11074 C CA . ASP B 1 623 ? 26.312 6.02 4.969 1 97.56 623 ASP B CA 1
ATOM 11075 C C . ASP B 1 623 ? 26.188 4.73 4.156 1 97.56 623 ASP B C 1
ATOM 11077 O O . ASP B 1 623 ? 25.922 3.666 4.715 1 97.56 623 ASP B O 1
ATOM 11081 N N . PHE B 1 624 ? 26.469 4.844 2.852 1 97.44 624 PHE B N 1
ATOM 11082 C CA . PHE B 1 624 ? 26.375 3.695 1.959 1 97.44 624 PHE B CA 1
ATOM 11083 C C . PHE B 1 624 ? 27.766 3.135 1.661 1 97.44 624 PHE B C 1
ATOM 11085 O O . PHE B 1 624 ? 27.938 2.346 0.729 1 97.44 624 PHE B O 1
ATOM 11092 N N . THR B 1 625 ? 28.75 3.557 2.41 1 96.38 625 THR B N 1
ATOM 11093 C CA . THR B 1 625 ? 30.078 2.977 2.27 1 96.38 625 THR B CA 1
ATOM 11094 C C . THR B 1 625 ? 30.094 1.524 2.738 1 96.38 625 THR B C 1
ATOM 11096 O O . THR B 1 625 ? 29.094 1.038 3.289 1 96.38 625 THR B O 1
ATOM 11099 N N . ASN B 1 626 ? 31.125 0.868 2.52 1 95.56 626 ASN B N 1
ATOM 11100 C CA . ASN B 1 626 ? 31.25 -0.529 2.922 1 95.56 626 ASN B CA 1
ATOM 11101 C C . ASN B 1 626 ? 31.141 -0.688 4.438 1 95.56 626 ASN B C 1
ATOM 11103 O O . ASN B 1 626 ? 30.75 -1.745 4.926 1 95.56 626 ASN B O 1
ATOM 11107 N N . ASP B 1 627 ? 31.469 0.314 5.121 1 95.25 627 ASP B N 1
ATOM 11108 C CA . ASP B 1 627 ? 31.375 0.275 6.578 1 95.25 627 ASP B CA 1
ATOM 11109 C C . ASP B 1 627 ? 29.984 0.653 7.047 1 95.25 627 ASP B C 1
ATOM 11111 O O . ASP B 1 627 ? 29.5 0.144 8.062 1 95.25 627 ASP B O 1
ATOM 11115 N N . GLY B 1 628 ? 29.391 1.505 6.312 1 96.12 628 GLY B N 1
ATOM 11116 C CA . GLY B 1 628 ? 28.078 1.991 6.695 1 96.12 628 GLY B CA 1
ATOM 11117 C C . GLY B 1 628 ? 26.969 0.973 6.473 1 96.12 628 GLY B C 1
ATOM 11118 O O . GLY B 1 628 ? 26.016 0.907 7.246 1 96.12 628 GLY B O 1
ATOM 11119 N N . LEU B 1 629 ? 27.062 0.255 5.426 1 97.12 629 LEU B N 1
ATOM 11120 C CA . LEU B 1 629 ? 26.141 -0.809 5.07 1 97.12 629 LEU B CA 1
ATOM 11121 C C . LEU B 1 629 ? 26.875 -1.987 4.441 1 97.12 629 LEU B C 1
ATOM 11123 O O . LEU B 1 629 ? 27.047 -2.033 3.223 1 97.12 629 LEU B O 1
ATOM 11127 N N . LYS B 1 630 ? 27.188 -2.898 5.273 1 96.25 630 LYS B N 1
ATOM 11128 C CA . LYS B 1 630 ? 28 -4.031 4.867 1 96.25 630 LYS B CA 1
ATOM 11129 C C . LYS B 1 630 ? 27.219 -5.004 3.994 1 96.25 630 LYS B C 1
ATOM 11131 O O . LYS B 1 630 ? 25.984 -4.949 3.953 1 96.25 630 LYS B O 1
ATOM 11136 N N . TYR B 1 631 ? 27.984 -5.809 3.232 1 95.62 631 TYR B N 1
ATOM 11137 C CA . TYR B 1 631 ? 27.375 -6.84 2.398 1 95.62 631 TYR B CA 1
ATOM 11138 C C . TYR B 1 631 ? 26.469 -7.742 3.225 1 95.62 631 TYR B C 1
ATOM 11140 O O . TYR B 1 631 ? 26.812 -8.125 4.344 1 95.62 631 TYR B O 1
ATOM 11148 N N . PHE B 1 632 ? 25.234 -8 2.766 1 96.62 632 PHE B N 1
ATOM 11149 C CA . PHE B 1 632 ? 24.219 -8.82 3.404 1 96.62 632 PHE B CA 1
ATOM 11150 C C . PHE B 1 632 ? 23.75 -8.18 4.711 1 96.62 632 PHE B C 1
ATOM 11152 O O . PHE B 1 632 ? 23.594 -8.867 5.719 1 96.62 632 PHE B O 1
ATOM 11159 N N . ARG B 1 633 ? 23.641 -6.965 4.715 1 98 633 ARG B N 1
ATOM 11160 C CA . ARG B 1 633 ? 23.016 -6.203 5.797 1 98 633 ARG B CA 1
ATOM 11161 C C . ARG B 1 633 ? 21.891 -5.324 5.27 1 98 633 ARG B C 1
ATOM 11163 O O . ARG B 1 633 ? 21.875 -4.965 4.09 1 98 633 ARG B O 1
ATOM 11170 N N . ALA B 1 634 ? 20.969 -5.066 6.121 1 98.38 634 ALA B N 1
ATOM 11171 C CA . ALA B 1 634 ? 19.859 -4.176 5.824 1 98.38 634 ALA B CA 1
ATOM 11172 C C . ALA B 1 634 ? 19.828 -2.992 6.789 1 98.38 634 ALA B C 1
ATOM 11174 O O . ALA B 1 634 ? 20.234 -3.115 7.945 1 98.38 634 ALA B O 1
ATOM 11175 N N . LYS B 1 635 ? 19.391 -1.925 6.301 1 97.44 635 LYS B N 1
ATOM 11176 C CA . LYS B 1 635 ? 19.297 -0.707 7.102 1 97.44 635 LYS B CA 1
ATOM 11177 C C . LYS B 1 635 ? 18.125 0.161 6.637 1 97.44 635 LYS B C 1
ATOM 11179 O O . LYS B 1 635 ? 17.828 0.223 5.445 1 97.44 635 LYS B O 1
ATOM 11184 N N . ASN B 1 636 ? 17.375 0.728 7.602 1 97 636 ASN B N 1
ATOM 11185 C CA . ASN B 1 636 ? 16.422 1.777 7.258 1 97 636 ASN B CA 1
ATOM 11186 C C . ASN B 1 636 ? 17.125 3.086 6.914 1 97 636 ASN B C 1
ATOM 11188 O O . ASN B 1 636 ? 17.938 3.582 7.695 1 97 636 ASN B O 1
ATOM 11192 N N . VAL B 1 637 ? 16.891 3.605 5.754 1 97.94 637 VAL B N 1
ATOM 11193 C CA . VAL B 1 637 ? 17.531 4.82 5.27 1 97.94 637 VAL B CA 1
ATOM 11194 C C . VAL B 1 637 ? 16.5 5.758 4.664 1 97.94 637 VAL B C 1
ATOM 11196 O O . VAL B 1 637 ? 15.312 5.414 4.586 1 97.94 637 VAL B O 1
ATOM 11199 N N . VAL B 1 638 ? 16.891 6.879 4.379 1 98.25 638 VAL B N 1
ATOM 11200 C CA . VAL B 1 638 ? 16.078 7.848 3.66 1 98.25 638 VAL B CA 1
ATOM 11201 C C . VAL B 1 638 ? 16.719 8.18 2.32 1 98.25 638 VAL B C 1
ATOM 11203 O O . VAL B 1 638 ? 17.891 8.586 2.271 1 98.25 638 VAL B O 1
ATOM 11206 N N . ILE B 1 639 ? 16.031 7.969 1.218 1 98.56 639 ILE B N 1
ATOM 11207 C CA . ILE B 1 639 ? 16.516 8.297 -0.12 1 98.56 639 ILE B CA 1
ATOM 11208 C C . ILE B 1 639 ? 15.531 9.258 -0.796 1 98.56 639 ILE B C 1
ATOM 11210 O O . ILE B 1 639 ? 14.375 8.914 -1.034 1 98.56 639 ILE B O 1
ATOM 11214 N N . GLY B 1 640 ? 16.031 10.469 -1.171 1 97.06 640 GLY B N 1
ATOM 11215 C CA . GLY B 1 640 ? 15.156 11.453 -1.797 1 97.06 640 GLY B CA 1
ATOM 11216 C C . GLY B 1 640 ? 13.969 11.828 -0.938 1 97.06 640 GLY B C 1
ATOM 11217 O O . GLY B 1 640 ? 12.867 12.047 -1.452 1 97.06 640 GLY B O 1
ATOM 11218 N N . GLY B 1 641 ? 14.141 11.75 0.345 1 97.19 641 GLY B N 1
ATOM 11219 C CA . GLY B 1 641 ? 13.062 12.078 1.262 1 97.19 641 GLY B CA 1
ATOM 11220 C C . GLY B 1 641 ? 12.062 10.945 1.434 1 97.19 641 GLY B C 1
ATOM 11221 O O . GLY B 1 641 ? 10.938 11.172 1.882 1 97.19 641 GLY B O 1
ATOM 11222 N N . ILE B 1 642 ? 12.367 9.758 1.048 1 98.12 642 ILE B N 1
ATOM 11223 C CA . ILE B 1 642 ? 11.484 8.602 1.131 1 98.12 642 ILE B CA 1
ATOM 11224 C C . ILE B 1 642 ? 12.062 7.582 2.111 1 98.12 642 ILE B C 1
ATOM 11226 O O . ILE B 1 642 ? 13.242 7.242 2.041 1 98.12 642 ILE B O 1
ATOM 11230 N N . PRO B 1 643 ? 11.258 7.109 3.09 1 97.88 643 PRO B N 1
ATOM 11231 C CA . PRO B 1 643 ? 11.727 5.996 3.918 1 97.88 643 PRO B CA 1
ATOM 11232 C C . PRO B 1 643 ? 11.953 4.715 3.115 1 97.88 643 PRO B C 1
ATOM 11234 O O . PRO B 1 643 ? 11.07 4.281 2.373 1 97.88 643 PRO B O 1
ATOM 11237 N N . VAL B 1 644 ? 13.117 4.145 3.227 1 98.56 644 VAL B N 1
ATOM 11238 C CA . VAL B 1 644 ? 13.508 3.004 2.404 1 98.56 644 VAL B CA 1
ATOM 11239 C C . VAL B 1 644 ? 14.203 1.957 3.271 1 98.56 644 VAL B C 1
ATOM 11241 O O . VAL B 1 644 ? 15 2.299 4.148 1 98.56 644 VAL B O 1
ATOM 11244 N N . THR B 1 645 ? 13.875 0.733 3.162 1 98.62 645 THR B N 1
ATOM 11245 C CA . THR B 1 645 ? 14.703 -0.363 3.65 1 98.62 645 THR B CA 1
ATOM 11246 C C . THR B 1 645 ? 15.727 -0.784 2.596 1 98.62 645 THR B C 1
ATOM 11248 O O . THR B 1 645 ? 15.352 -1.334 1.555 1 98.62 645 THR B O 1
ATOM 11251 N N . ALA B 1 646 ? 16.953 -0.499 2.824 1 98.75 646 ALA B N 1
ATOM 11252 C CA . ALA B 1 646 ? 18.016 -0.852 1.887 1 98.75 646 ALA B CA 1
ATOM 11253 C C . ALA B 1 646 ? 18.688 -2.164 2.285 1 98.75 646 ALA B C 1
ATOM 11255 O O . ALA B 1 646 ? 19.062 -2.35 3.445 1 98.75 646 ALA B O 1
ATOM 11256 N N . MET B 1 647 ? 18.781 -3.078 1.415 1 98.5 647 MET B N 1
ATOM 11257 C CA . MET B 1 647 ? 19.5 -4.332 1.6 1 98.5 647 MET B CA 1
ATOM 11258 C C . MET B 1 647 ? 20.672 -4.438 0.624 1 98.5 647 MET B C 1
ATOM 11260 O O . MET B 1 647 ? 20.469 -4.352 -0.59 1 98.5 647 MET B O 1
ATOM 11264 N N . ARG B 1 648 ? 21.812 -4.594 1.188 1 98.25 648 ARG B N 1
ATOM 11265 C CA . ARG B 1 648 ? 22.969 -4.703 0.309 1 98.25 648 ARG B CA 1
ATOM 11266 C C . ARG B 1 648 ? 23.109 -6.121 -0.231 1 98.25 648 ARG B C 1
ATOM 11268 O O . ARG B 1 648 ? 23.766 -6.965 0.388 1 98.25 648 ARG B O 1
ATOM 11275 N N . LEU B 1 649 ? 22.531 -6.332 -1.339 1 95.38 649 LEU B N 1
ATOM 11276 C CA . LEU B 1 649 ? 22.578 -7.57 -2.105 1 95.38 649 LEU B CA 1
ATOM 11277 C C . LEU B 1 649 ? 22.375 -7.301 -3.592 1 95.38 649 LEU B C 1
ATOM 11279 O O . LEU B 1 649 ? 21.891 -6.23 -3.969 1 95.38 649 LEU B O 1
ATOM 11283 N N . SER B 1 650 ? 22.797 -8.172 -4.379 1 95.44 650 SER B N 1
ATOM 11284 C CA . SER B 1 650 ? 22.688 -8.039 -5.828 1 95.44 650 SER B CA 1
ATOM 11285 C C . SER B 1 650 ? 22.484 -9.398 -6.496 1 95.44 650 SER B C 1
ATOM 11287 O O . SER B 1 650 ? 23.188 -10.367 -6.176 1 95.44 650 SER B O 1
ATOM 11289 N N . TYR B 1 651 ? 21.562 -9.422 -7.371 1 93.81 651 TYR B N 1
ATOM 11290 C CA . TYR B 1 651 ? 21.312 -10.648 -8.117 1 93.81 651 TYR B CA 1
ATOM 11291 C C . TYR B 1 651 ? 21.969 -10.586 -9.492 1 93.81 651 TYR B C 1
ATOM 11293 O O . TYR B 1 651 ? 21.859 -11.531 -10.281 1 93.81 651 TYR B O 1
ATOM 11301 N N . VAL B 1 652 ? 22.656 -9.453 -9.789 1 96.5 652 VAL B N 1
ATOM 11302 C CA . VAL B 1 652 ? 23.312 -9.336 -11.078 1 96.5 652 VAL B CA 1
ATOM 11303 C C . VAL B 1 652 ? 24.828 -9.312 -10.891 1 96.5 652 VAL B C 1
ATOM 11305 O O . VAL B 1 652 ? 25.578 -9.164 -11.852 1 96.5 652 VAL B O 1
ATOM 11308 N N . GLY B 1 653 ? 25.312 -9.391 -9.711 1 96.31 653 GLY B N 1
ATOM 11309 C CA . GLY B 1 653 ? 26.734 -9.531 -9.43 1 96.31 653 GLY B CA 1
ATOM 11310 C C . GLY B 1 653 ? 27.484 -8.219 -9.461 1 96.31 653 GLY B C 1
ATOM 11311 O O . GLY B 1 653 ? 28.656 -8.172 -9.852 1 96.31 653 GLY B O 1
ATOM 11312 N N . GLU B 1 654 ? 26.812 -7.133 -9.125 1 96.56 654 GLU B N 1
ATOM 11313 C CA . GLU B 1 654 ? 27.438 -5.816 -9.07 1 96.56 654 GLU B CA 1
ATOM 11314 C C . GLU B 1 654 ? 27.188 -5.152 -7.715 1 96.56 654 GLU B C 1
ATOM 11316 O O . GLU B 1 654 ? 26.344 -5.594 -6.941 1 96.56 654 GLU B O 1
ATOM 11321 N N . LEU B 1 655 ? 27.984 -4.133 -7.488 1 97.75 655 LEU B N 1
ATOM 11322 C CA . LEU B 1 655 ? 27.75 -3.268 -6.336 1 97.75 655 LEU B CA 1
ATOM 11323 C C . LEU B 1 655 ? 26.344 -2.688 -6.367 1 97.75 655 LEU B C 1
ATOM 11325 O O . LEU B 1 655 ? 25.844 -2.295 -7.43 1 97.75 655 LEU B O 1
ATOM 11329 N N . GLY B 1 656 ? 25.781 -2.619 -5.152 1 98 656 GLY B N 1
ATOM 11330 C CA . GLY B 1 656 ? 24.5 -1.925 -5.074 1 98 656 GLY B CA 1
ATOM 11331 C C . GLY B 1 656 ? 23.578 -2.502 -4.023 1 98 656 GLY B C 1
ATOM 11332 O O . GLY B 1 656 ? 24.031 -3.104 -3.049 1 98 656 GLY B O 1
ATOM 11333 N N . TRP B 1 657 ? 22.266 -2.191 -4.191 1 98.62 657 TRP B N 1
ATOM 11334 C CA . TRP B 1 657 ? 21.297 -2.48 -3.146 1 98.62 657 TRP B CA 1
ATOM 11335 C C . TRP B 1 657 ? 19.938 -2.805 -3.746 1 98.62 657 TRP B C 1
ATOM 11337 O O . TRP B 1 657 ? 19.609 -2.354 -4.848 1 98.62 657 TRP B O 1
ATOM 11347 N N . GLU B 1 658 ? 19.188 -3.641 -3.066 1 98.69 658 GLU B N 1
ATOM 11348 C CA . GLU B 1 658 ? 17.734 -3.645 -3.189 1 98.69 658 GLU B CA 1
ATOM 11349 C C . GLU B 1 658 ? 17.094 -2.586 -2.289 1 98.69 658 GLU B C 1
ATOM 11351 O O . GLU B 1 658 ? 17.312 -2.58 -1.078 1 98.69 658 GLU B O 1
ATOM 11356 N N . LEU B 1 659 ? 16.344 -1.705 -2.883 1 98.88 659 LEU B N 1
ATOM 11357 C CA . LEU B 1 659 ? 15.734 -0.592 -2.17 1 98.88 659 LEU B CA 1
ATOM 11358 C C . LEU B 1 659 ? 14.219 -0.774 -2.082 1 98.88 659 LEU B C 1
ATOM 11360 O O . LEU B 1 659 ? 13.516 -0.657 -3.09 1 98.88 659 LEU B O 1
ATOM 11364 N N . TYR B 1 660 ? 13.734 -1.054 -0.854 1 98.69 660 TYR B N 1
ATOM 11365 C CA . TYR B 1 660 ? 12.32 -1.353 -0.634 1 98.69 660 TYR B CA 1
ATOM 11366 C C . TYR B 1 660 ? 11.602 -0.153 -0.034 1 98.69 660 TYR B C 1
ATOM 11368 O O . TYR B 1 660 ? 12.141 0.543 0.825 1 98.69 660 TYR B O 1
ATOM 11376 N N . THR B 1 661 ? 10.406 0.11 -0.492 1 98.5 661 THR B N 1
ATOM 11377 C CA . THR B 1 661 ? 9.523 1.069 0.155 1 98.5 661 THR B CA 1
ATOM 11378 C C . THR B 1 661 ? 8.062 0.719 -0.113 1 98.5 661 THR B C 1
ATOM 11380 O O . THR B 1 661 ? 7.766 -0.28 -0.773 1 98.5 661 THR B O 1
ATOM 11383 N N . SER B 1 662 ? 7.082 1.434 0.501 1 98 662 SER B N 1
ATOM 11384 C CA . SER B 1 662 ? 5.652 1.212 0.291 1 98 662 SER B CA 1
ATOM 11385 C C . SER B 1 662 ? 5.23 1.633 -1.113 1 98 662 SER B C 1
ATOM 11387 O O . SER B 1 662 ? 5.895 2.455 -1.747 1 98 662 SER B O 1
ATOM 11389 N N . ALA B 1 663 ? 4.184 1.021 -1.603 1 98.5 663 ALA B N 1
ATOM 11390 C CA . ALA B 1 663 ? 3.732 1.256 -2.971 1 98.5 663 ALA B CA 1
ATOM 11391 C C . ALA B 1 663 ? 3.396 2.729 -3.193 1 98.5 663 ALA B C 1
ATOM 11393 O O . ALA B 1 663 ? 3.697 3.287 -4.254 1 98.5 663 ALA B O 1
ATOM 11394 N N . ASP B 1 664 ? 2.846 3.369 -2.172 1 98.19 664 ASP B N 1
ATOM 11395 C CA . ASP B 1 664 ? 2.393 4.75 -2.316 1 98.19 664 ASP B CA 1
ATOM 11396 C C . ASP B 1 664 ? 3.576 5.703 -2.453 1 98.19 664 ASP B C 1
ATOM 11398 O O . ASP B 1 664 ? 3.432 6.809 -2.979 1 98.19 664 ASP B O 1
ATOM 11402 N N . ASN B 1 665 ? 4.801 5.305 -2.035 1 98.38 665 ASN B N 1
ATOM 11403 C CA . ASN B 1 665 ? 6 6.133 -2.109 1 98.38 665 ASN B CA 1
ATOM 11404 C C . ASN B 1 665 ? 6.867 5.758 -3.309 1 98.38 665 ASN B C 1
ATOM 11406 O O . ASN B 1 665 ? 7.82 6.469 -3.637 1 98.38 665 ASN B O 1
ATOM 11410 N N . GLY B 1 666 ? 6.516 4.699 -3.959 1 98.5 666 GLY B N 1
ATOM 11411 C CA . GLY B 1 666 ? 7.391 4.078 -4.941 1 98.5 666 GLY B CA 1
ATOM 11412 C C . GLY B 1 666 ? 7.707 4.98 -6.117 1 98.5 666 GLY B C 1
ATOM 11413 O O . GLY B 1 666 ? 8.852 5.051 -6.562 1 98.5 666 GLY B O 1
ATOM 11414 N N . GLN B 1 667 ? 6.684 5.641 -6.645 1 97.81 667 GLN B N 1
ATOM 11415 C CA . GLN B 1 667 ? 6.902 6.492 -7.812 1 97.81 667 GLN B CA 1
ATOM 11416 C C . GLN B 1 667 ? 7.91 7.594 -7.512 1 97.81 667 GLN B C 1
ATOM 11418 O O . GLN B 1 667 ? 8.789 7.883 -8.336 1 97.81 667 GLN B O 1
ATOM 11423 N N . ARG B 1 668 ? 7.785 8.211 -6.348 1 97.75 668 ARG B N 1
ATOM 11424 C CA . ARG B 1 668 ? 8.711 9.281 -5.973 1 97.75 668 ARG B CA 1
ATOM 11425 C C . ARG B 1 668 ? 10.125 8.742 -5.82 1 97.75 668 ARG B C 1
ATOM 11427 O O . ARG B 1 668 ? 11.094 9.414 -6.184 1 97.75 668 ARG B O 1
ATOM 11434 N N . LEU B 1 669 ? 10.234 7.551 -5.219 1 98.62 669 LEU B N 1
ATOM 11435 C CA . LEU B 1 669 ? 11.547 6.938 -5.09 1 98.62 669 LEU B CA 1
ATOM 11436 C C . LEU B 1 669 ? 12.195 6.746 -6.457 1 98.62 669 LEU B C 1
ATOM 11438 O O . LEU B 1 669 ? 13.367 7.09 -6.648 1 98.62 669 LEU B O 1
ATOM 11442 N N . TRP B 1 670 ? 11.422 6.184 -7.41 1 98.75 670 TRP B N 1
ATOM 11443 C CA . TRP B 1 670 ? 11.922 5.992 -8.766 1 98.75 670 TRP B CA 1
ATOM 11444 C C . TRP B 1 670 ? 12.391 7.316 -9.359 1 98.75 670 TRP B C 1
ATOM 11446 O O . TRP B 1 670 ? 13.5 7.402 -9.898 1 98.75 670 TRP B O 1
ATOM 11456 N N . ASP B 1 671 ? 11.617 8.336 -9.258 1 98.44 671 ASP B N 1
ATOM 11457 C CA . ASP B 1 671 ? 11.906 9.633 -9.859 1 98.44 671 ASP B CA 1
ATOM 11458 C C . ASP B 1 671 ? 13.156 10.258 -9.234 1 98.44 671 ASP B C 1
ATOM 11460 O O . ASP B 1 671 ? 13.984 10.844 -9.945 1 98.44 671 ASP B O 1
ATOM 11464 N N . ALA B 1 672 ? 13.258 10.148 -7.918 1 98.5 672 ALA B N 1
ATOM 11465 C CA . ALA B 1 672 ? 14.414 10.719 -7.223 1 98.5 672 ALA B CA 1
ATOM 11466 C C . ALA B 1 672 ? 15.711 10.062 -7.695 1 98.5 672 ALA B C 1
ATOM 11468 O O . ALA B 1 672 ? 16.688 10.758 -8.008 1 98.5 672 ALA B O 1
ATOM 11469 N N . LEU B 1 673 ? 15.703 8.766 -7.77 1 98.88 673 LEU B N 1
ATOM 11470 C CA . LEU B 1 673 ? 16.891 8.031 -8.219 1 98.88 673 LEU B CA 1
ATOM 11471 C C . LEU B 1 673 ? 17.156 8.305 -9.688 1 98.88 673 LEU B C 1
ATOM 11473 O O . LEU B 1 673 ? 18.312 8.5 -10.086 1 98.88 673 LEU B O 1
ATOM 11477 N N . TRP B 1 674 ? 16.109 8.289 -10.5 1 98.81 674 TRP B N 1
ATOM 11478 C CA . TRP B 1 674 ? 16.25 8.508 -11.938 1 98.81 674 TRP B CA 1
ATOM 11479 C C . TRP B 1 674 ? 16.875 9.867 -12.234 1 98.81 674 TRP B C 1
ATOM 11481 O O . TRP B 1 674 ? 17.828 9.961 -13.008 1 98.81 674 TRP B O 1
ATOM 11491 N N . GLN B 1 675 ? 16.391 10.906 -11.57 1 98.31 675 GLN B N 1
ATOM 11492 C CA . GLN B 1 675 ? 16.891 12.258 -11.789 1 98.31 675 GLN B CA 1
ATOM 11493 C C . GLN B 1 675 ? 18.328 12.391 -11.305 1 98.31 675 GLN B C 1
ATOM 11495 O O . GLN B 1 675 ? 19.188 12.93 -12.016 1 98.31 675 GLN B O 1
ATOM 11500 N N . ALA B 1 676 ? 18.609 11.883 -10.156 1 98.56 676 ALA B N 1
ATOM 11501 C CA . ALA B 1 676 ? 19.938 11.984 -9.57 1 98.56 676 ALA B CA 1
ATOM 11502 C C . ALA B 1 676 ? 20.953 11.164 -10.359 1 98.56 676 ALA B C 1
ATOM 11504 O O . ALA B 1 676 ? 22.141 11.461 -10.344 1 98.56 676 ALA B O 1
ATOM 11505 N N . GLY B 1 677 ? 20.484 10.125 -11.031 1 98.75 677 GLY B N 1
ATOM 11506 C CA . GLY B 1 677 ? 21.375 9.18 -11.703 1 98.75 677 GLY B CA 1
ATOM 11507 C C . GLY B 1 677 ? 21.75 9.609 -13.109 1 98.75 677 GLY B C 1
ATOM 11508 O O . GLY B 1 677 ? 22.688 9.07 -13.695 1 98.75 677 GLY B O 1
ATOM 11509 N N . GLN B 1 678 ? 21.094 10.625 -13.648 1 98.31 678 GLN B N 1
ATOM 11510 C CA . GLN B 1 678 ? 21.297 11.023 -15.031 1 98.31 678 GLN B CA 1
ATOM 11511 C C . GLN B 1 678 ? 22.766 11.391 -15.289 1 98.31 678 GLN B C 1
ATOM 11513 O O . GLN B 1 678 ? 23.344 10.969 -16.281 1 98.31 678 GLN B O 1
ATOM 11518 N N . PRO B 1 679 ? 23.453 12.125 -14.352 1 98.38 679 PRO B N 1
ATOM 11519 C CA . PRO B 1 679 ? 24.859 12.461 -14.586 1 98.38 679 PRO B CA 1
ATOM 11520 C C . PRO B 1 679 ? 25.75 11.219 -14.625 1 98.38 679 PRO B C 1
ATOM 11522 O O . PRO B 1 679 ? 26.859 11.273 -15.164 1 98.38 679 PRO B O 1
ATOM 11525 N N . PHE B 1 680 ? 25.266 10.156 -14.086 1 98.56 680 PHE B N 1
ATOM 11526 C CA . PHE B 1 680 ? 26.062 8.938 -14.008 1 98.56 680 PHE B CA 1
ATOM 11527 C C . PHE B 1 680 ? 25.656 7.953 -15.094 1 98.56 680 PHE B C 1
ATOM 11529 O O . PHE B 1 680 ? 26.125 6.816 -15.117 1 98.56 680 PHE B O 1
ATOM 11536 N N . GLY B 1 681 ? 24.734 8.383 -15.977 1 98 681 GLY B N 1
ATOM 11537 C CA . GLY B 1 681 ? 24.312 7.543 -17.094 1 98 681 GLY B CA 1
ATOM 11538 C C . GLY B 1 681 ? 23.391 6.414 -16.656 1 98 681 GLY B C 1
ATOM 11539 O O . GLY B 1 681 ? 23.438 5.32 -17.234 1 98 681 GLY B O 1
ATOM 11540 N N . VAL B 1 682 ? 22.578 6.625 -15.672 1 98.75 682 VAL B N 1
ATOM 11541 C CA . VAL B 1 682 ? 21.672 5.605 -15.18 1 98.75 682 VAL B CA 1
ATOM 11542 C C . VAL B 1 682 ? 20.688 5.215 -16.281 1 98.75 682 VAL B C 1
ATOM 11544 O O . VAL B 1 682 ? 20.25 6.059 -17.062 1 98.75 682 VAL B O 1
ATOM 11547 N N . ILE B 1 683 ? 20.344 3.953 -16.375 1 98.88 683 ILE B N 1
ATOM 11548 C CA . ILE B 1 683 ? 19.297 3.482 -17.266 1 98.88 683 ILE B CA 1
ATOM 11549 C C . ILE B 1 683 ? 18.344 2.57 -16.516 1 98.88 683 ILE B C 1
ATOM 11551 O O . ILE B 1 683 ? 18.656 2.104 -15.414 1 98.88 683 ILE B O 1
ATOM 11555 N N . ALA B 1 684 ? 17.125 2.375 -17.031 1 98.88 684 ALA B N 1
ATOM 11556 C CA . ALA B 1 684 ? 16.25 1.267 -16.625 1 98.88 684 ALA B CA 1
ATOM 11557 C C . ALA B 1 684 ? 16.594 -0.002 -17.406 1 98.88 684 ALA B C 1
ATOM 11559 O O . ALA B 1 684 ? 16.781 0.04 -18.625 1 98.88 684 ALA B O 1
ATOM 11560 N N . ALA B 1 685 ? 16.781 -1.074 -16.734 1 98.88 685 ALA B N 1
ATOM 11561 C CA . ALA B 1 685 ? 17.125 -2.338 -17.375 1 98.88 685 ALA B CA 1
ATOM 11562 C C . ALA B 1 685 ? 16.078 -3.404 -17.109 1 98.88 685 ALA B C 1
ATOM 11564 O O . ALA B 1 685 ? 15.32 -3.311 -16.141 1 98.88 685 ALA B O 1
ATOM 11565 N N . GLY B 1 686 ? 16.016 -4.359 -18.047 1 98.62 686 GLY B N 1
ATOM 11566 C CA . GLY B 1 686 ? 14.945 -5.336 -17.984 1 98.62 686 GLY B CA 1
ATOM 11567 C C . GLY B 1 686 ? 15.422 -6.723 -17.594 1 98.62 686 GLY B C 1
ATOM 11568 O O . GLY B 1 686 ? 16.594 -6.918 -17.281 1 98.62 686 GLY B O 1
ATOM 11569 N N . ARG B 1 687 ? 14.508 -7.695 -17.641 1 97.81 687 ARG B N 1
ATOM 11570 C CA . ARG B 1 687 ? 14.703 -9.062 -17.172 1 97.81 687 ARG B CA 1
ATOM 11571 C C . ARG B 1 687 ? 15.648 -9.828 -18.078 1 97.81 687 ARG B C 1
ATOM 11573 O O . ARG B 1 687 ? 16.312 -10.773 -17.656 1 97.81 687 ARG B O 1
ATOM 11580 N N . ALA B 1 688 ? 15.742 -9.469 -19.359 1 97.81 688 ALA B N 1
ATOM 11581 C CA . ALA B 1 688 ? 16.656 -10.156 -20.281 1 97.81 688 ALA B CA 1
ATOM 11582 C C . ALA B 1 688 ? 18.094 -10.008 -19.828 1 97.81 688 ALA B C 1
ATOM 11584 O O . ALA B 1 688 ? 18.828 -11 -19.719 1 97.81 688 ALA B O 1
ATOM 11585 N N . ALA B 1 689 ? 18.469 -8.766 -19.594 1 98.62 689 ALA B N 1
ATOM 11586 C CA . ALA B 1 689 ? 19.797 -8.523 -19.062 1 98.62 689 ALA B CA 1
ATOM 11587 C C . ALA B 1 689 ? 19.969 -9.164 -17.688 1 98.62 689 ALA B C 1
ATOM 11589 O O . ALA B 1 689 ? 21.016 -9.773 -17.406 1 98.62 689 ALA B O 1
ATOM 11590 N N . PHE B 1 690 ? 19.016 -9.086 -16.906 1 98.25 690 PHE B N 1
ATOM 11591 C CA . PHE B 1 690 ? 19.016 -9.625 -15.555 1 98.25 690 PHE B CA 1
ATOM 11592 C C . PHE B 1 690 ? 19.344 -11.109 -15.562 1 98.25 690 PHE B C 1
ATOM 11594 O O . PHE B 1 690 ? 20.219 -11.562 -14.805 1 98.25 690 PHE B O 1
ATOM 11601 N N . SER B 1 691 ? 18.672 -11.867 -16.359 1 96.75 691 SER B N 1
ATOM 11602 C CA . SER B 1 691 ? 18.875 -13.312 -16.438 1 96.75 691 SER B CA 1
ATOM 11603 C C . SER B 1 691 ? 20.281 -13.656 -16.891 1 96.75 691 SER B C 1
ATOM 11605 O O . SER B 1 691 ? 20.891 -14.602 -16.391 1 96.75 691 SER B O 1
ATOM 11607 N N . SER B 1 692 ? 20.75 -12.906 -17.844 1 97.75 692 SER B N 1
ATOM 11608 C CA . SER B 1 692 ? 22.109 -13.109 -18.328 1 97.75 692 SER B CA 1
ATOM 11609 C C . SER B 1 692 ? 23.125 -12.891 -17.219 1 97.75 692 SER B C 1
ATOM 11611 O O . SER B 1 692 ? 23.969 -13.758 -16.969 1 97.75 692 SER B O 1
ATOM 11613 N N . LEU B 1 693 ? 22.969 -11.805 -16.578 1 98.31 693 LEU B N 1
ATOM 11614 C CA . LEU B 1 693 ? 23.938 -11.414 -15.555 1 98.31 693 LEU B CA 1
ATOM 11615 C C . LEU B 1 693 ? 23.875 -12.359 -14.359 1 98.31 693 LEU B C 1
ATOM 11617 O O . LEU B 1 693 ? 24.906 -12.664 -13.758 1 98.31 693 LEU B O 1
ATOM 11621 N N . ARG B 1 694 ? 22.734 -12.812 -14.016 1 97.25 694 ARG B N 1
ATOM 11622 C CA . ARG B 1 694 ? 22.562 -13.789 -12.945 1 97.25 694 ARG B CA 1
ATOM 11623 C C . ARG B 1 694 ? 23.312 -15.078 -13.242 1 97.25 694 ARG B C 1
ATOM 11625 O O . ARG B 1 694 ? 23.984 -15.625 -12.367 1 97.25 694 ARG B O 1
ATOM 11632 N N . LEU B 1 695 ? 23.203 -15.531 -14.469 1 97.44 695 LEU B N 1
ATOM 11633 C CA . LEU B 1 695 ? 23.844 -16.797 -14.852 1 97.44 695 LEU B CA 1
ATOM 11634 C C . LEU B 1 695 ? 25.359 -16.656 -14.883 1 97.44 695 LEU B C 1
ATOM 11636 O O . LEU B 1 695 ? 26.078 -17.578 -14.516 1 97.44 695 LEU B O 1
ATOM 11640 N N . GLU B 1 696 ? 25.859 -15.453 -15.32 1 97.75 696 GLU B N 1
ATOM 11641 C CA . GLU B 1 696 ? 27.281 -15.188 -15.281 1 97.75 696 GLU B CA 1
ATOM 11642 C C . GLU B 1 696 ? 27.844 -15.32 -13.859 1 97.75 696 GLU B C 1
ATOM 11644 O O . GLU B 1 696 ? 28.969 -15.781 -13.664 1 97.75 696 GLU B O 1
ATOM 11649 N N . LYS B 1 697 ? 26.984 -14.984 -12.953 1 96.94 697 LYS B N 1
ATOM 11650 C CA . LYS B 1 697 ? 27.406 -14.977 -11.555 1 96.94 697 LYS B CA 1
ATOM 11651 C C . LYS B 1 697 ? 27.109 -16.312 -10.883 1 96.94 697 LYS B C 1
ATOM 11653 O O . LYS B 1 697 ? 27.422 -16.5 -9.703 1 96.94 697 LYS B O 1
ATOM 11658 N N . GLY B 1 698 ? 26.5 -17.234 -11.609 1 96.44 698 GLY B N 1
ATOM 11659 C CA . GLY B 1 698 ? 26.25 -18.578 -11.109 1 96.44 698 GLY B CA 1
ATOM 11660 C C . GLY B 1 698 ? 25.094 -18.641 -10.133 1 96.44 698 GLY B C 1
ATOM 11661 O O . GLY B 1 698 ? 25.016 -19.578 -9.336 1 96.44 698 GLY B O 1
ATOM 11662 N N . TYR B 1 699 ? 24.219 -17.641 -10.086 1 96.12 699 TYR B N 1
ATOM 11663 C CA . TYR B 1 699 ? 23.062 -17.656 -9.18 1 96.12 699 TYR B CA 1
ATOM 11664 C C . TYR B 1 699 ? 21.984 -18.594 -9.695 1 96.12 699 TYR B C 1
ATOM 11666 O O . TYR B 1 699 ? 21.656 -18.578 -10.891 1 96.12 699 TYR B O 1
ATOM 11674 N N . ARG B 1 700 ? 21.484 -19.422 -8.773 1 96.19 700 ARG B N 1
ATOM 11675 C CA . ARG B 1 700 ? 20.469 -20.422 -9.094 1 96.19 700 ARG B CA 1
ATOM 11676 C C . ARG B 1 700 ? 19.062 -19.812 -8.992 1 96.19 700 ARG B C 1
ATOM 11678 O O . ARG B 1 700 ? 18.875 -18.766 -8.391 1 96.19 700 ARG B O 1
ATOM 11685 N N . SER B 1 701 ? 18.141 -20.438 -9.648 1 94.88 701 SER B N 1
ATOM 11686 C CA . SER B 1 701 ? 16.703 -20.125 -9.578 1 94.88 701 SER B CA 1
ATOM 11687 C C . SER B 1 701 ? 15.906 -21.344 -9.156 1 94.88 701 SER B C 1
ATOM 11689 O O . SER B 1 701 ? 15.953 -22.391 -9.805 1 94.88 701 SER B O 1
ATOM 11691 N N . TRP B 1 702 ? 15.164 -21.234 -8.109 1 95.06 702 TRP B N 1
ATOM 11692 C CA . TRP B 1 702 ? 14.312 -22.344 -7.668 1 95.06 702 TRP B CA 1
ATOM 11693 C C . TRP B 1 702 ? 13.211 -22.625 -8.688 1 95.06 702 TRP B C 1
ATOM 11695 O O . TRP B 1 702 ? 12.633 -21.688 -9.258 1 95.06 702 TRP B O 1
ATOM 11705 N N . GLY B 1 703 ? 12.805 -23.875 -8.828 1 94.19 703 GLY B N 1
ATOM 11706 C CA . GLY B 1 703 ? 11.781 -24.281 -9.789 1 94.19 703 GLY B CA 1
ATOM 11707 C C . GLY B 1 703 ? 12.352 -24.625 -11.156 1 94.19 703 GLY B C 1
ATOM 11708 O O . GLY B 1 703 ? 11.742 -25.375 -11.914 1 94.19 703 GLY B O 1
ATOM 11709 N N . THR B 1 704 ? 13.609 -24.031 -11.375 1 94.81 704 THR B N 1
ATOM 11710 C CA . THR B 1 704 ? 14.273 -24.266 -12.656 1 94.81 704 THR B CA 1
ATOM 11711 C C . THR B 1 704 ? 15.594 -25 -12.453 1 94.81 704 THR B C 1
ATOM 11713 O O . THR B 1 704 ? 15.805 -26.062 -13.039 1 94.81 704 THR B O 1
ATOM 11716 N N . ASP B 1 705 ? 16.406 -24.5 -11.547 1 97.62 705 ASP B N 1
ATOM 11717 C CA . ASP B 1 705 ? 17.719 -25.078 -11.32 1 97.62 705 ASP B CA 1
ATOM 11718 C C . ASP B 1 705 ? 17.688 -26.078 -10.164 1 97.62 705 ASP B C 1
ATOM 11720 O O . ASP B 1 705 ? 18.578 -26.922 -10.055 1 97.62 705 ASP B O 1
ATOM 11724 N N . MET B 1 706 ? 16.766 -25.922 -9.344 1 97.5 706 MET B N 1
ATOM 11725 C CA . MET B 1 706 ? 16.656 -26.844 -8.203 1 97.5 706 MET B CA 1
ATOM 11726 C C . MET B 1 706 ? 15.203 -26.984 -7.766 1 97.5 706 MET B C 1
ATOM 11728 O O . MET B 1 706 ? 14.414 -26.047 -7.867 1 97.5 706 MET B O 1
ATOM 11732 N N . THR B 1 707 ? 14.828 -28.125 -7.34 1 97.31 707 THR B N 1
ATOM 11733 C CA . THR B 1 707 ? 13.523 -28.5 -6.801 1 97.31 707 THR B CA 1
ATOM 11734 C C . THR B 1 707 ? 13.68 -29.469 -5.637 1 97.31 707 THR B C 1
ATOM 11736 O O . THR B 1 707 ? 14.789 -29.672 -5.145 1 97.31 707 THR B O 1
ATOM 11739 N N . THR B 1 708 ? 12.609 -30.047 -5.184 1 97.25 708 THR B N 1
ATOM 11740 C CA . THR B 1 708 ? 12.648 -31 -4.082 1 97.25 708 THR B CA 1
ATOM 11741 C C . THR B 1 708 ? 13.367 -32.281 -4.5 1 97.25 708 THR B C 1
ATOM 11743 O O . THR B 1 708 ? 13.711 -33.125 -3.652 1 97.25 708 THR B O 1
ATOM 11746 N N . GLU B 1 709 ? 13.625 -32.438 -5.766 1 97.12 709 GLU B N 1
ATOM 11747 C CA . GLU B 1 709 ? 14.328 -33.594 -6.258 1 97.12 709 GLU B CA 1
ATOM 11748 C C . GLU B 1 709 ? 15.836 -33.469 -6.078 1 97.12 709 GLU B C 1
ATOM 11750 O O . GLU B 1 709 ? 16.594 -34.438 -6.27 1 97.12 709 GLU B O 1
ATOM 11755 N N . HIS B 1 710 ? 16.281 -32.312 -5.695 1 97.56 710 HIS B N 1
ATOM 11756 C CA . HIS B 1 710 ? 17.703 -31.984 -5.527 1 97.56 710 HIS B CA 1
ATOM 11757 C C . HIS B 1 710 ? 18.016 -31.625 -4.082 1 97.56 710 HIS B C 1
ATOM 11759 O O . HIS B 1 710 ? 17.188 -31.031 -3.387 1 97.56 710 HIS B O 1
ATOM 11765 N N . ASP B 1 711 ? 19.141 -32 -3.637 1 97.38 711 ASP B N 1
ATOM 11766 C CA . ASP B 1 711 ? 19.578 -31.531 -2.326 1 97.38 711 ASP B CA 1
ATOM 11767 C C . ASP B 1 711 ? 20.562 -30.375 -2.465 1 97.38 711 ASP B C 1
ATOM 11769 O O . ASP B 1 711 ? 21 -30.062 -3.57 1 97.38 711 ASP B O 1
ATOM 11773 N N . PRO B 1 712 ? 20.859 -29.703 -1.401 1 98.25 712 PRO B N 1
ATOM 11774 C CA . PRO B 1 712 ? 21.688 -28.5 -1.47 1 98.25 712 PRO B CA 1
ATOM 11775 C C . PRO B 1 712 ? 23.078 -28.781 -2.037 1 98.25 712 PRO B C 1
ATOM 11777 O O . PRO B 1 712 ? 23.641 -27.938 -2.744 1 98.25 712 PRO B O 1
ATOM 11780 N N . PHE B 1 713 ? 23.672 -29.891 -1.801 1 98.06 713 PHE B N 1
ATOM 11781 C CA . PHE B 1 713 ? 25.016 -30.203 -2.236 1 98.06 713 PHE B CA 1
ATOM 11782 C C . PHE B 1 713 ? 25.047 -30.484 -3.734 1 98.06 713 PHE B C 1
ATOM 11784 O O . PHE B 1 713 ? 25.969 -30.031 -4.434 1 98.06 713 PHE B O 1
ATOM 11791 N N . GLU B 1 714 ? 24.047 -31.156 -4.242 1 98 714 GLU B N 1
ATOM 11792 C CA . GLU B 1 714 ? 23.922 -31.359 -5.68 1 98 714 GLU B CA 1
ATOM 11793 C C . GLU B 1 714 ? 23.766 -30.031 -6.41 1 98 714 GLU B C 1
ATOM 11795 O O . GLU B 1 714 ? 24.297 -29.859 -7.52 1 98 714 GLU B O 1
ATOM 11800 N N . ALA B 1 715 ? 23.078 -29.109 -5.801 1 97.94 715 ALA B N 1
ATOM 11801 C CA . ALA B 1 715 ? 22.734 -27.828 -6.426 1 97.94 715 ALA B CA 1
ATOM 11802 C C . ALA B 1 715 ? 23.859 -26.812 -6.246 1 97.94 715 ALA B C 1
ATOM 11804 O O . ALA B 1 715 ? 23.781 -25.688 -6.75 1 97.94 715 ALA B O 1
ATOM 11805 N N . GLY B 1 716 ? 24.938 -27.172 -5.562 1 96.5 716 GLY B N 1
ATOM 11806 C CA . GLY B 1 716 ? 26.031 -26.266 -5.301 1 96.5 716 GLY B CA 1
ATOM 11807 C C . GLY B 1 716 ? 25.719 -25.219 -4.242 1 96.5 716 GLY B C 1
ATOM 11808 O O . GLY B 1 716 ? 26.266 -24.125 -4.266 1 96.5 716 GLY B O 1
ATOM 11809 N N . LEU B 1 717 ? 24.797 -25.531 -3.301 1 97.56 717 LEU B N 1
ATOM 11810 C CA . LEU B 1 717 ? 24.344 -24.578 -2.301 1 97.56 717 LEU B CA 1
ATOM 11811 C C . LEU B 1 717 ? 24.719 -25.047 -0.896 1 97.56 717 LEU B C 1
ATOM 11813 O O . LEU B 1 717 ? 24.078 -24.641 0.082 1 97.56 717 LEU B O 1
ATOM 11817 N N . GLY B 1 718 ? 25.703 -25.875 -0.802 1 96.88 718 GLY B N 1
ATOM 11818 C CA . GLY B 1 718 ? 26.141 -26.375 0.495 1 96.88 718 GLY B CA 1
ATOM 11819 C C . GLY B 1 718 ? 26.484 -25.25 1.472 1 96.88 718 GLY B C 1
ATOM 11820 O O . GLY B 1 718 ? 26.312 -25.422 2.682 1 96.88 718 GLY B O 1
ATOM 11821 N N . PHE B 1 719 ? 26.922 -24.141 0.97 1 95.69 719 PHE B N 1
ATOM 11822 C CA . PHE B 1 719 ? 27.328 -23.016 1.809 1 95.69 719 PHE B CA 1
ATOM 11823 C C . PHE B 1 719 ? 26.141 -22.469 2.59 1 95.69 719 PHE B C 1
ATOM 11825 O O . PHE B 1 719 ? 26.312 -21.812 3.617 1 95.69 719 PHE B O 1
ATOM 11832 N N . ALA B 1 720 ? 24.891 -22.719 2.156 1 97.31 720 ALA B N 1
ATOM 11833 C CA . ALA B 1 720 ? 23.672 -22.172 2.773 1 97.31 720 ALA B CA 1
ATOM 11834 C C . ALA B 1 720 ? 23.125 -23.125 3.83 1 97.31 720 ALA B C 1
ATOM 11836 O O . ALA B 1 720 ? 22.047 -22.891 4.379 1 97.31 720 ALA B O 1
ATOM 11837 N N . VAL B 1 721 ? 23.812 -24.172 4.117 1 98 721 VAL B N 1
ATOM 11838 C CA . VAL B 1 721 ? 23.359 -25.156 5.094 1 98 721 VAL B CA 1
ATOM 11839 C C . VAL B 1 721 ? 24.25 -25.109 6.336 1 98 721 VAL B C 1
ATOM 11841 O O . VAL B 1 721 ? 25.469 -25.328 6.246 1 98 721 VAL B O 1
ATOM 11844 N N . LYS B 1 722 ? 23.656 -24.797 7.484 1 97.31 722 LYS B N 1
ATOM 11845 C CA . LYS B 1 722 ? 24.391 -24.781 8.75 1 97.31 722 LYS B CA 1
ATOM 11846 C C . LYS B 1 722 ? 24.078 -26.031 9.578 1 97.31 722 LYS B C 1
ATOM 11848 O O . LYS B 1 722 ? 23.25 -25.984 10.477 1 97.31 722 LYS B O 1
ATOM 11853 N N . MET B 1 723 ? 24.906 -26.969 9.438 1 96 723 MET B N 1
ATOM 11854 C CA . MET B 1 723 ? 24.688 -28.266 10.078 1 96 723 MET B CA 1
ATOM 11855 C C . MET B 1 723 ? 24.875 -28.172 11.586 1 96 723 MET B C 1
ATOM 11857 O O . MET B 1 723 ? 24.453 -29.047 12.328 1 96 723 MET B O 1
ATOM 11861 N N . ALA B 1 724 ? 25.484 -27.141 12.102 1 94.88 724 ALA B N 1
ATOM 11862 C CA . ALA B 1 724 ? 25.734 -26.953 13.531 1 94.88 724 ALA B CA 1
ATOM 11863 C C . ALA B 1 724 ? 24.453 -26.562 14.258 1 94.88 724 ALA B C 1
ATOM 11865 O O . ALA B 1 724 ? 24.359 -26.656 15.477 1 94.88 724 ALA B O 1
ATOM 11866 N N . LYS B 1 725 ? 23.484 -26.062 13.484 1 95.38 725 LYS B N 1
ATOM 11867 C CA . LYS B 1 725 ? 22.188 -25.75 14.086 1 95.38 725 LYS B CA 1
ATOM 11868 C C . LYS B 1 725 ? 21.609 -26.969 14.797 1 95.38 725 LYS B C 1
ATOM 11870 O O . LYS B 1 725 ? 21.812 -28.109 14.359 1 95.38 725 LYS B O 1
ATOM 11875 N N . GLU B 1 726 ? 20.891 -26.688 15.828 1 94.56 726 GLU B N 1
ATOM 11876 C CA . GLU B 1 726 ? 20.297 -27.766 16.609 1 94.56 726 GLU B CA 1
ATOM 11877 C C . GLU B 1 726 ? 19.312 -28.562 15.758 1 94.56 726 GLU B C 1
ATOM 11879 O O . GLU B 1 726 ? 19.297 -29.797 15.812 1 94.56 726 GLU B O 1
ATOM 11884 N N . SER B 1 727 ? 18.469 -27.875 15.141 1 95.75 727 SER B N 1
ATOM 11885 C CA . SER B 1 727 ? 17.469 -28.562 14.336 1 95.75 727 SER B CA 1
ATOM 11886 C C . SER B 1 727 ? 16.953 -27.672 13.219 1 95.75 727 SER B C 1
ATOM 11888 O O . SER B 1 727 ? 16.938 -26.453 13.344 1 95.75 727 SER B O 1
ATOM 11890 N N . PHE B 1 728 ? 16.594 -28.266 12.18 1 97.94 728 PHE B N 1
ATOM 11891 C CA . PHE B 1 728 ? 15.805 -27.688 11.094 1 97.94 728 PHE B CA 1
ATOM 11892 C C . PHE B 1 728 ? 15.219 -28.797 10.219 1 97.94 728 PHE B C 1
ATOM 11894 O O . PHE B 1 728 ? 15.711 -29.922 10.219 1 97.94 728 PHE B O 1
ATOM 11901 N N . ILE B 1 729 ? 14.234 -28.531 9.539 1 97.88 729 ILE B N 1
ATOM 11902 C CA . ILE B 1 729 ? 13.586 -29.516 8.688 1 97.88 729 ILE B CA 1
ATOM 11903 C C . ILE B 1 729 ? 14.555 -30 7.605 1 97.88 729 ILE B C 1
ATOM 11905 O O . ILE B 1 729 ? 15.125 -29.188 6.875 1 97.88 729 ILE B O 1
ATOM 11909 N N . GLY B 1 730 ? 14.742 -31.281 7.504 1 97.75 730 GLY B N 1
ATOM 11910 C CA . GLY B 1 730 ? 15.617 -31.859 6.5 1 97.75 730 GLY B CA 1
ATOM 11911 C C . GLY B 1 730 ? 17.016 -32.156 7.02 1 97.75 730 GLY B C 1
ATOM 11912 O O . GLY B 1 730 ? 17.828 -32.781 6.332 1 97.75 730 GLY B O 1
ATOM 11913 N N . LYS B 1 731 ? 17.359 -31.75 8.234 1 98.06 731 LYS B N 1
ATOM 11914 C CA . LYS B 1 731 ? 18.719 -31.891 8.781 1 98.06 731 LYS B CA 1
ATOM 11915 C C . LYS B 1 731 ? 19.125 -33.375 8.828 1 98.06 731 LYS B C 1
ATOM 11917 O O . LYS B 1 731 ? 20.234 -33.719 8.398 1 98.06 731 LYS B O 1
ATOM 11922 N N . GLY B 1 732 ? 18.266 -34.156 9.398 1 97.5 732 GLY B N 1
ATOM 11923 C CA . GLY B 1 732 ? 18.578 -35.594 9.508 1 97.5 732 GLY B CA 1
ATOM 11924 C C . GLY B 1 732 ? 18.906 -36.219 8.172 1 97.5 732 GLY B C 1
ATOM 11925 O O . GLY B 1 732 ? 19.812 -37.062 8.094 1 97.5 732 GLY B O 1
ATOM 11926 N N . ALA B 1 733 ? 18.25 -35.844 7.156 1 97.38 733 ALA B N 1
ATOM 11927 C CA . ALA B 1 733 ? 18.438 -36.438 5.828 1 97.38 733 ALA B CA 1
ATOM 11928 C C . ALA B 1 733 ? 19.766 -35.969 5.219 1 97.38 733 ALA B C 1
ATOM 11930 O O . ALA B 1 733 ? 20.312 -36.656 4.355 1 97.38 733 ALA B O 1
ATOM 11931 N N . LEU B 1 734 ? 20.297 -34.812 5.57 1 97.81 734 LEU B N 1
ATOM 11932 C CA . LEU B 1 734 ? 21.5 -34.25 4.977 1 97.81 734 LEU B CA 1
ATOM 11933 C C . LEU B 1 734 ? 22.75 -34.812 5.648 1 97.81 734 LEU B C 1
ATOM 11935 O O . LEU B 1 734 ? 23.859 -34.656 5.145 1 97.81 734 LEU B O 1
ATOM 11939 N N . GLU B 1 735 ? 22.594 -35.438 6.789 1 96.62 735 GLU B N 1
ATOM 11940 C CA . GLU B 1 735 ? 23.734 -35.969 7.52 1 96.62 735 GLU B CA 1
ATOM 11941 C C . GLU B 1 735 ? 24.547 -36.938 6.648 1 96.62 735 GLU B C 1
ATOM 11943 O O . GLU B 1 735 ? 24 -37.844 6.051 1 96.62 735 GLU B O 1
ATOM 11948 N N . GLY B 1 736 ? 25.797 -36.656 6.586 1 94.31 736 GLY B N 1
ATOM 11949 C CA . GLY B 1 736 ? 26.719 -37.531 5.855 1 94.31 736 GLY B CA 1
ATOM 11950 C C . GLY B 1 736 ? 26.828 -37.156 4.383 1 94.31 736 GLY B C 1
ATOM 11951 O O . GLY B 1 736 ? 27.688 -37.688 3.68 1 94.31 736 GLY B O 1
ATOM 11952 N N . ARG B 1 737 ? 25.984 -36.344 3.873 1 95.56 737 ARG B N 1
ATOM 11953 C CA . ARG B 1 737 ? 26.031 -35.938 2.469 1 95.56 737 ARG B CA 1
ATOM 11954 C C . ARG B 1 737 ? 27.047 -34.812 2.25 1 95.56 737 ARG B C 1
ATOM 11956 O O . ARG B 1 737 ? 27.234 -33.969 3.123 1 95.56 737 ARG B O 1
ATOM 11963 N N . THR B 1 738 ? 27.719 -34.812 1.132 1 94.44 738 THR B N 1
ATOM 11964 C CA . THR B 1 738 ? 28.672 -33.781 0.738 1 94.44 738 THR B CA 1
ATOM 11965 C C . THR B 1 738 ? 28.578 -33.5 -0.763 1 94.44 738 THR B C 1
ATOM 11967 O O . THR B 1 738 ? 28.016 -34.312 -1.509 1 94.44 738 THR B O 1
ATOM 11970 N N . GLU B 1 739 ? 29.109 -32.469 -1.13 1 92.38 739 GLU B N 1
ATOM 11971 C CA . GLU B 1 739 ? 29.156 -32.125 -2.551 1 92.38 739 GLU B CA 1
ATOM 11972 C C . GLU B 1 739 ? 29.969 -33.156 -3.336 1 92.38 739 GLU B C 1
ATOM 11974 O O . GLU B 1 739 ? 29.562 -33.562 -4.426 1 92.38 739 GLU B O 1
ATOM 11979 N N . GLU B 1 740 ? 31.078 -33.562 -2.805 1 91.12 740 GLU B N 1
ATOM 11980 C CA . GLU B 1 740 ? 32 -34.469 -3.475 1 91.12 740 GLU B CA 1
ATOM 11981 C C . GLU B 1 740 ? 31.375 -35.875 -3.664 1 91.12 740 GLU B C 1
ATOM 11983 O O . GLU B 1 740 ? 31.625 -36.531 -4.676 1 91.12 740 GLU B O 1
ATOM 11988 N N . ALA B 1 741 ? 30.594 -36.188 -2.777 1 93 741 ALA B N 1
ATOM 11989 C CA . ALA B 1 741 ? 30.031 -37.531 -2.797 1 93 741 ALA B CA 1
ATOM 11990 C C . ALA B 1 741 ? 28.703 -37.562 -3.547 1 93 741 ALA B C 1
ATOM 11992 O O . ALA B 1 741 ? 28.109 -38.625 -3.707 1 93 741 ALA B O 1
ATOM 11993 N N . SER B 1 742 ? 28.312 -36.438 -4.051 1 95.44 742 SER B N 1
ATOM 11994 C CA . SER B 1 742 ? 27.031 -36.375 -4.73 1 95.44 742 SER B CA 1
ATOM 11995 C C . SER B 1 742 ? 27.047 -37.156 -6.035 1 95.44 742 SER B C 1
ATOM 11997 O O . SER B 1 742 ? 28.016 -37.125 -6.781 1 95.44 742 SER B O 1
ATOM 11999 N N . ALA B 1 743 ? 25.969 -37.906 -6.285 1 94.38 743 ALA B N 1
ATOM 12000 C CA . ALA B 1 743 ? 25.859 -38.688 -7.496 1 94.38 743 ALA B CA 1
ATOM 12001 C C . ALA B 1 743 ? 25.719 -37.812 -8.734 1 94.38 743 ALA B C 1
ATOM 12003 O O . ALA B 1 743 ? 26.094 -38.219 -9.836 1 94.38 743 ALA B O 1
ATOM 12004 N N . ARG B 1 744 ? 25.172 -36.688 -8.633 1 97 744 ARG B N 1
ATOM 12005 C CA . ARG B 1 744 ? 25.047 -35.688 -9.688 1 97 744 ARG B CA 1
ATOM 12006 C C . ARG B 1 744 ? 25.281 -34.281 -9.133 1 97 744 ARG B C 1
ATOM 12008 O O . ARG B 1 744 ? 25.125 -34.062 -7.934 1 97 744 ARG B O 1
ATOM 12015 N N . ARG B 1 745 ? 25.578 -33.344 -9.992 1 97.5 745 ARG B N 1
ATOM 12016 C CA . ARG B 1 745 ? 25.812 -31.969 -9.617 1 97.5 745 ARG B CA 1
ATOM 12017 C C . ARG B 1 745 ? 25.359 -31.016 -10.711 1 97.5 745 ARG B C 1
ATOM 12019 O O . ARG B 1 745 ? 25.516 -31.297 -11.898 1 97.5 745 ARG B O 1
ATOM 12026 N N . LEU B 1 746 ? 24.812 -29.922 -10.25 1 98.12 746 LEU B N 1
ATOM 12027 C CA . LEU B 1 746 ? 24.531 -28.844 -11.195 1 98.12 746 LEU B CA 1
ATOM 12028 C C . LEU B 1 746 ? 25.812 -28.203 -11.695 1 98.12 746 LEU B C 1
ATOM 12030 O O . LEU B 1 746 ? 26.594 -27.672 -10.898 1 98.12 746 LEU B O 1
ATOM 12034 N N . ARG B 1 747 ? 26.078 -28.266 -13 1 97.94 747 ARG B N 1
ATOM 12035 C CA . ARG B 1 747 ? 27.312 -27.781 -13.594 1 97.94 747 ARG B CA 1
ATOM 12036 C C . ARG B 1 747 ? 27.047 -26.641 -14.57 1 97.94 747 ARG B C 1
ATOM 12038 O O . ARG B 1 747 ? 26.016 -26.625 -15.242 1 97.94 747 ARG B O 1
ATOM 12045 N N . CYS B 1 748 ? 27.953 -25.703 -14.617 1 98.38 748 CYS B N 1
ATOM 12046 C CA . CYS B 1 748 ? 27.953 -24.641 -15.609 1 98.38 748 CYS B CA 1
ATOM 12047 C C . CYS B 1 748 ? 28.578 -25.109 -16.922 1 98.38 748 CYS B C 1
ATOM 12049 O O . CYS B 1 748 ? 29.625 -25.766 -16.906 1 98.38 748 CYS B O 1
ATOM 12051 N N . LEU B 1 749 ? 27.938 -24.812 -17.984 1 98.62 749 LEU B N 1
ATOM 12052 C CA . LEU B 1 749 ? 28.438 -25.141 -19.328 1 98.62 749 LEU B CA 1
ATOM 12053 C C . LEU B 1 749 ? 28.656 -23.859 -20.141 1 98.62 749 LEU B C 1
ATOM 12055 O O . LEU B 1 749 ? 27.844 -22.922 -20.062 1 98.62 749 LEU B O 1
ATOM 12059 N N . THR B 1 750 ? 29.688 -23.812 -20.906 1 98.5 750 THR B N 1
ATOM 12060 C CA . THR B 1 750 ? 29.844 -22.828 -21.969 1 98.5 750 THR B CA 1
ATOM 12061 C C . THR B 1 750 ? 29.797 -23.5 -23.344 1 98.5 750 THR B C 1
ATOM 12063 O O . THR B 1 750 ? 30.406 -24.547 -23.547 1 98.5 750 THR B O 1
ATOM 12066 N N . ILE B 1 751 ? 29.047 -23 -24.203 1 98.31 751 ILE B N 1
ATOM 12067 C CA . ILE B 1 751 ? 28.875 -23.578 -25.531 1 98.31 751 ILE B CA 1
ATOM 12068 C C . ILE B 1 751 ? 30.109 -23.281 -26.391 1 98.31 751 ILE B C 1
ATOM 12070 O O . ILE B 1 751 ? 30.5 -22.109 -26.531 1 98.31 751 ILE B O 1
ATOM 12074 N N . ASP B 1 752 ? 30.688 -24.234 -27.062 1 97.81 752 ASP B N 1
ATOM 12075 C CA . ASP B 1 752 ? 32.031 -24.141 -27.641 1 97.81 752 ASP B CA 1
ATOM 12076 C C . ASP B 1 752 ? 32.031 -23.297 -28.922 1 97.81 752 ASP B C 1
ATOM 12078 O O . ASP B 1 752 ? 33 -22.609 -29.219 1 97.81 752 ASP B O 1
ATOM 12082 N N . ASP B 1 753 ? 30.922 -23.344 -29.703 1 96.69 753 ASP B N 1
ATOM 12083 C CA . ASP B 1 753 ? 30.922 -22.625 -30.969 1 96.69 753 ASP B CA 1
ATOM 12084 C C . ASP B 1 753 ? 30.734 -21.125 -30.75 1 96.69 753 ASP B C 1
ATOM 12086 O O . ASP B 1 753 ? 30.812 -20.328 -31.688 1 96.69 753 ASP B O 1
ATOM 12090 N N . GLY B 1 754 ? 30.328 -20.766 -29.578 1 95.5 754 GLY B N 1
ATOM 12091 C CA . GLY B 1 754 ? 30.266 -19.375 -29.172 1 95.5 754 GLY B CA 1
ATOM 12092 C C . GLY B 1 754 ? 29.016 -18.672 -29.688 1 95.5 754 GLY B C 1
ATOM 12093 O O . GLY B 1 754 ? 28.828 -17.469 -29.422 1 95.5 754 GLY B O 1
ATOM 12094 N N . ARG B 1 755 ? 28.078 -19.312 -30.266 1 93.88 755 ARG B N 1
ATOM 12095 C CA . ARG B 1 755 ? 27 -18.594 -30.922 1 93.88 755 ARG B CA 1
ATOM 12096 C C . ARG B 1 755 ? 25.656 -19.266 -30.672 1 93.88 755 ARG B C 1
ATOM 12098 O O . ARG B 1 755 ? 24.609 -18.609 -30.641 1 93.88 755 ARG B O 1
ATOM 12105 N N . SER B 1 756 ? 25.656 -20.609 -30.547 1 96.31 756 SER B N 1
ATOM 12106 C CA . SER B 1 756 ? 24.406 -21.328 -30.375 1 96.31 756 SER B CA 1
ATOM 12107 C C . SER B 1 756 ? 23.781 -21.031 -29 1 96.31 756 SER B C 1
ATOM 12109 O O . SER B 1 756 ? 24.453 -21.125 -27.984 1 96.31 756 SER B O 1
ATOM 12111 N N . ILE B 1 757 ? 22.578 -20.641 -29.031 1 95.56 757 ILE B N 1
ATOM 12112 C CA . ILE B 1 757 ? 21.844 -20.359 -27.797 1 95.56 757 ILE B CA 1
ATOM 12113 C C . ILE B 1 757 ? 20.734 -21.375 -27.609 1 95.56 757 ILE B C 1
ATOM 12115 O O . ILE B 1 757 ? 19.859 -21.516 -28.469 1 95.56 757 ILE B O 1
ATOM 12119 N N . VAL B 1 758 ? 20.828 -22.094 -26.531 1 96.81 758 VAL B N 1
ATOM 12120 C CA . VAL B 1 758 ? 19.766 -23.016 -26.156 1 96.81 758 VAL B CA 1
ATOM 12121 C C . VAL B 1 758 ? 18.812 -22.344 -25.156 1 96.81 758 VAL B C 1
ATOM 12123 O O . VAL B 1 758 ? 19.109 -21.266 -24.656 1 96.81 758 VAL B O 1
ATOM 12126 N N . LEU B 1 759 ? 17.609 -22.922 -24.891 1 95.5 759 LEU B N 1
ATOM 12127 C CA . LEU B 1 759 ? 16.594 -22.188 -24.141 1 95.5 759 LEU B CA 1
ATOM 12128 C C . LEU B 1 759 ? 16.219 -22.938 -22.875 1 95.5 759 LEU B C 1
ATOM 12130 O O . LEU B 1 759 ? 15.508 -22.391 -22.016 1 95.5 759 LEU B O 1
ATOM 12134 N N . GLY B 1 760 ? 16.578 -24.125 -22.719 1 95.62 760 GLY B N 1
ATOM 12135 C CA . GLY B 1 760 ? 16.188 -24.906 -21.547 1 95.62 760 GLY B CA 1
ATOM 12136 C C . GLY B 1 760 ? 15.477 -26.188 -21.906 1 95.62 760 GLY B C 1
ATOM 12137 O O . GLY B 1 760 ? 14.711 -26.234 -22.875 1 95.62 760 GLY B O 1
ATOM 12138 N N . LYS B 1 761 ? 15.75 -27.297 -21.109 1 96.94 761 LYS B N 1
ATOM 12139 C CA . LYS B 1 761 ? 15.117 -28.609 -21.172 1 96.94 761 LYS B CA 1
ATOM 12140 C C . LYS B 1 761 ? 15.742 -29.469 -22.266 1 96.94 761 LYS B C 1
ATOM 12142 O O . LYS B 1 761 ? 15.398 -30.641 -22.422 1 96.94 761 LYS B O 1
ATOM 12147 N N . GLU B 1 762 ? 16.688 -28.938 -23.031 1 98 762 GLU B N 1
ATOM 12148 C CA . GLU B 1 762 ? 17.391 -29.734 -24.016 1 98 762 GLU B CA 1
ATOM 12149 C C . GLU B 1 762 ? 18.203 -30.859 -23.344 1 98 762 GLU B C 1
ATOM 12151 O O . GLU B 1 762 ? 18.828 -30.641 -22.312 1 98 762 GLU B O 1
ATOM 12156 N N . PRO B 1 763 ? 18.172 -32.031 -23.891 1 98.19 763 PRO B N 1
ATOM 12157 C CA . PRO B 1 763 ? 18.969 -33.125 -23.297 1 98.19 763 PRO B CA 1
ATOM 12158 C C . PRO B 1 763 ? 20.469 -32.906 -23.438 1 98.19 763 PRO B C 1
ATOM 12160 O O . PRO B 1 763 ? 20.922 -32.344 -24.438 1 98.19 763 PRO B O 1
ATOM 12163 N N . VAL B 1 764 ? 21.156 -33.281 -22.5 1 98.69 764 VAL B N 1
ATOM 12164 C CA . VAL B 1 764 ? 22.609 -33.219 -22.469 1 98.69 764 VAL B CA 1
ATOM 12165 C C . VAL B 1 764 ? 23.188 -34.625 -22.484 1 98.69 764 VAL B C 1
ATOM 12167 O O . VAL B 1 764 ? 22.781 -35.5 -21.719 1 98.69 764 VAL B O 1
ATOM 12170 N N . PHE B 1 765 ? 24.125 -34.844 -23.359 1 98.12 765 PHE B N 1
ATOM 12171 C CA . PHE B 1 765 ? 24.734 -36.156 -23.562 1 98.12 765 PHE B CA 1
ATOM 12172 C C . PHE B 1 765 ? 26.188 -36.188 -23.109 1 98.12 765 PHE B C 1
ATOM 12174 O O . PHE B 1 765 ? 26.906 -35.219 -23.312 1 98.12 765 PHE B O 1
ATOM 12181 N N . TYR B 1 766 ? 26.562 -37.188 -22.469 1 97.62 766 TYR B N 1
ATOM 12182 C CA . TYR B 1 766 ? 27.938 -37.531 -22.109 1 97.62 766 TYR B CA 1
ATOM 12183 C C . TYR B 1 766 ? 28.281 -38.938 -22.547 1 97.62 766 TYR B C 1
ATOM 12185 O O . TYR B 1 766 ? 27.609 -39.906 -22.188 1 97.62 766 TYR B O 1
ATOM 12193 N N . LYS B 1 767 ? 29.297 -39.125 -23.438 1 94.31 767 LYS B N 1
ATOM 12194 C CA . LYS B 1 767 ? 29.672 -40.406 -24.016 1 94.31 767 LYS B CA 1
ATOM 12195 C C . LYS B 1 767 ? 28.469 -41.094 -24.656 1 94.31 767 LYS B C 1
ATOM 12197 O O . LYS B 1 767 ? 28.156 -42.25 -24.375 1 94.31 767 LYS B O 1
ATOM 12202 N N . GLU B 1 768 ? 27.688 -40.312 -25.297 1 92.19 768 GLU B N 1
ATOM 12203 C CA . GLU B 1 768 ? 26.594 -40.719 -26.188 1 92.19 768 GLU B CA 1
ATOM 12204 C C . GLU B 1 768 ? 25.391 -41.188 -25.391 1 92.19 768 GLU B C 1
ATOM 12206 O O . GLU B 1 768 ? 24.438 -41.719 -25.953 1 92.19 768 GLU B O 1
ATOM 12211 N N . GLN B 1 769 ? 25.422 -40.938 -24.156 1 95 769 GLN B N 1
ATOM 12212 C CA . GLN B 1 769 ? 24.266 -41.219 -23.312 1 95 769 GLN B CA 1
ATOM 12213 C C . GLN B 1 769 ? 23.641 -39.969 -22.75 1 95 769 GLN B C 1
ATOM 12215 O O . GLN B 1 769 ? 24.359 -39.062 -22.312 1 95 769 GLN B O 1
ATOM 12220 N N . ALA B 1 770 ? 22.328 -39.906 -22.828 1 96.56 770 ALA B N 1
ATOM 12221 C CA . ALA B 1 770 ? 21.641 -38.781 -22.203 1 96.56 770 ALA B CA 1
ATOM 12222 C C . ALA B 1 770 ? 21.781 -38.844 -20.688 1 96.56 770 ALA B C 1
ATOM 12224 O O . ALA B 1 770 ? 21.359 -39.812 -20.047 1 96.56 770 ALA B O 1
ATOM 12225 N N . VAL B 1 771 ? 22.328 -37.844 -20.078 1 96.69 771 VAL B N 1
ATOM 12226 C CA . VAL B 1 771 ? 22.656 -37.906 -18.656 1 96.69 771 VAL B CA 1
ATOM 12227 C C . VAL B 1 771 ? 21.969 -36.781 -17.891 1 96.69 771 VAL B C 1
ATOM 12229 O O . VAL B 1 771 ? 22.016 -36.719 -16.672 1 96.69 771 VAL B O 1
ATOM 12232 N N . GLY B 1 772 ? 21.391 -35.875 -18.594 1 95.31 772 GLY B N 1
ATOM 12233 C CA . GLY B 1 772 ? 20.719 -34.75 -17.984 1 95.31 772 GLY B CA 1
ATOM 12234 C C . GLY B 1 772 ? 20.031 -33.844 -19 1 95.31 772 GLY B C 1
ATOM 12235 O O . GLY B 1 772 ? 19.781 -34.25 -20.141 1 95.31 772 GLY B O 1
ATOM 12236 N N . TYR B 1 773 ? 19.641 -32.594 -18.609 1 97.88 773 TYR B N 1
ATOM 12237 C CA . TYR B 1 773 ? 19.047 -31.594 -19.469 1 97.88 773 TYR B CA 1
ATOM 12238 C C . TYR B 1 773 ? 19.453 -30.188 -19.031 1 97.88 773 TYR B C 1
ATOM 12240 O O . TYR B 1 773 ? 19.891 -29.984 -17.891 1 97.88 773 TYR B O 1
ATOM 12248 N N . VAL B 1 774 ? 19.312 -29.203 -19.875 1 98.38 774 VAL B N 1
ATOM 12249 C CA . VAL B 1 774 ? 19.625 -27.797 -19.594 1 98.38 774 VAL B CA 1
ATOM 12250 C C . VAL B 1 774 ? 18.547 -27.219 -18.672 1 98.38 774 VAL B C 1
ATOM 12252 O O . VAL B 1 774 ? 17.359 -27.234 -19.016 1 98.38 774 VAL B O 1
ATOM 12255 N N . THR B 1 775 ? 18.969 -26.688 -17.5 1 97.69 775 THR B N 1
ATOM 12256 C CA . THR B 1 775 ? 18.016 -26.078 -16.578 1 97.69 775 THR B CA 1
ATOM 12257 C C . THR B 1 775 ? 17.844 -24.594 -16.891 1 97.69 775 THR B C 1
ATOM 12259 O O . THR B 1 775 ? 16.719 -24.125 -17.031 1 97.69 775 THR B O 1
ATOM 12262 N N . SER B 1 776 ? 18.875 -23.875 -17.016 1 97.69 776 SER B N 1
ATOM 12263 C CA . SER B 1 776 ? 18.906 -22.453 -17.359 1 97.69 776 SER B CA 1
ATOM 12264 C C . SER B 1 776 ? 19.891 -22.172 -18.469 1 97.69 776 SER B C 1
ATOM 12266 O O . SER B 1 776 ? 20.875 -22.891 -18.641 1 97.69 776 SER B O 1
ATOM 12268 N N . ALA B 1 777 ? 19.594 -21.141 -19.219 1 97.81 777 ALA B N 1
ATOM 12269 C CA . ALA B 1 777 ? 20.5 -20.75 -20.297 1 97.81 777 ALA B CA 1
ATOM 12270 C C . ALA B 1 777 ? 20.312 -19.297 -20.688 1 97.81 777 ALA B C 1
ATOM 12272 O O . ALA B 1 777 ? 19.219 -18.734 -20.547 1 97.81 777 ALA B O 1
ATOM 12273 N N . ALA B 1 778 ? 21.328 -18.656 -21.094 1 96.75 778 ALA B N 1
ATOM 12274 C CA . ALA B 1 778 ? 21.344 -17.297 -21.625 1 96.75 778 ALA B CA 1
ATOM 12275 C C . ALA B 1 778 ? 22.688 -16.969 -22.266 1 96.75 778 ALA B C 1
ATOM 12277 O O . ALA B 1 778 ? 23.656 -17.719 -22.109 1 96.75 778 ALA B O 1
ATOM 12278 N N . TYR B 1 779 ? 22.688 -15.961 -23.094 1 97.56 779 TYR B N 1
ATOM 12279 C CA . TYR B 1 779 ? 23.969 -15.445 -23.562 1 97.56 779 TYR B CA 1
ATOM 12280 C C . TYR B 1 779 ? 24.625 -14.578 -22.5 1 97.56 779 TYR B C 1
ATOM 12282 O O . TYR B 1 779 ? 24 -13.656 -21.969 1 97.56 779 TYR B O 1
ATOM 12290 N N . GLY B 1 780 ? 25.859 -14.922 -22.125 1 97.88 780 GLY B N 1
ATOM 12291 C CA . GLY B 1 780 ? 26.609 -14.07 -21.219 1 97.88 780 GLY B CA 1
ATOM 12292 C C . GLY B 1 780 ? 27.266 -12.891 -21.922 1 97.88 780 GLY B C 1
ATOM 12293 O O . GLY B 1 780 ? 28.312 -13.031 -22.562 1 97.88 780 GLY B O 1
ATOM 12294 N N . TYR B 1 781 ? 26.734 -11.734 -21.734 1 97.56 781 TYR B N 1
ATOM 12295 C CA . TYR B 1 781 ? 27.203 -10.562 -22.469 1 97.56 781 TYR B CA 1
ATOM 12296 C C . TYR B 1 781 ? 28.578 -10.125 -22 1 97.56 781 TYR B C 1
ATOM 12298 O O . TYR B 1 781 ? 29.406 -9.703 -22.797 1 97.56 781 TYR B O 1
ATOM 12306 N N . THR B 1 782 ? 28.844 -10.234 -20.719 1 96.69 782 THR B N 1
ATOM 12307 C CA . THR B 1 782 ? 30.125 -9.828 -20.172 1 96.69 782 THR B CA 1
ATOM 12308 C C . THR B 1 782 ? 31.219 -10.805 -20.578 1 96.69 782 THR B C 1
ATOM 12310 O O . THR B 1 782 ? 32.344 -10.383 -20.922 1 96.69 782 THR B O 1
ATOM 12313 N N . VAL B 1 783 ? 3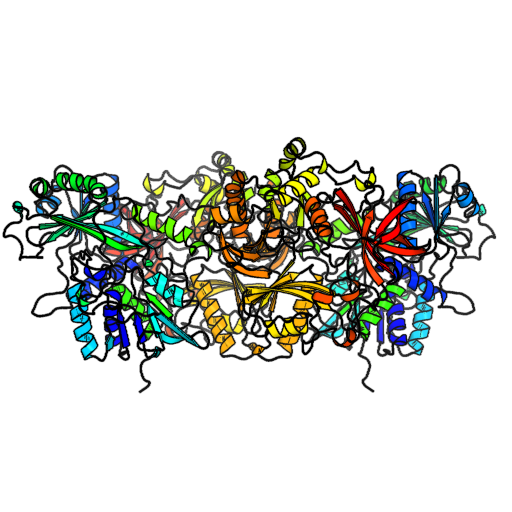0.906 -12.109 -20.594 1 96.44 783 VAL B N 1
ATOM 12314 C CA . VAL B 1 783 ? 31.906 -13.133 -20.828 1 96.44 783 VAL B CA 1
ATOM 12315 C C . VAL B 1 783 ? 31.938 -13.523 -22.297 1 96.44 783 VAL B C 1
ATOM 12317 O O . VAL B 1 783 ? 32.781 -14.312 -22.734 1 96.44 783 VAL B O 1
ATOM 12320 N N . ALA B 1 784 ? 30.984 -13.023 -23.125 1 96.12 784 ALA B N 1
ATOM 12321 C CA . ALA B 1 784 ? 30.906 -13.164 -24.562 1 96.12 784 ALA B CA 1
ATOM 12322 C C . ALA B 1 784 ? 30.781 -14.633 -24.969 1 96.12 784 ALA B C 1
ATOM 12324 O O . ALA B 1 784 ? 31.5 -15.102 -25.859 1 96.12 784 ALA B O 1
ATOM 12325 N N . LYS B 1 785 ? 29.922 -15.367 -24.281 1 95.88 785 LYS B N 1
ATOM 12326 C CA . LYS B 1 785 ? 29.656 -16.766 -24.562 1 95.88 785 LYS B CA 1
ATOM 12327 C C . LYS B 1 785 ? 28.234 -17.156 -24.156 1 95.88 785 LYS B C 1
ATOM 12329 O O . LYS B 1 785 ? 27.703 -16.656 -23.172 1 95.88 785 LYS B O 1
ATOM 12334 N N . PRO B 1 786 ? 27.625 -18.141 -24.953 1 97.88 786 PRO B N 1
ATOM 12335 C CA . PRO B 1 786 ? 26.406 -18.734 -24.406 1 97.88 786 PRO B CA 1
ATOM 12336 C C . PRO B 1 786 ? 26.656 -19.625 -23.188 1 97.88 786 PRO B C 1
ATOM 12338 O O . PRO B 1 786 ? 27.625 -20.375 -23.172 1 97.88 786 PRO B O 1
ATOM 12341 N N . ILE B 1 787 ? 25.828 -19.453 -22.188 1 98.25 787 ILE B N 1
ATOM 12342 C CA . ILE B 1 787 ? 25.938 -20.156 -20.922 1 98.25 787 ILE B CA 1
ATOM 12343 C C . ILE B 1 787 ? 24.734 -21.078 -20.734 1 98.25 787 ILE B C 1
ATOM 12345 O O . ILE B 1 787 ? 23.609 -20.719 -21.094 1 98.25 787 ILE B O 1
ATOM 12349 N N . ALA B 1 788 ? 24.938 -22.25 -20.156 1 98.5 788 ALA B N 1
ATOM 12350 C CA . ALA B 1 788 ? 23.875 -23.156 -19.75 1 98.5 788 ALA B CA 1
ATOM 12351 C C . ALA B 1 788 ? 24.219 -23.844 -18.438 1 98.5 788 ALA B C 1
ATOM 12353 O O . ALA B 1 788 ? 25.391 -23.906 -18.047 1 98.5 788 ALA B O 1
ATOM 12354 N N . TYR B 1 789 ? 23.234 -24.297 -17.75 1 98.5 789 TYR B N 1
ATOM 12355 C CA . TYR B 1 789 ? 23.391 -25.141 -16.562 1 98.5 789 TYR B CA 1
ATOM 12356 C C . TYR B 1 789 ? 22.688 -26.469 -16.75 1 98.5 789 TYR B C 1
ATOM 12358 O O . TYR B 1 789 ? 21.656 -26.547 -17.406 1 98.5 789 TYR B O 1
ATOM 12366 N N . SER B 1 790 ? 23.281 -27.516 -16.188 1 98.44 790 SER B N 1
ATOM 12367 C CA . SER B 1 790 ? 22.703 -28.859 -16.25 1 98.44 790 SER B CA 1
ATOM 12368 C C . SER B 1 790 ? 23.219 -29.734 -15.117 1 98.44 790 SER B C 1
ATOM 12370 O O . SER B 1 790 ? 24.375 -29.609 -14.703 1 98.44 790 SER B O 1
ATOM 12372 N N . TYR B 1 791 ? 22.375 -30.547 -14.609 1 98.12 791 TYR B N 1
ATOM 12373 C CA . TYR B 1 791 ? 22.844 -31.594 -13.703 1 98.12 791 TYR B CA 1
ATOM 12374 C C . TYR B 1 791 ? 23.594 -32.688 -14.469 1 98.12 791 TYR B C 1
ATOM 12376 O O . TYR B 1 791 ? 23.078 -33.219 -15.461 1 98.12 791 TYR B O 1
ATOM 12384 N N . LEU B 1 792 ? 24.766 -33.031 -14.062 1 98.19 792 LEU B N 1
ATOM 12385 C CA . LEU B 1 792 ? 25.594 -34.062 -14.664 1 98.19 792 LEU B CA 1
ATOM 12386 C C . LEU B 1 792 ? 26.078 -35.062 -13.61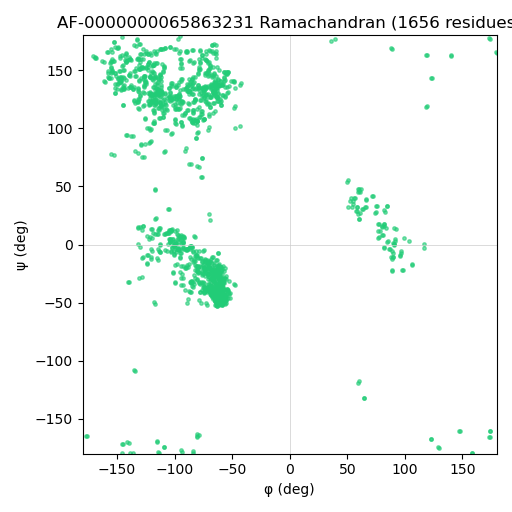7 1 98.19 792 LEU B C 1
ATOM 12388 O O . LEU B 1 792 ? 26.156 -34.75 -12.43 1 98.19 792 LEU B O 1
ATOM 12392 N N . PRO B 1 793 ? 26.344 -36.312 -14.078 1 97.44 793 PRO B N 1
ATOM 12393 C CA . PRO B 1 793 ? 26.891 -37.281 -13.133 1 97.44 793 PRO B CA 1
ATOM 12394 C C . PRO B 1 793 ? 28.141 -36.781 -12.43 1 97.44 793 PRO B C 1
ATOM 12396 O O . PRO B 1 793 ? 28.938 -36.031 -13.023 1 97.44 793 PRO B O 1
ATOM 12399 N N . GLY B 1 794 ? 28.312 -37.219 -11.211 1 95.44 794 GLY B N 1
ATOM 12400 C CA . GLY B 1 794 ? 29.438 -36.812 -10.398 1 95.44 794 GLY B CA 1
ATOM 12401 C C . GLY B 1 794 ? 30.781 -37.094 -11.039 1 95.44 794 GLY B C 1
ATOM 12402 O O . GLY B 1 794 ? 31.781 -36.469 -10.727 1 95.44 794 GLY B O 1
ATOM 12403 N N . THR B 1 795 ? 30.797 -37.969 -11.969 1 94 795 THR B N 1
ATOM 12404 C CA . THR B 1 795 ? 32.031 -38.375 -12.617 1 94 795 THR B CA 1
ATOM 12405 C C . THR B 1 795 ? 32.469 -37.375 -13.672 1 94 795 THR B C 1
ATOM 12407 O O . THR B 1 795 ? 33.594 -37.406 -14.141 1 94 795 THR B O 1
ATOM 12410 N N . VAL B 1 796 ? 31.547 -36.531 -14.133 1 96.69 796 VAL B N 1
ATOM 12411 C CA . VAL B 1 796 ? 31.875 -35.5 -15.125 1 96.69 796 VAL B CA 1
ATOM 12412 C C . VAL B 1 796 ? 32.594 -34.344 -14.445 1 96.69 796 VAL B C 1
ATOM 12414 O O . VAL B 1 796 ? 32.125 -33.812 -13.43 1 96.69 796 VAL B O 1
ATOM 12417 N N . SER B 1 797 ? 33.719 -33.875 -14.945 1 95.31 797 SER B N 1
ATOM 12418 C CA . SER B 1 797 ? 34.531 -32.875 -14.305 1 95.31 797 SER B CA 1
ATOM 12419 C C . SER B 1 797 ? 34.625 -31.625 -15.156 1 95.31 797 SER B C 1
ATOM 12421 O O . SER B 1 797 ? 34.312 -31.641 -16.344 1 95.31 797 SER B O 1
ATOM 12423 N N . VAL B 1 798 ? 35.094 -30.609 -14.547 1 97.12 798 VAL B N 1
ATOM 12424 C CA . VAL B 1 798 ? 35.406 -29.375 -15.266 1 97.12 798 VAL B CA 1
ATOM 12425 C C . VAL B 1 798 ? 36.375 -29.656 -16.391 1 97.12 798 VAL B C 1
ATOM 12427 O O . VAL B 1 798 ? 37.375 -30.359 -16.188 1 97.12 798 VAL B O 1
ATOM 12430 N N . GLY B 1 799 ? 36.094 -29.109 -17.484 1 97.69 799 GLY B N 1
ATOM 12431 C CA . GLY B 1 799 ? 36.938 -29.344 -18.641 1 97.69 799 GLY B CA 1
ATOM 12432 C C . GLY B 1 799 ? 36.406 -30.422 -19.578 1 97.69 799 GLY B C 1
ATOM 12433 O O . GLY B 1 799 ? 36.781 -30.469 -20.75 1 97.69 799 GLY B O 1
ATOM 12434 N N . ASP B 1 800 ? 35.562 -31.297 -19.062 1 98.06 800 ASP B N 1
ATOM 12435 C CA . ASP B 1 800 ? 34.969 -32.344 -19.891 1 98.06 800 ASP B CA 1
ATOM 12436 C C . ASP B 1 800 ? 34.031 -31.75 -20.938 1 98.06 800 ASP B C 1
ATOM 12438 O O . ASP B 1 800 ? 33.438 -30.672 -20.734 1 98.06 800 ASP B O 1
ATOM 12442 N N . SER B 1 801 ? 33.906 -32.469 -22.031 1 98.06 801 SER B N 1
ATOM 12443 C CA . SER B 1 801 ? 33 -32.062 -23.109 1 98.06 801 SER B CA 1
ATOM 12444 C C . SER B 1 801 ? 31.688 -32.812 -23.016 1 98.06 801 SER B C 1
ATOM 12446 O O . SER B 1 801 ? 31.672 -34.031 -22.703 1 98.06 801 SER B O 1
ATOM 12448 N N . VAL B 1 802 ? 30.625 -32.156 -23.203 1 98.56 802 VAL B N 1
ATOM 12449 C CA . VAL B 1 802 ? 29.297 -32.75 -23.312 1 98.56 802 VAL B CA 1
ATOM 12450 C C . VAL B 1 802 ? 28.594 -32.219 -24.562 1 98.56 802 VAL B C 1
ATOM 12452 O O . VAL B 1 802 ? 29.062 -31.266 -25.188 1 98.56 802 VAL B O 1
ATOM 12455 N N . ASP B 1 803 ? 27.562 -32.875 -24.969 1 98.5 803 ASP B N 1
ATOM 12456 C CA . ASP B 1 803 ? 26.797 -32.438 -26.125 1 98.5 803 ASP B CA 1
ATOM 12457 C C . ASP B 1 803 ? 25.344 -32.125 -25.734 1 98.5 803 ASP B C 1
ATOM 12459 O O . ASP B 1 803 ? 24.688 -32.906 -25.047 1 98.5 803 ASP B O 1
ATOM 12463 N N . ILE B 1 804 ? 24.891 -30.953 -26.141 1 98.62 804 ILE B N 1
ATOM 12464 C CA . ILE B 1 804 ? 23.484 -30.578 -25.984 1 98.62 804 ILE B CA 1
ATOM 12465 C C . ILE B 1 804 ? 22.734 -30.797 -27.297 1 98.62 804 ILE B C 1
ATOM 12467 O O . ILE B 1 804 ? 23.172 -30.312 -28.344 1 98.62 804 ILE B O 1
ATOM 12471 N N . GLU B 1 805 ? 21.688 -31.531 -27.266 1 97.88 805 GLU B N 1
ATOM 12472 C CA . GLU B 1 805 ? 20.922 -31.719 -28.484 1 97.88 805 GLU B CA 1
ATOM 12473 C C . GLU B 1 805 ? 19.859 -30.641 -28.641 1 97.88 805 GLU B C 1
ATOM 12475 O O . GLU B 1 805 ? 18.984 -30.484 -27.781 1 97.88 805 GLU B O 1
ATOM 12480 N N . TYR B 1 806 ? 20 -29.859 -29.656 1 97.31 806 TYR B N 1
ATOM 12481 C CA . TYR B 1 806 ? 19.109 -28.766 -30 1 97.31 806 TYR B CA 1
ATOM 12482 C C . TYR B 1 806 ? 18.469 -28.984 -31.375 1 97.31 806 TYR B C 1
ATOM 12484 O O . TYR B 1 806 ? 19.125 -28.828 -32.406 1 97.31 806 TYR B O 1
ATOM 12492 N N . PHE B 1 807 ? 17.172 -29.375 -31.438 1 96.25 807 PHE B N 1
ATOM 12493 C CA . PHE B 1 807 ? 16.438 -29.672 -32.656 1 96.25 807 PHE B CA 1
ATOM 12494 C C . PHE B 1 807 ? 17.125 -30.75 -33.469 1 96.25 807 PHE B C 1
ATOM 12496 O O . PHE B 1 807 ? 17.234 -30.641 -34.688 1 96.25 807 PHE B O 1
ATOM 12503 N N . GLY B 1 808 ? 17.641 -31.75 -32.781 1 94.44 808 GLY B N 1
ATOM 12504 C CA . GLY B 1 808 ? 18.234 -32.875 -33.469 1 94.44 808 GLY B CA 1
ATOM 12505 C C . GLY B 1 808 ? 19.719 -32.688 -33.75 1 94.44 808 GLY B C 1
ATOM 12506 O O . GLY B 1 808 ? 20.406 -33.625 -34.156 1 94.44 808 GLY B O 1
ATOM 12507 N N . ARG B 1 809 ? 20.156 -31.531 -33.469 1 95.56 809 ARG B N 1
ATOM 12508 C CA . ARG B 1 809 ? 21.562 -31.234 -33.688 1 95.56 809 ARG B CA 1
ATOM 12509 C C . ARG B 1 809 ? 22.344 -31.266 -32.375 1 95.56 809 ARG B C 1
ATOM 12511 O O . ARG B 1 809 ? 21.875 -30.75 -31.375 1 95.56 809 ARG B O 1
ATOM 12518 N N . ARG B 1 810 ? 23.547 -31.906 -32.438 1 97.38 810 ARG B N 1
ATOM 12519 C CA . ARG B 1 810 ? 24.406 -31.922 -31.266 1 97.38 810 ARG B CA 1
ATOM 12520 C C . ARG B 1 810 ? 25.312 -30.688 -31.219 1 97.38 810 ARG B C 1
ATOM 12522 O O . ARG B 1 810 ? 26 -30.391 -32.188 1 97.38 810 ARG B O 1
ATOM 12529 N N . ILE B 1 811 ? 25.172 -29.953 -30.172 1 98.12 811 ILE B N 1
ATOM 12530 C CA . ILE B 1 811 ? 26.016 -28.781 -29.922 1 98.12 811 ILE B CA 1
ATOM 12531 C C . ILE B 1 811 ? 26.984 -29.078 -28.781 1 98.12 811 ILE B C 1
ATOM 12533 O O . ILE B 1 811 ? 26.562 -29.359 -27.656 1 98.12 811 ILE B O 1
ATOM 12537 N N . THR B 1 812 ? 28.25 -28.938 -29.062 1 98.44 812 THR B N 1
ATOM 12538 C CA . THR B 1 812 ? 29.25 -29.266 -28.078 1 98.44 812 THR B CA 1
ATOM 12539 C C . THR B 1 812 ? 29.422 -28.141 -27.062 1 98.44 812 THR B C 1
ATOM 12541 O O . THR B 1 812 ? 29.406 -26.969 -27.438 1 98.44 812 THR B O 1
ATOM 12544 N N . ALA B 1 813 ? 29.484 -28.5 -25.812 1 98.62 813 ALA B N 1
ATOM 12545 C CA . ALA B 1 813 ? 29.734 -27.578 -24.703 1 98.62 813 ALA B CA 1
ATOM 12546 C C . ALA B 1 813 ? 30.812 -28.109 -23.766 1 98.62 813 ALA B C 1
ATOM 12548 O O . ALA B 1 813 ? 31.109 -29.312 -23.766 1 98.62 813 ALA B O 1
ATOM 12549 N N . THR B 1 814 ? 31.391 -27.266 -23.016 1 98.69 814 THR B N 1
ATOM 12550 C CA . THR B 1 814 ? 32.438 -27.625 -22.078 1 98.69 814 THR B CA 1
ATOM 12551 C C . THR B 1 814 ? 32 -27.312 -20.641 1 98.69 814 THR B C 1
ATOM 12553 O O . THR B 1 814 ? 31.484 -26.219 -20.375 1 98.69 814 THR B O 1
ATOM 12556 N N . VAL B 1 815 ? 32.125 -28.297 -19.766 1 98.5 815 VAL B N 1
ATOM 12557 C CA . VAL B 1 815 ? 31.875 -28.078 -18.344 1 98.5 815 VAL B CA 1
ATOM 12558 C C . VAL B 1 815 ? 32.906 -27.062 -17.812 1 98.5 815 VAL B C 1
ATOM 12560 O O . VAL B 1 815 ? 34.094 -27.266 -17.922 1 98.5 815 VAL B O 1
ATOM 12563 N N . THR B 1 816 ? 32.406 -26.016 -17.25 1 98.12 816 THR B N 1
ATOM 12564 C CA . THR B 1 816 ? 33.219 -24.906 -16.828 1 98.12 816 THR B CA 1
ATOM 12565 C C . THR B 1 816 ? 33 -24.562 -15.367 1 98.12 816 THR B C 1
ATOM 12567 O O . THR B 1 816 ? 31.875 -24.719 -14.859 1 98.12 816 THR B O 1
ATOM 12570 N N . GLU B 1 817 ? 34.094 -24.156 -14.766 1 95.94 817 GLU B N 1
ATOM 12571 C CA . GLU B 1 817 ? 33.969 -23.719 -13.375 1 95.94 817 GLU B CA 1
ATOM 12572 C C . GLU B 1 817 ? 33.125 -22.453 -13.258 1 95.94 817 GLU B C 1
ATOM 12574 O O . GLU B 1 817 ? 33.312 -21.516 -14.039 1 95.94 817 GLU B O 1
ATOM 12579 N N . ASP B 1 818 ? 32.188 -22.375 -12.359 1 94 818 ASP B N 1
ATOM 12580 C CA . ASP B 1 818 ? 31.391 -21.172 -12.102 1 94 818 ASP B CA 1
ATOM 12581 C C . ASP B 1 818 ? 31.734 -20.562 -10.75 1 94 818 ASP B C 1
ATOM 12583 O O . ASP B 1 818 ? 32.25 -21.25 -9.859 1 94 818 ASP B O 1
ATOM 12587 N N . PRO B 1 819 ? 31.516 -19.297 -10.562 1 96.25 819 PRO B N 1
ATOM 12588 C CA . PRO B 1 819 ? 30.906 -18.391 -11.531 1 96.25 819 PRO B CA 1
ATOM 12589 C C . PRO B 1 819 ? 31.875 -17.953 -12.625 1 96.25 819 PRO B C 1
ATOM 12591 O O . PRO B 1 819 ? 33.094 -17.953 -12.414 1 96.25 819 PRO B O 1
ATOM 12594 N N . LEU B 1 820 ? 31.328 -17.562 -13.719 1 97.38 820 LEU B N 1
ATOM 12595 C CA . LEU B 1 820 ? 32.125 -17.141 -14.867 1 97.38 820 LEU B CA 1
ATOM 12596 C C . LEU B 1 820 ? 32.594 -15.695 -14.688 1 97.38 820 LEU B C 1
ATOM 12598 O O . LEU B 1 820 ? 33.562 -15.281 -15.305 1 97.38 820 LEU B O 1
ATOM 12602 N N . TYR B 1 821 ? 31.906 -14.977 -13.906 1 96.06 821 TYR B N 1
ATOM 12603 C CA . TYR B 1 821 ? 32.188 -13.562 -13.703 1 96.06 821 TYR B CA 1
ATOM 12604 C C . TYR B 1 821 ? 32.469 -13.266 -12.234 1 96.06 821 TYR B C 1
ATOM 12606 O O . TYR B 1 821 ? 31.672 -13.664 -11.359 1 96.06 821 TYR B O 1
ATOM 12614 N N . ASP B 1 822 ? 33.562 -12.562 -11.961 1 95.25 822 ASP B N 1
ATOM 12615 C CA . ASP B 1 822 ? 33.938 -12.047 -10.656 1 95.25 822 ASP B CA 1
ATOM 12616 C C . ASP B 1 822 ? 33.875 -13.148 -9.594 1 95.25 822 ASP B C 1
ATOM 12618 O O . ASP B 1 822 ? 33.219 -12.992 -8.57 1 95.25 822 ASP B O 1
ATOM 12622 N N . PRO B 1 823 ? 34.531 -14.234 -9.758 1 94.25 823 PRO B N 1
ATOM 12623 C CA . PRO B 1 823 ? 34.5 -15.336 -8.797 1 94.25 823 PRO B CA 1
ATOM 12624 C C . PRO B 1 823 ? 35 -14.922 -7.414 1 94.25 823 PRO B C 1
ATOM 12626 O O . PRO B 1 823 ? 34.625 -15.539 -6.41 1 94.25 823 PRO B O 1
ATOM 12629 N N . LYS B 1 824 ? 35.781 -13.859 -7.344 1 93.62 824 LYS B N 1
ATOM 12630 C CA . LYS B 1 824 ? 36.344 -13.414 -6.074 1 93.62 824 LYS B CA 1
ATOM 12631 C C . LYS B 1 824 ? 35.406 -12.438 -5.371 1 93.62 824 LYS B C 1
ATOM 12633 O O . LYS B 1 824 ? 35.688 -12 -4.254 1 93.62 824 LYS B O 1
ATOM 12638 N N . MET B 1 825 ? 34.312 -12.055 -5.984 1 92.94 825 MET B N 1
ATOM 12639 C CA . MET B 1 825 ? 33.281 -11.203 -5.418 1 92.94 825 MET B CA 1
ATOM 12640 C C . MET B 1 825 ? 33.812 -9.797 -5.16 1 92.94 825 MET B C 1
ATOM 12642 O O . MET B 1 825 ? 33.406 -9.148 -4.199 1 92.94 825 MET B O 1
ATOM 12646 N N . THR B 1 826 ? 34.719 -9.32 -5.961 1 93.62 826 THR B N 1
ATOM 12647 C CA . THR B 1 826 ? 35.312 -8 -5.773 1 93.62 826 THR B CA 1
ATOM 12648 C C . THR B 1 826 ? 34.344 -6.902 -6.188 1 93.62 826 THR B C 1
ATOM 12650 O O . THR B 1 826 ? 34.344 -5.824 -5.586 1 93.62 826 THR B O 1
ATOM 12653 N N . ARG B 1 827 ? 33.562 -7.195 -7.141 1 92.12 827 ARG B N 1
ATOM 12654 C CA . ARG B 1 827 ? 32.594 -6.207 -7.625 1 92.12 827 ARG B CA 1
ATOM 12655 C C . ARG B 1 827 ? 31.422 -6.051 -6.656 1 92.12 827 ARG B C 1
ATOM 12657 O O . ARG B 1 827 ? 30.953 -4.938 -6.414 1 92.12 827 ARG B O 1
ATOM 12664 N N . LEU B 1 828 ? 30.984 -7.117 -6.145 1 89.12 828 LEU B N 1
ATOM 12665 C CA . LEU B 1 828 ? 29.844 -7.141 -5.234 1 89.12 828 LEU B CA 1
ATOM 12666 C C . LEU B 1 828 ? 30.188 -6.484 -3.904 1 89.12 828 LEU B C 1
ATOM 12668 O O . LEU B 1 828 ? 29.375 -5.766 -3.324 1 89.12 828 LEU B O 1
ATOM 12672 N N . ARG B 1 829 ? 31.422 -6.699 -3.439 1 87.25 829 ARG B N 1
ATOM 12673 C CA . ARG B 1 829 ? 31.828 -6.23 -2.119 1 87.25 829 ARG B CA 1
ATOM 12674 C C . ARG B 1 829 ? 32.625 -4.93 -2.219 1 87.25 829 ARG B C 1
ATOM 12676 O O . ARG B 1 829 ? 33.219 -4.477 -1.233 1 87.25 829 ARG B O 1
ATOM 12683 N N . GLY B 1 830 ? 32.75 -4.434 -3.408 1 83.94 830 GLY B N 1
ATOM 12684 C CA . GLY B 1 830 ? 33.531 -3.225 -3.629 1 83.94 830 GLY B CA 1
ATOM 12685 C C . GLY B 1 830 ? 32.844 -1.969 -3.154 1 83.94 830 GLY B C 1
ATOM 12686 O O . GLY B 1 830 ? 31.641 -2 -2.848 1 83.94 830 GLY B O 1
#

Organism: Arthrobacter globiformis (NCBI:txid1665)

pLDDT: mean 95.91, std 4.7, range [29.8, 98.94]

Foldseek 3Di:
DPQAFQEEEEDLFLQSLLLLLLLVVVPHQNYEYEAQFDLLARQALLLAPFFWADQFDLDLLSNLLLVVLLVVQQVLDDPRDGQWDQLWAKEWAQDPLVLLVLLVSCLLCQQNVFDKDKAALVVVCVQPVLFPSVRTGIIIIGRSTTGGNRSVSSVSSCVVSVVSNYHYYYSWDFDAFDADPQATQFTQTPVGTGGGRAYEYPRFQCSQVHCVRLPHQFLKWKWWWKKFKKDFQPVQPPPADPFAGFNHHWYDHLVQQKTWTDGRRMIMMTGLQFATGTDDLVVLDDDDNVRDDSQDGSQWADDDVVRCVVVLVVCCVGRVSCVPMGGPDMTTGIGMFGLVRAAEWDADLRGHNYIYGYRDDSSSSSSSSNQNSCCVPVVGGLRFCQVRYSQFADPLCSDPVNSVVRRSVCSNCVSPDDAPQDADPPDAPQAEFLCRVVQVVQQFDFGDDNRYTFGAFGPNQVVCVVVDDPLLAADDADPRVPPPDDSSLSSLLVCLAAFKEKGWPLPFWKKKKFALQRLVLDLAQWQARPPDAQFAKAWTFGAAQLQFTAFIWIWGRHHPTIIMIRTHGRVVVSVSQVSQVVQCVPHDRSNHMHMDTCSRFKTKMWMFYPCSVVLQVQFFPQDPPCVRRNQRTWDFGAGNNFTWIWGQDDLLLFGTTITMDTRVCVNVNVVRSVVSRVVRPYYYGGVQSSQLSNVLQPHDDEPQQGHRVDHCLQSVNVVNGDLVRPHYRNNVNCPPPHNLPDQKHKFKKWFDVLRHWDAWSFFKADPRRGFHIWRGWHQNSVLSTTMTIIIGGSVDDFQDWMWTQNSNDTTIITGHDDNNPPNVSPRSRD/DPQAFQEEEEDLFLQRLLLLLLLVVVPHQNYEYEAQFDLLASQALLLQPQFWADLFDLDLLSNLLLVVLLVVQQPLDDPRDGQWDQLWAKEFDQDPLVLLVLLVSCLLCQQNVFDKDKAALVVVCVLPVLFPSVRTGIIIIGRSTGGGNRSVSSVSSCVVSVVSPYHYDYSWDFDAFDDDPQATQFTQTPVGTGGGRAYEYARFQCSQVHCVRLPHQFLKWKWWWKKFKKDFQPVQPPPADPFAGFNHHWYDHLVQQKTWTDGRRMIMMTGLQFATGTDDLVVLDDDDNVRDDSQDGSQWADDDVVRCVVVLVVVCVGRVSCVPMGGPDMTTGIGMFGLVRAWEWDADLRGHNYIYGYRDDSSSSSSSSNQNSCCVPVVGGLRFCQVRYSQFADPLCSDPVNSVVRRSVCSNCVSPDDAPQDADPPDAPQAEFLCRVVQVVQQFDFGDDSRYTFGAFGPNQVVCVVVDDPLLAADDADPRVPPPDDSSLSSLLVCLAAFKEKGWPLPFWKKKKFALQRLVLDLAQWQDRPPDAQFAKAWTFGAAQLQFTAFIWIWGRHHPTMIMIRTHGRVVVSVSQVSQVVQCVVHDRSNHMHMDTCSRFKTKMWMFYPCSVVLQVQFFPQDPPCVRRNARTWDFGAGNNFTWIWGQDDLLLFGTTITMHTRVCVNVNVVRSVVSRVVRVYYYGGVQSSQLSNVLQPHDDEPQQGHRVDHCLQSVNVVNGDLVRPHYRNNVNCPPPHNLPDQKHKFKKWFDVLHHWDAWSFFKADPRRGFHIWRGWHQNSVLSTTMTIIIGGSVDDFQDWMWTQNSNDTTIITGHDDNNPPNVSPRSRD

Solvent-accessible surface area (backbone atoms only — not comparable to full-atom values): 82725 Å² total; per-residue (Å²): 125,86,76,56,68,37,34,34,32,37,17,60,37,51,41,27,31,33,24,54,41,42,28,40,78,69,70,39,38,46,36,38,33,28,20,57,24,32,74,93,53,50,35,47,50,49,65,72,53,83,26,67,29,74,41,72,42,91,44,63,53,56,22,52,16,16,50,44,18,49,55,52,30,47,65,45,58,57,99,88,43,50,24,34,48,66,40,8,29,37,38,47,13,72,44,73,70,47,44,48,46,45,31,41,46,50,26,28,20,48,37,67,74,41,70,64,44,80,31,49,28,67,52,43,24,69,67,38,68,61,42,45,42,88,67,36,72,22,26,38,35,26,60,79,14,23,35,40,36,49,58,60,41,32,53,52,37,47,55,55,32,41,75,62,54,33,42,76,40,48,62,39,51,75,78,38,61,39,63,57,94,59,25,40,47,22,40,29,36,90,90,44,72,47,72,17,53,28,37,35,39,25,43,44,64,49,32,37,62,58,31,46,55,70,72,38,76,46,56,59,36,30,30,44,39,43,40,32,31,36,35,66,26,74,93,32,60,86,71,35,54,79,67,62,23,62,70,58,41,33,36,33,38,42,91,62,27,32,37,39,39,53,31,15,32,19,38,35,42,37,45,51,71,42,77,79,40,76,54,65,76,85,69,51,67,87,75,58,62,89,62,52,45,95,89,35,36,64,29,54,40,79,52,58,63,80,60,41,48,65,52,52,54,52,44,31,63,47,29,49,69,49,62,84,36,45,81,67,43,61,28,22,36,40,40,53,32,17,56,82,68,44,39,34,30,45,64,46,86,79,30,44,44,35,29,38,54,25,46,68,52,79,35,31,17,45,21,48,13,42,36,52,33,30,31,73,76,71,68,45,40,82,58,57,49,75,80,25,35,59,48,54,61,51,75,51,54,46,26,69,57,41,22,48,54,30,16,44,48,40,53,66,43,66,57,55,90,74,60,94,79,63,60,74,86,64,87,67,59,54,22,43,57,58,51,46,69,60,39,56,74,37,41,42,45,68,42,66,56,97,51,28,58,37,48,34,32,34,58,70,47,52,70,41,59,77,70,47,61,70,77,38,59,73,68,77,59,56,76,74,69,39,55,99,60,61,74,49,25,37,37,40,40,49,37,28,70,70,18,16,25,39,30,82,47,33,83,50,31,31,34,37,34,30,35,72,13,24,60,62,53,50,35,38,48,24,34,35,85,70,90,60,62,59,24,37,40,41,67,28,32,30,37,37,71,74,24,12,30,70,40,58,33,35,41,32,29,72,39,95,37,33,31,41,30,43,42,83,44,40,51,54,51,51,52,50,37,51,53,26,51,51,42,30,73,75,45,51,56,59,32,30,32,47,60,41,81,43,31,51,22,29,33,31,37,33,36,28,5,75,42,26,63,64,32,50,55,71,41,26,87,63,59,76,46,69,83,59,46,33,81,44,24,39,46,83,43,48,43,63,47,32,64,27,46,34,31,28,48,57,72,52,58,30,17,40,28,35,38,30,33,43,25,22,37,32,44,44,44,50,50,42,51,52,62,56,16,50,90,59,58,45,44,72,37,21,49,52,23,42,54,17,33,16,52,32,44,54,58,81,45,71,83,54,61,40,36,48,74,30,36,46,34,28,58,70,42,50,88,35,51,42,80,84,52,92,61,32,50,15,48,80,52,44,63,91,65,45,56,85,72,26,70,37,31,54,40,36,29,35,36,68,84,46,47,69,67,67,80,49,50,34,18,27,26,50,95,86,33,71,60,24,30,28,41,42,46,37,60,22,47,90,77,58,30,20,36,35,28,27,45,34,48,52,85,67,48,72,70,39,68,35,31,36,38,58,65,76,37,76,43,53,25,30,32,39,75,70,34,75,44,63,74,82,43,56,50,46,70,92,126,84,76,56,67,37,34,33,32,37,17,62,39,51,40,27,32,35,25,52,42,44,28,41,76,72,70,40,38,47,37,37,33,28,19,56,24,34,73,94,55,50,36,48,49,49,64,71,53,86,27,69,29,76,41,72,44,93,45,62,53,58,22,51,16,16,50,44,19,51,56,50,30,48,65,45,57,57,96,89,44,50,24,36,49,67,41,7,30,36,38,47,15,74,44,71,69,47,44,48,46,45,32,41,47,50,25,28,19,46,40,69,73,42,72,65,44,82,34,48,27,68,53,44,23,70,68,38,69,63,41,46,45,88,69,37,72,23,28,38,36,26,60,80,16,23,37,41,37,49,57,61,43,33,51,53,36,46,55,57,34,40,76,62,55,34,42,76,41,46,61,40,50,75,77,38,60,41,63,55,96,59,24,38,46,22,39,29,34,92,92,43,73,47,73,16,52,30,38,36,41,25,44,43,63,50,34,37,61,59,31,46,54,70,72,38,79,46,55,58,36,29,30,46,39,43,40,34,31,38,36,65,27,75,94,33,61,88,71,36,54,78,69,63,25,64,70,60,43,34,36,34,39,41,92,63,27,33,36,39,39,53,31,15,33,20,40,37,42,37,46,54,70,42,77,80,40,75,54,62,74,89,69,51,68,87,76,57,64,87,63,52,43,94,90,35,36,67,29,54,41,78,54,58,61,82,61,43,47,65,54,52,56,52,44,32,63,47,29,51,68,49,63,82,37,46,82,65,45,62,28,22,37,38,41,51,34,17,55,80,69,45,39,33,31,45,63,46,89,80,32,45,45,34,31,37,55,24,45,69,51,79,40,31,16,45,22,48,13,44,37,50,32,31,31,73,75,71,70,48,40,82,58,58,50,73,81,24,35,58,48,54,60,52,75,50,56,48,28,68,58,40,23,50,54,30,14,43,49,42,54,65,44,67,58,55,90,74,60,94,78,63,60,75,86,63,87,68,61,54,22,43,56,60,51,45,70,59,40,57,74,37,43,42,45,68,44,66,57,96,52,29,59,38,46,34,32,35,57,70,46,52,70,41,61,77,68,47,61,71,76,38,58,75,68,78,59,55,78,75,69,41,55,99,59,60,74,51,26,37,38,41,41,50,36,28,72,70,19,16,25,39,32,80,47,34,83,52,31,31,35,38,33,30,36,72,12,25,61,62,53,48,36,37,47,24,35,36,86,70,91,61,63,60,24,37,40,42,68,28,32,30,38,38,72,75,24,13,30,69,40,58,34,35,40,30,29,71,39,96,39,33,31,41,32,43,42,81,43,40,52,53,50,51,52,49,40,51,53,24,51,50,42,29,72,74,45,51,56,61,31,28,32,48,60,42,81,44,30,51,23,29,33,30,38,33,36,29,5,76,41,25,62,66,31,50,55,71,43,26,86,64,58,75,45,70,82,58,46,34,80,45,24,39,44,82,42,48,43,63,46,33,64,26,44,36,30,29,49,58,74,52,59,30,16,42,27,36,40,31,34,44,25,22,37,33,44,44,45,53,51,43,52,53,64,55,15,51,91,59,60,48,44,70,38,22,49,53,23,43,55,17,34,16,52,32,44,54,57,81,44,71,82,55,62,39,34,48,75,32,36,44,35,28,57,70,41,48,88,36,52,42,82,84,54,91,61,30,50,15,49,80,51,45,61,91,66,47,55,86,72,26,70,38,32,56,40,39,30,37,37,68,83,46,47,70,66,67,80,48,50,32,18,26,26,50,95,88,34,72,60,24,31,28,41,43,48,38,60,21,49,90,77,60,31,20,36,36,29,28,44,35,48,53,84,66,48,72,69,39,70,34,31,36,38,58,64,78,38,76,42,54,25,31,32,38,76,68,34,75,44,65,73,82,43,57,49,46,70,93

Sequence (1660 aa):
MASTPRIVIIGAGIVGTNLADELVTRGWNNITVLDQGPLNMPGGSTSHAPGLVFQTNPSKTMASFAKYTVEKLLSLTEDGVSCFNQVGGLEVATTETRLADLKRKLGYAAAWGIEGRLLSPAECQELYPLLDGENILGGLHVPSDGLASAARAVQLLIKRTESAGVTYRGSTTVTGIEQSGGRVTGVQTADGVIPADIVVSCAGFWGAKIGAMIGMAVPLLPLAHQYVKTTPVPAQQGRNDQPNGARLPILRHQDQDLYYREHGDRYGIGSYAHRPMPVDVDTLGAYAPETVSEHHMPSRLDFTLEDFLPAWEATKQLLPALADSEIEDGFNGIFSFTPDGGPLLGESKELDGFYVAEAVWVTHSAGVAKAMAELLTTGRSETDLGECDITRFEDVQLTPEYVSETSQQNFVEIYDVLHPLQPRLSPRNLRVSPFHARHKELGAFFLEAGGWERPYWFEANAALLKEMPAEWLPPARDAWSGMFSSPIAAAEAWKTRTAVAMYDMTPLKRLEVSGPGALKLLQELTTADLAKKPGAVTYTLLLDHAGGVRSDITVARLSEDTFQLGANGNIDTAYFERAARHQTQSGSATDWVQVRDTTGGTCCIGLWGPLARDLVSKVSDDDFTNDGLKYFRAKNVVIGGIPVTAMRLSYVGELGWELYTSADNGQRLWDALWQAGQPFGVIAAGRAAFSSLRLEKGYRSWGTDMTTEHDPFEAGLGFAVKMAKESFIGKGALEGRTEEASARRLRCLTIDDGRSIVLGKEPVFYKEQAVGYVTSAAYGYTVAKPIAYSYLPGTVSVGDSVDIEYFGRRITATVTEDPLYDPKMTRLRGMASTPRIVIIGAGIVGTNLADELVTRGWNNITVLDQGPLNMPGGSTSHAPGLVFQTNPSKTMASFAKYTVEKLLSLTEDGVSCFNQVGGLEVATTETRLADLKRKLGYAAAWGIEGRLLSPAECQELYPLLDGENILGGLHVPSDGLASAARAVQLLIKRTESAGVTYRGSTTVTGIEQSGGRVTGVQTADGVIPADIVVSCAGFWGAKIGAMIGMAVPLLPLAHQYVKTTPVPAQQGRNDQPNGARLPILRHQDQDLYYREHGDRYGIGSYAHRPMPVDVDTLGAYAPETVSEHHMPSRLDFTLEDFLPAWEATKQLLPALADSEIEDGFNGIFSFTPDGGPLLGESKELDGFYVAEAVWVTHSAGVAKAMAELLTTGRSETDLGECDITRFEDVQLTPEYVSETSQQNFVEIYDVLHPLQPRLSPRNLRVSPFHARHKELGAFFLEAGGWERPYWFEANAALLKEMPAEWLPPARDAWSGMFSSPIAAAEAWKTRTAVAMYDMTPLKRLEVSGPGALKLLQELTTADLAKKPGAVTYTLLLDHAGGVRSDITVARLSEDTFQLGANGNIDTAYFERAARHQTQSGSATDWVQVRDTTGGTCCIGLWGPLARDLVSKVSDDDFTNDGLKYFRAKNVVIGGIPVTAMRLSYVGELGWELYTSADNGQRLWDALWQAGQPFGVIAAGRAAFSSLRLEKGYRSWGTDMTTEHDPFEAGLGFAVKMAKESFIGKGALEGRTEEASARRLRCLTIDDGRSIVLGKEPVFYKEQAVGYVTSAAYGYTVAKPIAYSYLPGTVSVGDSVDIEYFGRRITATVTEDPLYDPKMTRLRG

Nearest PDB structures (foldseek):
  3gsi-assembly1_A  TM=9.988E-01  e=0.000E+00  Arthrobacter globiformis
  1pj6-assembly1_A  TM=9.989E-01  e=0.000E+00  Arthrobacter globiformis
  1yx2-assembly1_A  TM=9.210E-01  e=6.267E-33  Bacillus subtilis
  1y56-assembly1_B  TM=8.924E-01  e=1.787E-27  Pyrococcus horikoshii OT3
  7cyx-assembly1_A  TM=8.481E-01  e=8.743E-26  Bacillus cereus ATCC 14579

Radius of gyration: 39.17 Å; Cα contacts (8 Å, |Δi|>4): 4128; chains: 2; bounding box: 73×123×100 Å

InterPro domains:
  IPR006076 FAD dependent oxidoreductase [PF01266] (6-375)
  IPR006222 GCVT, N-terminal domain [PF01571] (435-725)
  IPR013977 Aminomethyltransferase, C-terminal domain [PF08669] (744-822)
  IPR027266 Aminomethyltransferase superfamily [G3DSA:3.30.1360.120] (429-709)
  IPR028896 Aminomethyltransferase-like [PTHR43757] (209-822)
  IPR029043 Glycine cleavage T-protein/YgfZ, C-terminal [SSF101790] (744-830)
  IPR032503 FAD dependent oxidoreductase, central domain [PF16350] (378-433)
  IPR036188 FAD/NAD(P)-binding domain superfamily [G3DSA:3.50.50.60] (7-394)
  IPR036188 FAD/NAD(P)-binding domain superfamily [SSF51905] (5-421)